Protein 1WJP (pdb70)

Solvent-accessible surface area: 9024 Å² total; per-residue (Å²): 132,118,123,77,120,117,68,111,102,126,134,167,126,170,149,60,77,78,1,212,72,37,105,37,151,23,90,60,119,150,82,44,48,54,28,41,184,102,9,128,102,42,2,67,0,68,31,37,84,68,157,48,102,32,80,101,95,44,95,94,37,25,88,155,14,121,66,84,145,14,6,0,109,100,59,111,126,42,36,173,48,35,141,57,4,65,114,42,22,34,130,106,67,108,77,88,89,177,56,96,134,113,44,147,96,115,126

Foldseek 3Di:
DDDDDDDDDDDDDDDFDAEPQPRHTADDPVRRVVLNVCCAAADAQLFPRDHDRHVVVNVVVCVVPPRNCQADPVVRRHDDDNVVVCCVCCVPVVDCPDDDPDDDDDD

Structure (mmCIF, N/CA/C/O backbone):
data_1WJP
#
_entry.id   1WJP
#
loop_
_entity.id
_entity.type
_entity.pdbx_description
1 polymer 'Zinc finger protein 295'
2 non-polymer 'ZINC ION'
#
loop_
_atom_site.group_PDB
_atom_site.id
_atom_site.type_symbol
_atom_site.label_atom_id
_atom_site.label_alt_id
_atom_site.label_comp_id
_atom_site.label_asym_id
_atom_site.label_entity_id
_atom_site.label_seq_id
_atom_site.pdbx_PDB_ins_code
_atom_site.Cartn_x
_atom_site.Cartn_y
_atom_site.Cartn_z
_atom_site.occupancy
_atom_site.B_iso_or_equiv
_atom_site.auth_seq_id
_atom_site.auth_comp_id
_atom_site.auth_asym_id
_atom_site.auth_atom_id
_atom_site.pdbx_PDB_model_num
ATOM 1 N N . GLY A 1 1 ? -63.232 -28.506 11.692 1.00 0.00 1 GLY A N 1
ATOM 2 C CA . GLY A 1 1 ? -62.927 -27.146 11.285 1.00 0.00 1 GLY A CA 1
ATOM 3 C C . GLY A 1 1 ? -61.728 -26.577 12.017 1.00 0.00 1 GLY A C 1
ATOM 4 O O . GLY A 1 1 ? -61.519 -26.864 13.196 1.00 0.00 1 GLY A O 1
ATOM 8 N N . SER A 1 2 ? -60.938 -25.769 11.317 1.00 0.00 2 SER A N 1
ATOM 9 C CA . SER A 1 2 ? -59.751 -25.162 11.907 1.00 0.00 2 SER A CA 1
ATOM 10 C C . SER A 1 2 ? -59.115 -24.164 10.944 1.00 0.00 2 SER A C 1
ATOM 11 O O . SER A 1 2 ? -59.583 -23.986 9.819 1.00 0.00 2 SER A O 1
ATOM 19 N N . SER A 1 3 ? -58.046 -23.515 11.394 1.00 0.00 3 SER A N 1
ATOM 20 C CA . SER A 1 3 ? -57.348 -22.531 10.575 1.00 0.00 3 SER A CA 1
ATOM 21 C C . SER A 1 3 ? -55.902 -22.370 11.034 1.00 0.00 3 SER A C 1
ATOM 22 O O . SER A 1 3 ? -55.510 -22.886 12.080 1.00 0.00 3 SER A O 1
ATOM 30 N N . GLY A 1 4 ? -55.113 -21.649 10.243 1.00 0.00 4 GLY A N 1
ATOM 31 C CA . GLY A 1 4 ? -53.719 -21.432 10.583 1.00 0.00 4 GLY A CA 1
ATOM 32 C C . GLY A 1 4 ? -53.018 -20.517 9.599 1.00 0.00 4 GLY A C 1
ATOM 33 O O . GLY A 1 4 ? -53.617 -20.069 8.622 1.00 0.00 4 GLY A O 1
ATOM 37 N N . SER A 1 5 ? -51.744 -20.238 9.858 1.00 0.00 5 SER A N 1
ATOM 38 C CA . SER A 1 5 ? -50.962 -19.365 8.990 1.00 0.00 5 SER A CA 1
ATOM 39 C C . SER A 1 5 ? -49.547 -19.908 8.808 1.00 0.00 5 SER A C 1
ATOM 40 O O . SER A 1 5 ? -49.171 -20.908 9.419 1.00 0.00 5 SER A O 1
ATOM 48 N N . SER A 1 6 ? -48.769 -19.240 7.962 1.00 0.00 6 SER A N 1
ATOM 49 C CA . SER A 1 6 ? -47.397 -19.657 7.695 1.00 0.00 6 SER A CA 1
ATOM 50 C C . SER A 1 6 ? -46.567 -18.488 7.173 1.00 0.00 6 SER A C 1
ATOM 51 O O . SER A 1 6 ? -47.087 -17.399 6.935 1.00 0.00 6 SER A O 1
ATOM 59 N N . GLY A 1 7 ? -45.270 -18.723 6.998 1.00 0.00 7 GLY A N 1
ATOM 60 C CA . GLY A 1 7 ? -44.387 -17.682 6.507 1.00 0.00 7 GLY A CA 1
ATOM 61 C C . GLY A 1 7 ? -43.182 -18.240 5.776 1.00 0.00 7 GLY A C 1
ATOM 62 O O . GLY A 1 7 ? -43.092 -19.446 5.544 1.00 0.00 7 GLY A O 1
ATOM 66 N N . ALA A 1 8 ? -42.254 -17.362 5.411 1.00 0.00 8 ALA A N 1
ATOM 67 C CA . ALA A 1 8 ? -41.048 -17.775 4.703 1.00 0.00 8 ALA A CA 1
ATOM 68 C C . ALA A 1 8 ? -40.058 -16.621 4.587 1.00 0.00 8 ALA A C 1
ATOM 69 O O . ALA A 1 8 ? -40.379 -15.479 4.914 1.00 0.00 8 ALA A O 1
ATOM 76 N N . SER A 1 9 ? -38.851 -16.928 4.120 1.00 0.00 9 SER A N 1
ATOM 77 C CA . SER A 1 9 ? -37.812 -15.917 3.966 1.00 0.00 9 SER A CA 1
ATOM 78 C C . SER A 1 9 ? -37.472 -15.708 2.493 1.00 0.00 9 SER A C 1
ATOM 79 O O . SER A 1 9 ? -37.355 -16.655 1.716 1.00 0.00 9 SER A O 1
ATOM 87 N N . PRO A 1 10 ? -37.308 -14.436 2.099 1.00 0.00 10 PRO A N 1
ATOM 88 C CA . PRO A 1 10 ? -36.979 -14.071 0.718 1.00 0.00 10 PRO A CA 1
ATOM 89 C C . PRO A 1 10 ? -35.559 -14.475 0.335 1.00 0.00 10 PRO A C 1
ATOM 90 O O . PRO A 1 10 ? -34.852 -15.112 1.116 1.00 0.00 10 PRO A O 1
ATOM 101 N N . VAL A 1 11 ? -35.148 -14.099 -0.872 1.00 0.00 11 VAL A N 1
ATOM 102 C CA . VAL A 1 11 ? -33.811 -14.421 -1.358 1.00 0.00 11 VAL A CA 1
ATOM 103 C C . VAL A 1 11 ? -33.550 -13.777 -2.715 1.00 0.00 11 VAL A C 1
ATOM 104 O O . VAL A 1 11 ? -34.351 -13.909 -3.640 1.00 0.00 11 VAL A O 1
ATOM 117 N N . GLU A 1 12 ? -32.424 -13.079 -2.826 1.00 0.00 12 GLU A N 1
ATOM 118 C CA . GLU A 1 12 ? -32.058 -12.414 -4.070 1.00 0.00 12 GLU A CA 1
ATOM 119 C C . GLU A 1 12 ? -30.726 -12.941 -4.598 1.00 0.00 12 GLU A C 1
ATOM 120 O O . GLU A 1 12 ? -29.760 -13.077 -3.849 1.00 0.00 12 GLU A O 1
ATOM 132 N N . ASN A 1 13 ? -30.686 -13.238 -5.893 1.00 0.00 13 ASN A N 1
ATOM 133 C CA . ASN A 1 13 ? -29.474 -13.752 -6.522 1.00 0.00 13 ASN A CA 1
ATOM 134 C C . ASN A 1 13 ? -29.596 -13.723 -8.042 1.00 0.00 13 ASN A C 1
ATOM 135 O O . ASN A 1 13 ? -30.472 -14.370 -8.618 1.00 0.00 13 ASN A O 1
ATOM 146 N N . LYS A 1 14 ? -28.712 -12.970 -8.687 1.00 0.00 14 LYS A N 1
ATOM 147 C CA . LYS A 1 14 ? -28.718 -12.857 -10.141 1.00 0.00 14 LYS A CA 1
ATOM 148 C C . LYS A 1 14 ? -27.483 -12.109 -10.633 1.00 0.00 14 LYS A C 1
ATOM 149 O O . LYS A 1 14 ? -26.656 -11.667 -9.837 1.00 0.00 14 LYS A O 1
ATOM 168 N N . GLU A 1 15 ? -27.367 -11.970 -11.950 1.00 0.00 15 GLU A N 1
ATOM 169 C CA . GLU A 1 15 ? -26.233 -11.275 -12.547 1.00 0.00 15 GLU A CA 1
ATOM 170 C C . GLU A 1 15 ? -25.775 -10.120 -11.661 1.00 0.00 15 GLU A C 1
ATOM 171 O O . GLU A 1 15 ? -26.529 -9.182 -11.405 1.00 0.00 15 GLU A O 1
ATOM 183 N N . VAL A 1 16 ? -24.533 -10.198 -11.194 1.00 0.00 16 VAL A N 1
ATOM 184 C CA . VAL A 1 16 ? -23.972 -9.161 -10.336 1.00 0.00 16 VAL A CA 1
ATOM 185 C C . VAL A 1 16 ? -22.649 -8.645 -10.890 1.00 0.00 16 VAL A C 1
ATOM 186 O O . VAL A 1 16 ? -21.891 -9.391 -11.511 1.00 0.00 16 VAL A O 1
ATOM 199 N N . TYR A 1 17 ? -22.376 -7.365 -10.661 1.00 0.00 17 TYR A N 1
ATOM 200 C CA . TYR A 1 17 ? -21.145 -6.749 -11.139 1.00 0.00 17 TYR A CA 1
ATOM 201 C C . TYR A 1 17 ? -20.068 -6.773 -10.058 1.00 0.00 17 TYR A C 1
ATOM 202 O O . TYR A 1 17 ? -20.070 -5.946 -9.147 1.00 0.00 17 TYR A O 1
ATOM 220 N N . GLN A 1 18 ? -19.150 -7.728 -10.168 1.00 0.00 18 GLN A N 1
ATOM 221 C CA . GLN A 1 18 ? -18.067 -7.862 -9.201 1.00 0.00 18 GLN A CA 1
ATOM 222 C C . GLN A 1 18 ? -16.822 -7.118 -9.672 1.00 0.00 18 GLN A C 1
ATOM 223 O O . GLN A 1 18 ? -16.589 -6.973 -10.872 1.00 0.00 18 GLN A O 1
ATOM 237 N N . CYS A 1 19 ? -16.024 -6.647 -8.719 1.00 0.00 19 CYS A N 1
ATOM 238 C CA . CYS A 1 19 ? -14.803 -5.917 -9.035 1.00 0.00 19 CYS A CA 1
ATOM 239 C C . CYS A 1 19 ? -13.688 -6.874 -9.446 1.00 0.00 19 CYS A C 1
ATOM 240 O O . CYS A 1 19 ? -13.478 -7.908 -8.811 1.00 0.00 19 CYS A O 1
ATOM 247 N N . ARG A 1 20 ? -12.975 -6.522 -10.511 1.00 0.00 20 ARG A N 1
ATOM 248 C CA . ARG A 1 20 ? -11.882 -7.350 -11.007 1.00 0.00 20 ARG A CA 1
ATOM 249 C C . ARG A 1 20 ? -10.601 -7.085 -10.222 1.00 0.00 20 ARG A C 1
ATOM 250 O O . ARG A 1 20 ? -9.499 -7.352 -10.704 1.00 0.00 20 ARG A O 1
ATOM 271 N N . LEU A 1 21 ? -10.752 -6.560 -9.012 1.00 0.00 21 LEU A N 1
ATOM 272 C CA . LEU A 1 21 ? -9.607 -6.259 -8.160 1.00 0.00 21 LEU A CA 1
ATOM 273 C C . LEU A 1 21 ? -9.747 -6.936 -6.800 1.00 0.00 21 LEU A C 1
ATOM 274 O O . LEU A 1 21 ? -8.802 -7.544 -6.297 1.00 0.00 21 LEU A O 1
ATOM 290 N N . CYS A 1 22 ? -10.933 -6.827 -6.210 1.00 0.00 22 CYS A N 1
ATOM 291 C CA . CYS A 1 22 ? -11.199 -7.429 -4.909 1.00 0.00 22 CYS A CA 1
ATOM 292 C C . CYS A 1 22 ? -12.371 -8.402 -4.990 1.00 0.00 22 CYS A C 1
ATOM 293 O O . CYS A 1 22 ? -12.707 -9.067 -4.011 1.00 0.00 22 CYS A O 1
ATOM 300 N N . ASN A 1 23 ? -12.989 -8.480 -6.164 1.00 0.00 23 ASN A N 1
ATOM 301 C CA . ASN A 1 23 ? -14.124 -9.371 -6.373 1.00 0.00 23 ASN A CA 1
ATOM 302 C C . ASN A 1 23 ? -15.272 -9.021 -5.430 1.00 0.00 23 ASN A C 1
ATOM 303 O O . ASN A 1 23 ? -15.851 -9.898 -4.789 1.00 0.00 23 ASN A O 1
ATOM 314 N N . ALA A 1 24 ? -15.594 -7.735 -5.351 1.00 0.00 24 ALA A N 1
ATOM 315 C CA . ALA A 1 24 ? -16.673 -7.269 -4.489 1.00 0.00 24 ALA A CA 1
ATOM 316 C C . ALA A 1 24 ? -17.907 -6.898 -5.305 1.00 0.00 24 ALA A C 1
ATOM 317 O O . ALA A 1 24 ? -17.822 -6.127 -6.262 1.00 0.00 24 ALA A O 1
ATOM 324 N N . LYS A 1 25 ? -19.052 -7.451 -4.922 1.00 0.00 25 LYS A N 1
ATOM 325 C CA . LYS A 1 25 ? -20.305 -7.178 -5.617 1.00 0.00 25 LYS A CA 1
ATOM 326 C C . LYS A 1 25 ? -20.656 -5.695 -5.543 1.00 0.00 25 LYS A C 1
ATOM 327 O O . LYS A 1 25 ? -20.738 -5.120 -4.457 1.00 0.00 25 LYS A O 1
ATOM 346 N N . LEU A 1 26 ? -20.865 -5.083 -6.703 1.00 0.00 26 LEU A N 1
ATOM 347 C CA . LEU A 1 26 ? -21.21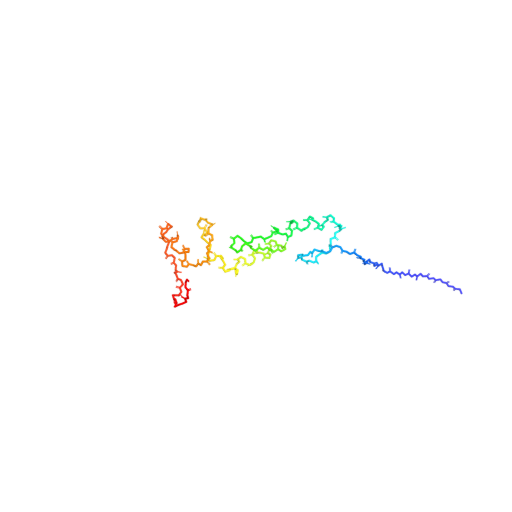0 -3.667 -6.769 1.00 0.00 26 LEU A CA 1
ATOM 348 C C . LEU A 1 26 ? -22.718 -3.468 -6.657 1.00 0.00 26 LEU A C 1
ATOM 349 O O . LEU A 1 26 ? -23.471 -4.429 -6.505 1.00 0.00 26 LEU A O 1
ATOM 365 N N . SER A 1 27 ? -23.151 -2.214 -6.737 1.00 0.00 27 SER A N 1
ATOM 366 C CA . SER A 1 27 ? -24.570 -1.888 -6.643 1.00 0.00 27 SER A CA 1
ATOM 367 C C . SER A 1 27 ? -25.149 -1.583 -8.021 1.00 0.00 27 SER A C 1
ATOM 368 O O . SER A 1 27 ? -26.366 -1.525 -8.196 1.00 0.00 27 SER A O 1
ATOM 376 N N . SER A 1 28 ? -24.268 -1.388 -8.997 1.00 0.00 28 SER A N 1
ATOM 377 C CA . SER A 1 28 ? -24.690 -1.085 -10.359 1.00 0.00 28 SER A CA 1
ATOM 378 C C . SER A 1 28 ? -23.491 -1.034 -11.301 1.00 0.00 28 SER A C 1
ATOM 379 O O . SER A 1 28 ? -22.341 -1.066 -10.863 1.00 0.00 28 SER A O 1
ATOM 387 N N . LEU A 1 29 ? -23.769 -0.954 -12.598 1.00 0.00 29 LEU A N 1
ATOM 388 C CA . LEU A 1 29 ? -22.714 -0.898 -13.604 1.00 0.00 29 LEU A CA 1
ATOM 389 C C . LEU A 1 29 ? -21.839 0.336 -13.408 1.00 0.00 29 LEU A C 1
ATOM 390 O O . LEU A 1 29 ? -20.678 0.358 -13.818 1.00 0.00 29 LEU A O 1
ATOM 406 N N . LEU A 1 30 ? -22.403 1.360 -12.777 1.00 0.00 30 LEU A N 1
ATOM 407 C CA . LEU A 1 30 ? -21.674 2.598 -12.524 1.00 0.00 30 LEU A CA 1
ATOM 408 C C . LEU A 1 30 ? -20.699 2.428 -11.363 1.00 0.00 30 LEU A C 1
ATOM 409 O O . LEU A 1 30 ? -19.552 2.869 -11.435 1.00 0.00 30 LEU A O 1
ATOM 425 N N . GLU A 1 31 ? -21.162 1.783 -10.297 1.00 0.00 31 GLU A N 1
ATOM 426 C CA . GLU A 1 31 ? -20.330 1.554 -9.122 1.00 0.00 31 GLU A CA 1
ATOM 427 C C . GLU A 1 31 ? -19.101 0.722 -9.480 1.00 0.00 31 GLU A C 1
ATOM 428 O O . GLU A 1 31 ? -18.091 0.757 -8.779 1.00 0.00 31 GLU A O 1
ATOM 440 N N . GLN A 1 32 ? -19.198 -0.025 -10.575 1.00 0.00 32 GLN A N 1
ATOM 441 C CA . GLN A 1 32 ? -18.096 -0.866 -11.025 1.00 0.00 32 GLN A CA 1
ATOM 442 C C . GLN A 1 32 ? -17.007 -0.029 -11.688 1.00 0.00 32 GLN A C 1
ATOM 443 O O . GLN A 1 32 ? -15.823 -0.185 -11.392 1.00 0.00 32 GLN A O 1
ATOM 457 N N . GLY A 1 33 ? -17.417 0.860 -12.587 1.00 0.00 33 GLY A N 1
ATOM 458 C CA . GLY A 1 33 ? -16.464 1.709 -13.279 1.00 0.00 33 GLY A CA 1
ATOM 459 C C . GLY A 1 33 ? -15.773 2.684 -12.346 1.00 0.00 33 GLY A C 1
ATOM 460 O O . GLY A 1 33 ? -14.612 3.037 -12.556 1.00 0.00 33 GLY A O 1
ATOM 464 N N . SER A 1 34 ? -16.487 3.122 -11.315 1.00 0.00 34 SER A N 1
ATOM 465 C CA . SER A 1 34 ? -15.937 4.067 -10.350 1.00 0.00 34 SER A CA 1
ATOM 466 C C . SER A 1 34 ? -15.155 3.338 -9.261 1.00 0.00 34 SER A C 1
ATOM 467 O O . SER A 1 34 ? -14.028 3.713 -8.934 1.00 0.00 34 SER A O 1
ATOM 475 N N . HIS A 1 35 ? -15.760 2.294 -8.705 1.00 0.00 35 HIS A N 1
ATOM 476 C CA . HIS A 1 35 ? -15.120 1.511 -7.653 1.00 0.00 35 HIS A CA 1
ATOM 477 C C . HIS A 1 35 ? -13.732 1.049 -8.087 1.00 0.00 35 HIS A C 1
ATOM 478 O O . HIS A 1 35 ? -12.895 0.704 -7.254 1.00 0.00 35 HIS A O 1
ATOM 492 N N . GLU A 1 36 ? -13.497 1.047 -9.396 1.00 0.00 36 GLU A N 1
ATOM 493 C CA . GLU A 1 36 ? -12.211 0.626 -9.939 1.00 0.00 36 GLU A CA 1
ATOM 494 C C . GLU A 1 36 ? -11.190 1.758 -9.859 1.00 0.00 36 GLU A C 1
ATOM 495 O O . GLU A 1 36 ? -9.983 1.518 -9.821 1.00 0.00 36 GLU A O 1
ATOM 507 N N . ARG A 1 37 ? -11.684 2.991 -9.836 1.00 0.00 37 ARG A N 1
ATOM 508 C CA . ARG A 1 37 ? -10.816 4.161 -9.763 1.00 0.00 37 ARG A CA 1
ATOM 509 C C . ARG A 1 37 ? -10.202 4.296 -8.372 1.00 0.00 37 ARG A C 1
ATOM 510 O O . ARG A 1 37 ? -9.013 4.585 -8.233 1.00 0.00 37 ARG A O 1
ATOM 531 N N . LEU A 1 38 ? -11.020 4.084 -7.347 1.00 0.00 38 LEU A N 1
ATOM 532 C CA . LEU A 1 38 ? -10.557 4.183 -5.967 1.00 0.00 38 LEU A CA 1
ATOM 533 C C . LEU A 1 38 ? -9.898 2.882 -5.519 1.00 0.00 38 LEU A C 1
ATOM 534 O O . LEU A 1 38 ? -8.962 2.891 -4.720 1.00 0.00 38 LEU A O 1
ATOM 550 N N . CYS A 1 39 ? -10.393 1.764 -6.041 1.00 0.00 39 CYS A N 1
ATOM 551 C CA . CYS A 1 39 ? -9.852 0.455 -5.697 1.00 0.00 39 CYS A CA 1
ATOM 552 C C . CYS A 1 39 ? -8.531 0.205 -6.420 1.00 0.00 39 CYS A C 1
ATOM 553 O O . CYS A 1 39 ? -7.979 -0.894 -6.364 1.00 0.00 39 CYS A O 1
ATOM 560 N N . ARG A 1 40 ? -8.030 1.233 -7.097 1.00 0.00 40 ARG A N 1
ATOM 561 C CA . ARG A 1 40 ? -6.775 1.125 -7.832 1.00 0.00 40 ARG A CA 1
ATOM 562 C C . ARG A 1 40 ? -5.714 2.043 -7.232 1.00 0.00 40 ARG A C 1
ATOM 563 O O . ARG A 1 40 ? -4.518 1.778 -7.340 1.00 0.00 40 ARG A O 1
ATOM 584 N N . ASN A 1 41 ? -6.162 3.124 -6.601 1.00 0.00 41 ASN A N 1
ATOM 585 C CA . ASN A 1 41 ? -5.251 4.082 -5.986 1.00 0.00 41 ASN A CA 1
ATOM 586 C C . ASN A 1 41 ? -5.547 4.235 -4.497 1.00 0.00 41 ASN A C 1
ATOM 587 O O . ASN A 1 41 ? -5.053 5.156 -3.847 1.00 0.00 41 ASN A O 1
ATOM 598 N N . ALA A 1 42 ? -6.355 3.325 -3.963 1.00 0.00 42 ALA A N 1
ATOM 599 C CA . ALA A 1 42 ? -6.715 3.357 -2.551 1.00 0.00 42 ALA A CA 1
ATOM 600 C C . ALA A 1 42 ? -5.472 3.346 -1.668 1.00 0.00 42 ALA A C 1
ATOM 601 O O . ALA A 1 42 ? -5.303 4.209 -0.807 1.00 0.00 42 ALA A O 1
ATOM 608 N N . ALA A 1 43 ? -4.605 2.363 -1.886 1.00 0.00 43 ALA A N 1
ATOM 609 C CA . ALA A 1 43 ? -3.377 2.241 -1.111 1.00 0.00 43 ALA A CA 1
ATOM 610 C C . ALA A 1 43 ? -2.179 1.978 -2.017 1.00 0.00 43 ALA A C 1
ATOM 611 O O . ALA A 1 43 ? -2.025 0.883 -2.557 1.00 0.00 43 ALA A O 1
ATOM 618 N N . VAL A 1 44 ? -1.333 2.990 -2.180 1.00 0.00 44 VAL A N 1
ATOM 619 C CA . VAL A 1 44 ? -0.148 2.868 -3.021 1.00 0.00 44 VAL A CA 1
ATOM 620 C C . VAL A 1 44 ? 1.126 3.081 -2.211 1.00 0.00 44 VAL A C 1
ATOM 621 O O . VAL A 1 44 ? 1.409 4.191 -1.759 1.00 0.00 44 VAL A O 1
ATOM 634 N N . CYS A 1 45 ? 1.892 2.011 -2.030 1.00 0.00 45 CYS A N 1
ATOM 635 C CA . CYS A 1 45 ? 3.136 2.079 -1.274 1.00 0.00 45 CYS A CA 1
ATOM 636 C C . CYS A 1 45 ? 4.163 2.947 -1.995 1.00 0.00 45 CYS A C 1
ATOM 637 O O . CYS A 1 45 ? 4.581 2.658 -3.116 1.00 0.00 45 CYS A O 1
ATOM 644 N N . PRO A 1 46 ? 4.582 4.038 -1.336 1.00 0.00 46 PRO A N 1
ATOM 645 C CA . PRO A 1 46 ? 5.566 4.971 -1.893 1.00 0.00 46 PRO A CA 1
ATOM 646 C C . PRO A 1 46 ? 6.962 4.363 -1.972 1.00 0.00 46 PRO A C 1
ATOM 647 O O . PRO A 1 46 ? 7.930 5.047 -2.305 1.00 0.00 46 PRO A O 1
ATOM 658 N N . TYR A 1 47 ? 7.059 3.074 -1.663 1.00 0.00 47 TYR A N 1
ATOM 659 C CA . TYR A 1 47 ? 8.337 2.374 -1.696 1.00 0.00 47 TYR A CA 1
ATOM 660 C C . TYR A 1 47 ? 8.454 1.512 -2.950 1.00 0.00 47 TYR A C 1
ATOM 661 O O . TYR A 1 47 ? 9.335 1.724 -3.784 1.00 0.00 47 TYR A O 1
ATOM 679 N N . CYS A 1 48 ? 7.558 0.539 -3.076 1.00 0.00 48 CYS A N 1
ATOM 680 C CA . CYS A 1 48 ? 7.558 -0.356 -4.226 1.00 0.00 48 CYS A CA 1
ATOM 681 C C . CYS A 1 48 ? 6.439 0.008 -5.199 1.00 0.00 48 CYS A C 1
ATOM 682 O O . CYS A 1 48 ? 6.262 -0.643 -6.229 1.00 0.00 48 CYS A O 1
ATOM 689 N N . SER A 1 49 ? 5.688 1.051 -4.864 1.00 0.00 49 SER A N 1
ATOM 690 C CA . SER A 1 49 ? 4.584 1.500 -5.705 1.00 0.00 49 SER A CA 1
ATOM 691 C C . SER A 1 49 ? 3.563 0.384 -5.903 1.00 0.00 49 SER A C 1
ATOM 692 O O . SER A 1 49 ? 3.212 0.041 -7.033 1.00 0.00 49 SER A O 1
ATOM 700 N N . LEU A 1 50 ? 3.090 -0.180 -4.797 1.00 0.00 50 LEU A N 1
ATOM 701 C CA . LEU A 1 50 ? 2.109 -1.258 -4.847 1.00 0.00 50 LEU A CA 1
ATOM 702 C C . LEU A 1 50 ? 0.694 -0.701 -4.973 1.00 0.00 50 LEU A C 1
ATOM 703 O O . LEU A 1 50 ? 0.501 0.509 -5.086 1.00 0.00 50 LEU A O 1
ATOM 719 N N . ARG A 1 51 ? -0.291 -1.593 -4.950 1.00 0.00 51 ARG A N 1
ATOM 720 C CA . ARG A 1 51 ? -1.688 -1.191 -5.061 1.00 0.00 51 ARG A CA 1
ATOM 721 C C . ARG A 1 51 ? -2.598 -2.186 -4.346 1.00 0.00 51 ARG A C 1
ATOM 722 O O . ARG A 1 51 ? -2.842 -3.287 -4.841 1.00 0.00 51 ARG A O 1
ATOM 743 N N . PHE A 1 52 ? -3.098 -1.791 -3.180 1.00 0.00 52 PHE A N 1
ATOM 744 C CA . PHE A 1 52 ? -3.980 -2.648 -2.397 1.00 0.00 52 PHE A CA 1
ATOM 745 C C . PHE A 1 52 ? -5.424 -2.165 -2.482 1.00 0.00 52 PHE A C 1
ATOM 746 O O . PHE A 1 52 ? -5.705 -1.107 -3.046 1.00 0.00 52 PHE A O 1
ATOM 763 N N . PHE A 1 53 ? -6.338 -2.948 -1.919 1.00 0.00 53 PHE A N 1
ATOM 764 C CA . PHE A 1 53 ? -7.755 -2.602 -1.932 1.00 0.00 53 PHE A CA 1
ATOM 765 C C . PHE A 1 53 ? -8.069 -1.553 -0.870 1.00 0.00 53 PHE A C 1
ATOM 766 O O . PHE A 1 53 ? -8.820 -0.610 -1.116 1.00 0.00 53 PHE A O 1
ATOM 783 N N . SER A 1 54 ? -7.488 -1.726 0.313 1.00 0.00 54 SER A N 1
ATOM 784 C CA . SER A 1 54 ? -7.708 -0.797 1.416 1.00 0.00 54 SER A CA 1
ATOM 785 C C . SER A 1 54 ? -6.409 -0.099 1.806 1.00 0.00 54 SER A C 1
ATOM 786 O O . SER A 1 54 ? -5.309 -0.584 1.539 1.00 0.00 54 SER A O 1
ATOM 794 N N . PRO A 1 55 ? -6.537 1.068 2.455 1.00 0.00 55 PRO A N 1
ATOM 795 C CA . PRO A 1 55 ? -5.384 1.858 2.897 1.00 0.00 55 PRO A CA 1
ATOM 796 C C . PRO A 1 55 ? -4.630 1.192 4.042 1.00 0.00 55 PRO A C 1
ATOM 797 O O . PRO A 1 55 ? -3.428 1.397 4.207 1.00 0.00 55 PRO A O 1
ATOM 808 N N . GLU A 1 56 ? -5.343 0.395 4.831 1.00 0.00 56 GLU A N 1
ATOM 809 C CA . GLU A 1 56 ? -4.739 -0.301 5.961 1.00 0.00 56 GLU A CA 1
ATOM 810 C C . GLU A 1 56 ? -3.808 -1.411 5.482 1.00 0.00 56 GLU A C 1
ATOM 811 O O . GLU A 1 56 ? -2.699 -1.570 5.994 1.00 0.00 56 GLU A O 1
ATOM 823 N N . LEU A 1 57 ? -4.266 -2.176 4.498 1.00 0.00 57 LEU A N 1
ATOM 824 C CA . LEU A 1 57 ? -3.476 -3.272 3.949 1.00 0.00 57 LEU A CA 1
ATOM 825 C C . LEU A 1 57 ? -2.063 -2.807 3.609 1.00 0.00 57 LEU A C 1
ATOM 826 O O . LEU A 1 57 ? -1.087 -3.515 3.862 1.00 0.00 57 LEU A O 1
ATOM 842 N N . LYS A 1 58 ? -1.960 -1.613 3.037 1.00 0.00 58 LYS A N 1
ATOM 843 C CA . LYS A 1 58 ? -0.668 -1.051 2.665 1.00 0.00 58 LYS A CA 1
ATOM 844 C C . LYS A 1 58 ? 0.115 -0.621 3.902 1.00 0.00 58 LYS A C 1
ATOM 845 O O . LYS A 1 58 ? 1.305 -0.910 4.025 1.00 0.00 58 LYS A O 1
ATOM 864 N N . GLN A 1 59 ? -0.562 0.067 4.815 1.00 0.00 59 GLN A N 1
ATOM 865 C CA . GLN A 1 59 ? 0.071 0.535 6.043 1.00 0.00 59 GLN A CA 1
ATOM 866 C C . GLN A 1 59 ? 0.879 -0.581 6.697 1.00 0.00 59 GLN A C 1
ATOM 867 O O . GLN A 1 59 ? 1.999 -0.360 7.158 1.00 0.00 59 GLN A O 1
ATOM 881 N N . GLU A 1 60 ? 0.303 -1.778 6.735 1.00 0.00 60 GLU A N 1
ATOM 882 C CA . GLU A 1 60 ? 0.971 -2.928 7.335 1.00 0.00 60 GLU A CA 1
ATOM 883 C C . GLU A 1 60 ? 2.153 -3.377 6.482 1.00 0.00 60 GLU A C 1
ATOM 884 O O . GLU A 1 60 ? 3.243 -3.632 6.995 1.00 0.00 60 GLU A O 1
ATOM 896 N N . HIS A 1 61 ? 1.929 -3.473 5.175 1.00 0.00 61 HIS A N 1
ATOM 897 C CA . HIS A 1 61 ? 2.975 -3.892 4.248 1.00 0.00 61 HIS A CA 1
ATOM 898 C C . HIS A 1 61 ? 4.192 -2.979 4.354 1.00 0.00 61 HIS A C 1
ATOM 899 O O . HIS A 1 61 ? 5.322 -3.448 4.481 1.00 0.00 61 HIS A O 1
ATOM 913 N N . GLU A 1 62 ? 3.952 -1.672 4.301 1.00 0.00 62 GLU A N 1
ATOM 914 C CA . GLU A 1 62 ? 5.030 -0.694 4.389 1.00 0.00 62 GLU A CA 1
ATOM 915 C C . GLU A 1 62 ? 6.006 -1.059 5.504 1.00 0.00 62 GLU A C 1
ATOM 916 O O . GLU A 1 62 ? 7.199 -0.767 5.419 1.00 0.00 62 GLU A O 1
ATOM 928 N N . SER A 1 63 ? 5.490 -1.700 6.548 1.00 0.00 63 SER A N 1
ATOM 929 C CA . SER A 1 63 ? 6.315 -2.101 7.682 1.00 0.00 63 SER A CA 1
ATOM 930 C C . SER A 1 63 ? 7.207 -3.283 7.313 1.00 0.00 63 SER A C 1
ATOM 931 O O . SER A 1 63 ? 8.379 -3.331 7.686 1.00 0.00 63 SER A O 1
ATOM 939 N N . LYS A 1 64 ? 6.643 -4.235 6.578 1.00 0.00 64 LYS A N 1
ATOM 940 C CA . LYS A 1 64 ? 7.385 -5.417 6.156 1.00 0.00 64 LYS A CA 1
ATOM 941 C C . LYS A 1 64 ? 7.877 -5.267 4.720 1.00 0.00 64 LYS A C 1
ATOM 942 O O . LYS A 1 64 ? 8.331 -6.232 4.105 1.00 0.00 64 LYS A O 1
ATOM 961 N N . CYS A 1 65 ? 7.784 -4.051 4.192 1.00 0.00 65 CYS A N 1
ATOM 962 C CA . CYS A 1 65 ? 8.221 -3.774 2.829 1.00 0.00 65 CYS A CA 1
ATOM 963 C C . CYS A 1 65 ? 9.740 -3.858 2.717 1.00 0.00 65 CYS A C 1
ATOM 964 O O . CYS A 1 65 ? 10.461 -3.524 3.657 1.00 0.00 65 CYS A O 1
ATOM 971 N N . GLU A 1 66 ? 10.219 -4.305 1.560 1.00 0.00 66 GLU A N 1
ATOM 972 C CA . GLU A 1 66 ? 11.653 -4.433 1.326 1.00 0.00 66 GLU A CA 1
ATOM 973 C C . GLU A 1 66 ? 12.210 -3.175 0.667 1.00 0.00 66 GLU A C 1
ATOM 974 O O . GLU A 1 66 ? 13.349 -2.780 0.920 1.00 0.00 66 GLU A O 1
ATOM 986 N N . TYR A 1 67 ? 11.401 -2.550 -0.181 1.00 0.00 67 TYR A N 1
ATOM 987 C CA . TYR A 1 67 ? 11.813 -1.339 -0.880 1.00 0.00 67 TYR A CA 1
ATOM 988 C C . TYR A 1 67 ? 12.012 -0.186 0.099 1.00 0.00 67 TYR A C 1
ATOM 989 O O . TYR A 1 67 ? 12.789 0.734 -0.155 1.00 0.00 67 TYR A O 1
ATOM 1007 N N . LYS A 1 68 ? 11.303 -0.243 1.222 1.00 0.00 68 LYS A N 1
ATOM 1008 C CA . LYS A 1 68 ? 11.401 0.794 2.243 1.00 0.00 68 LYS A CA 1
ATOM 1009 C C . LYS A 1 68 ? 12.859 1.136 2.533 1.00 0.00 68 LYS A C 1
ATOM 1010 O O . LYS A 1 68 ? 13.283 2.280 2.369 1.00 0.00 68 LYS A O 1
ATOM 1029 N N . LYS A 1 69 ? 13.622 0.137 2.964 1.00 0.00 69 LYS A N 1
ATOM 1030 C CA . LYS A 1 69 ? 15.033 0.330 3.274 1.00 0.00 69 LYS A CA 1
ATOM 1031 C C . LYS A 1 69 ? 15.764 0.980 2.103 1.00 0.00 69 LYS A C 1
ATOM 1032 O O . LYS A 1 69 ? 16.711 1.743 2.296 1.00 0.00 69 LYS A O 1
ATOM 1051 N N . LEU A 1 70 ? 15.318 0.673 0.890 1.00 0.00 70 LEU A N 1
ATOM 1052 C CA . LEU A 1 70 ? 15.928 1.228 -0.313 1.00 0.00 70 LEU A CA 1
ATOM 1053 C C . LEU A 1 70 ? 15.257 2.539 -0.709 1.00 0.00 70 LEU A C 1
ATOM 1054 O O . LEU A 1 70 ? 15.242 2.913 -1.882 1.00 0.00 70 LEU A O 1
ATOM 1070 N N . THR A 1 71 ? 14.702 3.236 0.278 1.00 0.00 71 THR A N 1
ATOM 1071 C CA . THR A 1 71 ? 14.030 4.506 0.033 1.00 0.00 71 THR A CA 1
ATOM 1072 C C . THR A 1 71 ? 14.660 5.628 0.851 1.00 0.00 71 THR A C 1
ATOM 1073 O O . THR A 1 71 ? 14.508 5.681 2.072 1.00 0.00 71 THR A O 1
ATOM 1084 N N . CYS A 1 72 ? 15.367 6.525 0.172 1.00 0.00 72 CYS A N 1
ATOM 1085 C CA . CYS A 1 72 ? 16.020 7.647 0.835 1.00 0.00 72 CYS A CA 1
ATOM 1086 C C . CYS A 1 72 ? 14.989 8.612 1.413 1.00 0.00 72 CYS A C 1
ATOM 1087 O O . CYS A 1 72 ? 14.653 9.622 0.794 1.00 0.00 72 CYS A O 1
ATOM 1094 N N . LEU A 1 73 ? 14.491 8.293 2.602 1.00 0.00 73 LEU A N 1
ATOM 1095 C CA . LEU A 1 73 ? 13.498 9.132 3.265 1.00 0.00 73 LEU A CA 1
ATOM 1096 C C . LEU A 1 73 ? 13.893 10.603 3.196 1.00 0.00 73 LEU A C 1
ATOM 1097 O O . LEU A 1 73 ? 13.054 11.470 2.955 1.00 0.00 73 LEU A O 1
ATOM 1113 N N . GLU A 1 74 ? 15.178 10.876 3.406 1.00 0.00 74 GLU A N 1
ATOM 1114 C CA . GLU A 1 74 ? 15.684 12.243 3.365 1.00 0.00 74 GLU A CA 1
ATOM 1115 C C . GLU A 1 74 ? 15.055 13.022 2.213 1.00 0.00 74 GLU A C 1
ATOM 1116 O O . GLU A 1 74 ? 14.400 14.043 2.424 1.00 0.00 74 GLU A O 1
ATOM 1128 N N . CYS A 1 75 ? 15.260 12.533 0.995 1.00 0.00 75 CYS A N 1
ATOM 1129 C CA . CYS A 1 75 ? 14.716 13.182 -0.192 1.00 0.00 75 CYS A CA 1
ATOM 1130 C C . CYS A 1 75 ? 13.672 12.296 -0.866 1.00 0.00 75 CYS A C 1
ATOM 1131 O O . CYS A 1 75 ? 13.464 12.376 -2.076 1.00 0.00 75 CYS A O 1
ATOM 1138 N N . MET A 1 76 ? 13.018 11.453 -0.073 1.00 0.00 76 MET A N 1
ATOM 1139 C CA . MET A 1 76 ? 11.995 10.554 -0.592 1.00 0.00 76 MET A CA 1
ATOM 1140 C C . MET A 1 76 ? 12.354 10.074 -1.995 1.00 0.00 76 MET A C 1
ATOM 1141 O O . MET A 1 76 ? 11.554 10.189 -2.924 1.00 0.00 76 MET A O 1
ATOM 1155 N N . ARG A 1 77 ? 13.561 9.537 -2.141 1.00 0.00 77 ARG A N 1
ATOM 1156 C CA . ARG A 1 77 ? 14.025 9.042 -3.431 1.00 0.00 77 ARG A CA 1
ATOM 1157 C C . ARG A 1 77 ? 14.388 7.562 -3.347 1.00 0.00 77 ARG A C 1
ATOM 1158 O O . ARG A 1 77 ? 15.385 7.189 -2.727 1.00 0.00 77 ARG A O 1
ATOM 1179 N N . THR A 1 78 ? 13.572 6.721 -3.975 1.00 0.00 78 THR A N 1
ATOM 1180 C CA . THR A 1 78 ? 13.805 5.282 -3.969 1.00 0.00 78 THR A CA 1
ATOM 1181 C C . THR A 1 78 ? 14.830 4.888 -5.026 1.00 0.00 78 THR A C 1
ATOM 1182 O O . THR A 1 78 ? 15.047 5.613 -5.996 1.00 0.00 78 THR A O 1
ATOM 1193 N N . PHE A 1 79 ? 15.459 3.733 -4.832 1.00 0.00 79 PHE A N 1
ATOM 1194 C CA . PHE A 1 79 ? 16.463 3.242 -5.768 1.00 0.00 79 PHE A CA 1
ATOM 1195 C C . PHE A 1 79 ? 16.216 1.775 -6.110 1.00 0.00 79 PHE A C 1
ATOM 1196 O O . PHE A 1 79 ? 15.222 1.185 -5.686 1.00 0.00 79 PHE A O 1
ATOM 1213 N N . LYS A 1 80 ? 17.128 1.192 -6.880 1.00 0.00 80 LYS A N 1
ATOM 1214 C CA . LYS A 1 80 ? 17.013 -0.206 -7.280 1.00 0.00 80 LYS A CA 1
ATOM 1215 C C . LYS A 1 80 ? 17.629 -1.124 -6.230 1.00 0.00 80 LYS A C 1
ATOM 1216 O O . LYS A 1 80 ? 17.062 -2.163 -5.891 1.00 0.00 80 LYS A O 1
ATOM 1235 N N . SER A 1 81 ? 18.791 -0.734 -5.717 1.00 0.00 81 SER A N 1
ATOM 1236 C CA . SER A 1 81 ? 19.485 -1.524 -4.707 1.00 0.00 81 SER A CA 1
ATOM 1237 C C . SER A 1 81 ? 19.952 -0.642 -3.553 1.00 0.00 81 SER A C 1
ATOM 1238 O O . SER A 1 81 ? 19.681 0.559 -3.526 1.00 0.00 81 SER A O 1
ATOM 1246 N N . SER A 1 82 ? 20.655 -1.246 -2.601 1.00 0.00 82 SER A N 1
ATOM 1247 C CA . SER A 1 82 ? 21.157 -0.518 -1.442 1.00 0.00 82 SER A CA 1
ATOM 1248 C C . SER A 1 82 ? 22.506 0.127 -1.748 1.00 0.00 82 SER A C 1
ATOM 1249 O O . SER A 1 82 ? 22.759 1.272 -1.373 1.00 0.00 82 SER A O 1
ATOM 1257 N N . PHE A 1 83 ? 23.369 -0.618 -2.431 1.00 0.00 83 PHE A N 1
ATOM 1258 C CA . PHE A 1 83 ? 24.693 -0.121 -2.787 1.00 0.00 83 PHE A CA 1
ATOM 1259 C C . PHE A 1 83 ? 24.589 1.139 -3.642 1.00 0.00 83 PHE A C 1
ATOM 1260 O O . PHE A 1 83 ? 25.356 2.086 -3.467 1.00 0.00 83 PHE A O 1
ATOM 1277 N N . SER A 1 84 ? 23.634 1.143 -4.567 1.00 0.00 84 SER A N 1
ATOM 1278 C CA . SER A 1 84 ? 23.432 2.284 -5.452 1.00 0.00 84 SER A CA 1
ATOM 1279 C C . SER A 1 84 ? 23.029 3.523 -4.657 1.00 0.00 84 SER A C 1
ATOM 1280 O O . SER A 1 84 ? 23.672 4.569 -4.750 1.00 0.00 84 SER A O 1
ATOM 1288 N N . ILE A 1 85 ? 21.961 3.396 -3.877 1.00 0.00 85 ILE A N 1
ATOM 1289 C CA . ILE A 1 85 ? 21.473 4.505 -3.065 1.00 0.00 85 ILE A CA 1
ATOM 1290 C C . ILE A 1 85 ? 22.524 4.950 -2.054 1.00 0.00 85 ILE A C 1
ATOM 1291 O O . ILE A 1 85 ? 22.746 6.146 -1.861 1.00 0.00 85 ILE A O 1
ATOM 1307 N N . TRP A 1 86 ? 23.169 3.982 -1.414 1.00 0.00 86 TRP A N 1
ATOM 1308 C CA . TRP A 1 86 ? 24.199 4.275 -0.424 1.00 0.00 86 TRP A CA 1
ATOM 1309 C C . TRP A 1 86 ? 25.119 5.390 -0.908 1.00 0.00 86 TRP A C 1
ATOM 1310 O O . TRP A 1 86 ? 25.429 6.319 -0.163 1.00 0.00 86 TRP A O 1
ATOM 1331 N N . ARG A 1 87 ? 25.551 5.292 -2.161 1.00 0.00 87 ARG A N 1
ATOM 1332 C CA . ARG A 1 87 ? 26.436 6.293 -2.744 1.00 0.00 87 ARG A CA 1
ATOM 1333 C C . ARG A 1 87 ? 25.744 7.650 -2.827 1.00 0.00 87 ARG A C 1
ATOM 1334 O O . ARG A 1 87 ? 26.380 8.694 -2.675 1.00 0.00 87 ARG A O 1
ATOM 1355 N N . HIS A 1 88 ? 24.437 7.628 -3.068 1.00 0.00 88 HIS A N 1
ATOM 1356 C CA . HIS A 1 88 ? 23.657 8.856 -3.171 1.00 0.00 88 HIS A CA 1
ATOM 1357 C C . HIS A 1 88 ? 23.465 9.494 -1.798 1.00 0.00 88 HIS A C 1
ATOM 1358 O O . HIS A 1 88 ? 23.306 10.709 -1.685 1.00 0.00 88 HIS A O 1
ATOM 1372 N N . GLN A 1 89 ? 23.482 8.666 -0.759 1.00 0.00 89 GLN A N 1
ATOM 1373 C CA . GLN A 1 89 ? 23.308 9.150 0.606 1.00 0.00 89 GLN A CA 1
ATOM 1374 C C . GLN A 1 89 ? 24.657 9.376 1.279 1.00 0.00 89 GLN A C 1
ATOM 1375 O O . GLN A 1 89 ? 24.744 10.040 2.312 1.00 0.00 89 GLN A O 1
ATOM 1389 N N . VAL A 1 90 ? 25.709 8.819 0.688 1.00 0.00 90 VAL A N 1
ATOM 1390 C CA . VAL A 1 90 ? 27.055 8.961 1.230 1.00 0.00 90 VAL A CA 1
ATOM 1391 C C . VAL A 1 90 ? 27.820 10.071 0.518 1.00 0.00 90 VAL A C 1
ATOM 1392 O O . VAL A 1 90 ? 28.659 10.742 1.118 1.00 0.00 90 VAL A O 1
ATOM 1405 N N . GLU A 1 91 ? 27.524 10.258 -0.764 1.00 0.00 91 GLU A N 1
ATOM 1406 C CA . GLU A 1 91 ? 28.185 11.288 -1.557 1.00 0.00 91 GLU A CA 1
ATOM 1407 C C . GLU A 1 91 ? 27.458 12.623 -1.430 1.00 0.00 91 GLU A C 1
ATOM 1408 O O . GLU A 1 91 ? 28.078 13.686 -1.460 1.00 0.00 91 GLU A O 1
ATOM 1420 N N . VAL A 1 92 ? 26.138 12.560 -1.290 1.00 0.00 92 VAL A N 1
ATOM 1421 C CA . VAL A 1 92 ? 25.325 13.763 -1.158 1.00 0.00 92 VAL A CA 1
ATOM 1422 C C . VAL A 1 92 ? 25.000 14.050 0.304 1.00 0.00 92 VAL A C 1
ATOM 1423 O O . VAL A 1 92 ? 25.463 15.040 0.871 1.00 0.00 92 VAL A O 1
ATOM 1436 N N . HIS A 1 93 ? 24.203 13.176 0.910 1.00 0.00 93 HIS A N 1
ATOM 1437 C CA . HIS A 1 93 ? 23.817 13.334 2.308 1.00 0.00 93 HIS A CA 1
ATOM 1438 C C . HIS A 1 93 ? 24.978 12.987 3.235 1.00 0.00 93 HIS A C 1
ATOM 1439 O O . HIS A 1 93 ? 25.042 13.459 4.369 1.00 0.00 93 HIS A O 1
ATOM 1453 N N . ASN A 1 94 ? 25.894 12.158 2.743 1.00 0.00 94 ASN A N 1
ATOM 1454 C CA . ASN A 1 94 ? 27.052 11.747 3.528 1.00 0.00 94 ASN A CA 1
ATOM 1455 C C . ASN A 1 94 ? 26.621 11.174 4.875 1.00 0.00 94 ASN A C 1
ATOM 1456 O O . ASN A 1 94 ? 27.083 11.618 5.925 1.00 0.00 94 ASN A O 1
ATOM 1467 N N . GLN A 1 95 ? 25.732 10.187 4.835 1.00 0.00 95 GLN A N 1
ATOM 1468 C CA . GLN A 1 95 ? 25.239 9.554 6.052 1.00 0.00 95 GLN A CA 1
ATOM 1469 C C . GLN A 1 95 ? 26.119 8.372 6.446 1.00 0.00 95 GLN A C 1
ATOM 1470 O O . GLN A 1 95 ? 26.396 8.158 7.626 1.00 0.00 95 GLN A O 1
ATOM 1484 N N . ASN A 1 96 ? 26.554 7.606 5.451 1.00 0.00 96 ASN A N 1
ATOM 1485 C CA . ASN A 1 96 ? 27.401 6.445 5.693 1.00 0.00 96 ASN A CA 1
ATOM 1486 C C . ASN A 1 96 ? 26.748 5.494 6.693 1.00 0.00 96 ASN A C 1
ATOM 1487 O O . ASN A 1 96 ? 27.420 4.921 7.549 1.00 0.00 96 ASN A O 1
ATOM 1498 N N . ASN A 1 97 ? 25.434 5.332 6.576 1.00 0.00 97 ASN A N 1
ATOM 1499 C CA . ASN A 1 97 ? 24.690 4.452 7.469 1.00 0.00 97 ASN A CA 1
ATOM 1500 C C . ASN A 1 97 ? 25.354 3.080 7.558 1.00 0.00 97 ASN A C 1
ATOM 1501 O O . ASN A 1 97 ? 26.391 2.841 6.941 1.00 0.00 97 ASN A O 1
ATOM 1512 N N . MET A 1 98 ? 24.746 2.184 8.329 1.00 0.00 98 MET A N 1
ATOM 1513 C CA . MET A 1 98 ? 25.277 0.836 8.496 1.00 0.00 98 MET A CA 1
ATOM 1514 C C . MET A 1 98 ? 25.039 -0.002 7.245 1.00 0.00 98 MET A C 1
ATOM 1515 O O . MET A 1 98 ? 23.936 -0.501 7.021 1.00 0.00 98 MET A O 1
ATOM 1529 N N . ALA A 1 99 ? 26.079 -0.152 6.431 1.00 0.00 99 ALA A N 1
ATOM 1530 C CA . ALA A 1 99 ? 25.982 -0.931 5.203 1.00 0.00 99 ALA A CA 1
ATOM 1531 C C . ALA A 1 99 ? 25.799 -2.414 5.507 1.00 0.00 99 ALA A C 1
ATOM 1532 O O . ALA A 1 99 ? 26.289 -2.932 6.510 1.00 0.00 99 ALA A O 1
ATOM 1539 N N . PRO A 1 100 ? 25.075 -3.115 4.621 1.00 0.00 100 PRO A N 1
ATOM 1540 C CA . PRO A 1 100 ? 24.810 -4.548 4.774 1.00 0.00 100 PRO A CA 1
ATOM 1541 C C . PRO A 1 100 ? 26.062 -5.395 4.568 1.00 0.00 100 PRO A C 1
ATOM 1542 O O . PRO A 1 100 ? 27.134 -4.872 4.263 1.00 0.00 100 PRO A O 1
ATOM 1553 N N . THR A 1 101 ? 25.919 -6.706 4.738 1.00 0.00 101 THR A N 1
ATOM 1554 C CA . THR A 1 101 ? 27.038 -7.624 4.571 1.00 0.00 101 THR A CA 1
ATOM 1555 C C . THR A 1 101 ? 27.449 -7.730 3.107 1.00 0.00 101 THR A C 1
ATOM 1556 O O . THR A 1 101 ? 26.632 -8.053 2.245 1.00 0.00 101 THR A O 1
ATOM 1567 N N . SER A 1 102 ? 28.721 -7.457 2.833 1.00 0.00 102 SER A N 1
ATOM 1568 C CA . SER A 1 102 ? 29.240 -7.519 1.472 1.00 0.00 102 SER A CA 1
ATOM 1569 C C . SER A 1 102 ? 29.270 -8.959 0.967 1.00 0.00 102 SER A C 1
ATOM 1570 O O . SER A 1 102 ? 29.426 -9.898 1.746 1.00 0.00 102 SER A O 1
ATOM 1578 N N . GLY A 1 103 ? 29.119 -9.123 -0.344 1.00 0.00 103 GLY A N 1
ATOM 1579 C CA . GLY A 1 103 ? 29.132 -10.450 -0.931 1.00 0.00 103 GLY A CA 1
ATOM 1580 C C . GLY A 1 103 ? 29.571 -10.437 -2.382 1.00 0.00 103 GLY A C 1
ATOM 1581 O O . GLY A 1 103 ? 29.525 -9.409 -3.058 1.00 0.00 103 GLY A O 1
ATOM 1585 N N . PRO A 1 104 ? 30.010 -11.602 -2.882 1.00 0.00 104 PRO A N 1
ATOM 1586 C CA . PRO A 1 104 ? 30.468 -11.747 -4.267 1.00 0.00 104 PRO A CA 1
ATOM 1587 C C . PRO A 1 104 ? 29.326 -11.635 -5.270 1.00 0.00 104 PRO A C 1
ATOM 1588 O O . PRO A 1 104 ? 29.545 -11.665 -6.481 1.00 0.00 104 PRO A O 1
ATOM 1599 N N . SER A 1 105 ? 28.106 -11.505 -4.759 1.00 0.00 105 SER A N 1
ATOM 1600 C CA . SER A 1 105 ? 26.928 -11.392 -5.611 1.00 0.00 105 SER A CA 1
ATOM 1601 C C . SER A 1 105 ? 27.216 -10.509 -6.822 1.00 0.00 105 SER A C 1
ATOM 1602 O O . SER A 1 105 ? 28.094 -9.647 -6.781 1.00 0.00 105 SER A O 1
ATOM 1610 N N . SER A 1 106 ? 26.471 -10.732 -7.900 1.00 0.00 106 SER A N 1
ATOM 1611 C CA . SER A 1 106 ? 26.648 -9.961 -9.125 1.00 0.00 106 SER A CA 1
ATOM 1612 C C . SER A 1 106 ? 26.055 -8.563 -8.977 1.00 0.00 106 SER A C 1
ATOM 1613 O O . SER A 1 106 ? 25.068 -8.367 -8.270 1.00 0.00 106 SER A O 1
ATOM 1621 N N . GLY A 1 107 ? 26.668 -7.593 -9.650 1.00 0.00 107 GLY A N 1
ATOM 1622 C CA . GLY A 1 107 ? 26.188 -6.226 -9.581 1.00 0.00 107 GLY A CA 1
ATOM 1623 C C . GLY A 1 107 ? 25.836 -5.665 -10.945 1.00 0.00 107 GLY A C 1
ATOM 1624 O O . GLY A 1 107 ? 25.527 -6.440 -11.849 1.00 0.00 107 GLY A O 1
ATOM 1631 N N . GLY A 1 1 ? 13.421 -35.736 16.348 1.00 0.00 1 GLY A N 2
ATOM 1632 C CA . GLY A 1 1 ? 12.987 -35.343 15.020 1.00 0.00 1 GLY A CA 2
ATOM 1633 C C . GLY A 1 1 ? 11.559 -35.761 14.730 1.00 0.00 1 GLY A C 2
ATOM 1634 O O . GLY A 1 1 ? 11.122 -36.834 15.147 1.00 0.00 1 GLY A O 2
ATOM 1638 N N . SER A 1 2 ? 10.829 -34.912 14.013 1.00 0.00 2 SER A N 2
ATOM 1639 C CA . SER A 1 2 ? 9.440 -35.197 13.672 1.00 0.00 2 SER A CA 2
ATOM 1640 C C . SER A 1 2 ? 9.070 -34.567 12.333 1.00 0.00 2 SER A C 2
ATOM 1641 O O . SER A 1 2 ? 9.883 -33.884 11.709 1.00 0.00 2 SER A O 2
ATOM 1649 N N . SER A 1 3 ? 7.837 -34.802 11.896 1.00 0.00 3 SER A N 2
ATOM 1650 C CA . SER A 1 3 ? 7.358 -34.262 10.629 1.00 0.00 3 SER A CA 2
ATOM 1651 C C . SER A 1 3 ? 6.104 -33.419 10.837 1.00 0.00 3 SER A C 2
ATOM 1652 O O . SER A 1 3 ? 5.558 -33.359 11.938 1.00 0.00 3 SER A O 2
ATOM 1660 N N . GLY A 1 4 ? 5.651 -32.769 9.769 1.00 0.00 4 GLY A N 2
ATOM 1661 C CA . GLY A 1 4 ? 4.465 -31.938 9.854 1.00 0.00 4 GLY A CA 2
ATOM 1662 C C . GLY A 1 4 ? 3.429 -32.297 8.807 1.00 0.00 4 GLY A C 2
ATOM 1663 O O . GLY A 1 4 ? 3.502 -33.360 8.191 1.00 0.00 4 GLY A O 2
ATOM 1667 N N . SER A 1 5 ? 2.461 -31.409 8.606 1.00 0.00 5 SER A N 2
ATOM 1668 C CA . SER A 1 5 ? 1.402 -31.640 7.630 1.00 0.00 5 SER A CA 2
ATOM 1669 C C . SER A 1 5 ? 0.786 -30.321 7.174 1.00 0.00 5 SER A C 2
ATOM 1670 O O . SER A 1 5 ? 1.022 -29.273 7.774 1.00 0.00 5 SER A O 2
ATOM 1678 N N . SER A 1 6 ? -0.004 -30.382 6.107 1.00 0.00 6 SER A N 2
ATOM 1679 C CA . SER A 1 6 ? -0.652 -29.193 5.566 1.00 0.00 6 SER A CA 2
ATOM 1680 C C . SER A 1 6 ? -1.746 -29.574 4.573 1.00 0.00 6 SER A C 2
ATOM 1681 O O . SER A 1 6 ? -1.559 -30.454 3.735 1.00 0.00 6 SER A O 2
ATOM 1689 N N . GLY A 1 7 ? -2.889 -28.903 4.676 1.00 0.00 7 GLY A N 2
ATOM 1690 C CA . GLY A 1 7 ? -3.997 -29.184 3.782 1.00 0.00 7 GLY A CA 2
ATOM 1691 C C . GLY A 1 7 ? -4.963 -28.021 3.672 1.00 0.00 7 GLY A C 2
ATOM 1692 O O . GLY A 1 7 ? -4.857 -27.045 4.414 1.00 0.00 7 GLY A O 2
ATOM 1696 N N . ALA A 1 8 ? -5.908 -28.124 2.743 1.00 0.00 8 ALA A N 2
ATOM 1697 C CA . ALA A 1 8 ? -6.897 -27.073 2.539 1.00 0.00 8 ALA A CA 2
ATOM 1698 C C . ALA A 1 8 ? -8.171 -27.632 1.914 1.00 0.00 8 ALA A C 2
ATOM 1699 O O . ALA A 1 8 ? -8.143 -28.188 0.816 1.00 0.00 8 ALA A O 2
ATOM 1706 N N . SER A 1 9 ? -9.286 -27.482 2.621 1.00 0.00 9 SER A N 2
ATOM 1707 C CA . SER A 1 9 ? -10.570 -27.976 2.138 1.00 0.00 9 SER A CA 2
ATOM 1708 C C . SER A 1 9 ? -10.930 -27.336 0.800 1.00 0.00 9 SER A C 2
ATOM 1709 O O . SER A 1 9 ? -10.540 -26.208 0.497 1.00 0.00 9 SER A O 2
ATOM 1717 N N . PRO A 1 10 ? -11.692 -28.073 -0.022 1.00 0.00 10 PRO A N 2
ATOM 1718 C CA . PRO A 1 10 ? -12.121 -27.599 -1.341 1.00 0.00 10 PRO A CA 2
ATOM 1719 C C . PRO A 1 10 ? -13.143 -26.471 -1.247 1.00 0.00 10 PRO A C 2
ATOM 1720 O O . PRO A 1 10 ? -13.579 -26.104 -0.156 1.00 0.00 10 PRO A O 2
ATOM 1731 N N . VAL A 1 11 ? -13.521 -25.924 -2.398 1.00 0.00 11 VAL A N 2
ATOM 1732 C CA . VAL A 1 11 ? -14.492 -24.838 -2.445 1.00 0.00 11 VAL A CA 2
ATOM 1733 C C . VAL A 1 11 ? -14.841 -24.474 -3.884 1.00 0.00 11 VAL A C 2
ATOM 1734 O O . VAL A 1 11 ? -13.958 -24.339 -4.731 1.00 0.00 11 VAL A O 2
ATOM 1747 N N . GLU A 1 12 ? -16.133 -24.317 -4.153 1.00 0.00 12 GLU A N 2
ATOM 1748 C CA . GLU A 1 12 ? -16.597 -23.969 -5.491 1.00 0.00 12 GLU A CA 2
ATOM 1749 C C . GLU A 1 12 ? -16.778 -22.460 -5.629 1.00 0.00 12 GLU A C 2
ATOM 1750 O O . GLU A 1 12 ? -16.660 -21.718 -4.654 1.00 0.00 12 GLU A O 2
ATOM 1762 N N . ASN A 1 13 ? -17.064 -22.013 -6.847 1.00 0.00 13 ASN A N 2
ATOM 1763 C CA . ASN A 1 13 ? -17.260 -20.593 -7.114 1.00 0.00 13 ASN A CA 2
ATOM 1764 C C . ASN A 1 13 ? -17.813 -20.374 -8.519 1.00 0.00 13 ASN A C 2
ATOM 1765 O O . ASN A 1 13 ? -17.285 -20.905 -9.496 1.00 0.00 13 ASN A O 2
ATOM 1776 N N . LYS A 1 14 ? -18.881 -19.589 -8.613 1.00 0.00 14 LYS A N 2
ATOM 1777 C CA . LYS A 1 14 ? -19.507 -19.297 -9.897 1.00 0.00 14 LYS A CA 2
ATOM 1778 C C . LYS A 1 14 ? -18.997 -17.976 -10.463 1.00 0.00 14 LYS A C 2
ATOM 1779 O O . LYS A 1 14 ? -18.207 -17.281 -9.825 1.00 0.00 14 LYS A O 2
ATOM 1798 N N . GLU A 1 15 ? -19.455 -17.636 -11.664 1.00 0.00 15 GLU A N 2
ATOM 1799 C CA . GLU A 1 15 ? -19.044 -16.397 -12.315 1.00 0.00 15 GLU A CA 2
ATOM 1800 C C . GLU A 1 15 ? -19.117 -15.223 -11.343 1.00 0.00 15 GLU A C 2
ATOM 1801 O O . GLU A 1 15 ? -20.201 -14.803 -10.939 1.00 0.00 15 GLU A O 2
ATOM 1813 N N . VAL A 1 16 ? -17.954 -14.696 -10.973 1.00 0.00 16 VAL A N 2
ATOM 1814 C CA . VAL A 1 16 ? -17.884 -13.570 -10.049 1.00 0.00 16 VAL A CA 2
ATOM 1815 C C . VAL A 1 16 ? -16.949 -12.486 -10.574 1.00 0.00 16 VAL A C 2
ATOM 1816 O O . VAL A 1 16 ? -15.994 -12.772 -11.298 1.00 0.00 16 VAL A O 2
ATOM 1829 N N . TYR A 1 17 ? -17.228 -11.241 -10.204 1.00 0.00 17 TYR A N 2
ATOM 1830 C CA . TYR A 1 17 ? -16.413 -10.114 -10.639 1.00 0.00 17 TYR A CA 2
ATOM 1831 C C . TYR A 1 17 ? -15.407 -9.721 -9.561 1.00 0.00 17 TYR A C 2
ATOM 1832 O O . TYR A 1 17 ? -15.720 -8.943 -8.661 1.00 0.00 17 TYR A O 2
ATOM 1850 N N . GLN A 1 18 ? -14.199 -10.265 -9.663 1.00 0.00 18 GLN A N 2
ATOM 1851 C CA . GLN A 1 18 ? -13.146 -9.972 -8.697 1.00 0.00 18 GLN A CA 2
ATOM 1852 C C . GLN A 1 18 ? -12.321 -8.768 -9.140 1.00 0.00 18 GLN A C 2
ATOM 1853 O O . GLN A 1 18 ? -12.146 -8.528 -10.335 1.00 0.00 18 GLN A O 2
ATOM 1867 N N . CYS A 1 19 ? -11.815 -8.014 -8.170 1.00 0.00 19 CYS A N 2
ATOM 1868 C CA . CYS A 1 19 ? -11.008 -6.835 -8.458 1.00 0.00 19 CYS A CA 2
ATOM 1869 C C . CYS A 1 19 ? -9.593 -7.231 -8.868 1.00 0.00 19 CYS A C 2
ATOM 1870 O O . CYS A 1 19 ? -8.955 -8.058 -8.215 1.00 0.00 19 CYS A O 2
ATOM 1877 N N . ARG A 1 20 ? -9.108 -6.636 -9.952 1.00 0.00 20 ARG A N 2
ATOM 1878 C CA . ARG A 1 20 ? -7.768 -6.927 -10.449 1.00 0.00 20 ARG A CA 2
ATOM 1879 C C . ARG A 1 20 ? -6.718 -6.129 -9.682 1.00 0.00 20 ARG A C 2
ATOM 1880 O O . ARG A 1 20 ? -5.615 -5.895 -10.178 1.00 0.00 20 ARG A O 2
ATOM 1901 N N . LEU A 1 21 ? -7.068 -5.713 -8.470 1.00 0.00 21 LEU A N 2
ATOM 1902 C CA . LEU A 1 21 ? -6.156 -4.940 -7.633 1.00 0.00 21 LEU A CA 2
ATOM 1903 C C . LEU A 1 21 ? -5.945 -5.620 -6.285 1.00 0.00 21 LEU A C 2
ATOM 1904 O O . LEU A 1 21 ? -4.820 -5.714 -5.794 1.00 0.00 21 LEU A O 2
ATOM 1920 N N . CYS A 1 22 ? -7.035 -6.096 -5.691 1.00 0.00 22 CYS A N 2
ATOM 1921 C CA . CYS A 1 22 ? -6.970 -6.770 -4.400 1.00 0.00 22 CYS A CA 2
ATOM 1922 C C . CYS A 1 22 ? -7.613 -8.152 -4.475 1.00 0.00 22 CYS A C 2
ATOM 1923 O O . CYS A 1 22 ? -7.448 -8.975 -3.576 1.00 0.00 22 CYS A O 2
ATOM 1930 N N . ASN A 1 23 ? -8.346 -8.400 -5.556 1.00 0.00 23 ASN A N 2
ATOM 1931 C CA . ASN A 1 23 ? -9.014 -9.682 -5.749 1.00 0.00 23 ASN A CA 2
ATOM 1932 C C . ASN A 1 23 ? -10.180 -9.840 -4.778 1.00 0.00 23 ASN A C 2
ATOM 1933 O O . ASN A 1 23 ? -10.344 -10.887 -4.153 1.00 0.00 23 ASN A O 2
ATOM 1944 N N . ALA A 1 24 ? -10.988 -8.791 -4.657 1.00 0.00 24 ALA A N 2
ATOM 1945 C CA . ALA A 1 24 ? -12.140 -8.814 -3.764 1.00 0.00 24 ALA A CA 2
ATOM 1946 C C . ALA A 1 24 ? -13.441 -8.951 -4.549 1.00 0.00 24 ALA A C 2
ATOM 1947 O O . ALA A 1 24 ? -13.823 -8.052 -5.298 1.00 0.00 24 ALA A O 2
ATOM 1954 N N . LYS A 1 25 ? -14.116 -10.082 -4.374 1.00 0.00 25 LYS A N 2
ATOM 1955 C CA . LYS A 1 25 ? -15.374 -10.337 -5.065 1.00 0.00 25 LYS A CA 2
ATOM 1956 C C . LYS A 1 25 ? -16.312 -9.140 -4.947 1.00 0.00 25 LYS A C 2
ATOM 1957 O O . LYS A 1 25 ? -16.537 -8.620 -3.854 1.00 0.00 25 LYS A O 2
ATOM 1976 N N . LEU A 1 26 ? -16.859 -8.709 -6.079 1.00 0.00 26 LEU A N 2
ATOM 1977 C CA . LEU A 1 26 ? -17.775 -7.574 -6.102 1.00 0.00 26 LEU A CA 2
ATOM 1978 C C . LEU A 1 26 ? -19.224 -8.042 -6.017 1.00 0.00 26 LEU A C 2
ATOM 1979 O O . LEU A 1 26 ? -19.499 -9.242 -5.996 1.00 0.00 26 LEU A O 2
ATOM 1995 N N . SER A 1 27 ? -20.147 -7.087 -5.970 1.00 0.00 27 SER A N 2
ATOM 1996 C CA . SER A 1 27 ? -21.569 -7.401 -5.886 1.00 0.00 27 SER A CA 2
ATOM 1997 C C . SER A 1 27 ? -22.234 -7.280 -7.253 1.00 0.00 27 SER A C 2
ATOM 1998 O O . SER A 1 27 ? -23.374 -7.704 -7.441 1.00 0.00 27 SER A O 2
ATOM 2006 N N . SER A 1 28 ? -21.513 -6.698 -8.206 1.00 0.00 28 SER A N 2
ATOM 2007 C CA . SER A 1 28 ? -22.033 -6.516 -9.556 1.00 0.00 28 SER A CA 2
ATOM 2008 C C . SER A 1 28 ? -20.962 -5.942 -10.478 1.00 0.00 28 SER A C 2
ATOM 2009 O O . SER A 1 28 ? -19.960 -5.393 -10.019 1.00 0.00 28 SER A O 2
ATOM 2017 N N . LEU A 1 29 ? -21.181 -6.072 -11.782 1.00 0.00 29 LEU A N 2
ATOM 2018 C CA . LEU A 1 29 ? -20.236 -5.567 -12.771 1.00 0.00 29 LEU A CA 2
ATOM 2019 C C . LEU A 1 29 ? -19.880 -4.111 -12.489 1.00 0.00 29 LEU A C 2
ATOM 2020 O O . LEU A 1 29 ? -18.722 -3.708 -12.614 1.00 0.00 29 LEU A O 2
ATOM 2036 N N . LEU A 1 30 ? -20.881 -3.325 -12.108 1.00 0.00 30 LEU A N 2
ATOM 2037 C CA . LEU A 1 30 ? -20.674 -1.913 -11.806 1.00 0.00 30 LEU A CA 2
ATOM 2038 C C . LEU A 1 30 ? -19.698 -1.742 -10.646 1.00 0.00 30 LEU A C 2
ATOM 2039 O O . LEU A 1 30 ? -18.703 -1.028 -10.760 1.00 0.00 30 LEU A O 2
ATOM 2055 N N . GLU A 1 31 ? -19.990 -2.405 -9.531 1.00 0.00 31 GLU A N 2
ATOM 2056 C CA . GLU A 1 31 ? -19.137 -2.326 -8.351 1.00 0.00 31 GLU A CA 2
ATOM 2057 C C . GLU A 1 31 ? -17.676 -2.565 -8.719 1.00 0.00 31 GLU A C 2
ATOM 2058 O O . GLU A 1 31 ? -16.768 -2.069 -8.052 1.00 0.00 31 GLU A O 2
ATOM 2070 N N . GLN A 1 32 ? -17.457 -3.328 -9.785 1.00 0.00 32 GLN A N 2
ATOM 2071 C CA . GLN A 1 32 ? -16.106 -3.634 -10.241 1.00 0.00 32 GLN A CA 2
ATOM 2072 C C . GLN A 1 32 ? -15.464 -2.415 -10.897 1.00 0.00 32 GLN A C 2
ATOM 2073 O O . GLN A 1 32 ? -14.295 -2.116 -10.662 1.00 0.00 32 GLN A O 2
ATOM 2087 N N . GLY A 1 33 ? -16.239 -1.716 -11.721 1.00 0.00 33 GLY A N 2
ATOM 2088 C CA . GLY A 1 33 ? -15.728 -0.538 -12.398 1.00 0.00 33 GLY A CA 2
ATOM 2089 C C . GLY A 1 33 ? -15.533 0.633 -11.456 1.00 0.00 33 GLY A C 2
ATOM 2090 O O . GLY A 1 33 ? -14.649 1.465 -11.664 1.00 0.00 33 GLY A O 2
ATOM 2094 N N . SER A 1 34 ? -16.360 0.701 -10.418 1.00 0.00 34 SER A N 2
ATOM 2095 C CA . SER A 1 34 ? -16.278 1.782 -9.444 1.00 0.00 34 SER A CA 2
ATOM 2096 C C . SER A 1 34 ? -15.242 1.467 -8.368 1.00 0.00 34 SER A C 2
ATOM 2097 O O . SER A 1 34 ? -14.373 2.286 -8.068 1.00 0.00 34 SER A O 2
ATOM 2105 N N . HIS A 1 35 ? -15.342 0.273 -7.792 1.00 0.00 35 HIS A N 2
ATOM 2106 C CA . HIS A 1 35 ? -14.414 -0.152 -6.750 1.00 0.00 35 HIS A CA 2
ATOM 2107 C C . HIS A 1 35 ? -12.969 0.054 -7.192 1.00 0.00 35 HIS A C 2
ATOM 2108 O O . HIS A 1 35 ? -12.072 0.205 -6.363 1.00 0.00 35 HIS A O 2
ATOM 2122 N N . GLU A 1 36 ? -12.751 0.058 -8.504 1.00 0.00 36 GLU A N 2
ATOM 2123 C CA . GLU A 1 36 ? -11.414 0.243 -9.055 1.00 0.00 36 GLU A CA 2
ATOM 2124 C C . GLU A 1 36 ? -11.005 1.713 -9.006 1.00 0.00 36 GLU A C 2
ATOM 2125 O O . GLU A 1 36 ? -9.818 2.036 -8.954 1.00 0.00 36 GLU A O 2
ATOM 2137 N N . ARG A 1 37 ? -11.996 2.598 -9.024 1.00 0.00 37 ARG A N 2
ATOM 2138 C CA . ARG A 1 37 ? -11.740 4.032 -8.984 1.00 0.00 37 ARG A CA 2
ATOM 2139 C C . ARG A 1 37 ? -11.176 4.446 -7.628 1.00 0.00 37 ARG A C 2
ATOM 2140 O O . ARG A 1 37 ? -10.283 5.291 -7.546 1.00 0.00 37 ARG A O 2
ATOM 2161 N N . LEU A 1 38 ? -11.703 3.847 -6.566 1.00 0.00 38 LEU A N 2
ATOM 2162 C CA . LEU A 1 38 ? -11.252 4.153 -5.212 1.00 0.00 38 LEU A CA 2
ATOM 2163 C C . LEU A 1 38 ? -10.136 3.207 -4.783 1.00 0.00 38 LEU A C 2
ATOM 2164 O O . LEU A 1 38 ? -9.276 3.569 -3.979 1.00 0.00 38 LEU A O 2
ATOM 2180 N N . CYS A 1 39 ? -10.154 1.994 -5.325 1.00 0.00 39 CYS A N 2
ATOM 2181 C CA . CYS A 1 39 ? -9.143 0.995 -5.000 1.00 0.00 39 CYS A CA 2
ATOM 2182 C C . CYS A 1 39 ? -7.851 1.260 -5.767 1.00 0.00 39 CYS A C 2
ATOM 2183 O O . CYS A 1 39 ? -6.970 0.402 -5.835 1.00 0.00 39 CYS A O 2
ATOM 2190 N N . ARG A 1 40 ? -7.745 2.453 -6.343 1.00 0.00 40 ARG A N 2
ATOM 2191 C CA . ARG A 1 40 ? -6.561 2.831 -7.106 1.00 0.00 40 ARG A CA 2
ATOM 2192 C C . ARG A 1 40 ? -5.807 3.962 -6.414 1.00 0.00 40 ARG A C 2
ATOM 2193 O O . ARG A 1 40 ? -4.577 3.984 -6.402 1.00 0.00 40 ARG A O 2
ATOM 2214 N N . ASN A 1 41 ? -6.553 4.900 -5.840 1.00 0.00 41 ASN A N 2
ATOM 2215 C CA . ASN A 1 41 ? -5.955 6.035 -5.147 1.00 0.00 41 ASN A CA 2
ATOM 2216 C C . ASN A 1 41 ? -6.085 5.880 -3.635 1.00 0.00 41 ASN A C 2
ATOM 2217 O O . ASN A 1 41 ? -5.188 6.259 -2.883 1.00 0.00 41 ASN A O 2
ATOM 2228 N N . ALA A 1 42 ? -7.207 5.319 -3.198 1.00 0.00 42 ALA A N 2
ATOM 2229 C CA . ALA A 1 42 ? -7.454 5.111 -1.776 1.00 0.00 42 ALA A CA 2
ATOM 2230 C C . ALA A 1 42 ? -6.148 4.899 -1.018 1.00 0.00 42 ALA A C 2
ATOM 2231 O O . ALA A 1 42 ? -5.826 5.649 -0.096 1.00 0.00 42 ALA A O 2
ATOM 2238 N N . ALA A 1 43 ? -5.400 3.874 -1.412 1.00 0.00 43 ALA A N 2
ATOM 2239 C CA . ALA A 1 43 ? -4.128 3.565 -0.769 1.00 0.00 43 ALA A CA 2
ATOM 2240 C C . ALA A 1 43 ? -3.041 3.299 -1.805 1.00 0.00 43 ALA A C 2
ATOM 2241 O O . ALA A 1 43 ? -2.968 2.212 -2.378 1.00 0.00 43 ALA A O 2
ATOM 2248 N N . VAL A 1 44 ? -2.197 4.299 -2.041 1.00 0.00 44 VAL A N 2
ATOM 2249 C CA . VAL A 1 44 ? -1.112 4.172 -3.007 1.00 0.00 44 VAL A CA 2
ATOM 2250 C C . VAL A 1 44 ? 0.246 4.311 -2.330 1.00 0.00 44 VAL A C 2
ATOM 2251 O O . VAL A 1 44 ? 0.562 5.352 -1.754 1.00 0.00 44 VAL A O 2
ATOM 2264 N N . CYS A 1 45 ? 1.048 3.253 -2.403 1.00 0.00 45 CYS A N 2
ATOM 2265 C CA . CYS A 1 45 ? 2.374 3.255 -1.797 1.00 0.00 45 CYS A CA 2
ATOM 2266 C C . CYS A 1 45 ? 3.344 4.104 -2.615 1.00 0.00 45 CYS A C 2
ATOM 2267 O O . CYS A 1 45 ? 3.631 3.817 -3.777 1.00 0.00 45 CYS A O 2
ATOM 2274 N N . PRO A 1 46 ? 3.863 5.174 -1.994 1.00 0.00 46 PRO A N 2
ATOM 2275 C CA . PRO A 1 46 ? 4.809 6.085 -2.644 1.00 0.00 46 PRO A CA 2
ATOM 2276 C C . PRO A 1 46 ? 6.170 5.438 -2.877 1.00 0.00 46 PRO A C 2
ATOM 2277 O O . PRO A 1 46 ? 7.114 6.096 -3.314 1.00 0.00 46 PRO A O 2
ATOM 2288 N N . TYR A 1 47 ? 6.264 4.146 -2.583 1.00 0.00 47 TYR A N 2
ATOM 2289 C CA . TYR A 1 47 ? 7.511 3.411 -2.758 1.00 0.00 47 TYR A CA 2
ATOM 2290 C C . TYR A 1 47 ? 7.474 2.572 -4.032 1.00 0.00 47 TYR A C 2
ATOM 2291 O O . TYR A 1 47 ? 8.282 2.766 -4.941 1.00 0.00 47 TYR A O 2
ATOM 2309 N N . CYS A 1 48 ? 6.529 1.640 -4.092 1.00 0.00 48 CYS A N 2
ATOM 2310 C CA . CYS A 1 48 ? 6.384 0.771 -5.253 1.00 0.00 48 CYS A CA 2
ATOM 2311 C C . CYS A 1 48 ? 5.214 1.217 -6.124 1.00 0.00 48 CYS A C 2
ATOM 2312 O O . CYS A 1 48 ? 4.997 0.683 -7.212 1.00 0.00 48 CYS A O 2
ATOM 2319 N N . SER A 1 49 ? 4.463 2.200 -5.638 1.00 0.00 49 SER A N 2
ATOM 2320 C CA . SER A 1 49 ? 3.312 2.717 -6.370 1.00 0.00 49 SER A CA 2
ATOM 2321 C C . SER A 1 49 ? 2.208 1.667 -6.458 1.00 0.00 49 SER A C 2
ATOM 2322 O O . SER A 1 49 ? 1.625 1.450 -7.521 1.00 0.00 49 SER A O 2
ATOM 2330 N N . LEU A 1 50 ? 1.927 1.019 -5.333 1.00 0.00 50 LEU A N 2
ATOM 2331 C CA . LEU A 1 50 ? 0.893 -0.009 -5.281 1.00 0.00 50 LEU A CA 2
ATOM 2332 C C . LEU A 1 50 ? -0.489 0.617 -5.124 1.00 0.00 50 LEU A C 2
ATOM 2333 O O . LEU A 1 50 ? -0.628 1.840 -5.093 1.00 0.00 50 LEU A O 2
ATOM 2349 N N . ARG A 1 51 ? -1.509 -0.230 -5.022 1.00 0.00 51 ARG A N 2
ATOM 2350 C CA . ARG A 1 51 ? -2.880 0.240 -4.867 1.00 0.00 51 ARG A CA 2
ATOM 2351 C C . ARG A 1 51 ? -3.716 -0.771 -4.088 1.00 0.00 51 ARG A C 2
ATOM 2352 O O . ARG A 1 51 ? -4.050 -1.841 -4.598 1.00 0.00 51 ARG A O 2
ATOM 2373 N N . PHE A 1 52 ? -4.051 -0.425 -2.850 1.00 0.00 52 PHE A N 2
ATOM 2374 C CA . PHE A 1 52 ? -4.847 -1.303 -1.999 1.00 0.00 52 PHE A CA 2
ATOM 2375 C C . PHE A 1 52 ? -6.267 -0.767 -1.842 1.00 0.00 52 PHE A C 2
ATOM 2376 O O . PHE A 1 52 ? -6.505 0.436 -1.957 1.00 0.00 52 PHE A O 2
ATOM 2393 N N . PHE A 1 53 ? -7.208 -1.667 -1.578 1.00 0.00 53 PHE A N 2
ATOM 2394 C CA . PHE A 1 53 ? -8.605 -1.286 -1.406 1.00 0.00 53 PHE A CA 2
ATOM 2395 C C . PHE A 1 53 ? -8.752 -0.241 -0.303 1.00 0.00 53 PHE A C 2
ATOM 2396 O O . PHE A 1 53 ? -9.395 0.791 -0.493 1.00 0.00 53 PHE A O 2
ATOM 2413 N N . SER A 1 54 ? -8.150 -0.518 0.849 1.00 0.00 54 SER A N 2
ATOM 2414 C CA . SER A 1 54 ? -8.217 0.395 1.984 1.00 0.00 54 SER A CA 2
ATOM 2415 C C . SER A 1 54 ? -6.845 0.992 2.283 1.00 0.00 54 SER A C 2
ATOM 2416 O O . SER A 1 54 ? -5.807 0.436 1.926 1.00 0.00 54 SER A O 2
ATOM 2424 N N . PRO A 1 55 ? -6.839 2.154 2.954 1.00 0.00 55 PRO A N 2
ATOM 2425 C CA . PRO A 1 55 ? -5.603 2.853 3.317 1.00 0.00 55 PRO A CA 2
ATOM 2426 C C . PRO A 1 55 ? -4.814 2.114 4.392 1.00 0.00 55 PRO A C 2
ATOM 2427 O O . PRO A 1 55 ? -3.588 2.210 4.451 1.00 0.00 55 PRO A O 2
ATOM 2438 N N . GLU A 1 56 ? -5.524 1.378 5.241 1.00 0.00 56 GLU A N 2
ATOM 2439 C CA . GLU A 1 56 ? -4.889 0.624 6.315 1.00 0.00 56 GLU A CA 2
ATOM 2440 C C . GLU A 1 56 ? -4.047 -0.519 5.753 1.00 0.00 56 GLU A C 2
ATOM 2441 O O . GLU A 1 56 ? -2.952 -0.798 6.243 1.00 0.00 56 GLU A O 2
ATOM 2453 N N . LEU A 1 57 ? -4.566 -1.176 4.722 1.00 0.00 57 LEU A N 2
ATOM 2454 C CA . LEU A 1 57 ? -3.864 -2.289 4.093 1.00 0.00 57 LEU A CA 2
ATOM 2455 C C . LEU A 1 57 ? -2.500 -1.848 3.572 1.00 0.00 57 LEU A C 2
ATOM 2456 O O . LEU A 1 57 ? -1.524 -2.594 3.646 1.00 0.00 57 LEU A O 2
ATOM 2472 N N . LYS A 1 58 ? -2.439 -0.629 3.047 1.00 0.00 58 LYS A N 2
ATOM 2473 C CA . LYS A 1 58 ? -1.195 -0.085 2.517 1.00 0.00 58 LYS A CA 2
ATOM 2474 C C . LYS A 1 58 ? -0.179 0.137 3.633 1.00 0.00 58 LYS A C 2
ATOM 2475 O O . LYS A 1 58 ? 0.990 -0.224 3.501 1.00 0.00 58 LYS A O 2
ATOM 2494 N N . GLN A 1 59 ? -0.633 0.733 4.730 1.00 0.00 59 GLN A N 2
ATOM 2495 C CA . GLN A 1 59 ? 0.237 1.002 5.869 1.00 0.00 59 GLN A CA 2
ATOM 2496 C C . GLN A 1 59 ? 0.980 -0.259 6.296 1.00 0.00 59 GLN A C 2
ATOM 2497 O O . GLN A 1 59 ? 2.134 -0.197 6.718 1.00 0.00 59 GLN A O 2
ATOM 2511 N N . GLU A 1 60 ? 0.311 -1.402 6.183 1.00 0.00 60 GLU A N 2
ATOM 2512 C CA . GLU A 1 60 ? 0.909 -2.678 6.559 1.00 0.00 60 GLU A CA 2
ATOM 2513 C C . GLU A 1 60 ? 2.021 -3.064 5.588 1.00 0.00 60 GLU A C 2
ATOM 2514 O O . GLU A 1 60 ? 3.111 -3.462 6.001 1.00 0.00 60 GLU A O 2
ATOM 2526 N N . HIS A 1 61 ? 1.738 -2.945 4.295 1.00 0.00 61 HIS A N 2
ATOM 2527 C CA . HIS A 1 61 ? 2.713 -3.281 3.264 1.00 0.00 61 HIS A CA 2
ATOM 2528 C C . HIS A 1 61 ? 3.952 -2.399 3.380 1.00 0.00 61 HIS A C 2
ATOM 2529 O O . HIS A 1 61 ? 5.077 -2.896 3.433 1.00 0.00 61 HIS A O 2
ATOM 2543 N N . GLU A 1 62 ? 3.738 -1.087 3.418 1.00 0.00 62 GLU A N 2
ATOM 2544 C CA . GLU A 1 62 ? 4.838 -0.137 3.526 1.00 0.00 62 GLU A CA 2
ATOM 2545 C C . GLU A 1 62 ? 5.902 -0.644 4.496 1.00 0.00 62 GLU A C 2
ATOM 2546 O O . GLU A 1 62 ? 7.092 -0.380 4.322 1.00 0.00 62 GLU A O 2
ATOM 2558 N N . SER A 1 63 ? 5.464 -1.372 5.518 1.00 0.00 63 SER A N 2
ATOM 2559 C CA . SER A 1 63 ? 6.376 -1.913 6.518 1.00 0.00 63 SER A CA 2
ATOM 2560 C C . SER A 1 63 ? 7.230 -3.030 5.927 1.00 0.00 63 SER A C 2
ATOM 2561 O O . SER A 1 63 ? 8.426 -3.129 6.206 1.00 0.00 63 SER A O 2
ATOM 2569 N N . LYS A 1 64 ? 6.608 -3.872 5.108 1.00 0.00 64 LYS A N 2
ATOM 2570 C CA . LYS A 1 64 ? 7.309 -4.983 4.475 1.00 0.00 64 LYS A CA 2
ATOM 2571 C C . LYS A 1 64 ? 7.682 -4.641 3.037 1.00 0.00 64 LYS A C 2
ATOM 2572 O O . LYS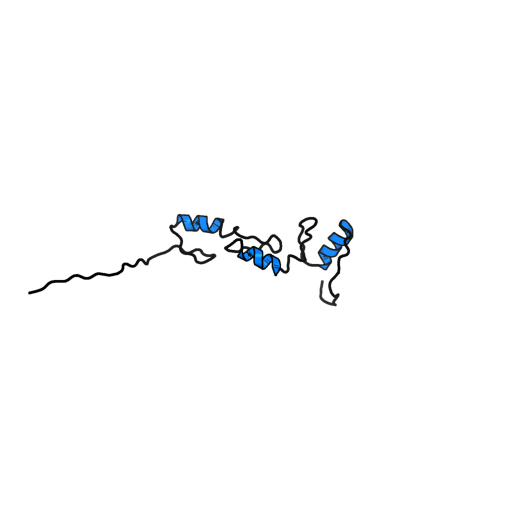 A 1 64 ? 8.071 -5.515 2.261 1.00 0.00 64 LYS A O 2
ATOM 2591 N N . CYS A 1 65 ? 7.564 -3.365 2.686 1.00 0.00 65 CYS A N 2
ATOM 2592 C CA . CYS A 1 65 ? 7.890 -2.907 1.341 1.00 0.00 65 CYS A CA 2
ATOM 2593 C C . CYS A 1 65 ? 9.400 -2.886 1.125 1.00 0.00 65 CYS A C 2
ATOM 2594 O O . CYS A 1 65 ? 10.122 -2.145 1.792 1.00 0.00 65 CYS A O 2
ATOM 2601 N N . GLU A 1 66 ? 9.870 -3.703 0.188 1.00 0.00 66 GLU A N 2
ATOM 2602 C CA . GLU A 1 66 ? 11.295 -3.778 -0.115 1.00 0.00 66 GLU A CA 2
ATOM 2603 C C . GLU A 1 66 ? 11.788 -2.475 -0.736 1.00 0.00 66 GLU A C 2
ATOM 2604 O O . GLU A 1 66 ? 12.991 -2.224 -0.805 1.00 0.00 66 GLU A O 2
ATOM 2616 N N . TYR A 1 67 ? 10.850 -1.649 -1.187 1.00 0.00 67 TYR A N 2
ATOM 2617 C CA . TYR A 1 67 ? 11.188 -0.373 -1.806 1.00 0.00 67 TYR A CA 2
ATOM 2618 C C . TYR A 1 67 ? 11.323 0.724 -0.753 1.00 0.00 67 TYR A C 2
ATOM 2619 O O . TYR A 1 67 ? 12.078 1.680 -0.929 1.00 0.00 67 TYR A O 2
ATOM 2637 N N . LYS A 1 68 ? 10.585 0.577 0.342 1.00 0.00 68 LYS A N 2
ATOM 2638 C CA . LYS A 1 68 ? 10.621 1.552 1.425 1.00 0.00 68 LYS A CA 2
ATOM 2639 C C . LYS A 1 68 ? 12.056 1.964 1.739 1.00 0.00 68 LYS A C 2
ATOM 2640 O O . LYS A 1 68 ? 12.416 3.136 1.621 1.00 0.00 68 LYS A O 2
ATOM 2659 N N . LYS A 1 69 ? 12.871 0.994 2.138 1.00 0.00 69 LYS A N 2
ATOM 2660 C CA . LYS A 1 69 ? 14.268 1.254 2.466 1.00 0.00 69 LYS A CA 2
ATOM 2661 C C . LYS A 1 69 ? 15.014 1.818 1.261 1.00 0.00 69 LYS A C 2
ATOM 2662 O O . LYS A 1 69 ? 15.797 2.760 1.388 1.00 0.00 69 LYS A O 2
ATOM 2681 N N . LEU A 1 70 ? 14.765 1.238 0.092 1.00 0.00 70 LEU A N 2
ATOM 2682 C CA . LEU A 1 70 ? 15.412 1.684 -1.137 1.00 0.00 70 LEU A CA 2
ATOM 2683 C C . LEU A 1 70 ? 14.993 3.108 -1.487 1.00 0.00 70 LEU A C 2
ATOM 2684 O O . LEU A 1 70 ? 15.540 3.720 -2.405 1.00 0.00 70 LEU A O 2
ATOM 2700 N N . THR A 1 71 ? 14.020 3.632 -0.748 1.00 0.00 71 THR A N 2
ATOM 2701 C CA . THR A 1 71 ? 13.527 4.984 -0.980 1.00 0.00 71 THR A CA 2
ATOM 2702 C C . THR A 1 71 ? 14.171 5.975 -0.017 1.00 0.00 71 THR A C 2
ATOM 2703 O O . THR A 1 71 ? 13.887 5.967 1.181 1.00 0.00 71 THR A O 2
ATOM 2714 N N . CYS A 1 72 ? 15.039 6.830 -0.548 1.00 0.00 72 CYS A N 2
ATOM 2715 C CA . CYS A 1 72 ? 15.723 7.829 0.264 1.00 0.00 72 CYS A CA 2
ATOM 2716 C C . CYS A 1 72 ? 14.731 8.838 0.835 1.00 0.00 72 CYS A C 2
ATOM 2717 O O . CYS A 1 72 ? 14.441 9.861 0.213 1.00 0.00 72 CYS A O 2
ATOM 2724 N N . LEU A 1 73 ? 14.213 8.543 2.022 1.00 0.00 73 LEU A N 2
ATOM 2725 C CA . LEU A 1 73 ? 13.253 9.425 2.678 1.00 0.00 73 LEU A CA 2
ATOM 2726 C C . LEU A 1 73 ? 13.806 10.842 2.794 1.00 0.00 73 LEU A C 2
ATOM 2727 O O . LEU A 1 73 ? 13.053 11.815 2.774 1.00 0.00 73 LEU A O 2
ATOM 2743 N N . GLU A 1 74 ? 15.125 10.949 2.914 1.00 0.00 74 GLU A N 2
ATOM 2744 C CA . GLU A 1 74 ? 15.778 12.248 3.031 1.00 0.00 74 GLU A CA 2
ATOM 2745 C C . GLU A 1 74 ? 15.345 13.178 1.902 1.00 0.00 74 GLU A C 2
ATOM 2746 O O . GLU A 1 74 ? 14.782 14.246 2.143 1.00 0.00 74 GLU A O 2
ATOM 2758 N N . CYS A 1 75 ? 15.612 12.765 0.667 1.00 0.00 75 CYS A N 2
ATOM 2759 C CA . CYS A 1 75 ? 15.252 13.560 -0.501 1.00 0.00 75 CYS A CA 2
ATOM 2760 C C . CYS A 1 75 ? 14.318 12.781 -1.422 1.00 0.00 75 CYS A C 2
ATOM 2761 O O . CYS A 1 75 ? 14.391 12.904 -2.645 1.00 0.00 75 CYS A O 2
ATOM 2768 N N . MET A 1 76 ? 13.442 11.978 -0.827 1.00 0.00 76 MET A N 2
ATOM 2769 C CA . MET A 1 76 ? 12.493 11.180 -1.594 1.00 0.00 76 MET A CA 2
ATOM 2770 C C . MET A 1 76 ? 13.107 10.727 -2.915 1.00 0.00 76 MET A C 2
ATOM 2771 O O . MET A 1 76 ? 12.540 10.954 -3.984 1.00 0.00 76 MET A O 2
ATOM 2785 N N . ARG A 1 77 ? 14.269 10.086 -2.834 1.00 0.00 77 ARG A N 2
ATOM 2786 C CA . ARG A 1 77 ? 14.959 9.603 -4.024 1.00 0.00 77 ARG A CA 2
ATOM 2787 C C . ARG A 1 77 ? 15.119 8.086 -3.982 1.00 0.00 77 ARG A C 2
ATOM 2788 O O . ARG A 1 77 ? 15.984 7.560 -3.280 1.00 0.00 77 ARG A O 2
ATOM 2809 N N . THR A 1 78 ? 14.277 7.386 -4.737 1.00 0.00 78 THR A N 2
ATOM 2810 C CA . THR A 1 78 ? 14.323 5.930 -4.784 1.00 0.00 78 THR A CA 2
ATOM 2811 C C . THR A 1 78 ? 15.377 5.446 -5.773 1.00 0.00 78 THR A C 2
ATOM 2812 O O . THR A 1 78 ? 15.729 6.153 -6.718 1.00 0.00 78 THR A O 2
ATOM 2823 N N . PHE A 1 79 ? 15.878 4.235 -5.552 1.00 0.00 79 PHE A N 2
ATOM 2824 C CA . PHE A 1 79 ? 16.893 3.655 -6.424 1.00 0.00 79 PHE A CA 2
ATOM 2825 C C . PHE A 1 79 ? 16.494 2.249 -6.863 1.00 0.00 79 PHE A C 2
ATOM 2826 O O . PHE A 1 79 ? 15.423 1.756 -6.508 1.00 0.00 79 PHE A O 2
ATOM 2843 N N . LYS A 1 80 ? 17.363 1.609 -7.638 1.00 0.00 80 LYS A N 2
ATOM 2844 C CA . LYS A 1 80 ? 17.105 0.260 -8.126 1.00 0.00 80 LYS A CA 2
ATOM 2845 C C . LYS A 1 80 ? 17.711 -0.782 -7.191 1.00 0.00 80 LYS A C 2
ATOM 2846 O O . LYS A 1 80 ? 17.103 -1.819 -6.925 1.00 0.00 80 LYS A O 2
ATOM 2865 N N . SER A 1 81 ? 18.911 -0.499 -6.695 1.00 0.00 81 SER A N 2
ATOM 2866 C CA . SER A 1 81 ? 19.600 -1.413 -5.792 1.00 0.00 81 SER A CA 2
ATOM 2867 C C . SER A 1 81 ? 20.023 -0.697 -4.513 1.00 0.00 81 SER A C 2
ATOM 2868 O O . SER A 1 81 ? 20.170 0.525 -4.492 1.00 0.00 81 SER A O 2
ATOM 2876 N N . SER A 1 82 ? 20.216 -1.468 -3.447 1.00 0.00 82 SER A N 2
ATOM 2877 C CA . SER A 1 82 ? 20.619 -0.908 -2.162 1.00 0.00 82 SER A CA 2
ATOM 2878 C C . SER A 1 82 ? 22.037 -0.350 -2.232 1.00 0.00 82 SER A C 2
ATOM 2879 O O . SER A 1 82 ? 22.325 0.715 -1.686 1.00 0.00 82 SER A O 2
ATOM 2887 N N . PHE A 1 83 ? 22.919 -1.078 -2.909 1.00 0.00 83 PHE A N 2
ATOM 2888 C CA . PHE A 1 83 ? 24.308 -0.658 -3.051 1.00 0.00 83 PHE A CA 2
ATOM 2889 C C . PHE A 1 83 ? 24.401 0.677 -3.784 1.00 0.00 83 PHE A C 2
ATOM 2890 O O . PHE A 1 83 ? 25.183 1.550 -3.409 1.00 0.00 83 PHE A O 2
ATOM 2907 N N . SER A 1 84 ? 23.596 0.827 -4.831 1.00 0.00 84 SER A N 2
ATOM 2908 C CA . SER A 1 84 ? 23.590 2.053 -5.620 1.00 0.00 84 SER A CA 2
ATOM 2909 C C . SER A 1 84 ? 23.237 3.257 -4.751 1.00 0.00 84 SER A C 2
ATOM 2910 O O . SER A 1 84 ? 23.981 4.236 -4.696 1.00 0.00 84 SER A O 2
ATOM 2918 N N . ILE A 1 85 ? 22.096 3.175 -4.074 1.00 0.00 85 ILE A N 2
ATOM 2919 C CA . ILE A 1 85 ? 21.644 4.257 -3.207 1.00 0.00 85 ILE A CA 2
ATOM 2920 C C . ILE A 1 85 ? 22.596 4.453 -2.032 1.00 0.00 85 ILE A C 2
ATOM 2921 O O . ILE A 1 85 ? 22.883 5.582 -1.634 1.00 0.00 85 ILE A O 2
ATOM 2937 N N . TRP A 1 86 ? 23.084 3.346 -1.482 1.00 0.00 86 TRP A N 2
ATOM 2938 C CA . TRP A 1 86 ? 24.005 3.397 -0.353 1.00 0.00 86 TRP A CA 2
ATOM 2939 C C . TRP A 1 86 ? 25.045 4.494 -0.547 1.00 0.00 86 TRP A C 2
ATOM 2940 O O . TRP A 1 86 ? 25.320 5.271 0.368 1.00 0.00 86 TRP A O 2
ATOM 2961 N N . ARG A 1 87 ? 25.620 4.553 -1.744 1.00 0.00 87 ARG A N 2
ATOM 2962 C CA . ARG A 1 87 ? 26.631 5.556 -2.057 1.00 0.00 87 ARG A CA 2
ATOM 2963 C C . ARG A 1 87 ? 26.026 6.957 -2.054 1.00 0.00 87 ARG A C 2
ATOM 2964 O O . ARG A 1 87 ? 26.639 7.908 -1.567 1.00 0.00 87 ARG A O 2
ATOM 2985 N N . HIS A 1 88 ? 24.821 7.077 -2.601 1.00 0.00 88 HIS A N 2
ATOM 2986 C CA . HIS A 1 88 ? 24.133 8.362 -2.661 1.00 0.00 88 HIS A CA 2
ATOM 2987 C C . HIS A 1 88 ? 23.830 8.882 -1.259 1.00 0.00 88 HIS A C 2
ATOM 2988 O O . HIS A 1 88 ? 23.632 10.081 -1.062 1.00 0.00 88 HIS A O 2
ATOM 3002 N N . GLN A 1 89 ? 23.796 7.973 -0.291 1.00 0.00 89 GLN A N 2
ATOM 3003 C CA . GLN A 1 89 ? 23.516 8.341 1.092 1.00 0.00 89 GLN A CA 2
ATOM 3004 C C . GLN A 1 89 ? 24.809 8.508 1.884 1.00 0.00 89 GLN A C 2
ATOM 3005 O O . GLN A 1 89 ? 24.898 9.351 2.776 1.00 0.00 89 GLN A O 2
ATOM 3019 N N . VAL A 1 90 ? 25.809 7.698 1.552 1.00 0.00 90 VAL A N 2
ATOM 3020 C CA . VAL A 1 90 ? 27.098 7.756 2.231 1.00 0.00 90 VAL A CA 2
ATOM 3021 C C . VAL A 1 90 ? 27.982 8.849 1.640 1.00 0.00 90 VAL A C 2
ATOM 3022 O O . VAL A 1 90 ? 28.906 9.333 2.292 1.00 0.00 90 VAL A O 2
ATOM 3035 N N . GLU A 1 91 ? 27.690 9.232 0.401 1.00 0.00 91 GLU A N 2
ATOM 3036 C CA . GLU A 1 91 ? 28.459 10.268 -0.278 1.00 0.00 91 GLU A CA 2
ATOM 3037 C C . GLU A 1 91 ? 27.807 11.636 -0.099 1.00 0.00 91 GLU A C 2
ATOM 3038 O O . GLU A 1 91 ? 28.491 12.653 0.016 1.00 0.00 91 GLU A O 2
ATOM 3050 N N . VAL A 1 92 ? 26.478 11.653 -0.078 1.00 0.00 92 VAL A N 2
ATOM 3051 C CA . VAL A 1 92 ? 25.731 12.894 0.087 1.00 0.00 92 VAL A CA 2
ATOM 3052 C C . VAL A 1 92 ? 25.275 13.074 1.530 1.00 0.00 92 VAL A C 2
ATOM 3053 O O . VAL A 1 92 ? 25.723 13.986 2.226 1.00 0.00 92 VAL A O 2
ATOM 3066 N N . HIS A 1 93 ? 24.382 12.196 1.976 1.00 0.00 93 HIS A N 2
ATOM 3067 C CA . HIS A 1 93 ? 23.865 12.257 3.339 1.00 0.00 93 HIS A CA 2
ATOM 3068 C C . HIS A 1 93 ? 24.841 11.614 4.319 1.00 0.00 93 HIS A C 2
ATOM 3069 O O . HIS A 1 93 ? 24.538 11.460 5.501 1.00 0.00 93 HIS A O 2
ATOM 3083 N N . ASN A 1 94 ? 26.015 11.241 3.819 1.00 0.00 94 ASN A N 2
ATOM 3084 C CA . ASN A 1 94 ? 27.035 10.614 4.651 1.00 0.00 94 ASN A CA 2
ATOM 3085 C C . ASN A 1 94 ? 26.398 9.795 5.770 1.00 0.00 94 ASN A C 2
ATOM 3086 O O . ASN A 1 94 ? 26.731 9.964 6.942 1.00 0.00 94 ASN A O 2
ATOM 3097 N N . GLN A 1 95 ? 25.480 8.908 5.398 1.00 0.00 95 GLN A N 2
ATOM 3098 C CA . GLN A 1 95 ? 24.796 8.064 6.370 1.00 0.00 95 GLN A CA 2
ATOM 3099 C C . GLN A 1 95 ? 25.115 6.592 6.132 1.00 0.00 95 GLN A C 2
ATOM 3100 O O . GLN A 1 95 ? 24.333 5.870 5.515 1.00 0.00 95 GLN A O 2
ATOM 3114 N N . ASN A 1 96 ? 26.269 6.154 6.624 1.00 0.00 96 ASN A N 2
ATOM 3115 C CA . ASN A 1 96 ? 26.691 4.767 6.463 1.00 0.00 96 ASN A CA 2
ATOM 3116 C C . ASN A 1 96 ? 26.318 3.939 7.689 1.00 0.00 96 ASN A C 2
ATOM 3117 O O . ASN A 1 96 ? 27.087 3.844 8.644 1.00 0.00 96 ASN A O 2
ATOM 3128 N N . ASN A 1 97 ? 25.132 3.341 7.654 1.00 0.00 97 ASN A N 2
ATOM 3129 C CA . ASN A 1 97 ? 24.656 2.521 8.762 1.00 0.00 97 ASN A CA 2
ATOM 3130 C C . ASN A 1 97 ? 24.767 1.036 8.427 1.00 0.00 97 ASN A C 2
ATOM 3131 O O . ASN A 1 97 ? 24.955 0.663 7.269 1.00 0.00 97 ASN A O 2
ATOM 3142 N N . MET A 1 98 ? 24.649 0.194 9.448 1.00 0.00 98 MET A N 2
ATOM 3143 C CA . MET A 1 98 ? 24.735 -1.250 9.261 1.00 0.00 98 MET A CA 2
ATOM 3144 C C . MET A 1 98 ? 24.126 -1.662 7.925 1.00 0.00 98 MET A C 2
ATOM 3145 O O . MET A 1 98 ? 22.906 -1.664 7.762 1.00 0.00 98 MET A O 2
ATOM 3159 N N . ALA A 1 99 ? 24.984 -2.011 6.972 1.00 0.00 99 ALA A N 2
ATOM 3160 C CA . ALA A 1 99 ? 24.530 -2.427 5.651 1.00 0.00 99 ALA A CA 2
ATOM 3161 C C . ALA A 1 99 ? 24.232 -3.922 5.618 1.00 0.00 99 ALA A C 2
ATOM 3162 O O . ALA A 1 99 ? 24.956 -4.737 6.192 1.00 0.00 99 ALA A O 2
ATOM 3169 N N . PRO A 1 100 ? 23.142 -4.294 4.932 1.00 0.00 100 PRO A N 2
ATOM 3170 C CA . PRO A 1 100 ? 22.723 -5.694 4.808 1.00 0.00 100 PRO A CA 2
ATOM 3171 C C . PRO A 1 100 ? 23.671 -6.507 3.934 1.00 0.00 100 PRO A C 2
ATOM 3172 O O . PRO A 1 100 ? 23.423 -7.681 3.654 1.00 0.00 100 PRO A O 2
ATOM 3183 N N . THR A 1 101 ? 24.760 -5.877 3.504 1.00 0.00 101 THR A N 2
ATOM 3184 C CA . THR A 1 101 ? 25.745 -6.542 2.660 1.00 0.00 101 THR A CA 2
ATOM 3185 C C . THR A 1 101 ? 26.903 -7.086 3.490 1.00 0.00 101 THR A C 2
ATOM 3186 O O . THR A 1 101 ? 27.929 -6.425 3.650 1.00 0.00 101 THR A O 2
ATOM 3197 N N . SER A 1 102 ? 26.731 -8.294 4.017 1.00 0.00 102 SER A N 2
ATOM 3198 C CA . SER A 1 102 ? 27.761 -8.925 4.834 1.00 0.00 102 SER A CA 2
ATOM 3199 C C . SER A 1 102 ? 27.979 -10.374 4.410 1.00 0.00 102 SER A C 2
ATOM 3200 O O . SER A 1 102 ? 27.370 -11.292 4.959 1.00 0.00 102 SER A O 2
ATOM 3208 N N . GLY A 1 103 ? 28.852 -10.572 3.427 1.00 0.00 103 GLY A N 2
ATOM 3209 C CA . GLY A 1 103 ? 29.135 -11.911 2.945 1.00 0.00 103 GLY A CA 2
ATOM 3210 C C . GLY A 1 103 ? 29.470 -11.936 1.467 1.00 0.00 103 GLY A C 2
ATOM 3211 O O . GLY A 1 103 ? 28.732 -11.413 0.632 1.00 0.00 103 GLY A O 2
ATOM 3215 N N . PRO A 1 104 ? 30.609 -12.556 1.124 1.00 0.00 104 PRO A N 2
ATOM 3216 C CA . PRO A 1 104 ? 31.067 -12.661 -0.264 1.00 0.00 104 PRO A CA 2
ATOM 3217 C C . PRO A 1 104 ? 30.193 -13.597 -1.093 1.00 0.00 104 PRO A C 2
ATOM 3218 O O . PRO A 1 104 ? 30.430 -13.788 -2.286 1.00 0.00 104 PRO A O 2
ATOM 3229 N N . SER A 1 105 ? 29.183 -14.178 -0.454 1.00 0.00 105 SER A N 2
ATOM 3230 C CA . SER A 1 105 ? 28.276 -15.097 -1.132 1.00 0.00 105 SER A CA 2
ATOM 3231 C C . SER A 1 105 ? 26.882 -15.038 -0.515 1.00 0.00 105 SER A C 2
ATOM 3232 O O . SER A 1 105 ? 26.724 -14.695 0.657 1.00 0.00 105 SER A O 2
ATOM 3240 N N . SER A 1 106 ? 25.874 -15.377 -1.312 1.00 0.00 106 SER A N 2
ATOM 3241 C CA . SER A 1 106 ? 24.492 -15.359 -0.847 1.00 0.00 106 SER A CA 2
ATOM 3242 C C . SER A 1 106 ? 23.987 -16.776 -0.592 1.00 0.00 106 SER A C 2
ATOM 3243 O O . SER A 1 106 ? 23.701 -17.523 -1.527 1.00 0.00 106 SER A O 2
ATOM 3251 N N . GLY A 1 107 ? 23.881 -17.139 0.683 1.00 0.00 107 GLY A N 2
ATOM 3252 C CA . GLY A 1 107 ? 23.411 -18.465 1.040 1.00 0.00 107 GLY A CA 2
ATOM 3253 C C . GLY A 1 107 ? 22.039 -18.440 1.684 1.00 0.00 107 GLY A C 2
ATOM 3254 O O . GLY A 1 107 ? 21.282 -17.500 1.444 1.00 0.00 107 GLY A O 2
ATOM 3261 N N . GLY A 1 1 ? 13.880 -43.634 -16.537 1.00 0.00 1 GLY A N 3
ATOM 3262 C CA . GLY A 1 1 ? 13.271 -43.860 -15.239 1.00 0.00 1 GLY A CA 3
ATOM 3263 C C . GLY A 1 1 ? 11.763 -43.707 -15.271 1.00 0.00 1 GLY A C 3
ATOM 3264 O O . GLY A 1 1 ? 11.110 -44.127 -16.225 1.00 0.00 1 GLY A O 3
ATOM 3268 N N . SER A 1 2 ? 11.209 -43.105 -14.223 1.00 0.00 2 SER A N 3
ATOM 3269 C CA . SER A 1 2 ? 9.767 -42.903 -14.132 1.00 0.00 2 SER A CA 3
ATOM 3270 C C . SER A 1 2 ? 9.447 -41.577 -13.450 1.00 0.00 2 SER A C 3
ATOM 3271 O O . SER A 1 2 ? 10.186 -41.121 -12.577 1.00 0.00 2 SER A O 3
ATOM 3279 N N . SER A 1 3 ? 8.340 -40.963 -13.854 1.00 0.00 3 SER A N 3
ATOM 3280 C CA . SER A 1 3 ? 7.922 -39.687 -13.285 1.00 0.00 3 SER A CA 3
ATOM 3281 C C . SER A 1 3 ? 6.420 -39.678 -13.016 1.00 0.00 3 SER A C 3
ATOM 3282 O O . SER A 1 3 ? 5.684 -40.531 -13.511 1.00 0.00 3 SER A O 3
ATOM 3290 N N . GLY A 1 4 ? 5.972 -38.705 -12.228 1.00 0.00 4 GLY A N 3
ATOM 3291 C CA . GLY A 1 4 ? 4.561 -38.602 -11.905 1.00 0.00 4 GLY A CA 3
ATOM 3292 C C . GLY A 1 4 ? 3.710 -38.297 -13.122 1.00 0.00 4 GLY A C 3
ATOM 3293 O O . GLY A 1 4 ? 4.009 -38.749 -14.227 1.00 0.00 4 GLY A O 3
ATOM 3297 N N . SER A 1 5 ? 2.645 -37.528 -12.919 1.00 0.00 5 SER A N 3
ATOM 3298 C CA . SER A 1 5 ? 1.744 -37.167 -14.007 1.00 0.00 5 SER A CA 3
ATOM 3299 C C . SER A 1 5 ? 1.137 -35.787 -13.775 1.00 0.00 5 SER A C 3
ATOM 3300 O O . SER A 1 5 ? 1.394 -35.147 -12.755 1.00 0.00 5 SER A O 3
ATOM 3308 N N . SER A 1 6 ? 0.329 -35.334 -14.729 1.00 0.00 6 SER A N 3
ATOM 3309 C CA . SER A 1 6 ? -0.312 -34.028 -14.631 1.00 0.00 6 SER A CA 3
ATOM 3310 C C . SER A 1 6 ? -1.791 -34.121 -14.995 1.00 0.00 6 SER A C 3
ATOM 3311 O O . SER A 1 6 ? -2.148 -34.580 -16.079 1.00 0.00 6 SER A O 3
ATOM 3319 N N . GLY A 1 7 ? -2.648 -33.681 -14.079 1.00 0.00 7 GLY A N 3
ATOM 3320 C CA . GLY A 1 7 ? -4.079 -33.722 -14.321 1.00 0.00 7 GLY A CA 3
ATOM 3321 C C . GLY A 1 7 ? -4.695 -32.339 -14.391 1.00 0.00 7 GLY A C 3
ATOM 3322 O O . GLY A 1 7 ? -3.993 -31.334 -14.290 1.00 0.00 7 GLY A O 3
ATOM 3326 N N . ALA A 1 8 ? -6.012 -32.288 -14.565 1.00 0.00 8 ALA A N 3
ATOM 3327 C CA . ALA A 1 8 ? -6.723 -31.018 -14.648 1.00 0.00 8 ALA A CA 3
ATOM 3328 C C . ALA A 1 8 ? -7.284 -30.613 -13.289 1.00 0.00 8 ALA A C 3
ATOM 3329 O O . ALA A 1 8 ? -7.449 -31.449 -12.401 1.00 0.00 8 ALA A O 3
ATOM 3336 N N . SER A 1 9 ? -7.574 -29.326 -13.134 1.00 0.00 9 SER A N 3
ATOM 3337 C CA . SER A 1 9 ? -8.113 -28.809 -11.882 1.00 0.00 9 SER A CA 3
ATOM 3338 C C . SER A 1 9 ? -9.551 -28.335 -12.063 1.00 0.00 9 SER A C 3
ATOM 3339 O O . SER A 1 9 ? -9.812 -27.200 -12.465 1.00 0.00 9 SER A O 3
ATOM 3347 N N . PRO A 1 10 ? -10.509 -29.223 -11.760 1.00 0.00 10 PRO A N 3
ATOM 3348 C CA . PRO A 1 10 ? -11.938 -28.919 -11.882 1.00 0.00 10 PRO A CA 3
ATOM 3349 C C . PRO A 1 10 ? -12.407 -27.911 -10.838 1.00 0.00 10 PRO A C 3
ATOM 3350 O O . PRO A 1 10 ? -12.376 -28.185 -9.638 1.00 0.00 10 PRO A O 3
ATOM 3361 N N . VAL A 1 11 ? -12.841 -26.744 -11.303 1.00 0.00 11 VAL A N 3
ATOM 3362 C CA . VAL A 1 11 ? -13.318 -25.695 -10.409 1.00 0.00 11 VAL A CA 3
ATOM 3363 C C . VAL A 1 11 ? -14.648 -25.126 -10.890 1.00 0.00 11 VAL A C 3
ATOM 3364 O O . VAL A 1 11 ? -14.773 -24.699 -12.037 1.00 0.00 11 VAL A O 3
ATOM 3377 N N . GLU A 1 12 ? -15.640 -25.124 -10.004 1.00 0.00 12 GLU A N 3
ATOM 3378 C CA . GLU A 1 12 ? -16.961 -24.607 -10.340 1.00 0.00 12 GLU A CA 3
ATOM 3379 C C . GLU A 1 12 ? -17.142 -23.189 -9.807 1.00 0.00 12 GLU A C 3
ATOM 3380 O O . GLU A 1 12 ? -16.684 -22.862 -8.713 1.00 0.00 12 GLU A O 3
ATOM 3392 N N . ASN A 1 13 ? -17.814 -22.350 -10.589 1.00 0.00 13 ASN A N 3
ATOM 3393 C CA . ASN A 1 13 ? -18.055 -20.966 -10.197 1.00 0.00 13 ASN A CA 3
ATOM 3394 C C . ASN A 1 13 ? -18.950 -20.261 -11.212 1.00 0.00 13 ASN A C 3
ATOM 3395 O O . ASN A 1 13 ? -19.006 -20.646 -12.380 1.00 0.00 13 ASN A O 3
ATOM 3406 N N . LYS A 1 14 ? -19.650 -19.227 -10.758 1.00 0.00 14 LYS A N 3
ATOM 3407 C CA . LYS A 1 14 ? -20.542 -18.466 -11.624 1.00 0.00 14 LYS A CA 3
ATOM 3408 C C . LYS A 1 14 ? -19.866 -17.190 -12.115 1.00 0.00 14 LYS A C 3
ATOM 3409 O O . LYS A 1 14 ? -18.749 -16.873 -11.708 1.00 0.00 14 LYS A O 3
ATOM 3428 N N . GLU A 1 15 ? -20.552 -16.460 -12.989 1.00 0.00 15 GLU A N 3
ATOM 3429 C CA . GLU A 1 15 ? -20.017 -15.218 -13.533 1.00 0.00 15 GLU A CA 3
ATOM 3430 C C . GLU A 1 15 ? -20.124 -14.087 -12.514 1.00 0.00 15 GLU A C 3
ATOM 3431 O O . GLU A 1 15 ? -21.222 -13.645 -12.174 1.00 0.00 15 GLU A O 3
ATOM 3443 N N . VAL A 1 16 ? -18.976 -13.623 -12.031 1.00 0.00 16 VAL A N 3
ATOM 3444 C CA . VAL A 1 16 ? -18.940 -12.543 -11.051 1.00 0.00 16 VAL A CA 3
ATOM 3445 C C . VAL A 1 16 ? -17.931 -11.473 -11.451 1.00 0.00 16 VAL A C 3
ATOM 3446 O O . VAL A 1 16 ? -16.945 -11.757 -12.132 1.00 0.00 16 VAL A O 3
ATOM 3459 N N . TYR A 1 17 ? -18.183 -10.241 -11.022 1.00 0.00 17 TYR A N 3
ATOM 3460 C CA . TYR A 1 17 ? -17.297 -9.126 -11.336 1.00 0.00 17 TYR A CA 3
ATOM 3461 C C . TYR A 1 17 ? -16.358 -8.831 -10.170 1.00 0.00 17 TYR A C 3
ATOM 3462 O O . TYR A 1 17 ? -16.693 -8.061 -9.271 1.00 0.00 17 TYR A O 3
ATOM 3480 N N . GLN A 1 18 ? -15.182 -9.449 -10.195 1.00 0.00 18 GLN A N 3
ATOM 3481 C CA . GLN A 1 18 ? -14.194 -9.252 -9.141 1.00 0.00 18 GLN A CA 3
ATOM 3482 C C . GLN A 1 18 ? -13.226 -8.131 -9.503 1.00 0.00 18 GLN A C 3
ATOM 3483 O O . GLN A 1 18 ? -12.892 -7.938 -10.673 1.00 0.00 18 GLN A O 3
ATOM 3497 N N . CYS A 1 19 ? -12.779 -7.392 -8.493 1.00 0.00 19 CYS A N 3
ATOM 3498 C CA . CYS A 1 19 ? -11.850 -6.289 -8.705 1.00 0.00 19 CYS A CA 3
ATOM 3499 C C . CYS A 1 19 ? -10.450 -6.809 -9.021 1.00 0.00 19 CYS A C 3
ATOM 3500 O O . CYS A 1 19 ? -9.933 -7.688 -8.332 1.00 0.00 19 CYS A O 3
ATOM 3507 N N . ARG A 1 20 ? -9.844 -6.260 -10.069 1.00 0.00 20 ARG A N 3
ATOM 3508 C CA . ARG A 1 20 ? -8.506 -6.669 -10.477 1.00 0.00 20 ARG A CA 3
ATOM 3509 C C . ARG A 1 20 ? -7.444 -5.992 -9.615 1.00 0.00 20 ARG A C 3
ATOM 3510 O O . ARG A 1 20 ? -6.280 -5.896 -10.007 1.00 0.00 20 ARG A O 3
ATOM 3531 N N . LEU A 1 21 ? -7.852 -5.525 -8.441 1.00 0.00 21 LEU A N 3
ATOM 3532 C CA . LEU A 1 21 ? -6.936 -4.857 -7.523 1.00 0.00 21 LEU A CA 3
ATOM 3533 C C . LEU A 1 21 ? -6.898 -5.571 -6.176 1.00 0.00 21 LEU A C 3
ATOM 3534 O O . LEU A 1 21 ? -5.829 -5.784 -5.603 1.00 0.00 21 LEU A O 3
ATOM 3550 N N . CYS A 1 22 ? -8.072 -5.940 -5.675 1.00 0.00 22 CYS A N 3
ATOM 3551 C CA . CYS A 1 22 ? -8.175 -6.633 -4.396 1.00 0.00 22 CYS A CA 3
ATOM 3552 C C . CYS A 1 22 ? -8.934 -7.948 -4.548 1.00 0.00 22 CYS A C 3
ATOM 3553 O O . CYS A 1 22 ? -9.022 -8.737 -3.609 1.00 0.00 22 CYS A O 3
ATOM 3560 N N . ASN A 1 23 ? -9.480 -8.175 -5.738 1.00 0.00 23 ASN A N 3
ATOM 3561 C CA . ASN A 1 23 ? -10.231 -9.394 -6.014 1.00 0.00 23 ASN A CA 3
ATOM 3562 C C . ASN A 1 23 ? -11.516 -9.439 -5.192 1.00 0.00 23 ASN A C 3
ATOM 3563 O O . ASN A 1 23 ? -11.907 -10.492 -4.690 1.00 0.00 23 ASN A O 3
ATOM 3574 N N . ALA A 1 24 ? -12.168 -8.288 -5.061 1.00 0.00 24 ALA A N 3
ATOM 3575 C CA . ALA A 1 24 ? -13.409 -8.196 -4.303 1.00 0.00 24 ALA A CA 3
ATOM 3576 C C . ALA A 1 24 ? -14.622 -8.272 -5.224 1.00 0.00 24 ALA A C 3
ATOM 3577 O O . ALA A 1 24 ? -14.735 -7.507 -6.183 1.00 0.00 24 ALA A O 3
ATOM 3584 N N . LYS A 1 25 ? -15.527 -9.198 -4.928 1.00 0.00 25 LYS A N 3
ATOM 3585 C CA . LYS A 1 25 ? -16.733 -9.374 -5.730 1.00 0.00 25 LYS A CA 3
ATOM 3586 C C . LYS A 1 25 ? -17.592 -8.114 -5.703 1.00 0.00 25 LYS A C 3
ATOM 3587 O O . LYS A 1 25 ? -17.814 -7.524 -4.645 1.00 0.00 25 LYS A O 3
ATOM 3606 N N . LEU A 1 26 ? -18.076 -7.708 -6.872 1.00 0.00 26 LEU A N 3
ATOM 3607 C CA . LEU A 1 26 ? -18.913 -6.519 -6.982 1.00 0.00 26 LEU A CA 3
ATOM 3608 C C . LEU A 1 26 ? -20.389 -6.897 -7.056 1.00 0.00 26 LEU A C 3
ATOM 3609 O O . LEU A 1 26 ? -20.736 -8.077 -7.117 1.00 0.00 26 LEU A O 3
ATOM 3625 N N . SER A 1 27 ? -21.254 -5.888 -7.054 1.00 0.00 27 SER A N 3
ATOM 3626 C CA . SER A 1 27 ? -22.693 -6.114 -7.119 1.00 0.00 27 SER A CA 3
ATOM 3627 C C . SER A 1 27 ? -23.201 -5.974 -8.551 1.00 0.00 27 SER A C 3
ATOM 3628 O O . SER A 1 27 ? -24.286 -6.448 -8.887 1.00 0.00 27 SER A O 3
ATOM 3636 N N . SER A 1 28 ? -22.407 -5.318 -9.392 1.00 0.00 28 SER A N 3
ATOM 3637 C CA . SER A 1 28 ? -22.776 -5.110 -10.787 1.00 0.00 28 SER A CA 3
ATOM 3638 C C . SER A 1 28 ? -21.578 -4.630 -11.600 1.00 0.00 28 SER A C 3
ATOM 3639 O O . SER A 1 28 ? -20.620 -4.083 -11.052 1.00 0.00 28 SER A O 3
ATOM 3647 N N . LEU A 1 29 ? -21.639 -4.838 -12.911 1.00 0.00 29 LEU A N 3
ATOM 3648 C CA . LEU A 1 29 ? -20.559 -4.426 -13.802 1.00 0.00 29 LEU A CA 3
ATOM 3649 C C . LEU A 1 29 ? -20.129 -2.992 -13.510 1.00 0.00 29 LEU A C 3
ATOM 3650 O O . LEU A 1 29 ? -18.950 -2.653 -13.617 1.00 0.00 29 LEU A O 3
ATOM 3666 N N . LEU A 1 30 ? -21.091 -2.155 -13.138 1.00 0.00 30 LEU A N 3
ATOM 3667 C CA . LEU A 1 30 ? -20.812 -0.758 -12.828 1.00 0.00 30 LEU A CA 3
ATOM 3668 C C . LEU A 1 30 ? -19.888 -0.642 -11.619 1.00 0.00 30 LEU A C 3
ATOM 3669 O O . LEU A 1 30 ? -18.789 -0.098 -11.717 1.00 0.00 30 LEU A O 3
ATOM 3685 N N . GLU A 1 31 ? -20.342 -1.161 -10.482 1.00 0.00 31 GLU A N 3
ATOM 3686 C CA . GLU A 1 31 ? -19.555 -1.117 -9.256 1.00 0.00 31 GLU A CA 3
ATOM 3687 C C . GLU A 1 31 ? -18.099 -1.485 -9.530 1.00 0.00 31 GLU A C 3
ATOM 3688 O O . GLU A 1 31 ? -17.194 -1.045 -8.822 1.00 0.00 31 GLU A O 3
ATOM 3700 N N . GLN A 1 32 ? -17.884 -2.296 -10.561 1.00 0.00 32 GLN A N 3
ATOM 3701 C CA . GLN A 1 32 ? -16.540 -2.725 -10.927 1.00 0.00 32 GLN A CA 3
ATOM 3702 C C . GLN A 1 32 ? -15.746 -1.571 -11.530 1.00 0.00 32 GLN A C 3
ATOM 3703 O O . GLN A 1 32 ? -14.551 -1.427 -11.276 1.00 0.00 32 GLN A O 3
ATOM 3717 N N . GLY A 1 33 ? -16.419 -0.751 -12.332 1.00 0.00 33 GLY A N 3
ATOM 3718 C CA . GLY A 1 33 ? -15.760 0.379 -12.959 1.00 0.00 33 GLY A CA 3
ATOM 3719 C C . GLY A 1 33 ? -15.597 1.554 -12.014 1.00 0.00 33 GLY A C 3
ATOM 3720 O O . GLY A 1 33 ? -14.759 2.427 -12.237 1.00 0.00 33 GLY A O 3
ATOM 3724 N N . SER A 1 34 ? -16.402 1.575 -10.957 1.00 0.00 34 SER A N 3
ATOM 3725 C CA . SER A 1 34 ? -16.347 2.654 -9.977 1.00 0.00 34 SER A CA 3
ATOM 3726 C C . SER A 1 34 ? -15.434 2.285 -8.812 1.00 0.00 34 SER A C 3
ATOM 3727 O O . SER A 1 34 ? -14.551 3.055 -8.432 1.00 0.00 34 SER A O 3
ATOM 3735 N N . HIS A 1 35 ? -15.652 1.100 -8.250 1.00 0.00 35 HIS A N 3
ATOM 3736 C CA . HIS A 1 35 ? -14.849 0.627 -7.128 1.00 0.00 35 HIS A CA 3
ATOM 3737 C C . HIS A 1 35 ? -13.365 0.630 -7.483 1.00 0.00 35 HIS A C 3
ATOM 3738 O O . HIS A 1 35 ? -12.507 0.642 -6.601 1.00 0.00 35 HIS A O 3
ATOM 3752 N N . GLU A 1 36 ? -13.071 0.617 -8.780 1.00 0.00 36 GLU A N 3
ATOM 3753 C CA . GLU A 1 36 ? -11.691 0.617 -9.250 1.00 0.00 36 GLU A CA 3
ATOM 3754 C C . GLU A 1 36 ? -11.104 2.025 -9.213 1.00 0.00 36 GLU A C 3
ATOM 3755 O O . GLU A 1 36 ? -9.885 2.201 -9.229 1.00 0.00 36 GLU A O 3
ATOM 3767 N N . ARG A 1 37 ? -11.979 3.024 -9.166 1.00 0.00 37 ARG A N 3
ATOM 3768 C CA . ARG A 1 37 ? -11.548 4.416 -9.129 1.00 0.00 37 ARG A CA 3
ATOM 3769 C C . ARG A 1 37 ? -11.026 4.787 -7.744 1.00 0.00 37 ARG A C 3
ATOM 3770 O O . ARG A 1 37 ? -10.018 5.484 -7.615 1.00 0.00 37 ARG A O 3
ATOM 3791 N N . LEU A 1 38 ? -11.718 4.319 -6.712 1.00 0.00 38 LEU A N 3
ATOM 3792 C CA . LEU A 1 38 ? -11.326 4.601 -5.336 1.00 0.00 38 LEU A CA 3
ATOM 3793 C C . LEU A 1 38 ? -10.336 3.558 -4.826 1.00 0.00 38 LEU A C 3
ATOM 3794 O O . LEU A 1 38 ? -9.529 3.834 -3.939 1.00 0.00 38 LEU A O 3
ATOM 3810 N N . CYS A 1 39 ? -10.403 2.359 -5.395 1.00 0.00 39 CYS A N 3
ATOM 3811 C CA . CYS A 1 39 ? -9.513 1.275 -5.001 1.00 0.00 39 CYS A CA 3
ATOM 3812 C C . CYS A 1 39 ? -8.156 1.407 -5.688 1.00 0.00 39 CYS A C 3
ATOM 3813 O O . CYS A 1 39 ? -7.373 0.458 -5.726 1.00 0.00 39 CYS A O 3
ATOM 3820 N N . ARG A 1 40 ? -7.887 2.591 -6.229 1.00 0.00 40 ARG A N 3
ATOM 3821 C CA . ARG A 1 40 ? -6.626 2.848 -6.915 1.00 0.00 40 ARG A CA 3
ATOM 3822 C C . ARG A 1 40 ? -5.781 3.854 -6.140 1.00 0.00 40 ARG A C 3
ATOM 3823 O O . ARG A 1 40 ? -4.560 3.723 -6.060 1.00 0.00 40 ARG A O 3
ATOM 3844 N N . ASN A 1 41 ? -6.439 4.859 -5.572 1.00 0.00 41 ASN A N 3
ATOM 3845 C CA . ASN A 1 41 ? -5.748 5.889 -4.804 1.00 0.00 41 ASN A CA 3
ATOM 3846 C C . ASN A 1 41 ? -5.924 5.660 -3.306 1.00 0.00 41 ASN A C 3
ATOM 3847 O O . ASN A 1 41 ? -5.054 6.010 -2.509 1.00 0.00 41 ASN A O 3
ATOM 3858 N N . ALA A 1 42 ? -7.054 5.070 -2.931 1.00 0.00 42 ALA A N 3
ATOM 3859 C CA . ALA A 1 42 ? -7.342 4.792 -1.530 1.00 0.00 42 ALA A CA 3
ATOM 3860 C C . ALA A 1 42 ? -6.063 4.499 -0.754 1.00 0.00 42 ALA A C 3
ATOM 3861 O O . ALA A 1 42 ? -5.742 5.187 0.214 1.00 0.00 42 ALA A O 3
ATOM 3868 N N . ALA A 1 43 ? -5.337 3.472 -1.185 1.00 0.00 43 ALA A N 3
ATOM 3869 C CA . ALA A 1 43 ? -4.092 3.089 -0.530 1.00 0.00 43 ALA A CA 3
ATOM 3870 C C . ALA A 1 43 ? -2.995 2.817 -1.554 1.00 0.00 43 ALA A C 3
ATOM 3871 O O . ALA A 1 43 ? -2.885 1.710 -2.081 1.00 0.00 43 ALA A O 3
ATOM 3878 N N . VAL A 1 44 ? -2.185 3.834 -1.832 1.00 0.00 44 VAL A N 3
ATOM 3879 C CA . VAL A 1 44 ? -1.097 3.703 -2.793 1.00 0.00 44 VAL A CA 3
ATOM 3880 C C . VAL A 1 44 ? 0.258 3.869 -2.114 1.00 0.00 44 VAL A C 3
ATOM 3881 O O . VAL A 1 44 ? 0.528 4.891 -1.483 1.00 0.00 44 VAL A O 3
ATOM 3894 N N . CYS A 1 45 ? 1.108 2.856 -2.248 1.00 0.00 45 CYS A N 3
ATOM 3895 C CA . CYS A 1 45 ? 2.437 2.888 -1.647 1.00 0.00 45 CYS A CA 3
ATOM 3896 C C . CYS A 1 45 ? 3.390 3.738 -2.482 1.00 0.00 45 CYS A C 3
ATOM 3897 O O . CYS A 1 45 ? 3.663 3.447 -3.647 1.00 0.00 45 CYS A O 3
ATOM 3904 N N . PRO A 1 46 ? 3.911 4.814 -1.873 1.00 0.00 46 PRO A N 3
ATOM 3905 C CA . PRO A 1 46 ? 4.843 5.728 -2.540 1.00 0.00 46 PRO A CA 3
ATOM 3906 C C . PRO A 1 46 ? 6.204 5.088 -2.789 1.00 0.00 46 PRO A C 3
ATOM 3907 O O . PRO A 1 46 ? 7.138 5.749 -3.244 1.00 0.00 46 PRO A O 3
ATOM 3918 N N . TYR A 1 47 ? 6.311 3.798 -2.487 1.00 0.00 47 TYR A N 3
ATOM 3919 C CA . TYR A 1 47 ? 7.559 3.070 -2.676 1.00 0.00 47 TYR A CA 3
ATOM 3920 C C . TYR A 1 47 ? 7.507 2.217 -3.940 1.00 0.00 47 TYR A C 3
ATOM 3921 O O . TYR A 1 47 ? 8.378 2.313 -4.805 1.00 0.00 47 TYR A O 3
ATOM 3939 N N . CYS A 1 48 ? 6.478 1.382 -4.040 1.00 0.00 48 CYS A N 3
ATOM 3940 C CA . CYS A 1 48 ? 6.308 0.511 -5.197 1.00 0.00 48 CYS A CA 3
ATOM 3941 C C . CYS A 1 48 ? 5.090 0.927 -6.017 1.00 0.00 48 CYS A C 3
ATOM 3942 O O . CYS A 1 48 ? 4.834 0.378 -7.088 1.00 0.00 48 CYS A O 3
ATOM 3949 N N . SER A 1 49 ? 4.344 1.901 -5.506 1.00 0.00 49 SER A N 3
ATOM 3950 C CA . SER A 1 49 ? 3.151 2.388 -6.188 1.00 0.00 49 SER A CA 3
ATOM 3951 C C . SER A 1 49 ? 2.080 1.303 -6.251 1.00 0.00 49 SER A C 3
ATOM 3952 O O . SER A 1 49 ? 1.450 1.095 -7.289 1.00 0.00 49 SER A O 3
ATOM 3960 N N . LEU A 1 50 ? 1.878 0.615 -5.133 1.00 0.00 50 LEU A N 3
ATOM 3961 C CA . LEU A 1 50 ? 0.883 -0.449 -5.058 1.00 0.00 50 LEU A CA 3
ATOM 3962 C C . LEU A 1 50 ? -0.519 0.127 -4.889 1.00 0.00 50 LEU A C 3
ATOM 3963 O O . LEU A 1 50 ? -0.707 1.344 -4.902 1.00 0.00 50 LEU A O 3
ATOM 3979 N N . ARG A 1 51 ? -1.500 -0.755 -4.728 1.00 0.00 51 ARG A N 3
ATOM 3980 C CA . ARG A 1 51 ? -2.885 -0.334 -4.555 1.00 0.00 51 ARG A CA 3
ATOM 3981 C C . ARG A 1 51 ? -3.657 -1.340 -3.706 1.00 0.00 51 ARG A C 3
ATOM 3982 O O . ARG A 1 51 ? -4.011 -2.422 -4.175 1.00 0.00 51 ARG A O 3
ATOM 4003 N N . PHE A 1 52 ? -3.915 -0.976 -2.454 1.00 0.00 52 PHE A N 3
ATOM 4004 C CA . PHE A 1 52 ? -4.644 -1.847 -1.539 1.00 0.00 52 PHE A CA 3
ATOM 4005 C C . PHE A 1 52 ? -6.070 -1.346 -1.331 1.00 0.00 52 PHE A C 3
ATOM 4006 O O . PHE A 1 52 ? -6.307 -0.143 -1.220 1.00 0.00 52 PHE A O 3
ATOM 4023 N N . PHE A 1 53 ? -7.017 -2.277 -1.281 1.00 0.00 53 PHE A N 3
ATOM 4024 C CA . PHE A 1 53 ? -8.420 -1.931 -1.088 1.00 0.00 53 PHE A CA 3
ATOM 4025 C C . PHE A 1 53 ? -8.575 -0.875 0.002 1.00 0.00 53 PHE A C 3
ATOM 4026 O O . PHE A 1 53 ? -9.233 0.146 -0.197 1.00 0.00 53 PHE A O 3
ATOM 4043 N N . SER A 1 54 ? -7.965 -1.129 1.155 1.00 0.00 54 SER A N 3
ATOM 4044 C CA . SER A 1 54 ? -8.038 -0.203 2.279 1.00 0.00 54 SER A CA 3
ATOM 4045 C C . SER A 1 54 ? -6.675 0.425 2.555 1.00 0.00 54 SER A C 3
ATOM 4046 O O . SER A 1 54 ? -5.629 -0.116 2.197 1.00 0.00 54 SER A O 3
ATOM 4054 N N . PRO A 1 55 ? -6.686 1.597 3.208 1.00 0.00 55 PRO A N 3
ATOM 4055 C CA . PRO A 1 55 ? -5.460 2.326 3.547 1.00 0.00 55 PRO A CA 3
ATOM 4056 C C . PRO A 1 55 ? -4.646 1.620 4.627 1.00 0.00 55 PRO A C 3
ATOM 4057 O O . PRO A 1 55 ? -3.422 1.733 4.667 1.00 0.00 55 PRO A O 3
ATOM 4068 N N . GLU A 1 56 ? -5.336 0.891 5.499 1.00 0.00 56 GLU A N 3
ATOM 4069 C CA . GLU A 1 56 ? -4.675 0.168 6.580 1.00 0.00 56 GLU A CA 3
ATOM 4070 C C . GLU A 1 56 ? -3.828 -0.976 6.030 1.00 0.00 56 GLU A C 3
ATOM 4071 O O . GLU A 1 56 ? -2.720 -1.228 6.506 1.00 0.00 56 GLU A O 3
ATOM 4083 N N . LEU A 1 57 ? -4.356 -1.666 5.025 1.00 0.00 57 LEU A N 3
ATOM 4084 C CA . LEU A 1 57 ? -3.650 -2.784 4.409 1.00 0.00 57 LEU A CA 3
ATOM 4085 C C . LEU A 1 57 ? -2.317 -2.329 3.822 1.00 0.00 57 LEU A C 3
ATOM 4086 O O . LEU A 1 57 ? -1.336 -3.073 3.831 1.00 0.00 57 LEU A O 3
ATOM 4102 N N . LYS A 1 58 ? -2.289 -1.102 3.313 1.00 0.00 58 LYS A N 3
ATOM 4103 C CA . LYS A 1 58 ? -1.077 -0.545 2.725 1.00 0.00 58 LYS A CA 3
ATOM 4104 C C . LYS A 1 58 ? -0.031 -0.263 3.798 1.00 0.00 58 LYS A C 3
ATOM 4105 O O . LYS A 1 58 ? 1.157 -0.522 3.602 1.00 0.00 58 LYS A O 3
ATOM 4124 N N . GLN A 1 59 ? -0.480 0.266 4.931 1.00 0.00 59 GLN A N 3
ATOM 4125 C CA . GLN A 1 59 ? 0.419 0.582 6.035 1.00 0.00 59 GLN A CA 3
ATOM 4126 C C . GLN A 1 59 ? 1.197 -0.654 6.474 1.00 0.00 59 GLN A C 3
ATOM 4127 O O . GLN A 1 59 ? 2.342 -0.554 6.914 1.00 0.00 59 GLN A O 3
ATOM 4141 N N . GLU A 1 60 ? 0.568 -1.819 6.351 1.00 0.00 60 GLU A N 3
ATOM 4142 C CA . GLU A 1 60 ? 1.202 -3.074 6.736 1.00 0.00 60 GLU A CA 3
ATOM 4143 C C . GLU A 1 60 ? 2.286 -3.465 5.735 1.00 0.00 60 GLU A C 3
ATOM 4144 O O . GLU A 1 60 ? 3.364 -3.923 6.118 1.00 0.00 60 GLU A O 3
ATOM 4156 N N . HIS A 1 61 ? 1.993 -3.282 4.452 1.00 0.00 61 HIS A N 3
ATOM 4157 C CA . HIS A 1 61 ? 2.942 -3.615 3.395 1.00 0.00 61 HIS A CA 3
ATOM 4158 C C . HIS A 1 61 ? 4.166 -2.707 3.458 1.00 0.00 61 HIS A C 3
ATOM 4159 O O . HIS A 1 61 ? 5.302 -3.179 3.434 1.00 0.00 61 HIS A O 3
ATOM 4173 N N . GLU A 1 62 ? 3.925 -1.402 3.537 1.00 0.00 62 GLU A N 3
ATOM 4174 C CA . GLU A 1 62 ? 5.008 -0.428 3.601 1.00 0.00 62 GLU A CA 3
ATOM 4175 C C . GLU A 1 62 ? 6.090 -0.881 4.577 1.00 0.00 62 GLU A C 3
ATOM 4176 O O . GLU A 1 62 ? 7.277 -0.639 4.361 1.00 0.00 62 GLU A O 3
ATOM 4188 N N . SER A 1 63 ? 5.670 -1.541 5.652 1.00 0.00 63 SER A N 3
ATOM 4189 C CA . SER A 1 63 ? 6.602 -2.024 6.664 1.00 0.00 63 SER A CA 3
ATOM 4190 C C . SER A 1 63 ? 7.452 -3.167 6.118 1.00 0.00 63 SER A C 3
ATOM 4191 O O . SER A 1 63 ? 8.622 -3.311 6.473 1.00 0.00 63 SER A O 3
ATOM 4199 N N . LYS A 1 64 ? 6.855 -3.979 5.252 1.00 0.00 64 LYS A N 3
ATOM 4200 C CA . LYS A 1 64 ? 7.556 -5.109 4.655 1.00 0.00 64 LYS A CA 3
ATOM 4201 C C . LYS A 1 64 ? 7.814 -4.866 3.171 1.00 0.00 64 LYS A C 3
ATOM 4202 O O . LYS A 1 64 ? 8.104 -5.798 2.420 1.00 0.00 64 LYS A O 3
ATOM 4221 N N . CYS A 1 65 ? 7.708 -3.609 2.755 1.00 0.00 65 CYS A N 3
ATOM 4222 C CA . CYS A 1 65 ? 7.931 -3.243 1.361 1.00 0.00 65 CYS A CA 3
ATOM 4223 C C . CYS A 1 65 ? 9.414 -3.317 1.010 1.00 0.00 65 CYS A C 3
ATOM 4224 O O . CYS A 1 65 ? 10.245 -2.673 1.648 1.00 0.00 65 CYS A O 3
ATOM 4231 N N . GLU A 1 66 ? 9.736 -4.107 -0.010 1.00 0.00 66 GLU A N 3
ATOM 4232 C CA . GLU A 1 66 ? 11.119 -4.265 -0.445 1.00 0.00 66 GLU A CA 3
ATOM 4233 C C . GLU A 1 66 ? 11.710 -2.926 -0.876 1.00 0.00 66 GLU A C 3
ATOM 4234 O O . GLU A 1 66 ? 12.924 -2.729 -0.832 1.00 0.00 66 GLU A O 3
ATOM 4246 N N . TYR A 1 67 ? 10.843 -2.011 -1.293 1.00 0.00 67 TYR A N 3
ATOM 4247 C CA . TYR A 1 67 ? 11.278 -0.691 -1.736 1.00 0.00 67 TYR A CA 3
ATOM 4248 C C . TYR A 1 67 ? 11.479 0.243 -0.547 1.00 0.00 67 TYR A C 3
ATOM 4249 O O . TYR A 1 67 ? 12.361 1.102 -0.559 1.00 0.00 67 TYR A O 3
ATOM 4267 N N . LYS A 1 68 ? 10.655 0.069 0.480 1.00 0.00 68 LYS A N 3
ATOM 4268 C CA . LYS A 1 68 ? 10.740 0.893 1.680 1.00 0.00 68 LYS A CA 3
ATOM 4269 C C . LYS A 1 68 ? 12.193 1.095 2.098 1.00 0.00 68 LYS A C 3
ATOM 4270 O O . LYS A 1 68 ? 12.571 2.169 2.568 1.00 0.00 68 LYS A O 3
ATOM 4289 N N . LYS A 1 69 ? 13.004 0.057 1.925 1.00 0.00 69 LYS A N 3
ATOM 4290 C CA . LYS A 1 69 ? 14.416 0.121 2.281 1.00 0.00 69 LYS A CA 3
ATOM 4291 C C . LYS A 1 69 ? 15.230 0.771 1.167 1.00 0.00 69 LYS A C 3
ATOM 4292 O O . LYS A 1 69 ? 16.209 1.472 1.428 1.00 0.00 69 LYS A O 3
ATOM 4311 N N . LEU A 1 70 ? 14.819 0.537 -0.074 1.00 0.00 70 LEU A N 3
ATOM 4312 C CA . LEU A 1 70 ? 15.509 1.101 -1.228 1.00 0.00 70 LEU A CA 3
ATOM 4313 C C . LEU A 1 70 ? 14.943 2.473 -1.584 1.00 0.00 70 LEU A C 3
ATOM 4314 O O . LEU A 1 70 ? 15.000 2.900 -2.738 1.00 0.00 70 LEU A O 3
ATOM 4330 N N . THR A 1 71 ? 14.399 3.160 -0.585 1.00 0.00 71 THR A N 3
ATOM 4331 C CA . THR A 1 71 ? 13.824 4.483 -0.791 1.00 0.00 71 THR A CA 3
ATOM 4332 C C . THR A 1 71 ? 14.438 5.504 0.159 1.00 0.00 71 THR A C 3
ATOM 4333 O O . THR A 1 71 ? 14.178 5.482 1.363 1.00 0.00 71 THR A O 3
ATOM 4344 N N . CYS A 1 72 ? 15.255 6.399 -0.387 1.00 0.00 72 CYS A N 3
ATOM 4345 C CA . CYS A 1 72 ? 15.906 7.429 0.412 1.00 0.00 72 CYS A CA 3
ATOM 4346 C C . CYS A 1 72 ? 14.883 8.414 0.969 1.00 0.00 72 CYS A C 3
ATOM 4347 O O . CYS A 1 72 ? 14.625 9.462 0.374 1.00 0.00 72 CYS A O 3
ATOM 4354 N N . LEU A 1 73 ? 14.302 8.071 2.114 1.00 0.00 73 LEU A N 3
ATOM 4355 C CA . LEU A 1 73 ? 13.307 8.925 2.752 1.00 0.00 73 LEU A CA 3
ATOM 4356 C C . LEU A 1 73 ? 13.796 10.367 2.831 1.00 0.00 73 LEU A C 3
ATOM 4357 O O . LEU A 1 73 ? 13.001 11.306 2.787 1.00 0.00 73 LEU A O 3
ATOM 4373 N N . GLU A 1 74 ? 15.110 10.536 2.947 1.00 0.00 74 GLU A N 3
ATOM 4374 C CA . GLU A 1 74 ? 15.705 11.864 3.031 1.00 0.00 74 GLU A CA 3
ATOM 4375 C C . GLU A 1 74 ? 15.198 12.759 1.904 1.00 0.00 74 GLU A C 3
ATOM 4376 O O . GLU A 1 74 ? 14.572 13.791 2.148 1.00 0.00 74 GLU A O 3
ATOM 4388 N N . CYS A 1 75 ? 15.475 12.357 0.668 1.00 0.00 75 CYS A N 3
ATOM 4389 C CA . CYS A 1 75 ? 15.049 13.121 -0.499 1.00 0.00 75 CYS A CA 3
ATOM 4390 C C . CYS A 1 75 ? 14.070 12.317 -1.349 1.00 0.00 75 CYS A C 3
ATOM 4391 O O . CYS A 1 75 ? 13.930 12.557 -2.548 1.00 0.00 75 CYS A O 3
ATOM 4398 N N . MET A 1 76 ? 13.394 11.361 -0.718 1.00 0.00 76 MET A N 3
ATOM 4399 C CA . MET A 1 76 ? 12.427 10.522 -1.416 1.00 0.00 76 MET A CA 3
ATOM 4400 C C . MET A 1 76 ? 12.971 10.076 -2.769 1.00 0.00 76 MET A C 3
ATOM 4401 O O . MET A 1 76 ? 12.331 10.273 -3.802 1.00 0.00 76 MET A O 3
ATOM 4415 N N . ARG A 1 77 ? 14.156 9.473 -2.756 1.00 0.00 77 ARG A N 3
ATOM 4416 C CA . ARG A 1 77 ? 14.786 9.000 -3.983 1.00 0.00 77 ARG A CA 3
ATOM 4417 C C . ARG A 1 77 ? 14.976 7.487 -3.948 1.00 0.00 77 ARG A C 3
ATOM 4418 O O . ARG A 1 77 ? 15.832 6.973 -3.227 1.00 0.00 77 ARG A O 3
ATOM 4439 N N . THR A 1 78 ? 14.170 6.776 -4.731 1.00 0.00 78 THR A N 3
ATOM 4440 C CA . THR A 1 78 ? 14.247 5.322 -4.789 1.00 0.00 78 THR A CA 3
ATOM 4441 C C . THR A 1 78 ? 15.358 4.867 -5.729 1.00 0.00 78 THR A C 3
ATOM 4442 O O . THR A 1 78 ? 15.688 5.555 -6.695 1.00 0.00 78 THR A O 3
ATOM 4453 N N . PHE A 1 79 ? 15.932 3.704 -5.439 1.00 0.00 79 PHE A N 3
ATOM 4454 C CA . PHE A 1 79 ? 17.007 3.158 -6.259 1.00 0.00 79 PHE A CA 3
ATOM 4455 C C . PHE A 1 79 ? 16.712 1.713 -6.650 1.00 0.00 79 PHE A C 3
ATOM 4456 O O . PHE A 1 79 ? 15.662 1.168 -6.311 1.00 0.00 79 PHE A O 3
ATOM 4473 N N . LYS A 1 80 ? 17.647 1.097 -7.366 1.00 0.00 80 LYS A N 3
ATOM 4474 C CA . LYS A 1 80 ? 17.490 -0.285 -7.803 1.00 0.00 80 LYS A CA 3
ATOM 4475 C C . LYS A 1 80 ? 18.014 -1.253 -6.747 1.00 0.00 80 LYS A C 3
ATOM 4476 O O . LYS A 1 80 ? 17.396 -2.281 -6.473 1.00 0.00 80 LYS A O 3
ATOM 4495 N N . SER A 1 81 ? 19.156 -0.916 -6.157 1.00 0.00 81 SER A N 3
ATOM 4496 C CA . SER A 1 81 ? 19.764 -1.757 -5.132 1.00 0.00 81 SER A CA 3
ATOM 4497 C C . SER A 1 81 ? 20.120 -0.936 -3.896 1.00 0.00 81 SER A C 3
ATOM 4498 O O . SER A 1 81 ? 19.863 0.267 -3.841 1.00 0.00 81 SER A O 3
ATOM 4506 N N . SER A 1 82 ? 20.713 -1.595 -2.906 1.00 0.00 82 SER A N 3
ATOM 4507 C CA . SER A 1 82 ? 21.102 -0.929 -1.669 1.00 0.00 82 SER A CA 3
ATOM 4508 C C . SER A 1 82 ? 22.511 -0.354 -1.781 1.00 0.00 82 SER A C 3
ATOM 4509 O O . SER A 1 82 ? 22.824 0.673 -1.179 1.00 0.00 82 SER A O 3
ATOM 4517 N N . PHE A 1 83 ? 23.357 -1.025 -2.556 1.00 0.00 83 PHE A N 3
ATOM 4518 C CA . PHE A 1 83 ? 24.733 -0.583 -2.747 1.00 0.00 83 PHE A CA 3
ATOM 4519 C C . PHE A 1 83 ? 24.783 0.697 -3.575 1.00 0.00 83 PHE A C 3
ATOM 4520 O O . PHE A 1 83 ? 25.683 1.521 -3.411 1.00 0.00 83 PHE A O 3
ATOM 4537 N N . SER A 1 84 ? 23.810 0.857 -4.466 1.00 0.00 84 SER A N 3
ATOM 4538 C CA . SER A 1 84 ? 23.744 2.034 -5.324 1.00 0.00 84 SER A CA 3
ATOM 4539 C C . SER A 1 84 ? 23.345 3.269 -4.523 1.00 0.00 84 SER A C 3
ATOM 4540 O O . SER A 1 84 ? 24.040 4.285 -4.539 1.00 0.00 84 SER A O 3
ATOM 4548 N N . ILE A 1 85 ? 22.220 3.173 -3.822 1.00 0.00 85 ILE A N 3
ATOM 4549 C CA . ILE A 1 85 ? 21.727 4.281 -3.013 1.00 0.00 85 ILE A CA 3
ATOM 4550 C C . ILE A 1 85 ? 22.718 4.640 -1.911 1.00 0.00 85 ILE A C 3
ATOM 4551 O O . ILE A 1 85 ? 23.006 5.814 -1.680 1.00 0.00 85 ILE A O 3
ATOM 4567 N N . TRP A 1 86 ? 23.237 3.621 -1.236 1.00 0.00 86 TRP A N 3
ATOM 4568 C CA . TRP A 1 86 ? 24.198 3.829 -0.159 1.00 0.00 86 TRP A CA 3
ATOM 4569 C C . TRP A 1 86 ? 25.190 4.930 -0.519 1.00 0.00 86 TRP A C 3
ATOM 4570 O O . TRP A 1 86 ? 25.495 5.796 0.301 1.00 0.00 86 TRP A O 3
ATOM 4591 N N . ARG A 1 87 ? 25.691 4.889 -1.749 1.00 0.00 87 ARG A N 3
ATOM 4592 C CA . ARG A 1 87 ? 26.650 5.883 -2.217 1.00 0.00 87 ARG A CA 3
ATOM 4593 C C . ARG A 1 87 ? 26.013 7.269 -2.272 1.00 0.00 87 ARG A C 3
ATOM 4594 O O . ARG A 1 87 ? 26.656 8.272 -1.959 1.00 0.00 87 ARG A O 3
ATOM 4615 N N . HIS A 1 88 ? 24.747 7.317 -2.672 1.00 0.00 88 HIS A N 3
ATOM 4616 C CA . HIS A 1 88 ? 24.023 8.580 -2.768 1.00 0.00 88 HIS A CA 3
ATOM 4617 C C . HIS A 1 88 ? 23.768 9.167 -1.383 1.00 0.00 88 HIS A C 3
ATOM 4618 O O . HIS A 1 88 ? 23.564 10.372 -1.238 1.00 0.00 88 HIS A O 3
ATOM 4632 N N . GLN A 1 89 ? 23.781 8.307 -0.370 1.00 0.00 89 GLN A N 3
ATOM 4633 C CA . GLN A 1 89 ? 23.549 8.740 1.003 1.00 0.00 89 GLN A CA 3
ATOM 4634 C C . GLN A 1 89 ? 24.869 8.970 1.731 1.00 0.00 89 GLN A C 3
ATOM 4635 O O . GLN A 1 89 ? 24.927 9.711 2.713 1.00 0.00 89 GLN A O 3
ATOM 4649 N N . VAL A 1 90 ? 25.927 8.330 1.244 1.00 0.00 90 VAL A N 3
ATOM 4650 C CA . VAL A 1 90 ? 27.247 8.466 1.848 1.00 0.00 90 VAL A CA 3
ATOM 4651 C C . VAL A 1 90 ? 28.056 9.561 1.162 1.00 0.00 90 VAL A C 3
ATOM 4652 O O . VAL A 1 90 ? 28.957 10.147 1.760 1.00 0.00 90 VAL A O 3
ATOM 4665 N N . GLU A 1 91 ? 27.727 9.831 -0.097 1.00 0.00 91 GLU A N 3
ATOM 4666 C CA . GLU A 1 91 ? 28.423 10.856 -0.865 1.00 0.00 91 GLU A CA 3
ATOM 4667 C C . GLU A 1 91 ? 27.719 12.204 -0.738 1.00 0.00 91 GLU A C 3
ATOM 4668 O O . GLU A 1 91 ? 28.361 13.255 -0.734 1.00 0.00 91 GLU A O 3
ATOM 4680 N N . VAL A 1 92 ? 26.394 12.166 -0.635 1.00 0.00 92 VAL A N 3
ATOM 4681 C CA . VAL A 1 92 ? 25.602 13.383 -0.507 1.00 0.00 92 VAL A CA 3
ATOM 4682 C C . VAL A 1 92 ? 25.226 13.643 0.947 1.00 0.00 92 VAL A C 3
ATOM 4683 O O . VAL A 1 92 ? 25.664 14.625 1.547 1.00 0.00 92 VAL A O 3
ATOM 4696 N N . HIS A 1 93 ? 24.411 12.757 1.510 1.00 0.00 93 HIS A N 3
ATOM 4697 C CA . HIS A 1 93 ? 23.975 12.890 2.896 1.00 0.00 93 HIS A CA 3
ATOM 4698 C C . HIS A 1 93 ? 25.092 12.493 3.856 1.00 0.00 93 HIS A C 3
ATOM 4699 O O . HIS A 1 93 ? 25.055 12.829 5.039 1.00 0.00 93 HIS A O 3
ATOM 4713 N N . ASN A 1 94 ? 26.084 11.775 3.339 1.00 0.00 94 ASN A N 3
ATOM 4714 C CA . ASN A 1 94 ? 27.211 11.331 4.152 1.00 0.00 94 ASN A CA 3
ATOM 4715 C C . ASN A 1 94 ? 26.726 10.625 5.415 1.00 0.00 94 ASN A C 3
ATOM 4716 O O . ASN A 1 94 ? 27.099 10.997 6.527 1.00 0.00 94 ASN A O 3
ATOM 4727 N N . GLN A 1 95 ? 2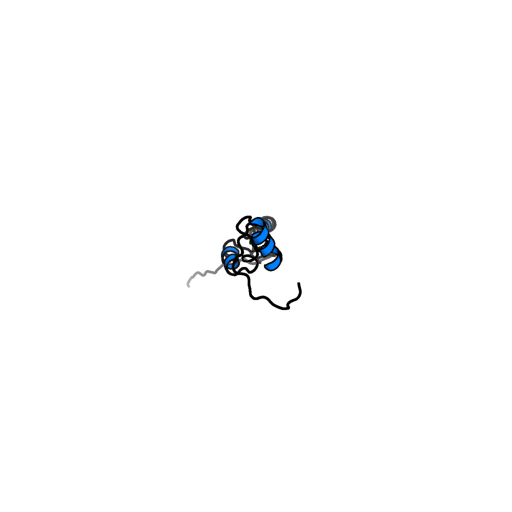5.893 9.605 5.234 1.00 0.00 95 GLN A N 3
ATOM 4728 C CA . GLN A 1 95 ? 25.358 8.848 6.359 1.00 0.00 95 GLN A CA 3
ATOM 4729 C C . GLN A 1 95 ? 25.766 7.381 6.271 1.00 0.00 95 GLN A C 3
ATOM 4730 O O . GLN A 1 95 ? 25.246 6.631 5.446 1.00 0.00 95 GLN A O 3
ATOM 4744 N N . ASN A 1 96 ? 26.700 6.980 7.127 1.00 0.00 96 ASN A N 3
ATOM 4745 C CA . ASN A 1 96 ? 27.179 5.602 7.145 1.00 0.00 96 ASN A CA 3
ATOM 4746 C C . ASN A 1 96 ? 26.254 4.716 7.973 1.00 0.00 96 ASN A C 3
ATOM 4747 O O . ASN A 1 96 ? 26.711 3.907 8.780 1.00 0.00 96 ASN A O 3
ATOM 4758 N N . ASN A 1 97 ? 24.950 4.874 7.767 1.00 0.00 97 ASN A N 3
ATOM 4759 C CA . ASN A 1 97 ? 23.960 4.088 8.494 1.00 0.00 97 ASN A CA 3
ATOM 4760 C C . ASN A 1 97 ? 24.112 2.602 8.185 1.00 0.00 97 ASN A C 3
ATOM 4761 O O . ASN A 1 97 ? 24.728 2.224 7.189 1.00 0.00 97 ASN A O 3
ATOM 4772 N N . MET A 1 98 ? 23.544 1.763 9.046 1.00 0.00 98 MET A N 3
ATOM 4773 C CA . MET A 1 98 ? 23.615 0.318 8.864 1.00 0.00 98 MET A CA 3
ATOM 4774 C C . MET A 1 98 ? 23.586 -0.045 7.383 1.00 0.00 98 MET A C 3
ATOM 4775 O O . MET A 1 98 ? 22.822 0.529 6.608 1.00 0.00 98 MET A O 3
ATOM 4789 N N . ALA A 1 99 ? 24.424 -1.002 6.997 1.00 0.00 99 ALA A N 3
ATOM 4790 C CA . ALA A 1 99 ? 24.492 -1.443 5.609 1.00 0.00 99 ALA A CA 3
ATOM 4791 C C . ALA A 1 99 ? 24.672 -2.955 5.521 1.00 0.00 99 ALA A C 3
ATOM 4792 O O . ALA A 1 99 ? 25.128 -3.605 6.461 1.00 0.00 99 ALA A O 3
ATOM 4799 N N . PRO A 1 100 ? 24.305 -3.529 4.366 1.00 0.00 100 PRO A N 3
ATOM 4800 C CA . PRO A 1 100 ? 24.416 -4.971 4.128 1.00 0.00 100 PRO A CA 3
ATOM 4801 C C . PRO A 1 100 ? 25.866 -5.428 4.008 1.00 0.00 100 PRO A C 3
ATOM 4802 O O . PRO A 1 100 ? 26.140 -6.567 3.626 1.00 0.00 100 PRO A O 3
ATOM 4813 N N . THR A 1 101 ? 26.793 -4.534 4.337 1.00 0.00 101 THR A N 3
ATOM 4814 C CA . THR A 1 101 ? 28.215 -4.846 4.266 1.00 0.00 101 THR A CA 3
ATOM 4815 C C . THR A 1 101 ? 28.643 -5.734 5.429 1.00 0.00 101 THR A C 3
ATOM 4816 O O . THR A 1 101 ? 29.601 -5.426 6.138 1.00 0.00 101 THR A O 3
ATOM 4827 N N . SER A 1 102 ? 27.927 -6.838 5.619 1.00 0.00 102 SER A N 3
ATOM 4828 C CA . SER A 1 102 ? 28.231 -7.769 6.698 1.00 0.00 102 SER A CA 3
ATOM 4829 C C . SER A 1 102 ? 28.222 -9.209 6.192 1.00 0.00 102 SER A C 3
ATOM 4830 O O . SER A 1 102 ? 27.661 -9.505 5.138 1.00 0.00 102 SER A O 3
ATOM 4838 N N . GLY A 1 103 ? 28.849 -10.101 6.953 1.00 0.00 103 GLY A N 3
ATOM 4839 C CA . GLY A 1 103 ? 28.903 -11.499 6.566 1.00 0.00 103 GLY A CA 3
ATOM 4840 C C . GLY A 1 103 ? 30.310 -12.059 6.610 1.00 0.00 103 GLY A C 3
ATOM 4841 O O . GLY A 1 103 ? 30.615 -12.972 7.378 1.00 0.00 103 GLY A O 3
ATOM 4845 N N . PRO A 1 104 ? 31.197 -11.507 5.769 1.00 0.00 104 PRO A N 3
ATOM 4846 C CA . PRO A 1 104 ? 32.595 -11.943 5.695 1.00 0.00 104 PRO A CA 3
ATOM 4847 C C . PRO A 1 104 ? 33.389 -11.559 6.939 1.00 0.00 104 PRO A C 3
ATOM 4848 O O . PRO A 1 104 ? 34.572 -11.878 7.055 1.00 0.00 104 PRO A O 3
ATOM 4859 N N . SER A 1 105 ? 32.730 -10.872 7.866 1.00 0.00 105 SER A N 3
ATOM 4860 C CA . SER A 1 105 ? 33.376 -10.441 9.101 1.00 0.00 105 SER A CA 3
ATOM 4861 C C . SER A 1 105 ? 34.398 -11.472 9.568 1.00 0.00 105 SER A C 3
ATOM 4862 O O . SER A 1 105 ? 34.225 -12.673 9.360 1.00 0.00 105 SER A O 3
ATOM 4870 N N . SER A 1 106 ? 35.465 -10.994 10.200 1.00 0.00 106 SER A N 3
ATOM 4871 C CA . SER A 1 106 ? 36.519 -11.873 10.693 1.00 0.00 106 SER A CA 3
ATOM 4872 C C . SER A 1 106 ? 37.259 -11.231 11.863 1.00 0.00 106 SER A C 3
ATOM 4873 O O . SER A 1 106 ? 37.371 -10.009 11.945 1.00 0.00 106 SER A O 3
ATOM 4881 N N . GLY A 1 107 ? 37.762 -12.066 12.767 1.00 0.00 107 GLY A N 3
ATOM 4882 C CA . GLY A 1 107 ? 38.485 -11.563 13.921 1.00 0.00 107 GLY A CA 3
ATOM 4883 C C . GLY A 1 107 ? 37.976 -12.147 15.223 1.00 0.00 107 GLY A C 3
ATOM 4884 O O . GLY A 1 107 ? 36.787 -12.020 15.512 1.00 0.00 107 GLY A O 3
ATOM 4891 N N . GLY A 1 1 ? 6.577 -37.541 11.205 1.00 0.00 1 GLY A N 4
ATOM 4892 C CA . GLY A 1 1 ? 6.090 -36.769 10.076 1.00 0.00 1 GLY A CA 4
ATOM 4893 C C . GLY A 1 1 ? 4.976 -35.816 10.463 1.00 0.00 1 GLY A C 4
ATOM 4894 O O . GLY A 1 1 ? 4.450 -35.883 11.574 1.00 0.00 1 GLY A O 4
ATOM 4898 N N . SER A 1 2 ? 4.617 -34.924 9.545 1.00 0.00 2 SER A N 4
ATOM 4899 C CA . SER A 1 2 ? 3.563 -33.949 9.798 1.00 0.00 2 SER A CA 4
ATOM 4900 C C . SER A 1 2 ? 2.460 -34.057 8.750 1.00 0.00 2 SER A C 4
ATOM 4901 O O . SER A 1 2 ? 2.678 -34.576 7.655 1.00 0.00 2 SER A O 4
ATOM 4909 N N . SER A 1 3 ? 1.275 -33.564 9.094 1.00 0.00 3 SER A N 4
ATOM 4910 C CA . SER A 1 3 ? 0.135 -33.608 8.184 1.00 0.00 3 SER A CA 4
ATOM 4911 C C . SER A 1 3 ? -0.424 -32.208 7.946 1.00 0.00 3 SER A C 4
ATOM 4912 O O . SER A 1 3 ? 0.019 -31.238 8.560 1.00 0.00 3 SER A O 4
ATOM 4920 N N . GLY A 1 4 ? -1.401 -32.113 7.049 1.00 0.00 4 GLY A N 4
ATOM 4921 C CA . GLY A 1 4 ? -2.005 -30.829 6.745 1.00 0.00 4 GLY A CA 4
ATOM 4922 C C . GLY A 1 4 ? -2.834 -30.865 5.476 1.00 0.00 4 GLY A C 4
ATOM 4923 O O . GLY A 1 4 ? -2.700 -31.782 4.665 1.00 0.00 4 GLY A O 4
ATOM 4927 N N . SER A 1 5 ? -3.692 -29.865 5.303 1.00 0.00 5 SER A N 4
ATOM 4928 C CA . SER A 1 5 ? -4.550 -29.789 4.126 1.00 0.00 5 SER A CA 4
ATOM 4929 C C . SER A 1 5 ? -5.245 -28.433 4.048 1.00 0.00 5 SER A C 4
ATOM 4930 O O . SER A 1 5 ? -5.502 -27.795 5.068 1.00 0.00 5 SER A O 4
ATOM 4938 N N . SER A 1 6 ? -5.548 -28.000 2.828 1.00 0.00 6 SER A N 4
ATOM 4939 C CA . SER A 1 6 ? -6.211 -26.719 2.614 1.00 0.00 6 SER A CA 4
ATOM 4940 C C . SER A 1 6 ? -6.703 -26.595 1.176 1.00 0.00 6 SER A C 4
ATOM 4941 O O . SER A 1 6 ? -6.105 -27.146 0.253 1.00 0.00 6 SER A O 4
ATOM 4949 N N . GLY A 1 7 ? -7.800 -25.866 0.993 1.00 0.00 7 GLY A N 4
ATOM 4950 C CA . GLY A 1 7 ? -8.356 -25.683 -0.335 1.00 0.00 7 GLY A CA 4
ATOM 4951 C C . GLY A 1 7 ? -9.478 -24.664 -0.358 1.00 0.00 7 GLY A C 4
ATOM 4952 O O . GLY A 1 7 ? -9.419 -23.649 0.335 1.00 0.00 7 GLY A O 4
ATOM 4956 N N . ALA A 1 8 ? -10.504 -24.934 -1.159 1.00 0.00 8 ALA A N 4
ATOM 4957 C CA . ALA A 1 8 ? -11.645 -24.033 -1.270 1.00 0.00 8 ALA A CA 4
ATOM 4958 C C . ALA A 1 8 ? -12.917 -24.799 -1.616 1.00 0.00 8 ALA A C 4
ATOM 4959 O O . ALA A 1 8 ? -12.867 -25.976 -1.973 1.00 0.00 8 ALA A O 4
ATOM 4966 N N . SER A 1 9 ? -14.057 -24.123 -1.506 1.00 0.00 9 SER A N 4
ATOM 4967 C CA . SER A 1 9 ? -15.343 -24.742 -1.803 1.00 0.00 9 SER A CA 4
ATOM 4968 C C . SER A 1 9 ? -16.203 -23.822 -2.665 1.00 0.00 9 SER A C 4
ATOM 4969 O O . SER A 1 9 ? -16.921 -22.955 -2.167 1.00 0.00 9 SER A O 4
ATOM 4977 N N . PRO A 1 10 ? -16.128 -24.014 -3.990 1.00 0.00 10 PRO A N 4
ATOM 4978 C CA . PRO A 1 10 ? -16.892 -23.213 -4.951 1.00 0.00 10 PRO A CA 4
ATOM 4979 C C . PRO A 1 10 ? -18.387 -23.508 -4.893 1.00 0.00 10 PRO A C 4
ATOM 4980 O O . PRO A 1 10 ? -18.804 -24.664 -4.961 1.00 0.00 10 PRO A O 4
ATOM 4991 N N . VAL A 1 11 ? -19.189 -22.456 -4.769 1.00 0.00 11 VAL A N 4
ATOM 4992 C CA . VAL A 1 11 ? -20.638 -22.602 -4.704 1.00 0.00 11 VAL A CA 4
ATOM 4993 C C . VAL A 1 11 ? -21.320 -21.816 -5.818 1.00 0.00 11 VAL A C 4
ATOM 4994 O O . VAL A 1 11 ? -21.068 -20.625 -5.993 1.00 0.00 11 VAL A O 4
ATOM 5007 N N . GLU A 1 12 ? -22.186 -22.492 -6.567 1.00 0.00 12 GLU A N 4
ATOM 5008 C CA . GLU A 1 12 ? -22.905 -21.855 -7.665 1.00 0.00 12 GLU A CA 4
ATOM 5009 C C . GLU A 1 12 ? -23.372 -20.457 -7.271 1.00 0.00 12 GLU A C 4
ATOM 5010 O O . GLU A 1 12 ? -23.681 -20.199 -6.109 1.00 0.00 12 GLU A O 4
ATOM 5022 N N . ASN A 1 13 ? -23.418 -19.558 -8.249 1.00 0.00 13 ASN A N 4
ATOM 5023 C CA . ASN A 1 13 ? -23.846 -18.185 -8.005 1.00 0.00 13 ASN A CA 4
ATOM 5024 C C . ASN A 1 13 ? -24.476 -17.581 -9.256 1.00 0.00 13 ASN A C 4
ATOM 5025 O O . ASN A 1 13 ? -24.369 -18.138 -10.349 1.00 0.00 13 ASN A O 4
ATOM 5036 N N . LYS A 1 14 ? -25.132 -16.438 -9.089 1.00 0.00 14 LYS A N 4
ATOM 5037 C CA . LYS A 1 14 ? -25.778 -15.755 -10.204 1.00 0.00 14 LYS A CA 4
ATOM 5038 C C . LYS A 1 14 ? -24.890 -14.640 -10.747 1.00 0.00 14 LYS A C 4
ATOM 5039 O O . LYS A 1 14 ? -24.126 -14.026 -10.004 1.00 0.00 14 LYS A O 4
ATOM 5058 N N . GLU A 1 15 ? -25.000 -14.383 -12.047 1.00 0.00 15 GLU A N 4
ATOM 5059 C CA . GLU A 1 15 ? -24.207 -13.341 -12.688 1.00 0.00 15 GLU A CA 4
ATOM 5060 C C . GLU A 1 15 ? -23.972 -12.172 -11.735 1.00 0.00 15 GLU A C 4
ATOM 5061 O O . GLU A 1 15 ? -24.908 -11.467 -11.358 1.00 0.00 15 GLU A O 4
ATOM 5073 N N . VAL A 1 16 ? -22.716 -11.974 -11.349 1.00 0.00 16 VAL A N 4
ATOM 5074 C CA . VAL A 1 16 ? -22.357 -10.891 -10.441 1.00 0.00 16 VAL A CA 4
ATOM 5075 C C . VAL A 1 16 ? -21.216 -10.053 -11.009 1.00 0.00 16 VAL A C 4
ATOM 5076 O O . VAL A 1 16 ? -20.364 -10.559 -11.740 1.00 0.00 16 VAL A O 4
ATOM 5089 N N . TYR A 1 17 ? -21.205 -8.770 -10.667 1.00 0.00 17 TYR A N 4
ATOM 5090 C CA . TYR A 1 17 ? -20.170 -7.861 -11.143 1.00 0.00 17 TYR A CA 4
ATOM 5091 C C . TYR A 1 17 ? -19.018 -7.775 -10.146 1.00 0.00 17 TYR A C 4
ATOM 5092 O O . TYR A 1 17 ? -19.101 -7.062 -9.147 1.00 0.00 17 TYR A O 4
ATOM 5110 N N . GLN A 1 18 ? -17.946 -8.508 -10.427 1.00 0.00 18 GLN A N 4
ATOM 5111 C CA . GLN A 1 18 ? -16.777 -8.516 -9.555 1.00 0.00 18 GLN A CA 4
ATOM 5112 C C . GLN A 1 18 ? -15.727 -7.522 -10.043 1.00 0.00 18 GLN A C 4
ATOM 5113 O O . GLN A 1 18 ? -15.585 -7.293 -11.244 1.00 0.00 18 GLN A O 4
ATOM 5127 N N . CYS A 1 19 ? -14.995 -6.934 -9.103 1.00 0.00 19 CYS A N 4
ATOM 5128 C CA . CYS A 1 19 ? -13.959 -5.964 -9.436 1.00 0.00 19 CYS A CA 4
ATOM 5129 C C . CYS A 1 19 ? -12.764 -6.648 -10.094 1.00 0.00 19 CYS A C 4
ATOM 5130 O O . CYS A 1 19 ? -12.298 -7.689 -9.629 1.00 0.00 19 CYS A O 4
ATOM 5137 N N . ARG A 1 20 ? -12.273 -6.056 -11.178 1.00 0.00 20 ARG A N 4
ATOM 5138 C CA . ARG A 1 20 ? -11.133 -6.609 -11.900 1.00 0.00 20 ARG A CA 4
ATOM 5139 C C . ARG A 1 20 ? -9.820 -6.196 -11.241 1.00 0.00 20 ARG A C 4
ATOM 5140 O O . ARG A 1 20 ? -8.769 -6.183 -11.883 1.00 0.00 20 ARG A O 4
ATOM 5161 N N . LEU A 1 21 ? -9.888 -5.860 -9.958 1.00 0.00 21 LEU A N 4
ATOM 5162 C CA . LEU A 1 21 ? -8.705 -5.446 -9.212 1.00 0.00 21 LEU A CA 4
ATOM 5163 C C . LEU A 1 21 ? -8.529 -6.294 -7.956 1.00 0.00 21 LEU A C 4
ATOM 5164 O O . LEU A 1 21 ? -7.422 -6.728 -7.637 1.00 0.00 21 LEU A O 4
ATOM 5180 N N . CYS A 1 22 ? -9.629 -6.527 -7.247 1.00 0.00 22 CYS A N 4
ATOM 5181 C CA . CYS A 1 22 ? -9.598 -7.324 -6.027 1.00 0.00 22 CYS A CA 4
ATOM 5182 C C . CYS A 1 22 ? -10.580 -8.489 -6.113 1.00 0.00 22 CYS A C 4
ATOM 5183 O O . CYS A 1 22 ? -10.555 -9.398 -5.285 1.00 0.00 22 CYS A O 4
ATOM 5190 N N . ASN A 1 23 ? -11.444 -8.454 -7.123 1.00 0.00 23 ASN A N 4
ATOM 5191 C CA . ASN A 1 23 ? -12.434 -9.507 -7.318 1.00 0.00 23 ASN A CA 4
ATOM 5192 C C . ASN A 1 23 ? -13.514 -9.444 -6.242 1.00 0.00 23 ASN A C 4
ATOM 5193 O O . ASN A 1 23 ? -13.906 -10.467 -5.682 1.00 0.00 23 ASN A O 4
ATOM 5204 N N . ALA A 1 24 ? -13.990 -8.236 -5.960 1.00 0.00 24 ALA A N 4
ATOM 5205 C CA . ALA A 1 24 ? -15.027 -8.040 -4.953 1.00 0.00 24 ALA A CA 4
ATOM 5206 C C . ALA A 1 24 ? -16.401 -7.902 -5.600 1.00 0.00 24 ALA A C 4
ATOM 5207 O O . ALA A 1 24 ? -16.602 -7.069 -6.484 1.00 0.00 24 ALA A O 4
ATOM 5214 N N . LYS A 1 25 ? -17.344 -8.725 -5.154 1.00 0.00 25 LYS A N 4
ATOM 5215 C CA . LYS A 1 25 ? -18.701 -8.696 -5.688 1.00 0.00 25 LYS A CA 4
ATOM 5216 C C . LYS A 1 25 ? -19.354 -7.340 -5.440 1.00 0.00 25 LYS A C 4
ATOM 5217 O O . LYS A 1 25 ? -19.414 -6.867 -4.305 1.00 0.00 25 LYS A O 4
ATOM 5236 N N . LEU A 1 26 ? -19.843 -6.720 -6.508 1.00 0.00 26 LEU A N 4
ATOM 5237 C CA . LEU A 1 26 ? -20.494 -5.418 -6.406 1.00 0.00 26 LEU A CA 4
ATOM 5238 C C . LEU A 1 26 ? -22.002 -5.575 -6.243 1.00 0.00 26 LEU A C 4
ATOM 5239 O O . LEU A 1 26 ? -22.528 -6.688 -6.272 1.00 0.00 26 LEU A O 4
ATOM 5255 N N . SER A 1 27 ? -22.694 -4.453 -6.073 1.00 0.00 27 SER A N 4
ATOM 5256 C CA . SER A 1 27 ? -24.142 -4.466 -5.903 1.00 0.00 27 SER A CA 4
ATOM 5257 C C . SER A 1 27 ? -24.845 -4.072 -7.198 1.00 0.00 27 SER A C 4
ATOM 5258 O O . SER A 1 27 ? -26.057 -4.238 -7.336 1.00 0.00 27 SER A O 4
ATOM 5266 N N . SER A 1 28 ? -24.074 -3.549 -8.147 1.00 0.00 28 SER A N 4
ATOM 5267 C CA . SER A 1 28 ? -24.621 -3.127 -9.431 1.00 0.00 28 SER A CA 4
ATOM 5268 C C . SER A 1 28 ? -23.505 -2.744 -10.398 1.00 0.00 28 SER A C 4
ATOM 5269 O O . SER A 1 28 ? -22.368 -2.506 -9.989 1.00 0.00 28 SER A O 4
ATOM 5277 N N . LEU A 1 29 ? -23.838 -2.687 -11.683 1.00 0.00 29 LEU A N 4
ATOM 5278 C CA . LEU A 1 29 ? -22.865 -2.333 -12.710 1.00 0.00 29 LEU A CA 4
ATOM 5279 C C . LEU A 1 29 ? -22.160 -1.025 -12.365 1.00 0.00 29 LEU A C 4
ATOM 5280 O O . LEU A 1 29 ? -20.949 -0.892 -12.547 1.00 0.00 29 LEU A O 4
ATOM 5296 N N . LEU A 1 30 ? -22.925 -0.061 -11.864 1.00 0.00 30 LEU A N 4
ATOM 5297 C CA . LEU A 1 30 ? -22.374 1.237 -11.491 1.00 0.00 30 LEU A CA 4
ATOM 5298 C C . LEU A 1 30 ? -21.293 1.084 -10.426 1.00 0.00 30 LEU A C 4
ATOM 5299 O O . LEU A 1 30 ? -20.172 1.563 -10.594 1.00 0.00 30 LEU A O 4
ATOM 5315 N N . GLU A 1 31 ? -21.636 0.410 -9.333 1.00 0.00 31 GLU A N 4
ATOM 5316 C CA . GLU A 1 31 ? -20.693 0.193 -8.242 1.00 0.00 31 GLU A CA 4
ATOM 5317 C C . GLU A 1 31 ? -19.362 -0.334 -8.771 1.00 0.00 31 GLU A C 4
ATOM 5318 O O . GLU A 1 31 ? -18.310 -0.097 -8.178 1.00 0.00 31 GLU A O 4
ATOM 5330 N N . GLN A 1 32 ? -19.418 -1.049 -9.890 1.00 0.00 32 GLN A N 4
ATOM 5331 C CA . GLN A 1 32 ? -18.217 -1.611 -10.497 1.00 0.00 32 GLN A CA 4
ATOM 5332 C C . GLN A 1 32 ? -17.376 -0.519 -11.150 1.00 0.00 32 GLN A C 4
ATOM 5333 O O . GLN A 1 32 ? -16.204 -0.344 -10.822 1.00 0.00 32 GLN A O 4
ATOM 5347 N N . GLY A 1 33 ? -17.984 0.215 -12.078 1.00 0.00 33 GLY A N 4
ATOM 5348 C CA . GLY A 1 33 ? -17.276 1.280 -12.763 1.00 0.00 33 GLY A CA 4
ATOM 5349 C C . GLY A 1 33 ? -16.787 2.356 -11.813 1.00 0.00 33 GLY A C 4
ATOM 5350 O O . GLY A 1 33 ? -15.869 3.108 -12.137 1.00 0.00 33 GLY A O 4
ATOM 5354 N N . SER A 1 34 ? -17.404 2.429 -10.638 1.00 0.00 34 SER A N 4
ATOM 5355 C CA . SER A 1 34 ? -17.029 3.425 -9.640 1.00 0.00 34 SER A CA 4
ATOM 5356 C C . SER A 1 34 ? -15.983 2.865 -8.681 1.00 0.00 34 SER A C 4
ATOM 5357 O O . SER A 1 34 ? -14.938 3.478 -8.457 1.00 0.00 34 SER A O 4
ATOM 5365 N N . HIS A 1 35 ? -16.270 1.697 -8.117 1.00 0.00 35 HIS A N 4
ATOM 5366 C CA . HIS A 1 35 ? -15.354 1.053 -7.182 1.00 0.00 35 HIS A CA 4
ATOM 5367 C C . HIS A 1 35 ? -13.959 0.928 -7.787 1.00 0.00 35 HIS A C 4
ATOM 5368 O O . HIS A 1 35 ? -12.962 0.890 -7.067 1.00 0.00 35 HIS A O 4
ATOM 5382 N N . GLU A 1 36 ? -13.899 0.864 -9.113 1.00 0.00 36 GLU A N 4
ATOM 5383 C CA . GLU A 1 36 ? -12.626 0.741 -9.814 1.00 0.00 36 GLU A CA 4
ATOM 5384 C C . GLU A 1 36 ? -11.827 2.039 -9.722 1.00 0.00 36 GLU A C 4
ATOM 5385 O O . GLU A 1 36 ? -10.600 2.033 -9.821 1.00 0.00 36 GLU A O 4
ATOM 5397 N N . ARG A 1 37 ? -12.533 3.149 -9.534 1.00 0.00 37 ARG A N 4
ATOM 5398 C CA . ARG A 1 37 ? -11.892 4.454 -9.432 1.00 0.00 37 ARG A CA 4
ATOM 5399 C C . ARG A 1 37 ? -11.177 4.605 -8.092 1.00 0.00 37 ARG A C 4
ATOM 5400 O O . ARG A 1 37 ? -10.044 5.084 -8.031 1.00 0.00 37 ARG A O 4
ATOM 5421 N N . LEU A 1 38 ? -11.846 4.192 -7.021 1.00 0.00 38 LEU A N 4
ATOM 5422 C CA . LEU A 1 38 ? -11.276 4.281 -5.681 1.00 0.00 38 LEU A CA 4
ATOM 5423 C C . LEU A 1 38 ? -10.334 3.112 -5.411 1.00 0.00 38 LEU A C 4
ATOM 5424 O O . LEU A 1 38 ? -9.304 3.269 -4.755 1.00 0.00 38 LEU A O 4
ATOM 5440 N N . CYS A 1 39 ? -10.693 1.940 -5.924 1.00 0.00 39 CYS A N 4
ATOM 5441 C CA . CYS A 1 39 ? -9.880 0.744 -5.741 1.00 0.00 39 CYS A CA 4
ATOM 5442 C C . CYS A 1 39 ? -8.543 0.878 -6.464 1.00 0.00 39 CYS A C 4
ATOM 5443 O O . CYS A 1 39 ? -7.679 0.007 -6.360 1.00 0.00 39 CYS A O 4
ATOM 5450 N N . ARG A 1 40 ? -8.380 1.976 -7.194 1.00 0.00 40 ARG A N 4
ATOM 5451 C CA . ARG A 1 40 ? -7.149 2.225 -7.935 1.00 0.00 40 ARG A CA 4
ATOM 5452 C C . ARG A 1 40 ? -6.191 3.092 -7.122 1.00 0.00 40 ARG A C 4
ATOM 5453 O O . ARG A 1 40 ? -4.985 2.851 -7.103 1.00 0.00 40 ARG A O 4
ATOM 5474 N N . ASN A 1 41 ? -6.739 4.102 -6.454 1.00 0.00 41 ASN A N 4
ATOM 5475 C CA . ASN A 1 41 ? -5.933 5.006 -5.641 1.00 0.00 41 ASN A CA 4
ATOM 5476 C C . ASN A 1 41 ? -6.329 4.914 -4.170 1.00 0.00 41 ASN A C 4
ATOM 5477 O O . ASN A 1 41 ? -6.270 5.901 -3.438 1.00 0.00 41 ASN A O 4
ATOM 5488 N N . ALA A 1 42 ? -6.734 3.721 -3.746 1.00 0.00 42 ALA A N 4
ATOM 5489 C CA . ALA A 1 42 ? -7.137 3.499 -2.363 1.00 0.00 42 ALA A CA 4
ATOM 5490 C C . ALA A 1 42 ? -5.922 3.366 -1.451 1.00 0.00 42 ALA A C 4
ATOM 5491 O O . ALA A 1 42 ? -5.798 4.083 -0.458 1.00 0.00 42 ALA A O 4
ATOM 5498 N N . ALA A 1 43 ? -5.028 2.445 -1.794 1.00 0.00 43 ALA A N 4
ATOM 5499 C CA . ALA A 1 43 ? -3.822 2.220 -1.007 1.00 0.00 43 ALA A CA 4
ATOM 5500 C C . ALA A 1 43 ? -2.592 2.123 -1.903 1.00 0.00 43 ALA A C 4
ATOM 5501 O O . ALA A 1 43 ? -2.307 1.070 -2.473 1.00 0.00 43 ALA A O 4
ATOM 5508 N N . VAL A 1 44 ? -1.865 3.230 -2.023 1.00 0.00 44 VAL A N 4
ATOM 5509 C CA . VAL A 1 44 ? -0.665 3.270 -2.850 1.00 0.00 44 VAL A CA 4
ATOM 5510 C C . VAL A 1 44 ? 0.575 3.541 -2.005 1.00 0.00 44 VAL A C 4
ATOM 5511 O O . VAL A 1 44 ? 0.694 4.593 -1.375 1.00 0.00 44 VAL A O 4
ATOM 5524 N N . CYS A 1 45 ? 1.499 2.585 -1.996 1.00 0.00 45 CYS A N 4
ATOM 5525 C CA . CYS A 1 45 ? 2.731 2.719 -1.229 1.00 0.00 45 CYS A CA 4
ATOM 5526 C C . CYS A 1 45 ? 3.658 3.751 -1.865 1.00 0.00 45 CYS A C 4
ATOM 5527 O O . CYS A 1 45 ? 4.047 3.639 -3.027 1.00 0.00 45 CYS A O 4
ATOM 5534 N N . PRO A 1 46 ? 4.021 4.780 -1.085 1.00 0.00 46 PRO A N 4
ATOM 5535 C CA . PRO A 1 46 ? 4.907 5.852 -1.551 1.00 0.00 46 PRO A CA 4
ATOM 5536 C C . PRO A 1 46 ? 6.341 5.372 -1.752 1.00 0.00 46 PRO A C 4
ATOM 5537 O O . PRO A 1 46 ? 7.247 6.172 -1.986 1.00 0.00 46 PRO A O 4
ATOM 5548 N N . TYR A 1 47 ? 6.539 4.061 -1.662 1.00 0.00 47 TYR A N 4
ATOM 5549 C CA . TYR A 1 47 ? 7.863 3.475 -1.832 1.00 0.00 47 TYR A CA 4
ATOM 5550 C C . TYR A 1 47 ? 7.952 2.702 -3.145 1.00 0.00 47 TYR A C 4
ATOM 5551 O O . TYR A 1 47 ? 8.763 3.022 -4.014 1.00 0.00 47 TYR A O 4
ATOM 5569 N N . CYS A 1 48 ? 7.111 1.682 -3.281 1.00 0.00 48 CYS A N 4
ATOM 5570 C CA . CYS A 1 48 ? 7.091 0.862 -4.486 1.00 0.00 48 CYS A CA 4
ATOM 5571 C C . CYS A 1 48 ? 5.875 1.189 -5.347 1.00 0.00 48 CYS A C 4
ATOM 5572 O O . CYS A 1 48 ? 5.608 0.517 -6.343 1.00 0.00 48 CYS A O 4
ATOM 5579 N N . SER A 1 49 ? 5.142 2.227 -4.956 1.00 0.00 49 SER A N 4
ATOM 5580 C CA . SER A 1 49 ? 3.952 2.641 -5.690 1.00 0.00 49 SER A CA 4
ATOM 5581 C C . SER A 1 49 ? 3.028 1.454 -5.943 1.00 0.00 49 SER A C 4
ATOM 5582 O O . SER A 1 49 ? 2.531 1.264 -7.054 1.00 0.00 49 SER A O 4
ATOM 5590 N N . LEU A 1 50 ? 2.802 0.657 -4.904 1.00 0.00 50 LEU A N 4
ATOM 5591 C CA . LEU A 1 50 ? 1.937 -0.513 -5.011 1.00 0.00 50 LEU A CA 4
ATOM 5592 C C . LEU A 1 50 ? 0.468 -0.103 -5.046 1.00 0.00 50 LEU A C 4
ATOM 5593 O O . LEU A 1 50 ? 0.144 1.084 -5.015 1.00 0.00 50 LEU A O 4
ATOM 5609 N N . ARG A 1 51 ? -0.415 -1.094 -5.109 1.00 0.00 51 ARG A N 4
ATOM 5610 C CA . ARG A 1 51 ? -1.850 -0.837 -5.147 1.00 0.00 51 ARG A CA 4
ATOM 5611 C C . ARG A 1 51 ? -2.623 -1.966 -4.472 1.00 0.00 51 ARG A C 4
ATOM 5612 O O . ARG A 1 51 ? -2.771 -3.052 -5.033 1.00 0.00 51 ARG A O 4
ATOM 5633 N N . PHE A 1 52 ? -3.114 -1.702 -3.266 1.00 0.00 52 PHE A N 4
ATOM 5634 C CA . PHE A 1 52 ? -3.870 -2.696 -2.514 1.00 0.00 52 PHE A CA 4
ATOM 5635 C C . PHE A 1 52 ? -5.348 -2.323 -2.452 1.00 0.00 52 PHE A C 4
ATOM 5636 O O . PHE A 1 52 ? -5.711 -1.154 -2.587 1.00 0.00 52 PHE A O 4
ATOM 5653 N N . PHE A 1 53 ? -6.197 -3.324 -2.248 1.00 0.00 53 PHE A N 4
ATOM 5654 C CA . PHE A 1 53 ? -7.637 -3.103 -2.170 1.00 0.00 53 PHE A CA 4
ATOM 5655 C C . PHE A 1 53 ? -7.979 -2.149 -1.029 1.00 0.00 53 PHE A C 4
ATOM 5656 O O . PHE A 1 53 ? -8.773 -1.223 -1.197 1.00 0.00 53 PHE A O 4
ATOM 5673 N N . SER A 1 54 ? -7.375 -2.384 0.131 1.00 0.00 54 SER A N 4
ATOM 5674 C CA . SER A 1 54 ? -7.618 -1.549 1.302 1.00 0.00 54 SER A CA 4
ATOM 5675 C C . SER A 1 54 ? -6.337 -0.851 1.747 1.00 0.00 54 SER A C 4
ATOM 5676 O O . SER A 1 54 ? -5.225 -1.302 1.472 1.00 0.00 54 SER A O 4
ATOM 5684 N N . PRO A 1 55 ? -6.495 0.280 2.452 1.00 0.00 55 PRO A N 4
ATOM 5685 C CA . PRO A 1 55 ? -5.363 1.066 2.952 1.00 0.00 55 PRO A CA 4
ATOM 5686 C C . PRO A 1 55 ? -4.613 0.355 4.073 1.00 0.00 55 PRO A C 4
ATOM 5687 O O . PRO A 1 55 ? -3.450 0.654 4.341 1.00 0.00 55 PRO A O 4
ATOM 5698 N N . GLU A 1 56 ? -5.287 -0.588 4.725 1.00 0.00 56 GLU A N 4
ATOM 5699 C CA . GLU A 1 56 ? -4.683 -1.341 5.818 1.00 0.00 56 GLU A CA 4
ATOM 5700 C C . GLU A 1 56 ? -3.689 -2.370 5.286 1.00 0.00 56 GLU A C 4
ATOM 5701 O O . GLU A 1 56 ? -2.721 -2.721 5.961 1.00 0.00 56 GLU A O 4
ATOM 5713 N N . LEU A 1 57 ? -3.937 -2.850 4.072 1.00 0.00 57 LEU A N 4
ATOM 5714 C CA . LEU A 1 57 ? -3.065 -3.839 3.448 1.00 0.00 57 LEU A CA 4
ATOM 5715 C C . LEU A 1 57 ? -1.695 -3.242 3.142 1.00 0.00 57 LEU A C 4
ATOM 5716 O O . LEU A 1 57 ? -0.663 -3.821 3.481 1.00 0.00 57 LEU A O 4
ATOM 5732 N N . LYS A 1 58 ? -1.693 -2.079 2.499 1.00 0.00 58 LYS A N 4
ATOM 5733 C CA . LYS A 1 58 ? -0.451 -1.399 2.150 1.00 0.00 58 LYS A CA 4
ATOM 5734 C C . LYS A 1 58 ? 0.293 -0.948 3.402 1.00 0.00 58 LYS A C 4
ATOM 5735 O O . LYS A 1 58 ? 1.524 -0.946 3.436 1.00 0.00 58 LYS A O 4
ATOM 5754 N N . GLN A 1 59 ? -0.460 -0.568 4.428 1.00 0.00 59 GLN A N 4
ATOM 5755 C CA . GLN A 1 59 ? 0.129 -0.116 5.683 1.00 0.00 59 GLN A CA 4
ATOM 5756 C C . GLN A 1 59 ? 1.076 -1.168 6.250 1.00 0.00 59 GLN A C 4
ATOM 5757 O O . GLN A 1 59 ? 2.249 -0.892 6.498 1.00 0.00 59 GLN A O 4
ATOM 5771 N N . GLU A 1 60 ? 0.557 -2.375 6.454 1.00 0.00 60 GLU A N 4
ATOM 5772 C CA . GLU A 1 60 ? 1.357 -3.469 6.993 1.00 0.00 60 GLU A CA 4
ATOM 5773 C C . GLU A 1 60 ? 2.559 -3.756 6.099 1.00 0.00 60 GLU A C 4
ATOM 5774 O O . GLU A 1 60 ? 3.623 -4.151 6.577 1.00 0.00 60 GLU A O 4
ATOM 5786 N N . HIS A 1 61 ? 2.382 -3.557 4.797 1.00 0.00 61 HIS A N 4
ATOM 5787 C CA . HIS A 1 61 ? 3.451 -3.795 3.834 1.00 0.00 61 HIS A CA 4
ATOM 5788 C C . HIS A 1 61 ? 4.596 -2.807 4.039 1.00 0.00 61 HIS A C 4
ATOM 5789 O O . HIS A 1 61 ? 5.750 -3.205 4.197 1.00 0.00 61 HIS A O 4
ATOM 5803 N N . GLU A 1 62 ? 4.268 -1.519 4.034 1.00 0.00 62 GLU A N 4
ATOM 5804 C CA . GLU A 1 62 ? 5.270 -0.476 4.218 1.00 0.00 62 GLU A CA 4
ATOM 5805 C C . GLU A 1 62 ? 6.262 -0.860 5.312 1.00 0.00 62 GLU A C 4
ATOM 5806 O O . GLU A 1 62 ? 7.474 -0.847 5.099 1.00 0.00 62 GLU A O 4
ATOM 5818 N N . SER A 1 63 ? 5.737 -1.202 6.484 1.00 0.00 63 SER A N 4
ATOM 5819 C CA . SER A 1 63 ? 6.575 -1.587 7.614 1.00 0.00 63 SER A CA 4
ATOM 5820 C C . SER A 1 63 ? 7.623 -2.610 7.189 1.00 0.00 63 SER A C 4
ATOM 5821 O O . SER A 1 63 ? 8.740 -2.625 7.708 1.00 0.00 63 SER A O 4
ATOM 5829 N N . LYS A 1 64 ? 7.256 -3.465 6.242 1.00 0.00 64 LYS A N 4
ATOM 5830 C CA . LYS A 1 64 ? 8.164 -4.493 5.744 1.00 0.00 64 LYS A CA 4
ATOM 5831 C C . LYS A 1 64 ? 8.363 -4.360 4.238 1.00 0.00 64 LYS A C 4
ATOM 5832 O O . LYS A 1 64 ? 8.634 -5.343 3.548 1.00 0.00 64 LYS A O 4
ATOM 5851 N N . CYS A 1 65 ? 8.227 -3.138 3.733 1.00 0.00 65 CYS A N 4
ATOM 5852 C CA . CYS A 1 65 ? 8.393 -2.875 2.309 1.00 0.00 65 CYS A CA 4
ATOM 5853 C C . CYS A 1 65 ? 9.871 -2.826 1.933 1.00 0.00 65 CYS A C 4
ATOM 5854 O O . CYS A 1 65 ? 10.590 -1.907 2.323 1.00 0.00 65 CYS A O 4
ATOM 5861 N N . GLU A 1 66 ? 10.317 -3.822 1.174 1.00 0.00 66 GLU A N 4
ATOM 5862 C CA . GLU A 1 66 ? 11.709 -3.892 0.746 1.00 0.00 66 GLU A CA 4
ATOM 5863 C C . GLU A 1 66 ? 12.137 -2.592 0.072 1.00 0.00 66 GLU A C 4
ATOM 5864 O O . GLU A 1 66 ? 13.275 -2.146 0.225 1.00 0.00 66 GLU A O 4
ATOM 5876 N N . TYR A 1 67 ? 11.219 -1.989 -0.674 1.00 0.00 67 TYR A N 4
ATOM 5877 C CA . TYR A 1 67 ? 11.501 -0.741 -1.374 1.00 0.00 67 TYR A CA 4
ATOM 5878 C C . TYR A 1 67 ? 11.695 0.406 -0.387 1.00 0.00 67 TYR A C 4
ATOM 5879 O O . TYR A 1 67 ? 12.414 1.366 -0.664 1.00 0.00 67 TYR A O 4
ATOM 5897 N N . LYS A 1 68 ? 11.047 0.299 0.769 1.00 0.00 68 LYS A N 4
ATOM 5898 C CA . LYS A 1 68 ? 11.148 1.324 1.800 1.00 0.00 68 LYS A CA 4
ATOM 5899 C C . LYS A 1 68 ? 12.606 1.611 2.143 1.00 0.00 68 LYS A C 4
ATOM 5900 O O . LYS A 1 68 ? 13.059 2.754 2.071 1.00 0.00 68 LYS A O 4
ATOM 5919 N N . LYS A 1 69 ? 13.339 0.566 2.514 1.00 0.00 69 LYS A N 4
ATOM 5920 C CA . LYS A 1 69 ? 14.747 0.704 2.864 1.00 0.00 69 LYS A CA 4
ATOM 5921 C C . LYS A 1 69 ? 15.568 1.146 1.657 1.00 0.00 69 LYS A C 4
ATOM 5922 O O . LYS A 1 69 ? 16.661 1.695 1.804 1.00 0.00 69 LYS A O 4
ATOM 5941 N N . LEU A 1 70 ? 15.034 0.905 0.464 1.00 0.00 70 LEU A N 4
ATOM 5942 C CA . LEU A 1 70 ? 15.717 1.280 -0.769 1.00 0.00 70 LEU A CA 4
ATOM 5943 C C . LEU A 1 70 ? 15.317 2.685 -1.207 1.00 0.00 70 LEU A C 4
ATOM 5944 O O . LEU A 1 70 ? 15.855 3.223 -2.176 1.00 0.00 70 LEU A O 4
ATOM 5960 N N . THR A 1 71 ? 14.371 3.278 -0.485 1.00 0.00 71 THR A N 4
ATOM 5961 C CA . THR A 1 71 ? 13.900 4.621 -0.798 1.00 0.00 71 THR A CA 4
ATOM 5962 C C . THR A 1 71 ? 14.594 5.663 0.071 1.00 0.00 71 THR A C 4
ATOM 5963 O O . THR A 1 71 ? 14.345 5.748 1.274 1.00 0.00 71 THR A O 4
ATOM 5974 N N . CYS A 1 72 ? 15.465 6.456 -0.544 1.00 0.00 72 CYS A N 4
ATOM 5975 C CA . CYS A 1 72 ? 16.195 7.494 0.173 1.00 0.00 72 CYS A CA 4
ATOM 5976 C C . CYS A 1 72 ? 15.235 8.505 0.793 1.00 0.00 72 CYS A C 4
ATOM 5977 O O . CYS A 1 72 ? 14.949 9.548 0.204 1.00 0.00 72 CYS A O 4
ATOM 5984 N N . LEU A 1 73 ? 14.742 8.189 1.985 1.00 0.00 73 LEU A N 4
ATOM 5985 C CA . LEU A 1 73 ? 13.814 9.070 2.687 1.00 0.00 73 LEU A CA 4
ATOM 5986 C C . LEU A 1 73 ? 14.291 10.517 2.634 1.00 0.00 73 LEU A C 4
ATOM 5987 O O . LEU A 1 73 ? 13.485 11.445 2.577 1.00 0.00 73 LEU A O 4
ATOM 6003 N N . GLU A 1 74 ? 15.608 10.702 2.650 1.00 0.00 74 GLU A N 4
ATOM 6004 C CA . GLU A 1 74 ? 16.192 12.037 2.603 1.00 0.00 74 GLU A CA 4
ATOM 6005 C C . GLU A 1 74 ? 15.577 12.860 1.475 1.00 0.00 74 GLU A C 4
ATOM 6006 O O . GLU A 1 74 ? 14.987 13.915 1.711 1.00 0.00 74 GLU A O 4
ATOM 6018 N N . CYS A 1 75 ? 15.719 12.371 0.248 1.00 0.00 75 CYS A N 4
ATOM 6019 C CA . CYS A 1 75 ? 15.180 13.060 -0.918 1.00 0.00 75 CYS A CA 4
ATOM 6020 C C . CYS A 1 75 ? 14.182 12.175 -1.660 1.00 0.00 75 CYS A C 4
ATOM 6021 O O . CYS A 1 75 ? 14.038 12.271 -2.878 1.00 0.00 75 CYS A O 4
ATOM 6028 N N . MET A 1 76 ? 13.496 11.314 -0.916 1.00 0.00 76 MET A N 4
ATOM 6029 C CA . MET A 1 76 ? 12.512 10.412 -1.502 1.00 0.00 76 MET A CA 4
ATOM 6030 C C . MET A 1 76 ? 12.986 9.897 -2.857 1.00 0.00 76 MET A C 4
ATOM 6031 O O . MET A 1 76 ? 12.288 10.032 -3.862 1.00 0.00 76 MET A O 4
ATOM 6045 N N . ARG A 1 77 ? 14.176 9.306 -2.877 1.00 0.00 77 ARG A N 4
ATOM 6046 C CA . ARG A 1 77 ? 14.744 8.771 -4.109 1.00 0.00 77 ARG A CA 4
ATOM 6047 C C . ARG A 1 77 ? 14.904 7.256 -4.021 1.00 0.00 77 ARG A C 4
ATOM 6048 O O . ARG A 1 77 ? 15.721 6.751 -3.251 1.00 0.00 77 ARG A O 4
ATOM 6069 N N . THR A 1 78 ? 14.119 6.536 -4.816 1.00 0.00 78 THR A N 4
ATOM 6070 C CA . THR A 1 78 ? 14.172 5.080 -4.827 1.00 0.00 78 THR A CA 4
ATOM 6071 C C . THR A 1 78 ? 15.185 4.575 -5.848 1.00 0.00 78 THR A C 4
ATOM 6072 O O . THR A 1 78 ? 15.213 5.035 -6.990 1.00 0.00 78 THR A O 4
ATOM 6083 N N . PHE A 1 79 ? 16.015 3.624 -5.431 1.00 0.00 79 PHE A N 4
ATOM 6084 C CA . PHE A 1 79 ? 17.030 3.056 -6.310 1.00 0.00 79 PHE A CA 4
ATOM 6085 C C . PHE A 1 79 ? 16.727 1.593 -6.618 1.00 0.00 79 PHE A C 4
ATOM 6086 O O . PHE A 1 79 ? 15.723 1.045 -6.160 1.00 0.00 79 PHE A O 4
ATOM 6103 N N . LYS A 1 80 ? 17.601 0.965 -7.396 1.00 0.00 80 LYS A N 4
ATOM 6104 C CA . LYS A 1 80 ? 17.429 -0.436 -7.766 1.00 0.00 80 LYS A CA 4
ATOM 6105 C C . LYS A 1 80 ? 17.875 -1.356 -6.634 1.00 0.00 80 LYS A C 4
ATOM 6106 O O . LYS A 1 80 ? 17.176 -2.305 -6.281 1.00 0.00 80 LYS A O 4
ATOM 6125 N N . SER A 1 81 ? 19.043 -1.067 -6.068 1.00 0.00 81 SER A N 4
ATOM 6126 C CA . SER A 1 81 ? 19.583 -1.870 -4.977 1.00 0.00 81 SER A CA 4
ATOM 6127 C C . SER A 1 81 ? 20.013 -0.984 -3.811 1.00 0.00 81 SER A C 4
ATOM 6128 O O . SER A 1 81 ? 19.953 0.243 -3.895 1.00 0.00 81 SER A O 4
ATOM 6136 N N . SER A 1 82 ? 20.447 -1.615 -2.725 1.00 0.00 82 SER A N 4
ATOM 6137 C CA . SER A 1 82 ? 20.884 -0.886 -1.541 1.00 0.00 82 SER A CA 4
ATOM 6138 C C . SER A 1 82 ? 22.320 -0.397 -1.703 1.00 0.00 82 SER A C 4
ATOM 6139 O O . SER A 1 82 ? 22.685 0.669 -1.206 1.00 0.00 82 SER A O 4
ATOM 6147 N N . PHE A 1 83 ? 23.131 -1.184 -2.401 1.00 0.00 83 PHE A N 4
ATOM 6148 C CA . PHE A 1 83 ? 24.528 -0.833 -2.629 1.00 0.00 83 PHE A CA 4
ATOM 6149 C C . PHE A 1 83 ? 24.640 0.418 -3.496 1.00 0.00 83 PHE A C 4
ATOM 6150 O O . PHE A 1 83 ? 25.547 1.231 -3.317 1.00 0.00 83 PHE A O 4
ATOM 6167 N N . SER A 1 84 ? 23.712 0.564 -4.436 1.00 0.00 84 SER A N 4
ATOM 6168 C CA . SER A 1 84 ? 23.709 1.713 -5.334 1.00 0.00 84 SER A CA 4
ATOM 6169 C C . SER A 1 84 ? 23.364 2.992 -4.578 1.00 0.00 84 SER A C 4
ATOM 6170 O O . SER A 1 84 ? 24.162 3.928 -4.524 1.00 0.00 84 SER A O 4
ATOM 6178 N N . ILE A 1 85 ? 22.170 3.025 -3.996 1.00 0.00 85 ILE A N 4
ATOM 6179 C CA . ILE A 1 85 ? 21.719 4.188 -3.243 1.00 0.00 85 ILE A CA 4
ATOM 6180 C C . ILE A 1 85 ? 22.699 4.533 -2.127 1.00 0.00 85 ILE A C 4
ATOM 6181 O O . ILE A 1 85 ? 22.972 5.706 -1.867 1.00 0.00 85 ILE A O 4
ATOM 6197 N N . TRP A 1 86 ? 23.227 3.506 -1.471 1.00 0.00 86 TRP A N 4
ATOM 6198 C CA . TRP A 1 86 ? 24.179 3.701 -0.384 1.00 0.00 86 TRP A CA 4
ATOM 6199 C C . TRP A 1 86 ? 25.206 4.768 -0.744 1.00 0.00 86 TRP A C 4
ATOM 6200 O O . TRP A 1 86 ? 25.498 5.656 0.056 1.00 0.00 86 TRP A O 4
ATOM 6221 N N . ARG A 1 87 ? 25.751 4.675 -1.953 1.00 0.00 87 ARG A N 4
ATOM 6222 C CA . ARG A 1 87 ? 26.746 5.632 -2.418 1.00 0.00 87 ARG A CA 4
ATOM 6223 C C . ARG A 1 87 ? 26.145 7.030 -2.531 1.00 0.00 87 ARG A C 4
ATOM 6224 O O . ARG A 1 87 ? 26.799 8.026 -2.220 1.00 0.00 87 ARG A O 4
ATOM 6245 N N . HIS A 1 88 ? 24.895 7.097 -2.980 1.00 0.00 88 HIS A N 4
ATOM 6246 C CA . HIS A 1 88 ? 24.205 8.373 -3.134 1.00 0.00 88 HIS A CA 4
ATOM 6247 C C . HIS A 1 88 ? 23.918 9.003 -1.774 1.00 0.00 88 HIS A C 4
ATOM 6248 O O . HIS A 1 88 ? 23.745 10.216 -1.667 1.00 0.00 88 HIS A O 4
ATOM 6262 N N . GLN A 1 89 ? 23.868 8.170 -0.740 1.00 0.00 89 GLN A N 4
ATOM 6263 C CA . GLN A 1 89 ? 23.599 8.646 0.612 1.00 0.00 89 GLN A CA 4
ATOM 6264 C C . GLN A 1 89 ? 24.899 8.857 1.382 1.00 0.00 89 GLN A C 4
ATOM 6265 O O . GLN A 1 89 ? 24.940 9.609 2.356 1.00 0.00 89 GLN A O 4
ATOM 6279 N N . VAL A 1 90 ? 25.959 8.188 0.940 1.00 0.00 90 VAL A N 4
ATOM 6280 C CA . VAL A 1 90 ? 27.260 8.303 1.587 1.00 0.00 90 VAL A CA 4
ATOM 6281 C C . VAL A 1 90 ? 28.133 9.339 0.888 1.00 0.00 90 VAL A C 4
ATOM 6282 O O . VAL A 1 90 ? 29.050 9.898 1.487 1.00 0.00 90 VAL A O 4
ATOM 6295 N N . GLU A 1 91 ? 27.839 9.590 -0.385 1.00 0.00 91 GLU A N 4
ATOM 6296 C CA . GLU A 1 91 ? 28.598 10.560 -1.166 1.00 0.00 91 GLU A CA 4
ATOM 6297 C C . GLU A 1 91 ? 27.934 11.933 -1.122 1.00 0.00 91 GLU A C 4
ATOM 6298 O O . GLU A 1 91 ? 28.604 12.955 -0.973 1.00 0.00 91 GLU A O 4
ATOM 6310 N N . VAL A 1 92 ? 26.611 11.949 -1.253 1.00 0.00 92 VAL A N 4
ATOM 6311 C CA . VAL A 1 92 ? 25.855 13.196 -1.228 1.00 0.00 92 VAL A CA 4
ATOM 6312 C C . VAL A 1 92 ? 25.470 13.576 0.197 1.00 0.00 92 VAL A C 4
ATOM 6313 O O . VAL A 1 92 ? 25.945 14.577 0.734 1.00 0.00 92 VAL A O 4
ATOM 6326 N N . HIS A 1 93 ? 24.605 12.770 0.805 1.00 0.00 93 HIS A N 4
ATOM 6327 C CA . HIS A 1 93 ? 24.156 13.022 2.170 1.00 0.00 93 HIS A CA 4
ATOM 6328 C C . HIS A 1 93 ? 25.251 12.677 3.174 1.00 0.00 93 HIS A C 4
ATOM 6329 O O . HIS A 1 93 ? 25.278 13.209 4.283 1.00 0.00 93 HIS A O 4
ATOM 6343 N N . ASN A 1 94 ? 26.151 11.783 2.778 1.00 0.00 94 ASN A N 4
ATOM 6344 C CA . ASN A 1 94 ? 27.247 11.367 3.645 1.00 0.00 94 ASN A CA 4
ATOM 6345 C C . ASN A 1 94 ? 26.720 10.852 4.981 1.00 0.00 94 ASN A C 4
ATOM 6346 O O . ASN A 1 94 ? 27.125 11.325 6.042 1.00 0.00 94 ASN A O 4
ATOM 6357 N N . GLN A 1 95 ? 25.814 9.882 4.919 1.00 0.00 95 GLN A N 4
ATOM 6358 C CA . GLN A 1 95 ? 25.231 9.303 6.124 1.00 0.00 95 GLN A CA 4
ATOM 6359 C C . GLN A 1 95 ? 25.652 7.847 6.287 1.00 0.00 95 GLN A C 4
ATOM 6360 O O . GLN A 1 95 ? 25.051 6.947 5.701 1.00 0.00 95 GLN A O 4
ATOM 6374 N N . ASN A 1 96 ? 26.690 7.622 7.087 1.00 0.00 96 ASN A N 4
ATOM 6375 C CA . ASN A 1 96 ? 27.192 6.274 7.327 1.00 0.00 96 ASN A CA 4
ATOM 6376 C C . ASN A 1 96 ? 26.914 5.837 8.762 1.00 0.00 96 ASN A C 4
ATOM 6377 O O . ASN A 1 96 ? 27.782 5.931 9.629 1.00 0.00 96 ASN A O 4
ATOM 6388 N N . ASN A 1 97 ? 25.698 5.360 9.005 1.00 0.00 97 ASN A N 4
ATOM 6389 C CA . ASN A 1 97 ? 25.305 4.908 10.334 1.00 0.00 97 ASN A CA 4
ATOM 6390 C C . ASN A 1 97 ? 24.966 3.420 10.326 1.00 0.00 97 ASN A C 4
ATOM 6391 O O . ASN A 1 97 ? 24.145 2.966 9.530 1.00 0.00 97 ASN A O 4
ATOM 6402 N N . MET A 1 98 ? 25.604 2.668 11.217 1.00 0.00 98 MET A N 4
ATOM 6403 C CA . MET A 1 98 ? 25.368 1.232 11.313 1.00 0.00 98 MET A CA 4
ATOM 6404 C C . MET A 1 98 ? 25.173 0.620 9.929 1.00 0.00 98 MET A C 4
ATOM 6405 O O . MET A 1 98 ? 24.493 -0.395 9.780 1.00 0.00 98 MET A O 4
ATOM 6419 N N . ALA A 1 99 ? 25.774 1.243 8.921 1.00 0.00 99 ALA A N 4
ATOM 6420 C CA . ALA A 1 99 ? 25.667 0.758 7.551 1.00 0.00 99 ALA A CA 4
ATOM 6421 C C . ALA A 1 99 ? 25.612 -0.765 7.510 1.00 0.00 99 ALA A C 4
ATOM 6422 O O . ALA A 1 99 ? 26.194 -1.454 8.349 1.00 0.00 99 ALA A O 4
ATOM 6429 N N . PRO A 1 100 ? 24.895 -1.306 6.514 1.00 0.00 100 PRO A N 4
ATOM 6430 C CA . PRO A 1 100 ? 24.747 -2.755 6.341 1.00 0.00 100 PRO A CA 4
ATOM 6431 C C . PRO A 1 100 ? 26.046 -3.422 5.901 1.00 0.00 100 PRO A C 4
ATOM 6432 O O . PRO A 1 100 ? 26.376 -3.439 4.715 1.00 0.00 100 PRO A O 4
ATOM 6443 N N . THR A 1 101 ? 26.780 -3.971 6.863 1.00 0.00 101 THR A N 4
ATOM 6444 C CA . THR A 1 101 ? 28.043 -4.639 6.575 1.00 0.00 101 THR A CA 4
ATOM 6445 C C . THR A 1 101 ? 27.812 -5.965 5.860 1.00 0.00 101 THR A C 4
ATOM 6446 O O . THR A 1 101 ? 28.499 -6.286 4.890 1.00 0.00 101 THR A O 4
ATOM 6457 N N . SER A 1 102 ? 26.841 -6.733 6.344 1.00 0.00 102 SER A N 4
ATOM 6458 C CA . SER A 1 102 ? 26.522 -8.027 5.752 1.00 0.00 102 SER A CA 4
ATOM 6459 C C . SER A 1 102 ? 26.119 -7.870 4.289 1.00 0.00 102 SER A C 4
ATOM 6460 O O . SER A 1 102 ? 25.231 -7.085 3.959 1.00 0.00 102 SER A O 4
ATOM 6468 N N . GLY A 1 103 ? 26.779 -8.625 3.415 1.00 0.00 103 GLY A N 4
ATOM 6469 C CA . GLY A 1 103 ? 26.476 -8.556 1.998 1.00 0.00 103 GLY A CA 4
ATOM 6470 C C . GLY A 1 103 ? 27.373 -9.453 1.169 1.00 0.00 103 GLY A C 4
ATOM 6471 O O . GLY A 1 103 ? 28.111 -10.286 1.695 1.00 0.00 103 GLY A O 4
ATOM 6475 N N . PRO A 1 104 ? 27.315 -9.289 -0.161 1.00 0.00 104 PRO A N 4
ATOM 6476 C CA . PRO A 1 104 ? 28.121 -10.082 -1.093 1.00 0.00 104 PRO A CA 4
ATOM 6477 C C . PRO A 1 104 ? 29.604 -9.736 -1.017 1.00 0.00 104 PRO A C 4
ATOM 6478 O O . PRO A 1 104 ? 30.461 -10.559 -1.337 1.00 0.00 104 PRO A O 4
ATOM 6489 N N . SER A 1 105 ? 29.900 -8.512 -0.590 1.00 0.00 105 SER A N 4
ATOM 6490 C CA . SER A 1 105 ? 31.280 -8.055 -0.475 1.00 0.00 105 SER A CA 4
ATOM 6491 C C . SER A 1 105 ? 32.086 -8.447 -1.710 1.00 0.00 105 SER A C 4
ATOM 6492 O O . SER A 1 105 ? 33.234 -8.879 -1.604 1.00 0.00 105 SER A O 4
ATOM 6500 N N . SER A 1 106 ? 31.477 -8.291 -2.880 1.00 0.00 106 SER A N 4
ATOM 6501 C CA . SER A 1 106 ? 32.135 -8.631 -4.136 1.00 0.00 106 SER A CA 4
ATOM 6502 C C . SER A 1 106 ? 32.172 -7.428 -5.074 1.00 0.00 106 SER A C 4
ATOM 6503 O O . SER A 1 106 ? 31.483 -6.433 -4.852 1.00 0.00 106 SER A O 4
ATOM 6511 N N . GLY A 1 107 ? 32.982 -7.527 -6.123 1.00 0.00 107 GLY A N 4
ATOM 6512 C CA . GLY A 1 107 ? 33.094 -6.441 -7.080 1.00 0.00 107 GLY A CA 4
ATOM 6513 C C . GLY A 1 107 ? 32.114 -6.576 -8.228 1.00 0.00 107 GLY A C 4
ATOM 6514 O O . GLY A 1 107 ? 31.960 -5.630 -8.998 1.00 0.00 107 GLY A O 4
ATOM 6521 N N . GLY A 1 1 ? -39.891 -13.048 17.974 1.00 0.00 1 GLY A N 5
ATOM 6522 C CA . GLY A 1 1 ? -40.519 -12.792 16.691 1.00 0.00 1 GLY A CA 5
ATOM 6523 C C . GLY A 1 1 ? -41.923 -13.358 16.611 1.00 0.00 1 GLY A C 5
ATOM 6524 O O . GLY A 1 1 ? -42.119 -14.568 16.716 1.00 0.00 1 GLY A O 5
ATOM 6528 N N . SER A 1 2 ? -42.904 -12.479 16.425 1.00 0.00 2 SER A N 5
ATOM 6529 C CA . SER A 1 2 ? -44.298 -12.897 16.337 1.00 0.00 2 SER A CA 5
ATOM 6530 C C . SER A 1 2 ? -44.425 -14.206 15.562 1.00 0.00 2 SER A C 5
ATOM 6531 O O . SER A 1 2 ? -45.156 -15.110 15.964 1.00 0.00 2 SER A O 5
ATOM 6539 N N . SER A 1 3 ? -43.706 -14.298 14.447 1.00 0.00 3 SER A N 5
ATOM 6540 C CA . SER A 1 3 ? -43.740 -15.493 13.613 1.00 0.00 3 SER A CA 5
ATOM 6541 C C . SER A 1 3 ? -42.327 -15.961 13.276 1.00 0.00 3 SER A C 5
ATOM 6542 O O . SER A 1 3 ? -42.019 -17.149 13.356 1.00 0.00 3 SER A O 5
ATOM 6550 N N . GLY A 1 4 ? -41.472 -15.016 12.899 1.00 0.00 4 GLY A N 5
ATOM 6551 C CA . GLY A 1 4 ? -40.102 -15.349 12.555 1.00 0.00 4 GLY A CA 5
ATOM 6552 C C . GLY A 1 4 ? -39.925 -15.622 11.075 1.00 0.00 4 GLY A C 5
ATOM 6553 O O . GLY A 1 4 ? -40.903 -15.801 10.349 1.00 0.00 4 GLY A O 5
ATOM 6557 N N . SER A 1 5 ? -38.675 -15.653 10.625 1.00 0.00 5 SER A N 5
ATOM 6558 C CA . SER A 1 5 ? -38.374 -15.901 9.220 1.00 0.00 5 SER A CA 5
ATOM 6559 C C . SER A 1 5 ? -36.934 -16.376 9.048 1.00 0.00 5 SER A C 5
ATOM 6560 O O . SER A 1 5 ? -35.989 -15.660 9.379 1.00 0.00 5 SER A O 5
ATOM 6568 N N . SER A 1 6 ? -36.776 -17.589 8.528 1.00 0.00 6 SER A N 5
ATOM 6569 C CA . SER A 1 6 ? -35.452 -18.163 8.316 1.00 0.00 6 SER A CA 5
ATOM 6570 C C . SER A 1 6 ? -35.446 -19.077 7.094 1.00 0.00 6 SER A C 5
ATOM 6571 O O . SER A 1 6 ? -36.420 -19.779 6.825 1.00 0.00 6 SER A O 5
ATOM 6579 N N . GLY A 1 7 ? -34.340 -19.062 6.357 1.00 0.00 7 GLY A N 5
ATOM 6580 C CA . GLY A 1 7 ? -34.226 -19.892 5.172 1.00 0.00 7 GLY A CA 5
ATOM 6581 C C . GLY A 1 7 ? -32.865 -19.782 4.515 1.00 0.00 7 GLY A C 5
ATOM 6582 O O . GLY A 1 7 ? -31.976 -19.099 5.024 1.00 0.00 7 GLY A O 5
ATOM 6586 N N . ALA A 1 8 ? -32.700 -20.457 3.382 1.00 0.00 8 ALA A N 5
ATOM 6587 C CA . ALA A 1 8 ? -31.437 -20.432 2.655 1.00 0.00 8 ALA A CA 5
ATOM 6588 C C . ALA A 1 8 ? -31.672 -20.395 1.149 1.00 0.00 8 ALA A C 5
ATOM 6589 O O . ALA A 1 8 ? -32.811 -20.458 0.687 1.00 0.00 8 ALA A O 5
ATOM 6596 N N . SER A 1 9 ? -30.587 -20.291 0.388 1.00 0.00 9 SER A N 5
ATOM 6597 C CA . SER A 1 9 ? -30.676 -20.240 -1.067 1.00 0.00 9 SER A CA 5
ATOM 6598 C C . SER A 1 9 ? -29.590 -21.099 -1.708 1.00 0.00 9 SER A C 5
ATOM 6599 O O . SER A 1 9 ? -28.424 -21.066 -1.313 1.00 0.00 9 SER A O 5
ATOM 6607 N N . PRO A 1 10 ? -29.980 -21.887 -2.721 1.00 0.00 10 PRO A N 5
ATOM 6608 C CA . PRO A 1 10 ? -29.055 -22.769 -3.439 1.00 0.00 10 PRO A CA 5
ATOM 6609 C C . PRO A 1 10 ? -28.061 -21.993 -4.296 1.00 0.00 10 PRO A C 5
ATOM 6610 O O . PRO A 1 10 ? -28.186 -20.780 -4.464 1.00 0.00 10 PRO A O 5
ATOM 6621 N N . VAL A 1 11 ? -27.074 -22.701 -4.837 1.00 0.00 11 VAL A N 5
ATOM 6622 C CA . VAL A 1 11 ? -26.060 -22.078 -5.678 1.00 0.00 11 VAL A CA 5
ATOM 6623 C C . VAL A 1 11 ? -25.994 -22.748 -7.046 1.00 0.00 11 VAL A C 5
ATOM 6624 O O . VAL A 1 11 ? -25.740 -23.948 -7.149 1.00 0.00 11 VAL A O 5
ATOM 6637 N N . GLU A 1 12 ? -26.224 -21.964 -8.095 1.00 0.00 12 GLU A N 5
ATOM 6638 C CA . GLU A 1 12 ? -26.191 -22.482 -9.457 1.00 0.00 12 GLU A CA 5
ATOM 6639 C C . GLU A 1 12 ? -25.521 -21.488 -10.401 1.00 0.00 12 GLU A C 5
ATOM 6640 O O . GLU A 1 12 ? -25.015 -20.452 -9.972 1.00 0.00 12 GLU A O 5
ATOM 6652 N N . ASN A 1 13 ? -25.521 -21.812 -11.690 1.00 0.00 13 ASN A N 5
ATOM 6653 C CA . ASN A 1 13 ? -24.912 -20.949 -12.696 1.00 0.00 13 ASN A CA 5
ATOM 6654 C C . ASN A 1 13 ? -25.489 -19.538 -12.623 1.00 0.00 13 ASN A C 5
ATOM 6655 O O . ASN A 1 13 ? -26.673 -19.325 -12.884 1.00 0.00 13 ASN A O 5
ATOM 6666 N N . LYS A 1 14 ? -24.643 -18.578 -12.267 1.00 0.00 14 LYS A N 5
ATOM 6667 C CA . LYS A 1 14 ? -25.065 -17.186 -12.161 1.00 0.00 14 LYS A CA 5
ATOM 6668 C C . LYS A 1 14 ? -23.980 -16.247 -12.679 1.00 0.00 14 LYS A C 5
ATOM 6669 O O . LYS A 1 14 ? -22.831 -16.650 -12.854 1.00 0.00 14 LYS A O 5
ATOM 6688 N N . GLU A 1 15 ? -24.354 -14.994 -12.920 1.00 0.00 15 GLU A N 5
ATOM 6689 C CA . GLU A 1 15 ? -23.411 -13.999 -13.416 1.00 0.00 15 GLU A CA 5
ATOM 6690 C C . GLU A 1 15 ? -23.295 -12.827 -12.446 1.00 0.00 15 GLU A C 5
ATOM 6691 O O . GLU A 1 15 ? -24.273 -12.129 -12.178 1.00 0.00 15 GLU A O 5
ATOM 6703 N N . VAL A 1 16 ? -22.092 -12.618 -11.920 1.00 0.00 16 VAL A N 5
ATOM 6704 C CA . VAL A 1 16 ? -21.847 -11.531 -10.979 1.00 0.00 16 VAL A CA 5
ATOM 6705 C C . VAL A 1 16 ? -20.668 -10.674 -11.426 1.00 0.00 16 VAL A C 5
ATOM 6706 O O . VAL A 1 16 ? -19.748 -11.159 -12.084 1.00 0.00 16 VAL A O 5
ATOM 6719 N N . TYR A 1 17 ? -20.702 -9.396 -11.062 1.00 0.00 17 TYR A N 5
ATOM 6720 C CA . TYR A 1 17 ? -19.637 -8.470 -11.426 1.00 0.00 17 TYR A CA 5
ATOM 6721 C C . TYR A 1 17 ? -18.612 -8.348 -10.303 1.00 0.00 17 TYR A C 5
ATOM 6722 O O . TYR A 1 17 ? -18.790 -7.567 -9.368 1.00 0.00 17 TYR A O 5
ATOM 6740 N N . GLN A 1 18 ? -17.540 -9.127 -10.402 1.00 0.00 18 GLN A N 5
ATOM 6741 C CA . GLN A 1 18 ? -16.486 -9.107 -9.395 1.00 0.00 18 GLN A CA 5
ATOM 6742 C C . GLN A 1 18 ? -15.400 -8.102 -9.762 1.00 0.00 18 GLN A C 5
ATOM 6743 O O . GLN A 1 18 ? -15.114 -7.883 -10.940 1.00 0.00 18 GLN A O 5
ATOM 6757 N N . CYS A 1 19 ? -14.797 -7.491 -8.747 1.00 0.00 19 CYS A N 5
ATOM 6758 C CA . CYS A 1 19 ? -13.743 -6.508 -8.963 1.00 0.00 19 CYS A CA 5
ATOM 6759 C C . CYS A 1 19 ? -12.437 -7.189 -9.362 1.00 0.00 19 CYS A C 5
ATOM 6760 O O . CYS A 1 19 ? -12.024 -8.171 -8.747 1.00 0.00 19 CYS A O 5
ATOM 6767 N N . ARG A 1 20 ? -11.793 -6.659 -10.397 1.00 0.00 20 ARG A N 5
ATOM 6768 C CA . ARG A 1 20 ? -10.535 -7.216 -10.880 1.00 0.00 20 ARG A CA 5
ATOM 6769 C C . ARG A 1 20 ? -9.360 -6.703 -10.052 1.00 0.00 20 ARG A C 5
ATOM 6770 O O . ARG A 1 20 ? -8.219 -6.693 -10.515 1.00 0.00 20 ARG A O 5
ATOM 6791 N N . LEU A 1 21 ? -9.648 -6.279 -8.827 1.00 0.00 21 LEU A N 5
ATOM 6792 C CA . LEU A 1 21 ? -8.616 -5.764 -7.934 1.00 0.00 21 LEU A CA 5
ATOM 6793 C C . LEU A 1 21 ? -8.616 -6.519 -6.608 1.00 0.00 21 LEU A C 5
ATOM 6794 O O . LEU A 1 21 ? -7.561 -6.876 -6.084 1.00 0.00 21 LEU A O 5
ATOM 6810 N N . CYS A 1 22 ? -9.808 -6.761 -6.072 1.00 0.00 22 CYS A N 5
ATOM 6811 C CA . CYS A 1 22 ? -9.948 -7.475 -4.809 1.00 0.00 22 CYS A CA 5
ATOM 6812 C C . CYS A 1 22 ? -10.884 -8.671 -4.960 1.00 0.00 22 CYS A C 5
ATOM 6813 O O . CYS A 1 22 ? -11.008 -9.494 -4.054 1.00 0.00 22 CYS A O 5
ATOM 6820 N N . ASN A 1 23 ? -11.540 -8.759 -6.113 1.00 0.00 23 ASN A N 5
ATOM 6821 C CA . ASN A 1 23 ? -12.465 -9.854 -6.384 1.00 0.00 23 ASN A CA 5
ATOM 6822 C C . ASN A 1 23 ? -13.689 -9.768 -5.477 1.00 0.00 23 ASN A C 5
ATOM 6823 O O . ASN A 1 23 ? -14.165 -10.780 -4.962 1.00 0.00 23 ASN A O 5
ATOM 6834 N N . ALA A 1 24 ? -14.194 -8.554 -5.288 1.00 0.00 24 ALA A N 5
ATOM 6835 C CA . ALA A 1 24 ? -15.364 -8.336 -4.446 1.00 0.00 24 ALA A CA 5
ATOM 6836 C C . ALA A 1 24 ? -16.623 -8.160 -5.290 1.00 0.00 24 ALA A C 5
ATOM 6837 O O . ALA A 1 24 ? -16.724 -7.226 -6.085 1.00 0.00 24 ALA A O 5
ATOM 6844 N N . LYS A 1 25 ? -17.580 -9.065 -5.112 1.00 0.00 25 LYS A N 5
ATOM 6845 C CA . LYS A 1 25 ? -18.832 -9.010 -5.856 1.00 0.00 25 LYS A CA 5
ATOM 6846 C C . LYS A 1 25 ? -19.477 -7.633 -5.736 1.00 0.00 25 LYS A C 5
ATOM 6847 O O . LYS A 1 25 ? -19.559 -7.068 -4.644 1.00 0.00 25 LYS A O 5
ATOM 6866 N N . LEU A 1 26 ? -19.934 -7.098 -6.863 1.00 0.00 26 LEU A N 5
ATOM 6867 C CA . LEU A 1 26 ? -20.574 -5.787 -6.883 1.00 0.00 26 LEU A CA 5
ATOM 6868 C C . LEU A 1 26 ? -22.093 -5.922 -6.877 1.00 0.00 26 LEU A C 5
ATOM 6869 O O . LEU A 1 26 ? -22.628 -7.028 -6.954 1.00 0.00 26 LEU A O 5
ATOM 6885 N N . SER A 1 27 ? -22.782 -4.789 -6.787 1.00 0.00 27 SER A N 5
ATOM 6886 C CA . SER A 1 27 ? -24.240 -4.781 -6.769 1.00 0.00 27 SER A CA 5
ATOM 6887 C C . SER A 1 27 ? -24.799 -4.517 -8.164 1.00 0.00 27 SER A C 5
ATOM 6888 O O . SER A 1 27 ? -25.984 -4.729 -8.420 1.00 0.00 27 SER A O 5
ATOM 6896 N N . SER A 1 28 ? -23.936 -4.053 -9.062 1.00 0.00 28 SER A N 5
ATOM 6897 C CA . SER A 1 28 ? -24.343 -3.756 -10.430 1.00 0.00 28 SER A CA 5
ATOM 6898 C C . SER A 1 28 ? -23.135 -3.395 -11.290 1.00 0.00 28 SER A C 5
ATOM 6899 O O . SER A 1 28 ? -22.049 -3.129 -10.775 1.00 0.00 28 SER A O 5
ATOM 6907 N N . LEU A 1 29 ? -23.333 -3.389 -12.604 1.00 0.00 29 LEU A N 5
ATOM 6908 C CA . LEU A 1 29 ? -22.261 -3.061 -13.537 1.00 0.00 29 LEU A CA 5
ATOM 6909 C C . LEU A 1 29 ? -21.581 -1.752 -13.148 1.00 0.00 29 LEU A C 5
ATOM 6910 O O . LEU A 1 29 ? -20.358 -1.630 -13.220 1.00 0.00 29 LEU A O 5
ATOM 6926 N N . LEU A 1 30 ? -22.382 -0.776 -12.734 1.00 0.00 30 LEU A N 5
ATOM 6927 C CA . LEU A 1 30 ? -21.858 0.524 -12.331 1.00 0.00 30 LEU A CA 5
ATOM 6928 C C . LEU A 1 30 ? -20.887 0.382 -11.163 1.00 0.00 30 LEU A C 5
ATOM 6929 O O . LEU A 1 30 ? -19.708 0.715 -11.281 1.00 0.00 30 LEU A O 5
ATOM 6945 N N . GLU A 1 31 ? -21.390 -0.118 -10.039 1.00 0.00 31 GLU A N 5
ATOM 6946 C CA . GLU A 1 31 ? -20.566 -0.306 -8.851 1.00 0.00 31 GLU A CA 5
ATOM 6947 C C . GLU A 1 31 ? -19.194 -0.861 -9.223 1.00 0.00 31 GLU A C 5
ATOM 6948 O O . GLU A 1 31 ? -18.208 -0.626 -8.525 1.00 0.00 31 GLU A O 5
ATOM 6960 N N . GLN A 1 32 ? -19.141 -1.599 -10.327 1.00 0.00 32 GLN A N 5
ATOM 6961 C CA . GLN A 1 32 ? -17.891 -2.189 -10.791 1.00 0.00 32 GLN A CA 5
ATOM 6962 C C . GLN A 1 32 ? -16.988 -1.130 -11.416 1.00 0.00 32 GLN A C 5
ATOM 6963 O O . GLN A 1 32 ? -15.800 -1.051 -11.105 1.00 0.00 32 GLN A O 5
ATOM 6977 N N . GLY A 1 33 ? -17.560 -0.318 -12.299 1.00 0.00 33 GLY A N 5
ATOM 6978 C CA . GLY A 1 33 ? -16.792 0.725 -12.954 1.00 0.00 33 GLY A CA 5
ATOM 6979 C C . GLY A 1 33 ? -16.402 1.841 -12.005 1.00 0.00 33 GLY A C 5
ATOM 6980 O O . GLY A 1 33 ? -15.449 2.577 -12.260 1.00 0.00 33 GLY A O 5
ATOM 6984 N N . SER A 1 34 ? -17.142 1.968 -10.908 1.00 0.00 34 SER A N 5
ATOM 6985 C CA . SER A 1 34 ? -16.872 3.006 -9.920 1.00 0.00 34 SER A CA 5
ATOM 6986 C C . SER A 1 34 ? -15.954 2.483 -8.819 1.00 0.00 34 SER A C 5
ATOM 6987 O O . SER A 1 34 ? -14.942 3.103 -8.492 1.00 0.00 34 SER A O 5
ATOM 6995 N N . HIS A 1 35 ? -16.315 1.336 -8.252 1.00 0.00 35 HIS A N 5
ATOM 6996 C CA . HIS A 1 35 ? -15.524 0.728 -7.188 1.00 0.00 35 HIS A CA 5
ATOM 6997 C C . HIS A 1 35 ? -14.066 0.579 -7.611 1.00 0.00 35 HIS A C 5
ATOM 6998 O O . HIS A 1 35 ? -13.166 0.564 -6.773 1.00 0.00 35 HIS A O 5
ATOM 7012 N N . GLU A 1 36 ? -13.843 0.470 -8.917 1.00 0.00 36 GLU A N 5
ATOM 7013 C CA . GLU A 1 36 ? -12.494 0.320 -9.451 1.00 0.00 36 GLU A CA 5
ATOM 7014 C C . GLU A 1 36 ? -11.732 1.641 -9.380 1.00 0.00 36 GLU A C 5
ATOM 7015 O O . GLU A 1 36 ? -10.501 1.659 -9.366 1.00 0.00 36 GLU A O 5
ATOM 7027 N N . ARG A 1 37 ? -12.473 2.743 -9.338 1.00 0.00 37 ARG A N 5
ATOM 7028 C CA . ARG A 1 37 ? -11.868 4.068 -9.271 1.00 0.00 37 ARG A CA 5
ATOM 7029 C C . ARG A 1 37 ? -11.254 4.317 -7.896 1.00 0.00 37 ARG A C 5
ATOM 7030 O O . ARG A 1 37 ? -10.136 4.821 -7.785 1.00 0.00 37 ARG A O 5
ATOM 7051 N N . LEU A 1 38 ? -11.993 3.960 -6.851 1.00 0.00 38 LEU A N 5
ATOM 7052 C CA . LEU A 1 38 ? -11.522 4.145 -5.483 1.00 0.00 38 LEU A CA 5
ATOM 7053 C C . LEU A 1 38 ? -10.677 2.958 -5.033 1.00 0.00 38 LEU A C 5
ATOM 7054 O O . LEU A 1 38 ? -9.806 3.092 -4.172 1.00 0.00 38 LEU A O 5
ATOM 7070 N N . CYS A 1 39 ? -10.937 1.795 -5.622 1.00 0.00 39 CYS A N 5
ATOM 7071 C CA . CYS A 1 39 ? -10.200 0.584 -5.284 1.00 0.00 39 CYS A CA 5
ATOM 7072 C C . CYS A 1 39 ? -8.857 0.545 -6.007 1.00 0.00 39 CYS A C 5
ATOM 7073 O O . CYS A 1 39 ? -8.176 -0.480 -6.017 1.00 0.00 39 CYS A O 5
ATOM 7080 N N . ARG A 1 40 ? -8.484 1.668 -6.611 1.00 0.00 40 ARG A N 5
ATOM 7081 C CA . ARG A 1 40 ? -7.223 1.763 -7.337 1.00 0.00 40 ARG A CA 5
ATOM 7082 C C . ARG A 1 40 ? -6.314 2.818 -6.714 1.00 0.00 40 ARG A C 5
ATOM 7083 O O . ARG A 1 40 ? -5.091 2.695 -6.745 1.00 0.00 40 ARG A O 5
ATOM 7104 N N . ASN A 1 41 ? -6.922 3.856 -6.149 1.00 0.00 41 ASN A N 5
ATOM 7105 C CA . ASN A 1 41 ? -6.168 4.934 -5.520 1.00 0.00 41 ASN A CA 5
ATOM 7106 C C . ASN A 1 41 ? -6.393 4.947 -4.011 1.00 0.00 41 ASN A C 5
ATOM 7107 O O . ASN A 1 41 ? -6.006 5.890 -3.323 1.00 0.00 41 ASN A O 5
ATOM 7118 N N . ALA A 1 42 ? -7.021 3.891 -3.503 1.00 0.00 42 ALA A N 5
ATOM 7119 C CA . ALA A 1 42 ? -7.295 3.779 -2.076 1.00 0.00 42 ALA A CA 5
ATOM 7120 C C . ALA A 1 42 ? -6.002 3.680 -1.274 1.00 0.00 42 ALA A C 5
ATOM 7121 O O . ALA A 1 42 ? -5.792 4.431 -0.322 1.00 0.00 42 ALA A O 5
ATOM 7128 N N . ALA A 1 43 ? -5.138 2.749 -1.666 1.00 0.00 43 ALA A N 5
ATOM 7129 C CA . ALA A 1 43 ? -3.865 2.553 -0.985 1.00 0.00 43 ALA A CA 5
ATOM 7130 C C . ALA A 1 43 ? -2.725 2.398 -1.985 1.00 0.00 43 ALA A C 5
ATOM 7131 O O . ALA A 1 43 ? -2.535 1.329 -2.565 1.00 0.00 43 ALA A O 5
ATOM 7138 N N . VAL A 1 44 ? -1.969 3.473 -2.185 1.00 0.00 44 VAL A N 5
ATOM 7139 C CA . VAL A 1 44 ? -0.847 3.456 -3.116 1.00 0.00 44 VAL A CA 5
ATOM 7140 C C . VAL A 1 44 ? 0.467 3.743 -2.398 1.00 0.00 44 VAL A C 5
ATOM 7141 O O . VAL A 1 44 ? 0.717 4.867 -1.962 1.00 0.00 44 VAL A O 5
ATOM 7154 N N . CYS A 1 45 ? 1.306 2.719 -2.279 1.00 0.00 45 CYS A N 5
ATOM 7155 C CA . CYS A 1 45 ? 2.596 2.859 -1.614 1.00 0.00 45 CYS A CA 5
ATOM 7156 C C . CYS A 1 45 ? 3.510 3.800 -2.394 1.00 0.00 45 CYS A C 5
ATOM 7157 O O . CYS A 1 45 ? 3.843 3.561 -3.555 1.00 0.00 45 CYS A O 5
ATOM 7164 N N . PRO A 1 46 ? 3.926 4.896 -1.742 1.00 0.00 46 PRO A N 5
ATOM 7165 C CA . PRO A 1 46 ? 4.808 5.894 -2.354 1.00 0.00 46 PRO A CA 5
ATOM 7166 C C . PRO A 1 46 ? 6.222 5.365 -2.568 1.00 0.00 46 PRO A C 5
ATOM 7167 O O . PRO A 1 46 ? 7.121 6.109 -2.962 1.00 0.00 46 PRO A O 5
ATOM 7178 N N . TYR A 1 47 ? 6.412 4.076 -2.307 1.00 0.00 47 TYR A N 5
ATOM 7179 C CA . TYR A 1 47 ? 7.718 3.448 -2.469 1.00 0.00 47 TYR A CA 5
ATOM 7180 C C . TYR A 1 47 ? 7.776 2.637 -3.760 1.00 0.00 47 TYR A C 5
ATOM 7181 O O . TYR A 1 47 ? 8.597 2.904 -4.638 1.00 0.00 47 TYR A O 5
ATOM 7199 N N . CYS A 1 48 ? 6.898 1.646 -3.868 1.00 0.00 48 CYS A N 5
ATOM 7200 C CA . CYS A 1 48 ? 6.847 0.794 -5.050 1.00 0.00 48 CYS A CA 5
ATOM 7201 C C . CYS A 1 48 ? 5.643 1.144 -5.920 1.00 0.00 48 CYS A C 5
ATOM 7202 O O . CYS A 1 48 ? 5.549 0.714 -7.070 1.00 0.00 48 CYS A O 5
ATOM 7209 N N . SER A 1 49 ? 4.725 1.927 -5.363 1.00 0.00 49 SER A N 5
ATOM 7210 C CA . SER A 1 49 ? 3.525 2.332 -6.087 1.00 0.00 49 SER A CA 5
ATOM 7211 C C . SER A 1 49 ? 2.535 1.175 -6.187 1.00 0.00 49 SER A C 5
ATOM 7212 O O . SER A 1 49 ? 1.921 0.957 -7.232 1.00 0.00 49 SER A O 5
ATOM 7220 N N . LEU A 1 50 ? 2.385 0.437 -5.093 1.00 0.00 50 LEU A N 5
ATOM 7221 C CA . LEU A 1 50 ? 1.469 -0.698 -5.056 1.00 0.00 50 LEU A CA 5
ATOM 7222 C C . LEU A 1 50 ? 0.019 -0.227 -5.014 1.00 0.00 50 LEU A C 5
ATOM 7223 O O . LEU A 1 50 ? -0.257 0.971 -5.081 1.00 0.00 50 LEU A O 5
ATOM 7239 N N . ARG A 1 51 ? -0.903 -1.177 -4.900 1.00 0.00 51 ARG A N 5
ATOM 7240 C CA . ARG A 1 51 ? -2.325 -0.860 -4.848 1.00 0.00 51 ARG A CA 5
ATOM 7241 C C . ARG A 1 51 ? -3.085 -1.901 -4.032 1.00 0.00 51 ARG A C 5
ATOM 7242 O O . ARG A 1 51 ? -3.316 -3.019 -4.494 1.00 0.00 51 ARG A O 5
ATOM 7263 N N . PHE A 1 52 ? -3.472 -1.527 -2.817 1.00 0.00 52 PHE A N 5
ATOM 7264 C CA . PHE A 1 52 ? -4.204 -2.430 -1.936 1.00 0.00 52 PHE A CA 5
ATOM 7265 C C . PHE A 1 52 ? -5.665 -2.003 -1.814 1.00 0.00 52 PHE A C 5
ATOM 7266 O O . PHE A 1 52 ? -5.985 -0.817 -1.889 1.00 0.00 52 PHE A O 5
ATOM 7283 N N . PHE A 1 53 ? -6.546 -2.980 -1.627 1.00 0.00 53 PHE A N 5
ATOM 7284 C CA . PHE A 1 53 ? -7.973 -2.708 -1.496 1.00 0.00 53 PHE A CA 5
ATOM 7285 C C . PHE A 1 53 ? -8.234 -1.699 -0.381 1.00 0.00 53 PHE A C 5
ATOM 7286 O O . PHE A 1 53 ? -9.101 -0.834 -0.503 1.00 0.00 53 PHE A O 5
ATOM 7303 N N . SER A 1 54 ? -7.477 -1.818 0.705 1.00 0.00 54 SER A N 5
ATOM 7304 C CA . SER A 1 54 ? -7.629 -0.920 1.844 1.00 0.00 54 SER A CA 5
ATOM 7305 C C . SER A 1 54 ? -6.319 -0.197 2.144 1.00 0.00 54 SER A C 5
ATOM 7306 O O . SER A 1 54 ? -5.233 -0.654 1.789 1.00 0.00 54 SER A O 5
ATOM 7314 N N . PRO A 1 55 ? -6.423 0.960 2.815 1.00 0.00 55 PRO A N 5
ATOM 7315 C CA . PRO A 1 55 ? -5.258 1.771 3.179 1.00 0.00 55 PRO A CA 5
ATOM 7316 C C . PRO A 1 55 ? -4.405 1.111 4.256 1.00 0.00 55 PRO A C 5
ATOM 7317 O O . PRO A 1 55 ? -3.223 1.421 4.401 1.00 0.00 55 PRO A O 5
ATOM 7328 N N . GLU A 1 56 ? -5.013 0.199 5.009 1.00 0.00 56 GLU A N 5
ATOM 7329 C CA . GLU A 1 56 ? -4.307 -0.505 6.073 1.00 0.00 56 GLU A CA 5
ATOM 7330 C C . GLU A 1 56 ? -3.306 -1.502 5.496 1.00 0.00 56 GLU A C 5
ATOM 7331 O O . GLU A 1 56 ? -2.165 -1.588 5.952 1.00 0.00 56 GLU A O 5
ATOM 7343 N N . LEU A 1 57 ? -3.742 -2.255 4.492 1.00 0.00 57 LEU A N 5
ATOM 7344 C CA . LEU A 1 57 ? -2.885 -3.247 3.852 1.00 0.00 57 LEU A CA 5
ATOM 7345 C C . LEU A 1 57 ? -1.599 -2.607 3.341 1.00 0.00 57 LEU A C 5
ATOM 7346 O O . LEU A 1 57 ? -0.550 -3.250 3.291 1.00 0.00 57 LEU A O 5
ATOM 7362 N N . LYS A 1 58 ? -1.685 -1.336 2.964 1.00 0.00 58 LYS A N 5
ATOM 7363 C CA . LYS A 1 58 ? -0.528 -0.606 2.460 1.00 0.00 58 LYS A CA 5
ATOM 7364 C C . LYS A 1 58 ? 0.395 -0.193 3.602 1.00 0.00 58 LYS A C 5
ATOM 7365 O O . LYS A 1 58 ? 1.617 -0.280 3.486 1.00 0.00 58 LYS A O 5
ATOM 7384 N N . GLN A 1 59 ? -0.199 0.254 4.704 1.00 0.00 59 GLN A N 5
ATOM 7385 C CA . GLN A 1 59 ? 0.571 0.679 5.867 1.00 0.00 59 GLN A CA 5
ATOM 7386 C C . GLN A 1 59 ? 1.464 -0.450 6.371 1.00 0.00 59 GLN A C 5
ATOM 7387 O O . GLN A 1 59 ? 2.667 -0.267 6.555 1.00 0.00 59 GLN A O 5
ATOM 7401 N N . GLU A 1 60 ? 0.867 -1.617 6.592 1.00 0.00 60 GLU A N 5
ATOM 7402 C CA . GLU A 1 60 ? 1.610 -2.775 7.076 1.00 0.00 60 GLU A CA 5
ATOM 7403 C C . GLU A 1 60 ? 2.734 -3.141 6.112 1.00 0.00 60 GLU A C 5
ATOM 7404 O O . GLU A 1 60 ? 3.828 -3.520 6.532 1.00 0.00 60 GLU A O 5
ATOM 7416 N N . HIS A 1 61 ? 2.457 -3.027 4.817 1.00 0.00 61 HIS A N 5
ATOM 7417 C CA . HIS A 1 61 ? 3.445 -3.346 3.793 1.00 0.00 61 HIS A CA 5
ATOM 7418 C C . HIS A 1 61 ? 4.599 -2.348 3.821 1.00 0.00 61 HIS A C 5
ATOM 7419 O O . HIS A 1 61 ? 5.758 -2.730 3.976 1.00 0.00 61 HIS A O 5
ATOM 7433 N N . GLU A 1 62 ? 4.272 -1.068 3.670 1.00 0.00 62 GLU A N 5
ATOM 7434 C CA . GLU A 1 62 ? 5.282 -0.016 3.677 1.00 0.00 62 GLU A CA 5
ATOM 7435 C C . GLU A 1 62 ? 6.393 -0.336 4.672 1.00 0.00 62 GLU A C 5
ATOM 7436 O O . GLU A 1 62 ? 7.575 -0.320 4.326 1.00 0.00 62 GLU A O 5
ATOM 7448 N N . SER A 1 63 ? 6.006 -0.625 5.910 1.00 0.00 63 SER A N 5
ATOM 7449 C CA . SER A 1 63 ? 6.968 -0.944 6.958 1.00 0.00 63 SER A CA 5
ATOM 7450 C C . SER A 1 63 ? 7.934 -2.032 6.496 1.00 0.00 63 SER A C 5
ATOM 7451 O O . SER A 1 63 ? 9.143 -1.934 6.703 1.00 0.00 63 SER A O 5
ATOM 7459 N N . LYS A 1 64 ? 7.390 -3.069 5.868 1.00 0.00 64 LYS A N 5
ATOM 7460 C CA . LYS A 1 64 ? 8.200 -4.176 5.375 1.00 0.00 64 LYS A CA 5
ATOM 7461 C C . LYS A 1 64 ? 8.330 -4.120 3.856 1.00 0.00 64 LYS A C 5
ATOM 7462 O O . LYS A 1 64 ? 8.549 -5.142 3.203 1.00 0.00 64 LYS A O 5
ATOM 7481 N N . CYS A 1 65 ? 8.194 -2.922 3.298 1.00 0.00 65 CYS A N 5
ATOM 7482 C CA . CYS A 1 65 ? 8.297 -2.732 1.856 1.00 0.00 65 CYS A CA 5
ATOM 7483 C C . CYS A 1 65 ? 9.754 -2.772 1.405 1.00 0.00 65 CYS A C 5
ATOM 7484 O O . CYS A 1 65 ? 10.542 -1.889 1.740 1.00 0.00 65 CYS A O 5
ATOM 7491 N N . GLU A 1 66 ? 10.103 -3.804 0.642 1.00 0.00 66 GLU A N 5
ATOM 7492 C CA . GLU A 1 66 ? 11.465 -3.959 0.146 1.00 0.00 66 GLU A CA 5
ATOM 7493 C C . GLU A 1 66 ? 12.002 -2.636 -0.393 1.00 0.00 66 GLU A C 5
ATOM 7494 O O . GLU A 1 66 ? 13.177 -2.313 -0.218 1.00 0.00 66 GLU A O 5
ATOM 7506 N N . TYR A 1 67 ? 11.133 -1.875 -1.049 1.00 0.00 67 TYR A N 5
ATOM 7507 C CA . TYR A 1 67 ? 11.518 -0.589 -1.617 1.00 0.00 67 TYR A CA 5
ATOM 7508 C C . TYR A 1 67 ? 11.791 0.432 -0.517 1.00 0.00 67 TYR A C 5
ATOM 7509 O O . TYR A 1 67 ? 12.687 1.268 -0.636 1.00 0.00 67 TYR A O 5
ATOM 7527 N N . LYS A 1 68 ? 11.011 0.358 0.557 1.00 0.00 68 LYS A N 5
ATOM 7528 C CA . LYS A 1 68 ? 11.167 1.273 1.681 1.00 0.00 68 LYS A CA 5
ATOM 7529 C C . LYS A 1 68 ? 12.637 1.609 1.909 1.00 0.00 68 LYS A C 5
ATOM 7530 O O . LYS A 1 68 ? 12.997 2.772 2.094 1.00 0.00 68 LYS A O 5
ATOM 7549 N N . LYS A 1 69 ? 13.483 0.585 1.893 1.00 0.00 69 LYS A N 5
ATOM 7550 C CA . LYS A 1 69 ? 14.915 0.772 2.095 1.00 0.00 69 LYS A CA 5
ATOM 7551 C C . LYS A 1 69 ? 15.533 1.539 0.931 1.00 0.00 69 LYS A C 5
ATOM 7552 O O . LYS A 1 69 ? 16.134 2.597 1.120 1.00 0.00 69 LYS A O 5
ATOM 7571 N N . LEU A 1 70 ? 15.381 0.999 -0.274 1.00 0.00 70 LEU A N 5
ATOM 7572 C CA . LEU A 1 70 ? 15.924 1.634 -1.470 1.00 0.00 70 LEU A CA 5
ATOM 7573 C C . LEU A 1 70 ? 15.418 3.067 -1.604 1.00 0.00 70 LEU A C 5
ATOM 7574 O O . LEU A 1 70 ? 16.001 3.879 -2.323 1.00 0.00 70 LEU A O 5
ATOM 7590 N N . THR A 1 71 ? 14.329 3.372 -0.904 1.00 0.00 71 THR A N 5
ATOM 7591 C CA . THR A 1 71 ? 13.745 4.707 -0.943 1.00 0.00 71 THR A CA 5
ATOM 7592 C C . THR A 1 71 ? 14.437 5.639 0.045 1.00 0.00 71 THR A C 5
ATOM 7593 O O . THR A 1 71 ? 14.171 5.595 1.246 1.00 0.00 71 THR A O 5
ATOM 7604 N N . CYS A 1 72 ? 15.325 6.483 -0.469 1.00 0.00 72 CYS A N 5
ATOM 7605 C CA . CYS A 1 72 ? 16.056 7.427 0.368 1.00 0.00 72 CYS A CA 5
ATOM 7606 C C . CYS A 1 72 ? 15.120 8.493 0.931 1.00 0.00 72 CYS A C 5
ATOM 7607 O O . CYS A 1 72 ? 15.046 9.607 0.411 1.00 0.00 72 CYS A O 5
ATOM 7614 N N . LEU A 1 73 ? 14.407 8.144 1.995 1.00 0.00 73 LEU A N 5
ATOM 7615 C CA . LEU A 1 73 ? 13.475 9.070 2.630 1.00 0.00 73 LEU A CA 5
ATOM 7616 C C . LEU A 1 73 ? 14.076 10.469 2.722 1.00 0.00 73 LEU A C 5
ATOM 7617 O O . LEU A 1 73 ? 13.385 11.466 2.514 1.00 0.00 73 LEU A O 5
ATOM 7633 N N . GLU A 1 74 ? 15.367 10.533 3.033 1.00 0.00 74 GLU A N 5
ATOM 7634 C CA . GLU A 1 74 ? 16.060 11.811 3.151 1.00 0.00 74 GLU A CA 5
ATOM 7635 C C . GLU A 1 74 ? 15.649 12.759 2.029 1.00 0.00 74 GLU A C 5
ATOM 7636 O O . GLU A 1 74 ? 15.243 13.895 2.278 1.00 0.00 74 GLU A O 5
ATOM 7648 N N . CYS A 1 75 ? 15.758 12.285 0.792 1.00 0.00 75 CYS A N 5
ATOM 7649 C CA . CYS A 1 75 ? 15.399 13.089 -0.370 1.00 0.00 75 CYS A CA 5
ATOM 7650 C C . CYS A 1 75 ? 14.490 12.307 -1.313 1.00 0.00 75 CYS A C 5
ATOM 7651 O O . CYS A 1 75 ? 14.612 12.406 -2.533 1.00 0.00 75 CYS A O 5
ATOM 7658 N N . MET A 1 76 ? 13.578 11.529 -0.738 1.00 0.00 76 MET A N 5
ATOM 7659 C CA . MET A 1 76 ? 12.647 10.731 -1.527 1.00 0.00 76 MET A CA 5
ATOM 7660 C C . MET A 1 76 ? 13.295 10.269 -2.828 1.00 0.00 76 MET A C 5
ATOM 7661 O O . MET A 1 76 ? 12.767 10.509 -3.914 1.00 0.00 76 MET A O 5
ATOM 7675 N N . ARG A 1 77 ? 14.441 9.606 -2.711 1.00 0.00 77 ARG A N 5
ATOM 7676 C CA . ARG A 1 77 ? 15.161 9.112 -3.879 1.00 0.00 77 ARG A CA 5
ATOM 7677 C C . ARG A 1 77 ? 15.291 7.593 -3.835 1.00 0.00 77 ARG A C 5
ATOM 7678 O O . ARG A 1 77 ? 16.097 7.049 -3.080 1.00 0.00 77 ARG A O 5
ATOM 7699 N N . THR A 1 78 ? 14.491 6.912 -4.650 1.00 0.00 78 THR A N 5
ATOM 7700 C CA . THR A 1 78 ? 14.515 5.456 -4.704 1.00 0.00 78 THR A CA 5
ATOM 7701 C C . THR A 1 78 ? 15.549 4.959 -5.708 1.00 0.00 78 THR A C 5
ATOM 7702 O O . THR A 1 78 ? 15.706 5.532 -6.787 1.00 0.00 78 THR A O 5
ATOM 7713 N N . PHE A 1 79 ? 16.252 3.891 -5.347 1.00 0.00 79 PHE A N 5
ATOM 7714 C CA . PHE A 1 79 ? 17.272 3.317 -6.217 1.00 0.00 79 PHE A CA 5
ATOM 7715 C C . PHE A 1 79 ? 16.909 1.889 -6.613 1.00 0.00 79 PHE A C 5
ATOM 7716 O O . PHE A 1 79 ? 15.833 1.393 -6.277 1.00 0.00 79 PHE A O 5
ATOM 7733 N N . LYS A 1 80 ? 17.814 1.231 -7.329 1.00 0.00 80 LYS A N 5
ATOM 7734 C CA . LYS A 1 80 ? 17.592 -0.140 -7.771 1.00 0.00 80 LYS A CA 5
ATOM 7735 C C . LYS A 1 80 ? 18.220 -1.134 -6.799 1.00 0.00 80 LYS A C 5
ATOM 7736 O O . LYS A 1 80 ? 17.628 -2.166 -6.483 1.00 0.00 80 LYS A O 5
ATOM 7755 N N . SER A 1 81 ? 19.420 -0.814 -6.326 1.00 0.00 81 SER A N 5
ATOM 7756 C CA . SER A 1 81 ? 20.129 -1.680 -5.390 1.00 0.00 81 SER A CA 5
ATOM 7757 C C . SER A 1 81 ? 20.486 -0.925 -4.114 1.00 0.00 81 SER A C 5
ATOM 7758 O O . SER A 1 81 ? 20.850 0.251 -4.157 1.00 0.00 81 SER A O 5
ATOM 7766 N N . SER A 1 82 ? 20.380 -1.608 -2.980 1.00 0.00 82 SER A N 5
ATOM 7767 C CA . SER A 1 82 ? 20.688 -1.002 -1.690 1.00 0.00 82 SER A CA 5
ATOM 7768 C C . SER A 1 82 ? 22.122 -0.483 -1.662 1.00 0.00 82 SER A C 5
ATOM 7769 O O . SER A 1 82 ? 22.387 0.620 -1.182 1.00 0.00 82 SER A O 5
ATOM 7777 N N . PHE A 1 83 ? 23.045 -1.286 -2.180 1.00 0.00 83 PHE A N 5
ATOM 7778 C CA . PHE A 1 83 ? 24.454 -0.910 -2.215 1.00 0.00 83 PHE A CA 5
ATOM 7779 C C . PHE A 1 83 ? 24.649 0.397 -2.978 1.00 0.00 83 PHE A C 5
ATOM 7780 O O . PHE A 1 83 ? 25.443 1.249 -2.578 1.00 0.00 83 PHE A O 5
ATOM 7797 N N . SER A 1 84 ? 23.919 0.548 -4.078 1.00 0.00 84 SER A N 5
ATOM 7798 C CA . SER A 1 84 ? 24.015 1.748 -4.900 1.00 0.00 84 SER A CA 5
ATOM 7799 C C . SER A 1 84 ? 23.622 2.987 -4.101 1.00 0.00 84 SER A C 5
ATOM 7800 O O . SER A 1 84 ? 24.408 3.925 -3.962 1.00 0.00 84 SER A O 5
ATOM 7808 N N . ILE A 1 85 ? 22.401 2.982 -3.577 1.00 0.00 85 ILE A N 5
ATOM 7809 C CA . ILE A 1 85 ? 21.903 4.104 -2.790 1.00 0.00 85 ILE A CA 5
ATOM 7810 C C . ILE A 1 85 ? 22.832 4.410 -1.621 1.00 0.00 85 ILE A C 5
ATOM 7811 O O . ILE A 1 85 ? 23.000 5.567 -1.235 1.00 0.00 85 ILE A O 5
ATOM 7827 N N . TRP A 1 86 ? 23.435 3.367 -1.062 1.00 0.00 86 TRP A N 5
ATOM 7828 C CA . TRP A 1 86 ? 24.349 3.525 0.063 1.00 0.00 86 TRP A CA 5
ATOM 7829 C C . TRP A 1 86 ? 25.386 4.605 -0.226 1.00 0.00 86 TRP A C 5
ATOM 7830 O O . TRP A 1 86 ? 25.695 5.428 0.637 1.00 0.00 86 TRP A O 5
ATOM 7851 N N . ARG A 1 87 ? 25.918 4.598 -1.443 1.00 0.00 87 ARG A N 5
ATOM 7852 C CA . ARG A 1 87 ? 26.921 5.577 -1.844 1.00 0.00 87 ARG A CA 5
ATOM 7853 C C . ARG A 1 87 ? 26.320 6.979 -1.901 1.00 0.00 87 ARG A C 5
ATOM 7854 O O . ARG A 1 87 ? 26.987 7.965 -1.587 1.00 0.00 87 ARG A O 5
ATOM 7875 N N . HIS A 1 88 ? 25.056 7.059 -2.305 1.00 0.00 88 HIS A N 5
ATOM 7876 C CA . HIS A 1 88 ? 24.365 8.340 -2.403 1.00 0.00 88 HIS A CA 5
ATOM 7877 C C . HIS A 1 88 ? 24.086 8.914 -1.018 1.00 0.00 88 HIS A C 5
ATOM 7878 O O . HIS A 1 88 ? 23.906 10.122 -0.861 1.00 0.00 88 HIS A O 5
ATOM 7892 N N . GLN A 1 89 ? 24.050 8.041 -0.016 1.00 0.00 89 GLN A N 5
ATOM 7893 C CA . GLN A 1 89 ? 23.792 8.462 1.355 1.00 0.00 89 GLN A CA 5
ATOM 7894 C C . GLN A 1 89 ? 25.096 8.635 2.127 1.00 0.00 89 GLN A C 5
ATOM 7895 O O . GLN A 1 89 ? 25.134 9.306 3.158 1.00 0.00 89 GLN A O 5
ATOM 7909 N N . VAL A 1 90 ? 26.163 8.026 1.620 1.00 0.00 90 VAL A N 5
ATOM 7910 C CA . VAL A 1 90 ? 27.469 8.113 2.261 1.00 0.00 90 VAL A CA 5
ATOM 7911 C C . VAL A 1 90 ? 28.336 9.179 1.600 1.00 0.00 90 VAL A C 5
ATOM 7912 O O . VAL A 1 90 ? 29.223 9.751 2.232 1.00 0.00 90 VAL A O 5
ATOM 7925 N N . GLU A 1 91 ? 28.070 9.442 0.324 1.00 0.00 91 GLU A N 5
ATOM 7926 C CA . GLU A 1 91 ? 28.827 10.440 -0.423 1.00 0.00 91 GLU A CA 5
ATOM 7927 C C . GLU A 1 91 ? 28.169 11.813 -0.318 1.00 0.00 91 GLU A C 5
ATOM 7928 O O . GLU A 1 91 ? 28.842 12.822 -0.112 1.00 0.00 91 GLU A O 5
ATOM 7940 N N . VAL A 1 92 ? 26.847 11.841 -0.461 1.00 0.00 92 VAL A N 5
ATOM 7941 C CA . VAL A 1 92 ? 26.097 13.089 -0.382 1.00 0.00 92 VAL A CA 5
ATOM 7942 C C . VAL A 1 92 ? 25.712 13.408 1.058 1.00 0.00 92 VAL A C 5
ATOM 7943 O O . VAL A 1 92 ? 26.195 14.379 1.641 1.00 0.00 92 VAL A O 5
ATOM 7956 N N . HIS A 1 93 ? 24.839 12.583 1.628 1.00 0.00 93 HIS A N 5
ATOM 7957 C CA . HIS A 1 93 ? 24.389 12.777 3.002 1.00 0.00 93 HIS A CA 5
ATOM 7958 C C . HIS A 1 93 ? 25.498 12.432 3.991 1.00 0.00 93 HIS A C 5
ATOM 7959 O O . HIS A 1 93 ? 25.569 12.997 5.081 1.00 0.00 93 HIS A O 5
ATOM 7973 N N . ASN A 1 94 ? 26.362 11.500 3.602 1.00 0.00 94 ASN A N 5
ATOM 7974 C CA . ASN A 1 94 ? 27.468 11.079 4.455 1.00 0.00 94 ASN A CA 5
ATOM 7975 C C . ASN A 1 94 ? 26.955 10.573 5.800 1.00 0.00 94 ASN A C 5
ATOM 7976 O O . ASN A 1 94 ? 27.437 10.987 6.854 1.00 0.00 94 ASN A O 5
ATOM 7987 N N . GLN A 1 95 ? 25.976 9.675 5.754 1.00 0.00 95 GLN A N 5
ATOM 7988 C CA . GLN A 1 95 ? 25.398 9.113 6.968 1.00 0.00 95 GLN A CA 5
ATOM 7989 C C . GLN A 1 95 ? 26.144 7.852 7.393 1.00 0.00 95 GLN A C 5
ATOM 7990 O O . GLN A 1 95 ? 26.768 7.815 8.452 1.00 0.00 95 GLN A O 5
ATOM 8004 N N . ASN A 1 96 ? 26.073 6.819 6.559 1.00 0.00 96 ASN A N 5
ATOM 8005 C CA . ASN A 1 96 ? 26.741 5.556 6.848 1.00 0.00 96 ASN A CA 5
ATOM 8006 C C . ASN A 1 96 ? 26.076 4.846 8.024 1.00 0.00 96 ASN A C 5
ATOM 8007 O O . ASN A 1 96 ? 26.751 4.288 8.887 1.00 0.00 96 ASN A O 5
ATOM 8018 N N . ASN A 1 97 ? 24.747 4.871 8.048 1.00 0.00 97 ASN A N 5
ATOM 8019 C CA . ASN A 1 97 ? 23.990 4.230 9.118 1.00 0.00 97 ASN A CA 5
ATOM 8020 C C . ASN A 1 97 ? 23.553 2.827 8.709 1.00 0.00 97 ASN A C 5
ATOM 8021 O O . ASN A 1 97 ? 23.852 1.849 9.392 1.00 0.00 97 ASN A O 5
ATOM 8032 N N . MET A 1 98 ? 22.842 2.738 7.589 1.00 0.00 98 MET A N 5
ATOM 8033 C CA . MET A 1 98 ? 22.364 1.454 7.088 1.00 0.00 98 MET A CA 5
ATOM 8034 C C . MET A 1 98 ? 23.166 1.016 5.866 1.00 0.00 98 MET A C 5
ATOM 8035 O O . MET A 1 98 ? 23.215 1.721 4.859 1.00 0.00 98 MET A O 5
ATOM 8049 N N . ALA A 1 99 ? 23.792 -0.153 5.963 1.00 0.00 99 ALA A N 5
ATOM 8050 C CA . ALA A 1 99 ? 24.589 -0.686 4.866 1.00 0.00 99 ALA A CA 5
ATOM 8051 C C . ALA A 1 99 ? 24.137 -2.093 4.492 1.00 0.00 99 ALA A C 5
ATOM 8052 O O . ALA A 1 99 ? 23.423 -2.761 5.240 1.00 0.00 99 ALA A O 5
ATOM 8059 N N . PRO A 1 100 ? 24.561 -2.556 3.306 1.00 0.00 100 PRO A N 5
ATOM 8060 C CA . PRO A 1 100 ? 24.211 -3.889 2.806 1.00 0.00 100 PRO A CA 5
ATOM 8061 C C . PRO A 1 100 ? 24.894 -5.001 3.595 1.00 0.00 100 PRO A C 5
ATOM 8062 O O . PRO A 1 100 ? 25.868 -4.763 4.309 1.00 0.00 100 PRO A O 5
ATOM 8073 N N . THR A 1 101 ? 24.376 -6.219 3.461 1.00 0.00 101 THR A N 5
ATOM 8074 C CA . THR A 1 101 ? 24.935 -7.368 4.162 1.00 0.00 101 THR A CA 5
ATOM 8075 C C . THR A 1 101 ? 25.840 -8.183 3.245 1.00 0.00 101 THR A C 5
ATOM 8076 O O . THR A 1 101 ? 26.642 -8.994 3.710 1.00 0.00 101 THR A O 5
ATOM 8087 N N . SER A 1 102 ? 25.707 -7.963 1.941 1.00 0.00 102 SER A N 5
ATOM 8088 C CA . SER A 1 102 ? 26.512 -8.681 0.959 1.00 0.00 102 SER A CA 5
ATOM 8089 C C . SER A 1 102 ? 27.221 -7.707 0.022 1.00 0.00 102 SER A C 5
ATOM 8090 O O . SER A 1 102 ? 26.996 -6.499 0.078 1.00 0.00 102 SER A O 5
ATOM 8098 N N . GLY A 1 103 ? 28.079 -8.244 -0.841 1.00 0.00 103 GLY A N 5
ATOM 8099 C CA . GLY A 1 103 ? 28.808 -7.410 -1.778 1.00 0.00 103 GLY A CA 5
ATOM 8100 C C . GLY A 1 103 ? 28.607 -7.842 -3.217 1.00 0.00 103 GLY A C 5
ATOM 8101 O O . GLY A 1 103 ? 27.562 -8.378 -3.586 1.00 0.00 103 GLY A O 5
ATOM 8105 N N . PRO A 1 104 ? 29.626 -7.608 -4.057 1.00 0.00 104 PRO A N 5
ATOM 8106 C CA . PRO A 1 104 ? 29.580 -7.968 -5.477 1.00 0.00 104 PRO A CA 5
ATOM 8107 C C . PRO A 1 104 ? 29.620 -9.477 -5.694 1.00 0.00 104 PRO A C 5
ATOM 8108 O O . PRO A 1 104 ? 30.579 -10.144 -5.305 1.00 0.00 104 PRO A O 5
ATOM 8119 N N . SER A 1 105 ? 28.574 -10.008 -6.318 1.00 0.00 105 SER A N 5
ATOM 8120 C CA . SER A 1 105 ? 28.488 -11.440 -6.583 1.00 0.00 105 SER A CA 5
ATOM 8121 C C . SER A 1 105 ? 28.490 -11.715 -8.084 1.00 0.00 105 SER A C 5
ATOM 8122 O O . SER A 1 105 ? 29.374 -12.399 -8.600 1.00 0.00 105 SER A O 5
ATOM 8130 N N . SER A 1 106 ? 27.493 -11.176 -8.779 1.00 0.00 106 SER A N 5
ATOM 8131 C CA . SER A 1 106 ? 27.376 -11.366 -10.220 1.00 0.00 106 SER A CA 5
ATOM 8132 C C . SER A 1 106 ? 28.600 -10.811 -10.942 1.00 0.00 106 SER A C 5
ATOM 8133 O O . SER A 1 106 ? 29.288 -9.928 -10.433 1.00 0.00 106 SER A O 5
ATOM 8141 N N . GLY A 1 107 ? 28.865 -11.337 -12.134 1.00 0.00 107 GLY A N 5
ATOM 8142 C CA . GLY A 1 107 ? 30.006 -10.884 -12.908 1.00 0.00 107 GLY A CA 5
ATOM 8143 C C . GLY A 1 107 ? 29.919 -11.294 -14.365 1.00 0.00 107 GLY A C 5
ATOM 8144 O O . GLY A 1 107 ? 30.466 -12.334 -14.728 1.00 0.00 107 GLY A O 5
ATOM 8151 N N . GLY A 1 1 ? -74.190 -9.725 -0.989 1.00 0.00 1 GLY A N 6
ATOM 8152 C CA . GLY A 1 1 ? -73.730 -8.950 -2.127 1.00 0.00 1 GLY A CA 6
ATOM 8153 C C . GLY A 1 1 ? -72.569 -8.040 -1.776 1.00 0.00 1 GLY A C 6
ATOM 8154 O O . GLY A 1 1 ? -72.770 -6.915 -1.319 1.00 0.00 1 GLY A O 6
ATOM 8158 N N . SER A 1 2 ? -71.351 -8.527 -1.991 1.00 0.00 2 SER A N 6
ATOM 8159 C CA . SER A 1 2 ? -70.154 -7.751 -1.689 1.00 0.00 2 SER A CA 6
ATOM 8160 C C . SER A 1 2 ? -69.305 -7.554 -2.941 1.00 0.00 2 SER A C 6
ATOM 8161 O O . SER A 1 2 ? -69.375 -8.344 -3.883 1.00 0.00 2 SER A O 6
ATOM 8169 N N . SER A 1 3 ? -68.503 -6.494 -2.944 1.00 0.00 3 SER A N 6
ATOM 8170 C CA . SER A 1 3 ? -67.642 -6.190 -4.082 1.00 0.00 3 SER A CA 6
ATOM 8171 C C . SER A 1 3 ? -66.225 -5.867 -3.619 1.00 0.00 3 SER A C 6
ATOM 8172 O O . SER A 1 3 ? -66.025 -5.277 -2.558 1.00 0.00 3 SER A O 6
ATOM 8180 N N . GLY A 1 4 ? -65.242 -6.259 -4.424 1.00 0.00 4 GLY A N 6
ATOM 8181 C CA . GLY A 1 4 ? -63.855 -6.004 -4.082 1.00 0.00 4 GLY A CA 6
ATOM 8182 C C . GLY A 1 4 ? -62.940 -6.058 -5.289 1.00 0.00 4 GLY A C 6
ATOM 8183 O O . GLY A 1 4 ? -63.386 -6.337 -6.402 1.00 0.00 4 GLY A O 6
ATOM 8187 N N . SER A 1 5 ? -61.657 -5.789 -5.070 1.00 0.00 5 SER A N 6
ATOM 8188 C CA . SER A 1 5 ? -60.678 -5.803 -6.150 1.00 0.00 5 SER A CA 6
ATOM 8189 C C . SER A 1 5 ? -59.282 -6.104 -5.614 1.00 0.00 5 SER A C 6
ATOM 8190 O O . SER A 1 5 ? -58.999 -5.894 -4.434 1.00 0.00 5 SER A O 6
ATOM 8198 N N . SER A 1 6 ? -58.412 -6.596 -6.489 1.00 0.00 6 SER A N 6
ATOM 8199 C CA . SER A 1 6 ? -57.045 -6.930 -6.104 1.00 0.00 6 SER A CA 6
ATOM 8200 C C . SER A 1 6 ? -56.042 -6.320 -7.079 1.00 0.00 6 SER A C 6
ATOM 8201 O O . SER A 1 6 ? -56.337 -6.141 -8.259 1.00 0.00 6 SER A O 6
ATOM 8209 N N . GLY A 1 7 ? -54.854 -6.003 -6.573 1.00 0.00 7 GLY A N 6
ATOM 8210 C CA . GLY A 1 7 ? -53.824 -5.416 -7.411 1.00 0.00 7 GLY A CA 6
ATOM 8211 C C . GLY A 1 7 ? -52.716 -6.397 -7.740 1.00 0.00 7 GLY A C 6
ATOM 8212 O O . GLY A 1 7 ? -52.823 -7.587 -7.446 1.00 0.00 7 GLY A O 6
ATOM 8216 N N . ALA A 1 8 ? -51.649 -5.897 -8.354 1.00 0.00 8 ALA A N 6
ATOM 8217 C CA . ALA A 1 8 ? -50.516 -6.737 -8.723 1.00 0.00 8 ALA A CA 6
ATOM 8218 C C . ALA A 1 8 ? -49.196 -6.078 -8.340 1.00 0.00 8 ALA A C 6
ATOM 8219 O O . ALA A 1 8 ? -49.173 -4.946 -7.858 1.00 0.00 8 ALA A O 6
ATOM 8226 N N . SER A 1 9 ? -48.097 -6.795 -8.556 1.00 0.00 9 SER A N 6
ATOM 8227 C CA . SER A 1 9 ? -46.772 -6.281 -8.228 1.00 0.00 9 SER A CA 6
ATOM 8228 C C . SER A 1 9 ? -45.756 -6.679 -9.294 1.00 0.00 9 SER A C 6
ATOM 8229 O O . SER A 1 9 ? -45.647 -7.843 -9.680 1.00 0.00 9 SER A O 6
ATOM 8237 N N . PRO A 1 10 ? -44.995 -5.689 -9.784 1.00 0.00 10 PRO A N 6
ATOM 8238 C CA . PRO A 1 10 ? -43.973 -5.911 -10.812 1.00 0.00 10 PRO A CA 6
ATOM 8239 C C . PRO A 1 10 ? -42.780 -6.700 -10.283 1.00 0.00 10 PRO A C 6
ATOM 8240 O O . PRO A 1 10 ? -42.678 -6.962 -9.085 1.00 0.00 10 PRO A O 6
ATOM 8251 N N . VAL A 1 11 ? -41.880 -7.077 -11.185 1.00 0.00 11 VAL A N 6
ATOM 8252 C CA . VAL A 1 11 ? -40.693 -7.836 -10.809 1.00 0.00 11 VAL A CA 6
ATOM 8253 C C . VAL A 1 11 ? -39.482 -7.402 -11.628 1.00 0.00 11 VAL A C 6
ATOM 8254 O O . VAL A 1 11 ? -39.589 -7.148 -12.827 1.00 0.00 11 VAL A O 6
ATOM 8267 N N . GLU A 1 12 ? -38.329 -7.319 -10.970 1.00 0.00 12 GLU A N 6
ATOM 8268 C CA . GLU A 1 12 ? -37.097 -6.916 -11.638 1.00 0.00 12 GLU A CA 6
ATOM 8269 C C . GLU A 1 12 ? -36.203 -8.123 -11.906 1.00 0.00 12 GLU A C 6
ATOM 8270 O O . GLU A 1 12 ? -36.501 -9.236 -11.477 1.00 0.00 12 GLU A O 6
ATOM 8282 N N . ASN A 1 13 ? -35.105 -7.892 -12.619 1.00 0.00 13 ASN A N 6
ATOM 8283 C CA . ASN A 1 13 ? -34.167 -8.960 -12.946 1.00 0.00 13 ASN A CA 6
ATOM 8284 C C . ASN A 1 13 ? -33.061 -9.052 -11.899 1.00 0.00 13 ASN A C 6
ATOM 8285 O O . ASN A 1 13 ? -32.877 -8.140 -11.093 1.00 0.00 13 ASN A O 6
ATOM 8296 N N . LYS A 1 14 ? -32.327 -10.159 -11.919 1.00 0.00 14 LYS A N 6
ATOM 8297 C CA . LYS A 1 14 ? -31.237 -10.371 -10.974 1.00 0.00 14 LYS A CA 6
ATOM 8298 C C . LYS A 1 14 ? -29.887 -10.091 -11.627 1.00 0.00 14 LYS A C 6
ATOM 8299 O O . LYS A 1 14 ? -29.514 -10.743 -12.602 1.00 0.00 14 LYS A O 6
ATOM 8318 N N . GLU A 1 15 ? -29.161 -9.120 -11.084 1.00 0.00 15 GLU A N 6
ATOM 8319 C CA . GLU A 1 15 ? -27.853 -8.756 -11.615 1.00 0.00 15 GLU A CA 6
ATOM 8320 C C . GLU A 1 15 ? -27.153 -7.755 -10.700 1.00 0.00 15 GLU A C 6
ATOM 8321 O O . GLU A 1 15 ? -27.753 -6.774 -10.261 1.00 0.00 15 GLU A O 6
ATOM 8333 N N . VAL A 1 16 ? -25.880 -8.012 -10.416 1.00 0.00 16 VAL A N 6
ATOM 8334 C CA . VAL A 1 16 ? -25.097 -7.134 -9.554 1.00 0.00 16 VAL A CA 6
ATOM 8335 C C . VAL A 1 16 ? -23.831 -6.659 -10.257 1.00 0.00 16 VAL A C 6
ATOM 8336 O O . VAL A 1 16 ? -23.292 -7.352 -11.121 1.00 0.00 16 VAL A O 6
ATOM 8349 N N . TYR A 1 17 ? -23.361 -5.475 -9.882 1.00 0.00 17 TYR A N 6
ATOM 8350 C CA . TYR A 1 17 ? -22.158 -4.907 -10.478 1.00 0.00 17 TYR A CA 6
ATOM 8351 C C . TYR A 1 17 ? -20.953 -5.099 -9.563 1.00 0.00 17 TYR A C 6
ATOM 8352 O O . TYR A 1 17 ? -20.753 -4.339 -8.615 1.00 0.00 17 TYR A O 6
ATOM 8370 N N . GLN A 1 18 ? -20.153 -6.120 -9.854 1.00 0.00 18 GLN A N 6
ATOM 8371 C CA . GLN A 1 18 ? -18.968 -6.413 -9.057 1.00 0.00 18 GLN A CA 6
ATOM 8372 C C . GLN A 1 18 ? -17.740 -5.714 -9.632 1.00 0.00 18 GLN A C 6
ATOM 8373 O O . GLN A 1 18 ? -17.673 -5.439 -10.831 1.00 0.00 18 GLN A O 6
ATOM 8387 N N . CYS A 1 19 ? -16.769 -5.430 -8.770 1.00 0.00 19 CYS A N 6
ATOM 8388 C CA . CYS A 1 19 ? -15.543 -4.763 -9.191 1.00 0.00 19 CYS A CA 6
ATOM 8389 C C . CYS A 1 19 ? -14.602 -5.742 -9.887 1.00 0.00 19 CYS A C 6
ATOM 8390 O O . CYS A 1 19 ? -14.379 -6.853 -9.405 1.00 0.00 19 CYS A O 6
ATOM 8397 N N . ARG A 1 20 ? -14.053 -5.322 -11.022 1.00 0.00 20 ARG A N 6
ATOM 8398 C CA . ARG A 1 20 ? -13.137 -6.162 -11.784 1.00 0.00 20 ARG A CA 6
ATOM 8399 C C . ARG A 1 20 ? -11.727 -6.095 -11.204 1.00 0.00 20 ARG A C 6
ATOM 8400 O O . ARG A 1 20 ? -10.751 -6.432 -11.875 1.00 0.00 20 ARG A O 6
ATOM 8421 N N . LEU A 1 21 ? -11.628 -5.658 -9.953 1.00 0.00 21 LEU A N 6
ATOM 8422 C CA . LEU A 1 21 ? -10.338 -5.546 -9.282 1.00 0.00 21 LEU A CA 6
ATOM 8423 C C . LEU A 1 21 ? -10.304 -6.404 -8.021 1.00 0.00 21 LEU A C 6
ATOM 8424 O O . LEU A 1 21 ? -9.343 -7.136 -7.781 1.00 0.00 21 LEU A O 6
ATOM 8440 N N . CYS A 1 22 ? -11.359 -6.310 -7.219 1.00 0.00 22 CYS A N 6
ATOM 8441 C CA . CYS A 1 22 ? -11.452 -7.078 -5.983 1.00 0.00 22 CYS A CA 6
ATOM 8442 C C . CYS A 1 22 ? -12.704 -7.951 -5.979 1.00 0.00 22 CYS A C 6
ATOM 8443 O O . CYS A 1 22 ? -12.836 -8.859 -5.160 1.00 0.00 22 CYS A O 6
ATOM 8450 N N . ASN A 1 23 ? -13.619 -7.668 -6.899 1.00 0.00 23 ASN A N 6
ATOM 8451 C CA . ASN A 1 23 ? -14.860 -8.427 -7.001 1.00 0.00 23 ASN A CA 6
ATOM 8452 C C . ASN A 1 23 ? -15.792 -8.106 -5.836 1.00 0.00 23 ASN A C 6
ATOM 8453 O O . ASN A 1 23 ? -16.363 -9.005 -5.219 1.00 0.00 23 ASN A O 6
ATOM 8464 N N . ALA A 1 24 ? -15.940 -6.819 -5.541 1.00 0.00 24 ALA A N 6
ATOM 8465 C CA . ALA A 1 24 ? -16.804 -6.379 -4.453 1.00 0.00 24 ALA A CA 6
ATOM 8466 C C . ALA A 1 24 ? -18.103 -5.786 -4.988 1.00 0.00 24 ALA A C 6
ATOM 8467 O O . ALA A 1 24 ? -18.096 -4.756 -5.662 1.00 0.00 24 ALA A O 6
ATOM 8474 N N . LYS A 1 25 ? -19.217 -6.444 -4.684 1.00 0.00 25 LYS A N 6
ATOM 8475 C CA . LYS A 1 25 ? -20.525 -5.982 -5.134 1.00 0.00 25 LYS A CA 6
ATOM 8476 C C . LYS A 1 25 ? -20.697 -4.490 -4.865 1.00 0.00 25 LYS A C 6
ATOM 8477 O O . LYS A 1 25 ? -20.459 -4.018 -3.753 1.00 0.00 25 LYS A O 6
ATOM 8496 N N . LEU A 1 26 ? -21.113 -3.754 -5.890 1.00 0.00 26 LEU A N 6
ATOM 8497 C CA . LEU A 1 26 ? -21.319 -2.315 -5.764 1.00 0.00 26 LEU A CA 6
ATOM 8498 C C . LEU A 1 26 ? -22.775 -2.000 -5.435 1.00 0.00 26 LEU A C 6
ATOM 8499 O O . LEU A 1 26 ? -23.588 -2.904 -5.246 1.00 0.00 26 LEU A O 6
ATOM 8515 N N . SER A 1 27 ? -23.096 -0.712 -5.369 1.00 0.00 27 SER A N 6
ATOM 8516 C CA . SER A 1 27 ? -24.453 -0.278 -5.061 1.00 0.00 27 SER A CA 6
ATOM 8517 C C . SER A 1 27 ? -25.171 0.196 -6.321 1.00 0.00 27 SER A C 6
ATOM 8518 O O . SER A 1 27 ? -26.389 0.378 -6.324 1.00 0.00 27 SER A O 6
ATOM 8526 N N . SER A 1 28 ? -24.407 0.393 -7.391 1.00 0.00 28 SER A N 6
ATOM 8527 C CA . SER A 1 28 ? -24.969 0.849 -8.658 1.00 0.00 28 SER A CA 6
ATOM 8528 C C . SER A 1 28 ? -23.900 0.880 -9.746 1.00 0.00 28 SER A C 6
ATOM 8529 O O . SER A 1 28 ? -22.710 0.723 -9.468 1.00 0.00 28 SER A O 6
ATOM 8537 N N . LEU A 1 29 ? -24.332 1.084 -10.985 1.00 0.00 29 LEU A N 6
ATOM 8538 C CA . LEU A 1 29 ? -23.413 1.137 -12.117 1.00 0.00 29 LEU A CA 6
ATOM 8539 C C . LEU A 1 29 ? -22.384 2.247 -11.932 1.00 0.00 29 LEU A C 6
ATOM 8540 O O . LEU A 1 29 ? -21.283 2.186 -12.482 1.00 0.00 29 LEU A O 6
ATOM 8556 N N . LEU A 1 30 ? -22.747 3.259 -11.152 1.00 0.00 30 LEU A N 6
ATOM 8557 C CA . LEU A 1 30 ? -21.853 4.383 -10.891 1.00 0.00 30 LEU A CA 6
ATOM 8558 C C . LEU A 1 30 ? -20.723 3.973 -9.953 1.00 0.00 30 LEU A C 6
ATOM 8559 O O . LEU A 1 30 ? -19.548 4.049 -10.312 1.00 0.00 30 LEU A O 6
ATOM 8575 N N . GLU A 1 31 ? -21.086 3.537 -8.751 1.00 0.00 31 GLU A N 6
ATOM 8576 C CA . GLU A 1 31 ? -20.101 3.114 -7.762 1.00 0.00 31 GLU A CA 6
ATOM 8577 C C . GLU A 1 31 ? -19.057 2.197 -8.392 1.00 0.00 31 GLU A C 6
ATOM 8578 O O . GLU A 1 31 ? -17.934 2.089 -7.900 1.00 0.00 31 GLU A O 6
ATOM 8590 N N . GLN A 1 32 ? -19.436 1.540 -9.483 1.00 0.00 32 GLN A N 6
ATOM 8591 C CA . GLN A 1 32 ? -18.533 0.631 -10.180 1.00 0.00 32 GLN A CA 6
ATOM 8592 C C . GLN A 1 32 ? -17.471 1.406 -10.953 1.00 0.00 32 GLN A C 6
ATOM 8593 O O . GLN A 1 32 ? -16.286 1.081 -10.895 1.00 0.00 32 GLN A O 6
ATOM 8607 N N . GLY A 1 33 ? -17.905 2.434 -11.677 1.00 0.00 33 GLY A N 6
ATOM 8608 C CA . GLY A 1 33 ? -16.979 3.239 -12.452 1.00 0.00 33 GLY A CA 6
ATOM 8609 C C . GLY A 1 33 ? -16.101 4.114 -11.580 1.00 0.00 33 GLY A C 6
ATOM 8610 O O . GLY A 1 33 ? -15.025 4.540 -11.999 1.00 0.00 33 GLY A O 6
ATOM 8614 N N . SER A 1 34 ? -16.561 4.384 -10.362 1.00 0.00 34 SER A N 6
ATOM 8615 C CA . SER A 1 34 ? -15.813 5.219 -9.430 1.00 0.00 34 SER A CA 6
ATOM 8616 C C . SER A 1 34 ? -14.916 4.367 -8.537 1.00 0.00 34 SER A C 6
ATOM 8617 O O . SER A 1 34 ? -13.708 4.593 -8.453 1.00 0.00 34 SER A O 6
ATOM 8625 N N . HIS A 1 35 ? -15.516 3.385 -7.871 1.00 0.00 35 HIS A N 6
ATOM 8626 C CA . HIS A 1 35 ? -14.772 2.497 -6.984 1.00 0.00 35 HIS A CA 6
ATOM 8627 C C . HIS A 1 35 ? -13.530 1.949 -7.680 1.00 0.00 35 HIS A C 6
ATOM 8628 O O . HIS A 1 35 ? -12.541 1.613 -7.030 1.00 0.00 35 HIS A O 6
ATOM 8642 N N . GLU A 1 36 ? -13.590 1.862 -9.005 1.00 0.00 36 GLU A N 6
ATOM 8643 C CA . GLU A 1 36 ? -12.470 1.353 -9.788 1.00 0.00 36 GLU A CA 6
ATOM 8644 C C . GLU A 1 36 ? -11.320 2.355 -9.808 1.00 0.00 36 GLU A C 6
ATOM 8645 O O . GLU A 1 36 ? -10.153 1.974 -9.898 1.00 0.00 36 GLU A O 6
ATOM 8657 N N . ARG A 1 37 ? -11.659 3.638 -9.723 1.00 0.00 37 ARG A N 6
ATOM 8658 C CA . ARG A 1 37 ? -10.655 4.695 -9.733 1.00 0.00 37 ARG A CA 6
ATOM 8659 C C . ARG A 1 37 ? -9.866 4.708 -8.426 1.00 0.00 37 ARG A C 6
ATOM 8660 O O . ARG A 1 37 ? -8.643 4.852 -8.429 1.00 0.00 37 ARG A O 6
ATOM 8681 N N . LEU A 1 38 ? -10.574 4.557 -7.313 1.00 0.00 38 LEU A N 6
ATOM 8682 C CA . LEU A 1 38 ? -9.941 4.552 -5.998 1.00 0.00 38 LEU A CA 6
ATOM 8683 C C . LEU A 1 38 ? -9.372 3.174 -5.674 1.00 0.00 38 LEU A C 6
ATOM 8684 O O . LEU A 1 38 ? -8.282 3.056 -5.114 1.00 0.00 38 LEU A O 6
ATOM 8700 N N . CYS A 1 39 ? -10.118 2.133 -6.030 1.00 0.00 39 CYS A N 6
ATOM 8701 C CA . CYS A 1 39 ? -9.688 0.763 -5.779 1.00 0.00 39 CYS A CA 6
ATOM 8702 C C . CYS A 1 39 ? -8.364 0.471 -6.478 1.00 0.00 39 CYS A C 6
ATOM 8703 O O . CYS A 1 39 ? -7.745 -0.569 -6.250 1.00 0.00 39 CYS A O 6
ATOM 8710 N N . ARG A 1 40 ? -7.936 1.395 -7.332 1.00 0.00 40 ARG A N 6
ATOM 8711 C CA . ARG A 1 40 ? -6.686 1.237 -8.065 1.00 0.00 40 ARG A CA 6
ATOM 8712 C C . ARG A 1 40 ? -5.533 1.911 -7.327 1.00 0.00 40 ARG A C 6
ATOM 8713 O O . ARG A 1 40 ? -4.404 1.421 -7.340 1.00 0.00 40 ARG A O 6
ATOM 8734 N N . ASN A 1 41 ? -5.826 3.037 -6.686 1.00 0.00 41 ASN A N 6
ATOM 8735 C CA . ASN A 1 41 ? -4.813 3.779 -5.943 1.00 0.00 41 ASN A CA 6
ATOM 8736 C C . ASN A 1 41 ? -5.166 3.845 -4.460 1.00 0.00 41 ASN A C 6
ATOM 8737 O O . ASN A 1 41 ? -4.609 4.651 -3.715 1.00 0.00 41 ASN A O 6
ATOM 8748 N N . ALA A 1 42 ? -6.094 2.993 -4.040 1.00 0.00 42 ALA A N 6
ATOM 8749 C CA . ALA A 1 42 ? -6.520 2.952 -2.646 1.00 0.00 42 ALA A CA 6
ATOM 8750 C C . ALA A 1 42 ? -5.319 2.923 -1.707 1.00 0.00 42 ALA A C 6
ATOM 8751 O O . ALA A 1 42 ? -5.244 3.700 -0.755 1.00 0.00 42 ALA A O 6
ATOM 8758 N N . ALA A 1 43 ? -4.382 2.021 -1.979 1.00 0.00 43 ALA A N 6
ATOM 8759 C CA . ALA A 1 43 ? -3.184 1.891 -1.159 1.00 0.00 43 ALA A CA 6
ATOM 8760 C C . ALA A 1 43 ? -1.933 1.795 -2.025 1.00 0.00 43 ALA A C 6
ATOM 8761 O O . ALA A 1 43 ? -1.640 0.745 -2.596 1.00 0.00 43 ALA A O 6
ATOM 8768 N N . VAL A 1 44 ? -1.198 2.899 -2.120 1.00 0.00 44 VAL A N 6
ATOM 8769 C CA . VAL A 1 44 ? 0.022 2.939 -2.916 1.00 0.00 44 VAL A CA 6
ATOM 8770 C C . VAL A 1 44 ? 1.252 3.095 -2.030 1.00 0.00 44 VAL A C 6
ATOM 8771 O O . VAL A 1 44 ? 1.523 4.178 -1.509 1.00 0.00 44 VAL A O 6
ATOM 8784 N N . CYS A 1 45 ? 1.996 2.006 -1.862 1.00 0.00 45 CYS A N 6
ATOM 8785 C CA . CYS A 1 45 ? 3.198 2.020 -1.038 1.00 0.00 45 CYS A CA 6
ATOM 8786 C C . CYS A 1 45 ? 4.237 2.983 -1.608 1.00 0.00 45 CYS A C 6
ATOM 8787 O O . CYS A 1 45 ? 4.717 2.824 -2.730 1.00 0.00 45 CYS A O 6
ATOM 8794 N N . PRO A 1 46 ? 4.593 4.005 -0.816 1.00 0.00 46 PRO A N 6
ATOM 8795 C CA . PRO A 1 46 ? 5.578 5.013 -1.220 1.00 0.00 46 PRO A CA 6
ATOM 8796 C C . PRO A 1 46 ? 6.992 4.446 -1.289 1.00 0.00 46 PRO A C 6
ATOM 8797 O O . PRO A 1 46 ? 7.956 5.181 -1.504 1.00 0.00 46 PRO A O 6
ATOM 8808 N N . TYR A 1 47 ? 7.108 3.136 -1.106 1.00 0.00 47 TYR A N 6
ATOM 8809 C CA . TYR A 1 47 ? 8.405 2.471 -1.146 1.00 0.00 47 TYR A CA 6
ATOM 8810 C C . TYR A 1 47 ? 8.625 1.785 -2.490 1.00 0.00 47 TYR A C 6
ATOM 8811 O O . TYR A 1 47 ? 9.563 2.108 -3.220 1.00 0.00 47 TYR A O 6
ATOM 8829 N N . CYS A 1 48 ? 7.753 0.835 -2.812 1.00 0.00 48 CYS A N 6
ATOM 8830 C CA . CYS A 1 48 ? 7.849 0.101 -4.068 1.00 0.00 48 CYS A CA 6
ATOM 8831 C C . CYS A 1 48 ? 6.781 0.567 -5.053 1.00 0.00 48 CYS A C 6
ATOM 8832 O O . CYS A 1 48 ? 6.785 0.177 -6.220 1.00 0.00 48 CYS A O 6
ATOM 8839 N N . SER A 1 49 ? 5.867 1.405 -4.574 1.00 0.00 49 SER A N 6
ATOM 8840 C CA . SER A 1 49 ? 4.790 1.922 -5.411 1.00 0.00 49 SER A CA 6
ATOM 8841 C C . SER A 1 49 ? 3.807 0.814 -5.777 1.00 0.00 49 SER A C 6
ATOM 8842 O O . SER A 1 49 ? 3.452 0.644 -6.944 1.00 0.00 49 SER A O 6
ATOM 8850 N N . LEU A 1 50 ? 3.371 0.063 -4.771 1.00 0.00 50 LEU A N 6
ATOM 8851 C CA . LEU A 1 50 ? 2.428 -1.029 -4.986 1.00 0.00 50 LEU A CA 6
ATOM 8852 C C . LEU A 1 50 ? 1.006 -0.500 -5.134 1.00 0.00 50 LEU A C 6
ATOM 8853 O O . LEU A 1 50 ? 0.783 0.711 -5.162 1.00 0.00 50 LEU A O 6
ATOM 8869 N N . ARG A 1 51 ? 0.046 -1.414 -5.229 1.00 0.00 51 ARG A N 6
ATOM 8870 C CA . ARG A 1 51 ? -1.355 -1.039 -5.373 1.00 0.00 51 ARG A CA 6
ATOM 8871 C C . ARG A 1 51 ? -2.269 -2.118 -4.799 1.00 0.00 51 ARG A C 6
ATOM 8872 O O . ARG A 1 51 ? -2.434 -3.186 -5.389 1.00 0.00 51 ARG A O 6
ATOM 8893 N N . PHE A 1 52 ? -2.860 -1.832 -3.644 1.00 0.00 52 PHE A N 6
ATOM 8894 C CA . PHE A 1 52 ? -3.756 -2.777 -2.988 1.00 0.00 52 PHE A CA 6
ATOM 8895 C C . PHE A 1 52 ? -5.196 -2.276 -3.022 1.00 0.00 52 PHE A C 6
ATOM 8896 O O . PHE A 1 52 ? -5.450 -1.099 -3.283 1.00 0.00 52 PHE A O 6
ATOM 8913 N N . PHE A 1 53 ? -6.137 -3.176 -2.758 1.00 0.00 53 PHE A N 6
ATOM 8914 C CA . PHE A 1 53 ? -7.553 -2.827 -2.760 1.00 0.00 53 PHE A CA 6
ATOM 8915 C C . PHE A 1 53 ? -7.873 -1.850 -1.633 1.00 0.00 53 PHE A C 6
ATOM 8916 O O . PHE A 1 53 ? -8.556 -0.847 -1.841 1.00 0.00 53 PHE A O 6
ATOM 8933 N N . SER A 1 54 ? -7.375 -2.151 -0.438 1.00 0.00 54 SER A N 6
ATOM 8934 C CA . SER A 1 54 ? -7.611 -1.303 0.725 1.00 0.00 54 SER A CA 6
ATOM 8935 C C . SER A 1 54 ? -6.296 -0.773 1.288 1.00 0.00 54 SER A C 6
ATOM 8936 O O . SER A 1 54 ? -5.226 -1.348 1.080 1.00 0.00 54 SER A O 6
ATOM 8944 N N . PRO A 1 55 ? -6.374 0.349 2.018 1.00 0.00 55 PRO A N 6
ATOM 8945 C CA . PRO A 1 55 ? -5.200 0.981 2.627 1.00 0.00 55 PRO A CA 6
ATOM 8946 C C . PRO A 1 55 ? -4.628 0.157 3.775 1.00 0.00 55 PRO A C 6
ATOM 8947 O O . PRO A 1 55 ? -3.423 0.174 4.023 1.00 0.00 55 PRO A O 6
ATOM 8958 N N . GLU A 1 56 ? -5.501 -0.564 4.473 1.00 0.00 56 GLU A N 6
ATOM 8959 C CA . GLU A 1 56 ? -5.081 -1.394 5.595 1.00 0.00 56 GLU A CA 6
ATOM 8960 C C . GLU A 1 56 ? -4.164 -2.520 5.126 1.00 0.00 56 GLU A C 6
ATOM 8961 O O . GLU A 1 56 ? -3.241 -2.921 5.837 1.00 0.00 56 GLU A O 6
ATOM 8973 N N . LEU A 1 57 ? -4.424 -3.025 3.926 1.00 0.00 57 LEU A N 6
ATOM 8974 C CA . LEU A 1 57 ? -3.623 -4.106 3.361 1.00 0.00 57 LEU A CA 6
ATOM 8975 C C . LEU A 1 57 ? -2.184 -3.654 3.132 1.00 0.00 57 LEU A C 6
ATOM 8976 O O . LEU A 1 57 ? -1.237 -4.349 3.501 1.00 0.00 57 LEU A O 6
ATOM 8992 N N . LYS A 1 58 ? -2.027 -2.484 2.521 1.00 0.00 58 LYS A N 6
ATOM 8993 C CA . LYS A 1 58 ? -0.704 -1.936 2.245 1.00 0.00 58 LYS A CA 6
ATOM 8994 C C . LYS A 1 58 ? 0.062 -1.684 3.540 1.00 0.00 58 LYS A C 6
ATOM 8995 O O . LYS A 1 58 ? 1.245 -2.004 3.643 1.00 0.00 58 LYS A O 6
ATOM 9014 N N . GLN A 1 59 ? -0.623 -1.111 4.525 1.00 0.00 59 GLN A N 6
ATOM 9015 C CA . GLN A 1 59 ? -0.006 -0.817 5.813 1.00 0.00 59 GLN A CA 6
ATOM 9016 C C . GLN A 1 59 ? 0.865 -1.980 6.277 1.00 0.00 59 GLN A C 6
ATOM 9017 O O . GLN A 1 59 ? 2.049 -1.806 6.560 1.00 0.00 59 GLN A O 6
ATOM 9031 N N . GLU A 1 60 ? 0.268 -3.166 6.354 1.00 0.00 60 GLU A N 6
ATOM 9032 C CA . GLU A 1 60 ? 0.990 -4.357 6.785 1.00 0.00 60 GLU A CA 6
ATOM 9033 C C . GLU A 1 60 ? 2.237 -4.577 5.932 1.00 0.00 60 GLU A C 6
ATOM 9034 O O . GLU A 1 60 ? 3.349 -4.673 6.451 1.00 0.00 60 GLU A O 6
ATOM 9046 N N . HIS A 1 61 ? 2.042 -4.655 4.620 1.00 0.00 61 HIS A N 6
ATOM 9047 C CA . HIS A 1 61 ? 3.149 -4.863 3.693 1.00 0.00 61 HIS A CA 6
ATOM 9048 C C . HIS A 1 61 ? 4.304 -3.917 4.006 1.00 0.00 61 HIS A C 6
ATOM 9049 O O . HIS A 1 61 ? 5.429 -4.354 4.246 1.00 0.00 61 HIS A O 6
ATOM 9063 N N . GLU A 1 62 ? 4.018 -2.619 4.001 1.00 0.00 62 GLU A N 6
ATOM 9064 C CA . GLU A 1 62 ? 5.034 -1.611 4.282 1.00 0.00 62 GLU A CA 6
ATOM 9065 C C . GLU A 1 62 ? 5.984 -2.089 5.376 1.00 0.00 62 GLU A C 6
ATOM 9066 O O . GLU A 1 62 ? 7.199 -1.917 5.277 1.00 0.00 62 GLU A O 6
ATOM 9078 N N . SER A 1 63 ? 5.422 -2.689 6.421 1.00 0.00 63 SER A N 6
ATOM 9079 C CA . SER A 1 63 ? 6.218 -3.187 7.536 1.00 0.00 63 SER A CA 6
ATOM 9080 C C . SER A 1 63 ? 7.252 -4.200 7.055 1.00 0.00 63 SER A C 6
ATOM 9081 O O . SER A 1 63 ? 8.414 -4.159 7.460 1.00 0.00 63 SER A O 6
ATOM 9089 N N . LYS A 1 64 ? 6.821 -5.110 6.188 1.00 0.00 64 LYS A N 6
ATOM 9090 C CA . LYS A 1 64 ? 7.708 -6.135 5.649 1.00 0.00 64 LYS A CA 6
ATOM 9091 C C . LYS A 1 64 ? 8.081 -5.825 4.203 1.00 0.00 64 LYS A C 6
ATOM 9092 O O . LYS A 1 64 ? 8.444 -6.720 3.439 1.00 0.00 64 LYS A O 6
ATOM 9111 N N . CYS A 1 65 ? 7.992 -4.552 3.833 1.00 0.00 65 CYS A N 6
ATOM 9112 C CA . CYS A 1 65 ? 8.322 -4.123 2.479 1.00 0.00 65 CYS A CA 6
ATOM 9113 C C . CYS A 1 65 ? 9.831 -4.134 2.257 1.00 0.00 65 CYS A C 6
ATOM 9114 O O . CYS A 1 65 ? 10.545 -3.256 2.741 1.00 0.00 65 CYS A O 6
ATOM 9121 N N . GLU A 1 66 ? 10.309 -5.133 1.523 1.00 0.00 66 GLU A N 6
ATOM 9122 C CA . GLU A 1 66 ? 11.734 -5.258 1.238 1.00 0.00 66 GLU A CA 6
ATOM 9123 C C . GLU A 1 66 ? 12.271 -3.988 0.584 1.00 0.00 66 GLU A C 6
ATOM 9124 O O . GLU A 1 66 ? 13.442 -3.643 0.742 1.00 0.00 66 GLU A O 6
ATOM 9136 N N . TYR A 1 67 ? 11.406 -3.298 -0.151 1.00 0.00 67 TYR A N 6
ATOM 9137 C CA . TYR A 1 67 ? 11.793 -2.068 -0.833 1.00 0.00 67 TYR A CA 6
ATOM 9138 C C . TYR A 1 67 ? 11.909 -0.911 0.155 1.00 0.00 67 TYR A C 6
ATOM 9139 O O . TYR A 1 67 ? 12.615 0.066 -0.094 1.00 0.00 67 TYR A O 6
ATOM 9157 N N . LYS A 1 68 ? 11.212 -1.030 1.280 1.00 0.00 68 LYS A N 6
ATOM 9158 C CA . LYS A 1 68 ? 11.236 0.002 2.309 1.00 0.00 68 LYS A CA 6
ATOM 9159 C C . LYS A 1 68 ? 12.663 0.471 2.576 1.00 0.00 68 LYS A C 6
ATOM 9160 O O . LYS A 1 68 ? 12.976 1.653 2.434 1.00 0.00 68 LYS A O 6
ATOM 9179 N N . LYS A 1 69 ? 13.525 -0.463 2.962 1.00 0.00 69 LYS A N 6
ATOM 9180 C CA . LYS A 1 69 ? 14.920 -0.147 3.246 1.00 0.00 69 LYS A CA 6
ATOM 9181 C C . LYS A 1 69 ? 15.633 0.347 1.991 1.00 0.00 69 LYS A C 6
ATOM 9182 O O . LYS A 1 69 ? 16.546 1.170 2.067 1.00 0.00 69 LYS A O 6
ATOM 9201 N N . LEU A 1 70 ? 15.209 -0.158 0.838 1.00 0.00 70 LEU A N 6
ATOM 9202 C CA . LEU A 1 70 ? 15.805 0.234 -0.435 1.00 0.00 70 LEU A CA 6
ATOM 9203 C C . LEU A 1 70 ? 15.107 1.464 -1.008 1.00 0.00 70 LEU A C 6
ATOM 9204 O O . LEU A 1 70 ? 15.122 1.692 -2.218 1.00 0.00 70 LEU A O 6
ATOM 9220 N N . THR A 1 71 ? 14.498 2.255 -0.130 1.00 0.00 71 THR A N 6
ATOM 9221 C CA . THR A 1 71 ? 13.795 3.461 -0.548 1.00 0.00 71 THR A CA 6
ATOM 9222 C C . THR A 1 71 ? 14.347 4.692 0.163 1.00 0.00 71 THR A C 6
ATOM 9223 O O . THR A 1 71 ? 14.191 4.844 1.375 1.00 0.00 71 THR A O 6
ATOM 9234 N N . CYS A 1 72 ? 14.991 5.570 -0.599 1.00 0.00 72 CYS A N 6
ATOM 9235 C CA . CYS A 1 72 ? 15.566 6.789 -0.042 1.00 0.00 72 CYS A CA 6
ATOM 9236 C C . CYS A 1 72 ? 14.471 7.732 0.448 1.00 0.00 72 CYS A C 6
ATOM 9237 O O . CYS A 1 72 ? 14.041 8.632 -0.276 1.00 0.00 72 CYS A O 6
ATOM 9244 N N . LEU A 1 73 ? 14.024 7.521 1.681 1.00 0.00 73 LEU A N 6
ATOM 9245 C CA . LEU A 1 73 ? 12.980 8.352 2.269 1.00 0.00 73 LEU A CA 6
ATOM 9246 C C . LEU A 1 73 ? 13.296 9.833 2.090 1.00 0.00 73 LEU A C 6
ATOM 9247 O O . LEU A 1 73 ? 12.394 10.667 2.029 1.00 0.00 73 LEU A O 6
ATOM 9263 N N . GLU A 1 74 ? 14.584 10.151 2.003 1.00 0.00 74 GLU A N 6
ATOM 9264 C CA . GLU A 1 74 ? 15.019 11.532 1.828 1.00 0.00 74 GLU A CA 6
ATOM 9265 C C . GLU A 1 74 ? 14.353 12.162 0.608 1.00 0.00 74 GLU A C 6
ATOM 9266 O O . GLU A 1 74 ? 13.671 13.182 0.716 1.00 0.00 74 GLU A O 6
ATOM 9278 N N . CYS A 1 75 ? 14.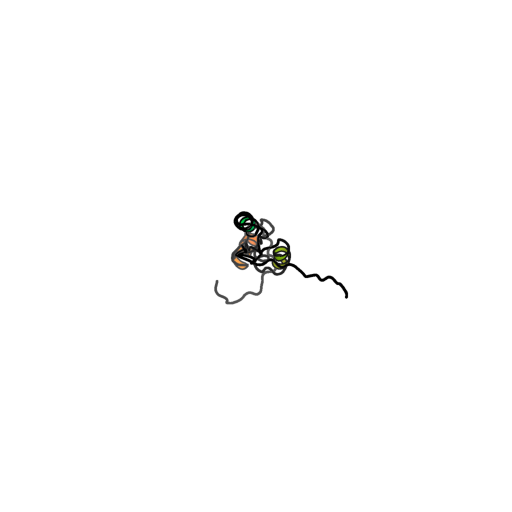557 11.548 -0.553 1.00 0.00 75 CYS A N 6
ATOM 9279 C CA . CYS A 1 75 ? 13.978 12.048 -1.794 1.00 0.00 75 CYS A CA 6
ATOM 9280 C C . CYS A 1 75 ? 13.199 10.950 -2.511 1.00 0.00 75 CYS A C 6
ATOM 9281 O O . CYS A 1 75 ? 13.304 10.792 -3.727 1.00 0.00 75 CYS A O 6
ATOM 9288 N N . MET A 1 76 ? 12.416 10.193 -1.749 1.00 0.00 76 MET A N 6
ATOM 9289 C CA . MET A 1 76 ? 11.617 9.110 -2.312 1.00 0.00 76 MET A CA 6
ATOM 9290 C C . MET A 1 76 ? 12.304 8.506 -3.532 1.00 0.00 76 MET A C 6
ATOM 9291 O O . MET A 1 76 ? 11.715 8.422 -4.610 1.00 0.00 76 MET A O 6
ATOM 9305 N N . ARG A 1 77 ? 13.553 8.087 -3.356 1.00 0.00 77 ARG A N 6
ATOM 9306 C CA . ARG A 1 77 ? 14.320 7.491 -4.443 1.00 0.00 77 ARG A CA 6
ATOM 9307 C C . ARG A 1 77 ? 14.667 6.038 -4.132 1.00 0.00 77 ARG A C 6
ATOM 9308 O O . ARG A 1 77 ? 15.565 5.759 -3.336 1.00 0.00 77 ARG A O 6
ATOM 9329 N N . THR A 1 78 ? 13.949 5.115 -4.764 1.00 0.00 78 THR A N 6
ATOM 9330 C CA . THR A 1 78 ? 14.180 3.691 -4.554 1.00 0.00 78 THR A CA 6
ATOM 9331 C C . THR A 1 78 ? 15.288 3.174 -5.463 1.00 0.00 78 THR A C 6
ATOM 9332 O O . THR A 1 78 ? 15.423 3.611 -6.606 1.00 0.00 78 THR A O 6
ATOM 9343 N N . PHE A 1 79 ? 16.081 2.239 -4.948 1.00 0.00 79 PHE A N 6
ATOM 9344 C CA . PHE A 1 79 ? 17.179 1.661 -5.715 1.00 0.00 79 PHE A CA 6
ATOM 9345 C C . PHE A 1 79 ? 17.030 0.147 -5.821 1.00 0.00 79 PHE A C 6
ATOM 9346 O O . PHE A 1 79 ? 16.054 -0.429 -5.340 1.00 0.00 79 PHE A O 6
ATOM 9363 N N . LYS A 1 80 ? 18.006 -0.495 -6.455 1.00 0.00 80 LYS A N 6
ATOM 9364 C CA . LYS A 1 80 ? 17.987 -1.942 -6.625 1.00 0.00 80 LYS A CA 6
ATOM 9365 C C . LYS A 1 80 ? 18.628 -2.640 -5.429 1.00 0.00 80 LYS A C 6
ATOM 9366 O O . LYS A 1 80 ? 18.102 -3.630 -4.921 1.00 0.00 80 LYS A O 6
ATOM 9385 N N . SER A 1 81 ? 19.765 -2.116 -4.985 1.00 0.00 81 SER A N 6
ATOM 9386 C CA . SER A 1 81 ? 20.479 -2.689 -3.850 1.00 0.00 81 SER A CA 6
ATOM 9387 C C . SER A 1 81 ? 20.546 -1.697 -2.693 1.00 0.00 81 SER A C 6
ATOM 9388 O O . SER A 1 81 ? 20.057 -0.572 -2.795 1.00 0.00 81 SER A O 6
ATOM 9396 N N . SER A 1 82 ? 21.156 -2.123 -1.591 1.00 0.00 82 SER A N 6
ATOM 9397 C CA . SER A 1 82 ? 21.285 -1.275 -0.412 1.00 0.00 82 SER A CA 6
ATOM 9398 C C . SER A 1 82 ? 22.600 -0.501 -0.441 1.00 0.00 82 SER A C 6
ATOM 9399 O O . SER A 1 82 ? 22.688 0.614 0.073 1.00 0.00 82 SER A O 6
ATOM 9407 N N . PHE A 1 83 ? 23.619 -1.101 -1.047 1.00 0.00 83 PHE A N 6
ATOM 9408 C CA . PHE A 1 83 ? 24.930 -0.469 -1.143 1.00 0.00 83 PHE A CA 6
ATOM 9409 C C . PHE A 1 83 ? 24.926 0.636 -2.195 1.00 0.00 83 PHE A C 6
ATOM 9410 O O . PHE A 1 83 ? 25.637 1.632 -2.068 1.00 0.00 83 PHE A O 6
ATOM 9427 N N . SER A 1 84 ? 24.120 0.450 -3.236 1.00 0.00 84 SER A N 6
ATOM 9428 C CA . SER A 1 84 ? 24.026 1.428 -4.314 1.00 0.00 84 SER A CA 6
ATOM 9429 C C . SER A 1 84 ? 23.399 2.726 -3.816 1.00 0.00 84 SER A C 6
ATOM 9430 O O . SER A 1 84 ? 23.911 3.815 -4.077 1.00 0.00 84 SER A O 6
ATOM 9438 N N . ILE A 1 85 ? 22.288 2.602 -3.097 1.00 0.00 85 ILE A N 6
ATOM 9439 C CA . ILE A 1 85 ? 21.592 3.765 -2.561 1.00 0.00 85 ILE A CA 6
ATOM 9440 C C . ILE A 1 85 ? 22.368 4.387 -1.406 1.00 0.00 85 ILE A C 6
ATOM 9441 O O . ILE A 1 85 ? 22.295 5.594 -1.173 1.00 0.00 85 ILE A O 6
ATOM 9457 N N . TRP A 1 86 ? 23.114 3.556 -0.686 1.00 0.00 86 TRP A N 6
ATOM 9458 C CA . TRP A 1 86 ? 23.906 4.025 0.445 1.00 0.00 86 TRP A CA 6
ATOM 9459 C C . TRP A 1 86 ? 24.791 5.199 0.040 1.00 0.00 86 TRP A C 6
ATOM 9460 O O . TRP A 1 86 ? 24.862 6.206 0.745 1.00 0.00 86 TRP A O 6
ATOM 9481 N N . ARG A 1 87 ? 25.462 5.064 -1.099 1.00 0.00 87 ARG A N 6
ATOM 9482 C CA . ARG A 1 87 ? 26.342 6.114 -1.596 1.00 0.00 87 ARG A CA 6
ATOM 9483 C C . ARG A 1 87 ? 25.539 7.339 -2.025 1.00 0.00 87 ARG A C 6
ATOM 9484 O O . ARG A 1 87 ? 26.028 8.467 -1.963 1.00 0.00 87 ARG A O 6
ATOM 9505 N N . HIS A 1 88 ? 24.305 7.108 -2.460 1.00 0.00 88 HIS A N 6
ATOM 9506 C CA . HIS A 1 88 ? 23.434 8.193 -2.899 1.00 0.00 88 HIS A CA 6
ATOM 9507 C C . HIS A 1 88 ? 22.991 9.047 -1.715 1.00 0.00 88 HIS A C 6
ATOM 9508 O O . HIS A 1 88 ? 22.678 10.227 -1.873 1.00 0.00 88 HIS A O 6
ATOM 9522 N N . GLN A 1 89 ? 22.968 8.443 -0.531 1.00 0.00 89 GLN A N 6
ATOM 9523 C CA . GLN A 1 89 ? 22.562 9.149 0.678 1.00 0.00 89 GLN A CA 6
ATOM 9524 C C . GLN A 1 89 ? 23.779 9.657 1.446 1.00 0.00 89 GLN A C 6
ATOM 9525 O O . GLN A 1 89 ? 23.663 10.533 2.303 1.00 0.00 89 GLN A O 6
ATOM 9539 N N . VAL A 1 90 ? 24.945 9.101 1.133 1.00 0.00 90 VAL A N 6
ATOM 9540 C CA . VAL A 1 90 ? 26.183 9.498 1.792 1.00 0.00 90 VAL A CA 6
ATOM 9541 C C . VAL A 1 90 ? 26.959 10.501 0.946 1.00 0.00 90 VAL A C 6
ATOM 9542 O O . VAL A 1 90 ? 27.722 11.311 1.471 1.00 0.00 90 VAL A O 6
ATOM 9555 N N . GLU A 1 91 ? 26.758 10.440 -0.367 1.00 0.00 91 GLU A N 6
ATOM 9556 C CA . GLU A 1 91 ? 27.441 11.343 -1.286 1.00 0.00 91 GLU A CA 6
ATOM 9557 C C . GLU A 1 91 ? 26.600 12.589 -1.549 1.00 0.00 91 GLU A C 6
ATOM 9558 O O . GLU A 1 91 ? 27.119 13.705 -1.589 1.00 0.00 91 GLU A O 6
ATOM 9570 N N . VAL A 1 92 ? 25.298 12.390 -1.729 1.00 0.00 92 VAL A N 6
ATOM 9571 C CA . VAL A 1 92 ? 24.384 13.497 -1.988 1.00 0.00 92 VAL A CA 6
ATOM 9572 C C . VAL A 1 92 ? 23.884 14.112 -0.686 1.00 0.00 92 VAL A C 6
ATOM 9573 O O . VAL A 1 92 ? 24.196 15.261 -0.370 1.00 0.00 92 VAL A O 6
ATOM 9586 N N . HIS A 1 93 ? 23.107 13.341 0.067 1.00 0.00 93 HIS A N 6
ATOM 9587 C CA . HIS A 1 93 ? 22.564 13.810 1.337 1.00 0.00 93 HIS A CA 6
ATOM 9588 C C . HIS A 1 93 ? 23.647 13.845 2.411 1.00 0.00 93 HIS A C 6
ATOM 9589 O O . HIS A 1 93 ? 23.603 14.669 3.324 1.00 0.00 93 HIS A O 6
ATOM 9603 N N . ASN A 1 94 ? 24.618 12.944 2.296 1.00 0.00 94 ASN A N 6
ATOM 9604 C CA . ASN A 1 94 ? 25.711 12.871 3.258 1.00 0.00 94 ASN A CA 6
ATOM 9605 C C . ASN A 1 94 ? 25.180 12.633 4.668 1.00 0.00 94 ASN A C 6
ATOM 9606 O O . ASN A 1 94 ? 25.511 13.367 5.598 1.00 0.00 94 ASN A O 6
ATOM 9617 N N . GLN A 1 95 ? 24.356 11.600 4.817 1.00 0.00 95 GLN A N 6
ATOM 9618 C CA . GLN A 1 95 ? 23.780 11.265 6.114 1.00 0.00 95 GLN A CA 6
ATOM 9619 C C . GLN A 1 95 ? 24.489 10.064 6.731 1.00 0.00 95 GLN A C 6
ATOM 9620 O O . GLN A 1 95 ? 25.287 10.211 7.655 1.00 0.00 95 GLN A O 6
ATOM 9634 N N . ASN A 1 96 ? 24.192 8.877 6.213 1.00 0.00 96 ASN A N 6
ATOM 9635 C CA . ASN A 1 96 ? 24.801 7.650 6.714 1.00 0.00 96 ASN A CA 6
ATOM 9636 C C . ASN A 1 96 ? 26.297 7.840 6.944 1.00 0.00 96 ASN A C 6
ATOM 9637 O O . ASN A 1 96 ? 27.107 7.617 6.046 1.00 0.00 96 ASN A O 6
ATOM 9648 N N . ASN A 1 97 ? 26.656 8.253 8.156 1.00 0.00 97 ASN A N 6
ATOM 9649 C CA . ASN A 1 97 ? 28.054 8.474 8.505 1.00 0.00 97 ASN A CA 6
ATOM 9650 C C . ASN A 1 97 ? 28.828 7.159 8.507 1.00 0.00 97 ASN A C 6
ATOM 9651 O O . ASN A 1 97 ? 29.939 7.080 7.983 1.00 0.00 97 ASN A O 6
ATOM 9662 N N . MET A 1 98 ? 28.232 6.128 9.098 1.00 0.00 98 MET A N 6
ATOM 9663 C CA . MET A 1 98 ? 28.864 4.816 9.166 1.00 0.00 98 MET A CA 6
ATOM 9664 C C . MET A 1 98 ? 28.175 3.831 8.227 1.00 0.00 98 MET A C 6
ATOM 9665 O O . MET A 1 98 ? 27.076 4.091 7.738 1.00 0.00 98 MET A O 6
ATOM 9679 N N . ALA A 1 99 ? 28.828 2.701 7.979 1.00 0.00 99 ALA A N 6
ATOM 9680 C CA . ALA A 1 99 ? 28.277 1.677 7.101 1.00 0.00 99 ALA A CA 6
ATOM 9681 C C . ALA A 1 99 ? 28.137 0.345 7.830 1.00 0.00 99 ALA A C 6
ATOM 9682 O O . ALA A 1 99 ? 28.799 0.088 8.836 1.00 0.00 99 ALA A O 6
ATOM 9689 N N . PRO A 1 100 ? 27.255 -0.524 7.313 1.00 0.00 100 PRO A N 6
ATOM 9690 C CA . PRO A 1 100 ? 27.007 -1.844 7.900 1.00 0.00 100 PRO A CA 6
ATOM 9691 C C . PRO A 1 100 ? 28.190 -2.789 7.722 1.00 0.00 100 PRO A C 6
ATOM 9692 O O . PRO A 1 100 ? 28.443 -3.283 6.622 1.00 0.00 100 PRO A O 6
ATOM 9703 N N . THR A 1 101 ? 28.913 -3.037 8.809 1.00 0.00 101 THR A N 6
ATOM 9704 C CA . THR A 1 101 ? 30.070 -3.923 8.772 1.00 0.00 101 THR A CA 6
ATOM 9705 C C . THR A 1 101 ? 29.864 -5.055 7.772 1.00 0.00 101 THR A C 6
ATOM 9706 O O . THR A 1 101 ? 29.107 -5.991 8.027 1.00 0.00 101 THR A O 6
ATOM 9717 N N . SER A 1 102 ? 30.544 -4.963 6.634 1.00 0.00 102 SER A N 6
ATOM 9718 C CA . SER A 1 102 ? 30.433 -5.979 5.593 1.00 0.00 102 SER A CA 6
ATOM 9719 C C . SER A 1 102 ? 31.298 -7.191 5.923 1.00 0.00 102 SER A C 6
ATOM 9720 O O . SER A 1 102 ? 32.075 -7.172 6.877 1.00 0.00 102 SER A O 6
ATOM 9728 N N . GLY A 1 103 ? 31.156 -8.246 5.127 1.00 0.00 103 GLY A N 6
ATOM 9729 C CA . GLY A 1 103 ? 31.929 -9.454 5.350 1.00 0.00 103 GLY A CA 6
ATOM 9730 C C . GLY A 1 103 ? 33.423 -9.213 5.248 1.00 0.00 103 GLY A C 6
ATOM 9731 O O . GLY A 1 103 ? 33.997 -8.417 5.991 1.00 0.00 103 GLY A O 6
ATOM 9735 N N . PRO A 1 104 ? 34.076 -9.913 4.309 1.00 0.00 104 PRO A N 6
ATOM 9736 C CA . PRO A 1 104 ? 35.520 -9.789 4.091 1.00 0.00 104 PRO A CA 6
ATOM 9737 C C . PRO A 1 104 ? 35.902 -8.440 3.490 1.00 0.00 104 PRO A C 6
ATOM 9738 O O . PRO A 1 104 ? 35.981 -8.293 2.271 1.00 0.00 104 PRO A O 6
ATOM 9749 N N . SER A 1 105 ? 36.139 -7.459 4.355 1.00 0.00 105 SER A N 6
ATOM 9750 C CA . SER A 1 105 ? 36.509 -6.120 3.909 1.00 0.00 105 SER A CA 6
ATOM 9751 C C . SER A 1 105 ? 37.989 -6.061 3.541 1.00 0.00 105 SER A C 6
ATOM 9752 O O . SER A 1 105 ? 38.359 -5.519 2.500 1.00 0.00 105 SER A O 6
ATOM 9760 N N . SER A 1 106 ? 38.830 -6.622 4.404 1.00 0.00 106 SER A N 6
ATOM 9761 C CA . SER A 1 106 ? 40.270 -6.630 4.173 1.00 0.00 106 SER A CA 6
ATOM 9762 C C . SER A 1 106 ? 40.665 -7.779 3.251 1.00 0.00 106 SER A C 6
ATOM 9763 O O . SER A 1 106 ? 41.436 -7.597 2.309 1.00 0.00 106 SER A O 6
ATOM 9771 N N . GLY A 1 107 ? 40.131 -8.965 3.530 1.00 0.00 107 GLY A N 6
ATOM 9772 C CA . GLY A 1 107 ? 40.440 -10.127 2.718 1.00 0.00 107 GLY A CA 6
ATOM 9773 C C . GLY A 1 107 ? 40.453 -9.811 1.235 1.00 0.00 107 GLY A C 6
ATOM 9774 O O . GLY A 1 107 ? 40.321 -10.729 0.426 1.00 0.00 107 GLY A O 6
ATOM 9781 N N . GLY A 1 1 ? -50.710 -46.409 9.352 1.00 0.00 1 GLY A N 7
ATOM 9782 C CA . GLY A 1 1 ? -51.048 -45.003 9.474 1.00 0.00 1 GLY A CA 7
ATOM 9783 C C . GLY A 1 1 ? -49.857 -44.152 9.868 1.00 0.00 1 GLY A C 7
ATOM 9784 O O . GLY A 1 1 ? -49.587 -43.962 11.053 1.00 0.00 1 GLY A O 7
ATOM 9788 N N . SER A 1 2 ? -49.143 -43.640 8.871 1.00 0.00 2 SER A N 7
ATOM 9789 C CA . SER A 1 2 ? -47.970 -42.809 9.119 1.00 0.00 2 SER A CA 7
ATOM 9790 C C . SER A 1 2 ? -47.849 -41.713 8.065 1.00 0.00 2 SER A C 7
ATOM 9791 O O . SER A 1 2 ? -48.637 -41.653 7.121 1.00 0.00 2 SER A O 7
ATOM 9799 N N . SER A 1 3 ? -46.855 -40.847 8.233 1.00 0.00 3 SER A N 7
ATOM 9800 C CA . SER A 1 3 ? -46.631 -39.749 7.300 1.00 0.00 3 SER A CA 7
ATOM 9801 C C . SER A 1 3 ? -45.250 -39.134 7.505 1.00 0.00 3 SER A C 7
ATOM 9802 O O . SER A 1 3 ? -44.751 -39.062 8.627 1.00 0.00 3 SER A O 7
ATOM 9810 N N . GLY A 1 4 ? -44.637 -38.693 6.410 1.00 0.00 4 GLY A N 7
ATOM 9811 C CA . GLY A 1 4 ? -43.319 -38.091 6.490 1.00 0.00 4 GLY A CA 7
ATOM 9812 C C . GLY A 1 4 ? -43.221 -36.803 5.696 1.00 0.00 4 GLY A C 7
ATOM 9813 O O . GLY A 1 4 ? -44.206 -36.347 5.117 1.00 0.00 4 GLY A O 7
ATOM 9817 N N . SER A 1 5 ? -42.029 -36.216 5.669 1.00 0.00 5 SER A N 7
ATOM 9818 C CA . SER A 1 5 ? -41.807 -34.970 4.944 1.00 0.00 5 SER A CA 7
ATOM 9819 C C . SER A 1 5 ? -40.322 -34.621 4.906 1.00 0.00 5 SER A C 7
ATOM 9820 O O . SER A 1 5 ? -39.626 -34.710 5.918 1.00 0.00 5 SER A O 7
ATOM 9828 N N . SER A 1 6 ? -39.844 -34.222 3.732 1.00 0.00 6 SER A N 7
ATOM 9829 C CA . SER A 1 6 ? -38.442 -33.862 3.560 1.00 0.00 6 SER A CA 7
ATOM 9830 C C . SER A 1 6 ? -38.231 -33.108 2.251 1.00 0.00 6 SER A C 7
ATOM 9831 O O . SER A 1 6 ? -38.845 -33.424 1.232 1.00 0.00 6 SER A O 7
ATOM 9839 N N . GLY A 1 7 ? -37.357 -32.106 2.286 1.00 0.00 7 GLY A N 7
ATOM 9840 C CA . GLY A 1 7 ? -37.081 -31.320 1.097 1.00 0.00 7 GLY A CA 7
ATOM 9841 C C . GLY A 1 7 ? -35.610 -30.979 0.957 1.00 0.00 7 GLY A C 7
ATOM 9842 O O . GLY A 1 7 ? -34.745 -31.814 1.221 1.00 0.00 7 GLY A O 7
ATOM 9846 N N . ALA A 1 8 ? -35.327 -29.750 0.539 1.00 0.00 8 ALA A N 7
ATOM 9847 C CA . ALA A 1 8 ? -33.951 -29.301 0.365 1.00 0.00 8 ALA A CA 7
ATOM 9848 C C . ALA A 1 8 ? -33.891 -27.796 0.126 1.00 0.00 8 ALA A C 7
ATOM 9849 O O . ALA A 1 8 ? -34.877 -27.184 -0.286 1.00 0.00 8 ALA A O 7
ATOM 9856 N N . SER A 1 9 ? -32.729 -27.206 0.387 1.00 0.00 9 SER A N 7
ATOM 9857 C CA . SER A 1 9 ? -32.543 -25.771 0.205 1.00 0.00 9 SER A CA 7
ATOM 9858 C C . SER A 1 9 ? -31.621 -25.489 -0.978 1.00 0.00 9 SER A C 7
ATOM 9859 O O . SER A 1 9 ? -30.435 -25.201 -0.819 1.00 0.00 9 SER A O 7
ATOM 9867 N N . PRO A 1 10 ? -32.179 -25.575 -2.195 1.00 0.00 10 PRO A N 7
ATOM 9868 C CA . PRO A 1 10 ? -31.426 -25.332 -3.429 1.00 0.00 10 PRO A CA 7
ATOM 9869 C C . PRO A 1 10 ? -31.047 -23.865 -3.598 1.00 0.00 10 PRO A C 7
ATOM 9870 O O . PRO A 1 10 ? -31.557 -22.996 -2.891 1.00 0.00 10 PRO A O 7
ATOM 9881 N N . VAL A 1 11 ? -30.148 -23.595 -4.540 1.00 0.00 11 VAL A N 7
ATOM 9882 C CA . VAL A 1 11 ? -29.702 -22.232 -4.803 1.00 0.00 11 VAL A CA 7
ATOM 9883 C C . VAL A 1 11 ? -29.536 -21.987 -6.299 1.00 0.00 11 VAL A C 7
ATOM 9884 O O . VAL A 1 11 ? -29.098 -22.869 -7.037 1.00 0.00 11 VAL A O 7
ATOM 9897 N N . GLU A 1 12 ? -29.888 -20.783 -6.738 1.00 0.00 12 GLU A N 7
ATOM 9898 C CA . GLU A 1 12 ? -29.778 -20.423 -8.147 1.00 0.00 12 GLU A CA 7
ATOM 9899 C C . GLU A 1 12 ? -28.673 -19.392 -8.360 1.00 0.00 12 GLU A C 7
ATOM 9900 O O . GLU A 1 12 ? -28.609 -18.382 -7.661 1.00 0.00 12 GLU A O 7
ATOM 9912 N N . ASN A 1 13 ? -27.804 -19.656 -9.331 1.00 0.00 13 ASN A N 7
ATOM 9913 C CA . ASN A 1 13 ? -26.701 -18.752 -9.636 1.00 0.00 13 ASN A CA 7
ATOM 9914 C C . ASN A 1 13 ? -27.220 -17.420 -10.167 1.00 0.00 13 ASN A C 7
ATOM 9915 O O . ASN A 1 13 ? -28.186 -17.376 -10.929 1.00 0.00 13 ASN A O 7
ATOM 9926 N N . LYS A 1 14 ? -26.571 -16.334 -9.760 1.00 0.00 14 LYS A N 7
ATOM 9927 C CA . LYS A 1 14 ? -26.965 -14.999 -10.195 1.00 0.00 14 LYS A CA 7
ATOM 9928 C C . LYS A 1 14 ? -25.783 -14.257 -10.811 1.00 0.00 14 LYS A C 7
ATOM 9929 O O . LYS A 1 14 ? -24.629 -14.637 -10.612 1.00 0.00 14 LYS A O 7
ATOM 9948 N N . GLU A 1 15 ? -26.078 -13.197 -11.557 1.00 0.00 15 GLU A N 7
ATOM 9949 C CA . GLU A 1 15 ? -25.038 -12.403 -12.200 1.00 0.00 15 GLU A CA 7
ATOM 9950 C C . GLU A 1 15 ? -24.723 -11.154 -11.382 1.00 0.00 15 GLU A C 7
ATOM 9951 O O . GLU A 1 15 ? -25.588 -10.305 -11.166 1.00 0.00 15 GLU A O 7
ATOM 9963 N N . VAL A 1 16 ? -23.479 -11.050 -10.927 1.00 0.00 16 VAL A N 7
ATOM 9964 C CA . VAL A 1 16 ? -23.048 -9.906 -10.133 1.00 0.00 16 VAL A CA 7
ATOM 9965 C C . VAL A 1 16 ? -21.769 -9.296 -10.695 1.00 0.00 16 VAL A C 7
ATOM 9966 O O . VAL A 1 16 ? -20.924 -10.001 -11.248 1.00 0.00 16 VAL A O 7
ATOM 9979 N N . TYR A 1 17 ? -21.634 -7.983 -10.551 1.00 0.00 17 TYR A N 7
ATOM 9980 C CA . TYR A 1 17 ? -20.458 -7.276 -11.047 1.00 0.00 17 TYR A CA 7
ATOM 9981 C C . TYR A 1 17 ? -19.371 -7.211 -9.979 1.00 0.00 17 TYR A C 7
ATOM 9982 O O . TYR A 1 17 ? -19.465 -6.433 -9.030 1.00 0.00 17 TYR A O 7
ATOM 10000 N N . GLN A 1 18 ? -18.340 -8.034 -10.142 1.00 0.00 18 GLN A N 7
ATOM 10001 C CA . GLN A 1 18 ? -17.234 -8.070 -9.193 1.00 0.00 18 GLN A CA 7
ATOM 10002 C C . GLN A 1 18 ? -16.091 -7.173 -9.654 1.00 0.00 18 GLN A C 7
ATOM 10003 O O . GLN A 1 18 ? -15.965 -6.870 -10.841 1.00 0.00 18 GLN A O 7
ATOM 10017 N N . CYS A 1 19 ? -15.259 -6.749 -8.708 1.00 0.00 19 CYS A N 7
ATOM 10018 C CA . CYS A 1 19 ? -14.126 -5.885 -9.016 1.00 0.00 19 CYS A CA 7
ATOM 10019 C C . CYS A 1 19 ? -12.962 -6.695 -9.579 1.00 0.00 19 CYS A C 7
ATOM 10020 O O . CYS A 1 19 ? -12.607 -7.746 -9.043 1.00 0.00 19 CYS A O 7
ATOM 10027 N N . ARG A 1 20 ? -12.371 -6.199 -10.661 1.00 0.00 20 ARG A N 7
ATOM 10028 C CA . ARG A 1 20 ? -11.248 -6.877 -11.297 1.00 0.00 20 ARG A CA 7
ATOM 10029 C C . ARG A 1 20 ? -9.971 -6.694 -10.482 1.00 0.00 20 ARG A C 7
ATOM 10030 O O . ARG A 1 20 ? -8.874 -7.005 -10.949 1.00 0.00 20 ARG A O 7
ATOM 10051 N N . LEU A 1 21 ? -10.120 -6.187 -9.264 1.00 0.00 21 LEU A N 7
ATOM 10052 C CA . LEU A 1 21 ? -8.979 -5.961 -8.384 1.00 0.00 21 LEU A CA 7
ATOM 10053 C C . LEU A 1 21 ? -9.115 -6.771 -7.098 1.00 0.00 21 LEU A C 7
ATOM 10054 O O . LEU A 1 21 ? -8.201 -7.500 -6.711 1.00 0.00 21 LEU A O 7
ATOM 10070 N N . CYS A 1 22 ? -10.262 -6.640 -6.441 1.00 0.00 22 CYS A N 7
ATOM 10071 C CA . CYS A 1 22 ? -10.520 -7.359 -5.199 1.00 0.00 22 CYS A CA 7
ATOM 10072 C C . CYS A 1 22 ? -11.705 -8.308 -5.357 1.00 0.00 22 CYS A C 7
ATOM 10073 O O . CYS A 1 22 ? -12.256 -8.797 -4.372 1.00 0.00 22 CYS A O 7
ATOM 10080 N N . ASN A 1 23 ? -12.090 -8.564 -6.603 1.00 0.00 23 ASN A N 7
ATOM 10081 C CA . ASN A 1 23 ? -13.209 -9.453 -6.890 1.00 0.00 23 ASN A CA 7
ATOM 10082 C C . ASN A 1 23 ? -14.321 -9.279 -5.859 1.00 0.00 23 ASN A C 7
ATOM 10083 O O . ASN A 1 23 ? -14.783 -10.249 -5.260 1.00 0.00 23 ASN A O 7
ATOM 10094 N N . ALA A 1 24 ? -14.745 -8.036 -5.659 1.00 0.00 24 ALA A N 7
ATOM 10095 C CA . ALA A 1 24 ? -15.804 -7.734 -4.704 1.00 0.00 24 ALA A CA 7
ATOM 10096 C C . ALA A 1 24 ? -17.121 -7.450 -5.417 1.00 0.00 24 ALA A C 7
ATOM 10097 O O . ALA A 1 24 ? -17.172 -6.661 -6.360 1.00 0.00 24 ALA A O 7
ATOM 10104 N N . LYS A 1 25 ? -18.187 -8.098 -4.959 1.00 0.00 25 LYS A N 7
ATOM 10105 C CA . LYS A 1 25 ? -19.507 -7.915 -5.552 1.00 0.00 25 LYS A CA 7
ATOM 10106 C C . LYS A 1 25 ? -19.981 -6.475 -5.390 1.00 0.00 25 LYS A C 7
ATOM 10107 O O . LYS A 1 25 ? -20.114 -5.976 -4.272 1.00 0.00 25 LYS A O 7
ATOM 10126 N N . LEU A 1 26 ? -20.238 -5.812 -6.512 1.00 0.00 26 LEU A N 7
ATOM 10127 C CA . LEU A 1 26 ? -20.700 -4.428 -6.495 1.00 0.00 26 LEU A CA 7
ATOM 10128 C C . LEU A 1 26 ? -22.220 -4.363 -6.395 1.00 0.00 26 LEU A C 7
ATOM 10129 O O . LEU A 1 26 ? -22.887 -5.387 -6.252 1.00 0.00 26 LEU A O 7
ATOM 10145 N N . SER A 1 27 ? -22.762 -3.151 -6.475 1.00 0.00 27 SER A N 7
ATOM 10146 C CA . SER A 1 27 ? -24.204 -2.952 -6.392 1.00 0.00 27 SER A CA 7
ATOM 10147 C C . SER A 1 27 ? -24.786 -2.619 -7.762 1.00 0.00 27 SER A C 7
ATOM 10148 O O . SER A 1 27 ? -26.002 -2.635 -7.953 1.00 0.00 27 SER A O 7
ATOM 10156 N N . SER A 1 28 ? -23.908 -2.317 -8.714 1.00 0.00 28 SER A N 7
ATOM 10157 C CA . SER A 1 28 ? -24.333 -1.976 -10.066 1.00 0.00 28 SER A CA 7
ATOM 10158 C C . SER A 1 28 ? -23.128 -1.763 -10.977 1.00 0.00 28 SER A C 7
ATOM 10159 O O . SER A 1 28 ? -21.999 -1.614 -10.508 1.00 0.00 28 SER A O 7
ATOM 10167 N N . LEU A 1 29 ? -23.376 -1.750 -12.282 1.00 0.00 29 LEU A N 7
ATOM 10168 C CA . LEU A 1 29 ? -22.312 -1.555 -13.261 1.00 0.00 29 LEU A CA 7
ATOM 10169 C C . LEU A 1 29 ? -21.505 -0.299 -12.946 1.00 0.00 29 LEU A C 7
ATOM 10170 O O . LEU A 1 29 ? -20.282 -0.283 -13.086 1.00 0.00 29 LEU A O 7
ATOM 10186 N N . LEU A 1 30 ? -22.197 0.750 -12.517 1.00 0.00 30 LEU A N 7
ATOM 10187 C CA . LEU A 1 30 ? -21.545 2.010 -12.179 1.00 0.00 30 LEU A CA 7
ATOM 10188 C C . LEU A 1 30 ? -20.581 1.829 -11.012 1.00 0.00 30 LEU A C 7
ATOM 10189 O O . LEU A 1 30 ? -19.405 2.180 -11.105 1.00 0.00 30 LEU A O 7
ATOM 10205 N N . GLU A 1 31 ? -21.086 1.275 -9.914 1.00 0.00 31 GLU A N 7
ATOM 10206 C CA . GLU A 1 31 ? -20.268 1.045 -8.729 1.00 0.00 31 GLU A CA 7
ATOM 10207 C C . GLU A 1 31 ? -18.962 0.348 -9.096 1.00 0.00 31 GLU A C 7
ATOM 10208 O O . GLU A 1 31 ? -17.930 0.569 -8.463 1.00 0.00 31 GLU A O 7
ATOM 10220 N N . GLN A 1 32 ? -19.015 -0.493 -10.124 1.00 0.00 32 GLN A N 7
ATOM 10221 C CA . GLN A 1 32 ? -17.837 -1.224 -10.575 1.00 0.00 32 GLN A CA 7
ATOM 10222 C C . GLN A 1 32 ? -16.839 -0.285 -11.246 1.00 0.00 32 GLN A C 7
ATOM 10223 O O . GLN A 1 32 ? -15.651 -0.296 -10.927 1.00 0.00 32 GLN A O 7
ATOM 10237 N N . GLY A 1 33 ? -17.330 0.525 -12.178 1.00 0.00 33 GLY A N 7
ATOM 10238 C CA . GLY A 1 33 ? -16.468 1.458 -12.880 1.00 0.00 33 GLY A CA 7
ATOM 10239 C C . GLY A 1 33 ? -15.875 2.505 -11.958 1.00 0.00 33 GLY A C 7
ATOM 10240 O O . GLY A 1 33 ? -14.746 2.952 -12.161 1.00 0.00 33 GLY A O 7
ATOM 10244 N N . SER A 1 34 ? -16.637 2.898 -10.943 1.00 0.00 34 SER A N 7
ATOM 10245 C CA . SER A 1 34 ? -16.182 3.903 -9.989 1.00 0.00 34 SER A CA 7
ATOM 10246 C C . SER A 1 34 ? -15.300 3.274 -8.916 1.00 0.00 34 SER A C 7
ATOM 10247 O O . SER A 1 34 ? -14.191 3.740 -8.655 1.00 0.00 34 SER A O 7
ATOM 10255 N N . HIS A 1 35 ? -15.801 2.210 -8.295 1.00 0.00 35 HIS A N 7
ATOM 10256 C CA . HIS A 1 35 ? -15.059 1.515 -7.250 1.00 0.00 35 HIS A CA 7
ATOM 10257 C C . HIS A 1 35 ? -13.631 1.222 -7.700 1.00 0.00 35 HIS A C 7
ATOM 10258 O O . HIS A 1 35 ? -12.743 1.009 -6.876 1.00 0.00 35 HIS A O 7
ATOM 10272 N N . GLU A 1 36 ? -13.419 1.213 -9.012 1.00 0.00 36 GLU A N 7
ATOM 10273 C CA . GLU A 1 36 ? -12.099 0.945 -9.570 1.00 0.00 36 GLU A CA 7
ATOM 10274 C C . GLU A 1 36 ? -11.174 2.144 -9.379 1.00 0.00 36 GLU A C 7
ATOM 10275 O O . GLU A 1 36 ? -9.963 1.987 -9.221 1.00 0.00 36 GLU A O 7
ATOM 10287 N N . ARG A 1 37 ? -11.754 3.339 -9.396 1.00 0.00 37 ARG A N 7
ATOM 10288 C CA . ARG A 1 37 ? -10.982 4.565 -9.227 1.00 0.00 37 ARG A CA 7
ATOM 10289 C C . ARG A 1 37 ? -10.416 4.660 -7.813 1.00 0.00 37 ARG A C 7
ATOM 10290 O O . ARG A 1 37 ? -9.257 5.030 -7.620 1.00 0.00 37 ARG A O 7
ATOM 10311 N N . LEU A 1 38 ? -11.242 4.324 -6.827 1.00 0.00 38 LEU A N 7
ATOM 10312 C CA . LEU A 1 38 ? -10.824 4.372 -5.430 1.00 0.00 38 LEU A CA 7
ATOM 10313 C C . LEU A 1 38 ? -10.035 3.122 -5.055 1.00 0.00 38 LEU A C 7
ATOM 10314 O O . LEU A 1 38 ? -9.142 3.170 -4.208 1.00 0.00 38 LEU A O 7
ATOM 10330 N N . CYS A 1 39 ? -10.369 2.005 -5.691 1.00 0.00 39 CYS A N 7
ATOM 10331 C CA . CYS A 1 39 ? -9.691 0.741 -5.426 1.00 0.00 39 CYS A CA 7
ATOM 10332 C C . CYS A 1 39 ? -8.341 0.689 -6.136 1.00 0.00 39 CYS A C 7
ATOM 10333 O O . CYS A 1 39 ? -7.685 -0.352 -6.169 1.00 0.00 39 CYS A O 7
ATOM 10340 N N . ARG A 1 40 ? -7.932 1.820 -6.702 1.00 0.00 40 ARG A N 7
ATOM 10341 C CA . ARG A 1 40 ? -6.661 1.903 -7.412 1.00 0.00 40 ARG A CA 7
ATOM 10342 C C . ARG A 1 40 ? -5.689 2.824 -6.680 1.00 0.00 40 ARG A C 7
ATOM 10343 O O . ARG A 1 40 ? -4.474 2.649 -6.761 1.00 0.00 40 ARG A O 7
ATOM 10364 N N . ASN A 1 41 ? -6.234 3.804 -5.967 1.00 0.00 41 ASN A N 7
ATOM 10365 C CA . ASN A 1 41 ? -5.414 4.753 -5.221 1.00 0.00 41 ASN A CA 7
ATOM 10366 C C . ASN A 1 41 ? -5.585 4.555 -3.718 1.00 0.00 41 ASN A C 7
ATOM 10367 O O . ASN A 1 41 ? -4.756 5.001 -2.925 1.00 0.00 41 ASN A O 7
ATOM 10378 N N . ALA A 1 42 ? -6.666 3.884 -3.334 1.00 0.00 42 ALA A N 7
ATOM 10379 C CA . ALA A 1 42 ? -6.944 3.625 -1.927 1.00 0.00 42 ALA A CA 7
ATOM 10380 C C . ALA A 1 42 ? -5.653 3.422 -1.140 1.00 0.00 42 ALA A C 7
ATOM 10381 O O . ALA A 1 42 ? -5.378 4.145 -0.183 1.00 0.00 42 ALA A O 7
ATOM 10388 N N . ALA A 1 43 ? -4.866 2.433 -1.550 1.00 0.00 43 ALA A N 7
ATOM 10389 C CA . ALA A 1 43 ? -3.604 2.136 -0.884 1.00 0.00 43 ALA A CA 7
ATOM 10390 C C . ALA A 1 43 ? -2.472 1.982 -1.895 1.00 0.00 43 ALA A C 7
ATOM 10391 O O . ALA A 1 43 ? -2.373 0.964 -2.581 1.00 0.00 43 ALA A O 7
ATOM 10398 N N . VAL A 1 44 ? -1.622 3.000 -1.984 1.00 0.00 44 VAL A N 7
ATOM 10399 C CA . VAL A 1 44 ? -0.497 2.977 -2.911 1.00 0.00 44 VAL A CA 7
ATOM 10400 C C . VAL A 1 44 ? 0.823 3.191 -2.180 1.00 0.00 44 VAL A C 7
ATOM 10401 O O . VAL A 1 44 ? 1.199 4.322 -1.872 1.00 0.00 44 VAL A O 7
ATOM 10414 N N . CYS A 1 45 ? 1.524 2.096 -1.903 1.00 0.00 45 CYS A N 7
ATOM 10415 C CA . CYS A 1 45 ? 2.804 2.162 -1.207 1.00 0.00 45 CYS A CA 7
ATOM 10416 C C . CYS A 1 45 ? 3.757 3.123 -1.912 1.00 0.00 45 CYS A C 7
ATOM 10417 O O . CYS A 1 45 ? 4.140 2.923 -3.065 1.00 0.00 45 CYS A O 7
ATOM 10424 N N . PRO A 1 46 ? 4.152 4.191 -1.203 1.00 0.00 46 PRO A N 7
ATOM 10425 C CA . PRO A 1 46 ? 5.066 5.203 -1.740 1.00 0.00 46 PRO A CA 7
ATOM 10426 C C . PRO A 1 46 ? 6.484 4.671 -1.911 1.00 0.00 46 PRO A C 7
ATOM 10427 O O . PRO A 1 46 ? 7.407 5.424 -2.223 1.00 0.00 46 PRO A O 7
ATOM 10438 N N . TYR A 1 47 ? 6.652 3.369 -1.705 1.00 0.00 47 TYR A N 7
ATOM 10439 C CA . TYR A 1 47 ? 7.959 2.737 -1.834 1.00 0.00 47 TYR A CA 7
ATOM 10440 C C . TYR A 1 47 ? 8.056 1.949 -3.137 1.00 0.00 47 TYR A C 7
ATOM 10441 O O . TYR A 1 47 ? 8.892 2.241 -3.993 1.00 0.00 47 TYR A O 7
ATOM 10459 N N . CYS A 1 48 ? 7.194 0.947 -3.280 1.00 0.00 48 CYS A N 7
ATOM 10460 C CA . CYS A 1 48 ? 7.181 0.115 -4.478 1.00 0.00 48 CYS A CA 7
ATOM 10461 C C . CYS A 1 48 ? 6.034 0.513 -5.403 1.00 0.00 48 CYS A C 7
ATOM 10462 O O . CYS A 1 48 ? 5.925 0.013 -6.523 1.00 0.00 48 CYS A O 7
ATOM 10469 N N . SER A 1 49 ? 5.183 1.416 -4.927 1.00 0.00 49 SER A N 7
ATOM 10470 C CA . SER A 1 49 ? 4.043 1.879 -5.710 1.00 0.00 49 SER A CA 7
ATOM 10471 C C . SER A 1 49 ? 3.056 0.742 -5.957 1.00 0.00 49 SER A C 7
ATOM 10472 O O . SER A 1 49 ? 2.688 0.460 -7.099 1.00 0.00 49 SER A O 7
ATOM 10480 N N . LEU A 1 50 ? 2.632 0.091 -4.880 1.00 0.00 50 LEU A N 7
ATOM 10481 C CA . LEU A 1 50 ? 1.687 -1.017 -4.978 1.00 0.00 50 LEU A CA 7
ATOM 10482 C C . LEU A 1 50 ? 0.252 -0.505 -5.034 1.00 0.00 50 LEU A C 7
ATOM 10483 O O . LEU A 1 50 ? 0.014 0.702 -5.088 1.00 0.00 50 LEU A O 7
ATOM 10499 N N . ARG A 1 51 ? -0.702 -1.430 -5.017 1.00 0.00 51 ARG A N 7
ATOM 10500 C CA . ARG A 1 51 ? -2.115 -1.072 -5.064 1.00 0.00 51 ARG A CA 7
ATOM 10501 C C . ARG A 1 51 ? -2.968 -2.134 -4.377 1.00 0.00 51 ARG A C 7
ATOM 10502 O O . ARG A 1 51 ? -3.175 -3.223 -4.914 1.00 0.00 51 ARG A O 7
ATOM 10523 N N . PHE A 1 52 ? -3.461 -1.810 -3.186 1.00 0.00 52 PHE A N 7
ATOM 10524 C CA . PHE A 1 52 ? -4.291 -2.737 -2.424 1.00 0.00 52 PHE A CA 7
ATOM 10525 C C . PHE A 1 52 ? -5.745 -2.275 -2.406 1.00 0.00 52 PHE A C 7
ATOM 10526 O O . PHE A 1 52 ? -6.053 -1.143 -2.778 1.00 0.00 52 PHE A O 7
ATOM 10543 N N . PHE A 1 53 ? -6.635 -3.161 -1.971 1.00 0.00 53 PHE A N 7
ATOM 10544 C CA . PHE A 1 53 ? -8.057 -2.846 -1.905 1.00 0.00 53 PHE A CA 7
ATOM 10545 C C . PHE A 1 53 ? -8.325 -1.752 -0.875 1.00 0.00 53 PHE A C 7
ATOM 10546 O O . PHE A 1 53 ? -9.016 -0.774 -1.158 1.00 0.00 53 PHE A O 7
ATOM 10563 N N . SER A 1 54 ? -7.774 -1.927 0.322 1.00 0.00 54 SER A N 7
ATOM 10564 C CA . SER A 1 54 ? -7.956 -0.958 1.397 1.00 0.00 54 SER A CA 7
ATOM 10565 C C . SER A 1 54 ? -6.628 -0.310 1.775 1.00 0.00 54 SER A C 7
ATOM 10566 O O . SER A 1 54 ? -5.554 -0.885 1.594 1.00 0.00 54 SER A O 7
ATOM 10574 N N . PRO A 1 55 ? -6.701 0.916 2.314 1.00 0.00 55 PRO A N 7
ATOM 10575 C CA . PRO A 1 55 ? -5.514 1.669 2.730 1.00 0.00 55 PRO A CA 7
ATOM 10576 C C . PRO A 1 55 ? -4.843 1.063 3.958 1.00 0.00 55 PRO A C 7
ATOM 10577 O O . PRO A 1 55 ? -3.654 1.274 4.193 1.00 0.00 55 PRO A O 7
ATOM 10588 N N . GLU A 1 56 ? -5.614 0.309 4.736 1.00 0.00 56 GLU A N 7
ATOM 10589 C CA . GLU A 1 56 ? -5.092 -0.327 5.940 1.00 0.00 56 GLU A CA 7
ATOM 10590 C C . GLU A 1 56 ? -4.295 -1.580 5.591 1.00 0.00 56 GLU A C 7
ATOM 10591 O O . GLU A 1 56 ? -3.579 -2.128 6.431 1.00 0.00 56 GLU A O 7
ATOM 10603 N N . LEU A 1 57 ? -4.423 -2.029 4.347 1.00 0.00 57 LEU A N 7
ATOM 10604 C CA . LEU A 1 57 ? -3.715 -3.218 3.886 1.00 0.00 57 LEU A CA 7
ATOM 10605 C C . LEU A 1 57 ? -2.252 -2.901 3.594 1.00 0.00 57 LEU A C 7
ATOM 10606 O O . LEU A 1 57 ? -1.350 -3.602 4.053 1.00 0.00 57 LEU A O 7
ATOM 10622 N N . LYS A 1 58 ? -2.023 -1.839 2.829 1.00 0.00 58 LYS A N 7
ATOM 10623 C CA . LYS A 1 58 ? -0.669 -1.426 2.478 1.00 0.00 58 LYS A CA 7
ATOM 10624 C C . LYS A 1 58 ? 0.115 -1.018 3.721 1.00 0.00 58 LYS A C 7
ATOM 10625 O O . LYS A 1 58 ? 1.321 -1.249 3.808 1.00 0.00 58 LYS A O 7
ATOM 10644 N N . GLN A 1 59 ? -0.578 -0.413 4.680 1.00 0.00 59 GLN A N 7
ATOM 10645 C CA . GLN A 1 59 ? 0.054 0.026 5.918 1.00 0.00 59 GLN A CA 7
ATOM 10646 C C . GLN A 1 59 ? 0.941 -1.073 6.495 1.00 0.00 59 GLN A C 7
ATOM 10647 O O . GLN A 1 59 ? 2.038 -0.804 6.985 1.00 0.00 59 GLN A O 7
ATOM 10661 N N . GLU A 1 60 ? 0.458 -2.310 6.434 1.00 0.00 60 GLU A N 7
ATOM 10662 C CA . GLU A 1 60 ? 1.208 -3.448 6.952 1.00 0.00 60 GLU A CA 7
ATOM 10663 C C . GLU A 1 60 ? 2.398 -3.771 6.053 1.00 0.00 60 GLU A C 7
ATOM 10664 O O . GLU A 1 60 ? 3.519 -3.951 6.529 1.00 0.00 60 GLU A O 7
ATOM 10676 N N . HIS A 1 61 ? 2.145 -3.843 4.750 1.00 0.00 61 HIS A N 7
ATOM 10677 C CA . HIS A 1 61 ? 3.194 -4.144 3.783 1.00 0.00 61 HIS A CA 7
ATOM 10678 C C . HIS A 1 61 ? 4.360 -3.170 3.925 1.00 0.00 61 HIS A C 7
ATOM 10679 O O . HIS A 1 61 ? 5.518 -3.579 3.995 1.00 0.00 61 HIS A O 7
ATOM 10693 N N . GLU A 1 62 ? 4.044 -1.879 3.966 1.00 0.00 62 GLU A N 7
ATOM 10694 C CA . GLU A 1 62 ? 5.066 -0.847 4.098 1.00 0.00 62 GLU A CA 7
ATOM 10695 C C . GLU A 1 62 ? 6.113 -1.247 5.133 1.00 0.00 62 GLU A C 7
ATOM 10696 O O . GLU A 1 62 ? 7.268 -0.830 5.056 1.00 0.00 62 GLU A O 7
ATOM 10708 N N . SER A 1 63 ? 5.699 -2.058 6.102 1.00 0.00 63 SER A N 7
ATOM 10709 C CA . SER A 1 63 ? 6.599 -2.512 7.156 1.00 0.00 63 SER A CA 7
ATOM 10710 C C . SER A 1 63 ? 7.540 -3.595 6.637 1.00 0.00 63 SER A C 7
ATOM 10711 O O . SER A 1 63 ? 8.727 -3.612 6.964 1.00 0.00 63 SER A O 7
ATOM 10719 N N . LYS A 1 64 ? 7.001 -4.500 5.827 1.00 0.00 64 LYS A N 7
ATOM 10720 C CA . LYS A 1 64 ? 7.790 -5.587 5.261 1.00 0.00 64 LYS A CA 7
ATOM 10721 C C . LYS A 1 64 ? 8.171 -5.288 3.815 1.00 0.00 64 LYS A C 7
ATOM 10722 O O . LYS A 1 64 ? 8.617 -6.173 3.083 1.00 0.00 64 LYS A O 7
ATOM 10741 N N . CYS A 1 65 ? 7.993 -4.036 3.408 1.00 0.00 65 CYS A N 7
ATOM 10742 C CA . CYS A 1 65 ? 8.318 -3.619 2.049 1.00 0.00 65 CYS A CA 7
ATOM 10743 C C . CYS A 1 65 ? 9.826 -3.648 1.818 1.00 0.00 65 CYS A C 7
ATOM 10744 O O . CYS A 1 65 ? 10.596 -3.114 2.616 1.00 0.00 65 CYS A O 7
ATOM 10751 N N . GLU A 1 66 ? 10.239 -4.274 0.721 1.00 0.00 66 GLU A N 7
ATOM 10752 C CA . GLU A 1 66 ? 11.655 -4.373 0.385 1.00 0.00 66 GLU A CA 7
ATOM 10753 C C . GLU A 1 66 ? 12.165 -3.065 -0.212 1.00 0.00 66 GLU A C 7
ATOM 10754 O O . GLU A 1 66 ? 13.361 -2.776 -0.173 1.00 0.00 66 GLU A O 7
ATOM 10766 N N . TYR A 1 67 ? 11.249 -2.278 -0.766 1.00 0.00 67 TYR A N 7
ATOM 10767 C CA . TYR A 1 67 ? 11.606 -1.001 -1.375 1.00 0.00 67 TYR A CA 7
ATOM 10768 C C . TYR A 1 67 ? 11.653 0.107 -0.328 1.00 0.00 67 TYR A C 7
ATOM 10769 O O . TYR A 1 67 ? 12.272 1.151 -0.538 1.00 0.00 67 TYR A O 7
ATOM 10787 N N . LYS A 1 68 ? 10.996 -0.127 0.803 1.00 0.00 68 LYS A N 7
ATOM 10788 C CA . LYS A 1 68 ? 10.963 0.849 1.886 1.00 0.00 68 LYS A CA 7
ATOM 10789 C C . LYS A 1 68 ? 12.369 1.336 2.222 1.00 0.00 68 LYS A C 7
ATOM 10790 O O . LYS A 1 68 ? 12.654 2.532 2.160 1.00 0.00 68 LYS A O 7
ATOM 10809 N N . LYS A 1 69 ? 13.244 0.402 2.578 1.00 0.00 69 LYS A N 7
ATOM 10810 C CA . LYS A 1 69 ? 14.621 0.734 2.922 1.00 0.00 69 LYS A CA 7
ATOM 10811 C C . LYS A 1 69 ? 15.365 1.290 1.711 1.00 0.00 69 LYS A C 7
ATOM 10812 O O . LYS A 1 69 ? 16.059 2.303 1.808 1.00 0.00 69 LYS A O 7
ATOM 10831 N N . LEU A 1 70 ? 15.215 0.623 0.573 1.00 0.00 70 LEU A N 7
ATOM 10832 C CA . LEU A 1 70 ? 15.871 1.051 -0.658 1.00 0.00 70 LEU A CA 7
ATOM 10833 C C . LEU A 1 70 ? 15.438 2.462 -1.043 1.00 0.00 70 LEU A C 7
ATOM 10834 O O . LEU A 1 70 ? 16.042 3.094 -1.911 1.00 0.00 70 LEU A O 7
ATOM 10850 N N . THR A 1 71 ? 14.388 2.952 -0.392 1.00 0.00 71 THR A N 7
ATOM 10851 C CA . THR A 1 71 ? 13.874 4.288 -0.665 1.00 0.00 71 THR A CA 7
ATOM 10852 C C . THR A 1 71 ? 14.519 5.323 0.249 1.00 0.00 71 THR A C 7
ATOM 10853 O O . THR A 1 71 ? 14.441 5.219 1.474 1.00 0.00 71 THR A O 7
ATOM 10864 N N . CYS A 1 72 ? 15.156 6.322 -0.352 1.00 0.00 72 CYS A N 7
ATOM 10865 C CA . CYS A 1 72 ? 15.815 7.377 0.408 1.00 0.00 72 CYS A CA 7
ATOM 10866 C C . CYS A 1 72 ? 14.797 8.382 0.938 1.00 0.00 72 CYS A C 7
ATOM 10867 O O . CYS A 1 72 ? 14.556 9.422 0.323 1.00 0.00 72 CYS A O 7
ATOM 10874 N N . LEU A 1 73 ? 14.203 8.066 2.083 1.00 0.00 73 LEU A N 7
ATOM 10875 C CA . LEU A 1 73 ? 13.211 8.941 2.698 1.00 0.00 73 LEU A CA 7
ATOM 10876 C C . LEU A 1 73 ? 13.718 10.378 2.763 1.00 0.00 73 LEU A C 7
ATOM 10877 O O . LEU A 1 73 ? 12.935 11.326 2.704 1.00 0.00 73 LEU A O 7
ATOM 10893 N N . GLU A 1 74 ? 15.033 10.532 2.882 1.00 0.00 74 GLU A N 7
ATOM 10894 C CA . GLU A 1 74 ? 15.644 11.854 2.954 1.00 0.00 74 GLU A CA 7
ATOM 10895 C C . GLU A 1 74 ? 15.177 12.732 1.796 1.00 0.00 74 GLU A C 7
ATOM 10896 O O . GLU A 1 74 ? 14.705 13.850 2.001 1.00 0.00 74 GLU A O 7
ATOM 10908 N N . CYS A 1 75 ? 15.313 12.217 0.578 1.00 0.00 75 CYS A N 7
ATOM 10909 C CA . CYS A 1 75 ? 14.907 12.952 -0.613 1.00 0.00 75 CYS A CA 7
ATOM 10910 C C . CYS A 1 75 ? 14.022 12.090 -1.509 1.00 0.00 75 CYS A C 7
ATOM 10911 O O . CYS A 1 75 ? 14.053 12.214 -2.733 1.00 0.00 75 CYS A O 7
ATOM 10918 N N . MET A 1 76 ? 13.234 11.218 -0.889 1.00 0.00 76 MET A N 7
ATOM 10919 C CA . MET A 1 76 ? 12.339 10.337 -1.630 1.00 0.00 76 MET A CA 7
ATOM 10920 C C . MET A 1 76 ? 13.006 9.832 -2.906 1.00 0.00 76 MET A C 7
ATOM 10921 O O . MET A 1 76 ? 12.462 9.978 -4.001 1.00 0.00 76 MET A O 7
ATOM 10935 N N . ARG A 1 77 ? 14.186 9.239 -2.757 1.00 0.00 77 ARG A N 7
ATOM 10936 C CA . ARG A 1 77 ? 14.927 8.715 -3.897 1.00 0.00 77 ARG A CA 7
ATOM 10937 C C . ARG A 1 77 ? 15.042 7.195 -3.818 1.00 0.00 77 ARG A C 7
ATOM 10938 O O . ARG A 1 77 ? 15.796 6.660 -3.005 1.00 0.00 77 ARG A O 7
ATOM 10959 N N . THR A 1 78 ? 14.289 6.505 -4.669 1.00 0.00 78 THR A N 7
ATOM 10960 C CA . THR A 1 78 ? 14.305 5.048 -4.695 1.00 0.00 78 THR A CA 7
ATOM 10961 C C . THR A 1 78 ? 15.343 4.527 -5.683 1.00 0.00 78 THR A C 7
ATOM 10962 O O . THR A 1 78 ? 15.494 5.063 -6.781 1.00 0.00 78 THR A O 7
ATOM 10973 N N . PHE A 1 79 ? 16.056 3.478 -5.285 1.00 0.00 79 PHE A N 7
ATOM 10974 C CA . PHE A 1 79 ? 17.081 2.885 -6.136 1.00 0.00 79 PHE A CA 7
ATOM 10975 C C . PHE A 1 79 ? 16.748 1.430 -6.455 1.00 0.00 79 PHE A C 7
ATOM 10976 O O . PHE A 1 79 ? 15.683 0.931 -6.091 1.00 0.00 79 PHE A O 7
ATOM 10993 N N . LYS A 1 80 ? 17.665 0.756 -7.139 1.00 0.00 80 LYS A N 7
ATOM 10994 C CA . LYS A 1 80 ? 17.471 -0.641 -7.509 1.00 0.00 80 LYS A CA 7
ATOM 10995 C C . LYS A 1 80 ? 18.206 -1.566 -6.544 1.00 0.00 80 LYS A C 7
ATOM 10996 O O . LYS A 1 80 ? 17.955 -2.771 -6.510 1.00 0.00 80 LYS A O 7
ATOM 11015 N N . SER A 1 81 ? 19.114 -0.995 -5.759 1.00 0.00 81 SER A N 7
ATOM 11016 C CA . SER A 1 81 ? 19.887 -1.769 -4.795 1.00 0.00 81 SER A CA 7
ATOM 11017 C C . SER A 1 81 ? 20.332 -0.893 -3.627 1.00 0.00 81 SER A C 7
ATOM 11018 O O . SER A 1 81 ? 20.246 0.333 -3.689 1.00 0.00 81 SER A O 7
ATOM 11026 N N . SER A 1 82 ? 20.809 -1.533 -2.564 1.00 0.00 82 SER A N 7
ATOM 11027 C CA . SER A 1 82 ? 21.265 -0.814 -1.380 1.00 0.00 82 SER A CA 7
ATOM 11028 C C . SER A 1 82 ? 22.635 -0.187 -1.619 1.00 0.00 82 SER A C 7
ATOM 11029 O O . SER A 1 82 ? 22.873 0.967 -1.262 1.00 0.00 82 SER A O 7
ATOM 11037 N N . PHE A 1 83 ? 23.533 -0.957 -2.225 1.00 0.00 83 PHE A N 7
ATOM 11038 C CA . PHE A 1 83 ? 24.881 -0.479 -2.511 1.00 0.00 83 PHE A CA 7
ATOM 11039 C C . PHE A 1 83 ? 24.839 0.800 -3.343 1.00 0.00 83 PHE A C 7
ATOM 11040 O O . PHE A 1 83 ? 25.621 1.724 -3.120 1.00 0.00 83 PHE A O 7
ATOM 11057 N N . SER A 1 84 ? 23.920 0.845 -4.302 1.00 0.00 84 SER A N 7
ATOM 11058 C CA . SER A 1 84 ? 23.778 2.009 -5.170 1.00 0.00 84 SER A CA 7
ATOM 11059 C C . SER A 1 84 ? 23.397 3.246 -4.363 1.00 0.00 84 SER A C 7
ATOM 11060 O O . SER A 1 84 ? 24.141 4.226 -4.320 1.00 0.00 84 SER A O 7
ATOM 11068 N N . ILE A 1 85 ? 22.233 3.192 -3.725 1.00 0.00 85 ILE A N 7
ATOM 11069 C CA . ILE A 1 85 ? 21.752 4.307 -2.918 1.00 0.00 85 ILE A CA 7
ATOM 11070 C C . ILE A 1 85 ? 22.753 4.666 -1.825 1.00 0.00 85 ILE A C 7
ATOM 11071 O O . ILE A 1 85 ? 22.918 5.836 -1.481 1.00 0.00 85 ILE A O 7
ATOM 11087 N N . TRP A 1 86 ? 23.418 3.652 -1.284 1.00 0.00 86 TRP A N 7
ATOM 11088 C CA . TRP A 1 86 ? 24.405 3.861 -0.230 1.00 0.00 86 TRP A CA 7
ATOM 11089 C C . TRP A 1 86 ? 25.340 5.012 -0.581 1.00 0.00 86 TRP A C 7
ATOM 11090 O O . TRP A 1 86 ? 25.601 5.886 0.245 1.00 0.00 86 TRP A O 7
ATOM 11111 N N . ARG A 1 87 ? 25.843 5.006 -1.812 1.00 0.00 87 ARG A N 7
ATOM 11112 C CA . ARG A 1 87 ? 26.751 6.051 -2.271 1.00 0.00 87 ARG A CA 7
ATOM 11113 C C . ARG A 1 87 ? 26.026 7.388 -2.389 1.00 0.00 87 ARG A C 7
ATOM 11114 O O . ARG A 1 87 ? 26.612 8.446 -2.157 1.00 0.00 87 ARG A O 7
ATOM 11135 N N . HIS A 1 88 ? 24.748 7.333 -2.752 1.00 0.00 88 HIS A N 7
ATOM 11136 C CA . HIS A 1 88 ? 23.943 8.540 -2.900 1.00 0.00 88 HIS A CA 7
ATOM 11137 C C . HIS A 1 88 ? 23.730 9.221 -1.552 1.00 0.00 88 HIS A C 7
ATOM 11138 O O . HIS A 1 88 ? 23.479 10.424 -1.487 1.00 0.00 88 HIS A O 7
ATOM 11152 N N . GLN A 1 89 ? 23.832 8.443 -0.479 1.00 0.00 89 GLN A N 7
ATOM 11153 C CA . GLN A 1 89 ? 23.648 8.971 0.868 1.00 0.00 89 GLN A CA 7
ATOM 11154 C C . GLN A 1 89 ? 24.991 9.308 1.508 1.00 0.00 89 GLN A C 7
ATOM 11155 O O . GLN A 1 89 ? 25.068 10.139 2.413 1.00 0.00 89 GLN A O 7
ATOM 11169 N N . VAL A 1 90 ? 26.048 8.656 1.032 1.00 0.00 90 VAL A N 7
ATOM 11170 C CA . VAL A 1 90 ? 27.388 8.887 1.558 1.00 0.00 90 VAL A CA 7
ATOM 11171 C C . VAL A 1 90 ? 28.117 9.957 0.752 1.00 0.00 90 VAL A C 7
ATOM 11172 O O . VAL A 1 90 ? 29.050 10.590 1.245 1.00 0.00 90 VAL A O 7
ATOM 11185 N N . GLU A 1 91 ? 27.685 10.153 -0.489 1.00 0.00 91 GLU A N 7
ATOM 11186 C CA . GLU A 1 91 ? 28.297 11.146 -1.363 1.00 0.00 91 GLU A CA 7
ATOM 11187 C C . GLU A 1 91 ? 27.539 12.469 -1.299 1.00 0.00 91 GLU A C 7
ATOM 11188 O O . GLU A 1 91 ? 28.141 13.541 -1.249 1.00 0.00 91 GLU A O 7
ATOM 11200 N N . VAL A 1 92 ? 26.212 12.384 -1.303 1.00 0.00 92 VAL A N 7
ATOM 11201 C CA . VAL A 1 92 ? 25.370 13.573 -1.245 1.00 0.00 92 VAL A CA 7
ATOM 11202 C C . VAL A 1 92 ? 25.096 13.982 0.198 1.00 0.00 92 VAL A C 7
ATOM 11203 O O . VAL A 1 92 ? 25.541 15.037 0.652 1.00 0.00 92 VAL A O 7
ATOM 11216 N N . HIS A 1 93 ? 24.359 13.140 0.916 1.00 0.00 93 HIS A N 7
ATOM 11217 C CA . HIS A 1 93 ? 24.025 13.413 2.309 1.00 0.00 93 HIS A CA 7
ATOM 11218 C C . HIS A 1 93 ? 25.241 13.212 3.209 1.00 0.00 93 HIS A C 7
ATOM 11219 O O . HIS A 1 93 ? 25.370 13.859 4.248 1.00 0.00 93 HIS A O 7
ATOM 11233 N N . ASN A 1 94 ? 26.129 12.311 2.802 1.00 0.00 94 ASN A N 7
ATOM 11234 C CA . ASN A 1 94 ? 27.334 12.024 3.572 1.00 0.00 94 ASN A CA 7
ATOM 11235 C C . ASN A 1 94 ? 26.981 11.428 4.932 1.00 0.00 94 ASN A C 7
ATOM 11236 O O . ASN A 1 94 ? 27.468 11.885 5.965 1.00 0.00 94 ASN A O 7
ATOM 11247 N N . GLN A 1 95 ? 26.132 10.405 4.921 1.00 0.00 95 GLN A N 7
ATOM 11248 C CA . GLN A 1 95 ? 25.714 9.747 6.154 1.00 0.00 95 GLN A CA 7
ATOM 11249 C C . GLN A 1 95 ? 26.179 8.295 6.179 1.00 0.00 95 GLN A C 7
ATOM 11250 O O . GLN A 1 95 ? 25.563 7.425 5.564 1.00 0.00 95 GLN A O 7
ATOM 11264 N N . ASN A 1 96 ? 27.269 8.040 6.895 1.00 0.00 96 ASN A N 7
ATOM 11265 C CA . ASN A 1 96 ? 27.816 6.692 7.000 1.00 0.00 96 ASN A CA 7
ATOM 11266 C C . ASN A 1 96 ? 27.175 5.933 8.158 1.00 0.00 96 ASN A C 7
ATOM 11267 O O . ASN A 1 96 ? 27.865 5.297 8.954 1.00 0.00 96 ASN A O 7
ATOM 11278 N N . ASN A 1 97 ? 25.851 6.005 8.245 1.00 0.00 97 ASN A N 7
ATOM 11279 C CA . ASN A 1 97 ? 25.116 5.325 9.305 1.00 0.00 97 ASN A CA 7
ATOM 11280 C C . ASN A 1 97 ? 24.892 3.856 8.956 1.00 0.00 97 ASN A C 7
ATOM 11281 O O . ASN A 1 97 ? 25.293 3.394 7.888 1.00 0.00 97 ASN A O 7
ATOM 11292 N N . MET A 1 98 ? 24.248 3.130 9.863 1.00 0.00 98 MET A N 7
ATOM 11293 C CA . MET A 1 98 ? 23.969 1.714 9.650 1.00 0.00 98 MET A CA 7
ATOM 11294 C C . MET A 1 98 ? 23.634 1.440 8.188 1.00 0.00 98 MET A C 7
ATOM 11295 O O . MET A 1 98 ? 22.953 2.233 7.538 1.00 0.00 98 MET A O 7
ATOM 11309 N N . ALA A 1 99 ? 24.118 0.313 7.676 1.00 0.00 99 ALA A N 7
ATOM 11310 C CA . ALA A 1 99 ? 23.868 -0.065 6.290 1.00 0.00 99 ALA A CA 7
ATOM 11311 C C . ALA A 1 99 ? 23.119 -1.391 6.210 1.00 0.00 99 ALA A C 7
ATOM 11312 O O . ALA A 1 99 ? 23.347 -2.310 6.998 1.00 0.00 99 ALA A O 7
ATOM 11319 N N . PRO A 1 100 ? 22.202 -1.495 5.237 1.00 0.00 100 PRO A N 7
ATOM 11320 C CA . PRO A 1 100 ? 21.400 -2.705 5.031 1.00 0.00 100 PRO A CA 7
ATOM 11321 C C . PRO A 1 100 ? 22.232 -3.870 4.506 1.00 0.00 100 PRO A C 7
ATOM 11322 O O . PRO A 1 100 ? 22.678 -3.861 3.358 1.00 0.00 100 PRO A O 7
ATOM 11333 N N . THR A 1 101 ? 22.439 -4.873 5.354 1.00 0.00 101 THR A N 7
ATOM 11334 C CA . THR A 1 101 ? 23.218 -6.045 4.975 1.00 0.00 101 THR A CA 7
ATOM 11335 C C . THR A 1 101 ? 22.388 -7.009 4.135 1.00 0.00 101 THR A C 7
ATOM 11336 O O . THR A 1 101 ? 21.175 -7.117 4.314 1.00 0.00 101 THR A O 7
ATOM 11347 N N . SER A 1 102 ? 23.049 -7.709 3.219 1.00 0.00 102 SER A N 7
ATOM 11348 C CA . SER A 1 102 ? 22.371 -8.663 2.349 1.00 0.00 102 SER A CA 7
ATOM 11349 C C . SER A 1 102 ? 21.714 -9.771 3.166 1.00 0.00 102 SER A C 7
ATOM 11350 O O . SER A 1 102 ? 20.503 -9.976 3.094 1.00 0.00 102 SER A O 7
ATOM 11358 N N . GLY A 1 103 ? 22.524 -10.485 3.943 1.00 0.00 103 GLY A N 7
ATOM 11359 C CA . GLY A 1 103 ? 22.004 -11.564 4.763 1.00 0.00 103 GLY A CA 7
ATOM 11360 C C . GLY A 1 103 ? 22.143 -12.918 4.095 1.00 0.00 103 GLY A C 7
ATOM 11361 O O . GLY A 1 103 ? 22.493 -13.020 2.919 1.00 0.00 103 GLY A O 7
ATOM 11365 N N . PRO A 1 104 ? 21.866 -13.988 4.855 1.00 0.00 104 PRO A N 7
ATOM 11366 C CA . PRO A 1 104 ? 21.956 -15.361 4.351 1.00 0.00 104 PRO A CA 7
ATOM 11367 C C . PRO A 1 104 ? 20.864 -15.678 3.334 1.00 0.00 104 PRO A C 7
ATOM 11368 O O . PRO A 1 104 ? 19.742 -15.184 3.440 1.00 0.00 104 PRO A O 7
ATOM 11379 N N . SER A 1 105 ? 21.201 -16.506 2.350 1.00 0.00 105 SER A N 7
ATOM 11380 C CA . SER A 1 105 ? 20.250 -16.886 1.312 1.00 0.00 105 SER A CA 7
ATOM 11381 C C . SER A 1 105 ? 19.210 -17.860 1.859 1.00 0.00 105 SER A C 7
ATOM 11382 O O . SER A 1 105 ? 19.476 -19.053 2.003 1.00 0.00 105 SER A O 7
ATOM 11390 N N . SER A 1 106 ? 18.024 -17.341 2.162 1.00 0.00 106 SER A N 7
ATOM 11391 C CA . SER A 1 106 ? 16.944 -18.162 2.696 1.00 0.00 106 SER A CA 7
ATOM 11392 C C . SER A 1 106 ? 15.919 -18.484 1.613 1.00 0.00 106 SER A C 7
ATOM 11393 O O . SER A 1 106 ? 14.951 -17.749 1.421 1.00 0.00 106 SER A O 7
ATOM 11401 N N . GLY A 1 107 ? 16.140 -19.588 0.907 1.00 0.00 107 GLY A N 7
ATOM 11402 C CA . GLY A 1 107 ? 15.228 -19.989 -0.149 1.00 0.00 107 GLY A CA 7
ATOM 11403 C C . GLY A 1 107 ? 15.128 -18.954 -1.252 1.00 0.00 107 GLY A C 7
ATOM 11404 O O . GLY A 1 107 ? 16.030 -18.877 -2.084 1.00 0.00 107 GLY A O 7
ATOM 11411 N N . GLY A 1 1 ? 8.682 -27.269 -36.598 1.00 0.00 1 GLY A N 8
ATOM 11412 C CA . GLY A 1 1 ? 7.329 -27.638 -36.972 1.00 0.00 1 GLY A CA 8
ATOM 11413 C C . GLY A 1 1 ? 6.309 -27.242 -35.922 1.00 0.00 1 GLY A C 8
ATOM 11414 O O . GLY A 1 1 ? 6.557 -27.378 -34.724 1.00 0.00 1 GLY A O 8
ATOM 11418 N N . SER A 1 2 ? 5.160 -26.748 -36.373 1.00 0.00 2 SER A N 8
ATOM 11419 C CA . SER A 1 2 ? 4.102 -26.325 -35.463 1.00 0.00 2 SER A CA 8
ATOM 11420 C C . SER A 1 2 ? 2.729 -26.519 -36.100 1.00 0.00 2 SER A C 8
ATOM 11421 O O . SER A 1 2 ? 2.613 -26.681 -37.315 1.00 0.00 2 SER A O 8
ATOM 11429 N N . SER A 1 3 ? 1.691 -26.500 -35.271 1.00 0.00 3 SER A N 8
ATOM 11430 C CA . SER A 1 3 ? 0.325 -26.678 -35.751 1.00 0.00 3 SER A CA 8
ATOM 11431 C C . SER A 1 3 ? -0.652 -25.839 -34.933 1.00 0.00 3 SER A C 8
ATOM 11432 O O . SER A 1 3 ? -0.379 -25.491 -33.785 1.00 0.00 3 SER A O 8
ATOM 11440 N N . GLY A 1 4 ? -1.793 -25.517 -35.534 1.00 0.00 4 GLY A N 8
ATOM 11441 C CA . GLY A 1 4 ? -2.794 -24.721 -34.848 1.00 0.00 4 GLY A CA 8
ATOM 11442 C C . GLY A 1 4 ? -4.200 -25.246 -35.062 1.00 0.00 4 GLY A C 8
ATOM 11443 O O . GLY A 1 4 ? -4.449 -26.006 -35.998 1.00 0.00 4 GLY A O 8
ATOM 11447 N N . SER A 1 5 ? -5.120 -24.843 -34.192 1.00 0.00 5 SER A N 8
ATOM 11448 C CA . SER A 1 5 ? -6.507 -25.283 -34.288 1.00 0.00 5 SER A CA 8
ATOM 11449 C C . SER A 1 5 ? -7.434 -24.318 -33.555 1.00 0.00 5 SER A C 8
ATOM 11450 O O . SER A 1 5 ? -6.980 -23.392 -32.883 1.00 0.00 5 SER A O 8
ATOM 11458 N N . SER A 1 6 ? -8.738 -24.541 -33.691 1.00 0.00 6 SER A N 8
ATOM 11459 C CA . SER A 1 6 ? -9.731 -23.690 -33.046 1.00 0.00 6 SER A CA 8
ATOM 11460 C C . SER A 1 6 ? -10.964 -24.498 -32.652 1.00 0.00 6 SER A C 8
ATOM 11461 O O . SER A 1 6 ? -11.109 -25.658 -33.035 1.00 0.00 6 SER A O 8
ATOM 11469 N N . GLY A 1 7 ? -11.851 -23.874 -31.883 1.00 0.00 7 GLY A N 8
ATOM 11470 C CA . GLY A 1 7 ? -13.061 -24.548 -31.448 1.00 0.00 7 GLY A CA 8
ATOM 11471 C C . GLY A 1 7 ? -13.300 -24.406 -29.958 1.00 0.00 7 GLY A C 8
ATOM 11472 O O . GLY A 1 7 ? -12.374 -24.538 -29.159 1.00 0.00 7 GLY A O 8
ATOM 11476 N N . ALA A 1 8 ? -14.546 -24.135 -29.584 1.00 0.00 8 ALA A N 8
ATOM 11477 C CA . ALA A 1 8 ? -14.905 -23.976 -28.180 1.00 0.00 8 ALA A CA 8
ATOM 11478 C C . ALA A 1 8 ? -16.362 -24.357 -27.939 1.00 0.00 8 ALA A C 8
ATOM 11479 O O . ALA A 1 8 ? -17.244 -24.001 -28.720 1.00 0.00 8 ALA A O 8
ATOM 11486 N N . SER A 1 9 ? -16.606 -25.083 -26.853 1.00 0.00 9 SER A N 8
ATOM 11487 C CA . SER A 1 9 ? -17.956 -25.517 -26.512 1.00 0.00 9 SER A CA 8
ATOM 11488 C C . SER A 1 9 ? -18.717 -24.408 -25.791 1.00 0.00 9 SER A C 8
ATOM 11489 O O . SER A 1 9 ? -18.246 -23.832 -24.810 1.00 0.00 9 SER A O 8
ATOM 11497 N N . PRO A 1 10 ? -19.923 -24.099 -26.290 1.00 0.00 10 PRO A N 8
ATOM 11498 C CA . PRO A 1 10 ? -20.777 -23.057 -25.710 1.00 0.00 10 PRO A CA 8
ATOM 11499 C C . PRO A 1 10 ? -21.333 -23.456 -24.347 1.00 0.00 10 PRO A C 8
ATOM 11500 O O . PRO A 1 10 ? -21.812 -24.575 -24.164 1.00 0.00 10 PRO A O 8
ATOM 11511 N N . VAL A 1 11 ? -21.267 -22.532 -23.393 1.00 0.00 11 VAL A N 8
ATOM 11512 C CA . VAL A 1 11 ? -21.765 -22.787 -22.047 1.00 0.00 11 VAL A CA 8
ATOM 11513 C C . VAL A 1 11 ? -22.355 -21.523 -21.431 1.00 0.00 11 VAL A C 8
ATOM 11514 O O . VAL A 1 11 ? -21.625 -20.622 -21.021 1.00 0.00 11 VAL A O 8
ATOM 11527 N N . GLU A 1 12 ? -23.682 -21.465 -21.371 1.00 0.00 12 GLU A N 8
ATOM 11528 C CA . GLU A 1 12 ? -24.370 -20.310 -20.805 1.00 0.00 12 GLU A CA 8
ATOM 11529 C C . GLU A 1 12 ? -24.113 -20.205 -19.304 1.00 0.00 12 GLU A C 8
ATOM 11530 O O . GLU A 1 12 ? -24.211 -21.192 -18.577 1.00 0.00 12 GLU A O 8
ATOM 11542 N N . ASN A 1 13 ? -23.782 -19.001 -18.850 1.00 0.00 13 ASN A N 8
ATOM 11543 C CA . ASN A 1 13 ? -23.510 -18.766 -17.436 1.00 0.00 13 ASN A CA 8
ATOM 11544 C C . ASN A 1 13 ? -23.744 -17.303 -17.073 1.00 0.00 13 ASN A C 8
ATOM 11545 O O . ASN A 1 13 ? -23.577 -16.410 -17.905 1.00 0.00 13 ASN A O 8
ATOM 11556 N N . LYS A 1 14 ? -24.130 -17.063 -15.825 1.00 0.00 14 LYS A N 8
ATOM 11557 C CA . LYS A 1 14 ? -24.386 -15.709 -15.349 1.00 0.00 14 LYS A CA 8
ATOM 11558 C C . LYS A 1 14 ? -23.168 -14.817 -15.566 1.00 0.00 14 LYS A C 8
ATOM 11559 O O . LYS A 1 14 ? -22.040 -15.302 -15.653 1.00 0.00 14 LYS A O 8
ATOM 11578 N N . GLU A 1 15 ? -23.403 -13.511 -15.651 1.00 0.00 15 GLU A N 8
ATOM 11579 C CA . GLU A 1 15 ? -22.324 -12.553 -15.858 1.00 0.00 15 GLU A CA 8
ATOM 11580 C C . GLU A 1 15 ? -22.220 -11.588 -14.680 1.00 0.00 15 GLU A C 8
ATOM 11581 O O . GLU A 1 15 ? -23.231 -11.158 -14.124 1.00 0.00 15 GLU A O 8
ATOM 11593 N N . VAL A 1 16 ? -20.990 -11.253 -14.304 1.00 0.00 16 VAL A N 8
ATOM 11594 C CA . VAL A 1 16 ? -20.753 -10.339 -13.192 1.00 0.00 16 VAL A CA 8
ATOM 11595 C C . VAL A 1 16 ? -19.606 -9.384 -13.502 1.00 0.00 16 VAL A C 8
ATOM 11596 O O . VAL A 1 16 ? -18.679 -9.727 -14.236 1.00 0.00 16 VAL A O 8
ATOM 11609 N N . TYR A 1 17 ? -19.675 -8.183 -12.937 1.00 0.00 17 TYR A N 8
ATOM 11610 C CA . TYR A 1 17 ? -18.642 -7.177 -13.154 1.00 0.00 17 TYR A CA 8
ATOM 11611 C C . TYR A 1 17 ? -17.587 -7.232 -12.053 1.00 0.00 17 TYR A C 8
ATOM 11612 O O . TYR A 1 17 ? -17.757 -6.643 -10.986 1.00 0.00 17 TYR A O 8
ATOM 11630 N N . GLN A 1 18 ? -16.498 -7.944 -12.322 1.00 0.00 18 GLN A N 8
ATOM 11631 C CA . GLN A 1 18 ? -15.415 -8.077 -11.355 1.00 0.00 18 GLN A CA 8
ATOM 11632 C C . GLN A 1 18 ? -14.380 -6.973 -11.542 1.00 0.00 18 GLN A C 8
ATOM 11633 O O . GLN A 1 18 ? -14.191 -6.465 -12.647 1.00 0.00 18 GLN A O 8
ATOM 11647 N N . CYS A 1 19 ? -13.713 -6.604 -10.453 1.00 0.00 19 CYS A N 8
ATOM 11648 C CA . CYS A 1 19 ? -12.698 -5.559 -10.495 1.00 0.00 19 CYS A CA 8
ATOM 11649 C C . CYS A 1 19 ? -11.404 -6.082 -11.112 1.00 0.00 19 CYS A C 8
ATOM 11650 O O . CYS A 1 19 ? -10.959 -7.187 -10.802 1.00 0.00 19 CYS A O 8
ATOM 11657 N N . ARG A 1 20 ? -10.804 -5.279 -11.985 1.00 0.00 20 ARG A N 8
ATOM 11658 C CA . ARG A 1 20 ? -9.561 -5.661 -12.645 1.00 0.00 20 ARG A CA 8
ATOM 11659 C C . ARG A 1 20 ? -8.365 -5.438 -11.724 1.00 0.00 20 ARG A C 8
ATOM 11660 O O . ARG A 1 20 ? -7.224 -5.355 -12.180 1.00 0.00 20 ARG A O 8
ATOM 11681 N N . LEU A 1 21 ? -8.634 -5.340 -10.427 1.00 0.00 21 LEU A N 8
ATOM 11682 C CA . LEU A 1 21 ? -7.580 -5.126 -9.441 1.00 0.00 21 LEU A CA 8
ATOM 11683 C C . LEU A 1 21 ? -7.617 -6.203 -8.362 1.00 0.00 21 LEU A C 8
ATOM 11684 O O . LEU A 1 21 ? -6.605 -6.844 -8.074 1.00 0.00 21 LEU A O 8
ATOM 11700 N N . CYS A 1 22 ? -8.790 -6.400 -7.769 1.00 0.00 22 CYS A N 8
ATOM 11701 C CA . CYS A 1 22 ? -8.960 -7.400 -6.723 1.00 0.00 22 CYS A CA 8
ATOM 11702 C C . CYS A 1 22 ? -10.003 -8.438 -7.127 1.00 0.00 22 CYS A C 8
ATOM 11703 O O . CYS A 1 22 ? -10.443 -9.243 -6.308 1.00 0.00 22 CYS A O 8
ATOM 11710 N N . ASN A 1 23 ? -10.395 -8.412 -8.397 1.00 0.00 23 ASN A N 8
ATOM 11711 C CA . ASN A 1 23 ? -11.387 -9.349 -8.911 1.00 0.00 23 ASN A CA 8
ATOM 11712 C C . ASN A 1 23 ? -12.583 -9.446 -7.969 1.00 0.00 23 ASN A C 8
ATOM 11713 O O . ASN A 1 23 ? -13.145 -10.522 -7.771 1.00 0.00 23 ASN A O 8
ATOM 11724 N N . ALA A 1 24 ? -12.968 -8.312 -7.392 1.00 0.00 24 ALA A N 8
ATOM 11725 C CA . ALA A 1 24 ? -14.099 -8.267 -6.474 1.00 0.00 24 ALA A CA 8
ATOM 11726 C C . ALA A 1 24 ? -15.403 -8.012 -7.222 1.00 0.00 24 ALA A C 8
ATOM 11727 O O . ALA A 1 24 ? -15.571 -6.974 -7.862 1.00 0.00 24 ALA A O 8
ATOM 11734 N N . LYS A 1 25 ? -16.325 -8.966 -7.137 1.00 0.00 25 LYS A N 8
ATOM 11735 C CA . LYS A 1 25 ? -17.615 -8.845 -7.805 1.00 0.00 25 LYS A CA 8
ATOM 11736 C C . LYS A 1 25 ? -18.319 -7.554 -7.400 1.00 0.00 25 LYS A C 8
ATOM 11737 O O . LYS A 1 25 ? -18.469 -7.263 -6.212 1.00 0.00 25 LYS A O 8
ATOM 11756 N N . LEU A 1 26 ? -18.749 -6.783 -8.393 1.00 0.00 26 LEU A N 8
ATOM 11757 C CA . LEU A 1 26 ? -19.439 -5.523 -8.139 1.00 0.00 26 LEU A CA 8
ATOM 11758 C C . LEU A 1 26 ? -20.951 -5.721 -8.135 1.00 0.00 26 LEU A C 8
ATOM 11759 O O . LEU A 1 26 ? -21.447 -6.793 -8.479 1.00 0.00 26 LEU A O 8
ATOM 11775 N N . SER A 1 27 ? -21.678 -4.679 -7.745 1.00 0.00 27 SER A N 8
ATOM 11776 C CA . SER A 1 27 ? -23.134 -4.739 -7.695 1.00 0.00 27 SER A CA 8
ATOM 11777 C C . SER A 1 27 ? -23.745 -4.200 -8.985 1.00 0.00 27 SER A C 8
ATOM 11778 O O . SER A 1 27 ? -24.933 -4.386 -9.247 1.00 0.00 27 SER A O 8
ATOM 11786 N N . SER A 1 28 ? -22.923 -3.531 -9.787 1.00 0.00 28 SER A N 8
ATOM 11787 C CA . SER A 1 28 ? -23.382 -2.962 -11.049 1.00 0.00 28 SER A CA 8
ATOM 11788 C C . SER A 1 28 ? -22.209 -2.413 -11.856 1.00 0.00 28 SER A C 8
ATOM 11789 O O . SER A 1 28 ? -21.096 -2.281 -11.344 1.00 0.00 28 SER A O 8
ATOM 11797 N N . LEU A 1 29 ? -22.466 -2.096 -13.120 1.00 0.00 29 LEU A N 8
ATOM 11798 C CA . LEU A 1 29 ? -21.432 -1.561 -14.000 1.00 0.00 29 LEU A CA 8
ATOM 11799 C C . LEU A 1 29 ? -20.794 -0.314 -13.395 1.00 0.00 29 LEU A C 8
ATOM 11800 O O . LEU A 1 29 ? -19.581 -0.121 -13.482 1.00 0.00 29 LEU A O 8
ATOM 11816 N N . LEU A 1 30 ? -21.618 0.527 -12.781 1.00 0.00 30 LEU A N 8
ATOM 11817 C CA . LEU A 1 30 ? -21.135 1.755 -12.159 1.00 0.00 30 LEU A CA 8
ATOM 11818 C C . LEU A 1 30 ? -20.125 1.446 -11.058 1.00 0.00 30 LEU A C 8
ATOM 11819 O O . LEU A 1 30 ? -18.996 1.935 -11.085 1.00 0.00 30 LEU A O 8
ATOM 11835 N N . GLU A 1 31 ? -20.539 0.632 -10.093 1.00 0.00 31 GLU A N 8
ATOM 11836 C CA . GLU A 1 31 ? -19.669 0.257 -8.985 1.00 0.00 31 GLU A CA 8
ATOM 11837 C C . GLU A 1 31 ? -18.289 -0.154 -9.490 1.00 0.00 31 GLU A C 8
ATOM 11838 O O . GLU A 1 31 ? -17.290 -0.002 -8.788 1.00 0.00 31 GLU A O 8
ATOM 11850 N N . GLN A 1 32 ? -18.245 -0.675 -10.712 1.00 0.00 32 GLN A N 8
ATOM 11851 C CA . GLN A 1 32 ? -16.988 -1.109 -11.311 1.00 0.00 32 GLN A CA 8
ATOM 11852 C C . GLN A 1 32 ? -16.127 0.089 -11.699 1.00 0.00 32 GLN A C 8
ATOM 11853 O O . GLN A 1 32 ? -14.915 0.087 -11.493 1.00 0.00 32 GLN A O 8
ATOM 11867 N N . GLY A 1 33 ? -16.764 1.111 -12.263 1.00 0.00 33 GLY A N 8
ATOM 11868 C CA . GLY A 1 33 ? -16.041 2.301 -12.671 1.00 0.00 33 GLY A CA 8
ATOM 11869 C C . GLY A 1 33 ? -15.619 3.156 -11.493 1.00 0.00 33 GLY A C 8
ATOM 11870 O O . GLY A 1 33 ? -14.590 3.829 -11.542 1.00 0.00 33 GLY A O 8
ATOM 11874 N N . SER A 1 34 ? -16.418 3.132 -10.431 1.00 0.00 34 SER A N 8
ATOM 11875 C CA . SER A 1 34 ? -16.125 3.916 -9.236 1.00 0.00 34 SER A CA 8
ATOM 11876 C C . SER A 1 34 ? -15.180 3.159 -8.308 1.00 0.00 34 SER A C 8
ATOM 11877 O O . SER A 1 34 ? -14.190 3.710 -7.827 1.00 0.00 34 SER A O 8
ATOM 11885 N N . HIS A 1 35 ? -15.494 1.891 -8.061 1.00 0.00 35 HIS A N 8
ATOM 11886 C CA . HIS A 1 35 ? -14.673 1.056 -7.190 1.00 0.00 35 HIS A CA 8
ATOM 11887 C C . HIS A 1 35 ? -13.208 1.105 -7.615 1.00 0.00 35 HIS A C 8
ATOM 11888 O O . HIS A 1 35 ? -12.309 0.922 -6.795 1.00 0.00 35 HIS A O 8
ATOM 11902 N N . GLU A 1 36 ? -12.977 1.351 -8.900 1.00 0.00 36 GLU A N 8
ATOM 11903 C CA . GLU A 1 36 ? -11.621 1.422 -9.433 1.00 0.00 36 GLU A CA 8
ATOM 11904 C C . GLU A 1 36 ? -10.917 2.691 -8.962 1.00 0.00 36 GLU A C 8
ATOM 11905 O O . GLU A 1 36 ? -9.690 2.738 -8.876 1.00 0.00 36 GLU A O 8
ATOM 11917 N N . ARG A 1 37 ? -11.704 3.719 -8.660 1.00 0.00 37 ARG A N 8
ATOM 11918 C CA . ARG A 1 37 ? -11.157 4.990 -8.200 1.00 0.00 37 ARG A CA 8
ATOM 11919 C C . ARG A 1 37 ? -10.590 4.859 -6.790 1.00 0.00 37 ARG A C 8
ATOM 11920 O O . ARG A 1 37 ? -9.487 5.329 -6.506 1.00 0.00 37 ARG A O 8
ATOM 11941 N N . LEU A 1 38 ? -11.351 4.219 -5.909 1.00 0.00 38 LEU A N 8
ATOM 11942 C CA . LEU A 1 38 ? -10.925 4.027 -4.527 1.00 0.00 38 LEU A CA 8
ATOM 11943 C C . LEU A 1 38 ? -9.986 2.831 -4.408 1.00 0.00 38 LEU A C 8
ATOM 11944 O O . LEU A 1 38 ? -9.079 2.820 -3.575 1.00 0.00 38 LEU A O 8
ATOM 11960 N N . CYS A 1 39 ? -10.208 1.825 -5.248 1.00 0.00 39 CYS A N 8
ATOM 11961 C CA . CYS A 1 39 ? -9.381 0.624 -5.239 1.00 0.00 39 CYS A CA 8
ATOM 11962 C C . CYS A 1 39 ? -8.046 0.878 -5.932 1.00 0.00 39 CYS A C 8
ATOM 11963 O O . CYS A 1 39 ? -7.274 -0.050 -6.175 1.00 0.00 39 CYS A O 8
ATOM 11970 N N . ARG A 1 40 ? -7.780 2.141 -6.248 1.00 0.00 40 ARG A N 8
ATOM 11971 C CA . ARG A 1 40 ? -6.539 2.517 -6.914 1.00 0.00 40 ARG A CA 8
ATOM 11972 C C . ARG A 1 40 ? -5.736 3.493 -6.058 1.00 0.00 40 ARG A C 8
ATOM 11973 O O . ARG A 1 40 ? -4.509 3.534 -6.132 1.00 0.00 40 ARG A O 8
ATOM 11994 N N . ASN A 1 41 ? -6.439 4.275 -5.245 1.00 0.00 41 ASN A N 8
ATOM 11995 C CA . ASN A 1 41 ? -5.792 5.251 -4.376 1.00 0.00 41 ASN A CA 8
ATOM 11996 C C . ASN A 1 41 ? -5.892 4.827 -2.914 1.00 0.00 41 ASN A C 8
ATOM 11997 O O . ASN A 1 41 ? -5.039 5.172 -2.097 1.00 0.00 41 ASN A O 8
ATOM 12008 N N . ALA A 1 42 ? -6.940 4.076 -2.591 1.00 0.00 42 ALA A N 8
ATOM 12009 C CA . ALA A 1 42 ? -7.150 3.602 -1.229 1.00 0.00 42 ALA A CA 8
ATOM 12010 C C . ALA A 1 42 ? -5.822 3.378 -0.514 1.00 0.00 42 ALA A C 8
ATOM 12011 O O . ALA A 1 42 ? -5.516 4.048 0.472 1.00 0.00 42 ALA A O 8
ATOM 12018 N N . ALA A 1 43 ? -5.036 2.432 -1.019 1.00 0.00 43 ALA A N 8
ATOM 12019 C CA . ALA A 1 43 ? -3.739 2.122 -0.429 1.00 0.00 43 ALA A CA 8
ATOM 12020 C C . ALA A 1 43 ? -2.651 2.061 -1.496 1.00 0.00 43 ALA A C 8
ATOM 12021 O O . ALA A 1 43 ? -2.547 1.083 -2.236 1.00 0.00 43 ALA A O 8
ATOM 12028 N N . VAL A 1 44 ? -1.842 3.113 -1.570 1.00 0.00 44 VAL A N 8
ATOM 12029 C CA . VAL A 1 44 ? -0.762 3.180 -2.546 1.00 0.00 44 VAL A CA 8
ATOM 12030 C C . VAL A 1 44 ? 0.576 3.456 -1.868 1.00 0.00 44 VAL A C 8
ATOM 12031 O O . VAL A 1 44 ? 0.871 4.590 -1.491 1.00 0.00 44 VAL A O 8
ATOM 12044 N N . CYS A 1 45 ? 1.382 2.411 -1.715 1.00 0.00 45 CYS A N 8
ATOM 12045 C CA . CYS A 1 45 ? 2.689 2.539 -1.083 1.00 0.00 45 CYS A CA 8
ATOM 12046 C C . CYS A 1 45 ? 3.608 3.435 -1.908 1.00 0.00 45 CYS A C 8
ATOM 12047 O O . CYS A 1 45 ? 3.928 3.144 -3.061 1.00 0.00 45 CYS A O 8
ATOM 12054 N N . PRO A 1 46 ? 4.043 4.551 -1.305 1.00 0.00 46 PRO A N 8
ATOM 12055 C CA . PRO A 1 46 ? 4.931 5.513 -1.965 1.00 0.00 46 PRO A CA 8
ATOM 12056 C C . PRO A 1 46 ? 6.337 4.958 -2.169 1.00 0.00 46 PRO A C 8
ATOM 12057 O O . PRO A 1 46 ? 7.233 5.666 -2.628 1.00 0.00 46 PRO A O 8
ATOM 12068 N N . TYR A 1 47 ? 6.522 3.688 -1.825 1.00 0.00 47 TYR A N 8
ATOM 12069 C CA . TYR A 1 47 ? 7.820 3.039 -1.969 1.00 0.00 47 TYR A CA 8
ATOM 12070 C C . TYR A 1 47 ? 7.871 2.200 -3.242 1.00 0.00 47 TYR A C 8
ATOM 12071 O O . TYR A 1 47 ? 8.695 2.440 -4.125 1.00 0.00 47 TYR A O 8
ATOM 12089 N N . CYS A 1 48 ? 6.984 1.214 -3.329 1.00 0.00 48 CYS A N 8
ATOM 12090 C CA . CYS A 1 48 ? 6.926 0.338 -4.492 1.00 0.00 48 CYS A CA 8
ATOM 12091 C C . CYS A 1 48 ? 5.730 0.683 -5.375 1.00 0.00 48 CYS A C 8
ATOM 12092 O O . CYS A 1 48 ? 5.551 0.109 -6.448 1.00 0.00 48 CYS A O 8
ATOM 12099 N N . SER A 1 49 ? 4.915 1.627 -4.914 1.00 0.00 49 SER A N 8
ATOM 12100 C CA . SER A 1 49 ? 3.734 2.047 -5.658 1.00 0.00 49 SER A CA 8
ATOM 12101 C C . SER A 1 49 ? 2.744 0.895 -5.804 1.00 0.00 49 SER A C 8
ATOM 12102 O O . SER A 1 49 ? 2.222 0.643 -6.890 1.00 0.00 49 SER A O 8
ATOM 12110 N N . LEU A 1 50 ? 2.492 0.198 -4.701 1.00 0.00 50 LEU A N 8
ATOM 12111 C CA . LEU A 1 50 ? 1.565 -0.928 -4.703 1.00 0.00 50 LEU A CA 8
ATOM 12112 C C . LEU A 1 50 ? 0.119 -0.444 -4.661 1.00 0.00 50 LEU A C 8
ATOM 12113 O O . LEU A 1 50 ? -0.143 0.759 -4.651 1.00 0.00 50 LEU A O 8
ATOM 12129 N N . ARG A 1 51 ? -0.815 -1.389 -4.633 1.00 0.00 51 ARG A N 8
ATOM 12130 C CA . ARG A 1 51 ? -2.235 -1.058 -4.591 1.00 0.00 51 ARG A CA 8
ATOM 12131 C C . ARG A 1 51 ? -3.024 -2.142 -3.862 1.00 0.00 51 ARG A C 8
ATOM 12132 O O . ARG A 1 51 ? -3.257 -3.224 -4.402 1.00 0.00 51 ARG A O 8
ATOM 12153 N N . PHE A 1 52 ? -3.431 -1.845 -2.632 1.00 0.00 52 PHE A N 8
ATOM 12154 C CA . PHE A 1 52 ? -4.192 -2.794 -1.828 1.00 0.00 52 PHE A CA 8
ATOM 12155 C C . PHE A 1 52 ? -5.661 -2.387 -1.752 1.00 0.00 52 PHE A C 8
ATOM 12156 O O . PHE A 1 52 ? -5.988 -1.200 -1.743 1.00 0.00 52 PHE A O 8
ATOM 12173 N N . PHE A 1 53 ? -6.542 -3.380 -1.698 1.00 0.00 53 PHE A N 8
ATOM 12174 C CA . PHE A 1 53 ? -7.976 -3.127 -1.624 1.00 0.00 53 PHE A CA 8
ATOM 12175 C C . PHE A 1 53 ? -8.284 -2.042 -0.595 1.00 0.00 53 PHE A C 8
ATOM 12176 O O . PHE A 1 53 ? -8.991 -1.078 -0.888 1.00 0.00 53 PHE A O 8
ATOM 12193 N N . SER A 1 54 ? -7.749 -2.209 0.610 1.00 0.00 54 SER A N 8
ATOM 12194 C CA . SER A 1 54 ? -7.970 -1.247 1.684 1.00 0.00 54 SER A CA 8
ATOM 12195 C C . SER A 1 54 ? -6.665 -0.561 2.076 1.00 0.00 54 SER A C 8
ATOM 12196 O O . SER A 1 54 ? -5.570 -1.078 1.852 1.00 0.00 54 SER A O 8
ATOM 12204 N N . PRO A 1 55 ? -6.782 0.634 2.674 1.00 0.00 55 PRO A N 8
ATOM 12205 C CA . PRO A 1 55 ? -5.623 1.417 3.111 1.00 0.00 55 PRO A CA 8
ATOM 12206 C C . PRO A 1 55 ? -4.908 0.782 4.299 1.00 0.00 55 PRO A C 8
ATOM 12207 O O . PRO A 1 55 ? -3.703 0.957 4.475 1.00 0.00 55 PRO A O 8
ATOM 12218 N N . GLU A 1 56 ? -5.659 0.044 5.110 1.00 0.00 56 GLU A N 8
ATOM 12219 C CA . GLU A 1 56 ? -5.095 -0.616 6.282 1.00 0.00 56 GLU A CA 8
ATOM 12220 C C . GLU A 1 56 ? -4.152 -1.743 5.870 1.00 0.00 56 GLU A C 8
ATOM 12221 O O . GLU A 1 56 ? -3.080 -1.915 6.452 1.00 0.00 56 GLU A O 8
ATOM 12233 N N . LEU A 1 57 ? -4.559 -2.508 4.863 1.00 0.00 57 LEU A N 8
ATOM 12234 C CA . LEU A 1 57 ? -3.752 -3.620 4.372 1.00 0.00 57 LEU A CA 8
ATOM 12235 C C . LEU A 1 57 ? -2.354 -3.148 3.985 1.00 0.00 57 LEU A C 8
ATOM 12236 O O . LEU A 1 57 ? -1.352 -3.720 4.416 1.00 0.00 57 LEU A O 8
ATOM 12252 N N . LYS A 1 58 ? -2.293 -2.100 3.172 1.00 0.00 58 LYS A N 8
ATOM 12253 C CA . LYS A 1 58 ? -1.018 -1.547 2.728 1.00 0.00 58 LYS A CA 8
ATOM 12254 C C . LYS A 1 58 ? -0.126 -1.215 3.920 1.00 0.00 58 LYS A C 8
ATOM 12255 O O . LYS A 1 58 ? 1.033 -1.627 3.972 1.00 0.00 58 LYS A O 8
ATOM 12274 N N . GLN A 1 59 ? -0.673 -0.469 4.874 1.00 0.00 59 GLN A N 8
ATOM 12275 C CA . GLN A 1 59 ? 0.075 -0.083 6.064 1.00 0.00 59 GLN A CA 8
ATOM 12276 C C . GLN A 1 59 ? 0.985 -1.216 6.527 1.00 0.00 59 GLN A C 8
ATOM 12277 O O . GLN A 1 59 ? 2.188 -1.025 6.704 1.00 0.00 59 GLN A O 8
ATOM 12291 N N . GLU A 1 60 ? 0.402 -2.395 6.721 1.00 0.00 60 GLU A N 8
ATOM 12292 C CA . GLU A 1 60 ? 1.162 -3.558 7.164 1.00 0.00 60 GLU A CA 8
ATOM 12293 C C . GLU A 1 60 ? 2.356 -3.810 6.247 1.00 0.00 60 GLU A C 8
ATOM 12294 O O . GLU A 1 60 ? 3.472 -4.042 6.712 1.00 0.00 60 GLU A O 8
ATOM 12306 N N . HIS A 1 61 ? 2.112 -3.762 4.941 1.00 0.00 61 HIS A N 8
ATOM 12307 C CA . HIS A 1 61 ? 3.167 -3.984 3.958 1.00 0.00 61 HIS A CA 8
ATOM 12308 C C . HIS A 1 61 ? 4.311 -2.994 4.155 1.00 0.00 61 HIS A C 8
ATOM 12309 O O . HIS A 1 61 ? 5.453 -3.390 4.386 1.00 0.00 61 HIS A O 8
ATOM 12323 N N . GLU A 1 62 ? 3.995 -1.706 4.060 1.00 0.00 62 GLU A N 8
ATOM 12324 C CA . GLU A 1 62 ? 4.998 -0.660 4.227 1.00 0.00 62 GLU A CA 8
ATOM 12325 C C . GLU A 1 62 ? 5.983 -1.022 5.335 1.00 0.00 62 GLU A C 8
ATOM 12326 O O . GLU A 1 62 ? 7.197 -0.971 5.141 1.00 0.00 62 GLU A O 8
ATOM 12338 N N . SER A 1 63 ? 5.449 -1.387 6.496 1.00 0.00 63 SER A N 8
ATOM 12339 C CA . SER A 1 63 ? 6.280 -1.753 7.637 1.00 0.00 63 SER A CA 8
ATOM 12340 C C . SER A 1 63 ? 7.313 -2.804 7.242 1.00 0.00 63 SER A C 8
ATOM 12341 O O . SER A 1 63 ? 8.456 -2.771 7.699 1.00 0.00 63 SER A O 8
ATOM 12349 N N . LYS A 1 64 ? 6.902 -3.738 6.390 1.00 0.00 64 LYS A N 8
ATOM 12350 C CA . LYS A 1 64 ? 7.790 -4.799 5.931 1.00 0.00 64 LYS A CA 8
ATOM 12351 C C . LYS A 1 64 ? 8.014 -4.707 4.425 1.00 0.00 64 LYS A C 8
ATOM 12352 O O . LYS A 1 64 ? 8.252 -5.716 3.759 1.00 0.00 64 LYS A O 8
ATOM 12371 N N . CYS A 1 65 ? 7.939 -3.491 3.893 1.00 0.00 65 CYS A N 8
ATOM 12372 C CA . CYS A 1 65 ? 8.135 -3.267 2.466 1.00 0.00 65 CYS A CA 8
ATOM 12373 C C . CYS A 1 65 ? 9.616 -3.335 2.103 1.00 0.00 65 CYS A C 8
ATOM 12374 O O . CYS A 1 65 ? 10.435 -2.601 2.655 1.00 0.00 65 CYS A O 8
ATOM 12381 N N . GLU A 1 66 ? 9.951 -4.222 1.171 1.00 0.00 66 GLU A N 8
ATOM 12382 C CA . GLU A 1 66 ? 11.332 -4.387 0.735 1.00 0.00 66 GLU A CA 8
ATOM 12383 C C . GLU A 1 66 ? 11.825 -3.140 0.006 1.00 0.00 66 GLU A C 8
ATOM 12384 O O . GLU A 1 66 ? 13.020 -2.844 -0.002 1.00 0.00 66 GLU A O 8
ATOM 12396 N N . TYR A 1 67 ? 10.896 -2.413 -0.604 1.00 0.00 67 TYR A N 8
ATOM 12397 C CA . TYR A 1 67 ? 11.235 -1.199 -1.338 1.00 0.00 67 TYR A CA 8
ATOM 12398 C C . TYR A 1 67 ? 11.469 -0.033 -0.383 1.00 0.00 67 TYR A C 8
ATOM 12399 O O . TYR A 1 67 ? 12.222 0.893 -0.687 1.00 0.00 67 TYR A O 8
ATOM 12417 N N . LYS A 1 68 ? 10.818 -0.084 0.774 1.00 0.00 68 LYS A N 8
ATOM 12418 C CA . LYS A 1 68 ? 10.955 0.966 1.777 1.00 0.00 68 LYS A CA 8
ATOM 12419 C C . LYS A 1 68 ? 12.422 1.325 1.992 1.00 0.00 68 LYS A C 8
ATOM 12420 O O . LYS A 1 68 ? 12.835 2.461 1.758 1.00 0.00 68 LYS A O 8
ATOM 12439 N N . LYS A 1 69 ? 13.206 0.349 2.438 1.00 0.00 69 LYS A N 8
ATOM 12440 C CA . LYS A 1 69 ? 14.628 0.560 2.682 1.00 0.00 69 LYS A CA 8
ATOM 12441 C C . LYS A 1 69 ? 15.317 1.115 1.440 1.00 0.00 69 LYS A C 8
ATOM 12442 O O . LYS A 1 69 ? 16.042 2.108 1.511 1.00 0.00 69 LYS A O 8
ATOM 12461 N N . LEU A 1 70 ? 15.085 0.470 0.302 1.00 0.00 70 LEU A N 8
ATOM 12462 C CA . LEU A 1 70 ? 15.682 0.900 -0.957 1.00 0.00 70 LEU A CA 8
ATOM 12463 C C . LEU A 1 70 ? 15.268 2.328 -1.297 1.00 0.00 70 LEU A C 8
ATOM 12464 O O . LEU A 1 70 ? 15.917 3.001 -2.098 1.00 0.00 70 LEU A O 8
ATOM 12480 N N . THR A 1 71 ? 14.183 2.787 -0.680 1.00 0.00 71 THR A N 8
ATOM 12481 C CA . THR A 1 71 ? 13.682 4.135 -0.915 1.00 0.00 71 THR A CA 8
ATOM 12482 C C . THR A 1 71 ? 14.459 5.161 -0.098 1.00 0.00 71 THR A C 8
ATOM 12483 O O . THR A 1 71 ? 14.551 5.054 1.126 1.00 0.00 71 THR A O 8
ATOM 12494 N N . CYS A 1 72 ? 15.017 6.155 -0.780 1.00 0.00 72 CYS A N 8
ATOM 12495 C CA . CYS A 1 72 ? 15.786 7.201 -0.118 1.00 0.00 72 CYS A CA 8
ATOM 12496 C C . CYS A 1 72 ? 14.863 8.228 0.530 1.00 0.00 72 CYS A C 8
ATOM 12497 O O . CYS A 1 72 ? 14.657 9.319 -0.004 1.00 0.00 72 CYS A O 8
ATOM 12504 N N . LEU A 1 73 ? 14.309 7.873 1.684 1.00 0.00 73 LEU A N 8
ATOM 12505 C CA . LEU A 1 73 ? 13.407 8.763 2.406 1.00 0.00 73 LEU A CA 8
ATOM 12506 C C . LEU A 1 73 ? 13.829 10.219 2.238 1.00 0.00 73 LEU A C 8
ATOM 12507 O O . LEU A 1 73 ? 12.997 11.091 1.989 1.00 0.00 73 LEU A O 8
ATOM 12523 N N . GLU A 1 74 ? 15.127 10.474 2.374 1.00 0.00 74 GLU A N 8
ATOM 12524 C CA . GLU A 1 74 ? 15.658 11.825 2.235 1.00 0.00 74 GLU A CA 8
ATOM 12525 C C . GLU A 1 74 ? 15.008 12.547 1.058 1.00 0.00 74 GLU A C 8
ATOM 12526 O O . GLU A 1 74 ? 14.462 13.640 1.211 1.00 0.00 74 GLU A O 8
ATOM 12538 N N . CYS A 1 75 ? 15.070 11.928 -0.116 1.00 0.00 75 CYS A N 8
ATOM 12539 C CA . CYS A 1 75 ? 14.490 12.510 -1.320 1.00 0.00 75 CYS A CA 8
ATOM 12540 C C . CYS A 1 75 ? 13.637 11.486 -2.063 1.00 0.00 75 CYS A C 8
ATOM 12541 O O . CYS A 1 75 ? 13.687 11.394 -3.289 1.00 0.00 75 CYS A O 8
ATOM 12548 N N . MET A 1 76 ? 12.855 10.718 -1.311 1.00 0.00 76 MET A N 8
ATOM 12549 C CA . MET A 1 76 ? 11.991 9.701 -1.898 1.00 0.00 76 MET A CA 8
ATOM 12550 C C . MET A 1 76 ? 12.574 9.183 -3.209 1.00 0.00 76 MET A C 8
ATOM 12551 O O . MET A 1 76 ? 11.908 9.199 -4.244 1.00 0.00 76 MET A O 8
ATOM 12565 N N . ARG A 1 77 ? 13.820 8.724 -3.157 1.00 0.00 77 ARG A N 8
ATOM 12566 C CA . ARG A 1 77 ? 14.493 8.203 -4.341 1.00 0.00 77 ARG A CA 8
ATOM 12567 C C . ARG A 1 77 ? 14.793 6.715 -4.185 1.00 0.00 77 ARG A C 8
ATOM 12568 O O . ARG A 1 77 ? 15.683 6.326 -3.429 1.00 0.00 77 ARG A O 8
ATOM 12589 N N . THR A 1 78 ? 14.043 5.887 -4.906 1.00 0.00 78 THR A N 8
ATOM 12590 C CA . THR A 1 78 ? 14.227 4.443 -4.847 1.00 0.00 78 THR A CA 8
ATOM 12591 C C . THR A 1 78 ? 15.347 3.992 -5.777 1.00 0.00 78 THR A C 8
ATOM 12592 O O . THR A 1 78 ? 15.526 4.545 -6.863 1.00 0.00 78 THR A O 8
ATOM 12603 N N . PHE A 1 79 ? 16.100 2.986 -5.346 1.00 0.00 79 PHE A N 8
ATOM 12604 C CA . PHE A 1 79 ? 17.204 2.461 -6.141 1.00 0.00 79 PHE A CA 8
ATOM 12605 C C . PHE A 1 79 ? 17.008 0.976 -6.430 1.00 0.00 79 PHE A C 8
ATOM 12606 O O . PHE A 1 79 ? 15.980 0.394 -6.083 1.00 0.00 79 PHE A O 8
ATOM 12623 N N . LYS A 1 80 ? 18.002 0.368 -7.069 1.00 0.00 80 LYS A N 8
ATOM 12624 C CA . LYS A 1 80 ? 17.942 -1.049 -7.406 1.00 0.00 80 LYS A CA 8
ATOM 12625 C C . LYS A 1 80 ? 18.446 -1.905 -6.249 1.00 0.00 80 LYS A C 8
ATOM 12626 O O . LYS A 1 80 ? 17.842 -2.922 -5.907 1.00 0.00 80 LYS A O 8
ATOM 12645 N N . SER A 1 81 ? 19.556 -1.487 -5.648 1.00 0.00 81 SER A N 8
ATOM 12646 C CA . SER A 1 81 ? 20.142 -2.217 -4.530 1.00 0.00 81 SER A CA 8
ATOM 12647 C C . SER A 1 81 ? 20.391 -1.288 -3.346 1.00 0.00 81 SER A C 8
ATOM 12648 O O . SER A 1 81 ? 20.257 -0.069 -3.459 1.00 0.00 81 SER A O 8
ATOM 12656 N N . SER A 1 82 ? 20.754 -1.873 -2.209 1.00 0.00 82 SER A N 8
ATOM 12657 C CA . SER A 1 82 ? 21.019 -1.100 -1.001 1.00 0.00 82 SER A CA 8
ATOM 12658 C C . SER A 1 82 ? 22.396 -0.446 -1.065 1.00 0.00 82 SER A C 8
ATOM 12659 O O . SER A 1 82 ? 22.576 0.692 -0.632 1.00 0.00 82 SER A O 8
ATOM 12667 N N . PHE A 1 83 ? 23.365 -1.175 -1.609 1.00 0.00 83 PHE A N 8
ATOM 12668 C CA . PHE A 1 83 ? 24.727 -0.668 -1.729 1.00 0.00 83 PHE A CA 8
ATOM 12669 C C . PHE A 1 83 ? 24.778 0.537 -2.663 1.00 0.00 83 PHE A C 8
ATOM 12670 O O . PHE A 1 83 ? 25.459 1.524 -2.384 1.00 0.00 83 PHE A O 8
ATOM 12687 N N . SER A 1 84 ? 24.053 0.449 -3.773 1.00 0.00 84 SER A N 8
ATOM 12688 C CA . SER A 1 84 ? 24.018 1.530 -4.751 1.00 0.00 84 SER A CA 8
ATOM 12689 C C . SER A 1 84 ? 23.523 2.825 -4.113 1.00 0.00 84 SER A C 8
ATOM 12690 O O . SER A 1 84 ? 24.231 3.832 -4.097 1.00 0.00 84 SER A O 8
ATOM 12698 N N . ILE A 1 85 ? 22.302 2.789 -3.589 1.00 0.00 85 ILE A N 8
ATOM 12699 C CA . ILE A 1 85 ? 21.712 3.958 -2.949 1.00 0.00 85 ILE A CA 8
ATOM 12700 C C . ILE A 1 85 ? 22.623 4.504 -1.854 1.00 0.00 85 ILE A C 8
ATOM 12701 O O . ILE A 1 85 ? 22.814 5.714 -1.738 1.00 0.00 85 ILE A O 8
ATOM 12717 N N . TRP A 1 86 ? 23.183 3.603 -1.055 1.00 0.00 86 TRP A N 8
ATOM 12718 C CA . TRP A 1 86 ? 24.076 3.994 0.030 1.00 0.00 86 TRP A CA 8
ATOM 12719 C C . TRP A 1 86 ? 25.050 5.073 -0.429 1.00 0.00 86 TRP A C 8
ATOM 12720 O O . TRP A 1 86 ? 25.300 6.042 0.288 1.00 0.00 86 TRP A O 8
ATOM 12741 N N . ARG A 1 87 ? 25.597 4.899 -1.628 1.00 0.00 87 ARG A N 8
ATOM 12742 C CA . ARG A 1 87 ? 26.545 5.859 -2.182 1.00 0.00 87 ARG A CA 8
ATOM 12743 C C . ARG A 1 87 ? 25.864 7.195 -2.464 1.00 0.00 87 ARG A C 8
ATOM 12744 O O . ARG A 1 87 ? 26.461 8.258 -2.288 1.00 0.00 87 ARG A O 8
ATOM 12765 N N . HIS A 1 88 ? 24.611 7.134 -2.903 1.00 0.00 88 HIS A N 8
ATOM 12766 C CA . HIS A 1 88 ? 23.848 8.339 -3.209 1.00 0.00 88 HIS A CA 8
ATOM 12767 C C . HIS A 1 88 ? 23.505 9.103 -1.934 1.00 0.00 88 HIS A C 8
ATOM 12768 O O . HIS A 1 88 ? 23.272 10.311 -1.968 1.00 0.00 88 HIS A O 8
ATOM 12782 N N . GLN A 1 89 ? 23.473 8.390 -0.813 1.00 0.00 89 GLN A N 8
ATOM 12783 C CA . GLN A 1 89 ? 23.157 9.002 0.472 1.00 0.00 89 GLN A CA 8
ATOM 12784 C C . GLN A 1 89 ? 24.429 9.346 1.240 1.00 0.00 89 GLN A C 8
ATOM 12785 O O . GLN A 1 89 ? 24.416 10.189 2.137 1.00 0.00 89 GLN A O 8
ATOM 12799 N N . VAL A 1 90 ? 25.526 8.687 0.882 1.00 0.00 90 VAL A N 8
ATOM 12800 C CA . VAL A 1 90 ? 26.808 8.923 1.537 1.00 0.00 90 VAL A CA 8
ATOM 12801 C C . VAL A 1 90 ? 27.643 9.936 0.761 1.00 0.00 90 VAL A C 8
ATOM 12802 O O . VAL A 1 90 ? 28.472 10.641 1.336 1.00 0.00 90 VAL A O 8
ATOM 12815 N N . GLU A 1 91 ? 27.418 10.002 -0.547 1.00 0.00 91 GLU A N 8
ATOM 12816 C CA . GLU A 1 91 ? 28.150 10.929 -1.402 1.00 0.00 91 GLU A CA 8
ATOM 12817 C C . GLU A 1 91 ? 27.433 12.273 -1.488 1.00 0.00 91 GLU A C 8
ATOM 12818 O O . GLU A 1 91 ? 28.064 13.329 -1.461 1.00 0.00 91 GLU A O 8
ATOM 12830 N N . VAL A 1 92 ? 26.108 12.224 -1.593 1.00 0.00 92 VAL A N 8
ATOM 12831 C CA . VAL A 1 92 ? 25.303 13.437 -1.683 1.00 0.00 92 VAL A CA 8
ATOM 12832 C C . VAL A 1 92 ? 24.847 13.897 -0.303 1.00 0.00 92 VAL A C 8
ATOM 12833 O O . VAL A 1 92 ? 25.265 14.950 0.181 1.00 0.00 92 VAL A O 8
ATOM 12846 N N . HIS A 1 93 ? 23.988 13.102 0.326 1.00 0.00 93 HIS A N 8
ATOM 12847 C CA . HIS A 1 93 ? 23.476 13.427 1.652 1.00 0.00 93 HIS A CA 8
ATOM 12848 C C . HIS A 1 93 ? 24.562 13.260 2.711 1.00 0.00 93 HIS A C 8
ATOM 12849 O O . HIS A 1 93 ? 24.546 13.931 3.741 1.00 0.00 93 HIS A O 8
ATOM 12863 N N . ASN A 1 94 ? 25.503 12.359 2.448 1.00 0.00 94 ASN A N 8
ATOM 12864 C CA . ASN A 1 94 ? 26.596 12.103 3.379 1.00 0.00 94 ASN A CA 8
ATOM 12865 C C . ASN A 1 94 ? 26.064 11.612 4.722 1.00 0.00 94 ASN A C 8
ATOM 12866 O O . ASN A 1 94 ? 26.394 12.164 5.770 1.00 0.00 94 ASN A O 8
ATOM 12877 N N . GLN A 1 95 ? 25.239 10.570 4.680 1.00 0.00 95 GLN A N 8
ATOM 12878 C CA . GLN A 1 95 ? 24.661 10.005 5.893 1.00 0.00 95 GLN A CA 8
ATOM 12879 C C . GLN A 1 95 ? 25.021 8.530 6.032 1.00 0.00 95 GLN A C 8
ATOM 12880 O O . GLN A 1 95 ? 24.336 7.660 5.496 1.00 0.00 95 GLN A O 8
ATOM 12894 N N . ASN A 1 96 ? 26.102 8.255 6.755 1.00 0.00 96 ASN A N 8
ATOM 12895 C CA . ASN A 1 96 ? 26.554 6.885 6.964 1.00 0.00 96 ASN A CA 8
ATOM 12896 C C . ASN A 1 96 ? 25.909 6.282 8.207 1.00 0.00 96 ASN A C 8
ATOM 12897 O O . ASN A 1 96 ? 26.492 6.296 9.291 1.00 0.00 96 ASN A O 8
ATOM 12908 N N . ASN A 1 97 ? 24.701 5.752 8.043 1.00 0.00 97 ASN A N 8
ATOM 12909 C CA . ASN A 1 97 ? 23.975 5.144 9.152 1.00 0.00 97 ASN A CA 8
ATOM 12910 C C . ASN A 1 97 ? 24.126 3.626 9.134 1.00 0.00 97 ASN A C 8
ATOM 12911 O O . ASN A 1 97 ? 24.542 3.022 10.122 1.00 0.00 97 ASN A O 8
ATOM 12922 N N . MET A 1 98 ? 23.786 3.017 8.003 1.00 0.00 98 MET A N 8
ATOM 12923 C CA . MET A 1 98 ? 23.886 1.569 7.856 1.00 0.00 98 MET A CA 8
ATOM 12924 C C . MET A 1 98 ? 24.504 1.201 6.511 1.00 0.00 98 MET A C 8
ATOM 12925 O O . MET A 1 98 ? 24.219 1.832 5.493 1.00 0.00 98 MET A O 8
ATOM 12939 N N . ALA A 1 99 ? 25.350 0.177 6.514 1.00 0.00 99 ALA A N 8
ATOM 12940 C CA . ALA A 1 99 ? 26.007 -0.276 5.294 1.00 0.00 99 ALA A CA 8
ATOM 12941 C C . ALA A 1 99 ? 25.935 -1.793 5.162 1.00 0.00 99 ALA A C 8
ATOM 12942 O O . ALA A 1 99 ? 25.874 -2.524 6.151 1.00 0.00 99 ALA A O 8
ATOM 12949 N N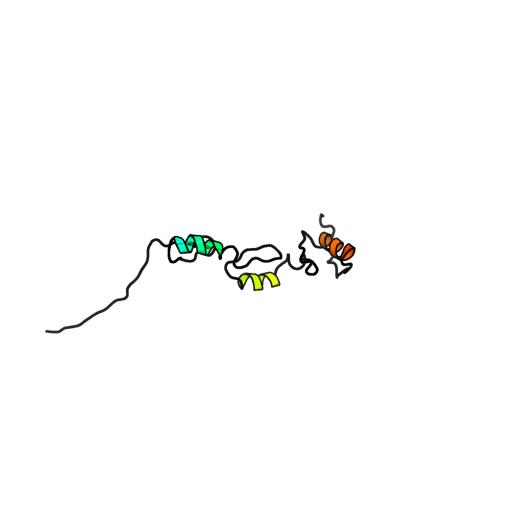 . PRO A 1 100 ? 25.941 -2.280 3.912 1.00 0.00 100 PRO A N 8
ATOM 12950 C CA . PRO A 1 100 ? 25.877 -3.716 3.622 1.00 0.00 100 PRO A CA 8
ATOM 12951 C C . PRO A 1 100 ? 27.156 -4.445 4.017 1.00 0.00 100 PRO A C 8
ATOM 12952 O O . PRO A 1 100 ? 28.100 -3.836 4.521 1.00 0.00 100 PRO A O 8
ATOM 12963 N N . THR A 1 101 ? 27.182 -5.754 3.785 1.00 0.00 101 THR A N 8
ATOM 12964 C CA . THR A 1 101 ? 28.345 -6.566 4.118 1.00 0.00 101 THR A CA 8
ATOM 12965 C C . THR A 1 101 ? 29.277 -6.709 2.920 1.00 0.00 101 THR A C 8
ATOM 12966 O O . THR A 1 101 ? 29.064 -7.557 2.053 1.00 0.00 101 THR A O 8
ATOM 12977 N N . SER A 1 102 ? 30.311 -5.875 2.878 1.00 0.00 102 SER A N 8
ATOM 12978 C CA . SER A 1 102 ? 31.274 -5.906 1.783 1.00 0.00 102 SER A CA 8
ATOM 12979 C C . SER A 1 102 ? 32.625 -5.358 2.233 1.00 0.00 102 SER A C 8
ATOM 12980 O O . SER A 1 102 ? 32.727 -4.215 2.678 1.00 0.00 102 SER A O 8
ATOM 12988 N N . GLY A 1 103 ? 33.661 -6.182 2.113 1.00 0.00 103 GLY A N 8
ATOM 12989 C CA . GLY A 1 103 ? 34.992 -5.764 2.511 1.00 0.00 103 GLY A CA 8
ATOM 12990 C C . GLY A 1 103 ? 35.796 -6.893 3.124 1.00 0.00 103 GLY A C 8
ATOM 12991 O O . GLY A 1 103 ? 35.367 -7.543 4.077 1.00 0.00 103 GLY A O 8
ATOM 12995 N N . PRO A 1 104 ? 36.992 -7.142 2.570 1.00 0.00 104 PRO A N 8
ATOM 12996 C CA . PRO A 1 104 ? 37.883 -8.202 3.051 1.00 0.00 104 PRO A CA 8
ATOM 12997 C C . PRO A 1 104 ? 38.473 -7.886 4.421 1.00 0.00 104 PRO A C 8
ATOM 12998 O O . PRO A 1 104 ? 39.283 -8.647 4.949 1.00 0.00 104 PRO A O 8
ATOM 13009 N N . SER A 1 105 ? 38.063 -6.757 4.991 1.00 0.00 105 SER A N 8
ATOM 13010 C CA . SER A 1 105 ? 38.554 -6.338 6.298 1.00 0.00 105 SER A CA 8
ATOM 13011 C C . SER A 1 105 ? 37.629 -6.827 7.409 1.00 0.00 105 SER A C 8
ATOM 13012 O O . SER A 1 105 ? 36.765 -6.090 7.881 1.00 0.00 105 SER A O 8
ATOM 13020 N N . SER A 1 106 ? 37.818 -8.077 7.820 1.00 0.00 106 SER A N 8
ATOM 13021 C CA . SER A 1 106 ? 37.000 -8.667 8.873 1.00 0.00 106 SER A CA 8
ATOM 13022 C C . SER A 1 106 ? 37.815 -8.870 10.146 1.00 0.00 106 SER A C 8
ATOM 13023 O O . SER A 1 106 ? 38.763 -9.653 10.172 1.00 0.00 106 SER A O 8
ATOM 13031 N N . GLY A 1 107 ? 37.437 -8.157 11.203 1.00 0.00 107 GLY A N 8
ATOM 13032 C CA . GLY A 1 107 ? 38.143 -8.272 12.466 1.00 0.00 107 GLY A CA 8
ATOM 13033 C C . GLY A 1 107 ? 39.648 -8.206 12.297 1.00 0.00 107 GLY A C 8
ATOM 13034 O O . GLY A 1 107 ? 40.341 -9.118 12.745 1.00 0.00 107 GLY A O 8
ATOM 13041 N N . GLY A 1 1 ? 16.663 -39.252 -6.366 1.00 0.00 1 GLY A N 9
ATOM 13042 C CA . GLY A 1 1 ? 16.170 -38.440 -7.463 1.00 0.00 1 GLY A CA 9
ATOM 13043 C C . GLY A 1 1 ? 15.059 -37.500 -7.036 1.00 0.00 1 GLY A C 9
ATOM 13044 O O . GLY A 1 1 ? 14.937 -37.169 -5.856 1.00 0.00 1 GLY A O 9
ATOM 13048 N N . SER A 1 2 ? 14.249 -37.069 -7.997 1.00 0.00 2 SER A N 9
ATOM 13049 C CA . SER A 1 2 ? 13.146 -36.158 -7.715 1.00 0.00 2 SER A CA 9
ATOM 13050 C C . SER A 1 2 ? 12.165 -36.115 -8.882 1.00 0.00 2 SER A C 9
ATOM 13051 O O . SER A 1 2 ? 12.564 -35.975 -10.038 1.00 0.00 2 SER A O 9
ATOM 13059 N N . SER A 1 3 ? 10.878 -36.236 -8.570 1.00 0.00 3 SER A N 9
ATOM 13060 C CA . SER A 1 3 ? 9.839 -36.215 -9.593 1.00 0.00 3 SER A CA 9
ATOM 13061 C C . SER A 1 3 ? 8.710 -35.267 -9.200 1.00 0.00 3 SER A C 9
ATOM 13062 O O . SER A 1 3 ? 8.568 -34.901 -8.034 1.00 0.00 3 SER A O 9
ATOM 13070 N N . GLY A 1 4 ? 7.908 -34.871 -10.185 1.00 0.00 4 GLY A N 9
ATOM 13071 C CA . GLY A 1 4 ? 6.802 -33.969 -9.924 1.00 0.00 4 GLY A CA 9
ATOM 13072 C C . GLY A 1 4 ? 5.934 -33.747 -11.146 1.00 0.00 4 GLY A C 9
ATOM 13073 O O . GLY A 1 4 ? 6.232 -34.253 -12.228 1.00 0.00 4 GLY A O 9
ATOM 13077 N N . SER A 1 5 ? 4.855 -32.990 -10.975 1.00 0.00 5 SER A N 9
ATOM 13078 C CA . SER A 1 5 ? 3.937 -32.708 -12.072 1.00 0.00 5 SER A CA 9
ATOM 13079 C C . SER A 1 5 ? 2.869 -31.706 -11.642 1.00 0.00 5 SER A C 9
ATOM 13080 O O . SER A 1 5 ? 2.489 -31.651 -10.473 1.00 0.00 5 SER A O 9
ATOM 13088 N N . SER A 1 6 ? 2.389 -30.916 -12.597 1.00 0.00 6 SER A N 9
ATOM 13089 C CA . SER A 1 6 ? 1.368 -29.913 -12.318 1.00 0.00 6 SER A CA 9
ATOM 13090 C C . SER A 1 6 ? 0.904 -29.238 -13.605 1.00 0.00 6 SER A C 9
ATOM 13091 O O . SER A 1 6 ? 1.713 -28.903 -14.470 1.00 0.00 6 SER A O 9
ATOM 13099 N N . GLY A 1 7 ? -0.405 -29.040 -13.725 1.00 0.00 7 GLY A N 9
ATOM 13100 C CA . GLY A 1 7 ? -0.955 -28.406 -14.908 1.00 0.00 7 GLY A CA 9
ATOM 13101 C C . GLY A 1 7 ? -1.842 -27.224 -14.573 1.00 0.00 7 GLY A C 9
ATOM 13102 O O . GLY A 1 7 ? -1.494 -26.397 -13.731 1.00 0.00 7 GLY A O 9
ATOM 13106 N N . ALA A 1 8 ? -2.992 -27.142 -15.235 1.00 0.00 8 ALA A N 9
ATOM 13107 C CA . ALA A 1 8 ? -3.932 -26.053 -15.002 1.00 0.00 8 ALA A CA 9
ATOM 13108 C C . ALA A 1 8 ? -5.363 -26.490 -15.297 1.00 0.00 8 ALA A C 9
ATOM 13109 O O . ALA A 1 8 ? -5.610 -27.252 -16.232 1.00 0.00 8 ALA A O 9
ATOM 13116 N N . SER A 1 9 ? -6.303 -26.004 -14.492 1.00 0.00 9 SER A N 9
ATOM 13117 C CA . SER A 1 9 ? -7.709 -26.348 -14.664 1.00 0.00 9 SER A CA 9
ATOM 13118 C C . SER A 1 9 ? -8.533 -25.112 -15.009 1.00 0.00 9 SER A C 9
ATOM 13119 O O . SER A 1 9 ? -8.278 -24.009 -14.523 1.00 0.00 9 SER A O 9
ATOM 13127 N N . PRO A 1 10 ? -9.547 -25.297 -15.868 1.00 0.00 10 PRO A N 9
ATOM 13128 C CA . PRO A 1 10 ? -10.430 -24.209 -16.297 1.00 0.00 10 PRO A CA 9
ATOM 13129 C C . PRO A 1 10 ? -11.341 -23.725 -15.174 1.00 0.00 10 PRO A C 9
ATOM 13130 O O . PRO A 1 10 ? -11.265 -24.211 -14.046 1.00 0.00 10 PRO A O 9
ATOM 13141 N N . VAL A 1 11 ? -12.204 -22.764 -15.491 1.00 0.00 11 VAL A N 9
ATOM 13142 C CA . VAL A 1 11 ? -13.131 -22.215 -14.509 1.00 0.00 11 VAL A CA 9
ATOM 13143 C C . VAL A 1 11 ? -14.494 -21.941 -15.134 1.00 0.00 11 VAL A C 9
ATOM 13144 O O . VAL A 1 11 ? -14.602 -21.201 -16.112 1.00 0.00 11 VAL A O 9
ATOM 13157 N N . GLU A 1 12 ? -15.533 -22.542 -14.563 1.00 0.00 12 GLU A N 9
ATOM 13158 C CA . GLU A 1 12 ? -16.890 -22.362 -15.065 1.00 0.00 12 GLU A CA 9
ATOM 13159 C C . GLU A 1 12 ? -17.731 -21.551 -14.083 1.00 0.00 12 GLU A C 9
ATOM 13160 O O . GLU A 1 12 ? -17.940 -21.962 -12.942 1.00 0.00 12 GLU A O 9
ATOM 13172 N N . ASN A 1 13 ? -18.210 -20.397 -14.535 1.00 0.00 13 ASN A N 9
ATOM 13173 C CA . ASN A 1 13 ? -19.027 -19.527 -13.697 1.00 0.00 13 ASN A CA 9
ATOM 13174 C C . ASN A 1 13 ? -19.707 -18.447 -14.533 1.00 0.00 13 ASN A C 9
ATOM 13175 O O . ASN A 1 13 ? -19.318 -18.192 -15.673 1.00 0.00 13 ASN A O 9
ATOM 13186 N N . LYS A 1 14 ? -20.724 -17.814 -13.958 1.00 0.00 14 LYS A N 9
ATOM 13187 C CA . LYS A 1 14 ? -21.458 -16.760 -14.648 1.00 0.00 14 LYS A CA 9
ATOM 13188 C C . LYS A 1 14 ? -20.576 -15.533 -14.860 1.00 0.00 14 LYS A C 9
ATOM 13189 O O . LYS A 1 14 ? -19.456 -15.469 -14.356 1.00 0.00 14 LYS A O 9
ATOM 13208 N N . GLU A 1 15 ? -21.091 -14.562 -15.608 1.00 0.00 15 GLU A N 9
ATOM 13209 C CA . GLU A 1 15 ? -20.349 -13.338 -15.886 1.00 0.00 15 GLU A CA 9
ATOM 13210 C C . GLU A 1 15 ? -20.450 -12.364 -14.715 1.00 0.00 15 GLU A C 9
ATOM 13211 O O . GLU A 1 15 ? -21.545 -11.983 -14.302 1.00 0.00 15 GLU A O 9
ATOM 13223 N N . VAL A 1 16 ? -19.298 -11.964 -14.185 1.00 0.00 16 VAL A N 9
ATOM 13224 C CA . VAL A 1 16 ? -19.256 -11.035 -13.063 1.00 0.00 16 VAL A CA 9
ATOM 13225 C C . VAL A 1 16 ? -18.208 -9.950 -13.287 1.00 0.00 16 VAL A C 9
ATOM 13226 O O . VAL A 1 16 ? -17.183 -10.185 -13.928 1.00 0.00 16 VAL A O 9
ATOM 13239 N N . TYR A 1 17 ? -18.472 -8.762 -12.756 1.00 0.00 17 TYR A N 9
ATOM 13240 C CA . TYR A 1 17 ? -17.553 -7.639 -12.900 1.00 0.00 17 TYR A CA 9
ATOM 13241 C C . TYR A 1 17 ? -16.620 -7.540 -11.697 1.00 0.00 17 TYR A C 9
ATOM 13242 O O . TYR A 1 17 ? -16.974 -6.962 -10.670 1.00 0.00 17 TYR A O 9
ATOM 13260 N N . GLN A 1 18 ? -15.427 -8.109 -11.833 1.00 0.00 18 GLN A N 9
ATOM 13261 C CA . GLN A 1 18 ? -14.443 -8.086 -10.758 1.00 0.00 18 GLN A CA 9
ATOM 13262 C C . GLN A 1 18 ? -13.494 -6.902 -10.914 1.00 0.00 18 GLN A C 9
ATOM 13263 O O . GLN A 1 18 ? -13.208 -6.465 -12.029 1.00 0.00 18 GLN A O 9
ATOM 13277 N N . CYS A 1 19 ? -13.009 -6.388 -9.789 1.00 0.00 19 CYS A N 9
ATOM 13278 C CA . CYS A 1 19 ? -12.092 -5.253 -9.800 1.00 0.00 19 CYS A CA 9
ATOM 13279 C C . CYS A 1 19 ? -10.689 -5.692 -10.206 1.00 0.00 19 CYS A C 9
ATOM 13280 O O . CYS A 1 19 ? -10.161 -6.677 -9.690 1.00 0.00 19 CYS A O 9
ATOM 13287 N N . ARG A 1 20 ? -10.090 -4.954 -11.135 1.00 0.00 20 ARG A N 9
ATOM 13288 C CA . ARG A 1 20 ? -8.748 -5.266 -11.612 1.00 0.00 20 ARG A CA 9
ATOM 13289 C C . ARG A 1 20 ? -7.691 -4.726 -10.654 1.00 0.00 20 ARG A C 9
ATOM 13290 O O . ARG A 1 20 ? -6.535 -4.533 -11.033 1.00 0.00 20 ARG A O 9
ATOM 13311 N N . LEU A 1 21 ? -8.095 -4.482 -9.412 1.00 0.00 21 LEU A N 9
ATOM 13312 C CA . LEU A 1 21 ? -7.182 -3.962 -8.399 1.00 0.00 21 LEU A CA 9
ATOM 13313 C C . LEU A 1 21 ? -7.133 -4.886 -7.186 1.00 0.00 21 LEU A C 9
ATOM 13314 O O . LEU A 1 21 ? -6.060 -5.180 -6.659 1.00 0.00 21 LEU A O 9
ATOM 13330 N N . CYS A 1 22 ? -8.302 -5.342 -6.748 1.00 0.00 22 CYS A N 9
ATOM 13331 C CA . CYS A 1 22 ? -8.394 -6.234 -5.599 1.00 0.00 22 CYS A CA 9
ATOM 13332 C C . CYS A 1 22 ? -9.133 -7.518 -5.963 1.00 0.00 22 CYS A C 9
ATOM 13333 O O . CYS A 1 22 ? -9.102 -8.497 -5.220 1.00 0.00 22 CYS A O 9
ATOM 13340 N N . ASN A 1 23 ? -9.798 -7.504 -7.114 1.00 0.00 23 ASN A N 9
ATOM 13341 C CA . ASN A 1 23 ? -10.547 -8.667 -7.578 1.00 0.00 23 ASN A CA 9
ATOM 13342 C C . ASN A 1 23 ? -11.795 -8.885 -6.728 1.00 0.00 23 ASN A C 9
ATOM 13343 O O . ASN A 1 23 ? -12.093 -10.008 -6.323 1.00 0.00 23 ASN A O 9
ATOM 13354 N N . ALA A 1 24 ? -12.520 -7.804 -6.463 1.00 0.00 24 ALA A N 9
ATOM 13355 C CA . ALA A 1 24 ? -13.737 -7.877 -5.665 1.00 0.00 24 ALA A CA 9
ATOM 13356 C C . ALA A 1 24 ? -14.978 -7.771 -6.544 1.00 0.00 24 ALA A C 9
ATOM 13357 O O . ALA A 1 24 ? -15.231 -6.734 -7.158 1.00 0.00 24 ALA A O 9
ATOM 13364 N N . LYS A 1 25 ? -15.751 -8.850 -6.601 1.00 0.00 25 LYS A N 9
ATOM 13365 C CA . LYS A 1 25 ? -16.967 -8.880 -7.405 1.00 0.00 25 LYS A CA 9
ATOM 13366 C C . LYS A 1 25 ? -17.812 -7.634 -7.160 1.00 0.00 25 LYS A C 9
ATOM 13367 O O . LYS A 1 25 ? -18.074 -7.264 -6.014 1.00 0.00 25 LYS A O 9
ATOM 13386 N N . LEU A 1 26 ? -18.236 -6.990 -8.242 1.00 0.00 26 LEU A N 9
ATOM 13387 C CA . LEU A 1 26 ? -19.053 -5.785 -8.144 1.00 0.00 26 LEU A CA 9
ATOM 13388 C C . LEU A 1 26 ? -20.538 -6.125 -8.238 1.00 0.00 26 LEU A C 9
ATOM 13389 O O . LEU A 1 26 ? -20.908 -7.279 -8.450 1.00 0.00 26 LEU A O 9
ATOM 13405 N N . SER A 1 27 ? -21.382 -5.111 -8.079 1.00 0.00 27 SER A N 9
ATOM 13406 C CA . SER A 1 27 ? -22.827 -5.303 -8.144 1.00 0.00 27 SER A CA 9
ATOM 13407 C C . SER A 1 27 ? -23.356 -4.970 -9.536 1.00 0.00 27 SER A C 9
ATOM 13408 O O . SER A 1 27 ? -24.456 -5.379 -9.908 1.00 0.00 27 SER A O 9
ATOM 13416 N N . SER A 1 28 ? -22.565 -4.224 -10.301 1.00 0.00 28 SER A N 9
ATOM 13417 C CA . SER A 1 28 ? -22.955 -3.832 -11.650 1.00 0.00 28 SER A CA 9
ATOM 13418 C C . SER A 1 28 ? -21.779 -3.208 -12.395 1.00 0.00 28 SER A C 9
ATOM 13419 O O . SER A 1 28 ? -20.775 -2.830 -11.790 1.00 0.00 28 SER A O 9
ATOM 13427 N N . LEU A 1 29 ? -21.911 -3.102 -13.713 1.00 0.00 29 LEU A N 9
ATOM 13428 C CA . LEU A 1 29 ? -20.860 -2.524 -14.543 1.00 0.00 29 LEU A CA 9
ATOM 13429 C C . LEU A 1 29 ? -20.416 -1.171 -13.995 1.00 0.00 29 LEU A C 9
ATOM 13430 O O . LEU A 1 29 ? -19.225 -0.857 -13.977 1.00 0.00 29 LEU A O 9
ATOM 13446 N N . LEU A 1 30 ? -21.380 -0.375 -13.547 1.00 0.00 30 LEU A N 9
ATOM 13447 C CA . LEU A 1 30 ? -21.089 0.944 -12.996 1.00 0.00 30 LEU A CA 9
ATOM 13448 C C . LEU A 1 30 ? -20.176 0.835 -11.779 1.00 0.00 30 LEU A C 9
ATOM 13449 O O . LEU A 1 30 ? -19.122 1.469 -11.724 1.00 0.00 30 LEU A O 9
ATOM 13465 N N . GLU A 1 31 ? -20.587 0.027 -10.807 1.00 0.00 31 GLU A N 9
ATOM 13466 C CA . GLU A 1 31 ? -19.804 -0.165 -9.591 1.00 0.00 31 GLU A CA 9
ATOM 13467 C C . GLU A 1 31 ? -18.343 -0.454 -9.925 1.00 0.00 31 GLU A C 9
ATOM 13468 O O . GLU A 1 31 ? -17.443 -0.119 -9.156 1.00 0.00 31 GLU A O 9
ATOM 13480 N N . GLN A 1 32 ? -18.118 -1.079 -11.076 1.00 0.00 32 GLN A N 9
ATOM 13481 C CA . GLN A 1 32 ? -16.767 -1.414 -11.511 1.00 0.00 32 GLN A CA 9
ATOM 13482 C C . GLN A 1 32 ? -16.005 -0.163 -11.936 1.00 0.00 32 GLN A C 9
ATOM 13483 O O . GLN A 1 32 ? -14.822 -0.012 -11.633 1.00 0.00 32 GLN A O 9
ATOM 13497 N N . GLY A 1 33 ? -16.692 0.732 -12.640 1.00 0.00 33 GLY A N 9
ATOM 13498 C CA . GLY A 1 33 ? -16.063 1.958 -13.095 1.00 0.00 33 GLY A CA 9
ATOM 13499 C C . GLY A 1 33 ? -15.848 2.951 -11.971 1.00 0.00 33 GLY A C 9
ATOM 13500 O O . GLY A 1 33 ? -14.982 3.821 -12.059 1.00 0.00 33 GLY A O 9
ATOM 13504 N N . SER A 1 34 ? -16.640 2.824 -10.911 1.00 0.00 34 SER A N 9
ATOM 13505 C CA . SER A 1 34 ? -16.536 3.721 -9.767 1.00 0.00 34 SER A CA 9
ATOM 13506 C C . SER A 1 34 ? -15.586 3.154 -8.716 1.00 0.00 34 SER A C 9
ATOM 13507 O O . SER A 1 34 ? -14.619 3.806 -8.321 1.00 0.00 34 SER A O 9
ATOM 13515 N N . HIS A 1 35 ? -15.870 1.935 -8.267 1.00 0.00 35 HIS A N 9
ATOM 13516 C CA . HIS A 1 35 ? -15.041 1.279 -7.263 1.00 0.00 35 HIS A CA 9
ATOM 13517 C C . HIS A 1 35 ? -13.574 1.281 -7.682 1.00 0.00 35 HIS A C 9
ATOM 13518 O O . HIS A 1 35 ? -12.679 1.212 -6.841 1.00 0.00 35 HIS A O 9
ATOM 13532 N N . GLU A 1 36 ? -13.337 1.361 -8.988 1.00 0.00 36 GLU A N 9
ATOM 13533 C CA . GLU A 1 36 ? -11.978 1.371 -9.518 1.00 0.00 36 GLU A CA 9
ATOM 13534 C C . GLU A 1 36 ? -11.358 2.760 -9.398 1.00 0.00 36 GLU A C 9
ATOM 13535 O O . GLU A 1 36 ? -10.136 2.907 -9.394 1.00 0.00 36 GLU A O 9
ATOM 13547 N N . ARG A 1 37 ? -12.209 3.776 -9.301 1.00 0.00 37 ARG A N 9
ATOM 13548 C CA . ARG A 1 37 ? -11.746 5.153 -9.183 1.00 0.00 37 ARG A CA 9
ATOM 13549 C C . ARG A 1 37 ? -11.134 5.405 -7.808 1.00 0.00 37 ARG A C 9
ATOM 13550 O O . ARG A 1 37 ? -10.062 6.001 -7.693 1.00 0.00 37 ARG A O 9
ATOM 13571 N N . LEU A 1 38 ? -11.822 4.948 -6.768 1.00 0.00 38 LEU A N 9
ATOM 13572 C CA . LEU A 1 38 ? -11.348 5.124 -5.400 1.00 0.00 38 LEU A CA 9
ATOM 13573 C C . LEU A 1 38 ? -10.345 4.036 -5.027 1.00 0.00 38 LEU A C 9
ATOM 13574 O O . LEU A 1 38 ? -9.375 4.290 -4.313 1.00 0.00 38 LEU A O 9
ATOM 13590 N N . CYS A 1 39 ? -10.585 2.825 -5.517 1.00 0.00 39 CYS A N 9
ATOM 13591 C CA . CYS A 1 39 ? -9.703 1.698 -5.238 1.00 0.00 39 CYS A CA 9
ATOM 13592 C C . CYS A 1 39 ? -8.358 1.874 -5.937 1.00 0.00 39 CYS A C 9
ATOM 13593 O O . CYS A 1 39 ? -7.466 1.036 -5.807 1.00 0.00 39 CYS A O 9
ATOM 13600 N N . ARG A 1 40 ? -8.222 2.968 -6.679 1.00 0.00 40 ARG A N 9
ATOM 13601 C CA . ARG A 1 40 ? -6.987 3.253 -7.399 1.00 0.00 40 ARG A CA 9
ATOM 13602 C C . ARG A 1 40 ? -5.972 3.938 -6.488 1.00 0.00 40 ARG A C 9
ATOM 13603 O O . ARG A 1 40 ? -4.799 3.569 -6.461 1.00 0.00 40 ARG A O 9
ATOM 13624 N N . ASN A 1 41 ? -6.432 4.939 -5.744 1.00 0.00 41 ASN A N 9
ATOM 13625 C CA . ASN A 1 41 ? -5.565 5.676 -4.833 1.00 0.00 41 ASN A CA 9
ATOM 13626 C C . ASN A 1 41 ? -5.905 5.357 -3.381 1.00 0.00 41 ASN A C 9
ATOM 13627 O O . ASN A 1 41 ? -5.757 6.202 -2.498 1.00 0.00 41 ASN A O 9
ATOM 13638 N N . ALA A 1 42 ? -6.360 4.132 -3.140 1.00 0.00 42 ALA A N 9
ATOM 13639 C CA . ALA A 1 42 ? -6.718 3.700 -1.795 1.00 0.00 42 ALA A CA 9
ATOM 13640 C C . ALA A 1 42 ? -5.480 3.554 -0.917 1.00 0.00 42 ALA A C 9
ATOM 13641 O O . ALA A 1 42 ? -5.312 4.282 0.061 1.00 0.00 42 ALA A O 9
ATOM 13648 N N . ALA A 1 43 ? -4.616 2.609 -1.273 1.00 0.00 43 ALA A N 9
ATOM 13649 C CA . ALA A 1 43 ? -3.392 2.369 -0.518 1.00 0.00 43 ALA A CA 9
ATOM 13650 C C . ALA A 1 43 ? -2.195 2.209 -1.449 1.00 0.00 43 ALA A C 9
ATOM 13651 O O . ALA A 1 43 ? -1.902 1.107 -1.915 1.00 0.00 43 ALA A O 9
ATOM 13658 N N . VAL A 1 44 ? -1.507 3.314 -1.717 1.00 0.00 44 VAL A N 9
ATOM 13659 C CA . VAL A 1 44 ? -0.342 3.295 -2.593 1.00 0.00 44 VAL A CA 9
ATOM 13660 C C . VAL A 1 44 ? 0.949 3.436 -1.793 1.00 0.00 44 VAL A C 9
ATOM 13661 O O . VAL A 1 44 ? 1.284 4.523 -1.321 1.00 0.00 44 VAL A O 9
ATOM 13674 N N . CYS A 1 45 ? 1.670 2.331 -1.644 1.00 0.00 45 CYS A N 9
ATOM 13675 C CA . CYS A 1 45 ? 2.925 2.329 -0.901 1.00 0.00 45 CYS A CA 9
ATOM 13676 C C . CYS A 1 45 ? 3.917 3.316 -1.509 1.00 0.00 45 CYS A C 9
ATOM 13677 O O . CYS A 1 45 ? 4.284 3.224 -2.681 1.00 0.00 45 CYS A O 9
ATOM 13684 N N . PRO A 1 46 ? 4.364 4.284 -0.694 1.00 0.00 46 PRO A N 9
ATOM 13685 C CA . PRO A 1 46 ? 5.320 5.306 -1.129 1.00 0.00 46 PRO A CA 9
ATOM 13686 C C . PRO A 1 46 ? 6.712 4.732 -1.370 1.00 0.00 46 PRO A C 9
ATOM 13687 O O . PRO A 1 46 ? 7.670 5.473 -1.593 1.00 0.00 46 PRO A O 9
ATOM 13698 N N . TYR A 1 47 ? 6.817 3.409 -1.326 1.00 0.00 47 TYR A N 9
ATOM 13699 C CA . TYR A 1 47 ? 8.093 2.735 -1.538 1.00 0.00 47 TYR A CA 9
ATOM 13700 C C . TYR A 1 47 ? 8.120 2.034 -2.892 1.00 0.00 47 TYR A C 9
ATOM 13701 O O . TYR A 1 47 ? 8.951 2.342 -3.748 1.00 0.00 47 TYR A O 9
ATOM 13719 N N . CYS A 1 48 ? 7.205 1.090 -3.081 1.00 0.00 48 CYS A N 9
ATOM 13720 C CA . CYS A 1 48 ? 7.122 0.343 -4.330 1.00 0.00 48 CYS A CA 9
ATOM 13721 C C . CYS A 1 48 ? 5.910 0.783 -5.147 1.00 0.00 48 CYS A C 9
ATOM 13722 O O . CYS A 1 48 ? 5.587 0.181 -6.171 1.00 0.00 48 CYS A O 9
ATOM 13729 N N . SER A 1 49 ? 5.245 1.838 -4.687 1.00 0.00 49 SER A N 9
ATOM 13730 C CA . SER A 1 49 ? 4.067 2.357 -5.373 1.00 0.00 49 SER A CA 9
ATOM 13731 C C . SER A 1 49 ? 3.079 1.236 -5.679 1.00 0.00 49 SER A C 9
ATOM 13732 O O . SER A 1 49 ? 2.638 1.075 -6.818 1.00 0.00 49 SER A O 9
ATOM 13740 N N . LEU A 1 50 ? 2.734 0.463 -4.656 1.00 0.00 50 LEU A N 9
ATOM 13741 C CA . LEU A 1 50 ? 1.798 -0.644 -4.814 1.00 0.00 50 LEU A CA 9
ATOM 13742 C C . LEU A 1 50 ? 0.360 -0.137 -4.870 1.00 0.00 50 LEU A C 9
ATOM 13743 O O . LEU A 1 50 ? 0.117 1.069 -4.875 1.00 0.00 50 LEU A O 9
ATOM 13759 N N . ARG A 1 51 ? -0.589 -1.067 -4.909 1.00 0.00 51 ARG A N 9
ATOM 13760 C CA . ARG A 1 51 ? -2.002 -0.715 -4.963 1.00 0.00 51 ARG A CA 9
ATOM 13761 C C . ARG A 1 51 ? -2.857 -1.793 -4.304 1.00 0.00 51 ARG A C 9
ATOM 13762 O O . ARG A 1 51 ? -3.064 -2.867 -4.868 1.00 0.00 51 ARG A O 9
ATOM 13783 N N . PHE A 1 52 ? -3.350 -1.499 -3.105 1.00 0.00 52 PHE A N 9
ATOM 13784 C CA . PHE A 1 52 ? -4.181 -2.444 -2.368 1.00 0.00 52 PHE A CA 9
ATOM 13785 C C . PHE A 1 52 ? -5.638 -1.990 -2.353 1.00 0.00 52 PHE A C 9
ATOM 13786 O O . PHE A 1 52 ? -5.997 -0.996 -2.985 1.00 0.00 52 PHE A O 9
ATOM 13803 N N . PHE A 1 53 ? -6.473 -2.725 -1.626 1.00 0.00 53 PHE A N 9
ATOM 13804 C CA . PHE A 1 53 ? -7.891 -2.400 -1.528 1.00 0.00 53 PHE A CA 9
ATOM 13805 C C . PHE A 1 53 ? -8.141 -1.379 -0.422 1.00 0.00 53 PHE A C 9
ATOM 13806 O O . PHE A 1 53 ? -8.895 -0.424 -0.602 1.00 0.00 53 PHE A O 9
ATOM 13823 N N . SER A 1 54 ? -7.501 -1.590 0.724 1.00 0.00 54 SER A N 9
ATOM 13824 C CA . SER A 1 54 ? -7.656 -0.692 1.863 1.00 0.00 54 SER A CA 9
ATOM 13825 C C . SER A 1 54 ? -6.310 -0.111 2.284 1.00 0.00 54 SER A C 9
ATOM 13826 O O . SER A 1 54 ? -5.256 -0.722 2.101 1.00 0.00 54 SER A O 9
ATOM 13834 N N . PRO A 1 55 ? -6.343 1.099 2.862 1.00 0.00 55 PRO A N 9
ATOM 13835 C CA . PRO A 1 55 ? -5.134 1.789 3.322 1.00 0.00 55 PRO A CA 9
ATOM 13836 C C . PRO A 1 55 ? -4.510 1.116 4.540 1.00 0.00 55 PRO A C 9
ATOM 13837 O O . PRO A 1 55 ? -3.442 1.516 5.001 1.00 0.00 55 PRO A O 9
ATOM 13848 N N . GLU A 1 56 ? -5.184 0.092 5.055 1.00 0.00 56 GLU A N 9
ATOM 13849 C CA . GLU A 1 56 ? -4.693 -0.635 6.220 1.00 0.00 56 GLU A CA 9
ATOM 13850 C C . GLU A 1 56 ? -3.840 -1.828 5.797 1.00 0.00 56 GLU A C 9
ATOM 13851 O O . GLU A 1 56 ? -3.068 -2.366 6.591 1.00 0.00 56 GLU A O 9
ATOM 13863 N N . LEU A 1 57 ? -3.985 -2.235 4.541 1.00 0.00 57 LEU A N 9
ATOM 13864 C CA . LEU A 1 57 ? -3.228 -3.364 4.010 1.00 0.00 57 LEU A CA 9
ATOM 13865 C C . LEU A 1 57 ? -1.788 -2.961 3.710 1.00 0.00 57 LEU A C 9
ATOM 13866 O O . LEU A 1 57 ? -0.845 -3.656 4.090 1.00 0.00 57 LEU A O 9
ATOM 13882 N N . LYS A 1 58 ? -1.625 -1.834 3.027 1.00 0.00 58 LYS A N 9
ATOM 13883 C CA . LYS A 1 58 ? -0.300 -1.335 2.678 1.00 0.00 58 LYS A CA 9
ATOM 13884 C C . LYS A 1 58 ? 0.546 -1.117 3.928 1.00 0.00 58 LYS A C 9
ATOM 13885 O O . LYS A 1 58 ? 1.771 -1.227 3.886 1.00 0.00 58 LYS A O 9
ATOM 13904 N N . GLN A 1 59 ? -0.116 -0.808 5.038 1.00 0.00 59 GLN A N 9
ATOM 13905 C CA . GLN A 1 59 ? 0.577 -0.576 6.300 1.00 0.00 59 GLN A CA 9
ATOM 13906 C C . GLN A 1 59 ? 1.393 -1.798 6.707 1.00 0.00 59 GLN A C 9
ATOM 13907 O O . GLN A 1 59 ? 2.605 -1.709 6.901 1.00 0.00 59 GLN A O 9
ATOM 13921 N N . GLU A 1 60 ? 0.720 -2.938 6.833 1.00 0.00 60 GLU A N 9
ATOM 13922 C CA . GLU A 1 60 ? 1.385 -4.177 7.218 1.00 0.00 60 GLU A CA 9
ATOM 13923 C C . GLU A 1 60 ? 2.496 -4.528 6.232 1.00 0.00 60 GLU A C 9
ATOM 13924 O O . GLU A 1 60 ? 3.492 -5.152 6.598 1.00 0.00 60 GLU A O 9
ATOM 13936 N N . HIS A 1 61 ? 2.317 -4.122 4.979 1.00 0.00 61 HIS A N 9
ATOM 13937 C CA . HIS A 1 61 ? 3.303 -4.393 3.939 1.00 0.00 61 HIS A CA 9
ATOM 13938 C C . HIS A 1 61 ? 4.540 -3.519 4.123 1.00 0.00 61 HIS A C 9
ATOM 13939 O O . HIS A 1 61 ? 5.651 -4.025 4.276 1.00 0.00 61 HIS A O 9
ATOM 13953 N N . GLU A 1 62 ? 4.338 -2.205 4.107 1.00 0.00 62 GLU A N 9
ATOM 13954 C CA . GLU A 1 62 ? 5.438 -1.262 4.270 1.00 0.00 62 GLU A CA 9
ATOM 13955 C C . GLU A 1 62 ? 6.472 -1.798 5.256 1.00 0.00 62 GLU A C 9
ATOM 13956 O O . GLU A 1 62 ? 7.658 -1.893 4.938 1.00 0.00 62 GLU A O 9
ATOM 13968 N N . SER A 1 63 ? 6.014 -2.145 6.455 1.00 0.00 63 SER A N 9
ATOM 13969 C CA . SER A 1 63 ? 6.899 -2.667 7.490 1.00 0.00 63 SER A CA 9
ATOM 13970 C C . SER A 1 63 ? 7.813 -3.752 6.927 1.00 0.00 63 SER A C 9
ATOM 13971 O O . SER A 1 63 ? 9.013 -3.773 7.200 1.00 0.00 63 SER A O 9
ATOM 13979 N N . LYS A 1 64 ? 7.236 -4.651 6.138 1.00 0.00 64 LYS A N 9
ATOM 13980 C CA . LYS A 1 64 ? 7.996 -5.739 5.533 1.00 0.00 64 LYS A CA 9
ATOM 13981 C C . LYS A 1 64 ? 8.172 -5.514 4.035 1.00 0.00 64 LYS A C 9
ATOM 13982 O O . LYS A 1 64 ? 8.333 -6.464 3.269 1.00 0.00 64 LYS A O 9
ATOM 14001 N N . CYS A 1 65 ? 8.141 -4.250 3.624 1.00 0.00 65 CYS A N 9
ATOM 14002 C CA . CYS A 1 65 ? 8.298 -3.899 2.218 1.00 0.00 65 CYS A CA 9
ATOM 14003 C C . CYS A 1 65 ? 9.774 -3.850 1.831 1.00 0.00 65 CYS A C 9
ATOM 14004 O O . CYS A 1 65 ? 10.497 -2.933 2.220 1.00 0.00 65 CYS A O 9
ATOM 14011 N N . GLU A 1 66 ? 10.212 -4.842 1.063 1.00 0.00 66 GLU A N 9
ATOM 14012 C CA . GLU A 1 66 ? 11.601 -4.911 0.624 1.00 0.00 66 GLU A CA 9
ATOM 14013 C C . GLU A 1 66 ? 12.049 -3.581 0.025 1.00 0.00 66 GLU A C 9
ATOM 14014 O O . GLU A 1 66 ? 13.210 -3.190 0.152 1.00 0.00 66 GLU A O 9
ATOM 14026 N N . TYR A 1 67 ? 11.121 -2.891 -0.629 1.00 0.00 67 TYR A N 9
ATOM 14027 C CA . TYR A 1 67 ? 11.420 -1.607 -1.251 1.00 0.00 67 TYR A CA 9
ATOM 14028 C C . TYR A 1 67 ? 11.617 -0.523 -0.195 1.00 0.00 67 TYR A C 9
ATOM 14029 O O . TYR A 1 67 ? 12.366 0.432 -0.400 1.00 0.00 67 TYR A O 9
ATOM 14047 N N . LYS A 1 68 ? 10.939 -0.679 0.937 1.00 0.00 68 LYS A N 9
ATOM 14048 C CA . LYS A 1 68 ? 11.038 0.283 2.028 1.00 0.00 68 LYS A CA 9
ATOM 14049 C C . LYS A 1 68 ? 12.497 0.569 2.370 1.00 0.00 68 LYS A C 9
ATOM 14050 O O . LYS A 1 68 ? 12.931 1.722 2.371 1.00 0.00 68 LYS A O 9
ATOM 14069 N N . LYS A 1 69 ? 13.251 -0.486 2.658 1.00 0.00 69 LYS A N 9
ATOM 14070 C CA . LYS A 1 69 ? 14.662 -0.350 2.999 1.00 0.00 69 LYS A CA 9
ATOM 14071 C C . LYS A 1 69 ? 15.451 0.224 1.827 1.00 0.00 69 LYS A C 9
ATOM 14072 O O . LYS A 1 69 ? 16.455 0.912 2.019 1.00 0.00 69 LYS A O 9
ATOM 14091 N N . LEU A 1 70 ? 14.991 -0.060 0.613 1.00 0.00 70 LEU A N 9
ATOM 14092 C CA . LEU A 1 70 ? 15.654 0.430 -0.590 1.00 0.00 70 LEU A CA 9
ATOM 14093 C C . LEU A 1 70 ? 15.069 1.769 -1.027 1.00 0.00 70 LEU A C 9
ATOM 14094 O O . LEU A 1 70 ? 15.130 2.132 -2.203 1.00 0.00 70 LEU A O 9
ATOM 14110 N N . THR A 1 71 ? 14.504 2.502 -0.073 1.00 0.00 71 THR A N 9
ATOM 14111 C CA . THR A 1 71 ? 13.909 3.801 -0.358 1.00 0.00 71 THR A CA 9
ATOM 14112 C C . THR A 1 71 ? 14.554 4.897 0.482 1.00 0.00 71 THR A C 9
ATOM 14113 O O . THR A 1 71 ? 14.496 4.866 1.712 1.00 0.00 71 THR A O 9
ATOM 14124 N N . CYS A 1 72 ? 15.168 5.867 -0.189 1.00 0.00 72 CYS A N 9
ATOM 14125 C CA . CYS A 1 72 ? 15.824 6.974 0.496 1.00 0.00 72 CYS A CA 9
ATOM 14126 C C . CYS A 1 72 ? 14.797 7.891 1.155 1.00 0.00 72 CYS A C 9
ATOM 14127 O O . CYS A 1 72 ? 14.525 8.988 0.666 1.00 0.00 72 CYS A O 9
ATOM 14134 N N . LEU A 1 73 ? 14.231 7.434 2.266 1.00 0.00 73 LEU A N 9
ATOM 14135 C CA . LEU A 1 73 ? 13.235 8.212 2.994 1.00 0.00 73 LEU A CA 9
ATOM 14136 C C . LEU A 1 73 ? 13.526 9.706 2.887 1.00 0.00 73 LEU A C 9
ATOM 14137 O O . LEU A 1 73 ? 12.625 10.508 2.645 1.00 0.00 73 LEU A O 9
ATOM 14153 N N . GLU A 1 74 ? 14.792 10.071 3.067 1.00 0.00 74 GLU A N 9
ATOM 14154 C CA . GLU A 1 74 ? 15.202 11.468 2.990 1.00 0.00 74 GLU A CA 9
ATOM 14155 C C . GLU A 1 74 ? 14.450 12.194 1.878 1.00 0.00 74 GLU A C 9
ATOM 14156 O O . GLU A 1 74 ? 13.659 13.101 2.137 1.00 0.00 74 GLU A O 9
ATOM 14168 N N . CYS A 1 75 ? 14.705 11.790 0.638 1.00 0.00 75 CYS A N 9
ATOM 14169 C CA . CYS A 1 75 ? 14.055 12.401 -0.515 1.00 0.00 75 CYS A CA 9
ATOM 14170 C C . CYS A 1 75 ? 13.242 11.370 -1.292 1.00 0.00 75 CYS A C 9
ATOM 14171 O O . CYS A 1 75 ? 13.141 11.438 -2.516 1.00 0.00 75 CYS A O 9
ATOM 14178 N N . MET A 1 76 ? 12.665 10.415 -0.570 1.00 0.00 76 MET A N 9
ATOM 14179 C CA . MET A 1 76 ? 11.859 9.370 -1.192 1.00 0.00 76 MET A CA 9
ATOM 14180 C C . MET A 1 76 ? 12.458 8.945 -2.529 1.00 0.00 76 MET A C 9
ATOM 14181 O O . MET A 1 76 ? 11.783 8.971 -3.558 1.00 0.00 76 MET A O 9
ATOM 14195 N N . ARG A 1 77 ? 13.728 8.554 -2.506 1.00 0.00 77 ARG A N 9
ATOM 14196 C CA . ARG A 1 77 ? 14.417 8.125 -3.717 1.00 0.00 77 ARG A CA 9
ATOM 14197 C C . ARG A 1 77 ? 14.680 6.622 -3.689 1.00 0.00 77 ARG A C 9
ATOM 14198 O O . ARG A 1 77 ? 15.678 6.165 -3.132 1.00 0.00 77 ARG A O 9
ATOM 14219 N N . THR A 1 78 ? 13.776 5.857 -4.295 1.00 0.00 78 THR A N 9
ATOM 14220 C CA . THR A 1 78 ? 13.909 4.407 -4.339 1.00 0.00 78 THR A CA 9
ATOM 14221 C C . THR A 1 78 ? 14.885 3.976 -5.427 1.00 0.00 78 THR A C 9
ATOM 14222 O O . THR A 1 78 ? 15.029 4.650 -6.448 1.00 0.00 78 THR A O 9
ATOM 14233 N N . PHE A 1 79 ? 15.553 2.850 -5.204 1.00 0.00 79 PHE A N 9
ATOM 14234 C CA . PHE A 1 79 ? 16.517 2.329 -6.167 1.00 0.00 79 PHE A CA 9
ATOM 14235 C C . PHE A 1 79 ? 16.268 0.849 -6.441 1.00 0.00 79 PHE A C 9
ATOM 14236 O O . PHE A 1 79 ? 15.319 0.261 -5.921 1.00 0.00 79 PHE A O 9
ATOM 14253 N N . LYS A 1 80 ? 17.125 0.252 -7.262 1.00 0.00 80 LYS A N 9
ATOM 14254 C CA . LYS A 1 80 ? 17.001 -1.159 -7.605 1.00 0.00 80 LYS A CA 9
ATOM 14255 C C . LYS A 1 80 ? 17.576 -2.041 -6.502 1.00 0.00 80 LYS A C 9
ATOM 14256 O O . LYS A 1 80 ? 16.976 -3.047 -6.122 1.00 0.00 80 LYS A O 9
ATOM 14275 N N . SER A 1 81 ? 18.741 -1.656 -5.990 1.00 0.00 81 SER A N 9
ATOM 14276 C CA . SER A 1 81 ? 19.398 -2.413 -4.931 1.00 0.00 81 SER A CA 9
ATOM 14277 C C . SER A 1 81 ? 19.720 -1.515 -3.740 1.00 0.00 81 SER A C 9
ATOM 14278 O O . SER A 1 81 ? 19.411 -0.324 -3.746 1.00 0.00 81 SER A O 9
ATOM 14286 N N . SER A 1 82 ? 20.344 -2.096 -2.721 1.00 0.00 82 SER A N 9
ATOM 14287 C CA . SER A 1 82 ? 20.706 -1.350 -1.521 1.00 0.00 82 SER A CA 9
ATOM 14288 C C . SER A 1 82 ? 22.094 -0.733 -1.663 1.00 0.00 82 SER A C 9
ATOM 14289 O O . SER A 1 82 ? 22.410 0.267 -1.018 1.00 0.00 82 SER A O 9
ATOM 14297 N N . PHE A 1 83 ? 22.919 -1.337 -2.511 1.00 0.00 83 PHE A N 9
ATOM 14298 C CA . PHE A 1 83 ? 24.274 -0.849 -2.738 1.00 0.00 83 PHE A CA 9
ATOM 14299 C C . PHE A 1 83 ? 24.264 0.391 -3.627 1.00 0.00 83 PHE A C 9
ATOM 14300 O O . PHE A 1 83 ? 25.169 1.223 -3.561 1.00 0.00 83 PHE A O 9
ATOM 14317 N N . SER A 1 84 ? 23.232 0.508 -4.457 1.00 0.00 84 SER A N 9
ATOM 14318 C CA . SER A 1 84 ? 23.105 1.644 -5.363 1.00 0.00 84 SER A CA 9
ATOM 14319 C C . SER A 1 84 ? 22.663 2.894 -4.608 1.00 0.00 84 SER A C 9
ATOM 14320 O O . SER A 1 84 ? 23.366 3.904 -4.593 1.00 0.00 84 SER A O 9
ATOM 14328 N N . ILE A 1 85 ? 21.493 2.816 -3.983 1.00 0.00 85 ILE A N 9
ATOM 14329 C CA . ILE A 1 85 ? 20.956 3.940 -3.225 1.00 0.00 85 ILE A CA 9
ATOM 14330 C C . ILE A 1 85 ? 21.952 4.421 -2.175 1.00 0.00 85 ILE A C 9
ATOM 14331 O O . ILE A 1 85 ? 21.996 5.605 -1.843 1.00 0.00 85 ILE A O 9
ATOM 14347 N N . TRP A 1 86 ? 22.751 3.494 -1.658 1.00 0.00 86 TRP A N 9
ATOM 14348 C CA . TRP A 1 86 ? 23.749 3.824 -0.647 1.00 0.00 86 TRP A CA 9
ATOM 14349 C C . TRP A 1 86 ? 24.625 4.985 -1.105 1.00 0.00 86 TRP A C 9
ATOM 14350 O O . TRP A 1 86 ? 24.885 5.917 -0.343 1.00 0.00 86 TRP A O 9
ATOM 14371 N N . ARG A 1 87 ? 25.078 4.923 -2.353 1.00 0.00 87 ARG A N 9
ATOM 14372 C CA . ARG A 1 87 ? 25.926 5.969 -2.911 1.00 0.00 87 ARG A CA 9
ATOM 14373 C C . ARG A 1 87 ? 25.158 7.281 -3.039 1.00 0.00 87 ARG A C 9
ATOM 14374 O O . ARG A 1 87 ? 25.739 8.364 -2.958 1.00 0.00 87 ARG A O 9
ATOM 14395 N N . HIS A 1 88 ? 23.848 7.177 -3.239 1.00 0.00 88 HIS A N 9
ATOM 14396 C CA . HIS A 1 88 ? 22.999 8.355 -3.378 1.00 0.00 88 HIS A CA 9
ATOM 14397 C C . HIS A 1 88 ? 22.862 9.086 -2.046 1.00 0.00 88 HIS A C 9
ATOM 14398 O O . HIS A 1 88 ? 22.616 10.291 -2.012 1.00 0.00 88 HIS A O 9
ATOM 14412 N N . GLN A 1 89 ? 23.021 8.347 -0.952 1.00 0.00 89 GLN A N 9
ATOM 14413 C CA . GLN A 1 89 ? 22.912 8.925 0.382 1.00 0.00 89 GLN A CA 9
ATOM 14414 C C . GLN A 1 89 ? 24.289 9.278 0.936 1.00 0.00 89 GLN A C 9
ATOM 14415 O O . GLN A 1 89 ? 24.408 10.062 1.877 1.00 0.00 89 GLN A O 9
ATOM 14429 N N . VAL A 1 90 ? 25.326 8.693 0.345 1.00 0.00 90 VAL A N 9
ATOM 14430 C CA . VAL A 1 90 ? 26.695 8.946 0.779 1.00 0.00 90 VAL A CA 9
ATOM 14431 C C . VAL A 1 90 ? 27.361 10.006 -0.091 1.00 0.00 90 VAL A C 9
ATOM 14432 O O . VAL A 1 90 ? 28.254 10.721 0.360 1.00 0.00 90 VAL A O 9
ATOM 14445 N N . GLU A 1 91 ? 26.919 10.100 -1.341 1.00 0.00 91 GLU A N 9
ATOM 14446 C CA . GLU A 1 91 ? 27.473 11.073 -2.276 1.00 0.00 91 GLU A CA 9
ATOM 14447 C C . GLU A 1 91 ? 26.707 12.391 -2.206 1.00 0.00 91 GLU A C 9
ATOM 14448 O O . GLU A 1 91 ? 27.300 13.469 -2.249 1.00 0.00 91 GLU A O 9
ATOM 14460 N N . VAL A 1 92 ? 25.386 12.297 -2.097 1.00 0.00 92 VAL A N 9
ATOM 14461 C CA . VAL A 1 92 ? 24.538 13.481 -2.021 1.00 0.00 92 VAL A CA 9
ATOM 14462 C C . VAL A 1 92 ? 24.345 13.926 -0.576 1.00 0.00 92 VAL A C 9
ATOM 14463 O O . VAL A 1 92 ? 24.782 15.009 -0.185 1.00 0.00 92 VAL A O 9
ATOM 14476 N N . HIS A 1 93 ? 23.689 13.083 0.215 1.00 0.00 93 HIS A N 9
ATOM 14477 C CA . HIS A 1 93 ? 23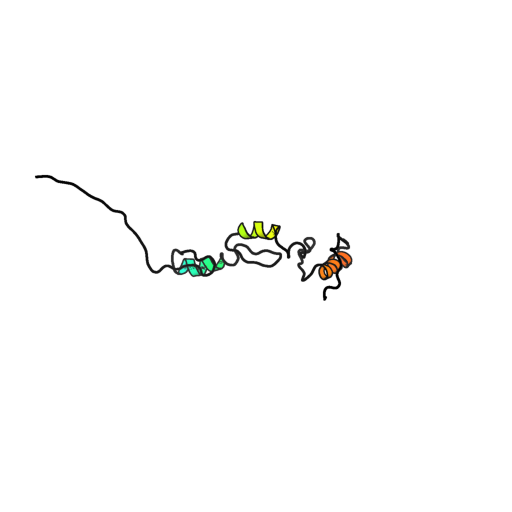.438 13.389 1.619 1.00 0.00 93 HIS A CA 9
ATOM 14478 C C . HIS A 1 93 ? 24.706 13.209 2.448 1.00 0.00 93 HIS A C 9
ATOM 14479 O O . HIS A 1 93 ? 24.932 13.932 3.418 1.00 0.00 93 HIS A O 9
ATOM 14493 N N . ASN A 1 94 ? 25.530 12.241 2.060 1.00 0.00 94 ASN A N 9
ATOM 14494 C CA . ASN A 1 94 ? 26.774 11.966 2.769 1.00 0.00 94 ASN A CA 9
ATOM 14495 C C . ASN A 1 94 ? 26.495 11.452 4.178 1.00 0.00 94 ASN A C 9
ATOM 14496 O O . ASN A 1 94 ? 27.045 11.962 5.154 1.00 0.00 94 ASN A O 9
ATOM 14507 N N . GLN A 1 95 ? 25.639 10.441 4.275 1.00 0.00 95 GLN A N 9
ATOM 14508 C CA . GLN A 1 95 ? 25.287 9.859 5.565 1.00 0.00 95 GLN A CA 9
ATOM 14509 C C . GLN A 1 95 ? 25.819 8.435 5.683 1.00 0.00 95 GLN A C 9
ATOM 14510 O O . GLN A 1 95 ? 25.233 7.496 5.145 1.00 0.00 95 GLN A O 9
ATOM 14524 N N . ASN A 1 96 ? 26.934 8.281 6.390 1.00 0.00 96 ASN A N 9
ATOM 14525 C CA . ASN A 1 96 ? 27.546 6.971 6.578 1.00 0.00 96 ASN A CA 9
ATOM 14526 C C . ASN A 1 96 ? 27.482 6.545 8.041 1.00 0.00 96 ASN A C 9
ATOM 14527 O O . ASN A 1 96 ? 28.444 6.004 8.584 1.00 0.00 96 ASN A O 9
ATOM 14538 N N . ASN A 1 97 ? 26.339 6.792 8.674 1.00 0.00 97 ASN A N 9
ATOM 14539 C CA . ASN A 1 97 ? 26.148 6.434 10.075 1.00 0.00 97 ASN A CA 9
ATOM 14540 C C . ASN A 1 97 ? 25.646 5.000 10.206 1.00 0.00 97 ASN A C 9
ATOM 14541 O O . ASN A 1 97 ? 26.309 4.152 10.803 1.00 0.00 97 ASN A O 9
ATOM 14552 N N . MET A 1 98 ? 24.471 4.736 9.644 1.00 0.00 98 MET A N 9
ATOM 14553 C CA . MET A 1 98 ? 23.881 3.404 9.696 1.00 0.00 98 MET A CA 9
ATOM 14554 C C . MET A 1 98 ? 24.007 2.699 8.349 1.00 0.00 98 MET A C 9
ATOM 14555 O O . MET A 1 98 ? 23.489 3.175 7.339 1.00 0.00 98 MET A O 9
ATOM 14569 N N . ALA A 1 99 ? 24.699 1.565 8.342 1.00 0.00 99 ALA A N 9
ATOM 14570 C CA . ALA A 1 99 ? 24.891 0.795 7.119 1.00 0.00 99 ALA A CA 9
ATOM 14571 C C . ALA A 1 99 ? 24.486 -0.662 7.318 1.00 0.00 99 ALA A C 9
ATOM 14572 O O . ALA A 1 99 ? 24.535 -1.199 8.425 1.00 0.00 99 ALA A O 9
ATOM 14579 N N . PRO A 1 100 ? 24.074 -1.317 6.223 1.00 0.00 100 PRO A N 9
ATOM 14580 C CA . PRO A 1 100 ? 23.652 -2.720 6.251 1.00 0.00 100 PRO A CA 9
ATOM 14581 C C . PRO A 1 100 ? 24.817 -3.671 6.502 1.00 0.00 100 PRO A C 9
ATOM 14582 O O . PRO A 1 100 ? 24.658 -4.892 6.455 1.00 0.00 100 PRO A O 9
ATOM 14593 N N . THR A 1 101 ? 25.990 -3.106 6.769 1.00 0.00 101 THR A N 9
ATOM 14594 C CA . THR A 1 101 ? 27.182 -3.903 7.027 1.00 0.00 101 THR A CA 9
ATOM 14595 C C . THR A 1 101 ? 27.248 -4.338 8.486 1.00 0.00 101 THR A C 9
ATOM 14596 O O . THR A 1 101 ? 27.125 -3.517 9.395 1.00 0.00 101 THR A O 9
ATOM 14607 N N . SER A 1 102 ? 27.443 -5.635 8.704 1.00 0.00 102 SER A N 9
ATOM 14608 C CA . SER A 1 102 ? 27.522 -6.180 10.054 1.00 0.00 102 SER A CA 9
ATOM 14609 C C . SER A 1 102 ? 27.869 -7.665 10.021 1.00 0.00 102 SER A C 9
ATOM 14610 O O . SER A 1 102 ? 27.080 -8.489 9.561 1.00 0.00 102 SER A O 9
ATOM 14618 N N . GLY A 1 103 ? 29.059 -7.999 10.514 1.00 0.00 103 GLY A N 9
ATOM 14619 C CA . GLY A 1 103 ? 29.492 -9.384 10.531 1.00 0.00 103 GLY A CA 9
ATOM 14620 C C . GLY A 1 103 ? 28.763 -10.206 11.577 1.00 0.00 103 GLY A C 9
ATOM 14621 O O . GLY A 1 103 ? 28.915 -9.994 12.780 1.00 0.00 103 GLY A O 9
ATOM 14625 N N . PRO A 1 104 ? 27.950 -11.169 11.117 1.00 0.00 104 PRO A N 9
ATOM 14626 C CA . PRO A 1 104 ? 27.179 -12.044 12.005 1.00 0.00 104 PRO A CA 9
ATOM 14627 C C . PRO A 1 104 ? 28.066 -13.021 12.769 1.00 0.00 104 PRO A C 9
ATOM 14628 O O . PRO A 1 104 ? 29.066 -13.509 12.243 1.00 0.00 104 PRO A O 9
ATOM 14639 N N . SER A 1 105 ? 27.692 -13.303 14.014 1.00 0.00 105 SER A N 9
ATOM 14640 C CA . SER A 1 105 ? 28.456 -14.220 14.852 1.00 0.00 105 SER A CA 9
ATOM 14641 C C . SER A 1 105 ? 28.228 -15.666 14.422 1.00 0.00 105 SER A C 9
ATOM 14642 O O . SER A 1 105 ? 27.089 -16.117 14.297 1.00 0.00 105 SER A O 9
ATOM 14650 N N . SER A 1 106 ? 29.321 -16.389 14.197 1.00 0.00 106 SER A N 9
ATOM 14651 C CA . SER A 1 106 ? 29.242 -17.783 13.777 1.00 0.00 106 SER A CA 9
ATOM 14652 C C . SER A 1 106 ? 30.339 -18.613 14.438 1.00 0.00 106 SER A C 9
ATOM 14653 O O . SER A 1 106 ? 31.497 -18.201 14.493 1.00 0.00 106 SER A O 9
ATOM 14661 N N . GLY A 1 107 ? 29.964 -19.785 14.941 1.00 0.00 107 GLY A N 9
ATOM 14662 C CA . GLY A 1 107 ? 30.926 -20.655 15.593 1.00 0.00 107 GLY A CA 9
ATOM 14663 C C . GLY A 1 107 ? 30.396 -21.237 16.888 1.00 0.00 107 GLY A C 9
ATOM 14664 O O . GLY A 1 107 ? 29.479 -22.057 16.846 1.00 0.00 107 GLY A O 9
ATOM 14671 N N . GLY A 1 1 ? -12.852 -45.764 -0.587 1.00 0.00 1 GLY A N 10
ATOM 14672 C CA . GLY A 1 1 ? -13.671 -44.689 -0.060 1.00 0.00 1 GLY A CA 10
ATOM 14673 C C . GLY A 1 1 ? -14.874 -44.394 -0.934 1.00 0.00 1 GLY A C 10
ATOM 14674 O O . GLY A 1 1 ? -15.347 -45.265 -1.664 1.00 0.00 1 GLY A O 10
ATOM 14678 N N . SER A 1 2 ? -15.371 -43.164 -0.859 1.00 0.00 2 SER A N 10
ATOM 14679 C CA . SER A 1 2 ? -16.531 -42.759 -1.645 1.00 0.00 2 SER A CA 10
ATOM 14680 C C . SER A 1 2 ? -16.553 -41.246 -1.840 1.00 0.00 2 SER A C 10
ATOM 14681 O O . SER A 1 2 ? -15.744 -40.522 -1.259 1.00 0.00 2 SER A O 10
ATOM 14689 N N . SER A 1 3 ? -17.485 -40.775 -2.662 1.00 0.00 3 SER A N 10
ATOM 14690 C CA . SER A 1 3 ? -17.612 -39.349 -2.938 1.00 0.00 3 SER A CA 10
ATOM 14691 C C . SER A 1 3 ? -19.066 -38.901 -2.827 1.00 0.00 3 SER A C 10
ATOM 14692 O O . SER A 1 3 ? -19.988 -39.696 -3.003 1.00 0.00 3 SER A O 10
ATOM 14700 N N . GLY A 1 4 ? -19.263 -37.619 -2.533 1.00 0.00 4 GLY A N 10
ATOM 14701 C CA . GLY A 1 4 ? -20.607 -37.086 -2.403 1.00 0.00 4 GLY A CA 10
ATOM 14702 C C . GLY A 1 4 ? -21.002 -36.217 -3.580 1.00 0.00 4 GLY A C 10
ATOM 14703 O O . GLY A 1 4 ? -20.277 -36.135 -4.571 1.00 0.00 4 GLY A O 10
ATOM 14707 N N . SER A 1 5 ? -22.157 -35.568 -3.473 1.00 0.00 5 SER A N 10
ATOM 14708 C CA . SER A 1 5 ? -22.651 -34.705 -4.539 1.00 0.00 5 SER A CA 10
ATOM 14709 C C . SER A 1 5 ? -23.255 -33.426 -3.968 1.00 0.00 5 SER A C 10
ATOM 14710 O O . SER A 1 5 ? -23.442 -33.301 -2.758 1.00 0.00 5 SER A O 10
ATOM 14718 N N . SER A 1 6 ? -23.559 -32.477 -4.848 1.00 0.00 6 SER A N 10
ATOM 14719 C CA . SER A 1 6 ? -24.138 -31.206 -4.432 1.00 0.00 6 SER A CA 10
ATOM 14720 C C . SER A 1 6 ? -25.562 -31.058 -4.962 1.00 0.00 6 SER A C 10
ATOM 14721 O O . SER A 1 6 ? -25.849 -31.405 -6.106 1.00 0.00 6 SER A O 10
ATOM 14729 N N . GLY A 1 7 ? -26.450 -30.541 -4.118 1.00 0.00 7 GLY A N 10
ATOM 14730 C CA . GLY A 1 7 ? -27.833 -30.357 -4.517 1.00 0.00 7 GLY A CA 10
ATOM 14731 C C . GLY A 1 7 ? -27.980 -29.375 -5.662 1.00 0.00 7 GLY A C 10
ATOM 14732 O O . GLY A 1 7 ? -26.987 -28.928 -6.237 1.00 0.00 7 GLY A O 10
ATOM 14736 N N . ALA A 1 8 ? -29.221 -29.039 -5.997 1.00 0.00 8 ALA A N 10
ATOM 14737 C CA . ALA A 1 8 ? -29.494 -28.104 -7.080 1.00 0.00 8 ALA A CA 10
ATOM 14738 C C . ALA A 1 8 ? -30.581 -27.109 -6.686 1.00 0.00 8 ALA A C 10
ATOM 14739 O O . ALA A 1 8 ? -31.403 -27.387 -5.813 1.00 0.00 8 ALA A O 10
ATOM 14746 N N . SER A 1 9 ? -30.578 -25.949 -7.335 1.00 0.00 9 SER A N 10
ATOM 14747 C CA . SER A 1 9 ? -31.561 -24.910 -7.049 1.00 0.00 9 SER A CA 10
ATOM 14748 C C . SER A 1 9 ? -31.884 -24.107 -8.305 1.00 0.00 9 SER A C 10
ATOM 14749 O O . SER A 1 9 ? -31.005 -23.757 -9.092 1.00 0.00 9 SER A O 10
ATOM 14757 N N . PRO A 1 10 ? -33.178 -23.808 -8.498 1.00 0.00 10 PRO A N 10
ATOM 14758 C CA . PRO A 1 10 ? -33.648 -23.042 -9.656 1.00 0.00 10 PRO A CA 10
ATOM 14759 C C . PRO A 1 10 ? -33.217 -21.581 -9.599 1.00 0.00 10 PRO A C 10
ATOM 14760 O O . PRO A 1 10 ? -33.619 -20.839 -8.702 1.00 0.00 10 PRO A O 10
ATOM 14771 N N . VAL A 1 11 ? -32.397 -21.172 -10.562 1.00 0.00 11 VAL A N 10
ATOM 14772 C CA . VAL A 1 11 ? -31.913 -19.798 -10.622 1.00 0.00 11 VAL A CA 10
ATOM 14773 C C . VAL A 1 11 ? -31.888 -19.287 -12.058 1.00 0.00 11 VAL A C 10
ATOM 14774 O O . VAL A 1 11 ? -31.404 -19.968 -12.961 1.00 0.00 11 VAL A O 10
ATOM 14787 N N . GLU A 1 12 ? -32.412 -18.082 -12.260 1.00 0.00 12 GLU A N 10
ATOM 14788 C CA . GLU A 1 12 ? -32.450 -17.479 -13.588 1.00 0.00 12 GLU A CA 10
ATOM 14789 C C . GLU A 1 12 ? -31.117 -16.815 -13.922 1.00 0.00 12 GLU A C 10
ATOM 14790 O O . GLU A 1 12 ? -30.517 -16.147 -13.081 1.00 0.00 12 GLU A O 10
ATOM 14802 N N . ASN A 1 13 ? -30.661 -17.005 -15.156 1.00 0.00 13 ASN A N 10
ATOM 14803 C CA . ASN A 1 13 ? -29.399 -16.425 -15.601 1.00 0.00 13 ASN A CA 10
ATOM 14804 C C . ASN A 1 13 ? -29.266 -14.981 -15.127 1.00 0.00 13 ASN A C 10
ATOM 14805 O O . ASN A 1 13 ? -30.263 -14.303 -14.878 1.00 0.00 13 ASN A O 10
ATOM 14816 N N . LYS A 1 14 ? -28.027 -14.516 -15.005 1.00 0.00 14 LYS A N 10
ATOM 14817 C CA . LYS A 1 14 ? -27.761 -13.153 -14.562 1.00 0.00 14 LYS A CA 10
ATOM 14818 C C . LYS A 1 14 ? -26.271 -12.836 -14.640 1.00 0.00 14 LYS A C 10
ATOM 14819 O O . LYS A 1 14 ? -25.434 -13.737 -14.600 1.00 0.00 14 LYS A O 10
ATOM 14838 N N . GLU A 1 15 ? -25.948 -11.551 -14.750 1.00 0.00 15 GLU A N 10
ATOM 14839 C CA . GLU A 1 15 ? -24.559 -11.118 -14.832 1.00 0.00 15 GLU A CA 10
ATOM 14840 C C . GLU A 1 15 ? -24.300 -9.939 -13.898 1.00 0.00 15 GLU A C 10
ATOM 14841 O O . GLU A 1 15 ? -25.034 -8.951 -13.908 1.00 0.00 15 GLU A O 10
ATOM 14853 N N . VAL A 1 16 ? -23.251 -10.052 -13.089 1.00 0.00 16 VAL A N 10
ATOM 14854 C CA . VAL A 1 16 ? -22.894 -8.997 -12.148 1.00 0.00 16 VAL A CA 10
ATOM 14855 C C . VAL A 1 16 ? -21.499 -8.454 -12.435 1.00 0.00 16 VAL A C 10
ATOM 14856 O O . VAL A 1 16 ? -20.613 -9.188 -12.873 1.00 0.00 16 VAL A O 10
ATOM 14869 N N . TYR A 1 17 ? -21.310 -7.163 -12.185 1.00 0.00 17 TYR A N 10
ATOM 14870 C CA . TYR A 1 17 ? -20.022 -6.519 -12.419 1.00 0.00 17 TYR A CA 10
ATOM 14871 C C . TYR A 1 17 ? -19.169 -6.533 -11.154 1.00 0.00 17 TYR A C 10
ATOM 14872 O O . TYR A 1 17 ? -19.407 -5.763 -10.224 1.00 0.00 17 TYR A O 10
ATOM 14890 N N . GLN A 1 18 ? -18.175 -7.415 -11.129 1.00 0.00 18 GLN A N 10
ATOM 14891 C CA . GLN A 1 18 ? -17.286 -7.530 -9.979 1.00 0.00 18 GLN A CA 10
ATOM 14892 C C . GLN A 1 18 ? -15.983 -6.774 -10.220 1.00 0.00 18 GLN A C 10
ATOM 14893 O O . GLN A 1 18 ? -15.518 -6.664 -11.354 1.00 0.00 18 GLN A O 10
ATOM 14907 N N . CYS A 1 19 ? -15.399 -6.254 -9.145 1.00 0.00 19 CYS A N 10
ATOM 14908 C CA . CYS A 1 19 ? -14.151 -5.507 -9.239 1.00 0.00 19 CYS A CA 10
ATOM 14909 C C . CYS A 1 19 ? -12.972 -6.447 -9.477 1.00 0.00 19 CYS A C 10
ATOM 14910 O O . CYS A 1 19 ? -12.863 -7.496 -8.842 1.00 0.00 19 CYS A O 10
ATOM 14917 N N . ARG A 1 20 ? -12.092 -6.062 -10.396 1.00 0.00 20 ARG A N 10
ATOM 14918 C CA . ARG A 1 20 ? -10.922 -6.869 -10.719 1.00 0.00 20 ARG A CA 10
ATOM 14919 C C . ARG A 1 20 ? -9.794 -6.615 -9.723 1.00 0.00 20 ARG A C 10
ATOM 14920 O O . ARG A 1 20 ? -8.623 -6.856 -10.019 1.00 0.00 20 ARG A O 10
ATOM 14941 N N . LEU A 1 21 ? -10.154 -6.125 -8.542 1.00 0.00 21 LEU A N 10
ATOM 14942 C CA . LEU A 1 21 ? -9.173 -5.837 -7.501 1.00 0.00 21 LEU A CA 10
ATOM 14943 C C . LEU A 1 21 ? -9.524 -6.561 -6.206 1.00 0.00 21 LEU A C 10
ATOM 14944 O O . LEU A 1 21 ? -8.667 -7.182 -5.577 1.00 0.00 21 LEU A O 10
ATOM 14960 N N . CYS A 1 22 ? -10.791 -6.480 -5.813 1.00 0.00 22 CYS A N 10
ATOM 14961 C CA . CYS A 1 22 ? -11.257 -7.129 -4.594 1.00 0.00 22 CYS A CA 10
ATOM 14962 C C . CYS A 1 22 ? -12.387 -8.109 -4.897 1.00 0.00 22 CYS A C 10
ATOM 14963 O O . CYS A 1 22 ? -12.836 -8.845 -4.019 1.00 0.00 22 CYS A O 10
ATOM 14970 N N . ASN A 1 23 ? -12.840 -8.113 -6.146 1.00 0.00 23 ASN A N 10
ATOM 14971 C CA . ASN A 1 23 ? -13.917 -9.003 -6.566 1.00 0.00 23 ASN A CA 10
ATOM 14972 C C . ASN A 1 23 ? -15.209 -8.681 -5.822 1.00 0.00 23 ASN A C 10
ATOM 14973 O O . ASN A 1 23 ? -15.886 -9.577 -5.318 1.00 0.00 23 ASN A O 10
ATOM 14984 N N . ALA A 1 24 ? -15.545 -7.397 -5.758 1.00 0.00 24 ALA A N 10
ATOM 14985 C CA . ALA A 1 24 ? -16.757 -6.957 -5.078 1.00 0.00 24 ALA A CA 10
ATOM 14986 C C . ALA A 1 24 ? -17.869 -6.657 -6.077 1.00 0.00 24 ALA A C 10
ATOM 14987 O O . ALA A 1 24 ? -17.682 -5.885 -7.017 1.00 0.00 24 ALA A O 10
ATOM 14994 N N . LYS A 1 25 ? -19.027 -7.274 -5.869 1.00 0.00 25 LYS A N 10
ATOM 14995 C CA . LYS A 1 25 ? -20.171 -7.074 -6.751 1.00 0.00 25 LYS A CA 10
ATOM 14996 C C . LYS A 1 25 ? -20.611 -5.613 -6.747 1.00 0.00 25 LYS A C 10
ATOM 14997 O O . LYS A 1 25 ? -20.930 -5.053 -5.698 1.00 0.00 25 LYS A O 10
ATOM 15016 N N . LEU A 1 26 ? -20.629 -5.003 -7.927 1.00 0.00 26 LEU A N 10
ATOM 15017 C CA . LEU A 1 26 ? -21.032 -3.607 -8.060 1.00 0.00 26 LEU A CA 10
ATOM 15018 C C . LEU A 1 26 ? -22.542 -3.492 -8.246 1.00 0.00 26 LEU A C 10
ATOM 15019 O O . LEU A 1 26 ? -23.264 -4.487 -8.178 1.00 0.00 26 LEU A O 10
ATOM 15035 N N . SER A 1 27 ? -23.012 -2.272 -8.484 1.00 0.00 27 SER A N 10
ATOM 15036 C CA . SER A 1 27 ? -24.437 -2.026 -8.678 1.00 0.00 27 SER A CA 10
ATOM 15037 C C . SER A 1 27 ? -24.732 -1.668 -10.132 1.00 0.00 27 SER A C 10
ATOM 15038 O O . SER A 1 27 ? -25.887 -1.665 -10.559 1.00 0.00 27 SER A O 10
ATOM 15046 N N . SER A 1 28 ? -23.680 -1.368 -10.886 1.00 0.00 28 SER A N 10
ATOM 15047 C CA . SER A 1 28 ? -23.826 -1.005 -12.291 1.00 0.00 28 SER A CA 10
ATOM 15048 C C . SER A 1 28 ? -22.462 -0.812 -12.947 1.00 0.00 28 SER A C 10
ATOM 15049 O O . SER A 1 28 ? -21.450 -0.648 -12.265 1.00 0.00 28 SER A O 10
ATOM 15057 N N . LEU A 1 29 ? -22.443 -0.834 -14.275 1.00 0.00 29 LEU A N 10
ATOM 15058 C CA . LEU A 1 29 ? -21.204 -0.662 -15.025 1.00 0.00 29 LEU A CA 10
ATOM 15059 C C . LEU A 1 29 ? -20.413 0.533 -14.504 1.00 0.00 29 LEU A C 10
ATOM 15060 O O . LEU A 1 29 ? -19.197 0.456 -14.324 1.00 0.00 29 LEU A O 10
ATOM 15076 N N . LEU A 1 30 ? -21.111 1.637 -14.260 1.00 0.00 30 LEU A N 10
ATOM 15077 C CA . LEU A 1 30 ? -20.475 2.849 -13.756 1.00 0.00 30 LEU A CA 10
ATOM 15078 C C . LEU A 1 30 ? -19.743 2.576 -12.446 1.00 0.00 30 LEU A C 10
ATOM 15079 O O . LEU A 1 30 ? -18.531 2.767 -12.350 1.00 0.00 30 LEU A O 10
ATOM 15095 N N . GLU A 1 31 ? -20.487 2.125 -11.441 1.00 0.00 31 GLU A N 10
ATOM 15096 C CA . GLU A 1 31 ? -19.907 1.824 -10.137 1.00 0.00 31 GLU A CA 10
ATOM 15097 C C . GLU A 1 31 ? -18.601 1.050 -10.288 1.00 0.00 31 GLU A C 10
ATOM 15098 O O . GLU A 1 31 ? -17.706 1.155 -9.450 1.00 0.00 31 GLU A O 10
ATOM 15110 N N . GLN A 1 32 ? -18.501 0.274 -11.363 1.00 0.00 32 GLN A N 10
ATOM 15111 C CA . GLN A 1 32 ? -17.305 -0.518 -11.623 1.00 0.00 32 GLN A CA 10
ATOM 15112 C C . GLN A 1 32 ? -16.150 0.370 -12.074 1.00 0.00 32 GLN A C 10
ATOM 15113 O O . GLN A 1 32 ? -15.072 0.353 -11.482 1.00 0.00 32 GLN A O 10
ATOM 15127 N N . GLY A 1 33 ? -16.384 1.147 -13.128 1.00 0.00 33 GLY A N 10
ATOM 15128 C CA . GLY A 1 33 ? -15.355 2.032 -13.641 1.00 0.00 33 GLY A CA 10
ATOM 15129 C C . GLY A 1 33 ? -14.946 3.090 -12.636 1.00 0.00 33 GLY A C 10
ATOM 15130 O O . GLY A 1 33 ? -13.869 3.676 -12.744 1.00 0.00 33 GLY A O 10
ATOM 15134 N N . SER A 1 34 ? -15.810 3.339 -11.656 1.00 0.00 34 SER A N 10
ATOM 15135 C CA . SER A 1 34 ? -15.536 4.339 -10.631 1.00 0.00 34 SER A CA 10
ATOM 15136 C C . SER A 1 34 ? -14.867 3.702 -9.416 1.00 0.00 34 SER A C 10
ATOM 15137 O O . SER A 1 34 ? -13.776 4.104 -9.011 1.00 0.00 34 SER A O 10
ATOM 15145 N N . HIS A 1 35 ? -15.531 2.705 -8.838 1.00 0.00 35 HIS A N 10
ATOM 15146 C CA . HIS A 1 35 ? -15.002 2.011 -7.670 1.00 0.00 35 HIS A CA 10
ATOM 15147 C C . HIS A 1 35 ? -13.533 1.648 -7.872 1.00 0.00 35 HIS A C 10
ATOM 15148 O O . HIS A 1 35 ? -12.791 1.470 -6.907 1.00 0.00 35 HIS A O 10
ATOM 15162 N N . GLU A 1 36 ? -13.123 1.541 -9.131 1.00 0.00 36 GLU A N 10
ATOM 15163 C CA . GLU A 1 36 ? -11.744 1.197 -9.458 1.00 0.00 36 GLU A CA 10
ATOM 15164 C C . GLU A 1 36 ? -10.801 2.345 -9.110 1.00 0.00 36 GLU A C 10
ATOM 15165 O O . GLU A 1 36 ? -9.660 2.123 -8.704 1.00 0.00 36 GLU A O 10
ATOM 15177 N N . ARG A 1 37 ? -11.285 3.572 -9.272 1.00 0.00 37 ARG A N 10
ATOM 15178 C CA . ARG A 1 37 ? -10.486 4.754 -8.976 1.00 0.00 37 ARG A CA 10
ATOM 15179 C C . ARG A 1 37 ? -10.154 4.829 -7.489 1.00 0.00 37 ARG A C 10
ATOM 15180 O O . ARG A 1 37 ? -9.029 5.156 -7.108 1.00 0.00 37 ARG A O 10
ATOM 15201 N N . LEU A 1 38 ? -11.139 4.524 -6.652 1.00 0.00 38 LEU A N 10
ATOM 15202 C CA . LEU A 1 38 ? -10.953 4.556 -5.206 1.00 0.00 38 LEU A CA 10
ATOM 15203 C C . LEU A 1 38 ? -10.295 3.271 -4.713 1.00 0.00 38 LEU A C 10
ATOM 15204 O O . LEU A 1 38 ? -9.518 3.285 -3.757 1.00 0.00 38 LEU A O 10
ATOM 15220 N N . CYS A 1 39 ? -10.609 2.161 -5.372 1.00 0.00 39 CYS A N 10
ATOM 15221 C CA . CYS A 1 39 ? -10.048 0.867 -5.003 1.00 0.00 39 CYS A CA 10
ATOM 15222 C C . CYS A 1 39 ? -8.659 0.684 -5.608 1.00 0.00 39 CYS A C 10
ATOM 15223 O O . CYS A 1 39 ? -8.042 -0.372 -5.466 1.00 0.00 39 CYS A O 10
ATOM 15230 N N . ARG A 1 40 ? -8.172 1.720 -6.283 1.00 0.00 40 ARG A N 10
ATOM 15231 C CA . ARG A 1 40 ? -6.857 1.674 -6.911 1.00 0.00 40 ARG A CA 10
ATOM 15232 C C . ARG A 1 40 ? -5.867 2.564 -6.164 1.00 0.00 40 ARG A C 10
ATOM 15233 O O . ARG A 1 40 ? -4.694 2.222 -6.023 1.00 0.00 40 ARG A O 10
ATOM 15254 N N . ASN A 1 41 ? -6.350 3.708 -5.690 1.00 0.00 41 ASN A N 10
ATOM 15255 C CA . ASN A 1 41 ? -5.507 4.648 -4.959 1.00 0.00 41 ASN A CA 10
ATOM 15256 C C . ASN A 1 41 ? -5.672 4.469 -3.453 1.00 0.00 41 ASN A C 10
ATOM 15257 O O . ASN A 1 41 ? -4.893 5.003 -2.665 1.00 0.00 41 ASN A O 10
ATOM 15268 N N . ALA A 1 42 ? -6.692 3.713 -3.060 1.00 0.00 42 ALA A N 10
ATOM 15269 C CA . ALA A 1 42 ? -6.959 3.461 -1.650 1.00 0.00 42 ALA A CA 10
ATOM 15270 C C . ALA A 1 42 ? -5.660 3.318 -0.863 1.00 0.00 42 ALA A C 10
ATOM 15271 O O . ALA A 1 42 ? -5.423 4.046 0.100 1.00 0.00 42 ALA A O 10
ATOM 15278 N N . ALA A 1 43 ? -4.823 2.373 -1.280 1.00 0.00 43 ALA A N 10
ATOM 15279 C CA . ALA A 1 43 ? -3.548 2.135 -0.615 1.00 0.00 43 ALA A CA 10
ATOM 15280 C C . ALA A 1 43 ? -2.431 1.916 -1.630 1.00 0.00 43 ALA A C 10
ATOM 15281 O O . ALA A 1 43 ? -2.348 0.861 -2.258 1.00 0.00 43 ALA A O 10
ATOM 15288 N N . VAL A 1 44 ? -1.575 2.921 -1.787 1.00 0.00 44 VAL A N 10
ATOM 15289 C CA . VAL A 1 44 ? -0.463 2.838 -2.727 1.00 0.00 44 VAL A CA 10
ATOM 15290 C C . VAL A 1 44 ? 0.872 3.035 -2.017 1.00 0.00 44 VAL A C 10
ATOM 15291 O O . VAL A 1 44 ? 1.264 4.161 -1.711 1.00 0.00 44 VAL A O 10
ATOM 15304 N N . CYS A 1 45 ? 1.567 1.932 -1.758 1.00 0.00 45 CYS A N 10
ATOM 15305 C CA . CYS A 1 45 ? 2.858 1.982 -1.084 1.00 0.00 45 CYS A CA 10
ATOM 15306 C C . CYS A 1 45 ? 3.824 2.901 -1.827 1.00 0.00 45 CYS A C 10
ATOM 15307 O O . CYS A 1 45 ? 4.188 2.659 -2.978 1.00 0.00 45 CYS A O 10
ATOM 15314 N N . PRO A 1 46 ? 4.250 3.980 -1.154 1.00 0.00 46 PRO A N 10
ATOM 15315 C CA . PRO A 1 46 ? 5.179 4.956 -1.730 1.00 0.00 46 PRO A CA 10
ATOM 15316 C C . PRO A 1 46 ? 6.584 4.388 -1.902 1.00 0.00 46 PRO A C 10
ATOM 15317 O O . PRO A 1 46 ? 7.509 5.100 -2.294 1.00 0.00 46 PRO A O 10
ATOM 15328 N N . TYR A 1 47 ? 6.737 3.102 -1.606 1.00 0.00 47 TYR A N 10
ATOM 15329 C CA . TYR A 1 47 ? 8.030 2.439 -1.726 1.00 0.00 47 TYR A CA 10
ATOM 15330 C C . TYR A 1 47 ? 8.107 1.623 -3.013 1.00 0.00 47 TYR A C 10
ATOM 15331 O O . TYR A 1 47 ? 8.959 1.867 -3.867 1.00 0.00 47 TYR A O 10
ATOM 15349 N N . CYS A 1 48 ? 7.209 0.652 -3.144 1.00 0.00 48 CYS A N 10
ATOM 15350 C CA . CYS A 1 48 ? 7.172 -0.201 -4.326 1.00 0.00 48 CYS A CA 10
ATOM 15351 C C . CYS A 1 48 ? 6.045 0.217 -5.265 1.00 0.00 48 CYS A C 10
ATOM 15352 O O . CYS A 1 48 ? 5.902 -0.324 -6.361 1.00 0.00 48 CYS A O 10
ATOM 15359 N N . SER A 1 49 ? 5.246 1.185 -4.826 1.00 0.00 49 SER A N 10
ATOM 15360 C CA . SER A 1 49 ? 4.129 1.675 -5.625 1.00 0.00 49 SER A CA 10
ATOM 15361 C C . SER A 1 49 ? 3.098 0.573 -5.851 1.00 0.00 49 SER A C 10
ATOM 15362 O O . SER A 1 49 ? 2.720 0.283 -6.987 1.00 0.00 49 SER A O 10
ATOM 15370 N N . LEU A 1 50 ? 2.647 -0.039 -4.762 1.00 0.00 50 LEU A N 10
ATOM 15371 C CA . LEU A 1 50 ? 1.660 -1.110 -4.839 1.00 0.00 50 LEU A CA 10
ATOM 15372 C C . LEU A 1 50 ? 0.244 -0.544 -4.880 1.00 0.00 50 LEU A C 10
ATOM 15373 O O . LEU A 1 50 ? 0.053 0.671 -4.946 1.00 0.00 50 LEU A O 10
ATOM 15389 N N . ARG A 1 51 ? -0.744 -1.431 -4.839 1.00 0.00 51 ARG A N 10
ATOM 15390 C CA . ARG A 1 51 ? -2.142 -1.020 -4.871 1.00 0.00 51 ARG A CA 10
ATOM 15391 C C . ARG A 1 51 ? -3.031 -2.060 -4.196 1.00 0.00 51 ARG A C 10
ATOM 15392 O O . ARG A 1 51 ? -3.272 -3.136 -4.744 1.00 0.00 51 ARG A O 10
ATOM 15413 N N . PHE A 1 52 ? -3.515 -1.733 -3.003 1.00 0.00 52 PHE A N 10
ATOM 15414 C CA . PHE A 1 52 ? -4.375 -2.639 -2.252 1.00 0.00 52 PHE A CA 10
ATOM 15415 C C . PHE A 1 52 ? -5.806 -2.112 -2.198 1.00 0.00 52 PHE A C 10
ATOM 15416 O O . PHE A 1 52 ? -6.067 -0.956 -2.534 1.00 0.00 52 PHE A O 10
ATOM 15433 N N . PHE A 1 53 ? -6.731 -2.967 -1.775 1.00 0.00 53 PHE A N 10
ATOM 15434 C CA . PHE A 1 53 ? -8.136 -2.589 -1.679 1.00 0.00 53 PHE A CA 10
ATOM 15435 C C . PHE A 1 53 ? -8.342 -1.533 -0.598 1.00 0.00 53 PHE A C 10
ATOM 15436 O O . PHE A 1 53 ? -9.004 -0.520 -0.823 1.00 0.00 53 PHE A O 10
ATOM 15453 N N . SER A 1 54 ? -7.772 -1.779 0.577 1.00 0.00 54 SER A N 10
ATOM 15454 C CA . SER A 1 54 ? -7.896 -0.852 1.696 1.00 0.00 54 SER A CA 10
ATOM 15455 C C . SER A 1 54 ? -6.526 -0.342 2.134 1.00 0.00 54 SER A C 10
ATOM 15456 O O . SER A 1 54 ? -5.493 -0.957 1.870 1.00 0.00 54 SER A O 10
ATOM 15464 N N . PRO A 1 55 ? -6.517 0.810 2.821 1.00 0.00 55 PRO A N 10
ATOM 15465 C CA . PRO A 1 55 ? -5.282 1.429 3.312 1.00 0.00 55 PRO A CA 10
ATOM 15466 C C . PRO A 1 55 ? -4.646 0.633 4.447 1.00 0.00 55 PRO A C 10
ATOM 15467 O O . PRO A 1 55 ? -3.428 0.650 4.622 1.00 0.00 55 PRO A O 10
ATOM 15478 N N . GLU A 1 56 ? -5.478 -0.064 5.214 1.00 0.00 56 GLU A N 10
ATOM 15479 C CA . GLU A 1 56 ? -4.995 -0.866 6.332 1.00 0.00 56 GLU A CA 10
ATOM 15480 C C . GLU A 1 56 ? -4.136 -2.026 5.838 1.00 0.00 56 GLU A C 10
ATOM 15481 O O . GLU A 1 56 ? -3.150 -2.399 6.476 1.00 0.00 56 GLU A O 10
ATOM 15493 N N . LEU A 1 57 ? -4.516 -2.593 4.699 1.00 0.00 57 LEU A N 10
ATOM 15494 C CA . LEU A 1 57 ? -3.782 -3.712 4.119 1.00 0.00 57 LEU A CA 10
ATOM 15495 C C . LEU A 1 57 ? -2.359 -3.299 3.755 1.00 0.00 57 LEU A C 10
ATOM 15496 O O . LEU A 1 57 ? -1.399 -4.007 4.058 1.00 0.00 57 LEU A O 10
ATOM 15512 N N . LYS A 1 58 ? -2.231 -2.147 3.105 1.00 0.00 58 LYS A N 10
ATOM 15513 C CA . LYS A 1 58 ? -0.926 -1.637 2.703 1.00 0.00 58 LYS A CA 10
ATOM 15514 C C . LYS A 1 58 ? -0.061 -1.332 3.921 1.00 0.00 58 LYS A C 10
ATOM 15515 O O . LYS A 1 58 ? 1.105 -1.721 3.978 1.00 0.00 58 LYS A O 10
ATOM 15534 N N . GLN A 1 59 ? -0.641 -0.637 4.894 1.00 0.00 59 GLN A N 10
ATOM 15535 C CA . GLN A 1 59 ? 0.078 -0.282 6.112 1.00 0.00 59 GLN A CA 10
ATOM 15536 C C . GLN A 1 59 ? 0.952 -1.438 6.585 1.00 0.00 59 GLN A C 10
ATOM 15537 O O . GLN A 1 59 ? 2.137 -1.258 6.862 1.00 0.00 59 GLN A O 10
ATOM 15551 N N . GLU A 1 60 ? 0.359 -2.625 6.674 1.00 0.00 60 GLU A N 10
ATOM 15552 C CA . GLU A 1 60 ? 1.085 -3.810 7.115 1.00 0.00 60 GLU A CA 10
ATOM 15553 C C . GLU A 1 60 ? 2.259 -4.105 6.186 1.00 0.00 60 GLU A C 10
ATOM 15554 O O . GLU A 1 60 ? 3.410 -4.162 6.620 1.00 0.00 60 GLU A O 10
ATOM 15566 N N . HIS A 1 61 ? 1.960 -4.293 4.904 1.00 0.00 61 HIS A N 10
ATOM 15567 C CA . HIS A 1 61 ? 2.990 -4.582 3.913 1.00 0.00 61 HIS A CA 10
ATOM 15568 C C . HIS A 1 61 ? 4.180 -3.642 4.076 1.00 0.00 61 HIS A C 10
ATOM 15569 O O . HIS A 1 61 ? 5.324 -4.086 4.175 1.00 0.00 61 HIS A O 10
ATOM 15583 N N . GLU A 1 62 ? 3.903 -2.343 4.102 1.00 0.00 62 GLU A N 10
ATOM 15584 C CA . GLU A 1 62 ? 4.952 -1.341 4.252 1.00 0.00 62 GLU A CA 10
ATOM 15585 C C . GLU A 1 62 ? 5.976 -1.778 5.295 1.00 0.00 62 GLU A C 10
ATOM 15586 O O . GLU A 1 62 ? 7.136 -1.367 5.252 1.00 0.00 62 GLU A O 10
ATOM 15598 N N . SER A 1 63 ? 5.539 -2.613 6.232 1.00 0.00 63 SER A N 10
ATOM 15599 C CA . SER A 1 63 ? 6.415 -3.102 7.290 1.00 0.00 63 SER A CA 10
ATOM 15600 C C . SER A 1 63 ? 7.346 -4.191 6.764 1.00 0.00 63 SER A C 10
ATOM 15601 O O . SER A 1 63 ? 8.520 -4.250 7.127 1.00 0.00 63 SER A O 10
ATOM 15609 N N . LYS A 1 64 ? 6.812 -5.053 5.904 1.00 0.00 64 LYS A N 10
ATOM 15610 C CA . LYS A 1 64 ? 7.592 -6.140 5.326 1.00 0.00 64 LYS A CA 10
ATOM 15611 C C . LYS A 1 64 ? 8.028 -5.800 3.904 1.00 0.00 64 LYS A C 10
ATOM 15612 O O . LYS A 1 64 ? 8.484 -6.668 3.159 1.00 0.00 64 LYS A O 10
ATOM 15631 N N . CYS A 1 65 ? 7.886 -4.531 3.534 1.00 0.00 65 CYS A N 10
ATOM 15632 C CA . CYS A 1 65 ? 8.266 -4.076 2.202 1.00 0.00 65 CYS A CA 10
ATOM 15633 C C . CYS A 1 65 ? 9.784 -4.033 2.055 1.00 0.00 65 CYS A C 10
ATOM 15634 O O . CYS A 1 65 ? 10.476 -3.385 2.839 1.00 0.00 65 CYS A O 10
ATOM 15641 N N . GLU A 1 66 ? 10.295 -4.729 1.043 1.00 0.00 66 GLU A N 10
ATOM 15642 C CA . GLU A 1 66 ? 11.731 -4.770 0.793 1.00 0.00 66 GLU A CA 10
ATOM 15643 C C . GLU A 1 66 ? 12.194 -3.508 0.071 1.00 0.00 66 GLU A C 10
ATOM 15644 O O . GLU A 1 66 ? 13.393 -3.274 -0.085 1.00 0.00 66 GLU A O 10
ATOM 15656 N N . TYR A 1 67 ? 11.236 -2.699 -0.366 1.00 0.00 67 TYR A N 10
ATOM 15657 C CA . TYR A 1 67 ? 11.545 -1.462 -1.074 1.00 0.00 67 TYR A CA 10
ATOM 15658 C C . TYR A 1 67 ? 11.593 -0.280 -0.110 1.00 0.00 67 TYR A C 10
ATOM 15659 O O . TYR A 1 67 ? 12.097 0.792 -0.447 1.00 0.00 67 TYR A O 10
ATOM 15677 N N . LYS A 1 68 ? 11.066 -0.484 1.092 1.00 0.00 68 LYS A N 10
ATOM 15678 C CA . LYS A 1 68 ? 11.048 0.562 2.108 1.00 0.00 68 LYS A CA 10
ATOM 15679 C C . LYS A 1 68 ? 12.461 1.048 2.412 1.00 0.00 68 LYS A C 10
ATOM 15680 O O . LYS A 1 68 ? 12.763 2.235 2.282 1.00 0.00 68 LYS A O 10
ATOM 15699 N N . LYS A 1 69 ? 13.326 0.124 2.818 1.00 0.00 69 LYS A N 10
ATOM 15700 C CA . LYS A 1 69 ? 14.709 0.457 3.138 1.00 0.00 69 LYS A CA 10
ATOM 15701 C C . LYS A 1 69 ? 15.421 1.046 1.925 1.00 0.00 69 LYS A C 10
ATOM 15702 O O . LYS A 1 69 ? 16.165 2.021 2.042 1.00 0.00 69 LYS A O 10
ATOM 15721 N N . LEU A 1 70 ? 15.190 0.449 0.761 1.00 0.00 70 LEU A N 10
ATOM 15722 C CA . LEU A 1 70 ? 15.809 0.916 -0.475 1.00 0.00 70 LEU A CA 10
ATOM 15723 C C . LEU A 1 70 ? 15.288 2.298 -0.857 1.00 0.00 70 LEU A C 10
ATOM 15724 O O . LEU A 1 70 ? 15.749 2.902 -1.826 1.00 0.00 70 LEU A O 10
ATOM 15740 N N . THR A 1 71 ? 14.324 2.795 -0.087 1.00 0.00 71 THR A N 10
ATOM 15741 C CA . THR A 1 71 ? 13.741 4.106 -0.344 1.00 0.00 71 THR A CA 10
ATOM 15742 C C . THR A 1 71 ? 14.331 5.161 0.585 1.00 0.00 71 THR A C 10
ATOM 15743 O O . THR A 1 71 ? 14.137 5.112 1.800 1.00 0.00 71 THR A O 10
ATOM 15754 N N . CYS A 1 72 ? 15.051 6.116 0.005 1.00 0.00 72 CYS A N 10
ATOM 15755 C CA . CYS A 1 72 ? 15.669 7.185 0.781 1.00 0.00 72 CYS A CA 10
ATOM 15756 C C . CYS A 1 72 ? 14.611 8.117 1.363 1.00 0.00 72 CYS A C 10
ATOM 15757 O O . CYS A 1 72 ? 14.319 9.173 0.798 1.00 0.00 72 CYS A O 10
ATOM 15764 N N . LEU A 1 73 ? 14.039 7.720 2.494 1.00 0.00 73 LEU A N 10
ATOM 15765 C CA . LEU A 1 73 ? 13.013 8.520 3.154 1.00 0.00 73 LEU A CA 10
ATOM 15766 C C . LEU A 1 73 ? 13.406 9.994 3.183 1.00 0.00 73 LEU A C 10
ATOM 15767 O O . LEU A 1 73 ? 12.551 10.875 3.106 1.00 0.00 73 LEU A O 10
ATOM 15783 N N . GLU A 1 74 ? 14.705 10.252 3.294 1.00 0.00 74 GLU A N 10
ATOM 15784 C CA . GLU A 1 74 ? 15.211 11.619 3.332 1.00 0.00 74 GLU A CA 10
ATOM 15785 C C . GLU A 1 74 ? 14.669 12.432 2.160 1.00 0.00 74 GLU A C 10
ATOM 15786 O O . GLU A 1 74 ? 14.072 13.493 2.348 1.00 0.00 74 GLU A O 10
ATOM 15798 N N . CYS A 1 75 ? 14.884 11.929 0.949 1.00 0.00 75 CYS A N 10
ATOM 15799 C CA . CYS A 1 75 ? 14.419 12.607 -0.255 1.00 0.00 75 CYS A CA 10
ATOM 15800 C C . CYS A 1 75 ? 13.548 11.681 -1.099 1.00 0.00 75 CYS A C 10
ATOM 15801 O O . CYS A 1 75 ? 13.493 11.808 -2.322 1.00 0.00 75 CYS A O 10
ATOM 15808 N N . MET A 1 76 ? 12.869 10.750 -0.437 1.00 0.00 76 MET A N 10
ATOM 15809 C CA . MET A 1 76 ? 11.999 9.804 -1.126 1.00 0.00 76 MET A CA 10
ATOM 15810 C C . MET A 1 76 ? 12.597 9.394 -2.469 1.00 0.00 76 MET A C 10
ATOM 15811 O O . MET A 1 76 ? 11.951 9.517 -3.510 1.00 0.00 76 MET A O 10
ATOM 15825 N N . ARG A 1 77 ? 13.833 8.908 -2.437 1.00 0.00 77 ARG A N 10
ATOM 15826 C CA . ARG A 1 77 ? 14.518 8.482 -3.652 1.00 0.00 77 ARG A CA 10
ATOM 15827 C C . ARG A 1 77 ? 14.797 6.982 -3.621 1.00 0.00 77 ARG A C 10
ATOM 15828 O O . ARG A 1 77 ? 15.770 6.532 -3.015 1.00 0.00 77 ARG A O 10
ATOM 15849 N N . THR A 1 78 ? 13.936 6.212 -4.279 1.00 0.00 78 THR A N 10
ATOM 15850 C CA . THR A 1 78 ? 14.087 4.763 -4.326 1.00 0.00 78 THR A CA 10
ATOM 15851 C C . THR A 1 78 ? 15.094 4.350 -5.394 1.00 0.00 78 THR A C 10
ATOM 15852 O O . THR A 1 78 ? 15.224 5.008 -6.427 1.00 0.00 78 THR A O 10
ATOM 15863 N N . PHE A 1 79 ? 15.805 3.257 -5.139 1.00 0.00 79 PHE A N 10
ATOM 15864 C CA . PHE A 1 79 ? 16.802 2.756 -6.078 1.00 0.00 79 PHE A CA 10
ATOM 15865 C C . PHE A 1 79 ? 16.538 1.293 -6.422 1.00 0.00 79 PHE A C 10
ATOM 15866 O O . PHE A 1 79 ? 15.554 0.706 -5.974 1.00 0.00 79 PHE A O 10
ATOM 15883 N N . LYS A 1 80 ? 17.425 0.711 -7.221 1.00 0.00 80 LYS A N 10
ATOM 15884 C CA . LYS A 1 80 ? 17.292 -0.684 -7.626 1.00 0.00 80 LYS A CA 10
ATOM 15885 C C . LYS A 1 80 ? 17.905 -1.614 -6.584 1.00 0.00 80 LYS A C 10
ATOM 15886 O O . LYS A 1 80 ? 17.384 -2.698 -6.323 1.00 0.00 80 LYS A O 10
ATOM 15905 N N . SER A 1 81 ? 19.013 -1.182 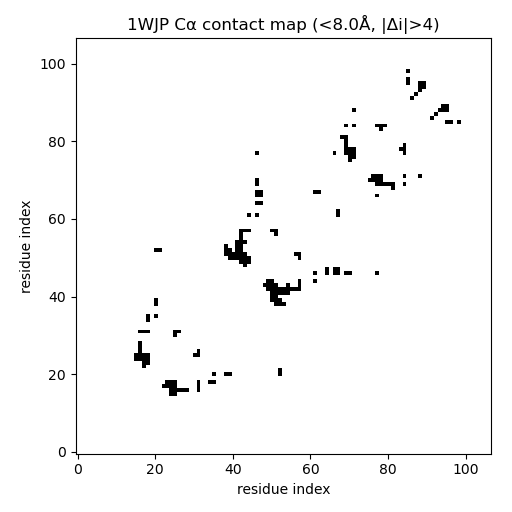-5.991 1.00 0.00 81 SER A N 10
ATOM 15906 C CA . SER A 1 81 ? 19.699 -1.978 -4.980 1.00 0.00 81 SER A CA 10
ATOM 15907 C C . SER A 1 81 ? 20.128 -1.107 -3.803 1.00 0.00 81 SER A C 10
ATOM 15908 O O . SER A 1 81 ? 19.926 0.107 -3.808 1.00 0.00 81 SER A O 10
ATOM 15916 N N . SER A 1 82 ? 20.723 -1.737 -2.795 1.00 0.00 82 SER A N 10
ATOM 15917 C CA . SER A 1 82 ? 21.179 -1.021 -1.608 1.00 0.00 82 SER A CA 10
ATOM 15918 C C . SER A 1 82 ? 22.485 -0.284 -1.887 1.00 0.00 82 SER A C 10
ATOM 15919 O O . SER A 1 82 ? 22.607 0.911 -1.618 1.00 0.00 82 SER A O 10
ATOM 15927 N N . PHE A 1 83 ? 23.461 -1.007 -2.428 1.00 0.00 83 PHE A N 10
ATOM 15928 C CA . PHE A 1 83 ? 24.760 -0.423 -2.742 1.00 0.00 83 PHE A CA 10
ATOM 15929 C C . PHE A 1 83 ? 24.602 0.809 -3.628 1.00 0.00 83 PHE A C 10
ATOM 15930 O O . PHE A 1 83 ? 25.329 1.791 -3.479 1.00 0.00 83 PHE A O 10
ATOM 15947 N N . SER A 1 84 ? 23.647 0.749 -4.551 1.00 0.00 84 SER A N 10
ATOM 15948 C CA . SER A 1 84 ? 23.396 1.858 -5.464 1.00 0.00 84 SER A CA 10
ATOM 15949 C C . SER A 1 84 ? 22.995 3.114 -4.696 1.00 0.00 84 SER A C 10
ATOM 15950 O O . SER A 1 84 ? 23.657 4.148 -4.788 1.00 0.00 84 SER A O 10
ATOM 15958 N N . ILE A 1 85 ? 21.907 3.016 -3.941 1.00 0.00 85 ILE A N 10
ATOM 15959 C CA . ILE A 1 85 ? 21.417 4.143 -3.156 1.00 0.00 85 ILE A CA 10
ATOM 15960 C C . ILE A 1 85 ? 22.469 4.616 -2.158 1.00 0.00 85 ILE A C 10
ATOM 15961 O O . ILE A 1 85 ? 22.621 5.814 -1.922 1.00 0.00 85 ILE A O 10
ATOM 15977 N N . TRP A 1 86 ? 23.193 3.667 -1.577 1.00 0.00 86 TRP A N 10
ATOM 15978 C CA . TRP A 1 86 ? 24.233 3.986 -0.605 1.00 0.00 86 TRP A CA 10
ATOM 15979 C C . TRP A 1 86 ? 25.078 5.164 -1.079 1.00 0.00 86 TRP A C 10
ATOM 15980 O O . TRP A 1 86 ? 25.299 6.120 -0.336 1.00 0.00 86 TRP A O 10
ATOM 16001 N N . ARG A 1 87 ? 25.547 5.088 -2.320 1.00 0.00 87 ARG A N 10
ATOM 16002 C CA . ARG A 1 87 ? 26.369 6.148 -2.892 1.00 0.00 87 ARG A CA 10
ATOM 16003 C C . ARG A 1 87 ? 25.606 7.469 -2.925 1.00 0.00 87 ARG A C 10
ATOM 16004 O O . ARG A 1 87 ? 26.190 8.539 -2.750 1.00 0.00 87 ARG A O 10
ATOM 16025 N N . HIS A 1 88 ? 24.299 7.386 -3.152 1.00 0.00 88 HIS A N 10
ATOM 16026 C CA . HIS A 1 88 ? 23.456 8.575 -3.208 1.00 0.00 88 HIS A CA 10
ATOM 16027 C C . HIS A 1 88 ? 23.314 9.206 -1.826 1.00 0.00 88 HIS A C 10
ATOM 16028 O O . HIS A 1 88 ? 23.057 10.403 -1.705 1.00 0.00 88 HIS A O 10
ATOM 16042 N N . GLN A 1 89 ? 23.481 8.391 -0.789 1.00 0.00 89 GLN A N 10
ATOM 16043 C CA . GLN A 1 89 ? 23.369 8.870 0.583 1.00 0.00 89 GLN A CA 10
ATOM 16044 C C . GLN A 1 89 ? 24.741 9.210 1.155 1.00 0.00 89 GLN A C 10
ATOM 16045 O O . GLN A 1 89 ? 24.855 9.977 2.111 1.00 0.00 89 GLN A O 10
ATOM 16059 N N . VAL A 1 90 ? 25.783 8.634 0.563 1.00 0.00 90 VAL A N 10
ATOM 16060 C CA . VAL A 1 90 ? 27.148 8.876 1.012 1.00 0.00 90 VAL A CA 10
ATOM 16061 C C . VAL A 1 90 ? 27.800 9.998 0.212 1.00 0.00 90 VAL A C 10
ATOM 16062 O O . VAL A 1 90 ? 28.745 10.636 0.674 1.00 0.00 90 VAL A O 10
ATOM 16075 N N . GLU A 1 91 ? 27.287 10.233 -0.992 1.00 0.00 91 GLU A N 10
ATOM 16076 C CA . GLU A 1 91 ? 27.820 11.279 -1.858 1.00 0.00 91 GLU A CA 10
ATOM 16077 C C . GLU A 1 91 ? 27.022 12.571 -1.705 1.00 0.00 91 GLU A C 10
ATOM 16078 O O . GLU A 1 91 ? 27.590 13.662 -1.657 1.00 0.00 91 GLU A O 10
ATOM 16090 N N . VAL A 1 92 ? 25.702 12.439 -1.630 1.00 0.00 92 VAL A N 10
ATOM 16091 C CA . VAL A 1 92 ? 24.825 13.594 -1.482 1.00 0.00 92 VAL A CA 10
ATOM 16092 C C . VAL A 1 92 ? 24.597 13.927 -0.012 1.00 0.00 92 VAL A C 10
ATOM 16093 O O . VAL A 1 92 ? 24.981 14.998 0.460 1.00 0.00 92 VAL A O 10
ATOM 16106 N N . HIS A 1 93 ? 23.971 13.002 0.708 1.00 0.00 93 HIS A N 10
ATOM 16107 C CA . HIS A 1 93 ? 23.693 13.196 2.127 1.00 0.00 93 HIS A CA 10
ATOM 16108 C C . HIS A 1 93 ? 24.944 12.949 2.965 1.00 0.00 93 HIS A C 10
ATOM 16109 O O . HIS A 1 93 ? 25.040 13.406 4.103 1.00 0.00 93 HIS A O 10
ATOM 16123 N N . ASN A 1 94 ? 25.900 12.224 2.393 1.00 0.00 94 ASN A N 10
ATOM 16124 C CA . ASN A 1 94 ? 27.144 11.915 3.088 1.00 0.00 94 ASN A CA 10
ATOM 16125 C C . ASN A 1 94 ? 26.866 11.347 4.476 1.00 0.00 94 ASN A C 10
ATOM 16126 O O . ASN A 1 94 ? 27.365 11.859 5.478 1.00 0.00 94 ASN A O 10
ATOM 16137 N N . GLN A 1 95 ? 26.066 10.287 4.526 1.00 0.00 95 GLN A N 10
ATOM 16138 C CA . GLN A 1 95 ? 25.721 9.649 5.791 1.00 0.00 95 GLN A CA 10
ATOM 16139 C C . GLN A 1 95 ? 26.291 8.236 5.862 1.00 0.00 95 GLN A C 10
ATOM 16140 O O . GLN A 1 95 ? 25.607 7.301 6.276 1.00 0.00 95 GLN A O 10
ATOM 16154 N N . ASN A 1 96 ? 27.547 8.089 5.454 1.00 0.00 96 ASN A N 10
ATOM 16155 C CA . ASN A 1 96 ? 28.208 6.789 5.471 1.00 0.00 96 ASN A CA 10
ATOM 16156 C C . ASN A 1 96 ? 27.969 6.073 6.797 1.00 0.00 96 ASN A C 10
ATOM 16157 O O . ASN A 1 96 ? 27.626 4.892 6.823 1.00 0.00 96 ASN A O 10
ATOM 16168 N N . ASN A 1 97 ? 28.152 6.799 7.895 1.00 0.00 97 ASN A N 10
ATOM 16169 C CA . ASN A 1 97 ? 27.956 6.234 9.226 1.00 0.00 97 ASN A CA 10
ATOM 16170 C C . ASN A 1 97 ? 26.756 5.292 9.245 1.00 0.00 97 ASN A C 10
ATOM 16171 O O . ASN A 1 97 ? 26.845 4.166 9.735 1.00 0.00 97 ASN A O 10
ATOM 16182 N N . MET A 1 98 ? 25.634 5.760 8.708 1.00 0.00 98 MET A N 10
ATOM 16183 C CA . MET A 1 98 ? 24.416 4.959 8.662 1.00 0.00 98 MET A CA 10
ATOM 16184 C C . MET A 1 98 ? 24.413 4.045 7.440 1.00 0.00 98 MET A C 10
ATOM 16185 O O . MET A 1 98 ? 24.441 4.514 6.303 1.00 0.00 98 MET A O 10
ATOM 16199 N N . ALA A 1 99 ? 24.378 2.739 7.684 1.00 0.00 99 ALA A N 10
ATOM 16200 C CA . ALA A 1 99 ? 24.369 1.760 6.604 1.00 0.00 99 ALA A CA 10
ATOM 16201 C C . ALA A 1 99 ? 23.918 0.393 7.106 1.00 0.00 99 ALA A C 10
ATOM 16202 O O . ALA A 1 99 ? 24.233 -0.020 8.222 1.00 0.00 99 ALA A O 10
ATOM 16209 N N . PRO A 1 100 ? 23.162 -0.328 6.264 1.00 0.00 100 PRO A N 10
ATOM 16210 C CA . PRO A 1 100 ? 22.652 -1.660 6.601 1.00 0.00 100 PRO A CA 10
ATOM 16211 C C . PRO A 1 100 ? 23.758 -2.707 6.660 1.00 0.00 100 PRO A C 10
ATOM 16212 O O . PRO A 1 100 ? 24.924 -2.410 6.396 1.00 0.00 100 PRO A O 10
ATOM 16223 N N . THR A 1 101 ? 23.387 -3.936 7.007 1.00 0.00 101 THR A N 10
ATOM 16224 C CA . THR A 1 101 ? 24.348 -5.027 7.100 1.00 0.00 101 THR A CA 10
ATOM 16225 C C . THR A 1 101 ? 24.927 -5.369 5.732 1.00 0.00 101 THR A C 10
ATOM 16226 O O . THR A 1 101 ? 24.188 -5.628 4.782 1.00 0.00 101 THR A O 10
ATOM 16237 N N . SER A 1 102 ? 26.253 -5.369 5.639 1.00 0.00 102 SER A N 10
ATOM 16238 C CA . SER A 1 102 ? 26.931 -5.677 4.385 1.00 0.00 102 SER A CA 10
ATOM 16239 C C . SER A 1 102 ? 26.943 -7.181 4.129 1.00 0.00 102 SER A C 10
ATOM 16240 O O . SER A 1 102 ? 27.534 -7.947 4.888 1.00 0.00 102 SER A O 10
ATOM 16248 N N . GLY A 1 103 ? 26.284 -7.597 3.051 1.00 0.00 103 GLY A N 10
ATOM 16249 C CA . GLY A 1 103 ? 26.230 -9.007 2.712 1.00 0.00 103 GLY A CA 10
ATOM 16250 C C . GLY A 1 103 ? 26.237 -9.244 1.215 1.00 0.00 103 GLY A C 10
ATOM 16251 O O . GLY A 1 103 ? 25.452 -8.658 0.469 1.00 0.00 103 GLY A O 10
ATOM 16255 N N . PRO A 1 104 ? 27.142 -10.121 0.755 1.00 0.00 104 PRO A N 10
ATOM 16256 C CA . PRO A 1 104 ? 27.270 -10.454 -0.667 1.00 0.00 104 PRO A CA 10
ATOM 16257 C C . PRO A 1 104 ? 26.082 -11.259 -1.183 1.00 0.00 104 PRO A C 10
ATOM 16258 O O . PRO A 1 104 ? 25.969 -11.516 -2.381 1.00 0.00 104 PRO A O 10
ATOM 16269 N N . SER A 1 105 ? 25.199 -11.653 -0.271 1.00 0.00 105 SER A N 10
ATOM 16270 C CA . SER A 1 105 ? 24.021 -12.432 -0.635 1.00 0.00 105 SER A CA 10
ATOM 16271 C C . SER A 1 105 ? 23.456 -11.969 -1.975 1.00 0.00 105 SER A C 10
ATOM 16272 O O . SER A 1 105 ? 22.958 -10.850 -2.097 1.00 0.00 105 SER A O 10
ATOM 16280 N N . SER A 1 106 ? 23.538 -12.839 -2.976 1.00 0.00 106 SER A N 10
ATOM 16281 C CA . SER A 1 106 ? 23.039 -12.519 -4.309 1.00 0.00 106 SER A CA 10
ATOM 16282 C C . SER A 1 106 ? 22.321 -13.718 -4.922 1.00 0.00 106 SER A C 10
ATOM 16283 O O . SER A 1 106 ? 22.935 -14.746 -5.203 1.00 0.00 106 SER A O 10
ATOM 16291 N N . GLY A 1 107 ? 21.015 -13.576 -5.127 1.00 0.00 107 GLY A N 10
ATOM 16292 C CA . GLY A 1 107 ? 20.234 -14.654 -5.706 1.00 0.00 107 GLY A CA 10
ATOM 16293 C C . GLY A 1 107 ? 20.628 -14.951 -7.139 1.00 0.00 107 GLY A C 10
ATOM 16294 O O . GLY A 1 107 ? 21.651 -14.443 -7.596 1.00 0.00 107 GLY A O 10
ATOM 16301 N N . GLY A 1 1 ? -24.740 -43.424 26.617 1.00 0.00 1 GLY A N 11
ATOM 16302 C CA . GLY A 1 1 ? -25.580 -42.998 25.513 1.00 0.00 1 GLY A CA 11
ATOM 16303 C C . GLY A 1 1 ? -24.827 -42.156 24.502 1.00 0.00 1 GLY A C 11
ATOM 16304 O O . GLY A 1 1 ? -23.773 -41.599 24.811 1.00 0.00 1 GLY A O 11
ATOM 16308 N N . SER A 1 2 ? -25.366 -42.064 23.291 1.00 0.00 2 SER A N 11
ATOM 16309 C CA . SER A 1 2 ? -24.735 -41.289 22.230 1.00 0.00 2 SER A CA 11
ATOM 16310 C C . SER A 1 2 ? -25.750 -40.911 21.155 1.00 0.00 2 SER A C 11
ATOM 16311 O O . SER A 1 2 ? -26.873 -41.416 21.141 1.00 0.00 2 SER A O 11
ATOM 16319 N N . SER A 1 3 ? -25.347 -40.019 20.257 1.00 0.00 3 SER A N 11
ATOM 16320 C CA . SER A 1 3 ? -26.222 -39.569 19.180 1.00 0.00 3 SER A CA 11
ATOM 16321 C C . SER A 1 3 ? -25.407 -39.109 17.975 1.00 0.00 3 SER A C 11
ATOM 16322 O O . SER A 1 3 ? -24.189 -38.961 18.055 1.00 0.00 3 SER A O 11
ATOM 16330 N N . GLY A 1 4 ? -26.092 -38.883 16.857 1.00 0.00 4 GLY A N 11
ATOM 16331 C CA . GLY A 1 4 ? -25.417 -38.442 15.650 1.00 0.00 4 GLY A CA 11
ATOM 16332 C C . GLY A 1 4 ? -26.377 -38.209 14.501 1.00 0.00 4 GLY A C 11
ATOM 16333 O O . GLY A 1 4 ? -26.837 -39.157 13.865 1.00 0.00 4 GLY A O 11
ATOM 16337 N N . SER A 1 5 ? -26.683 -36.943 14.236 1.00 0.00 5 SER A N 11
ATOM 16338 C CA . SER A 1 5 ? -27.600 -36.587 13.159 1.00 0.00 5 SER A CA 11
ATOM 16339 C C . SER A 1 5 ? -26.878 -35.806 12.066 1.00 0.00 5 SER A C 11
ATOM 16340 O O . SER A 1 5 ? -25.714 -35.434 12.219 1.00 0.00 5 SER A O 11
ATOM 16348 N N . SER A 1 6 ? -27.576 -35.561 10.962 1.00 0.00 6 SER A N 11
ATOM 16349 C CA . SER A 1 6 ? -27.001 -34.827 9.841 1.00 0.00 6 SER A CA 11
ATOM 16350 C C . SER A 1 6 ? -28.056 -33.958 9.162 1.00 0.00 6 SER A C 11
ATOM 16351 O O . SER A 1 6 ? -29.254 -34.124 9.391 1.00 0.00 6 SER A O 11
ATOM 16359 N N . GLY A 1 7 ? -27.601 -33.031 8.325 1.00 0.00 7 GLY A N 11
ATOM 16360 C CA . GLY A 1 7 ? -28.517 -32.149 7.626 1.00 0.00 7 GLY A CA 11
ATOM 16361 C C . GLY A 1 7 ? -27.820 -30.938 7.037 1.00 0.00 7 GLY A C 11
ATOM 16362 O O . GLY A 1 7 ? -27.389 -30.046 7.766 1.00 0.00 7 GLY A O 11
ATOM 16366 N N . ALA A 1 8 ? -27.708 -30.908 5.713 1.00 0.00 8 ALA A N 11
ATOM 16367 C CA . ALA A 1 8 ? -27.059 -29.799 5.026 1.00 0.00 8 ALA A CA 11
ATOM 16368 C C . ALA A 1 8 ? -27.902 -29.310 3.853 1.00 0.00 8 ALA A C 11
ATOM 16369 O O . ALA A 1 8 ? -28.890 -29.943 3.481 1.00 0.00 8 ALA A O 11
ATOM 16376 N N . SER A 1 9 ? -27.505 -28.181 3.275 1.00 0.00 9 SER A N 11
ATOM 16377 C CA . SER A 1 9 ? -28.227 -27.605 2.146 1.00 0.00 9 SER A CA 11
ATOM 16378 C C . SER A 1 9 ? -27.301 -27.414 0.949 1.00 0.00 9 SER A C 11
ATOM 16379 O O . SER A 1 9 ? -26.091 -27.235 1.090 1.00 0.00 9 SER A O 11
ATOM 16387 N N . PRO A 1 10 ? -27.882 -27.453 -0.259 1.00 0.00 10 PRO A N 11
ATOM 16388 C CA . PRO A 1 10 ? -27.129 -27.286 -1.506 1.00 0.00 10 PRO A CA 11
ATOM 16389 C C . PRO A 1 10 ? -26.619 -25.861 -1.688 1.00 0.00 10 PRO A C 11
ATOM 16390 O O . PRO A 1 10 ? -26.805 -25.008 -0.820 1.00 0.00 10 PRO A O 11
ATOM 16401 N N . VAL A 1 11 ? -25.976 -25.608 -2.824 1.00 0.00 11 VAL A N 11
ATOM 16402 C CA . VAL A 1 11 ? -25.441 -24.285 -3.121 1.00 0.00 11 VAL A CA 11
ATOM 16403 C C . VAL A 1 11 ? -25.456 -24.010 -4.620 1.00 0.00 11 VAL A C 11
ATOM 16404 O O . VAL A 1 11 ? -25.174 -24.896 -5.426 1.00 0.00 11 VAL A O 11
ATOM 16417 N N . GLU A 1 12 ? -25.787 -22.775 -4.987 1.00 0.00 12 GLU A N 11
ATOM 16418 C CA . GLU A 1 12 ? -25.840 -22.384 -6.390 1.00 0.00 12 GLU A CA 11
ATOM 16419 C C . GLU A 1 12 ? -24.854 -21.255 -6.678 1.00 0.00 12 GLU A C 11
ATOM 16420 O O . GLU A 1 12 ? -24.183 -20.758 -5.775 1.00 0.00 12 GLU A O 11
ATOM 16432 N N . ASN A 1 13 ? -24.774 -20.856 -7.943 1.00 0.00 13 ASN A N 11
ATOM 16433 C CA . ASN A 1 13 ? -23.870 -19.786 -8.350 1.00 0.00 13 ASN A CA 11
ATOM 16434 C C . ASN A 1 13 ? -24.594 -18.764 -9.222 1.00 0.00 13 ASN A C 11
ATOM 16435 O O . ASN A 1 13 ? -25.433 -19.121 -10.050 1.00 0.00 13 ASN A O 11
ATOM 16446 N N . LYS A 1 14 ? -24.264 -17.492 -9.030 1.00 0.00 14 LYS A N 11
ATOM 16447 C CA . LYS A 1 14 ? -24.880 -16.417 -9.799 1.00 0.00 14 LYS A CA 11
ATOM 16448 C C . LYS A 1 14 ? -23.818 -15.526 -10.436 1.00 0.00 14 LYS A C 11
ATOM 16449 O O . LYS A 1 14 ? -22.626 -15.681 -10.173 1.00 0.00 14 LYS A O 11
ATOM 16468 N N . GLU A 1 15 ? -24.260 -14.592 -11.273 1.00 0.00 15 GLU A N 11
ATOM 16469 C CA . GLU A 1 15 ? -23.347 -13.676 -11.946 1.00 0.00 15 GLU A CA 11
ATOM 16470 C C . GLU A 1 15 ? -23.170 -12.393 -11.139 1.00 0.00 15 GLU A C 11
ATOM 16471 O O . GLU A 1 15 ? -24.093 -11.586 -11.026 1.00 0.00 15 GLU A O 11
ATOM 16483 N N . VAL A 1 16 ? -21.979 -12.211 -10.580 1.00 0.00 16 VAL A N 11
ATOM 16484 C CA . VAL A 1 16 ? -21.680 -11.027 -9.784 1.00 0.00 16 VAL A CA 11
ATOM 16485 C C . VAL A 1 16 ? -20.463 -10.290 -10.331 1.00 0.00 16 VAL A C 11
ATOM 16486 O O . VAL A 1 16 ? -19.578 -10.895 -10.936 1.00 0.00 16 VAL A O 11
ATOM 16499 N N . TYR A 1 17 ? -20.425 -8.980 -10.114 1.00 0.00 17 TYR A N 11
ATOM 16500 C CA . TYR A 1 17 ? -19.317 -8.158 -10.588 1.00 0.00 17 TYR A CA 11
ATOM 16501 C C . TYR A 1 17 ? -18.299 -7.924 -9.476 1.00 0.00 17 TYR A C 11
ATOM 16502 O O . TYR A 1 17 ? -18.535 -7.134 -8.561 1.00 0.00 17 TYR A O 11
ATOM 16520 N N . GLN A 1 18 ? -17.167 -8.615 -9.563 1.00 0.00 18 GLN A N 11
ATOM 16521 C CA . GLN A 1 18 ? -16.113 -8.482 -8.564 1.00 0.00 18 GLN A CA 11
ATOM 16522 C C . GLN A 1 18 ? -14.979 -7.604 -9.084 1.00 0.00 18 GLN A C 11
ATOM 16523 O O . GLN A 1 18 ? -14.721 -7.551 -10.287 1.00 0.00 18 GLN A O 11
ATOM 16537 N N . CYS A 1 19 ? -14.305 -6.915 -8.169 1.00 0.00 19 CYS A N 11
ATOM 16538 C CA . CYS A 1 19 ? -13.198 -6.038 -8.534 1.00 0.00 19 CYS A CA 11
ATOM 16539 C C . CYS A 1 19 ? -11.950 -6.848 -8.870 1.00 0.00 19 CYS A C 11
ATOM 16540 O O . CYS A 1 19 ? -11.587 -7.777 -8.148 1.00 0.00 19 CYS A O 11
ATOM 16547 N N . ARG A 1 20 ? -11.298 -6.490 -9.971 1.00 0.00 20 ARG A N 11
ATOM 16548 C CA . ARG A 1 20 ? -10.091 -7.184 -10.405 1.00 0.00 20 ARG A CA 11
ATOM 16549 C C . ARG A 1 20 ? -8.868 -6.671 -9.648 1.00 0.00 20 ARG A C 11
ATOM 16550 O O . ARG A 1 20 ? -7.735 -6.815 -10.109 1.00 0.00 20 ARG A O 11
ATOM 16571 N N . LEU A 1 21 ? -9.106 -6.073 -8.486 1.00 0.00 21 LEU A N 11
ATOM 16572 C CA . LEU A 1 21 ? -8.025 -5.539 -7.666 1.00 0.00 21 LEU A CA 11
ATOM 16573 C C . LEU A 1 21 ? -8.045 -6.154 -6.270 1.00 0.00 21 LEU A C 11
ATOM 16574 O O . LEU A 1 21 ? -7.004 -6.530 -5.730 1.00 0.00 21 LEU A O 11
ATOM 16590 N N . CYS A 1 22 ? -9.237 -6.256 -5.691 1.00 0.00 22 CYS A N 11
ATOM 16591 C CA . CYS A 1 22 ? -9.395 -6.827 -4.359 1.00 0.00 22 CYS A CA 11
ATOM 16592 C C . CYS A 1 22 ? -10.416 -7.961 -4.371 1.00 0.00 22 CYS A C 11
ATOM 16593 O O . CYS A 1 22 ? -10.597 -8.657 -3.373 1.00 0.00 22 CYS A O 11
ATOM 16600 N N . ASN A 1 23 ? -11.081 -8.139 -5.508 1.00 0.00 23 ASN A N 11
ATOM 16601 C CA . ASN A 1 23 ? -12.084 -9.188 -5.650 1.00 0.00 23 ASN A CA 11
ATOM 16602 C C . ASN A 1 23 ? -13.273 -8.932 -4.728 1.00 0.00 23 ASN A C 11
ATOM 16603 O O . ASN A 1 23 ? -13.744 -9.838 -4.042 1.00 0.00 23 ASN A O 11
ATOM 16614 N N . ALA A 1 24 ? -13.751 -7.692 -4.719 1.00 0.00 24 ALA A N 11
ATOM 16615 C CA . ALA A 1 24 ? -14.886 -7.318 -3.884 1.00 0.00 24 ALA A CA 11
ATOM 16616 C C . ALA A 1 24 ? -16.174 -7.266 -4.698 1.00 0.00 24 ALA A C 11
ATOM 16617 O O . ALA A 1 24 ? -16.264 -6.545 -5.692 1.00 0.00 24 ALA A O 11
ATOM 16624 N N . LYS A 1 25 ? -17.169 -8.036 -4.272 1.00 0.00 25 LYS A N 11
ATOM 16625 C CA . LYS A 1 25 ? -18.454 -8.079 -4.961 1.00 0.00 25 LYS A CA 11
ATOM 16626 C C . LYS A 1 25 ? -19.087 -6.692 -5.017 1.00 0.00 25 LYS A C 11
ATOM 16627 O O . LYS A 1 25 ? -19.227 -6.020 -3.994 1.00 0.00 25 LYS A O 11
ATOM 16646 N N . LEU A 1 26 ? -19.470 -6.269 -6.217 1.00 0.00 26 LEU A N 11
ATOM 16647 C CA . LEU A 1 26 ? -20.090 -4.963 -6.406 1.00 0.00 26 LEU A CA 11
ATOM 16648 C C . LEU A 1 26 ? -21.610 -5.084 -6.454 1.00 0.00 26 LEU A C 11
ATOM 16649 O O . LEU A 1 26 ? -22.156 -6.187 -6.428 1.00 0.00 26 LEU A O 11
ATOM 16665 N N . SER A 1 27 ? -22.288 -3.942 -6.526 1.00 0.00 27 SER A N 11
ATOM 16666 C CA . SER A 1 27 ? -23.745 -3.920 -6.577 1.00 0.00 27 SER A CA 11
ATOM 16667 C C . SER A 1 27 ? -24.235 -3.690 -8.003 1.00 0.00 27 SER A C 11
ATOM 16668 O O . SER A 1 27 ? -25.410 -3.896 -8.308 1.00 0.00 27 SER A O 11
ATOM 16676 N N . SER A 1 28 ? -23.326 -3.261 -8.873 1.00 0.00 28 SER A N 11
ATOM 16677 C CA . SER A 1 28 ? -23.665 -2.999 -10.267 1.00 0.00 28 SER A CA 11
ATOM 16678 C C . SER A 1 28 ? -22.405 -2.853 -11.115 1.00 0.00 28 SER A C 11
ATOM 16679 O O . SER A 1 28 ? -21.317 -2.607 -10.593 1.00 0.00 28 SER A O 11
ATOM 16687 N N . LEU A 1 29 ? -22.561 -3.007 -12.425 1.00 0.00 29 LEU A N 11
ATOM 16688 C CA . LEU A 1 29 ? -21.436 -2.893 -13.347 1.00 0.00 29 LEU A CA 11
ATOM 16689 C C . LEU A 1 29 ? -20.718 -1.560 -13.168 1.00 0.00 29 LEU A C 11
ATOM 16690 O O . LEU A 1 29 ? -19.490 -1.489 -13.237 1.00 0.00 29 LEU A O 11
ATOM 16706 N N . LEU A 1 30 ? -21.490 -0.504 -12.936 1.00 0.00 30 LEU A N 11
ATOM 16707 C CA . LEU A 1 30 ? -20.928 0.828 -12.744 1.00 0.00 30 LEU A CA 11
ATOM 16708 C C . LEU A 1 30 ? -20.006 0.861 -11.530 1.00 0.00 30 LEU A C 11
ATOM 16709 O O . LEU A 1 30 ? -18.865 1.312 -11.617 1.00 0.00 30 LEU A O 11
ATOM 16725 N N . GLU A 1 31 ? -20.509 0.376 -10.398 1.00 0.00 31 GLU A N 11
ATOM 16726 C CA . GLU A 1 31 ? -19.730 0.349 -9.166 1.00 0.00 31 GLU A CA 11
ATOM 16727 C C . GLU A 1 31 ? -18.385 -0.338 -9.389 1.00 0.00 31 GLU A C 11
ATOM 16728 O O . GLU A 1 31 ? -17.405 -0.040 -8.707 1.00 0.00 31 GLU A O 11
ATOM 16740 N N . GLN A 1 32 ? -18.350 -1.260 -10.346 1.00 0.00 32 GLN A N 11
ATOM 16741 C CA . GLN A 1 32 ? -17.127 -1.991 -10.657 1.00 0.00 32 GLN A CA 11
ATOM 16742 C C . GLN A 1 32 ? -16.144 -1.107 -11.418 1.00 0.00 32 GLN A C 11
ATOM 16743 O O . GLN A 1 32 ? -15.006 -0.916 -10.990 1.00 0.00 32 GLN A O 11
ATOM 16757 N N . GLY A 1 33 ? -16.590 -0.571 -12.549 1.00 0.00 33 GLY A N 11
ATOM 16758 C CA . GLY A 1 33 ? -15.737 0.285 -13.352 1.00 0.00 33 GLY A CA 11
ATOM 16759 C C . GLY A 1 33 ? -15.323 1.545 -12.617 1.00 0.00 33 GLY A C 11
ATOM 16760 O O . GLY A 1 33 ? -14.342 2.191 -12.984 1.00 0.00 33 GLY A O 11
ATOM 16764 N N . SER A 1 34 ? -16.074 1.895 -11.578 1.00 0.00 34 SER A N 11
ATOM 16765 C CA . SER A 1 34 ? -15.784 3.089 -10.793 1.00 0.00 34 SER A CA 11
ATOM 16766 C C . SER A 1 34 ? -14.926 2.746 -9.579 1.00 0.00 34 SER A C 11
ATOM 16767 O O . SER A 1 34 ? -13.911 3.392 -9.318 1.00 0.00 34 SER A O 11
ATOM 16775 N N . HIS A 1 35 ? -15.342 1.723 -8.839 1.00 0.00 35 HIS A N 11
ATOM 16776 C CA . HIS A 1 35 ? -14.613 1.291 -7.652 1.00 0.00 35 HIS A CA 11
ATOM 16777 C C . HIS A 1 35 ? -13.147 1.024 -7.982 1.00 0.00 35 HIS A C 11
ATOM 16778 O O . HIS A 1 35 ? -12.274 1.161 -7.126 1.00 0.00 35 HIS A O 11
ATOM 16792 N N . GLU A 1 36 ? -12.887 0.641 -9.228 1.00 0.00 36 GLU A N 11
ATOM 16793 C CA . GLU A 1 36 ? -11.527 0.353 -9.669 1.00 0.00 36 GLU A CA 11
ATOM 16794 C C . GLU A 1 36 ? -10.699 1.632 -9.749 1.00 0.00 36 GLU A C 11
ATOM 16795 O O . GLU A 1 36 ? -9.469 1.591 -9.697 1.00 0.00 36 GLU A O 11
ATOM 16807 N N . ARG A 1 37 ? -11.381 2.765 -9.877 1.00 0.00 37 ARG A N 11
ATOM 16808 C CA . ARG A 1 37 ? -10.709 4.055 -9.966 1.00 0.00 37 ARG A CA 11
ATOM 16809 C C . ARG A 1 37 ? -10.239 4.520 -8.591 1.00 0.00 37 ARG A C 11
ATOM 16810 O O . ARG A 1 37 ? -9.135 5.047 -8.446 1.00 0.00 37 ARG A O 11
ATOM 16831 N N . LEU A 1 38 ? -11.083 4.321 -7.585 1.00 0.00 38 LEU A N 11
ATOM 16832 C CA . LEU A 1 38 ? -10.755 4.720 -6.221 1.00 0.00 38 LEU A CA 11
ATOM 16833 C C . LEU A 1 38 ? -10.009 3.606 -5.493 1.00 0.00 38 LEU A C 11
ATOM 16834 O O . LEU A 1 38 ? -9.260 3.860 -4.549 1.00 0.00 38 LEU A O 11
ATOM 16850 N N . CYS A 1 39 ? -10.216 2.372 -5.939 1.00 0.00 39 CYS A N 11
ATOM 16851 C CA . CYS A 1 39 ? -9.563 1.219 -5.332 1.00 0.00 39 CYS A CA 11
ATOM 16852 C C . CYS A 1 39 ? -8.083 1.175 -5.702 1.00 0.00 39 CYS A C 11
ATOM 16853 O O . CYS A 1 39 ? -7.324 0.363 -5.173 1.00 0.00 39 CYS A O 11
ATOM 16860 N N . ARG A 1 40 ? -7.681 2.054 -6.615 1.00 0.00 40 ARG A N 11
ATOM 16861 C CA . ARG A 1 40 ? -6.293 2.115 -7.057 1.00 0.00 40 ARG A CA 11
ATOM 16862 C C . ARG A 1 40 ? -5.531 3.204 -6.307 1.00 0.00 40 ARG A C 11
ATOM 16863 O O . ARG A 1 40 ? -4.359 3.037 -5.972 1.00 0.00 40 ARG A O 11
ATOM 16884 N N . ASN A 1 41 ? -6.206 4.320 -6.048 1.00 0.00 41 ASN A N 11
ATOM 16885 C CA . ASN A 1 41 ? -5.592 5.437 -5.339 1.00 0.00 41 ASN A CA 11
ATOM 16886 C C . ASN A 1 41 ? -5.787 5.298 -3.832 1.00 0.00 41 ASN A C 11
ATOM 16887 O O . ASN A 1 41 ? -4.949 5.735 -3.044 1.00 0.00 41 ASN A O 11
ATOM 16898 N N . ALA A 1 42 ? -6.899 4.685 -3.439 1.00 0.00 42 ALA A N 11
ATOM 16899 C CA . ALA A 1 42 ? -7.203 4.486 -2.027 1.00 0.00 42 ALA A CA 11
ATOM 16900 C C . ALA A 1 42 ? -5.929 4.277 -1.215 1.00 0.00 42 ALA A C 11
ATOM 16901 O O . ALA A 1 42 ? -5.605 5.075 -0.336 1.00 0.00 42 ALA A O 11
ATOM 16908 N N . ALA A 1 43 ? -5.211 3.200 -1.516 1.00 0.00 43 ALA A N 11
ATOM 16909 C CA . ALA A 1 43 ? -3.972 2.888 -0.814 1.00 0.00 43 ALA A CA 11
ATOM 16910 C C . ALA A 1 43 ? -2.828 2.660 -1.796 1.00 0.00 43 ALA A C 11
ATOM 16911 O O . ALA A 1 43 ? -2.696 1.580 -2.372 1.00 0.00 43 ALA A O 11
ATOM 16918 N N . VAL A 1 44 ? -2.002 3.685 -1.984 1.00 0.00 44 VAL A N 11
ATOM 16919 C CA . VAL A 1 44 ? -0.868 3.595 -2.896 1.00 0.00 44 VAL A CA 11
ATOM 16920 C C . VAL A 1 44 ? 0.454 3.677 -2.140 1.00 0.00 44 VAL A C 11
ATOM 16921 O O . VAL A 1 44 ? 0.813 4.728 -1.608 1.00 0.00 44 VAL A O 11
ATOM 16934 N N . CYS A 1 45 ? 1.174 2.562 -2.097 1.00 0.00 45 CYS A N 11
ATOM 16935 C CA . CYS A 1 45 ? 2.457 2.506 -1.407 1.00 0.00 45 CYS A CA 11
ATOM 16936 C C . CYS A 1 45 ? 3.451 3.485 -2.025 1.00 0.00 45 CYS A C 11
ATOM 16937 O O . CYS A 1 45 ? 3.888 3.328 -3.165 1.00 0.00 45 CYS A O 11
ATOM 16944 N N . PRO A 1 46 ? 3.816 4.522 -1.255 1.00 0.00 46 PRO A N 11
ATOM 16945 C CA . PRO A 1 46 ? 4.762 5.547 -1.705 1.00 0.00 46 PRO A CA 11
ATOM 16946 C C . PRO A 1 46 ? 6.184 5.010 -1.828 1.00 0.00 46 PRO A C 11
ATOM 16947 O O . PRO A 1 46 ? 7.124 5.765 -2.076 1.00 0.00 46 PRO A O 11
ATOM 16958 N N . TYR A 1 47 ? 6.335 3.702 -1.652 1.00 0.00 47 TYR A N 11
ATOM 16959 C CA . TYR A 1 47 ? 7.643 3.064 -1.741 1.00 0.00 47 TYR A CA 11
ATOM 16960 C C . TYR A 1 47 ? 7.799 2.324 -3.066 1.00 0.00 47 TYR A C 11
ATOM 16961 O O . TYR A 1 47 ? 8.739 2.572 -3.822 1.00 0.00 47 TYR A O 11
ATOM 16979 N N . CYS A 1 48 ? 6.871 1.414 -3.341 1.00 0.00 48 CYS A N 11
ATOM 16980 C CA . CYS A 1 48 ? 6.903 0.637 -4.574 1.00 0.00 48 CYS A CA 11
ATOM 16981 C C . CYS A 1 48 ? 5.774 1.056 -5.511 1.00 0.00 48 CYS A C 11
ATOM 16982 O O . CYS A 1 48 ? 5.714 0.620 -6.660 1.00 0.00 48 CYS A O 11
ATOM 16989 N N . SER A 1 49 ? 4.882 1.905 -5.011 1.00 0.00 49 SER A N 11
ATOM 16990 C CA . SER A 1 49 ? 3.753 2.380 -5.801 1.00 0.00 49 SER A CA 11
ATOM 16991 C C . SER A 1 49 ? 2.746 1.259 -6.040 1.00 0.00 49 SER A C 11
ATOM 16992 O O . SER A 1 49 ? 2.394 0.957 -7.181 1.00 0.00 49 SER A O 11
ATOM 17000 N N . LEU A 1 50 ? 2.285 0.646 -4.955 1.00 0.00 50 LEU A N 11
ATOM 17001 C CA . LEU A 1 50 ? 1.318 -0.442 -5.045 1.00 0.00 50 LEU A CA 11
ATOM 17002 C C . LEU A 1 50 ? -0.109 0.096 -5.047 1.00 0.00 50 LEU A C 11
ATOM 17003 O O . LEU A 1 50 ? -0.326 1.308 -5.032 1.00 0.00 50 LEU A O 11
ATOM 17019 N N . ARG A 1 51 ? -1.079 -0.812 -5.063 1.00 0.00 51 ARG A N 11
ATOM 17020 C CA . ARG A 1 51 ? -2.485 -0.429 -5.066 1.00 0.00 51 ARG A CA 11
ATOM 17021 C C . ARG A 1 51 ? -3.337 -1.480 -4.359 1.00 0.00 51 ARG A C 11
ATOM 17022 O O . ARG A 1 51 ? -3.557 -2.571 -4.885 1.00 0.00 51 ARG A O 11
ATOM 17043 N N . PHE A 1 52 ? -3.813 -1.143 -3.165 1.00 0.00 52 PHE A N 11
ATOM 17044 C CA . PHE A 1 52 ? -4.639 -2.057 -2.386 1.00 0.00 52 PHE A CA 11
ATOM 17045 C C . PHE A 1 52 ? -6.084 -1.571 -2.329 1.00 0.00 52 PHE A C 11
ATOM 17046 O O . PHE A 1 52 ? -6.441 -0.575 -2.958 1.00 0.00 52 PHE A O 11
ATOM 17063 N N . PHE A 1 53 ? -6.912 -2.281 -1.569 1.00 0.00 53 PHE A N 11
ATOM 17064 C CA . PHE A 1 53 ? -8.319 -1.923 -1.430 1.00 0.00 53 PHE A CA 11
ATOM 17065 C C . PHE A 1 53 ? -8.487 -0.733 -0.490 1.00 0.00 53 PHE A C 11
ATOM 17066 O O . PHE A 1 53 ? -9.121 0.263 -0.839 1.00 0.00 53 PHE A O 11
ATOM 17083 N N . SER A 1 54 ? -7.915 -0.846 0.705 1.00 0.00 54 SER A N 11
ATOM 17084 C CA . SER A 1 54 ? -8.005 0.218 1.698 1.00 0.00 54 SER A CA 11
ATOM 17085 C C . SER A 1 54 ? -6.617 0.726 2.078 1.00 0.00 54 SER A C 11
ATOM 17086 O O . SER A 1 54 ? -5.606 0.049 1.886 1.00 0.00 54 SER A O 11
ATOM 17094 N N . PRO A 1 55 ? -6.565 1.947 2.630 1.00 0.00 55 PRO A N 11
ATOM 17095 C CA . PRO A 1 55 ? -5.307 2.573 3.049 1.00 0.00 55 PRO A CA 11
ATOM 17096 C C . PRO A 1 55 ? -4.697 1.889 4.267 1.00 0.00 55 PRO A C 11
ATOM 17097 O O . PRO A 1 55 ? -3.586 2.218 4.683 1.00 0.00 55 PRO A O 11
ATOM 17108 N N . GLU A 1 56 ? -5.429 0.935 4.834 1.00 0.00 56 GLU A N 11
ATOM 17109 C CA . GLU A 1 56 ? -4.958 0.206 6.006 1.00 0.00 56 GLU A CA 11
ATOM 17110 C C . GLU A 1 56 ? -4.194 -1.049 5.594 1.00 0.00 56 GLU A C 11
ATOM 17111 O O . GLU A 1 56 ? -3.267 -1.479 6.282 1.00 0.00 56 GLU A O 11
ATOM 17123 N N . LEU A 1 57 ? -4.589 -1.632 4.467 1.00 0.00 57 LEU A N 11
ATOM 17124 C CA . LEU A 1 57 ? -3.942 -2.838 3.962 1.00 0.00 57 LEU A CA 11
ATOM 17125 C C . LEU A 1 57 ? -2.478 -2.571 3.626 1.00 0.00 57 LEU A C 11
ATOM 17126 O O . LEU A 1 57 ? -1.597 -3.361 3.966 1.00 0.00 57 LEU A O 11
ATOM 17142 N N . LYS A 1 58 ? -2.225 -1.451 2.957 1.00 0.00 58 LYS A N 11
ATOM 17143 C CA . LYS A 1 58 ? -0.868 -1.076 2.577 1.00 0.00 58 LYS A CA 11
ATOM 17144 C C . LYS A 1 58 ? 0.033 -0.980 3.804 1.00 0.00 58 LYS A C 11
ATOM 17145 O O . LYS A 1 58 ? 1.140 -1.519 3.815 1.00 0.00 58 LYS A O 11
ATOM 17164 N N . GLN A 1 59 ? -0.448 -0.292 4.834 1.00 0.00 59 GLN A N 11
ATOM 17165 C CA . GLN A 1 59 ? 0.315 -0.126 6.065 1.00 0.00 59 GLN A CA 11
ATOM 17166 C C . GLN A 1 59 ? 1.059 -1.410 6.421 1.00 0.00 59 GLN A C 11
ATOM 17167 O O . GLN A 1 59 ? 2.276 -1.403 6.600 1.00 0.00 59 GLN A O 11
ATOM 17181 N N . GLU A 1 60 ? 0.318 -2.509 6.521 1.00 0.00 60 GLU A N 11
ATOM 17182 C CA . GLU A 1 60 ? 0.908 -3.799 6.857 1.00 0.00 60 GLU A CA 11
ATOM 17183 C C . GLU A 1 60 ? 2.052 -4.138 5.905 1.00 0.00 60 GLU A C 11
ATOM 17184 O O . GLU A 1 60 ? 3.073 -4.690 6.316 1.00 0.00 60 GLU A O 11
ATOM 17196 N N . HIS A 1 61 ? 1.872 -3.805 4.631 1.00 0.00 61 HIS A N 11
ATOM 17197 C CA . HIS A 1 61 ? 2.889 -4.074 3.620 1.00 0.00 61 HIS A CA 11
ATOM 17198 C C . HIS A 1 61 ? 4.084 -3.141 3.790 1.00 0.00 61 HIS A C 11
ATOM 17199 O O . HIS A 1 61 ? 5.224 -3.593 3.901 1.00 0.00 61 HIS A O 11
ATOM 17213 N N . GLU A 1 62 ? 3.816 -1.840 3.810 1.00 0.00 62 GLU A N 11
ATOM 17214 C CA . GLU A 1 62 ? 4.871 -0.845 3.965 1.00 0.00 62 GLU A CA 11
ATOM 17215 C C . GLU A 1 62 ? 5.907 -1.306 4.986 1.00 0.00 62 GLU A C 11
ATOM 17216 O O . GLU A 1 62 ? 7.110 -1.273 4.724 1.00 0.00 62 GLU A O 11
ATOM 17228 N N . SER A 1 63 ? 5.432 -1.735 6.151 1.00 0.00 63 SER A N 11
ATOM 17229 C CA . SER A 1 63 ? 6.317 -2.199 7.213 1.00 0.00 63 SER A CA 11
ATOM 17230 C C . SER A 1 63 ? 7.245 -3.298 6.706 1.00 0.00 63 SER A C 11
ATOM 17231 O O . SER A 1 63 ? 8.406 -3.382 7.108 1.00 0.00 63 SER A O 11
ATOM 17239 N N . LYS A 1 64 ? 6.726 -4.140 5.819 1.00 0.00 64 LYS A N 11
ATOM 17240 C CA . LYS A 1 64 ? 7.506 -5.235 5.254 1.00 0.00 64 LYS A CA 11
ATOM 17241 C C . LYS A 1 64 ? 7.731 -5.027 3.760 1.00 0.00 64 LYS A C 11
ATOM 17242 O O . LYS A 1 64 ? 7.995 -5.978 3.023 1.00 0.00 64 LYS A O 11
ATOM 17261 N N . CYS A 1 65 ? 7.628 -3.778 3.318 1.00 0.00 65 CYS A N 11
ATOM 17262 C CA . CYS A 1 65 ? 7.821 -3.445 1.912 1.00 0.00 65 CYS A CA 11
ATOM 17263 C C . CYS A 1 65 ? 9.295 -3.538 1.529 1.00 0.00 65 CYS A C 11
ATOM 17264 O O . CYS A 1 65 ? 10.120 -2.757 2.002 1.00 0.00 65 CYS A O 11
ATOM 17271 N N . GLU A 1 66 ? 9.618 -4.499 0.669 1.00 0.00 66 GLU A N 11
ATOM 17272 C CA . GLU A 1 66 ? 10.992 -4.694 0.223 1.00 0.00 66 GLU A CA 11
ATOM 17273 C C . GLU A 1 66 ? 11.545 -3.420 -0.411 1.00 0.00 66 GLU A C 11
ATOM 17274 O O . GLU A 1 66 ? 12.754 -3.186 -0.407 1.00 0.00 66 GLU A O 11
ATOM 17286 N N . TYR A 1 67 ? 10.651 -2.602 -0.955 1.00 0.00 67 TYR A N 11
ATOM 17287 C CA . TYR A 1 67 ? 11.048 -1.353 -1.595 1.00 0.00 67 TYR A CA 11
ATOM 17288 C C . TYR A 1 67 ? 11.336 -0.275 -0.554 1.00 0.00 67 TYR A C 11
ATOM 17289 O O . TYR A 1 67 ? 12.082 0.670 -0.812 1.00 0.00 67 TYR A O 11
ATOM 17307 N N . LYS A 1 68 ? 10.739 -0.424 0.623 1.00 0.00 68 LYS A N 11
ATOM 17308 C CA . LYS A 1 68 ? 10.931 0.534 1.706 1.00 0.00 68 LYS A CA 11
ATOM 17309 C C . LYS A 1 68 ? 12.415 0.748 1.986 1.00 0.00 68 LYS A C 11
ATOM 17310 O O . LYS A 1 68 ? 12.914 1.872 1.922 1.00 0.00 68 LYS A O 11
ATOM 17329 N N . LYS A 1 69 ? 13.117 -0.337 2.295 1.00 0.00 69 LYS A N 11
ATOM 17330 C CA . LYS A 1 69 ? 14.545 -0.268 2.582 1.00 0.00 69 LYS A CA 11
ATOM 17331 C C . LYS A 1 69 ? 15.296 0.418 1.445 1.00 0.00 69 LYS A C 11
ATOM 17332 O O . LYS A 1 69 ? 16.308 1.084 1.669 1.00 0.00 69 LYS A O 11
ATOM 17351 N N . LEU A 1 70 ? 14.795 0.253 0.226 1.00 0.00 70 LEU A N 11
ATOM 17352 C CA . LEU A 1 70 ? 15.418 0.858 -0.946 1.00 0.00 70 LEU A CA 11
ATOM 17353 C C . LEU A 1 70 ? 14.855 2.252 -1.203 1.00 0.00 70 LEU A C 11
ATOM 17354 O O . LEU A 1 70 ? 14.954 2.779 -2.312 1.00 0.00 70 LEU A O 11
ATOM 17370 N N . THR A 1 71 ? 14.264 2.846 -0.171 1.00 0.00 71 THR A N 11
ATOM 17371 C CA . THR A 1 71 ? 13.686 4.179 -0.284 1.00 0.00 71 THR A CA 11
ATOM 17372 C C . THR A 1 71 ? 14.404 5.169 0.626 1.00 0.00 71 THR A C 11
ATOM 17373 O O . THR A 1 71 ? 14.408 5.014 1.847 1.00 0.00 71 THR A O 11
ATOM 17384 N N . CYS A 1 72 ? 15.009 6.188 0.024 1.00 0.00 72 CYS A N 11
ATOM 17385 C CA . CYS A 1 72 ? 15.730 7.204 0.780 1.00 0.00 72 CYS A CA 11
ATOM 17386 C C . CYS A 1 72 ? 14.760 8.165 1.462 1.00 0.00 72 CYS A C 11
ATOM 17387 O O . CYS A 1 72 ? 14.554 9.289 1.001 1.00 0.00 72 CYS A O 11
ATOM 17394 N N . LEU A 1 73 ? 14.167 7.716 2.563 1.00 0.00 73 LEU A N 11
ATOM 17395 C CA . LEU A 1 73 ? 13.218 8.535 3.309 1.00 0.00 73 LEU A CA 11
ATOM 17396 C C . LEU A 1 73 ? 13.688 9.985 3.379 1.00 0.00 73 LEU A C 11
ATOM 17397 O O . LEU A 1 73 ? 12.883 10.912 3.299 1.00 0.00 73 LEU A O 11
ATOM 17413 N N . GLU A 1 74 ? 14.996 10.171 3.527 1.00 0.00 74 GLU A N 11
ATOM 17414 C CA . GLU A 1 74 ? 15.572 11.508 3.606 1.00 0.00 74 GLU A CA 11
ATOM 17415 C C . GLU A 1 74 ? 14.945 12.433 2.566 1.00 0.00 74 GLU A C 11
ATOM 17416 O O . GLU A 1 74 ? 14.373 13.470 2.905 1.00 0.00 74 GLU A O 11
ATOM 17428 N N . CYS A 1 75 ? 15.057 12.051 1.299 1.00 0.00 75 CYS A N 11
ATOM 17429 C CA . CYS A 1 75 ? 14.504 12.844 0.208 1.00 0.00 75 CYS A CA 11
ATOM 17430 C C . CYS A 1 75 ? 13.562 12.005 -0.651 1.00 0.00 75 CYS A C 11
ATOM 17431 O O . CYS A 1 75 ? 13.429 12.238 -1.852 1.00 0.00 75 CYS A O 11
ATOM 17438 N N . MET A 1 76 ? 12.911 11.030 -0.026 1.00 0.00 76 MET A N 11
ATOM 17439 C CA . MET A 1 76 ? 11.981 10.157 -0.733 1.00 0.00 76 MET A CA 11
ATOM 17440 C C . MET A 1 76 ? 12.541 9.754 -2.094 1.00 0.00 76 MET A C 11
ATOM 17441 O O . MET A 1 76 ? 11.896 9.952 -3.124 1.00 0.00 76 MET A O 11
ATOM 17455 N N . ARG A 1 77 ? 13.743 9.189 -2.090 1.00 0.00 77 ARG A N 11
ATOM 17456 C CA . ARG A 1 77 ? 14.390 8.759 -3.324 1.00 0.00 77 ARG A CA 11
ATOM 17457 C C . ARG A 1 77 ? 14.544 7.242 -3.358 1.00 0.00 77 ARG A C 11
ATOM 17458 O O . ARG A 1 77 ? 15.448 6.684 -2.735 1.00 0.00 77 ARG A O 11
ATOM 17479 N N . THR A 1 78 ? 13.655 6.578 -4.090 1.00 0.00 78 THR A N 11
ATOM 17480 C CA . THR A 1 78 ? 13.691 5.125 -4.204 1.00 0.00 78 THR A CA 11
ATOM 17481 C C . THR A 1 78 ? 14.616 4.685 -5.333 1.00 0.00 78 THR A C 11
ATOM 17482 O O . THR A 1 78 ? 14.643 5.297 -6.401 1.00 0.00 78 THR A O 11
ATOM 17493 N N . PHE A 1 79 ? 15.372 3.620 -5.090 1.00 0.00 79 PHE A N 11
ATOM 17494 C CA . PHE A 1 79 ? 16.300 3.097 -6.087 1.00 0.00 79 PHE A CA 11
ATOM 17495 C C . PHE A 1 79 ? 15.974 1.645 -6.424 1.00 0.00 79 PHE A C 11
ATOM 17496 O O . PHE A 1 79 ? 14.978 1.094 -5.955 1.00 0.00 79 PHE A O 11
ATOM 17513 N N . LYS A 1 80 ? 16.822 1.030 -7.242 1.00 0.00 80 LYS A N 11
ATOM 17514 C CA . LYS A 1 80 ? 16.627 -0.359 -7.643 1.00 0.00 80 LYS A CA 11
ATOM 17515 C C . LYS A 1 80 ? 17.382 -1.304 -6.714 1.00 0.00 80 LYS A C 11
ATOM 17516 O O . LYS A 1 80 ? 16.870 -2.358 -6.336 1.00 0.00 80 LYS A O 11
ATOM 17535 N N . SER A 1 81 ? 18.600 -0.920 -6.348 1.00 0.00 81 SER A N 11
ATOM 17536 C CA . SER A 1 81 ? 19.426 -1.735 -5.464 1.00 0.00 81 SER A CA 11
ATOM 17537 C C . SER A 1 81 ? 19.837 -0.946 -4.225 1.00 0.00 81 SER A C 11
ATOM 17538 O O . SER A 1 81 ? 19.747 0.281 -4.198 1.00 0.00 81 SER A O 11
ATOM 17546 N N . SER A 1 82 ? 20.290 -1.661 -3.199 1.00 0.00 82 SER A N 11
ATOM 17547 C CA . SER A 1 82 ? 20.712 -1.030 -1.955 1.00 0.00 82 SER A CA 11
ATOM 17548 C C . SER A 1 82 ? 22.076 -0.365 -2.118 1.00 0.00 82 SER A C 11
ATOM 17549 O O . SER A 1 82 ? 22.300 0.745 -1.636 1.00 0.00 82 SER A O 11
ATOM 17557 N N . PHE A 1 83 ? 22.984 -1.054 -2.801 1.00 0.00 83 PHE A N 11
ATOM 17558 C CA . PHE A 1 83 ? 24.327 -0.532 -3.028 1.00 0.00 83 PHE A CA 11
ATOM 17559 C C . PHE A 1 83 ? 24.276 0.789 -3.789 1.00 0.00 83 PHE A C 11
ATOM 17560 O O . PHE A 1 83 ? 25.025 1.719 -3.490 1.00 0.00 83 PHE A O 11
ATOM 17577 N N . SER A 1 84 ? 23.387 0.864 -4.774 1.00 0.00 84 SER A N 11
ATOM 17578 C CA . SER A 1 84 ? 23.241 2.069 -5.582 1.00 0.00 84 SER A CA 11
ATOM 17579 C C . SER A 1 84 ? 22.855 3.262 -4.712 1.00 0.00 84 SER A C 11
ATOM 17580 O O . SER A 1 84 ? 23.572 4.262 -4.659 1.00 0.00 84 SER A O 11
ATOM 17588 N N . ILE A 1 85 ? 21.719 3.148 -4.033 1.00 0.00 85 ILE A N 11
ATOM 17589 C CA . ILE A 1 85 ? 21.239 4.216 -3.165 1.00 0.00 85 ILE A CA 11
ATOM 17590 C C . ILE A 1 85 ? 22.288 4.593 -2.125 1.00 0.00 85 ILE A C 11
ATOM 17591 O O . ILE A 1 85 ? 22.405 5.757 -1.739 1.00 0.00 85 ILE A O 11
ATOM 17607 N N . TRP A 1 86 ? 23.050 3.603 -1.676 1.00 0.00 86 TRP A N 11
ATOM 17608 C CA . TRP A 1 86 ? 24.092 3.831 -0.681 1.00 0.00 86 TRP A CA 11
ATOM 17609 C C . TRP A 1 86 ? 24.975 5.009 -1.077 1.00 0.00 86 TRP A C 11
ATOM 17610 O O . TRP A 1 86 ? 25.304 5.857 -0.247 1.00 0.00 86 TRP A O 11
ATOM 17631 N N . ARG A 1 87 ? 25.355 5.057 -2.350 1.00 0.00 87 ARG A N 11
ATOM 17632 C CA . ARG A 1 87 ? 26.200 6.131 -2.856 1.00 0.00 87 ARG A CA 11
ATOM 17633 C C . ARG A 1 87 ? 25.471 7.471 -2.796 1.00 0.00 87 ARG A C 11
ATOM 17634 O O . ARG A 1 87 ? 26.082 8.511 -2.551 1.00 0.00 87 ARG A O 11
ATOM 17655 N N . HIS A 1 88 ? 24.162 7.436 -3.021 1.00 0.00 88 HIS A N 11
ATOM 17656 C CA . HIS A 1 88 ? 23.349 8.647 -2.993 1.00 0.00 88 HIS A CA 11
ATOM 17657 C C . HIS A 1 88 ? 23.248 9.201 -1.575 1.00 0.00 88 HIS A C 11
ATOM 17658 O O . HIS A 1 88 ? 23.032 10.396 -1.380 1.00 0.00 88 HIS A O 11
ATOM 17672 N N . GLN A 1 89 ? 23.404 8.322 -0.590 1.00 0.00 89 GLN A N 11
ATOM 17673 C CA . GLN A 1 89 ? 23.328 8.723 0.810 1.00 0.00 89 GLN A CA 11
ATOM 17674 C C . GLN A 1 89 ? 24.720 8.968 1.382 1.00 0.00 89 GLN A C 11
ATOM 17675 O O . GLN A 1 89 ? 24.875 9.646 2.398 1.00 0.00 89 GLN A O 11
ATOM 17689 N N . VAL A 1 90 ? 25.732 8.409 0.725 1.00 0.00 90 VAL A N 11
ATOM 17690 C CA . VAL A 1 90 ? 27.112 8.567 1.167 1.00 0.00 90 VAL A CA 11
ATOM 17691 C C . VAL A 1 90 ? 27.801 9.706 0.424 1.00 0.00 90 VAL A C 11
ATOM 17692 O O . VAL A 1 90 ? 28.759 10.295 0.923 1.00 0.00 90 VAL A O 11
ATOM 17705 N N . GLU A 1 91 ? 27.305 10.011 -0.771 1.00 0.00 91 GLU A N 11
ATOM 17706 C CA . GLU A 1 91 ? 27.874 11.080 -1.583 1.00 0.00 91 GLU A CA 11
ATOM 17707 C C . GLU A 1 91 ? 27.140 12.396 -1.342 1.00 0.00 91 GLU A C 11
ATOM 17708 O O . GLU A 1 91 ? 27.760 13.454 -1.232 1.00 0.00 91 GLU A O 11
ATOM 17720 N N . VAL A 1 92 ? 25.815 12.322 -1.261 1.00 0.00 92 VAL A N 11
ATOM 17721 C CA . VAL A 1 92 ? 24.996 13.506 -1.032 1.00 0.00 92 VAL A CA 11
ATOM 17722 C C . VAL A 1 92 ? 24.834 13.782 0.458 1.00 0.00 92 VAL A C 11
ATOM 17723 O O . VAL A 1 92 ? 25.313 14.795 0.969 1.00 0.00 92 VAL A O 11
ATOM 17736 N N . HIS A 1 93 ? 24.155 12.874 1.153 1.00 0.00 93 HIS A N 11
ATOM 17737 C CA . HIS A 1 93 ? 23.930 13.019 2.587 1.00 0.00 93 HIS A CA 11
ATOM 17738 C C . HIS A 1 93 ? 25.200 12.700 3.371 1.00 0.00 93 HIS A C 11
ATOM 17739 O O . HIS A 1 93 ? 25.423 13.240 4.453 1.00 0.00 93 HIS A O 11
ATOM 17753 N N . ASN A 1 94 ? 26.026 11.820 2.816 1.00 0.00 94 ASN A N 11
ATOM 17754 C CA . ASN A 1 94 ? 27.273 11.428 3.464 1.00 0.00 94 ASN A CA 11
ATOM 17755 C C . ASN A 1 94 ? 27.002 10.789 4.823 1.00 0.00 94 ASN A C 11
ATOM 17756 O O . ASN A 1 94 ? 27.594 11.175 5.830 1.00 0.00 94 ASN A O 11
ATOM 17767 N N . GLN A 1 95 ? 26.104 9.809 4.840 1.00 0.00 95 GLN A N 11
ATOM 17768 C CA . GLN A 1 95 ? 25.755 9.116 6.075 1.00 0.00 95 GLN A CA 11
ATOM 17769 C C . GLN A 1 95 ? 26.407 7.738 6.129 1.00 0.00 95 GLN A C 11
ATOM 17770 O O . GLN A 1 95 ? 25.785 6.732 5.791 1.00 0.00 95 GLN A O 11
ATOM 17784 N N . ASN A 1 96 ? 27.665 7.701 6.556 1.00 0.00 96 ASN A N 11
ATOM 17785 C CA . ASN A 1 96 ? 28.403 6.447 6.654 1.00 0.00 96 ASN A CA 11
ATOM 17786 C C . ASN A 1 96 ? 28.328 5.880 8.069 1.00 0.00 96 ASN A C 11
ATOM 17787 O O . ASN A 1 96 ? 29.315 5.370 8.597 1.00 0.00 96 ASN A O 11
ATOM 17798 N N . ASN A 1 97 ? 27.150 5.973 8.676 1.00 0.00 97 ASN A N 11
ATOM 17799 C CA . ASN A 1 97 ? 26.945 5.470 10.029 1.00 0.00 97 ASN A CA 11
ATOM 17800 C C . ASN A 1 97 ? 26.993 3.946 10.056 1.00 0.00 97 ASN A C 11
ATOM 17801 O O . ASN A 1 97 ? 27.617 3.349 10.933 1.00 0.00 97 ASN A O 11
ATOM 17812 N N . MET A 1 98 ? 26.330 3.321 9.088 1.00 0.00 98 MET A N 11
ATOM 17813 C CA . MET A 1 98 ? 26.298 1.866 9.000 1.00 0.00 98 MET A CA 11
ATOM 17814 C C . MET A 1 98 ? 26.055 1.414 7.563 1.00 0.00 98 MET A C 11
ATOM 17815 O O . MET A 1 98 ? 25.639 2.204 6.716 1.00 0.00 98 MET A O 11
ATOM 17829 N N . ALA A 1 99 ? 26.317 0.139 7.296 1.00 0.00 99 ALA A N 11
ATOM 17830 C CA . ALA A 1 99 ? 26.125 -0.418 5.963 1.00 0.00 99 ALA A CA 11
ATOM 17831 C C . ALA A 1 99 ? 25.897 -1.924 6.025 1.00 0.00 99 ALA A C 11
ATOM 17832 O O . ALA A 1 99 ? 26.469 -2.630 6.856 1.00 0.00 99 ALA A O 11
ATOM 17839 N N . PRO A 1 100 ? 25.040 -2.431 5.126 1.00 0.00 100 PRO A N 11
ATOM 17840 C CA . PRO A 1 100 ? 24.716 -3.859 5.058 1.00 0.00 100 PRO A CA 11
ATOM 17841 C C . PRO A 1 100 ? 25.889 -4.696 4.558 1.00 0.00 100 PRO A C 11
ATOM 17842 O O . PRO A 1 100 ? 26.447 -4.429 3.494 1.00 0.00 100 PRO A O 11
ATOM 17853 N N . THR A 1 101 ? 26.258 -5.712 5.333 1.00 0.00 101 THR A N 11
ATOM 17854 C CA . THR A 1 101 ? 27.364 -6.588 4.969 1.00 0.00 101 THR A CA 11
ATOM 17855 C C . THR A 1 101 ? 27.381 -6.858 3.469 1.00 0.00 101 THR A C 11
ATOM 17856 O O . THR A 1 101 ? 26.393 -7.320 2.900 1.00 0.00 101 THR A O 11
ATOM 17867 N N . SER A 1 102 ? 28.512 -6.566 2.833 1.00 0.00 102 SER A N 11
ATOM 17868 C CA . SER A 1 102 ? 28.656 -6.775 1.397 1.00 0.00 102 SER A CA 11
ATOM 17869 C C . SER A 1 102 ? 30.126 -6.919 1.014 1.00 0.00 102 SER A C 11
ATOM 17870 O O . SER A 1 102 ? 31.017 -6.558 1.781 1.00 0.00 102 SER A O 11
ATOM 17878 N N . GLY A 1 103 ? 30.371 -7.449 -0.180 1.00 0.00 103 GLY A N 11
ATOM 17879 C CA . GLY A 1 103 ? 31.733 -7.632 -0.646 1.00 0.00 103 GLY A CA 11
ATOM 17880 C C . GLY A 1 103 ? 32.255 -6.426 -1.400 1.00 0.00 103 GLY A C 11
ATOM 17881 O O . GLY A 1 103 ? 31.646 -5.958 -2.363 1.00 0.00 103 GLY A O 11
ATOM 17885 N N . PRO A 1 104 ? 33.409 -5.902 -0.961 1.00 0.00 104 PRO A N 11
ATOM 17886 C CA . PRO A 1 104 ? 34.037 -4.735 -1.587 1.00 0.00 104 PRO A CA 11
ATOM 17887 C C . PRO A 1 104 ? 34.594 -5.049 -2.972 1.00 0.00 104 PRO A C 11
ATOM 17888 O O . PRO A 1 104 ? 35.757 -5.425 -3.113 1.00 0.00 104 PRO A O 11
ATOM 17899 N N . SER A 1 105 ? 33.755 -4.891 -3.991 1.00 0.00 105 SER A N 11
ATOM 17900 C CA . SER A 1 105 ? 34.163 -5.161 -5.365 1.00 0.00 105 SER A CA 11
ATOM 17901 C C . SER A 1 105 ? 35.093 -4.068 -5.881 1.00 0.00 105 SER A C 11
ATOM 17902 O O . SER A 1 105 ? 34.643 -3.001 -6.299 1.00 0.00 105 SER A O 11
ATOM 17910 N N . SER A 1 106 ? 36.394 -4.341 -5.848 1.00 0.00 106 SER A N 11
ATOM 17911 C CA . SER A 1 106 ? 37.389 -3.380 -6.308 1.00 0.00 106 SER A CA 11
ATOM 17912 C C . SER A 1 106 ? 38.452 -4.065 -7.161 1.00 0.00 106 SER A C 11
ATOM 17913 O O . SER A 1 106 ? 38.491 -5.291 -7.259 1.00 0.00 106 SER A O 11
ATOM 17921 N N . GLY A 1 107 ? 39.314 -3.263 -7.779 1.00 0.00 107 GLY A N 11
ATOM 17922 C CA . GLY A 1 107 ? 40.366 -3.808 -8.617 1.00 0.00 107 GLY A CA 11
ATOM 17923 C C . GLY A 1 107 ? 40.417 -3.153 -9.983 1.00 0.00 107 GLY A C 11
ATOM 17924 O O . GLY A 1 107 ? 39.721 -2.162 -10.199 1.00 0.00 107 GLY A O 11
ATOM 17931 N N . GLY A 1 1 ? -0.302 -50.654 -6.136 1.00 0.00 1 GLY A N 12
ATOM 17932 C CA . GLY A 1 1 ? -1.319 -49.802 -6.724 1.00 0.00 1 GLY A CA 12
ATOM 17933 C C . GLY A 1 1 ? -0.819 -48.393 -6.976 1.00 0.00 1 GLY A C 12
ATOM 17934 O O . GLY A 1 1 ? 0.379 -48.126 -6.883 1.00 0.00 1 GLY A O 12
ATOM 17938 N N . SER A 1 2 ? -1.739 -47.489 -7.297 1.00 0.00 2 SER A N 12
ATOM 17939 C CA . SER A 1 2 ? -1.385 -46.101 -7.569 1.00 0.00 2 SER A CA 12
ATOM 17940 C C . SER A 1 2 ? -2.620 -45.206 -7.523 1.00 0.00 2 SER A C 12
ATOM 17941 O O . SER A 1 2 ? -3.632 -45.492 -8.163 1.00 0.00 2 SER A O 12
ATOM 17949 N N . SER A 1 3 ? -2.528 -44.121 -6.761 1.00 0.00 3 SER A N 12
ATOM 17950 C CA . SER A 1 3 ? -3.638 -43.185 -6.627 1.00 0.00 3 SER A CA 12
ATOM 17951 C C . SER A 1 3 ? -3.280 -41.828 -7.225 1.00 0.00 3 SER A C 12
ATOM 17952 O O . SER A 1 3 ? -2.111 -41.444 -7.267 1.00 0.00 3 SER A O 12
ATOM 17960 N N . GLY A 1 4 ? -4.295 -41.105 -7.688 1.00 0.00 4 GLY A N 12
ATOM 17961 C CA . GLY A 1 4 ? -4.068 -39.799 -8.278 1.00 0.00 4 GLY A CA 12
ATOM 17962 C C . GLY A 1 4 ? -4.820 -38.698 -7.556 1.00 0.00 4 GLY A C 12
ATOM 17963 O O . GLY A 1 4 ? -5.082 -38.798 -6.358 1.00 0.00 4 GLY A O 12
ATOM 17967 N N . SER A 1 5 ? -5.166 -37.643 -8.287 1.00 0.00 5 SER A N 12
ATOM 17968 C CA . SER A 1 5 ? -5.888 -36.516 -7.708 1.00 0.00 5 SER A CA 12
ATOM 17969 C C . SER A 1 5 ? -7.276 -36.384 -8.326 1.00 0.00 5 SER A C 12
ATOM 17970 O O . SER A 1 5 ? -7.517 -36.842 -9.443 1.00 0.00 5 SER A O 12
ATOM 17978 N N . SER A 1 6 ? -8.187 -35.754 -7.591 1.00 0.00 6 SER A N 12
ATOM 17979 C CA . SER A 1 6 ? -9.553 -35.564 -8.064 1.00 0.00 6 SER A CA 12
ATOM 17980 C C . SER A 1 6 ? -9.566 -35.122 -9.524 1.00 0.00 6 SER A C 12
ATOM 17981 O O . SER A 1 6 ? -8.568 -34.623 -10.042 1.00 0.00 6 SER A O 12
ATOM 17989 N N . GLY A 1 7 ? -10.706 -35.309 -10.183 1.00 0.00 7 GLY A N 12
ATOM 17990 C CA . GLY A 1 7 ? -10.829 -34.924 -11.577 1.00 0.00 7 GLY A CA 12
ATOM 17991 C C . GLY A 1 7 ? -10.823 -33.421 -11.766 1.00 0.00 7 GLY A C 12
ATOM 17992 O O . GLY A 1 7 ? -9.777 -32.780 -11.666 1.00 0.00 7 GLY A O 12
ATOM 17996 N N . ALA A 1 8 ? -11.994 -32.856 -12.043 1.00 0.00 8 ALA A N 12
ATOM 17997 C CA . ALA A 1 8 ? -12.120 -31.418 -12.246 1.00 0.00 8 ALA A CA 12
ATOM 17998 C C . ALA A 1 8 ? -13.574 -30.974 -12.137 1.00 0.00 8 ALA A C 12
ATOM 17999 O O . ALA A 1 8 ? -14.416 -31.366 -12.945 1.00 0.00 8 ALA A O 12
ATOM 18006 N N . SER A 1 9 ? -13.863 -30.153 -11.132 1.00 0.00 9 SER A N 12
ATOM 18007 C CA . SER A 1 9 ? -15.218 -29.658 -10.914 1.00 0.00 9 SER A CA 12
ATOM 18008 C C . SER A 1 9 ? -15.319 -28.178 -11.270 1.00 0.00 9 SER A C 12
ATOM 18009 O O . SER A 1 9 ? -14.719 -27.316 -10.627 1.00 0.00 9 SER A O 12
ATOM 18017 N N . PRO A 1 10 ? -16.097 -27.874 -12.319 1.00 0.00 10 PRO A N 12
ATOM 18018 C CA . PRO A 1 10 ? -16.297 -26.499 -12.785 1.00 0.00 10 PRO A CA 12
ATOM 18019 C C . PRO A 1 10 ? -17.124 -25.670 -11.807 1.00 0.00 10 PRO A C 12
ATOM 18020 O O . PRO A 1 10 ? -17.446 -26.125 -10.709 1.00 0.00 10 PRO A O 12
ATOM 18031 N N . VAL A 1 11 ? -17.465 -24.451 -12.213 1.00 0.00 11 VAL A N 12
ATOM 18032 C CA . VAL A 1 11 ? -18.256 -23.560 -11.373 1.00 0.00 11 VAL A CA 12
ATOM 18033 C C . VAL A 1 11 ? -19.415 -22.952 -12.155 1.00 0.00 11 VAL A C 12
ATOM 18034 O O . VAL A 1 11 ? -19.216 -22.349 -13.209 1.00 0.00 11 VAL A O 12
ATOM 18047 N N . GLU A 1 12 ? -20.626 -23.116 -11.632 1.00 0.00 12 GLU A N 12
ATOM 18048 C CA . GLU A 1 12 ? -21.817 -22.583 -12.282 1.00 0.00 12 GLU A CA 12
ATOM 18049 C C . GLU A 1 12 ? -22.311 -21.327 -11.570 1.00 0.00 12 GLU A C 12
ATOM 18050 O O . GLU A 1 12 ? -23.093 -21.405 -10.623 1.00 0.00 12 GLU A O 12
ATOM 18062 N N . ASN A 1 13 ? -21.847 -20.171 -12.032 1.00 0.00 13 ASN A N 12
ATOM 18063 C CA . ASN A 1 13 ? -22.240 -18.898 -11.439 1.00 0.00 13 ASN A CA 12
ATOM 18064 C C . ASN A 1 13 ? -22.846 -17.972 -12.489 1.00 0.00 13 ASN A C 12
ATOM 18065 O O . ASN A 1 13 ? -22.839 -18.279 -13.682 1.00 0.00 13 ASN A O 12
ATOM 18076 N N . LYS A 1 14 ? -23.368 -16.836 -12.039 1.00 0.00 14 LYS A N 12
ATOM 18077 C CA . LYS A 1 14 ? -23.977 -15.863 -12.938 1.00 0.00 14 LYS A CA 12
ATOM 18078 C C . LYS A 1 14 ? -23.036 -14.689 -13.185 1.00 0.00 14 LYS A C 12
ATOM 18079 O O . LYS A 1 14 ? -22.408 -14.179 -12.258 1.00 0.00 14 LYS A O 12
ATOM 18098 N N . GLU A 1 15 ? -22.945 -14.263 -14.441 1.00 0.00 15 GLU A N 12
ATOM 18099 C CA . GLU A 1 15 ? -22.080 -13.147 -14.809 1.00 0.00 15 GLU A CA 12
ATOM 18100 C C . GLU A 1 15 ? -22.030 -12.108 -13.693 1.00 0.00 15 GLU A C 12
ATOM 18101 O O . GLU A 1 15 ? -23.046 -11.508 -13.341 1.00 0.00 15 GLU A O 12
ATOM 18113 N N . VAL A 1 16 ? -20.840 -11.900 -13.139 1.00 0.00 16 VAL A N 12
ATOM 18114 C CA . VAL A 1 16 ? -20.656 -10.933 -12.063 1.00 0.00 16 VAL A CA 12
ATOM 18115 C C . VAL A 1 16 ? -19.468 -10.019 -12.343 1.00 0.00 16 VAL A C 12
ATOM 18116 O O . VAL A 1 16 ? -18.477 -10.438 -12.941 1.00 0.00 16 VAL A O 12
ATOM 18129 N N . TYR A 1 17 ? -19.575 -8.769 -11.906 1.00 0.00 17 TYR A N 12
ATOM 18130 C CA . TYR A 1 17 ? -18.511 -7.794 -12.112 1.00 0.00 17 TYR A CA 12
ATOM 18131 C C . TYR A 1 17 ? -17.592 -7.726 -10.896 1.00 0.00 17 TYR A C 12
ATOM 18132 O O . TYR A 1 17 ? -17.944 -7.142 -9.871 1.00 0.00 17 TYR A O 12
ATOM 18150 N N . GLN A 1 18 ? -16.413 -8.328 -11.018 1.00 0.00 18 GLN A N 12
ATOM 18151 C CA . GLN A 1 18 ? -15.444 -8.336 -9.930 1.00 0.00 18 GLN A CA 12
ATOM 18152 C C . GLN A 1 18 ? -14.388 -7.254 -10.133 1.00 0.00 18 GLN A C 12
ATOM 18153 O O . GLN A 1 18 ? -14.106 -6.851 -11.261 1.00 0.00 18 GLN A O 12
ATOM 18167 N N . CYS A 1 19 ? -13.809 -6.786 -9.032 1.00 0.00 19 CYS A N 12
ATOM 18168 C CA . CYS A 1 19 ? -12.785 -5.750 -9.088 1.00 0.00 19 CYS A CA 12
ATOM 18169 C C . CYS A 1 19 ? -11.447 -6.330 -9.537 1.00 0.00 19 CYS A C 12
ATOM 18170 O O . CYS A 1 19 ? -11.071 -7.432 -9.138 1.00 0.00 19 CYS A O 12
ATOM 18177 N N . ARG A 1 20 ? -10.733 -5.580 -10.370 1.00 0.00 20 ARG A N 12
ATOM 18178 C CA . ARG A 1 20 ? -9.438 -6.020 -10.875 1.00 0.00 20 ARG A CA 12
ATOM 18179 C C . ARG A 1 20 ? -8.331 -5.718 -9.869 1.00 0.00 20 ARG A C 12
ATOM 18180 O O . ARG A 1 20 ? -7.155 -5.645 -10.227 1.00 0.00 20 ARG A O 12
ATOM 18201 N N . LEU A 1 21 ? -8.716 -5.541 -8.610 1.00 0.00 21 LEU A N 12
ATOM 18202 C CA . LEU A 1 21 ? -7.756 -5.246 -7.551 1.00 0.00 21 LEU A CA 12
ATOM 18203 C C . LEU A 1 21 ? -7.938 -6.196 -6.371 1.00 0.00 21 LEU A C 12
ATOM 18204 O O . LEU A 1 21 ? -6.978 -6.806 -5.899 1.00 0.00 21 LEU A O 12
ATOM 18220 N N . CYS A 1 22 ? -9.174 -6.318 -5.902 1.00 0.00 22 CYS A N 12
ATOM 18221 C CA . CYS A 1 22 ? -9.483 -7.195 -4.779 1.00 0.00 22 CYS A CA 12
ATOM 18222 C C . CYS A 1 22 ? -10.463 -8.288 -5.195 1.00 0.00 22 CYS A C 12
ATOM 18223 O O . CYS A 1 22 ? -10.955 -9.046 -4.361 1.00 0.00 22 CYS A O 12
ATOM 18230 N N . ASN A 1 23 ? -10.742 -8.362 -6.493 1.00 0.00 23 ASN A N 12
ATOM 18231 C CA . ASN A 1 23 ? -11.664 -9.361 -7.021 1.00 0.00 23 ASN A CA 12
ATOM 18232 C C . ASN A 1 23 ? -12.927 -9.440 -6.169 1.00 0.00 23 ASN A C 12
ATOM 18233 O O . ASN A 1 23 ? -13.438 -10.526 -5.897 1.00 0.00 23 ASN A O 12
ATOM 18244 N N . ALA A 1 24 ? -13.426 -8.281 -5.752 1.00 0.00 24 ALA A N 12
ATOM 18245 C CA . ALA A 1 24 ? -14.631 -8.219 -4.934 1.00 0.00 24 ALA A CA 12
ATOM 18246 C C . ALA A 1 24 ? -15.867 -7.976 -5.794 1.00 0.00 24 ALA A C 12
ATOM 18247 O O . ALA A 1 24 ? -15.982 -6.944 -6.456 1.00 0.00 24 ALA A O 12
ATOM 18254 N N . LYS A 1 25 ? -16.788 -8.933 -5.780 1.00 0.00 25 LYS A N 12
ATOM 18255 C CA . LYS A 1 25 ? -18.017 -8.824 -6.558 1.00 0.00 25 LYS A CA 12
ATOM 18256 C C . LYS A 1 25 ? -18.700 -7.483 -6.312 1.00 0.00 25 LYS A C 12
ATOM 18257 O O . LYS A 1 25 ? -18.855 -7.054 -5.167 1.00 0.00 25 LYS A O 12
ATOM 18276 N N . LEU A 1 26 ? -19.108 -6.824 -7.391 1.00 0.00 26 LEU A N 12
ATOM 18277 C CA . LEU A 1 26 ? -19.776 -5.532 -7.292 1.00 0.00 26 LEU A CA 12
ATOM 18278 C C . LEU A 1 26 ? -21.290 -5.692 -7.396 1.00 0.00 26 LEU A C 12
ATOM 18279 O O . LEU A 1 26 ? -21.803 -6.809 -7.461 1.00 0.00 26 LEU A O 12
ATOM 18295 N N . SER A 1 27 ? -21.999 -4.568 -7.415 1.00 0.00 27 SER A N 12
ATOM 18296 C CA . SER A 1 27 ? -23.454 -4.583 -7.511 1.00 0.00 27 SER A CA 12
ATOM 18297 C C . SER A 1 27 ? -23.912 -4.147 -8.899 1.00 0.00 27 SER A C 12
ATOM 18298 O O . SER A 1 27 ? -25.081 -4.293 -9.254 1.00 0.00 27 SER A O 12
ATOM 18306 N N . SER A 1 28 ? -22.980 -3.610 -9.681 1.00 0.00 28 SER A N 12
ATOM 18307 C CA . SER A 1 28 ? -23.288 -3.148 -11.029 1.00 0.00 28 SER A CA 12
ATOM 18308 C C . SER A 1 28 ? -22.017 -2.732 -11.764 1.00 0.00 28 SER A C 12
ATOM 18309 O O . SER A 1 28 ? -20.978 -2.494 -11.146 1.00 0.00 28 SER A O 12
ATOM 18317 N N . LEU A 1 29 ? -22.107 -2.646 -13.086 1.00 0.00 29 LEU A N 12
ATOM 18318 C CA . LEU A 1 29 ? -20.965 -2.259 -13.907 1.00 0.00 29 LEU A CA 12
ATOM 18319 C C . LEU A 1 29 ? -20.351 -0.956 -13.406 1.00 0.00 29 LEU A C 12
ATOM 18320 O O . LEU A 1 29 ? -19.129 -0.799 -13.387 1.00 0.00 29 LEU A O 12
ATOM 18336 N N . LEU A 1 30 ? -21.205 -0.023 -12.999 1.00 0.00 30 LEU A N 12
ATOM 18337 C CA . LEU A 1 30 ? -20.747 1.267 -12.495 1.00 0.00 30 LEU A CA 12
ATOM 18338 C C . LEU A 1 30 ? -19.917 1.092 -11.227 1.00 0.00 30 LEU A C 12
ATOM 18339 O O . LEU A 1 30 ? -18.791 1.578 -11.140 1.00 0.00 30 LEU A O 12
ATOM 18355 N N . GLU A 1 31 ? -20.483 0.393 -10.248 1.00 0.00 31 GLU A N 12
ATOM 18356 C CA . GLU A 1 31 ? -19.794 0.154 -8.985 1.00 0.00 31 GLU A CA 12
ATOM 18357 C C . GLU A 1 31 ? -18.388 -0.389 -9.226 1.00 0.00 31 GLU A C 12
ATOM 18358 O O . GLU A 1 31 ? -17.510 -0.263 -8.374 1.00 0.00 31 GLU A O 12
ATOM 18370 N N . GLN A 1 32 ? -18.186 -0.992 -10.393 1.00 0.00 32 GLN A N 12
ATOM 18371 C CA . GLN A 1 32 ? -16.888 -1.555 -10.746 1.00 0.00 32 GLN A CA 12
ATOM 18372 C C . GLN A 1 32 ? -15.922 -0.461 -11.188 1.00 0.00 32 GLN A C 12
ATOM 18373 O O . GLN A 1 32 ? -14.840 -0.309 -10.624 1.00 0.00 32 GLN A O 12
ATOM 18387 N N . GLY A 1 33 ? -16.322 0.299 -12.203 1.00 0.00 33 GLY A N 12
ATOM 18388 C CA . GLY A 1 33 ? -15.479 1.370 -12.705 1.00 0.00 33 GLY A CA 12
ATOM 18389 C C . GLY A 1 33 ? -15.236 2.450 -11.669 1.00 0.00 33 GLY A C 12
ATOM 18390 O O . GLY A 1 33 ? -14.312 3.252 -11.804 1.00 0.00 33 GLY A O 12
ATOM 18394 N N . SER A 1 34 ? -16.068 2.472 -10.633 1.00 0.00 34 SER A N 12
ATOM 18395 C CA . SER A 1 34 ? -15.942 3.465 -9.573 1.00 0.00 34 SER A CA 12
ATOM 18396 C C . SER A 1 34 ? -15.145 2.907 -8.398 1.00 0.00 34 SER A C 12
ATOM 18397 O O . SER A 1 34 ? -14.266 3.578 -7.855 1.00 0.00 34 SER A O 12
ATOM 18405 N N . HIS A 1 35 ? -15.458 1.675 -8.009 1.00 0.00 35 HIS A N 12
ATOM 18406 C CA . HIS A 1 35 ? -14.771 1.026 -6.899 1.00 0.00 35 HIS A CA 12
ATOM 18407 C C . HIS A 1 35 ? -13.285 0.857 -7.203 1.00 0.00 35 HIS A C 12
ATOM 18408 O O . HIS A 1 35 ? -12.461 0.787 -6.292 1.00 0.00 35 HIS A O 12
ATOM 18422 N N . GLU A 1 36 ? -12.953 0.793 -8.488 1.00 0.00 36 GLU A N 12
ATOM 18423 C CA . GLU A 1 36 ? -11.567 0.631 -8.911 1.00 0.00 36 GLU A CA 12
ATOM 18424 C C . GLU A 1 36 ? -10.818 1.959 -8.840 1.00 0.00 36 GLU A C 12
ATOM 18425 O O . GLU A 1 36 ? -9.590 1.996 -8.918 1.00 0.00 36 GLU A O 12
ATOM 18437 N N . ARG A 1 37 ? -11.567 3.046 -8.691 1.00 0.00 37 ARG A N 12
ATOM 18438 C CA . ARG A 1 37 ? -10.975 4.376 -8.612 1.00 0.00 37 ARG A CA 12
ATOM 18439 C C . ARG A 1 37 ? -10.457 4.658 -7.204 1.00 0.00 37 ARG A C 12
ATOM 18440 O O . ARG A 1 37 ? -9.381 5.230 -7.029 1.00 0.00 37 ARG A O 12
ATOM 18461 N N . LEU A 1 38 ? -11.231 4.252 -6.203 1.00 0.00 38 LEU A N 12
ATOM 18462 C CA . LEU A 1 38 ? -10.852 4.461 -4.810 1.00 0.00 38 LEU A CA 12
ATOM 18463 C C . LEU A 1 38 ? -10.079 3.262 -4.271 1.00 0.00 38 LEU A C 12
ATOM 18464 O O . LEU A 1 38 ? -9.259 3.395 -3.362 1.00 0.00 38 LEU A O 12
ATOM 18480 N N . CYS A 1 39 ? -10.344 2.090 -4.838 1.00 0.00 39 CYS A N 12
ATOM 18481 C CA . CYS A 1 39 ? -9.672 0.866 -4.417 1.00 0.00 39 CYS A CA 12
ATOM 18482 C C . CYS A 1 39 ? -8.244 0.817 -4.952 1.00 0.00 39 CYS A C 12
ATOM 18483 O O . CYS A 1 39 ? -7.418 0.039 -4.476 1.00 0.00 39 CYS A O 12
ATOM 18490 N N . ARG A 1 40 ? -7.962 1.653 -5.946 1.00 0.00 40 ARG A N 12
ATOM 18491 C CA . ARG A 1 40 ? -6.635 1.705 -6.547 1.00 0.00 40 ARG A CA 12
ATOM 18492 C C . ARG A 1 40 ? -5.784 2.790 -5.894 1.00 0.00 40 ARG A C 12
ATOM 18493 O O . ARG A 1 40 ? -4.560 2.676 -5.826 1.00 0.00 40 ARG A O 12
ATOM 18514 N N . ASN A 1 41 ? -6.440 3.841 -5.415 1.00 0.00 41 ASN A N 12
ATOM 18515 C CA . ASN A 1 41 ? -5.744 4.947 -4.768 1.00 0.00 41 ASN A CA 12
ATOM 18516 C C . ASN A 1 41 ? -5.775 4.797 -3.250 1.00 0.00 41 ASN A C 12
ATOM 18517 O O . ASN A 1 41 ? -4.875 5.261 -2.552 1.00 0.00 41 ASN A O 12
ATOM 18528 N N . ALA A 1 42 ? -6.818 4.144 -2.747 1.00 0.00 42 ALA A N 12
ATOM 18529 C CA . ALA A 1 42 ? -6.965 3.929 -1.313 1.00 0.00 42 ALA A CA 12
ATOM 18530 C C . ALA A 1 42 ? -5.608 3.748 -0.643 1.00 0.00 42 ALA A C 12
ATOM 18531 O O . ALA A 1 42 ? -5.259 4.481 0.282 1.00 0.00 42 ALA A O 12
ATOM 18538 N N . ALA A 1 43 ? -4.846 2.766 -1.115 1.00 0.00 43 ALA A N 12
ATOM 18539 C CA . ALA A 1 43 ? -3.527 2.489 -0.561 1.00 0.00 43 ALA A CA 12
ATOM 18540 C C . ALA A 1 43 ? -2.501 2.274 -1.669 1.00 0.00 43 ALA A C 12
ATOM 18541 O O . ALA A 1 43 ? -2.323 1.156 -2.155 1.00 0.00 43 ALA A O 12
ATOM 18548 N N . VAL A 1 44 ? -1.829 3.350 -2.065 1.00 0.00 44 VAL A N 12
ATOM 18549 C CA . VAL A 1 44 ? -0.821 3.278 -3.116 1.00 0.00 44 VAL A CA 12
ATOM 18550 C C . VAL A 1 44 ? 0.575 3.525 -2.556 1.00 0.00 44 VAL A C 12
ATOM 18551 O O . VAL A 1 44 ? 0.944 4.661 -2.257 1.00 0.00 44 VAL A O 12
ATOM 18564 N N . CYS A 1 45 ? 1.349 2.454 -2.416 1.00 0.00 45 CYS A N 12
ATOM 18565 C CA . CYS A 1 45 ? 2.705 2.552 -1.891 1.00 0.00 45 CYS A CA 12
ATOM 18566 C C . CYS A 1 45 ? 3.584 3.394 -2.811 1.00 0.00 45 CYS A C 12
ATOM 18567 O O . CYS A 1 45 ? 3.842 3.038 -3.961 1.00 0.00 45 CYS A O 12
ATOM 18574 N N . PRO A 1 46 ? 4.056 4.539 -2.295 1.00 0.00 46 PRO A N 12
ATOM 18575 C CA . PRO A 1 46 ? 4.914 5.455 -3.052 1.00 0.00 46 PRO A CA 12
ATOM 18576 C C . PRO A 1 46 ? 6.304 4.878 -3.297 1.00 0.00 46 PRO A C 12
ATOM 18577 O O . PRO A 1 46 ? 7.172 5.545 -3.861 1.00 0.00 46 PRO A O 12
ATOM 18588 N N . TYR A 1 47 ? 6.508 3.637 -2.871 1.00 0.00 47 TYR A N 12
ATOM 18589 C CA . TYR A 1 47 ? 7.794 2.971 -3.043 1.00 0.00 47 TYR A CA 12
ATOM 18590 C C . TYR A 1 47 ? 7.790 2.094 -4.291 1.00 0.00 47 TYR A C 12
ATOM 18591 O O . TYR A 1 47 ? 8.650 2.229 -5.162 1.00 0.00 47 TYR A O 12
ATOM 18609 N N . CYS A 1 48 ? 6.816 1.193 -4.371 1.00 0.00 48 CYS A N 12
ATOM 18610 C CA . CYS A 1 48 ? 6.698 0.292 -5.511 1.00 0.00 48 CYS A CA 12
ATOM 18611 C C . CYS A 1 48 ? 5.474 0.639 -6.353 1.00 0.00 48 CYS A C 12
ATOM 18612 O O . CYS A 1 48 ? 5.327 0.162 -7.479 1.00 0.00 48 CYS A O 12
ATOM 18619 N N . SER A 1 49 ? 4.599 1.473 -5.801 1.00 0.00 49 SER A N 12
ATOM 18620 C CA . SER A 1 49 ? 3.386 1.881 -6.499 1.00 0.00 49 SER A CA 12
ATOM 18621 C C . SER A 1 49 ? 2.370 0.743 -6.535 1.00 0.00 49 SER A C 12
ATOM 18622 O O . SER A 1 49 ? 1.868 0.376 -7.598 1.00 0.00 49 SER A O 12
ATOM 18630 N N . LEU A 1 50 ? 2.072 0.188 -5.365 1.00 0.00 50 LEU A N 12
ATOM 18631 C CA . LEU A 1 50 ? 1.116 -0.909 -5.259 1.00 0.00 50 LEU A CA 12
ATOM 18632 C C . LEU A 1 50 ? -0.307 -0.379 -5.115 1.00 0.00 50 LEU A C 12
ATOM 18633 O O . LEU A 1 50 ? -0.537 0.830 -5.160 1.00 0.00 50 LEU A O 12
ATOM 18649 N N . ARG A 1 51 ? -1.258 -1.291 -4.941 1.00 0.00 51 ARG A N 12
ATOM 18650 C CA . ARG A 1 51 ? -2.658 -0.915 -4.789 1.00 0.00 51 ARG A CA 12
ATOM 18651 C C . ARG A 1 51 ? -3.409 -1.944 -3.948 1.00 0.00 51 ARG A C 12
ATOM 18652 O O . ARG A 1 51 ? -3.709 -3.043 -4.415 1.00 0.00 51 ARG A O 12
ATOM 18673 N N . PHE A 1 52 ? -3.708 -1.580 -2.706 1.00 0.00 52 PHE A N 12
ATOM 18674 C CA . PHE A 1 52 ? -4.422 -2.471 -1.799 1.00 0.00 52 PHE A CA 12
ATOM 18675 C C . PHE A 1 52 ? -5.863 -2.008 -1.604 1.00 0.00 52 PHE A C 12
ATOM 18676 O O . PHE A 1 52 ? -6.181 -0.834 -1.795 1.00 0.00 52 PHE A O 12
ATOM 18693 N N . PHE A 1 53 ? -6.731 -2.940 -1.223 1.00 0.00 53 PHE A N 12
ATOM 18694 C CA . PHE A 1 53 ? -8.139 -2.629 -1.004 1.00 0.00 53 PHE A CA 12
ATOM 18695 C C . PHE A 1 53 ? -8.295 -1.494 0.004 1.00 0.00 53 PHE A C 12
ATOM 18696 O O . PHE A 1 53 ? -9.008 -0.522 -0.245 1.00 0.00 53 PHE A O 12
ATOM 18713 N N . SER A 1 54 ? -7.622 -1.626 1.143 1.00 0.00 54 SER A N 12
ATOM 18714 C CA . SER A 1 54 ? -7.688 -0.614 2.191 1.00 0.00 54 SER A CA 12
ATOM 18715 C C . SER A 1 54 ? -6.312 -0.009 2.450 1.00 0.00 54 SER A C 12
ATOM 18716 O O . SER A 1 54 ? -5.278 -0.597 2.133 1.00 0.00 54 SER A O 12
ATOM 18724 N N . PRO A 1 55 ? -6.298 1.195 3.040 1.00 0.00 55 PRO A N 12
ATOM 18725 C CA . PRO A 1 55 ? -5.056 1.907 3.355 1.00 0.00 55 PRO A CA 12
ATOM 18726 C C . PRO A 1 55 ? -4.274 1.239 4.481 1.00 0.00 55 PRO A C 12
ATOM 18727 O O . PRO A 1 55 ? -3.045 1.300 4.516 1.00 0.00 55 PRO A O 12
ATOM 18738 N N . GLU A 1 56 ? -4.994 0.600 5.397 1.00 0.00 56 GLU A N 12
ATOM 18739 C CA . GLU A 1 56 ? -4.365 -0.080 6.524 1.00 0.00 56 GLU A CA 12
ATOM 18740 C C . GLU A 1 56 ? -3.507 -1.248 6.045 1.00 0.00 56 GLU A C 12
ATOM 18741 O O . GLU A 1 56 ? -2.419 -1.490 6.569 1.00 0.00 56 GLU A O 12
ATOM 18753 N N . LEU A 1 57 ? -4.004 -1.968 5.045 1.00 0.00 57 LEU A N 12
ATOM 18754 C CA . LEU A 1 57 ? -3.284 -3.111 4.494 1.00 0.00 57 LEU A CA 12
ATOM 18755 C C . LEU A 1 57 ? -1.918 -2.690 3.963 1.00 0.00 57 LEU A C 12
ATOM 18756 O O . LEU A 1 57 ? -0.891 -3.252 4.344 1.00 0.00 57 LEU A O 12
ATOM 18772 N N . LYS A 1 58 ? -1.912 -1.695 3.082 1.00 0.00 58 LYS A N 12
ATOM 18773 C CA . LYS A 1 58 ? -0.672 -1.194 2.501 1.00 0.00 58 LYS A CA 12
ATOM 18774 C C . LYS A 1 58 ? 0.377 -0.952 3.581 1.00 0.00 58 LYS A C 12
ATOM 18775 O O . LYS A 1 58 ? 1.513 -1.410 3.468 1.00 0.00 58 LYS A O 12
ATOM 18794 N N . GLN A 1 59 ? -0.013 -0.232 4.628 1.00 0.00 59 GLN A N 12
ATOM 18795 C CA . GLN A 1 59 ? 0.894 0.069 5.728 1.00 0.00 59 GLN A CA 12
ATOM 18796 C C . GLN A 1 59 ? 1.706 -1.162 6.117 1.00 0.00 59 GLN A C 12
ATOM 18797 O O . GLN A 1 59 ? 2.919 -1.083 6.306 1.00 0.00 59 GLN A O 12
ATOM 18811 N N . GLU A 1 60 ? 1.028 -2.300 6.234 1.00 0.00 60 GLU A N 12
ATOM 18812 C CA . GLU A 1 60 ? 1.687 -3.547 6.601 1.00 0.00 60 GLU A CA 12
ATOM 18813 C C . GLU A 1 60 ? 2.767 -3.911 5.586 1.00 0.00 60 GLU A C 12
ATOM 18814 O O . GLU A 1 60 ? 3.809 -4.462 5.942 1.00 0.00 60 GLU A O 12
ATOM 18826 N N . HIS A 1 61 ? 2.509 -3.600 4.320 1.00 0.00 61 HIS A N 12
ATOM 18827 C CA . HIS A 1 61 ? 3.458 -3.894 3.252 1.00 0.00 61 HIS A CA 12
ATOM 18828 C C . HIS A 1 61 ? 4.654 -2.949 3.313 1.00 0.00 61 HIS A C 12
ATOM 18829 O O . HIS A 1 61 ? 5.799 -3.388 3.421 1.00 0.00 61 HIS A O 12
ATOM 18843 N N . GLU A 1 62 ? 4.380 -1.650 3.242 1.00 0.00 62 GLU A N 12
ATOM 18844 C CA . GLU A 1 62 ? 5.435 -0.644 3.287 1.00 0.00 62 GLU A CA 12
ATOM 18845 C C . GLU A 1 62 ? 6.508 -1.026 4.303 1.00 0.00 62 GLU A C 12
ATOM 18846 O O . GLU A 1 62 ? 7.700 -1.014 3.997 1.00 0.00 62 GLU A O 12
ATOM 18858 N N . SER A 1 63 ? 6.075 -1.364 5.513 1.00 0.00 63 SER A N 12
ATOM 18859 C CA . SER A 1 63 ? 6.998 -1.745 6.576 1.00 0.00 63 SER A CA 12
ATOM 18860 C C . SER A 1 63 ? 7.926 -2.865 6.114 1.00 0.00 63 SER A C 12
ATOM 18861 O O . SER A 1 63 ? 9.102 -2.902 6.477 1.00 0.00 63 SER A O 12
ATOM 18869 N N . LYS A 1 64 ? 7.388 -3.776 5.311 1.00 0.00 64 LYS A N 12
ATOM 18870 C CA . LYS A 1 64 ? 8.165 -4.898 4.797 1.00 0.00 64 LYS A CA 12
ATOM 18871 C C . LYS A 1 64 ? 8.392 -4.759 3.295 1.00 0.00 64 LYS A C 12
ATOM 18872 O O . LYS A 1 64 ? 8.745 -5.726 2.618 1.00 0.00 64 LYS A O 12
ATOM 18891 N N . CYS A 1 65 ? 8.187 -3.552 2.779 1.00 0.00 65 CYS A N 12
ATOM 18892 C CA . CYS A 1 65 ? 8.370 -3.286 1.357 1.00 0.00 65 CYS A CA 12
ATOM 18893 C C . CYS A 1 65 ? 9.852 -3.239 0.999 1.00 0.00 65 CYS A C 12
ATOM 18894 O O . CYS A 1 65 ? 10.620 -2.482 1.591 1.00 0.00 65 CYS A O 12
ATOM 18901 N N . GLU A 1 66 ? 10.246 -4.054 0.025 1.00 0.00 66 GLU A N 12
ATOM 18902 C CA . GLU A 1 66 ? 11.636 -4.105 -0.412 1.00 0.00 66 GLU A CA 12
ATOM 18903 C C . GLU A 1 66 ? 12.094 -2.745 -0.930 1.00 0.00 66 GLU A C 12
ATOM 18904 O O . GLU A 1 66 ? 13.286 -2.436 -0.925 1.00 0.00 66 GLU A O 12
ATOM 18916 N N . TYR A 1 67 ? 11.140 -1.937 -1.377 1.00 0.00 67 TYR A N 12
ATOM 18917 C CA . TYR A 1 67 ? 11.444 -0.611 -1.901 1.00 0.00 67 TYR A CA 12
ATOM 18918 C C . TYR A 1 67 ? 11.495 0.421 -0.778 1.00 0.00 67 TYR A C 12
ATOM 18919 O O . TYR A 1 67 ? 11.976 1.538 -0.966 1.00 0.00 67 TYR A O 12
ATOM 18937 N N . LYS A 1 68 ? 10.995 0.037 0.391 1.00 0.00 68 LYS A N 12
ATOM 18938 C CA . LYS A 1 68 ? 10.983 0.925 1.548 1.00 0.00 68 LYS A CA 12
ATOM 18939 C C . LYS A 1 68 ? 12.393 1.399 1.884 1.00 0.00 68 LYS A C 12
ATOM 18940 O O . LYS A 1 68 ? 12.650 2.599 1.980 1.00 0.00 68 LYS A O 12
ATOM 18959 N N . LYS A 1 69 ? 13.306 0.449 2.060 1.00 0.00 69 LYS A N 12
ATOM 18960 C CA . LYS A 1 69 ? 14.691 0.769 2.383 1.00 0.00 69 LYS A CA 12
ATOM 18961 C C . LYS A 1 69 ? 15.426 1.300 1.157 1.00 0.00 69 LYS A C 12
ATOM 18962 O O . LYS A 1 69 ? 16.375 2.077 1.278 1.00 0.00 69 LYS A O 12
ATOM 18981 N N . LEU A 1 70 ? 14.982 0.880 -0.022 1.00 0.00 70 LEU A N 12
ATOM 18982 C CA . LEU A 1 70 ? 15.598 1.315 -1.271 1.00 0.00 70 LEU A CA 12
ATOM 18983 C C . LEU A 1 70 ? 15.141 2.722 -1.642 1.00 0.00 70 LEU A C 12
ATOM 18984 O O . LEU A 1 70 ? 15.683 3.342 -2.558 1.00 0.00 70 LEU A O 12
ATOM 19000 N N . THR A 1 71 ? 14.141 3.223 -0.923 1.00 0.00 71 THR A N 12
ATOM 19001 C CA . THR A 1 71 ? 13.611 4.557 -1.175 1.00 0.00 71 THR A CA 12
ATOM 19002 C C . THR A 1 71 ? 14.208 5.576 -0.212 1.00 0.00 71 THR A C 12
ATOM 19003 O O . THR A 1 71 ? 13.957 5.530 0.992 1.00 0.00 71 THR A O 12
ATOM 19014 N N . CYS A 1 72 ? 15.000 6.498 -0.750 1.00 0.00 72 CYS A N 12
ATOM 19015 C CA . CYS A 1 72 ? 15.634 7.530 0.061 1.00 0.00 72 CYS A CA 12
ATOM 19016 C C . CYS A 1 72 ? 14.602 8.533 0.569 1.00 0.00 72 CYS A C 12
ATOM 19017 O O . CYS A 1 72 ? 14.483 9.640 0.042 1.00 0.00 72 CYS A O 12
ATOM 19024 N N . LEU A 1 73 ? 13.857 8.138 1.595 1.00 0.00 73 LEU A N 12
ATOM 19025 C CA . LEU A 1 73 ? 12.835 9.002 2.176 1.00 0.00 73 LEU A CA 12
ATOM 19026 C C . LEU A 1 73 ? 13.297 10.455 2.197 1.00 0.00 73 LEU A C 12
ATOM 19027 O O . LEU A 1 73 ? 12.482 11.376 2.142 1.00 0.00 73 LEU A O 12
ATOM 19043 N N . GLU A 1 74 ? 14.609 10.652 2.274 1.00 0.00 74 GLU A N 12
ATOM 19044 C CA . GLU A 1 74 ? 15.179 11.994 2.301 1.00 0.00 74 GLU A CA 12
ATOM 19045 C C . GLU A 1 74 ? 14.718 12.805 1.093 1.00 0.00 74 GLU A C 12
ATOM 19046 O O . GLU A 1 74 ? 13.921 13.735 1.222 1.00 0.00 74 GLU A O 12
ATOM 19058 N N . CYS A 1 75 ? 15.225 12.446 -0.082 1.00 0.00 75 CYS A N 12
ATOM 19059 C CA . CYS A 1 75 ? 14.867 13.139 -1.314 1.00 0.00 75 CYS A CA 12
ATOM 19060 C C . CYS A 1 75 ? 13.996 12.256 -2.202 1.00 0.00 75 CYS A C 12
ATOM 19061 O O . CYS A 1 75 ? 14.040 12.355 -3.427 1.00 0.00 75 CYS A O 12
ATOM 19068 N N . MET A 1 76 ? 13.204 11.393 -1.573 1.00 0.00 76 MET A N 12
ATOM 19069 C CA . MET A 1 76 ? 12.321 10.493 -2.306 1.00 0.00 76 MET A CA 12
ATOM 19070 C C . MET A 1 76 ? 12.995 9.986 -3.578 1.00 0.00 76 MET A C 12
ATOM 19071 O O . MET A 1 76 ? 12.453 10.124 -4.675 1.00 0.00 76 MET A O 12
ATOM 19085 N N . ARG A 1 77 ? 14.178 9.401 -3.422 1.00 0.00 77 ARG A N 12
ATOM 19086 C CA . ARG A 1 77 ? 14.925 8.876 -4.558 1.00 0.00 77 ARG A CA 12
ATOM 19087 C C . ARG A 1 77 ? 15.080 7.361 -4.454 1.00 0.00 77 ARG A C 12
ATOM 19088 O O . ARG A 1 77 ? 15.915 6.861 -3.699 1.00 0.00 77 ARG A O 12
ATOM 19109 N N . THR A 1 78 ? 14.269 6.634 -5.216 1.00 0.00 78 THR A N 12
ATOM 19110 C CA . THR A 1 78 ? 14.314 5.178 -5.209 1.00 0.00 78 THR A CA 12
ATOM 19111 C C . THR A 1 78 ? 15.449 4.658 -6.083 1.00 0.00 78 THR A C 12
ATOM 19112 O O . THR A 1 78 ? 15.764 5.241 -7.120 1.00 0.00 78 THR A O 12
ATOM 19123 N N . PHE A 1 79 ? 16.061 3.558 -5.658 1.00 0.00 79 PHE A N 12
ATOM 19124 C CA . PHE A 1 79 ? 17.163 2.959 -6.402 1.00 0.00 79 PHE A CA 12
ATOM 19125 C C . PHE A 1 79 ? 16.866 1.500 -6.734 1.00 0.00 79 PHE A C 12
ATOM 19126 O O . PHE A 1 79 ? 15.775 0.998 -6.460 1.00 0.00 79 PHE A O 12
ATOM 19143 N N . LYS A 1 80 ? 17.843 0.824 -7.328 1.00 0.00 80 LYS A N 12
ATOM 19144 C CA . LYS A 1 80 ? 17.689 -0.578 -7.698 1.00 0.00 80 LYS A CA 12
ATOM 19145 C C . LYS A 1 80 ? 18.098 -1.493 -6.548 1.00 0.00 80 LYS A C 12
ATOM 19146 O O . LYS A 1 80 ? 17.425 -2.482 -6.260 1.00 0.00 80 LYS A O 12
ATOM 19165 N N . SER A 1 81 ? 19.204 -1.155 -5.894 1.00 0.00 81 SER A N 12
ATOM 19166 C CA . SER A 1 81 ? 19.704 -1.947 -4.776 1.00 0.00 81 SER A CA 12
ATOM 19167 C C . SER A 1 81 ? 19.999 -1.060 -3.570 1.00 0.00 81 SER A C 12
ATOM 19168 O O . SER A 1 81 ? 19.976 0.167 -3.668 1.00 0.00 81 SER A O 12
ATOM 19176 N N . SER A 1 82 ? 20.276 -1.691 -2.433 1.00 0.00 82 SER A N 12
ATOM 19177 C CA . SER A 1 82 ? 20.572 -0.961 -1.207 1.00 0.00 82 SER A CA 12
ATOM 19178 C C . SER A 1 82 ? 21.983 -0.383 -1.246 1.00 0.00 82 SER A C 12
ATOM 19179 O O . SER A 1 82 ? 22.205 0.771 -0.876 1.00 0.00 82 SER A O 12
ATOM 19187 N N . PHE A 1 83 ? 22.935 -1.193 -1.697 1.00 0.00 83 PHE A N 12
ATOM 19188 C CA . PHE A 1 83 ? 24.326 -0.764 -1.784 1.00 0.00 83 PHE A CA 12
ATOM 19189 C C . PHE A 1 83 ? 24.463 0.457 -2.689 1.00 0.00 83 PHE A C 12
ATOM 19190 O O . PHE A 1 83 ? 25.223 1.379 -2.395 1.00 0.00 83 PHE A O 12
ATOM 19207 N N . SER A 1 84 ? 23.722 0.454 -3.793 1.00 0.00 84 SER A N 12
ATOM 19208 C CA . SER A 1 84 ? 23.764 1.558 -4.744 1.00 0.00 84 SER A CA 12
ATOM 19209 C C . SER A 1 84 ? 23.301 2.856 -4.090 1.00 0.00 84 SER A C 12
ATOM 19210 O O . SER A 1 84 ? 24.007 3.865 -4.120 1.00 0.00 84 SER A O 12
ATOM 19218 N N . ILE A 1 85 ? 22.111 2.823 -3.499 1.00 0.00 85 ILE A N 12
ATOM 19219 C CA . ILE A 1 85 ? 21.555 3.996 -2.837 1.00 0.00 85 ILE A CA 12
ATOM 19220 C C . ILE A 1 85 ? 22.439 4.444 -1.678 1.00 0.00 85 ILE A C 12
ATOM 19221 O O . ILE A 1 85 ? 22.646 5.639 -1.468 1.00 0.00 85 ILE A O 12
ATOM 19237 N N . TRP A 1 86 ? 22.959 3.478 -0.930 1.00 0.00 86 TRP A N 12
ATOM 19238 C CA . TRP A 1 86 ? 23.823 3.773 0.208 1.00 0.00 86 TRP A CA 12
ATOM 19239 C C . TRP A 1 86 ? 24.843 4.849 -0.149 1.00 0.00 86 TRP A C 12
ATOM 19240 O O . TRP A 1 86 ? 25.056 5.792 0.614 1.00 0.00 86 TRP A O 12
ATOM 19261 N N . ARG A 1 87 ? 25.470 4.702 -1.311 1.00 0.00 87 ARG A N 12
ATOM 19262 C CA . ARG A 1 87 ? 26.468 5.662 -1.767 1.00 0.00 87 ARG A CA 12
ATOM 19263 C C . ARG A 1 87 ? 25.839 7.033 -1.997 1.00 0.00 87 ARG A C 12
ATOM 19264 O O . ARG A 1 87 ? 26.471 8.064 -1.765 1.00 0.00 87 ARG A O 12
ATOM 19285 N N . HIS A 1 88 ? 24.591 7.037 -2.454 1.00 0.00 88 HIS A N 12
ATOM 19286 C CA . HIS A 1 88 ? 23.877 8.281 -2.715 1.00 0.00 88 HIS A CA 12
ATOM 19287 C C . HIS A 1 88 ? 23.571 9.016 -1.413 1.00 0.00 88 HIS A C 12
ATOM 19288 O O . HIS A 1 88 ? 23.451 10.241 -1.395 1.00 0.00 88 HIS A O 12
ATOM 19302 N N . GLN A 1 89 ? 23.447 8.259 -0.328 1.00 0.00 89 GLN A N 12
ATOM 19303 C CA . GLN A 1 89 ? 23.154 8.839 0.978 1.00 0.00 89 GLN A CA 12
ATOM 19304 C C . GLN A 1 89 ? 24.433 9.039 1.784 1.00 0.00 89 GLN A C 12
ATOM 19305 O O . GLN A 1 89 ? 24.457 9.801 2.750 1.00 0.00 89 GLN A O 12
ATOM 19319 N N . VAL A 1 90 ? 25.495 8.349 1.380 1.00 0.00 90 VAL A N 12
ATOM 19320 C CA . VAL A 1 90 ? 26.779 8.452 2.064 1.00 0.00 90 VAL A CA 12
ATOM 19321 C C . VAL A 1 90 ? 27.689 9.463 1.377 1.00 0.00 90 VAL A C 12
ATOM 19322 O O . VAL A 1 90 ? 28.578 10.038 2.003 1.00 0.00 90 VAL A O 12
ATOM 19335 N N . GLU A 1 91 ? 27.460 9.674 0.084 1.00 0.00 91 GLU A N 12
ATOM 19336 C CA . GLU A 1 91 ? 28.261 10.617 -0.689 1.00 0.00 91 GLU A CA 12
ATOM 19337 C C . GLU A 1 91 ? 27.608 11.996 -0.711 1.00 0.00 91 GLU A C 12
ATOM 19338 O O . GLU A 1 91 ? 28.283 13.017 -0.586 1.00 0.00 91 GLU A O 12
ATOM 19350 N N . VAL A 1 92 ? 26.288 12.016 -0.870 1.00 0.00 92 VAL A N 12
ATOM 19351 C CA . VAL A 1 92 ? 25.542 13.268 -0.908 1.00 0.00 92 VAL A CA 12
ATOM 19352 C C . VAL A 1 92 ? 25.105 13.690 0.490 1.00 0.00 92 VAL A C 12
ATOM 19353 O O . VAL A 1 92 ? 25.549 14.716 1.008 1.00 0.00 92 VAL A O 12
ATOM 19366 N N . HIS A 1 93 ? 24.232 12.893 1.097 1.00 0.00 93 HIS A N 12
ATOM 19367 C CA . HIS A 1 93 ? 23.735 13.183 2.437 1.00 0.00 93 HIS A CA 12
ATOM 19368 C C . HIS A 1 93 ? 24.801 12.888 3.488 1.00 0.00 93 HIS A C 12
ATOM 19369 O O . HIS A 1 93 ? 24.826 13.505 4.552 1.00 0.00 93 HIS A O 12
ATOM 19383 N N . ASN A 1 94 ? 25.680 11.939 3.182 1.00 0.00 94 ASN A N 12
ATOM 19384 C CA . ASN A 1 94 ? 26.748 11.560 4.100 1.00 0.00 94 ASN A CA 12
ATOM 19385 C C . ASN A 1 94 ? 26.175 11.058 5.422 1.00 0.00 94 ASN A C 12
ATOM 19386 O O . ASN A 1 94 ? 26.551 11.535 6.493 1.00 0.00 94 ASN A O 12
ATOM 19397 N N . GLN A 1 95 ? 25.265 10.093 5.338 1.00 0.00 95 GLN A N 12
ATOM 19398 C CA . GLN A 1 95 ? 24.641 9.526 6.528 1.00 0.00 95 GLN A CA 12
ATOM 19399 C C . GLN A 1 95 ? 25.009 8.054 6.687 1.00 0.00 95 GLN A C 12
ATOM 19400 O O . GLN A 1 95 ? 24.251 7.169 6.293 1.00 0.00 95 GLN A O 12
ATOM 19414 N N . ASN A 1 96 ? 26.178 7.801 7.266 1.00 0.00 96 ASN A N 12
ATOM 19415 C CA . ASN A 1 96 ? 26.647 6.436 7.476 1.00 0.00 96 ASN A CA 12
ATOM 19416 C C . ASN A 1 96 ? 25.801 5.726 8.530 1.00 0.00 96 ASN A C 12
ATOM 19417 O O . ASN A 1 96 ? 26.243 5.521 9.659 1.00 0.00 96 ASN A O 12
ATOM 19428 N N . ASN A 1 97 ? 24.583 5.354 8.150 1.00 0.00 97 ASN A N 12
ATOM 19429 C CA . ASN A 1 97 ? 23.675 4.667 9.061 1.00 0.00 97 ASN A CA 12
ATOM 19430 C C . ASN A 1 97 ? 23.747 3.156 8.864 1.00 0.00 97 ASN A C 12
ATOM 19431 O O . ASN A 1 97 ? 24.478 2.666 8.004 1.00 0.00 97 ASN A O 12
ATOM 19442 N N . MET A 1 98 ? 22.982 2.423 9.666 1.00 0.00 98 MET A N 12
ATOM 19443 C CA . MET A 1 98 ? 22.957 0.967 9.578 1.00 0.00 98 MET A CA 12
ATOM 19444 C C . MET A 1 98 ? 22.980 0.510 8.123 1.00 0.00 98 MET A C 12
ATOM 19445 O O . MET A 1 98 ? 22.071 0.816 7.352 1.00 0.00 98 MET A O 12
ATOM 19459 N N . ALA A 1 99 ? 24.025 -0.224 7.755 1.00 0.00 99 ALA A N 12
ATOM 19460 C CA . ALA A 1 99 ? 24.165 -0.724 6.393 1.00 0.00 99 ALA A CA 12
ATOM 19461 C C . ALA A 1 99 ? 23.788 -2.199 6.309 1.00 0.00 99 ALA A C 12
ATOM 19462 O O . ALA A 1 99 ? 23.949 -2.962 7.262 1.00 0.00 99 ALA A O 12
ATOM 19469 N N . PRO A 1 100 ? 23.272 -2.613 5.142 1.00 0.00 100 PRO A N 12
ATOM 19470 C CA . PRO A 1 100 ? 22.861 -4.001 4.906 1.00 0.00 100 PRO A CA 12
ATOM 19471 C C . PRO A 1 100 ? 24.050 -4.953 4.831 1.00 0.00 100 PRO A C 12
ATOM 19472 O O . PRO A 1 100 ? 23.945 -6.051 4.284 1.00 0.00 100 PRO A O 12
ATOM 19483 N N . THR A 1 101 ? 25.180 -4.525 5.384 1.00 0.00 101 THR A N 12
ATOM 19484 C CA . THR A 1 101 ? 26.389 -5.339 5.379 1.00 0.00 101 THR A CA 12
ATOM 19485 C C . THR A 1 101 ? 26.297 -6.466 6.402 1.00 0.00 101 THR A C 12
ATOM 19486 O O . THR A 1 101 ? 27.162 -6.603 7.267 1.00 0.00 101 THR A O 12
ATOM 19497 N N . SER A 1 102 ? 25.244 -7.270 6.297 1.00 0.00 102 SER A N 12
ATOM 19498 C CA . SER A 1 102 ? 25.039 -8.384 7.216 1.00 0.00 102 SER A CA 12
ATOM 19499 C C . SER A 1 102 ? 24.645 -9.648 6.458 1.00 0.00 102 SER A C 12
ATOM 19500 O O . SER A 1 102 ? 23.463 -9.915 6.245 1.00 0.00 102 SER A O 12
ATOM 19508 N N . GLY A 1 103 ? 25.646 -10.424 6.054 1.00 0.00 103 GLY A N 12
ATOM 19509 C CA . GLY A 1 103 ? 25.385 -11.651 5.324 1.00 0.00 103 GLY A CA 12
ATOM 19510 C C . GLY A 1 103 ? 25.028 -11.397 3.873 1.00 0.00 103 GLY A C 12
ATOM 19511 O O . GLY A 1 103 ? 24.138 -10.606 3.560 1.00 0.00 103 GLY A O 12
ATOM 19515 N N . PRO A 1 104 ? 25.732 -12.079 2.958 1.00 0.00 104 PRO A N 12
ATOM 19516 C CA . PRO A 1 104 ? 25.503 -11.939 1.516 1.00 0.00 104 PRO A CA 12
ATOM 19517 C C . PRO A 1 104 ? 24.171 -12.540 1.081 1.00 0.00 104 PRO A C 12
ATOM 19518 O O . PRO A 1 104 ? 23.749 -13.577 1.593 1.00 0.00 104 PRO A O 12
ATOM 19529 N N . SER A 1 105 ? 23.512 -11.882 0.133 1.00 0.00 105 SER A N 12
ATOM 19530 C CA . SER A 1 105 ? 22.225 -12.349 -0.369 1.00 0.00 105 SER A CA 12
ATOM 19531 C C . SER A 1 105 ? 22.359 -12.885 -1.792 1.00 0.00 105 SER A C 12
ATOM 19532 O O . SER A 1 105 ? 22.462 -12.117 -2.749 1.00 0.00 105 SER A O 12
ATOM 19540 N N . SER A 1 106 ? 22.356 -14.207 -1.923 1.00 0.00 106 SER A N 12
ATOM 19541 C CA . SER A 1 106 ? 22.481 -14.847 -3.227 1.00 0.00 106 SER A CA 12
ATOM 19542 C C . SER A 1 106 ? 21.148 -14.832 -3.969 1.00 0.00 106 SER A C 12
ATOM 19543 O O . SER A 1 106 ? 20.092 -14.642 -3.368 1.00 0.00 106 SER A O 12
ATOM 19551 N N . GLY A 1 107 ? 21.207 -15.033 -5.282 1.00 0.00 107 GLY A N 12
ATOM 19552 C CA . GLY A 1 107 ? 19.999 -15.039 -6.087 1.00 0.00 107 GLY A CA 12
ATOM 19553 C C . GLY A 1 107 ? 19.570 -16.439 -6.478 1.00 0.00 107 GLY A C 12
ATOM 19554 O O . GLY A 1 107 ? 20.131 -17.404 -5.962 1.00 0.00 107 GLY A O 12
ATOM 19561 N N . GLY A 1 1 ? -8.936 -18.448 27.917 1.00 0.00 1 GLY A N 13
ATOM 19562 C CA . GLY A 1 1 ? -8.723 -19.511 26.952 1.00 0.00 1 GLY A CA 13
ATOM 19563 C C . GLY A 1 1 ? -9.715 -19.461 25.807 1.00 0.00 1 GLY A C 13
ATOM 19564 O O . GLY A 1 1 ? -10.408 -18.461 25.619 1.00 0.00 1 GLY A O 13
ATOM 19568 N N . SER A 1 2 ? -9.783 -20.543 25.038 1.00 0.00 2 SER A N 13
ATOM 19569 C CA . SER A 1 2 ? -10.693 -20.617 23.901 1.00 0.00 2 SER A CA 13
ATOM 19570 C C . SER A 1 2 ? -11.261 -22.025 23.750 1.00 0.00 2 SER A C 13
ATOM 19571 O O . SER A 1 2 ? -10.749 -22.979 24.337 1.00 0.00 2 SER A O 13
ATOM 19579 N N . SER A 1 3 ? -12.322 -22.147 22.959 1.00 0.00 3 SER A N 13
ATOM 19580 C CA . SER A 1 3 ? -12.962 -23.438 22.733 1.00 0.00 3 SER A CA 13
ATOM 19581 C C . SER A 1 3 ? -14.014 -23.337 21.632 1.00 0.00 3 SER A C 13
ATOM 19582 O O . SER A 1 3 ? -14.618 -22.284 21.430 1.00 0.00 3 SER A O 13
ATOM 19590 N N . GLY A 1 4 ? -14.227 -24.441 20.923 1.00 0.00 4 GLY A N 13
ATOM 19591 C CA . GLY A 1 4 ? -15.206 -24.456 19.851 1.00 0.00 4 GLY A CA 13
ATOM 19592 C C . GLY A 1 4 ? -14.569 -24.324 18.482 1.00 0.00 4 GLY A C 13
ATOM 19593 O O . GLY A 1 4 ? -13.563 -24.972 18.192 1.00 0.00 4 GLY A O 13
ATOM 19597 N N . SER A 1 5 ? -15.156 -23.482 17.637 1.00 0.00 5 SER A N 13
ATOM 19598 C CA . SER A 1 5 ? -14.642 -23.270 16.289 1.00 0.00 5 SER A CA 13
ATOM 19599 C C . SER A 1 5 ? -15.415 -22.162 15.581 1.00 0.00 5 SER A C 13
ATOM 19600 O O . SER A 1 5 ? -16.571 -21.891 15.906 1.00 0.00 5 SER A O 13
ATOM 19608 N N . SER A 1 6 ? -14.768 -21.524 14.611 1.00 0.00 6 SER A N 13
ATOM 19609 C CA . SER A 1 6 ? -15.392 -20.442 13.858 1.00 0.00 6 SER A CA 13
ATOM 19610 C C . SER A 1 6 ? -14.617 -20.156 12.575 1.00 0.00 6 SER A C 13
ATOM 19611 O O . SER A 1 6 ? -13.474 -19.705 12.615 1.00 0.00 6 SER A O 13
ATOM 19619 N N . GLY A 1 7 ? -15.251 -20.421 11.437 1.00 0.00 7 GLY A N 13
ATOM 19620 C CA . GLY A 1 7 ? -14.607 -20.187 10.157 1.00 0.00 7 GLY A CA 13
ATOM 19621 C C . GLY A 1 7 ? -15.599 -20.123 9.013 1.00 0.00 7 GLY A C 13
ATOM 19622 O O . GLY A 1 7 ? -16.756 -20.513 9.163 1.00 0.00 7 GLY A O 13
ATOM 19626 N N . ALA A 1 8 ? -15.145 -19.628 7.866 1.00 0.00 8 ALA A N 13
ATOM 19627 C CA . ALA A 1 8 ? -16.001 -19.515 6.691 1.00 0.00 8 ALA A CA 13
ATOM 19628 C C . ALA A 1 8 ? -15.178 -19.548 5.408 1.00 0.00 8 ALA A C 13
ATOM 19629 O O . ALA A 1 8 ? -14.198 -18.816 5.268 1.00 0.00 8 ALA A O 13
ATOM 19636 N N . SER A 1 9 ? -15.582 -20.402 4.473 1.00 0.00 9 SER A N 13
ATOM 19637 C CA . SER A 1 9 ? -14.879 -20.533 3.202 1.00 0.00 9 SER A CA 13
ATOM 19638 C C . SER A 1 9 ? -15.709 -19.955 2.060 1.00 0.00 9 SER A C 13
ATOM 19639 O O . SER A 1 9 ? -16.929 -19.816 2.153 1.00 0.00 9 SER A O 13
ATOM 19647 N N . PRO A 1 10 ? -15.033 -19.610 0.954 1.00 0.00 10 PRO A N 13
ATOM 19648 C CA . PRO A 1 10 ? -15.687 -19.042 -0.229 1.00 0.00 10 PRO A CA 13
ATOM 19649 C C . PRO A 1 10 ? -16.553 -20.063 -0.959 1.00 0.00 10 PRO A C 13
ATOM 19650 O O . PRO A 1 10 ? -16.320 -21.268 -0.867 1.00 0.00 10 PRO A O 13
ATOM 19661 N N . VAL A 1 11 ? -17.552 -19.573 -1.685 1.00 0.00 11 VAL A N 13
ATOM 19662 C CA . VAL A 1 11 ? -18.452 -20.443 -2.433 1.00 0.00 11 VAL A CA 13
ATOM 19663 C C . VAL A 1 11 ? -18.813 -19.831 -3.782 1.00 0.00 11 VAL A C 13
ATOM 19664 O O . VAL A 1 11 ? -19.043 -18.627 -3.886 1.00 0.00 11 VAL A O 13
ATOM 19677 N N . GLU A 1 12 ? -18.861 -20.670 -4.812 1.00 0.00 12 GLU A N 13
ATOM 19678 C CA . GLU A 1 12 ? -19.195 -20.211 -6.155 1.00 0.00 12 GLU A CA 13
ATOM 19679 C C . GLU A 1 12 ? -20.641 -19.729 -6.223 1.00 0.00 12 GLU A C 13
ATOM 19680 O O . GLU A 1 12 ? -21.546 -20.374 -5.694 1.00 0.00 12 GLU A O 13
ATOM 19692 N N . ASN A 1 13 ? -20.850 -18.591 -6.876 1.00 0.00 13 ASN A N 13
ATOM 19693 C CA . ASN A 1 13 ? -22.186 -18.022 -7.012 1.00 0.00 13 ASN A CA 13
ATOM 19694 C C . ASN A 1 13 ? -22.447 -17.583 -8.450 1.00 0.00 13 ASN A C 13
ATOM 19695 O O . ASN A 1 13 ? -21.517 -17.419 -9.239 1.00 0.00 13 ASN A O 13
ATOM 19706 N N . LYS A 1 14 ? -23.719 -17.395 -8.783 1.00 0.00 14 LYS A N 13
ATOM 19707 C CA . LYS A 1 14 ? -24.105 -16.974 -10.125 1.00 0.00 14 LYS A CA 13
ATOM 19708 C C . LYS A 1 14 ? -23.155 -15.903 -10.653 1.00 0.00 14 LYS A C 13
ATOM 19709 O O . LYS A 1 14 ? -22.495 -15.211 -9.879 1.00 0.00 14 LYS A O 13
ATOM 19728 N N . GLU A 1 15 ? -23.094 -15.772 -11.974 1.00 0.00 15 GLU A N 13
ATOM 19729 C CA . GLU A 1 15 ? -22.226 -14.784 -12.604 1.00 0.00 15 GLU A CA 13
ATOM 19730 C C . GLU A 1 15 ? -22.163 -13.506 -11.773 1.00 0.00 15 GLU A C 13
ATOM 19731 O O . GLU A 1 15 ? -23.149 -12.778 -11.657 1.00 0.00 15 GLU A O 13
ATOM 19743 N N . VAL A 1 16 ? -20.996 -13.240 -11.195 1.00 0.00 16 VAL A N 13
ATOM 19744 C CA . VAL A 1 16 ? -20.803 -12.051 -10.374 1.00 0.00 16 VAL A CA 13
ATOM 19745 C C . VAL A 1 16 ? -19.610 -11.235 -10.861 1.00 0.00 16 VAL A C 13
ATOM 19746 O O . VAL A 1 16 ? -18.664 -11.778 -11.431 1.00 0.00 16 VAL A O 13
ATOM 19759 N N . TYR A 1 17 ? -19.662 -9.927 -10.632 1.00 0.00 17 TYR A N 13
ATOM 19760 C CA . TYR A 1 17 ? -18.587 -9.035 -11.049 1.00 0.00 17 TYR A CA 13
ATOM 19761 C C . TYR A 1 17 ? -17.614 -8.781 -9.902 1.00 0.00 17 TYR A C 13
ATOM 19762 O O . TYR A 1 17 ? -17.851 -7.923 -9.052 1.00 0.00 17 TYR A O 13
ATOM 19780 N N . GLN A 1 18 ? -16.519 -9.534 -9.886 1.00 0.00 18 GLN A N 13
ATOM 19781 C CA . GLN A 1 18 ? -15.509 -9.392 -8.844 1.00 0.00 18 GLN A CA 13
ATOM 19782 C C . GLN A 1 18 ? -14.426 -8.406 -9.267 1.00 0.00 18 GLN A C 13
ATOM 19783 O O . GLN A 1 18 ? -14.139 -8.254 -10.455 1.00 0.00 18 GLN A O 13
ATOM 19797 N N . CYS A 1 19 ? -13.826 -7.737 -8.288 1.00 0.00 19 CYS A N 13
ATOM 19798 C CA . CYS A 1 19 ? -12.774 -6.765 -8.558 1.00 0.00 19 CYS A CA 13
ATOM 19799 C C . CYS A 1 19 ? -11.449 -7.463 -8.851 1.00 0.00 19 CYS A C 13
ATOM 19800 O O . CYS A 1 19 ? -11.044 -8.376 -8.131 1.00 0.00 19 CYS A O 13
ATOM 19807 N N . ARG A 1 20 ? -10.780 -7.028 -9.913 1.00 0.00 20 ARG A N 13
ATOM 19808 C CA . ARG A 1 20 ? -9.502 -7.612 -10.303 1.00 0.00 20 ARG A CA 13
ATOM 19809 C C . ARG A 1 20 ? -8.361 -7.025 -9.475 1.00 0.00 20 ARG A C 13
ATOM 19810 O O . ARG A 1 20 ? -7.196 -7.097 -9.867 1.00 0.00 20 ARG A O 13
ATOM 19831 N N . LEU A 1 21 ? -8.705 -6.445 -8.331 1.00 0.00 21 LEU A N 13
ATOM 19832 C CA . LEU A 1 21 ? -7.711 -5.845 -7.448 1.00 0.00 21 LEU A CA 13
ATOM 19833 C C . LEU A 1 21 ? -7.747 -6.494 -6.068 1.00 0.00 21 LEU A C 13
ATOM 19834 O O . LEU A 1 21 ? -6.705 -6.814 -5.493 1.00 0.00 21 LEU A O 13
ATOM 19850 N N . CYS A 1 22 ? -8.951 -6.687 -5.541 1.00 0.00 22 CYS A N 13
ATOM 19851 C CA . CYS A 1 22 ? -9.124 -7.299 -4.229 1.00 0.00 22 CYS A CA 13
ATOM 19852 C C . CYS A 1 22 ? -10.041 -8.515 -4.313 1.00 0.00 22 CYS A C 13
ATOM 19853 O O . CYS A 1 22 ? -10.131 -9.303 -3.373 1.00 0.00 22 CYS A O 13
ATOM 19860 N N . ASN A 1 23 ? -10.720 -8.661 -5.447 1.00 0.00 23 ASN A N 13
ATOM 19861 C CA . ASN A 1 23 ? -11.630 -9.781 -5.654 1.00 0.00 23 ASN A CA 13
ATOM 19862 C C . ASN A 1 23 ? -12.869 -9.646 -4.773 1.00 0.00 23 ASN A C 13
ATOM 19863 O O . ASN A 1 23 ? -13.294 -10.605 -4.131 1.00 0.00 23 ASN A O 13
ATOM 19874 N N . ALA A 1 24 ? -13.443 -8.447 -4.750 1.00 0.00 24 ALA A N 13
ATOM 19875 C CA . ALA A 1 24 ? -14.634 -8.187 -3.951 1.00 0.00 24 ALA A CA 13
ATOM 19876 C C . ALA A 1 24 ? -15.880 -8.117 -4.829 1.00 0.00 24 ALA A C 13
ATOM 19877 O O . ALA A 1 24 ? -16.020 -7.215 -5.656 1.00 0.00 24 ALA A O 13
ATOM 19884 N N . LYS A 1 25 ? -16.782 -9.074 -4.645 1.00 0.00 25 LYS A N 13
ATOM 19885 C CA . LYS A 1 25 ? -18.017 -9.122 -5.418 1.00 0.00 25 LYS A CA 13
ATOM 19886 C C . LYS A 1 25 ? -18.701 -7.759 -5.435 1.00 0.00 25 LYS A C 13
ATOM 19887 O O . LYS A 1 25 ? -18.913 -7.146 -4.388 1.00 0.00 25 LYS A O 13
ATOM 19906 N N . LEU A 1 26 ? -19.046 -7.290 -6.630 1.00 0.00 26 LEU A N 13
ATOM 19907 C CA . LEU A 1 26 ? -19.709 -5.999 -6.783 1.00 0.00 26 LEU A CA 13
ATOM 19908 C C . LEU A 1 26 ? -21.225 -6.162 -6.781 1.00 0.00 26 LEU A C 13
ATOM 19909 O O . LEU A 1 26 ? -21.741 -7.268 -6.620 1.00 0.00 26 LEU A O 13
ATOM 19925 N N . SER A 1 27 ? -21.935 -5.053 -6.963 1.00 0.00 27 SER A N 13
ATOM 19926 C CA . SER A 1 27 ? -23.393 -5.072 -6.981 1.00 0.00 27 SER A CA 13
ATOM 19927 C C . SER A 1 27 ? -23.921 -4.898 -8.402 1.00 0.00 27 SER A C 13
ATOM 19928 O O . SER A 1 27 ? -25.104 -5.111 -8.667 1.00 0.00 27 SER A O 13
ATOM 19936 N N . SER A 1 28 ? -23.034 -4.509 -9.313 1.00 0.00 28 SER A N 13
ATOM 19937 C CA . SER A 1 28 ? -23.410 -4.302 -10.706 1.00 0.00 28 SER A CA 13
ATOM 19938 C C . SER A 1 28 ? -22.186 -3.980 -11.557 1.00 0.00 28 SER A C 13
ATOM 19939 O O . SER A 1 28 ? -21.145 -3.573 -11.040 1.00 0.00 28 SER A O 13
ATOM 19947 N N . LEU A 1 29 ? -22.318 -4.165 -12.866 1.00 0.00 29 LEU A N 13
ATOM 19948 C CA . LEU A 1 29 ? -21.223 -3.895 -13.792 1.00 0.00 29 LEU A CA 13
ATOM 19949 C C . LEU A 1 29 ? -20.604 -2.528 -13.518 1.00 0.00 29 LEU A C 13
ATOM 19950 O O . LEU A 1 29 ? -19.381 -2.375 -13.525 1.00 0.00 29 LEU A O 13
ATOM 19966 N N . LEU A 1 30 ? -21.454 -1.537 -13.275 1.00 0.00 30 LEU A N 13
ATOM 19967 C CA . LEU A 1 30 ? -20.991 -0.182 -12.996 1.00 0.00 30 LEU A CA 13
ATOM 19968 C C . LEU A 1 30 ? -20.102 -0.155 -11.757 1.00 0.00 30 LEU A C 13
ATOM 19969 O O . LEU A 1 30 ? -18.989 0.369 -11.793 1.00 0.00 30 LEU A O 13
ATOM 19985 N N . GLU A 1 31 ? -20.600 -0.724 -10.664 1.00 0.00 31 GLU A N 13
ATOM 19986 C CA . GLU A 1 31 ? -19.850 -0.766 -9.415 1.00 0.00 31 GLU A CA 13
ATOM 19987 C C . GLU A 1 31 ? -18.446 -1.320 -9.642 1.00 0.00 31 GLU A C 13
ATOM 19988 O O . GLU A 1 31 ? -17.519 -1.013 -8.894 1.00 0.00 31 GLU A O 13
ATOM 20000 N N . GLN A 1 32 ? -18.300 -2.139 -10.679 1.00 0.00 32 GLN A N 13
ATOM 20001 C CA . GLN A 1 32 ? -17.011 -2.738 -11.004 1.00 0.00 32 GLN A CA 13
ATOM 20002 C C . GLN A 1 32 ? -16.081 -1.713 -11.644 1.00 0.00 32 GLN A C 13
ATOM 20003 O O . GLN A 1 32 ? -14.904 -1.624 -11.296 1.00 0.00 32 GLN A O 13
ATOM 20017 N N . GLY A 1 33 ? -16.617 -0.940 -12.584 1.00 0.00 33 GLY A N 13
ATOM 20018 C CA . GLY A 1 33 ? -15.821 0.069 -13.259 1.00 0.00 33 GLY A CA 13
ATOM 20019 C C . GLY A 1 33 ? -15.496 1.247 -12.362 1.00 0.00 33 GLY A C 13
ATOM 20020 O O . GLY A 1 33 ? -14.465 1.898 -12.530 1.00 0.00 33 GLY A O 13
ATOM 20024 N N . SER A 1 34 ? -16.378 1.523 -11.407 1.00 0.00 34 SER A N 13
ATOM 20025 C CA . SER A 1 34 ? -16.183 2.634 -10.483 1.00 0.00 34 SER A CA 13
ATOM 20026 C C . SER A 1 34 ? -15.320 2.211 -9.299 1.00 0.00 34 SER A C 13
ATOM 20027 O O . SER A 1 34 ? -14.378 2.908 -8.922 1.00 0.00 34 SER A O 13
ATOM 20035 N N . HIS A 1 35 ? -15.650 1.063 -8.715 1.00 0.00 35 HIS A N 13
ATOM 20036 C CA . HIS A 1 35 ? -14.905 0.545 -7.573 1.00 0.00 35 HIS A CA 13
ATOM 20037 C C . HIS A 1 35 ? -13.417 0.443 -7.895 1.00 0.00 35 HIS A C 13
ATOM 20038 O O . HIS A 1 35 ? -12.577 0.452 -6.996 1.00 0.00 35 HIS A O 13
ATOM 20052 N N . GLU A 1 36 ? -13.100 0.346 -9.182 1.00 0.00 36 GLU A N 13
ATOM 20053 C CA . GLU A 1 36 ? -11.714 0.241 -9.621 1.00 0.00 36 GLU A CA 13
ATOM 20054 C C . GLU A 1 36 ? -11.014 1.595 -9.541 1.00 0.00 36 GLU A C 13
ATOM 20055 O O . GLU A 1 36 ? -9.787 1.667 -9.470 1.00 0.00 36 GLU A O 13
ATOM 20067 N N . ARG A 1 37 ? -11.803 2.664 -9.554 1.00 0.00 37 ARG A N 13
ATOM 20068 C CA . ARG A 1 37 ? -11.260 4.015 -9.485 1.00 0.00 37 ARG A CA 13
ATOM 20069 C C . ARG A 1 37 ? -10.773 4.334 -8.075 1.00 0.00 37 ARG A C 13
ATOM 20070 O O . ARG A 1 37 ? -9.719 4.945 -7.894 1.00 0.00 37 ARG A O 13
ATOM 20091 N N . LEU A 1 38 ? -11.546 3.916 -7.079 1.00 0.00 38 LEU A N 13
ATOM 20092 C CA . LEU A 1 38 ? -11.194 4.156 -5.684 1.00 0.00 38 LEU A CA 13
ATOM 20093 C C . LEU A 1 38 ? -10.287 3.051 -5.152 1.00 0.00 38 LEU A C 13
ATOM 20094 O O . LEU A 1 38 ? -9.463 3.282 -4.267 1.00 0.00 38 LEU A O 13
ATOM 20110 N N . CYS A 1 39 ? -10.442 1.851 -5.701 1.00 0.00 39 CYS A N 13
ATOM 20111 C CA . CYS A 1 39 ? -9.636 0.709 -5.284 1.00 0.00 39 CYS A CA 13
ATOM 20112 C C . CYS A 1 39 ? -8.260 0.746 -5.943 1.00 0.00 39 CYS A C 13
ATOM 20113 O O . CYS A 1 39 ? -7.521 -0.238 -5.913 1.00 0.00 39 CYS A O 13
ATOM 20120 N N . ARG A 1 40 ? -7.924 1.887 -6.536 1.00 0.00 40 ARG A N 13
ATOM 20121 C CA . ARG A 1 40 ? -6.638 2.051 -7.203 1.00 0.00 40 ARG A CA 13
ATOM 20122 C C . ARG A 1 40 ? -5.801 3.123 -6.511 1.00 0.00 40 ARG A C 13
ATOM 20123 O O . ARG A 1 40 ? -4.574 3.034 -6.468 1.00 0.00 40 ARG A O 13
ATOM 20144 N N . ASN A 1 41 ? -6.472 4.136 -5.973 1.00 0.00 41 ASN A N 13
ATOM 20145 C CA . ASN A 1 41 ? -5.790 5.226 -5.285 1.00 0.00 41 ASN A CA 13
ATOM 20146 C C . ASN A 1 41 ? -5.940 5.092 -3.772 1.00 0.00 41 ASN A C 13
ATOM 20147 O O . ASN A 1 41 ? -5.079 5.534 -3.012 1.00 0.00 41 ASN A O 13
ATOM 20158 N N . ALA A 1 42 ? -7.038 4.479 -3.343 1.00 0.00 42 ALA A N 13
ATOM 20159 C CA . ALA A 1 42 ? -7.299 4.284 -1.923 1.00 0.00 42 ALA A CA 13
ATOM 20160 C C . ALA A 1 42 ? -6.000 4.094 -1.147 1.00 0.00 42 ALA A C 13
ATOM 20161 O O . ALA A 1 42 ? -5.671 4.887 -0.265 1.00 0.00 42 ALA A O 13
ATOM 20168 N N . ALA A 1 43 ? -5.266 3.038 -1.481 1.00 0.00 43 ALA A N 13
ATOM 20169 C CA . ALA A 1 43 ? -4.002 2.744 -0.816 1.00 0.00 43 ALA A CA 13
ATOM 20170 C C . ALA A 1 43 ? -2.875 2.575 -1.829 1.00 0.00 43 ALA A C 13
ATOM 20171 O O . ALA A 1 43 ? -2.758 1.534 -2.475 1.00 0.00 43 ALA A O 13
ATOM 20178 N N . VAL A 1 44 ? -2.048 3.607 -1.964 1.00 0.00 44 VAL A N 13
ATOM 20179 C CA . VAL A 1 44 ? -0.929 3.572 -2.899 1.00 0.00 44 VAL A CA 13
ATOM 20180 C C . VAL A 1 44 ? 0.394 3.816 -2.182 1.00 0.00 44 VAL A C 13
ATOM 20181 O O . VAL A 1 44 ? 0.671 4.926 -1.728 1.00 0.00 44 VAL A O 13
ATOM 20194 N N . CYS A 1 45 ? 1.208 2.770 -2.084 1.00 0.00 45 CYS A N 13
ATOM 20195 C CA . CYS A 1 45 ? 2.504 2.869 -1.422 1.00 0.00 45 CYS A CA 13
ATOM 20196 C C . CYS A 1 45 ? 3.440 3.794 -2.195 1.00 0.00 45 CYS A C 13
ATOM 20197 O O . CYS A 1 45 ? 3.790 3.542 -3.348 1.00 0.00 45 CYS A O 13
ATOM 20204 N N . PRO A 1 46 ? 3.856 4.891 -1.545 1.00 0.00 46 PRO A N 13
ATOM 20205 C CA . PRO A 1 46 ? 4.758 5.876 -2.151 1.00 0.00 46 PRO A CA 13
ATOM 20206 C C . PRO A 1 46 ? 6.170 5.331 -2.337 1.00 0.00 46 PRO A C 13
ATOM 20207 O O . PRO A 1 46 ? 7.082 6.063 -2.722 1.00 0.00 46 PRO A O 13
ATOM 20218 N N . TYR A 1 47 ? 6.343 4.043 -2.062 1.00 0.00 47 TYR A N 13
ATOM 20219 C CA . TYR A 1 47 ? 7.645 3.401 -2.198 1.00 0.00 47 TYR A CA 13
ATOM 20220 C C . TYR A 1 47 ? 7.708 2.560 -3.469 1.00 0.00 47 TYR A C 13
ATOM 20221 O O . TYR A 1 47 ? 8.553 2.785 -4.336 1.00 0.00 47 TYR A O 13
ATOM 20239 N N . CYS A 1 48 ? 6.806 1.590 -3.574 1.00 0.00 48 CYS A N 13
ATOM 20240 C CA . CYS A 1 48 ? 6.756 0.713 -4.738 1.00 0.00 48 CYS A CA 13
ATOM 20241 C C . CYS A 1 48 ? 5.585 1.079 -5.644 1.00 0.00 48 CYS A C 13
ATOM 20242 O O . CYS A 1 48 ? 5.476 0.584 -6.766 1.00 0.00 48 CYS A O 13
ATOM 20249 N N . SER A 1 49 ? 4.710 1.950 -5.150 1.00 0.00 49 SER A N 13
ATOM 20250 C CA . SER A 1 49 ? 3.545 2.380 -5.913 1.00 0.00 49 SER A CA 13
ATOM 20251 C C . SER A 1 49 ? 2.539 1.241 -6.057 1.00 0.00 49 SER A C 13
ATOM 20252 O O . SER A 1 49 ? 2.056 0.959 -7.155 1.00 0.00 49 SER A O 13
ATOM 20260 N N . LEU A 1 50 ? 2.228 0.591 -4.941 1.00 0.00 50 LEU A N 13
ATOM 20261 C CA . LEU A 1 50 ? 1.280 -0.518 -4.941 1.00 0.00 50 LEU A CA 13
ATOM 20262 C C . LEU A 1 50 ? -0.157 -0.006 -4.930 1.00 0.00 50 LEU A C 13
ATOM 20263 O O . LEU A 1 50 ? -0.396 1.201 -4.965 1.00 0.00 50 LEU A O 13
ATOM 20279 N N . ARG A 1 51 ? -1.109 -0.931 -4.877 1.00 0.00 51 ARG A N 13
ATOM 20280 C CA . ARG A 1 51 ? -2.522 -0.573 -4.860 1.00 0.00 51 ARG A CA 13
ATOM 20281 C C . ARG A 1 51 ? -3.334 -1.603 -4.080 1.00 0.00 51 ARG A C 13
ATOM 20282 O O . ARG A 1 51 ? -3.585 -2.707 -4.564 1.00 0.00 51 ARG A O 13
ATOM 20303 N N . PHE A 1 52 ? -3.741 -1.235 -2.870 1.00 0.00 52 PHE A N 13
ATOM 20304 C CA . PHE A 1 52 ? -4.523 -2.127 -2.022 1.00 0.00 52 PHE A CA 13
ATOM 20305 C C . PHE A 1 52 ? -5.955 -1.619 -1.873 1.00 0.00 52 PHE A C 13
ATOM 20306 O O . PHE A 1 52 ? -6.235 -0.442 -2.101 1.00 0.00 52 PHE A O 13
ATOM 20323 N N . PHE A 1 53 ? -6.857 -2.517 -1.491 1.00 0.00 53 PHE A N 13
ATOM 20324 C CA . PHE A 1 53 ? -8.261 -2.162 -1.313 1.00 0.00 53 PHE A CA 13
ATOM 20325 C C . PHE A 1 53 ? -8.422 -1.115 -0.215 1.00 0.00 53 PHE A C 13
ATOM 20326 O O . PHE A 1 53 ? -9.111 -0.111 -0.396 1.00 0.00 53 PHE A O 13
ATOM 20343 N N . SER A 1 54 ? -7.782 -1.357 0.924 1.00 0.00 54 SER A N 13
ATOM 20344 C CA . SER A 1 54 ? -7.858 -0.438 2.054 1.00 0.00 54 SER A CA 13
ATOM 20345 C C . SER A 1 54 ? -6.485 0.149 2.369 1.00 0.00 54 SER A C 13
ATOM 20346 O O . SER A 1 54 ? -5.446 -0.437 2.065 1.00 0.00 54 SER A O 13
ATOM 20354 N N . PRO A 1 55 ? -6.480 1.336 2.994 1.00 0.00 55 PRO A N 13
ATOM 20355 C CA . PRO A 1 55 ? -5.243 2.030 3.365 1.00 0.00 55 PRO A CA 13
ATOM 20356 C C . PRO A 1 55 ? -4.498 1.323 4.492 1.00 0.00 55 PRO A C 13
ATOM 20357 O O . PRO A 1 55 ? -3.284 1.469 4.631 1.00 0.00 55 PRO A O 13
ATOM 20368 N N . GLU A 1 56 ? -5.232 0.557 5.292 1.00 0.00 56 GLU A N 13
ATOM 20369 C CA . GLU A 1 56 ? -4.639 -0.172 6.407 1.00 0.00 56 GLU A CA 13
ATOM 20370 C C . GLU A 1 56 ? -3.733 -1.293 5.903 1.00 0.00 56 GLU A C 13
ATOM 20371 O O . GLU A 1 56 ? -2.718 -1.612 6.523 1.00 0.00 56 GLU A O 13
ATOM 20383 N N . LEU A 1 57 ? -4.108 -1.887 4.776 1.00 0.00 57 LEU A N 13
ATOM 20384 C CA . LEU A 1 57 ? -3.330 -2.972 4.188 1.00 0.00 57 LEU A CA 13
ATOM 20385 C C . LEU A 1 57 ? -1.976 -2.470 3.700 1.00 0.00 57 LEU A C 13
ATOM 20386 O O . LEU A 1 57 ? -0.966 -3.165 3.813 1.00 0.00 57 LEU A O 13
ATOM 20402 N N . LYS A 1 58 ? -1.961 -1.257 3.158 1.00 0.00 58 LYS A N 13
ATOM 20403 C CA . LYS A 1 58 ? -0.730 -0.658 2.655 1.00 0.00 58 LYS A CA 13
ATOM 20404 C C . LYS A 1 58 ? 0.150 -0.177 3.804 1.00 0.00 58 LYS A C 13
ATOM 20405 O O . LYS A 1 58 ? 1.363 -0.386 3.798 1.00 0.00 58 LYS A O 13
ATOM 20424 N N . GLN A 1 59 ? -0.469 0.465 4.790 1.00 0.00 59 GLN A N 13
ATOM 20425 C CA . GLN A 1 59 ? 0.259 0.974 5.946 1.00 0.00 59 GLN A CA 13
ATOM 20426 C C . GLN A 1 59 ? 1.141 -0.112 6.555 1.00 0.00 59 GLN A C 13
ATOM 20427 O O . GLN A 1 59 ? 2.294 0.136 6.905 1.00 0.00 59 GLN A O 13
ATOM 20441 N N . GLU A 1 60 ? 0.589 -1.315 6.678 1.00 0.00 60 GLU A N 13
ATOM 20442 C CA . GLU A 1 60 ? 1.326 -2.438 7.247 1.00 0.00 60 GLU A CA 13
ATOM 20443 C C . GLU A 1 60 ? 2.460 -2.868 6.322 1.00 0.00 60 GLU A C 13
ATOM 20444 O O . GLU A 1 60 ? 3.545 -3.231 6.778 1.00 0.00 60 GLU A O 13
ATOM 20456 N N . HIS A 1 61 ? 2.202 -2.825 5.018 1.00 0.00 61 HIS A N 13
ATOM 20457 C CA . HIS A 1 61 ? 3.201 -3.210 4.028 1.00 0.00 61 HIS A CA 13
ATOM 20458 C C . HIS A 1 61 ? 4.377 -2.238 4.035 1.00 0.00 61 HIS A C 13
ATOM 20459 O O . HIS A 1 61 ? 5.529 -2.644 4.179 1.00 0.00 61 HIS A O 13
ATOM 20473 N N . GLU A 1 62 ? 4.076 -0.952 3.878 1.00 0.00 62 GLU A N 13
ATOM 20474 C CA . GLU A 1 62 ? 5.109 0.077 3.865 1.00 0.00 62 GLU A CA 13
ATOM 20475 C C . GLU A 1 62 ? 6.216 -0.251 4.863 1.00 0.00 62 GLU A C 13
ATOM 20476 O O . GLU A 1 62 ? 7.400 -0.082 4.571 1.00 0.00 62 GLU A O 13
ATOM 20488 N N . SER A 1 63 ? 5.822 -0.720 6.043 1.00 0.00 63 SER A N 13
ATOM 20489 C CA . SER A 1 63 ? 6.779 -1.067 7.086 1.00 0.00 63 SER A CA 13
ATOM 20490 C C . SER A 1 63 ? 7.758 -2.129 6.594 1.00 0.00 63 SER A C 13
ATOM 20491 O O . SER A 1 63 ? 8.970 -2.005 6.773 1.00 0.00 63 SER A O 13
ATOM 20499 N N . LYS A 1 64 ? 7.223 -3.174 5.972 1.00 0.00 64 LYS A N 13
ATOM 20500 C CA . LYS A 1 64 ? 8.047 -4.259 5.451 1.00 0.00 64 LYS A CA 13
ATOM 20501 C C . LYS A 1 64 ? 8.181 -4.161 3.935 1.00 0.00 64 LYS A C 13
ATOM 20502 O O . LYS A 1 64 ? 8.392 -5.165 3.254 1.00 0.00 64 LYS A O 13
ATOM 20521 N N . CYS A 1 65 ? 8.058 -2.945 3.412 1.00 0.00 65 CYS A N 13
ATOM 20522 C CA . CYS A 1 65 ? 8.166 -2.715 1.976 1.00 0.00 65 CYS A CA 13
ATOM 20523 C C . CYS A 1 65 ? 9.619 -2.811 1.518 1.00 0.00 65 CYS A C 13
ATOM 20524 O O . CYS A 1 65 ? 10.519 -2.268 2.158 1.00 0.00 65 CYS A O 13
ATOM 20531 N N . GLU A 1 66 ? 9.838 -3.506 0.406 1.00 0.00 66 GLU A N 13
ATOM 20532 C CA . GLU A 1 66 ? 11.181 -3.673 -0.137 1.00 0.00 66 GLU A CA 13
ATOM 20533 C C . GLU A 1 66 ? 11.737 -2.342 -0.634 1.00 0.00 66 GLU A C 13
ATOM 20534 O O . GLU A 1 66 ? 12.904 -2.021 -0.408 1.00 0.00 66 GLU A O 13
ATOM 20546 N N . TYR A 1 67 ? 10.893 -1.571 -1.311 1.00 0.00 67 TYR A N 13
ATOM 20547 C CA . TYR A 1 67 ? 11.300 -0.276 -1.842 1.00 0.00 67 TYR A CA 13
ATOM 20548 C C . TYR A 1 67 ? 11.618 0.700 -0.714 1.00 0.00 67 TYR A C 13
ATOM 20549 O O . TYR A 1 67 ? 12.528 1.522 -0.826 1.00 0.00 67 TYR A O 13
ATOM 20567 N N . LYS A 1 68 ? 10.862 0.604 0.374 1.00 0.00 68 LYS A N 13
ATOM 20568 C CA . LYS A 1 68 ? 11.063 1.475 1.526 1.00 0.00 68 LYS A CA 13
ATOM 20569 C C . LYS A 1 68 ? 12.548 1.735 1.760 1.00 0.00 68 LYS A C 13
ATOM 20570 O O . LYS A 1 68 ? 12.989 2.883 1.800 1.00 0.00 68 LYS A O 13
ATOM 20589 N N . LYS A 1 69 ? 13.314 0.660 1.913 1.00 0.00 69 LYS A N 13
ATOM 20590 C CA . LYS A 1 69 ? 14.750 0.771 2.140 1.00 0.00 69 LYS A CA 13
ATOM 20591 C C . LYS A 1 69 ? 15.411 1.610 1.051 1.00 0.00 69 LYS A C 13
ATOM 20592 O O . LYS A 1 69 ? 16.166 2.539 1.341 1.00 0.00 69 LYS A O 13
ATOM 20611 N N . LEU A 1 70 ? 15.120 1.279 -0.203 1.00 0.00 70 LEU A N 13
ATOM 20612 C CA . LEU A 1 70 ? 15.684 2.004 -1.336 1.00 0.00 70 LEU A CA 13
ATOM 20613 C C . LEU A 1 70 ? 15.168 3.439 -1.376 1.00 0.00 70 LEU A C 13
ATOM 20614 O O . LEU A 1 70 ? 15.737 4.297 -2.053 1.00 0.00 70 LEU A O 13
ATOM 20630 N N . THR A 1 71 ? 14.087 3.694 -0.646 1.00 0.00 71 THR A N 13
ATOM 20631 C CA . THR A 1 71 ? 13.494 5.025 -0.598 1.00 0.00 71 THR A CA 13
ATOM 20632 C C . THR A 1 71 ? 14.189 5.899 0.440 1.00 0.00 71 THR A C 13
ATOM 20633 O O . THR A 1 71 ? 14.000 5.721 1.643 1.00 0.00 71 THR A O 13
ATOM 20644 N N . CYS A 1 72 ? 14.994 6.844 -0.034 1.00 0.00 72 CYS A N 13
ATOM 20645 C CA . CYS A 1 72 ? 15.718 7.747 0.853 1.00 0.00 72 CYS A CA 13
ATOM 20646 C C . CYS A 1 72 ? 14.778 8.785 1.458 1.00 0.00 72 CYS A C 13
ATOM 20647 O O . CYS A 1 72 ? 14.560 9.852 0.882 1.00 0.00 72 CYS A O 13
ATOM 20654 N N . LEU A 1 73 ? 14.224 8.466 2.622 1.00 0.00 73 LEU A N 13
ATOM 20655 C CA . LEU A 1 73 ? 13.307 9.371 3.306 1.00 0.00 73 LEU A CA 13
ATOM 20656 C C . LEU A 1 73 ? 13.901 10.771 3.412 1.00 0.00 73 LEU A C 13
ATOM 20657 O O . LEU A 1 73 ? 13.201 11.768 3.233 1.00 0.00 73 LEU A O 13
ATOM 20673 N N . GLU A 1 74 ? 15.197 10.838 3.703 1.00 0.00 74 GLU A N 13
ATOM 20674 C CA . GLU A 1 74 ? 15.885 12.118 3.831 1.00 0.00 74 GLU A CA 13
ATOM 20675 C C . GLU A 1 74 ? 15.429 13.092 2.748 1.00 0.00 74 GLU A C 13
ATOM 20676 O O . GLU A 1 74 ? 14.835 14.130 3.041 1.00 0.00 74 GLU A O 13
ATOM 20688 N N . CYS A 1 75 ? 15.710 12.749 1.495 1.00 0.00 75 CYS A N 13
ATOM 20689 C CA . CYS A 1 75 ? 15.331 13.592 0.368 1.00 0.00 75 CYS A CA 13
ATOM 20690 C C . CYS A 1 75 ? 14.414 12.837 -0.590 1.00 0.00 75 CYS A C 13
ATOM 20691 O O . CYS A 1 75 ? 14.471 13.034 -1.804 1.00 0.00 75 CYS A O 13
ATOM 20698 N N . MET A 1 76 ? 13.568 11.975 -0.036 1.00 0.00 76 MET A N 13
ATOM 20699 C CA . MET A 1 76 ? 12.638 11.192 -0.841 1.00 0.00 76 MET A CA 13
ATOM 20700 C C . MET A 1 76 ? 13.265 10.810 -2.178 1.00 0.00 76 MET A C 13
ATOM 20701 O O . MET A 1 76 ? 12.702 11.083 -3.239 1.00 0.00 76 MET A O 13
ATOM 20715 N N . ARG A 1 77 ? 14.431 10.176 -2.120 1.00 0.00 77 ARG A N 13
ATOM 20716 C CA . ARG A 1 77 ? 15.135 9.758 -3.327 1.00 0.00 77 ARG A CA 13
ATOM 20717 C C . ARG A 1 77 ? 15.210 8.236 -3.412 1.00 0.00 77 ARG A C 13
ATOM 20718 O O . ARG A 1 77 ? 16.108 7.615 -2.841 1.00 0.00 77 ARG A O 13
ATOM 20739 N N . THR A 1 78 ? 14.262 7.640 -4.128 1.00 0.00 78 THR A N 13
ATOM 20740 C CA . THR A 1 78 ? 14.220 6.192 -4.286 1.00 0.00 78 THR A CA 13
ATOM 20741 C C . THR A 1 78 ? 15.178 5.731 -5.378 1.00 0.00 78 THR A C 13
ATOM 20742 O O . THR A 1 78 ? 15.488 6.480 -6.304 1.00 0.00 78 THR A O 13
ATOM 20753 N N . PHE A 1 79 ? 15.645 4.492 -5.264 1.00 0.00 79 PHE A N 13
ATOM 20754 C CA . PHE A 1 79 ? 16.570 3.930 -6.242 1.00 0.00 79 PHE A CA 13
ATOM 20755 C C . PHE A 1 79 ? 16.102 2.553 -6.704 1.00 0.00 79 PHE A C 13
ATOM 20756 O O . PHE A 1 79 ? 15.047 2.072 -6.291 1.00 0.00 79 PHE A O 13
ATOM 20773 N N . LYS A 1 80 ? 16.895 1.924 -7.565 1.00 0.00 80 LYS A N 13
ATOM 20774 C CA . LYS A 1 80 ? 16.565 0.602 -8.084 1.00 0.00 80 LYS A CA 13
ATOM 20775 C C . LYS A 1 80 ? 17.135 -0.493 -7.188 1.00 0.00 80 LYS A C 13
ATOM 20776 O O . LYS A 1 80 ? 16.488 -1.513 -6.950 1.00 0.00 80 LYS A O 13
ATOM 20795 N N . SER A 1 81 ? 18.349 -0.273 -6.693 1.00 0.00 81 SER A N 13
ATOM 20796 C CA . SER A 1 81 ? 19.007 -1.243 -5.825 1.00 0.00 81 SER A CA 13
ATOM 20797 C C . SER A 1 81 ? 19.518 -0.574 -4.553 1.00 0.00 81 SER A C 13
ATOM 20798 O O . SER A 1 81 ? 19.706 0.642 -4.510 1.00 0.00 81 SER A O 13
ATOM 20806 N N . SER A 1 82 ? 19.742 -1.377 -3.518 1.00 0.00 82 SER A N 13
ATOM 20807 C CA . SER A 1 82 ? 20.228 -0.864 -2.242 1.00 0.00 82 SER A CA 13
ATOM 20808 C C . SER A 1 82 ? 21.667 -0.374 -2.367 1.00 0.00 82 SER A C 13
ATOM 20809 O O . SER A 1 82 ? 22.033 0.661 -1.810 1.00 0.00 82 SER A O 13
ATOM 20817 N N . PHE A 1 83 ? 22.480 -1.126 -3.102 1.00 0.00 83 PHE A N 13
ATOM 20818 C CA . PHE A 1 83 ? 23.880 -0.771 -3.300 1.00 0.00 83 PHE A CA 13
ATOM 20819 C C . PHE A 1 83 ? 24.005 0.595 -3.969 1.00 0.00 83 PHE A C 13
ATOM 20820 O O . PHE A 1 83 ? 24.879 1.390 -3.624 1.00 0.00 83 PHE A O 13
ATOM 20837 N N . SER A 1 84 ? 23.125 0.860 -4.929 1.00 0.00 84 SER A N 13
ATOM 20838 C CA . SER A 1 84 ? 23.138 2.127 -5.651 1.00 0.00 84 SER A CA 13
ATOM 20839 C C . SER A 1 84 ? 22.915 3.297 -4.698 1.00 0.00 84 SER A C 13
ATOM 20840 O O . SER A 1 84 ? 23.789 4.147 -4.525 1.00 0.00 84 SER A O 13
ATOM 20848 N N . ILE A 1 85 ? 21.738 3.333 -4.081 1.00 0.00 85 ILE A N 13
ATOM 20849 C CA . ILE A 1 85 ? 21.400 4.398 -3.145 1.00 0.00 85 ILE A CA 13
ATOM 20850 C C . ILE A 1 85 ? 22.463 4.536 -2.061 1.00 0.00 85 ILE A C 13
ATOM 20851 O O . ILE A 1 85 ? 22.759 5.640 -1.604 1.00 0.00 85 ILE A O 13
ATOM 20867 N N . TRP A 1 86 ? 23.036 3.408 -1.655 1.00 0.00 86 TRP A N 13
ATOM 20868 C CA . TRP A 1 86 ? 24.069 3.403 -0.626 1.00 0.00 86 TRP A CA 13
ATOM 20869 C C . TRP A 1 86 ? 25.080 4.519 -0.864 1.00 0.00 86 TRP A C 13
ATOM 20870 O O . TRP A 1 86 ? 25.394 5.288 0.045 1.00 0.00 86 TRP A O 13
ATOM 20891 N N . ARG A 1 87 ? 25.586 4.601 -2.090 1.00 0.00 87 ARG A N 13
ATOM 20892 C CA . ARG A 1 87 ? 26.563 5.623 -2.446 1.00 0.00 87 ARG A CA 13
ATOM 20893 C C . ARG A 1 87 ? 25.952 7.017 -2.347 1.00 0.00 87 ARG A C 13
ATOM 20894 O O . ARG A 1 87 ? 26.618 7.971 -1.943 1.00 0.00 87 ARG A O 13
ATOM 20915 N N . HIS A 1 88 ? 24.681 7.128 -2.719 1.00 0.00 88 HIS A N 13
ATOM 20916 C CA . HIS A 1 88 ? 23.979 8.406 -2.672 1.00 0.00 88 HIS A CA 13
ATOM 20917 C C . HIS A 1 88 ? 23.829 8.891 -1.233 1.00 0.00 88 HIS A C 13
ATOM 20918 O O . HIS A 1 88 ? 23.616 10.078 -0.988 1.00 0.00 88 HIS A O 13
ATOM 20932 N N . GLN A 1 89 ? 23.942 7.965 -0.287 1.00 0.00 89 GLN A N 13
ATOM 20933 C CA . GLN A 1 89 ? 23.817 8.299 1.127 1.00 0.00 89 GLN A CA 13
ATOM 20934 C C . GLN A 1 89 ? 25.189 8.503 1.761 1.00 0.00 89 GLN A C 13
ATOM 20935 O O . GLN A 1 89 ? 25.342 9.291 2.694 1.00 0.00 89 GLN A O 13
ATOM 20949 N N . VAL A 1 90 ? 26.185 7.786 1.249 1.00 0.00 90 VAL A N 13
ATOM 20950 C CA . VAL A 1 90 ? 27.544 7.889 1.765 1.00 0.00 90 VAL A CA 13
ATOM 20951 C C . VAL A 1 90 ? 28.314 9.004 1.067 1.00 0.00 90 VAL A C 13
ATOM 20952 O O . VAL A 1 90 ? 29.296 9.521 1.599 1.00 0.00 90 VAL A O 13
ATOM 20965 N N . GLU A 1 91 ? 27.861 9.371 -0.127 1.00 0.00 91 GLU A N 13
ATOM 20966 C CA . GLU A 1 91 ? 28.508 10.426 -0.898 1.00 0.00 91 GLU A CA 13
ATOM 20967 C C . GLU A 1 91 ? 27.849 11.777 -0.632 1.00 0.00 91 GLU A C 13
ATOM 20968 O O . GLU A 1 91 ? 28.521 12.807 -0.575 1.00 0.00 91 GLU A O 13
ATOM 20980 N N . VAL A 1 92 ? 26.530 11.764 -0.471 1.00 0.00 92 VAL A N 13
ATOM 20981 C CA . VAL A 1 92 ? 25.779 12.986 -0.210 1.00 0.00 92 VAL A CA 13
ATOM 20982 C C . VAL A 1 92 ? 25.511 13.160 1.280 1.00 0.00 92 VAL A C 13
ATOM 20983 O O . VAL A 1 92 ? 25.999 14.102 1.905 1.00 0.00 92 VAL A O 13
ATOM 20996 N N . HIS A 1 93 ? 24.732 12.243 1.847 1.00 0.00 93 HIS A N 13
ATOM 20997 C CA . HIS A 1 93 ? 24.400 12.293 3.266 1.00 0.00 93 HIS A CA 13
ATOM 20998 C C . HIS A 1 93 ? 25.533 11.718 4.110 1.00 0.00 93 HIS A C 13
ATOM 20999 O O . HIS A 1 93 ? 25.453 11.689 5.337 1.00 0.00 93 HIS A O 13
ATOM 21013 N N . ASN A 1 94 ? 26.588 11.261 3.443 1.00 0.00 94 ASN A N 13
ATOM 21014 C CA . ASN A 1 94 ? 27.737 10.685 4.133 1.00 0.00 94 ASN A CA 13
ATOM 21015 C C . ASN A 1 94 ? 27.300 9.943 5.392 1.00 0.00 94 ASN A C 13
ATOM 21016 O O . ASN A 1 94 ? 27.833 10.177 6.477 1.00 0.00 94 ASN A O 13
ATOM 21027 N N . GLN A 1 95 ? 26.329 9.050 5.239 1.00 0.00 95 GLN A N 13
ATOM 21028 C CA . GLN A 1 95 ? 25.820 8.274 6.365 1.00 0.00 95 GLN A CA 13
ATOM 21029 C C . GLN A 1 95 ? 26.075 6.784 6.158 1.00 0.00 95 GLN A C 13
ATOM 21030 O O . GLN A 1 95 ? 25.493 6.163 5.271 1.00 0.00 95 GLN A O 13
ATOM 21044 N N . ASN A 1 96 ? 26.949 6.219 6.984 1.00 0.00 96 ASN A N 13
ATOM 21045 C CA . ASN A 1 96 ? 27.282 4.802 6.892 1.00 0.00 96 ASN A CA 13
ATOM 21046 C C . ASN A 1 96 ? 26.319 3.961 7.726 1.00 0.00 96 ASN A C 13
ATOM 21047 O O . ASN A 1 96 ? 26.739 3.088 8.484 1.00 0.00 96 ASN A O 13
ATOM 21058 N N . ASN A 1 97 ? 25.026 4.232 7.578 1.00 0.00 97 ASN A N 13
ATOM 21059 C CA . ASN A 1 97 ? 24.004 3.501 8.318 1.00 0.00 97 ASN A CA 13
ATOM 21060 C C . ASN A 1 97 ? 24.068 2.009 8.005 1.00 0.00 97 ASN A C 13
ATOM 21061 O O . ASN A 1 97 ? 24.929 1.560 7.248 1.00 0.00 97 ASN A O 13
ATOM 21072 N N . MET A 1 98 ? 23.151 1.246 8.592 1.00 0.00 98 MET A N 13
ATOM 21073 C CA . MET A 1 98 ? 23.103 -0.195 8.374 1.00 0.00 98 MET A CA 13
ATOM 21074 C C . MET A 1 98 ? 23.148 -0.521 6.885 1.00 0.00 98 MET A C 13
ATOM 21075 O O . MET A 1 98 ? 22.138 -0.426 6.188 1.00 0.00 98 MET A O 13
ATOM 21089 N N . ALA A 1 99 ? 24.325 -0.906 6.403 1.00 0.00 99 ALA A N 13
ATOM 21090 C CA . ALA A 1 99 ? 24.501 -1.249 4.997 1.00 0.00 99 ALA A CA 13
ATOM 21091 C C . ALA A 1 99 ? 24.293 -2.741 4.765 1.00 0.00 99 ALA A C 13
ATOM 21092 O O . ALA A 1 99 ? 24.426 -3.560 5.676 1.00 0.00 99 ALA A O 13
ATOM 21099 N N . PRO A 1 100 ? 23.959 -3.107 3.519 1.00 0.00 100 PRO A N 13
ATOM 21100 C CA . PRO A 1 100 ? 23.726 -4.503 3.139 1.00 0.00 100 PRO A CA 13
ATOM 21101 C C . PRO A 1 100 ? 25.010 -5.327 3.141 1.00 0.00 100 PRO A C 13
ATOM 21102 O O . PRO A 1 100 ? 25.616 -5.554 2.094 1.00 0.00 100 PRO A O 13
ATOM 21113 N N . THR A 1 101 ? 25.419 -5.772 4.325 1.00 0.00 101 THR A N 13
ATOM 21114 C CA . THR A 1 101 ? 26.631 -6.570 4.464 1.00 0.00 101 THR A CA 13
ATOM 21115 C C . THR A 1 101 ? 27.729 -6.069 3.533 1.00 0.00 101 THR A C 13
ATOM 21116 O O . THR A 1 101 ? 28.435 -6.860 2.908 1.00 0.00 101 THR A O 13
ATOM 21127 N N . SER A 1 102 ? 27.868 -4.750 3.446 1.00 0.00 102 SER A N 13
ATOM 21128 C CA . SER A 1 102 ? 28.879 -4.143 2.588 1.00 0.00 102 SER A CA 13
ATOM 21129 C C . SER A 1 102 ? 30.222 -4.848 2.749 1.00 0.00 102 SER A C 13
ATOM 21130 O O . SER A 1 102 ? 30.828 -4.818 3.819 1.00 0.00 102 SER A O 13
ATOM 21138 N N . GLY A 1 103 ? 30.682 -5.484 1.675 1.00 0.00 103 GLY A N 13
ATOM 21139 C CA . GLY A 1 103 ? 31.950 -6.188 1.716 1.00 0.00 103 GLY A CA 13
ATOM 21140 C C . GLY A 1 103 ? 33.018 -5.509 0.882 1.00 0.00 103 GLY A C 13
ATOM 21141 O O . GLY A 1 103 ? 32.832 -4.401 0.380 1.00 0.00 103 GLY A O 13
ATOM 21145 N N . PRO A 1 104 ? 34.169 -6.180 0.727 1.00 0.00 104 PRO A N 13
ATOM 21146 C CA . PRO A 1 104 ? 35.294 -5.653 -0.050 1.00 0.00 104 PRO A CA 13
ATOM 21147 C C . PRO A 1 104 ? 34.999 -5.617 -1.546 1.00 0.00 104 PRO A C 13
ATOM 21148 O O . PRO A 1 104 ? 34.251 -6.448 -2.061 1.00 0.00 104 PRO A O 13
ATOM 21159 N N . SER A 1 105 ? 35.593 -4.650 -2.238 1.00 0.00 105 SER A N 13
ATOM 21160 C CA . SER A 1 105 ? 35.391 -4.504 -3.675 1.00 0.00 105 SER A CA 13
ATOM 21161 C C . SER A 1 105 ? 36.455 -3.596 -4.284 1.00 0.00 105 SER A C 13
ATOM 21162 O O . SER A 1 105 ? 36.807 -2.564 -3.712 1.00 0.00 105 SER A O 13
ATOM 21170 N N . SER A 1 106 ? 36.963 -3.988 -5.448 1.00 0.00 106 SER A N 13
ATOM 21171 C CA . SER A 1 106 ? 37.990 -3.213 -6.133 1.00 0.00 106 SER A CA 13
ATOM 21172 C C . SER A 1 106 ? 37.532 -1.773 -6.348 1.00 0.00 106 SER A C 13
ATOM 21173 O O . SER A 1 106 ? 36.337 -1.480 -6.321 1.00 0.00 106 SER A O 13
ATOM 21181 N N . GLY A 1 107 ? 38.492 -0.878 -6.562 1.00 0.00 107 GLY A N 13
ATOM 21182 C CA . GLY A 1 107 ? 38.168 0.519 -6.778 1.00 0.00 107 GLY A CA 13
ATOM 21183 C C . GLY A 1 107 ? 37.583 0.773 -8.153 1.00 0.00 107 GLY A C 13
ATOM 21184 O O . GLY A 1 107 ? 36.406 0.487 -8.366 1.00 0.00 107 GLY A O 13
ATOM 21191 N N . GLY A 1 1 ? -38.400 -45.161 18.918 1.00 0.00 1 GLY A N 14
ATOM 21192 C CA . GLY A 1 1 ? -38.966 -44.848 17.619 1.00 0.00 1 GLY A CA 14
ATOM 21193 C C . GLY A 1 1 ? -38.017 -45.166 16.481 1.00 0.00 1 GLY A C 14
ATOM 21194 O O . GLY A 1 1 ? -36.803 -45.233 16.676 1.00 0.00 1 GLY A O 14
ATOM 21198 N N . SER A 1 2 ? -38.570 -45.366 15.289 1.00 0.00 2 SER A N 14
ATOM 21199 C CA . SER A 1 2 ? -37.764 -45.684 14.116 1.00 0.00 2 SER A CA 14
ATOM 21200 C C . SER A 1 2 ? -38.208 -44.859 12.912 1.00 0.00 2 SER A C 14
ATOM 21201 O O . SER A 1 2 ? -39.067 -45.282 12.139 1.00 0.00 2 SER A O 14
ATOM 21209 N N . SER A 1 3 ? -37.614 -43.680 12.760 1.00 0.00 3 SER A N 14
ATOM 21210 C CA . SER A 1 3 ? -37.950 -42.792 11.653 1.00 0.00 3 SER A CA 14
ATOM 21211 C C . SER A 1 3 ? -36.763 -41.904 11.289 1.00 0.00 3 SER A C 14
ATOM 21212 O O . SER A 1 3 ? -35.794 -41.806 12.040 1.00 0.00 3 SER A O 14
ATOM 21220 N N . GLY A 1 4 ? -36.848 -41.259 10.130 1.00 0.00 4 GLY A N 14
ATOM 21221 C CA . GLY A 1 4 ? -35.776 -40.388 9.686 1.00 0.00 4 GLY A CA 14
ATOM 21222 C C . GLY A 1 4 ? -36.017 -39.835 8.295 1.00 0.00 4 GLY A C 14
ATOM 21223 O O . GLY A 1 4 ? -36.211 -40.591 7.344 1.00 0.00 4 GLY A O 14
ATOM 21227 N N . SER A 1 5 ? -36.006 -38.511 8.177 1.00 0.00 5 SER A N 14
ATOM 21228 C CA . SER A 1 5 ? -36.231 -37.856 6.893 1.00 0.00 5 SER A CA 14
ATOM 21229 C C . SER A 1 5 ? -35.089 -36.900 6.563 1.00 0.00 5 SER A C 14
ATOM 21230 O O . SER A 1 5 ? -34.355 -36.463 7.450 1.00 0.00 5 SER A O 14
ATOM 21238 N N . SER A 1 6 ? -34.944 -36.581 5.281 1.00 0.00 6 SER A N 14
ATOM 21239 C CA . SER A 1 6 ? -33.889 -35.680 4.832 1.00 0.00 6 SER A CA 14
ATOM 21240 C C . SER A 1 6 ? -34.357 -34.845 3.644 1.00 0.00 6 SER A C 14
ATOM 21241 O O . SER A 1 6 ? -35.035 -35.345 2.748 1.00 0.00 6 SER A O 14
ATOM 21249 N N . GLY A 1 7 ? -33.988 -33.567 3.645 1.00 0.00 7 GLY A N 14
ATOM 21250 C CA . GLY A 1 7 ? -34.379 -32.682 2.563 1.00 0.00 7 GLY A CA 14
ATOM 21251 C C . GLY A 1 7 ? -34.113 -31.224 2.883 1.00 0.00 7 GLY A C 14
ATOM 21252 O O . GLY A 1 7 ? -34.593 -30.706 3.891 1.00 0.00 7 GLY A O 14
ATOM 21256 N N . ALA A 1 8 ? -33.346 -30.562 2.023 1.00 0.00 8 ALA A N 14
ATOM 21257 C CA . ALA A 1 8 ? -33.018 -29.155 2.219 1.00 0.00 8 ALA A CA 14
ATOM 21258 C C . ALA A 1 8 ? -32.899 -28.428 0.884 1.00 0.00 8 ALA A C 14
ATOM 21259 O O . ALA A 1 8 ? -32.832 -29.057 -0.172 1.00 0.00 8 ALA A O 14
ATOM 21266 N N . SER A 1 9 ? -32.873 -27.100 0.939 1.00 0.00 9 SER A N 14
ATOM 21267 C CA . SER A 1 9 ? -32.767 -26.288 -0.267 1.00 0.00 9 SER A CA 14
ATOM 21268 C C . SER A 1 9 ? -31.453 -25.511 -0.285 1.00 0.00 9 SER A C 14
ATOM 21269 O O . SER A 1 9 ? -31.033 -24.930 0.716 1.00 0.00 9 SER A O 14
ATOM 21277 N N . PRO A 1 10 ? -30.789 -25.501 -1.450 1.00 0.00 10 PRO A N 14
ATOM 21278 C CA . PRO A 1 10 ? -29.514 -24.799 -1.628 1.00 0.00 10 PRO A CA 14
ATOM 21279 C C . PRO A 1 10 ? -29.676 -23.283 -1.594 1.00 0.00 10 PRO A C 14
ATOM 21280 O O . PRO A 1 10 ? -30.789 -22.771 -1.470 1.00 0.00 10 PRO A O 14
ATOM 21291 N N . VAL A 1 11 ? -28.560 -22.571 -1.706 1.00 0.00 11 VAL A N 14
ATOM 21292 C CA . VAL A 1 11 ? -28.579 -21.113 -1.690 1.00 0.00 11 VAL A CA 14
ATOM 21293 C C . VAL A 1 11 ? -27.596 -20.539 -2.704 1.00 0.00 11 VAL A C 14
ATOM 21294 O O . VAL A 1 11 ? -26.409 -20.864 -2.685 1.00 0.00 11 VAL A O 14
ATOM 21307 N N . GLU A 1 12 ? -28.098 -19.683 -3.589 1.00 0.00 12 GLU A N 14
ATOM 21308 C CA . GLU A 1 12 ? -27.263 -19.064 -4.611 1.00 0.00 12 GLU A CA 14
ATOM 21309 C C . GLU A 1 12 ? -27.528 -17.564 -4.696 1.00 0.00 12 GLU A C 14
ATOM 21310 O O . GLU A 1 12 ? -28.384 -17.034 -3.989 1.00 0.00 12 GLU A O 14
ATOM 21322 N N . ASN A 1 13 ? -26.786 -16.886 -5.566 1.00 0.00 13 ASN A N 14
ATOM 21323 C CA . ASN A 1 13 ? -26.940 -15.447 -5.742 1.00 0.00 13 ASN A CA 14
ATOM 21324 C C . ASN A 1 13 ? -27.268 -15.109 -7.193 1.00 0.00 13 ASN A C 14
ATOM 21325 O O . ASN A 1 13 ? -26.740 -15.723 -8.121 1.00 0.00 13 ASN A O 14
ATOM 21336 N N . LYS A 1 14 ? -28.143 -14.127 -7.383 1.00 0.00 14 LYS A N 14
ATOM 21337 C CA . LYS A 1 14 ? -28.541 -13.704 -8.721 1.00 0.00 14 LYS A CA 14
ATOM 21338 C C . LYS A 1 14 ? -27.460 -12.842 -9.364 1.00 0.00 14 LYS A C 14
ATOM 21339 O O . LYS A 1 14 ? -26.529 -12.397 -8.693 1.00 0.00 14 LYS A O 14
ATOM 21358 N N . GLU A 1 15 ? -27.590 -12.611 -10.666 1.00 0.00 15 GLU A N 14
ATOM 21359 C CA . GLU A 1 15 ? -26.623 -11.801 -11.398 1.00 0.00 15 GLU A CA 14
ATOM 21360 C C . GLU A 1 15 ? -26.139 -10.631 -10.547 1.00 0.00 15 GLU A C 14
ATOM 21361 O O . GLU A 1 15 ? -26.917 -9.751 -10.180 1.00 0.00 15 GLU A O 14
ATOM 21373 N N . VAL A 1 16 ? -24.846 -10.628 -10.237 1.00 0.00 16 VAL A N 14
ATOM 21374 C CA . VAL A 1 16 ? -24.256 -9.567 -9.430 1.00 0.00 16 VAL A CA 14
ATOM 21375 C C . VAL A 1 16 ? -23.034 -8.968 -10.117 1.00 0.00 16 VAL A C 14
ATOM 21376 O O . VAL A 1 16 ? -22.323 -9.655 -10.851 1.00 0.00 16 VAL A O 14
ATOM 21389 N N . TYR A 1 17 ? -22.797 -7.684 -9.876 1.00 0.00 17 TYR A N 14
ATOM 21390 C CA . TYR A 1 17 ? -21.662 -6.991 -10.474 1.00 0.00 17 TYR A CA 14
ATOM 21391 C C . TYR A 1 17 ? -20.448 -7.037 -9.551 1.00 0.00 17 TYR A C 14
ATOM 21392 O O . TYR A 1 17 ? -20.385 -6.318 -8.555 1.00 0.00 17 TYR A O 14
ATOM 21410 N N . GLN A 1 18 ? -19.486 -7.889 -9.892 1.00 0.00 18 GLN A N 14
ATOM 21411 C CA . GLN A 1 18 ? -18.273 -8.030 -9.095 1.00 0.00 18 GLN A CA 14
ATOM 21412 C C . GLN A 1 18 ? -17.160 -7.137 -9.634 1.00 0.00 18 GLN A C 14
ATOM 21413 O O . GLN A 1 18 ? -17.150 -6.784 -10.814 1.00 0.00 18 GLN A O 14
ATOM 21427 N N . CYS A 1 19 ? -16.225 -6.775 -8.763 1.00 0.00 19 CYS A N 14
ATOM 21428 C CA . CYS A 1 19 ? -15.107 -5.922 -9.150 1.00 0.00 19 CYS A CA 14
ATOM 21429 C C . CYS A 1 19 ? -14.024 -6.733 -9.856 1.00 0.00 19 CYS A C 14
ATOM 21430 O O . CYS A 1 19 ? -13.742 -7.871 -9.481 1.00 0.00 19 CYS A O 14
ATOM 21437 N N . ARG A 1 20 ? -13.421 -6.137 -10.880 1.00 0.00 20 ARG A N 14
ATOM 21438 C CA . ARG A 1 20 ? -12.370 -6.804 -11.640 1.00 0.00 20 ARG A CA 14
ATOM 21439 C C . ARG A 1 20 ? -11.021 -6.666 -10.938 1.00 0.00 20 ARG A C 14
ATOM 21440 O O . ARG A 1 20 ? -9.968 -6.790 -11.564 1.00 0.00 20 ARG A O 14
ATOM 21461 N N . LEU A 1 21 ? -11.062 -6.409 -9.635 1.00 0.00 21 LEU A N 14
ATOM 21462 C CA . LEU A 1 21 ? -9.844 -6.254 -8.848 1.00 0.00 21 LEU A CA 14
ATOM 21463 C C . LEU A 1 21 ? -9.903 -7.100 -7.581 1.00 0.00 21 LEU A C 14
ATOM 21464 O O . LEU A 1 21 ? -8.994 -7.882 -7.300 1.00 0.00 21 LEU A O 14
ATOM 21480 N N . CYS A 1 22 ? -10.980 -6.942 -6.819 1.00 0.00 22 CYS A N 14
ATOM 21481 C CA . CYS A 1 22 ? -11.161 -7.692 -5.582 1.00 0.00 22 CYS A CA 14
ATOM 21482 C C . CYS A 1 22 ? -12.374 -8.613 -5.677 1.00 0.00 22 CYS A C 14
ATOM 21483 O O . CYS A 1 22 ? -12.800 -9.198 -4.682 1.00 0.00 22 CYS A O 14
ATOM 21490 N N . ASN A 1 23 ? -12.925 -8.735 -6.880 1.00 0.00 23 ASN A N 14
ATOM 21491 C CA . ASN A 1 23 ? -14.089 -9.584 -7.105 1.00 0.00 23 ASN A CA 14
ATOM 21492 C C . ASN A 1 23 ? -15.110 -9.416 -5.983 1.00 0.00 23 ASN A C 14
ATOM 21493 O O . ASN A 1 23 ? -15.734 -10.383 -5.548 1.00 0.00 23 ASN A O 14
ATOM 21504 N N . ALA A 1 24 ? -15.273 -8.181 -5.519 1.00 0.00 24 ALA A N 14
ATOM 21505 C CA . ALA A 1 24 ? -16.220 -7.886 -4.451 1.00 0.00 24 ALA A CA 14
ATOM 21506 C C . ALA A 1 24 ? -17.577 -7.481 -5.015 1.00 0.00 24 ALA A C 14
ATOM 21507 O O . ALA A 1 24 ? -17.694 -6.478 -5.720 1.00 0.00 24 ALA A O 14
ATOM 21514 N N . LYS A 1 25 ? -18.601 -8.268 -4.703 1.00 0.00 25 LYS A N 14
ATOM 21515 C CA . LYS A 1 25 ? -19.951 -7.991 -5.178 1.00 0.00 25 LYS A CA 14
ATOM 21516 C C . LYS A 1 25 ? -20.350 -6.550 -4.878 1.00 0.00 25 LYS A C 14
ATOM 21517 O O . LYS A 1 25 ? -20.280 -6.101 -3.733 1.00 0.00 25 LYS A O 14
ATOM 21536 N N . LEU A 1 26 ? -20.769 -5.829 -5.912 1.00 0.00 26 LEU A N 14
ATOM 21537 C CA . LEU A 1 26 ? -21.180 -4.438 -5.759 1.00 0.00 26 LEU A CA 14
ATOM 21538 C C . LEU A 1 26 ? -22.678 -4.340 -5.488 1.00 0.00 26 LEU A C 14
ATOM 21539 O O . LEU A 1 26 ? -23.363 -5.354 -5.355 1.00 0.00 26 LEU A O 14
ATOM 21555 N N . SER A 1 27 ? -23.181 -3.112 -5.410 1.00 0.00 27 SER A N 14
ATOM 21556 C CA . SER A 1 27 ? -24.598 -2.881 -5.154 1.00 0.00 27 SER A CA 14
ATOM 21557 C C . SER A 1 27 ? -25.319 -2.459 -6.430 1.00 0.00 27 SER A C 14
ATOM 21558 O O . SER A 1 27 ? -26.548 -2.489 -6.501 1.00 0.00 27 SER A O 14
ATOM 21566 N N . SER A 1 28 ? -24.546 -2.066 -7.437 1.00 0.00 28 SER A N 14
ATOM 21567 C CA . SER A 1 28 ? -25.109 -1.634 -8.710 1.00 0.00 28 SER A CA 14
ATOM 21568 C C . SER A 1 28 ? -24.010 -1.423 -9.747 1.00 0.00 28 SER A C 14
ATOM 21569 O O . SER A 1 28 ? -22.824 -1.404 -9.417 1.00 0.00 28 SER A O 14
ATOM 21577 N N . LEU A 1 29 ? -24.414 -1.265 -11.003 1.00 0.00 29 LEU A N 14
ATOM 21578 C CA . LEU A 1 29 ? -23.464 -1.055 -12.091 1.00 0.00 29 LEU A CA 14
ATOM 21579 C C . LEU A 1 29 ? -22.569 0.147 -11.808 1.00 0.00 29 LEU A C 14
ATOM 21580 O O . LEU A 1 29 ? -21.377 0.134 -12.120 1.00 0.00 29 LEU A O 14
ATOM 21596 N N . LEU A 1 30 ? -23.149 1.184 -11.214 1.00 0.00 30 LEU A N 14
ATOM 21597 C CA . LEU A 1 30 ? -22.404 2.394 -10.886 1.00 0.00 30 LEU A CA 14
ATOM 21598 C C . LEU A 1 30 ? -21.299 2.096 -9.876 1.00 0.00 30 LEU A C 14
ATOM 21599 O O . LEU A 1 30 ? -20.129 2.387 -10.120 1.00 0.00 30 LEU A O 14
ATOM 21615 N N . GLU A 1 31 ? -21.681 1.513 -8.744 1.00 0.00 31 GLU A N 14
ATOM 21616 C CA . GLU A 1 31 ? -20.722 1.175 -7.699 1.00 0.00 31 GLU A CA 14
ATOM 21617 C C . GLU A 1 31 ? -19.515 0.447 -8.283 1.00 0.00 31 GLU A C 14
ATOM 21618 O O . GLU A 1 31 ? -18.408 0.538 -7.753 1.00 0.00 31 GLU A O 14
ATOM 21630 N N . GLN A 1 32 ? -19.739 -0.274 -9.376 1.00 0.00 32 GLN A N 14
ATOM 21631 C CA . GLN A 1 32 ? -18.670 -1.019 -10.031 1.00 0.00 32 GLN A CA 14
ATOM 21632 C C . GLN A 1 32 ? -17.722 -0.078 -10.766 1.00 0.00 32 GLN A C 14
ATOM 21633 O O . GLN A 1 32 ? -16.504 -0.242 -10.714 1.00 0.00 32 GLN A O 14
ATOM 21647 N N . GLY A 1 33 ? -18.290 0.909 -11.453 1.00 0.00 33 GLY A N 14
ATOM 21648 C CA . GLY A 1 33 ? -17.480 1.862 -12.189 1.00 0.00 33 GLY A CA 14
ATOM 21649 C C . GLY A 1 33 ? -16.731 2.814 -11.278 1.00 0.00 33 GLY A C 14
ATOM 21650 O O . GLY A 1 33 ? -15.633 3.263 -11.605 1.00 0.00 33 GLY A O 14
ATOM 21654 N N . SER A 1 34 ? -17.326 3.123 -10.130 1.00 0.00 34 SER A N 14
ATOM 21655 C CA . SER A 1 34 ? -16.710 4.032 -9.170 1.00 0.00 34 SER A CA 14
ATOM 21656 C C . SER A 1 34 ? -15.755 3.281 -8.247 1.00 0.00 34 SER A C 14
ATOM 21657 O O . SER A 1 34 ? -14.628 3.718 -8.013 1.00 0.00 34 SER A O 14
ATOM 21665 N N . HIS A 1 35 ? -16.214 2.148 -7.725 1.00 0.00 35 HIS A N 14
ATOM 21666 C CA . HIS A 1 35 ? -15.401 1.335 -6.828 1.00 0.00 35 HIS A CA 14
ATOM 21667 C C . HIS A 1 35 ? -14.045 1.024 -7.454 1.00 0.00 35 HIS A C 14
ATOM 21668 O O . HIS A 1 35 ? -13.068 0.777 -6.749 1.00 0.00 35 HIS A O 14
ATOM 21682 N N . GLU A 1 36 ? -13.995 1.038 -8.783 1.00 0.00 36 GLU A N 14
ATOM 21683 C CA . GLU A 1 36 ? -12.760 0.756 -9.503 1.00 0.00 36 GLU A CA 14
ATOM 21684 C C . GLU A 1 36 ? -11.792 1.932 -9.405 1.00 0.00 36 GLU A C 14
ATOM 21685 O O . GLU A 1 36 ? -10.579 1.764 -9.536 1.00 0.00 36 GLU A O 14
ATOM 21697 N N . ARG A 1 37 ? -12.338 3.122 -9.174 1.00 0.00 37 ARG A N 14
ATOM 21698 C CA . ARG A 1 37 ? -11.524 4.326 -9.060 1.00 0.00 37 ARG A CA 14
ATOM 21699 C C . ARG A 1 37 ? -10.737 4.329 -7.753 1.00 0.00 37 ARG A C 14
ATOM 21700 O O . ARG A 1 37 ? -9.544 4.634 -7.735 1.00 0.00 37 ARG A O 14
ATOM 21721 N N . LEU A 1 38 ? -11.412 3.988 -6.661 1.00 0.00 38 LEU A N 14
ATOM 21722 C CA . LEU A 1 38 ? -10.777 3.952 -5.349 1.00 0.00 38 LEU A CA 14
ATOM 21723 C C . LEU A 1 38 ? -10.043 2.631 -5.136 1.00 0.00 38 LEU A C 14
ATOM 21724 O O . LEU A 1 38 ? -9.037 2.575 -4.427 1.00 0.00 38 LEU A O 14
ATOM 21740 N N . CYS A 1 39 ? -10.551 1.571 -5.754 1.00 0.00 39 CYS A N 14
ATOM 21741 C CA . CYS A 1 39 ? -9.944 0.251 -5.635 1.00 0.00 39 CYS A CA 14
ATOM 21742 C C . CYS A 1 39 ? -8.670 0.161 -6.470 1.00 0.00 39 CYS A C 14
ATOM 21743 O O . CYS A 1 39 ? -8.065 -0.906 -6.585 1.00 0.00 39 CYS A O 14
ATOM 21750 N N . ARG A 1 40 ? -8.269 1.286 -7.051 1.00 0.00 40 ARG A N 14
ATOM 21751 C CA . ARG A 1 40 ? -7.069 1.334 -7.877 1.00 0.00 40 ARG A CA 14
ATOM 21752 C C . ARG A 1 40 ? -6.021 2.257 -7.260 1.00 0.00 40 ARG A C 14
ATOM 21753 O O . ARG A 1 40 ? -4.820 2.048 -7.427 1.00 0.00 40 ARG A O 14
ATOM 21774 N N . ASN A 1 41 ? -6.485 3.278 -6.547 1.00 0.00 41 ASN A N 14
ATOM 21775 C CA . ASN A 1 41 ? -5.589 4.233 -5.907 1.00 0.00 41 ASN A CA 14
ATOM 21776 C C . ASN A 1 41 ? -5.808 4.257 -4.397 1.00 0.00 41 ASN A C 14
ATOM 21777 O O . ASN A 1 41 ? -5.388 5.189 -3.713 1.00 0.00 41 ASN A O 14
ATOM 21788 N N . ALA A 1 42 ? -6.470 3.224 -3.884 1.00 0.00 42 ALA A N 14
ATOM 21789 C CA . ALA A 1 42 ? -6.743 3.125 -2.456 1.00 0.00 42 ALA A CA 14
ATOM 21790 C C . ALA A 1 42 ? -5.449 3.129 -1.648 1.00 0.00 42 ALA A C 14
ATOM 21791 O O . ALA A 1 42 ? -5.233 4.002 -0.808 1.00 0.00 42 ALA A O 14
ATOM 21798 N N . ALA A 1 43 ? -4.592 2.146 -1.908 1.00 0.00 43 ALA A N 14
ATOM 21799 C CA . ALA A 1 43 ? -3.320 2.038 -1.205 1.00 0.00 43 ALA A CA 14
ATOM 21800 C C . ALA A 1 43 ? -2.156 1.950 -2.188 1.00 0.00 43 ALA A C 14
ATOM 21801 O O . ALA A 1 43 ? -1.887 0.890 -2.753 1.00 0.00 43 ALA A O 14
ATOM 21808 N N . VAL A 1 44 ? -1.470 3.071 -2.387 1.00 0.00 44 VAL A N 14
ATOM 21809 C CA . VAL A 1 44 ? -0.335 3.120 -3.301 1.00 0.00 44 VAL A CA 14
ATOM 21810 C C . VAL A 1 44 ? 0.958 3.432 -2.555 1.00 0.00 44 VAL A C 14
ATOM 21811 O O . VAL A 1 44 ? 1.228 4.583 -2.213 1.00 0.00 44 VAL A O 14
ATOM 21824 N N . CYS A 1 45 ? 1.754 2.398 -2.306 1.00 0.00 45 CYS A N 14
ATOM 21825 C CA . CYS A 1 45 ? 3.020 2.559 -1.601 1.00 0.00 45 CYS A CA 14
ATOM 21826 C C . CYS A 1 45 ? 3.935 3.530 -2.341 1.00 0.00 45 CYS A C 14
ATOM 21827 O O . CYS A 1 45 ? 4.298 3.321 -3.499 1.00 0.00 45 CYS A O 14
ATOM 21834 N N . PRO A 1 46 ? 4.318 4.620 -1.658 1.00 0.00 46 PRO A N 14
ATOM 21835 C CA . PRO A 1 46 ? 5.195 5.645 -2.230 1.00 0.00 46 PRO A CA 14
ATOM 21836 C C . PRO A 1 46 ? 6.623 5.144 -2.423 1.00 0.00 46 PRO A C 14
ATOM 21837 O O . PRO A 1 46 ? 7.516 5.909 -2.788 1.00 0.00 46 PRO A O 14
ATOM 21848 N N . TYR A 1 47 ? 6.831 3.855 -2.176 1.00 0.00 47 TYR A N 14
ATOM 21849 C CA . TYR A 1 47 ? 8.151 3.253 -2.321 1.00 0.00 47 TYR A CA 14
ATOM 21850 C C . TYR A 1 47 ? 8.250 2.465 -3.624 1.00 0.00 47 TYR A C 14
ATOM 21851 O O . TYR A 1 47 ? 9.055 2.788 -4.498 1.00 0.00 47 TYR A O 14
ATOM 21869 N N . CYS A 1 48 ? 7.425 1.431 -3.747 1.00 0.00 48 CYS A N 14
ATOM 21870 C CA . CYS A 1 48 ? 7.418 0.596 -4.942 1.00 0.00 48 CYS A CA 14
ATOM 21871 C C . CYS A 1 48 ? 6.259 0.972 -5.862 1.00 0.00 48 CYS A C 14
ATOM 21872 O O . CYS A 1 48 ? 6.234 0.592 -7.032 1.00 0.00 48 CYS A O 14
ATOM 21879 N N . SER A 1 49 ? 5.302 1.721 -5.323 1.00 0.00 49 SER A N 14
ATOM 21880 C CA . SER A 1 49 ? 4.139 2.146 -6.093 1.00 0.00 49 SER A CA 14
ATOM 21881 C C . SER A 1 49 ? 3.166 0.987 -6.291 1.00 0.00 49 SER A C 14
ATOM 21882 O O . SER A 1 49 ? 2.594 0.819 -7.369 1.00 0.00 49 SER A O 14
ATOM 21890 N N . LEU A 1 50 ? 2.984 0.190 -5.244 1.00 0.00 50 LEU A N 14
ATOM 21891 C CA . LEU A 1 50 ? 2.081 -0.954 -5.301 1.00 0.00 50 LEU A CA 14
ATOM 21892 C C . LEU A 1 50 ? 0.625 -0.499 -5.301 1.00 0.00 50 LEU A C 14
ATOM 21893 O O . LEU A 1 50 ? 0.339 0.697 -5.351 1.00 0.00 50 LEU A O 14
ATOM 21909 N N . ARG A 1 51 ? -0.290 -1.461 -5.241 1.00 0.00 51 ARG A N 14
ATOM 21910 C CA . ARG A 1 51 ? -1.716 -1.158 -5.233 1.00 0.00 51 ARG A CA 14
ATOM 21911 C C . ARG A 1 51 ? -2.493 -2.224 -4.466 1.00 0.00 51 ARG A C 14
ATOM 21912 O O . ARG A 1 51 ? -2.686 -3.338 -4.954 1.00 0.00 51 ARG A O 14
ATOM 21933 N N . PHE A 1 52 ? -2.937 -1.875 -3.263 1.00 0.00 52 PHE A N 14
ATOM 21934 C CA . PHE A 1 52 ? -3.691 -2.802 -2.428 1.00 0.00 52 PHE A CA 14
ATOM 21935 C C . PHE A 1 52 ? -5.165 -2.408 -2.372 1.00 0.00 52 PHE A C 14
ATOM 21936 O O . PHE A 1 52 ? -5.502 -1.224 -2.366 1.00 0.00 52 PHE A O 14
ATOM 21953 N N . PHE A 1 53 ? -6.038 -3.409 -2.331 1.00 0.00 53 PHE A N 14
ATOM 21954 C CA . PHE A 1 53 ? -7.475 -3.168 -2.277 1.00 0.00 53 PHE A CA 14
ATOM 21955 C C . PHE A 1 53 ? -7.819 -2.179 -1.168 1.00 0.00 53 PHE A C 14
ATOM 21956 O O . PHE A 1 53 ? -8.637 -1.278 -1.356 1.00 0.00 53 PHE A O 14
ATOM 21973 N N . SER A 1 54 ? -7.190 -2.353 -0.010 1.00 0.00 54 SER A N 14
ATOM 21974 C CA . SER A 1 54 ? -7.432 -1.479 1.132 1.00 0.00 54 SER A CA 14
ATOM 21975 C C . SER A 1 54 ? -6.159 -0.736 1.527 1.00 0.00 54 SER A C 14
ATOM 21976 O O . SER A 1 54 ? -5.043 -1.216 1.329 1.00 0.00 54 SER A O 14
ATOM 21984 N N . PRO A 1 55 ? -6.330 0.465 2.099 1.00 0.00 55 PRO A N 14
ATOM 21985 C CA . PRO A 1 55 ? -5.207 1.301 2.534 1.00 0.00 55 PRO A CA 14
ATOM 21986 C C . PRO A 1 55 ? -4.486 0.718 3.745 1.00 0.00 55 PRO A C 14
ATOM 21987 O O . PRO A 1 55 ? -3.346 1.080 4.033 1.00 0.00 55 PRO A O 14
ATOM 21998 N N . GLU A 1 56 ? -5.158 -0.188 4.449 1.00 0.00 56 GLU A N 14
ATOM 21999 C CA . GLU A 1 56 ? -4.579 -0.820 5.629 1.00 0.00 56 GLU A CA 14
ATOM 22000 C C . GLU A 1 56 ? -3.602 -1.923 5.231 1.00 0.00 56 GLU A C 14
ATOM 22001 O O . GLU A 1 56 ? -2.558 -2.098 5.859 1.00 0.00 56 GLU A O 14
ATOM 22013 N N . LEU A 1 57 ? -3.950 -2.663 4.184 1.00 0.00 57 LEU A N 14
ATOM 22014 C CA . LEU A 1 57 ? -3.105 -3.750 3.702 1.00 0.00 57 LEU A CA 14
ATOM 22015 C C . LEU A 1 57 ? -1.725 -3.233 3.308 1.00 0.00 57 LEU A C 14
ATOM 22016 O O . LEU A 1 57 ? -0.705 -3.840 3.636 1.00 0.00 57 LEU A O 14
ATOM 22032 N N . LYS A 1 58 ? -1.700 -2.106 2.604 1.00 0.00 58 LYS A N 14
ATOM 22033 C CA . LYS A 1 58 ? -0.446 -1.504 2.167 1.00 0.00 58 LYS A CA 14
ATOM 22034 C C . LYS A 1 58 ? 0.436 -1.157 3.362 1.00 0.00 58 LYS A C 14
ATOM 22035 O O . LYS A 1 58 ? 1.624 -1.478 3.382 1.00 0.00 58 LYS A O 14
ATOM 22054 N N . GLN A 1 59 ? -0.153 -0.501 4.357 1.00 0.00 59 GLN A N 14
ATOM 22055 C CA . GLN A 1 59 ? 0.580 -0.113 5.556 1.00 0.00 59 GLN A CA 14
ATOM 22056 C C . GLN A 1 59 ? 1.524 -1.224 6.001 1.00 0.00 59 GLN A C 14
ATOM 22057 O O . GLN A 1 59 ? 2.733 -1.020 6.105 1.00 0.00 59 GLN A O 14
ATOM 22071 N N . GLU A 1 60 ? 0.963 -2.401 6.263 1.00 0.00 60 GLU A N 14
ATOM 22072 C CA . GLU A 1 60 ? 1.756 -3.545 6.699 1.00 0.00 60 GLU A CA 14
ATOM 22073 C C . GLU A 1 60 ? 2.939 -3.774 5.763 1.00 0.00 60 GLU A C 14
ATOM 22074 O O . GLU A 1 60 ? 4.072 -3.955 6.209 1.00 0.00 60 GLU A O 14
ATOM 22086 N N . HIS A 1 61 ? 2.667 -3.767 4.462 1.00 0.00 61 HIS A N 14
ATOM 22087 C CA . HIS A 1 61 ? 3.708 -3.974 3.462 1.00 0.00 61 HIS A CA 14
ATOM 22088 C C . HIS A 1 61 ? 4.850 -2.980 3.651 1.00 0.00 61 HIS A C 14
ATOM 22089 O O . HIS A 1 61 ? 6.005 -3.371 3.815 1.00 0.00 61 HIS A O 14
ATOM 22103 N N . GLU A 1 62 ? 4.517 -1.693 3.628 1.00 0.00 62 GLU A N 14
ATOM 22104 C CA . GLU A 1 62 ? 5.516 -0.644 3.796 1.00 0.00 62 GLU A CA 14
ATOM 22105 C C . GLU A 1 62 ? 6.503 -1.004 4.902 1.00 0.00 62 GLU A C 14
ATOM 22106 O O . GLU A 1 62 ? 7.717 -0.893 4.726 1.00 0.00 62 GLU A O 14
ATOM 22118 N N . SER A 1 63 ? 5.974 -1.437 6.042 1.00 0.00 63 SER A N 14
ATOM 22119 C CA . SER A 1 63 ? 6.808 -1.810 7.179 1.00 0.00 63 SER A CA 14
ATOM 22120 C C . SER A 1 63 ? 7.866 -2.828 6.765 1.00 0.00 63 SER A C 14
ATOM 22121 O O . SER A 1 63 ? 8.989 -2.814 7.270 1.00 0.00 63 SER A O 14
ATOM 22129 N N . LYS A 1 64 ? 7.499 -3.712 5.843 1.00 0.00 64 LYS A N 14
ATOM 22130 C CA . LYS A 1 64 ? 8.415 -4.738 5.359 1.00 0.00 64 LYS A CA 14
ATOM 22131 C C . LYS A 1 64 ? 8.650 -4.594 3.859 1.00 0.00 64 LYS A C 14
ATOM 22132 O O . LYS A 1 64 ? 8.953 -5.569 3.171 1.00 0.00 64 LYS A O 14
ATOM 22151 N N . CYS A 1 65 ? 8.509 -3.371 3.357 1.00 0.00 65 CYS A N 14
ATOM 22152 C CA . CYS A 1 65 ? 8.707 -3.098 1.939 1.00 0.00 65 CYS A CA 14
ATOM 22153 C C . CYS A 1 65 ? 10.193 -3.061 1.594 1.00 0.00 65 CYS A C 14
ATOM 22154 O O . CYS A 1 65 ? 10.916 -2.162 2.021 1.00 0.00 65 CYS A O 14
ATOM 22161 N N . GLU A 1 66 ? 10.640 -4.045 0.819 1.00 0.00 66 GLU A N 14
ATOM 22162 C CA . GLU A 1 66 ? 12.039 -4.124 0.418 1.00 0.00 66 GLU A CA 14
ATOM 22163 C C . GLU A 1 66 ? 12.478 -2.841 -0.282 1.00 0.00 66 GLU A C 14
ATOM 22164 O O . GLU A 1 66 ? 13.638 -2.437 -0.192 1.00 0.00 66 GLU A O 14
ATOM 22176 N N . TYR A 1 67 ? 11.543 -2.206 -0.980 1.00 0.00 67 TYR A N 14
ATOM 22177 C CA . TYR A 1 67 ? 11.833 -0.970 -1.698 1.00 0.00 67 TYR A CA 14
ATOM 22178 C C . TYR A 1 67 ? 11.997 0.197 -0.730 1.00 0.00 67 TYR A C 14
ATOM 22179 O O . TYR A 1 67 ? 12.711 1.159 -1.013 1.00 0.00 67 TYR A O 14
ATOM 22197 N N . LYS A 1 68 ? 11.329 0.105 0.415 1.00 0.00 68 LYS A N 14
ATOM 22198 C CA . LYS A 1 68 ? 11.400 1.151 1.428 1.00 0.00 68 LYS A CA 14
ATOM 22199 C C . LYS A 1 68 ? 12.848 1.544 1.705 1.00 0.00 68 LYS A C 14
ATOM 22200 O O . LYS A 1 68 ? 13.241 2.693 1.497 1.00 0.00 68 LYS A O 14
ATOM 22219 N N . LYS A 1 69 ? 13.638 0.584 2.172 1.00 0.00 69 LYS A N 14
ATOM 22220 C CA . LYS A 1 69 ? 15.043 0.828 2.474 1.00 0.00 69 LYS A CA 14
ATOM 22221 C C . LYS A 1 69 ? 15.770 1.397 1.260 1.00 0.00 69 LYS A C 14
ATOM 22222 O O . LYS A 1 69 ? 16.676 2.220 1.396 1.00 0.00 69 LYS A O 14
ATOM 22241 N N . LEU A 1 70 ? 15.366 0.956 0.074 1.00 0.00 70 LEU A N 14
ATOM 22242 C CA . LEU A 1 70 ? 15.978 1.423 -1.165 1.00 0.00 70 LEU A CA 14
ATOM 22243 C C . LEU A 1 70 ? 15.524 2.841 -1.496 1.00 0.00 70 LEU A C 14
ATOM 22244 O O . LEU A 1 70 ? 16.148 3.534 -2.301 1.00 0.00 70 LEU A O 14
ATOM 22260 N N . THR A 1 71 ? 14.433 3.270 -0.867 1.00 0.00 71 THR A N 14
ATOM 22261 C CA . THR A 1 71 ? 13.896 4.606 -1.093 1.00 0.00 71 THR A CA 14
ATOM 22262 C C . THR A 1 71 ? 14.511 5.616 -0.131 1.00 0.00 71 THR A C 14
ATOM 22263 O O . THR A 1 71 ? 14.250 5.581 1.072 1.00 0.00 71 THR A O 14
ATOM 22274 N N . CYS A 1 72 ? 15.329 6.515 -0.668 1.00 0.00 72 CYS A N 14
ATOM 22275 C CA . CYS A 1 72 ? 15.981 7.536 0.143 1.00 0.00 72 CYS A CA 14
ATOM 22276 C C . CYS A 1 72 ? 14.952 8.471 0.772 1.00 0.00 72 CYS A C 14
ATOM 22277 O O . CYS A 1 72 ? 14.797 9.617 0.349 1.00 0.00 72 CYS A O 14
ATOM 22284 N N . LEU A 1 73 ? 14.252 7.973 1.786 1.00 0.00 73 LEU A N 14
ATOM 22285 C CA . LEU A 1 73 ? 13.237 8.763 2.475 1.00 0.00 73 LEU A CA 14
ATOM 22286 C C . LEU A 1 73 ? 13.687 10.213 2.628 1.00 0.00 73 LEU A C 14
ATOM 22287 O O . LEU A 1 73 ? 12.863 11.123 2.707 1.00 0.00 73 LEU A O 14
ATOM 22303 N N . GLU A 1 74 ? 15.000 10.419 2.667 1.00 0.00 74 GLU A N 14
ATOM 22304 C CA . GLU A 1 74 ? 15.558 11.758 2.810 1.00 0.00 74 GLU A CA 14
ATOM 22305 C C . GLU A 1 74 ? 15.178 12.636 1.620 1.00 0.00 74 GLU A C 14
ATOM 22306 O O . GLU A 1 74 ? 14.672 13.745 1.790 1.00 0.00 74 GLU A O 14
ATOM 22318 N N . CYS A 1 75 ? 15.426 12.130 0.417 1.00 0.00 75 CYS A N 14
ATOM 22319 C CA . CYS A 1 75 ? 15.112 12.866 -0.802 1.00 0.00 75 CYS A CA 14
ATOM 22320 C C . CYS A 1 75 ? 14.239 12.029 -1.733 1.00 0.00 75 CYS A C 14
ATOM 22321 O O . CYS A 1 75 ? 14.390 12.079 -2.953 1.00 0.00 75 CYS A O 14
ATOM 22328 N N . MET A 1 76 ? 13.326 11.261 -1.147 1.00 0.00 76 MET A N 14
ATOM 22329 C CA . MET A 1 76 ? 12.428 10.415 -1.924 1.00 0.00 76 MET A CA 14
ATOM 22330 C C . MET A 1 76 ? 13.095 9.956 -3.216 1.00 0.00 76 MET A C 14
ATOM 22331 O O . MET A 1 76 ? 12.557 10.150 -4.306 1.00 0.00 76 MET A O 14
ATOM 22345 N N . ARG A 1 77 ? 14.270 9.348 -3.087 1.00 0.00 77 ARG A N 14
ATOM 22346 C CA . ARG A 1 77 ? 15.011 8.863 -4.245 1.00 0.00 77 ARG A CA 14
ATOM 22347 C C . ARG A 1 77 ? 15.213 7.353 -4.169 1.00 0.00 77 ARG A C 14
ATOM 22348 O O . ARG A 1 77 ? 16.022 6.862 -3.381 1.00 0.00 77 ARG A O 14
ATOM 22369 N N . THR A 1 78 ? 14.470 6.620 -4.992 1.00 0.00 78 THR A N 14
ATOM 22370 C CA . THR A 1 78 ? 14.565 5.165 -5.017 1.00 0.00 78 THR A CA 14
ATOM 22371 C C . THR A 1 78 ? 15.723 4.705 -5.895 1.00 0.00 78 THR A C 14
ATOM 22372 O O . THR A 1 78 ? 16.088 5.377 -6.860 1.00 0.00 78 THR A O 14
ATOM 22383 N N . PHE A 1 79 ? 16.297 3.556 -5.555 1.00 0.00 79 PHE A N 14
ATOM 22384 C CA . PHE A 1 79 ? 17.414 3.006 -6.313 1.00 0.00 79 PHE A CA 14
ATOM 22385 C C . PHE A 1 79 ? 17.163 1.543 -6.669 1.00 0.00 79 PHE A C 14
ATOM 22386 O O . PHE A 1 79 ? 16.089 1.003 -6.403 1.00 0.00 79 PHE A O 14
ATOM 22403 N N . LYS A 1 80 ? 18.161 0.907 -7.273 1.00 0.00 80 LYS A N 14
ATOM 22404 C CA . LYS A 1 80 ? 18.051 -0.492 -7.666 1.00 0.00 80 LYS A CA 14
ATOM 22405 C C . LYS A 1 80 ? 18.359 -1.413 -6.490 1.00 0.00 80 LYS A C 14
ATOM 22406 O O . LYS A 1 80 ? 17.586 -2.320 -6.180 1.00 0.00 80 LYS A O 14
ATOM 22425 N N . SER A 1 81 ? 19.492 -1.174 -5.837 1.00 0.00 81 SER A N 14
ATOM 22426 C CA . SER A 1 81 ? 19.903 -1.983 -4.696 1.00 0.00 81 SER A CA 14
ATOM 22427 C C . SER A 1 81 ? 20.267 -1.100 -3.507 1.00 0.00 81 SER A C 14
ATOM 22428 O O . SER A 1 81 ? 20.353 0.121 -3.629 1.00 0.00 81 SER A O 14
ATOM 22436 N N . SER A 1 82 ? 20.481 -1.729 -2.355 1.00 0.00 82 SER A N 14
ATOM 22437 C CA . SER A 1 82 ? 20.833 -1.001 -1.141 1.00 0.00 82 SER A CA 14
ATOM 22438 C C . SER A 1 82 ? 22.265 -0.481 -1.215 1.00 0.00 82 SER A C 14
ATOM 22439 O O . SER A 1 82 ? 22.551 0.644 -0.802 1.00 0.00 82 SER A O 14
ATOM 22447 N N . PHE A 1 83 ? 23.161 -1.307 -1.743 1.00 0.00 83 PHE A N 14
ATOM 22448 C CA . PHE A 1 83 ? 24.565 -0.932 -1.871 1.00 0.00 83 PHE A CA 14
ATOM 22449 C C . PHE A 1 83 ? 24.723 0.284 -2.780 1.00 0.00 83 PHE A C 14
ATOM 22450 O O . PHE A 1 83 ? 25.645 1.082 -2.613 1.00 0.00 83 PHE A O 14
ATOM 22467 N N . SER A 1 84 ? 23.816 0.417 -3.742 1.00 0.00 84 SER A N 14
ATOM 22468 C CA . SER A 1 84 ? 23.856 1.532 -4.681 1.00 0.00 84 SER A CA 14
ATOM 22469 C C . SER A 1 84 ? 23.474 2.838 -3.990 1.00 0.00 84 SER A C 14
ATOM 22470 O O . SER A 1 84 ? 24.265 3.781 -3.941 1.00 0.00 84 SER A O 14
ATOM 22478 N N . ILE A 1 85 ? 22.258 2.884 -3.457 1.00 0.00 85 ILE A N 14
ATOM 22479 C CA . ILE A 1 85 ? 21.771 4.073 -2.768 1.00 0.00 85 ILE A CA 14
ATOM 22480 C C . ILE A 1 85 ? 22.672 4.434 -1.592 1.00 0.00 85 ILE A C 14
ATOM 22481 O O . ILE A 1 85 ? 22.794 5.603 -1.226 1.00 0.00 85 ILE A O 14
ATOM 22497 N N . TRP A 1 86 ? 23.303 3.423 -1.005 1.00 0.00 86 TRP A N 14
ATOM 22498 C CA . TRP A 1 86 ? 24.195 3.634 0.129 1.00 0.00 86 TRP A CA 14
ATOM 22499 C C . TRP A 1 86 ? 25.237 4.701 -0.189 1.00 0.00 86 TRP A C 14
ATOM 22500 O O . TRP A 1 86 ? 25.499 5.587 0.625 1.00 0.00 86 TRP A O 14
ATOM 22521 N N . ARG A 1 87 ? 25.827 4.611 -1.376 1.00 0.00 87 ARG A N 14
ATOM 22522 C CA . ARG A 1 87 ? 26.841 5.569 -1.800 1.00 0.00 87 ARG A CA 14
ATOM 22523 C C . ARG A 1 87 ? 26.225 6.946 -2.032 1.00 0.00 87 ARG A C 14
ATOM 22524 O O . ARG A 1 87 ? 26.866 7.971 -1.800 1.00 0.00 87 ARG A O 14
ATOM 22545 N N . HIS A 1 88 ? 24.978 6.961 -2.491 1.00 0.00 88 HIS A N 14
ATOM 22546 C CA . HIS A 1 88 ? 24.275 8.211 -2.754 1.00 0.00 88 HIS A CA 14
ATOM 22547 C C . HIS A 1 88 ? 23.998 8.962 -1.455 1.00 0.00 88 HIS A C 14
ATOM 22548 O O . HIS A 1 88 ? 23.842 10.183 -1.455 1.00 0.00 88 HIS A O 14
ATOM 22562 N N . GLN A 1 89 ? 23.938 8.224 -0.352 1.00 0.00 89 GLN A N 14
ATOM 22563 C CA . GLN A 1 89 ? 23.678 8.821 0.953 1.00 0.00 89 GLN A CA 14
ATOM 22564 C C . GLN A 1 89 ? 24.980 9.068 1.707 1.00 0.00 89 GLN A C 14
ATOM 22565 O O . GLN A 1 89 ? 25.031 9.886 2.626 1.00 0.00 89 GLN A O 14
ATOM 22579 N N . VAL A 1 90 ? 26.031 8.356 1.314 1.00 0.00 90 VAL A N 14
ATOM 22580 C CA . VAL A 1 90 ? 27.334 8.499 1.952 1.00 0.00 90 VAL A CA 14
ATOM 22581 C C . VAL A 1 90 ? 28.219 9.473 1.184 1.00 0.00 90 VAL A C 14
ATOM 22582 O O . VAL A 1 90 ? 29.153 10.049 1.740 1.00 0.00 90 VAL A O 14
ATOM 22595 N N . GLU A 1 91 ? 27.917 9.653 -0.098 1.00 0.00 91 GLU A N 14
ATOM 22596 C CA . GLU A 1 91 ? 28.687 10.559 -0.944 1.00 0.00 91 GLU A CA 14
ATOM 22597 C C . GLU A 1 91 ? 28.021 11.930 -1.019 1.00 0.00 91 GLU A C 14
ATOM 22598 O O . GLU A 1 91 ? 28.689 12.961 -0.951 1.00 0.00 91 GLU A O 14
ATOM 22610 N N . VAL A 1 92 ? 26.699 11.932 -1.161 1.00 0.00 92 VAL A N 14
ATOM 22611 C CA . VAL A 1 92 ? 25.942 13.176 -1.246 1.00 0.00 92 VAL A CA 14
ATOM 22612 C C . VAL A 1 92 ? 25.572 13.689 0.141 1.00 0.00 92 VAL A C 14
ATOM 22613 O O . VAL A 1 92 ? 26.008 14.765 0.553 1.00 0.00 92 VAL A O 14
ATOM 22626 N N . HIS A 1 93 ? 24.766 12.913 0.859 1.00 0.00 93 HIS A N 14
ATOM 22627 C CA . HIS A 1 93 ? 24.338 13.289 2.201 1.00 0.00 93 HIS A CA 14
ATOM 22628 C C . HIS A 1 93 ? 25.446 13.029 3.217 1.00 0.00 93 HIS A C 14
ATOM 22629 O O . HIS A 1 93 ? 25.517 13.687 4.254 1.00 0.00 93 HIS A O 14
ATOM 22643 N N . ASN A 1 94 ? 26.309 12.066 2.912 1.00 0.00 94 ASN A N 14
ATOM 22644 C CA . ASN A 1 94 ? 27.413 11.718 3.799 1.00 0.00 94 ASN A CA 14
ATOM 22645 C C . ASN A 1 94 ? 26.895 11.259 5.158 1.00 0.00 94 ASN A C 14
ATOM 22646 O O . ASN A 1 94 ? 27.310 11.772 6.197 1.00 0.00 94 ASN A O 14
ATOM 22657 N N . GLN A 1 95 ? 25.986 10.289 5.142 1.00 0.00 95 GLN A N 14
ATOM 22658 C CA . GLN A 1 95 ? 25.411 9.761 6.373 1.00 0.00 95 GLN A CA 14
ATOM 22659 C C . GLN A 1 95 ? 25.728 8.277 6.529 1.00 0.00 95 GLN A C 14
ATOM 22660 O O . GLN A 1 95 ? 25.430 7.473 5.647 1.00 0.00 95 GLN A O 14
ATOM 22674 N N . ASN A 1 96 ? 26.334 7.922 7.658 1.00 0.00 96 ASN A N 14
ATOM 22675 C CA . ASN A 1 96 ? 26.692 6.534 7.929 1.00 0.00 96 ASN A CA 14
ATOM 22676 C C . ASN A 1 96 ? 25.925 6.000 9.134 1.00 0.00 96 ASN A C 14
ATOM 22677 O O . ASN A 1 96 ? 26.484 5.300 9.978 1.00 0.00 96 ASN A O 14
ATOM 22688 N N . ASN A 1 97 ? 24.641 6.335 9.208 1.00 0.00 97 ASN A N 14
ATOM 22689 C CA . ASN A 1 97 ? 23.796 5.889 10.310 1.00 0.00 97 ASN A CA 14
ATOM 22690 C C . ASN A 1 97 ? 23.278 4.476 10.060 1.00 0.00 97 ASN A C 14
ATOM 22691 O O . ASN A 1 97 ? 22.916 4.126 8.937 1.00 0.00 97 ASN A O 14
ATOM 22702 N N . MET A 1 98 ? 23.244 3.669 11.116 1.00 0.00 98 MET A N 14
ATOM 22703 C CA . MET A 1 98 ? 22.768 2.294 11.011 1.00 0.00 98 MET A CA 14
ATOM 22704 C C . MET A 1 98 ? 23.028 1.733 9.617 1.00 0.00 98 MET A C 14
ATOM 22705 O O . MET A 1 98 ? 22.145 1.134 9.004 1.00 0.00 98 MET A O 14
ATOM 22719 N N . ALA A 1 99 ? 24.245 1.932 9.121 1.00 0.00 99 ALA A N 14
ATOM 22720 C CA . ALA A 1 99 ? 24.621 1.444 7.800 1.00 0.00 99 ALA A CA 14
ATOM 22721 C C . ALA A 1 99 ? 24.239 -0.022 7.627 1.00 0.00 99 ALA A C 14
ATOM 22722 O O . ALA A 1 99 ? 24.024 -0.750 8.596 1.00 0.00 99 ALA A O 14
ATOM 22729 N N . PRO A 1 100 ? 24.153 -0.466 6.365 1.00 0.00 100 PRO A N 14
ATOM 22730 C CA . PRO A 1 100 ? 23.796 -1.850 6.035 1.00 0.00 100 PRO A CA 14
ATOM 22731 C C . PRO A 1 100 ? 24.896 -2.837 6.411 1.00 0.00 100 PRO A C 14
ATOM 22732 O O . PRO A 1 100 ? 25.866 -3.013 5.674 1.00 0.00 100 PRO A O 14
ATOM 22743 N N . THR A 1 101 ? 24.739 -3.480 7.564 1.00 0.00 101 THR A N 14
ATOM 22744 C CA . THR A 1 101 ? 25.718 -4.450 8.038 1.00 0.00 101 THR A CA 14
ATOM 22745 C C . THR A 1 101 ? 26.227 -5.321 6.896 1.00 0.00 101 THR A C 14
ATOM 22746 O O . THR A 1 101 ? 27.434 -5.443 6.684 1.00 0.00 101 THR A O 14
ATOM 22757 N N . SER A 1 102 ? 25.299 -5.926 6.160 1.00 0.00 102 SER A N 14
ATOM 22758 C CA . SER A 1 102 ? 25.654 -6.789 5.040 1.00 0.00 102 SER A CA 14
ATOM 22759 C C . SER A 1 102 ? 26.731 -6.141 4.175 1.00 0.00 102 SER A C 14
ATOM 22760 O O . SER A 1 102 ? 26.619 -4.978 3.793 1.00 0.00 102 SER A O 14
ATOM 22768 N N . GLY A 1 103 ? 27.776 -6.906 3.870 1.00 0.00 103 GLY A N 14
ATOM 22769 C CA . GLY A 1 103 ? 28.858 -6.391 3.053 1.00 0.00 103 GLY A CA 14
ATOM 22770 C C . GLY A 1 103 ? 28.574 -6.514 1.569 1.00 0.00 103 GLY A C 14
ATOM 22771 O O . GLY A 1 103 ? 27.446 -6.774 1.151 1.00 0.00 103 GLY A O 14
ATOM 22775 N N . PRO A 1 104 ? 29.615 -6.322 0.745 1.00 0.00 104 PRO A N 14
ATOM 22776 C CA . PRO A 1 104 ? 29.496 -6.408 -0.714 1.00 0.00 104 PRO A CA 14
ATOM 22777 C C . PRO A 1 104 ? 29.253 -7.835 -1.193 1.00 0.00 104 PRO A C 14
ATOM 22778 O O . PRO A 1 104 ? 29.939 -8.766 -0.772 1.00 0.00 104 PRO A O 14
ATOM 22789 N N . SER A 1 105 ? 28.273 -7.998 -2.076 1.00 0.00 105 SER A N 14
ATOM 22790 C CA . SER A 1 105 ? 27.938 -9.313 -2.611 1.00 0.00 105 SER A CA 14
ATOM 22791 C C . SER A 1 105 ? 27.935 -9.295 -4.136 1.00 0.00 105 SER A C 14
ATOM 22792 O O . SER A 1 105 ? 27.593 -8.287 -4.755 1.00 0.00 105 SER A O 14
ATOM 22800 N N . SER A 1 106 ? 28.319 -10.417 -4.736 1.00 0.00 106 SER A N 14
ATOM 22801 C CA . SER A 1 106 ? 28.365 -10.530 -6.189 1.00 0.00 106 SER A CA 14
ATOM 22802 C C . SER A 1 106 ? 27.686 -11.815 -6.656 1.00 0.00 106 SER A C 14
ATOM 22803 O O . SER A 1 106 ? 26.926 -11.813 -7.623 1.00 0.00 106 SER A O 14
ATOM 22811 N N . GLY A 1 107 ? 27.969 -12.912 -5.960 1.00 0.00 107 GLY A N 14
ATOM 22812 C CA . GLY A 1 107 ? 27.379 -14.189 -6.317 1.00 0.00 107 GLY A CA 14
ATOM 22813 C C . GLY A 1 107 ? 28.332 -15.069 -7.101 1.00 0.00 107 GLY A C 14
ATOM 22814 O O . GLY A 1 107 ? 29.403 -14.600 -7.483 1.00 0.00 107 GLY A O 14
ATOM 22821 N N . GLY A 1 1 ? 4.779 -21.302 23.413 1.00 0.00 1 GLY A N 15
ATOM 22822 C CA . GLY A 1 1 ? 4.639 -21.996 22.147 1.00 0.00 1 GLY A CA 15
ATOM 22823 C C . GLY A 1 1 ? 4.258 -21.064 21.014 1.00 0.00 1 GLY A C 15
ATOM 22824 O O . GLY A 1 1 ? 4.753 -19.940 20.932 1.00 0.00 1 GLY A O 15
ATOM 22828 N N . SER A 1 2 ? 3.376 -21.531 20.136 1.00 0.00 2 SER A N 15
ATOM 22829 C CA . SER A 1 2 ? 2.933 -20.733 18.998 1.00 0.00 2 SER A CA 15
ATOM 22830 C C . SER A 1 2 ? 1.571 -21.208 18.499 1.00 0.00 2 SER A C 15
ATOM 22831 O O . SER A 1 2 ? 1.042 -22.214 18.970 1.00 0.00 2 SER A O 15
ATOM 22839 N N . SER A 1 3 ? 1.010 -20.475 17.543 1.00 0.00 3 SER A N 15
ATOM 22840 C CA . SER A 1 3 ? -0.291 -20.817 16.982 1.00 0.00 3 SER A CA 15
ATOM 22841 C C . SER A 1 3 ? -0.548 -20.042 15.693 1.00 0.00 3 SER A C 15
ATOM 22842 O O . SER A 1 3 ? 0.079 -19.015 15.438 1.00 0.00 3 SER A O 15
ATOM 22850 N N . GLY A 1 4 ? -1.475 -20.544 14.883 1.00 0.00 4 GLY A N 15
ATOM 22851 C CA . GLY A 1 4 ? -1.800 -19.887 13.630 1.00 0.00 4 GLY A CA 15
ATOM 22852 C C . GLY A 1 4 ? -2.738 -20.710 12.770 1.00 0.00 4 GLY A C 15
ATOM 22853 O O . GLY A 1 4 ? -2.855 -21.922 12.951 1.00 0.00 4 GLY A O 15
ATOM 22857 N N . SER A 1 5 ? -3.410 -20.051 11.831 1.00 0.00 5 SER A N 15
ATOM 22858 C CA . SER A 1 5 ? -4.347 -20.728 10.943 1.00 0.00 5 SER A CA 15
ATOM 22859 C C . SER A 1 5 ? -4.530 -19.945 9.647 1.00 0.00 5 SER A C 15
ATOM 22860 O O . SER A 1 5 ? -4.518 -18.714 9.646 1.00 0.00 5 SER A O 15
ATOM 22868 N N . SER A 1 6 ? -4.701 -20.668 8.545 1.00 0.00 6 SER A N 15
ATOM 22869 C CA . SER A 1 6 ? -4.883 -20.043 7.241 1.00 0.00 6 SER A CA 15
ATOM 22870 C C . SER A 1 6 ? -5.375 -21.059 6.214 1.00 0.00 6 SER A C 15
ATOM 22871 O O . SER A 1 6 ? -4.904 -22.195 6.175 1.00 0.00 6 SER A O 15
ATOM 22879 N N . GLY A 1 7 ? -6.325 -20.641 5.384 1.00 0.00 7 GLY A N 15
ATOM 22880 C CA . GLY A 1 7 ? -6.866 -21.525 4.369 1.00 0.00 7 GLY A CA 15
ATOM 22881 C C . GLY A 1 7 ? -8.190 -21.036 3.818 1.00 0.00 7 GLY A C 15
ATOM 22882 O O . GLY A 1 7 ? -9.080 -20.648 4.576 1.00 0.00 7 GLY A O 15
ATOM 22886 N N . ALA A 1 8 ? -8.322 -21.051 2.496 1.00 0.00 8 ALA A N 15
ATOM 22887 C CA . ALA A 1 8 ? -9.548 -20.606 1.845 1.00 0.00 8 ALA A CA 15
ATOM 22888 C C . ALA A 1 8 ? -9.792 -21.373 0.550 1.00 0.00 8 ALA A C 15
ATOM 22889 O O . ALA A 1 8 ? -8.939 -22.139 0.101 1.00 0.00 8 ALA A O 15
ATOM 22896 N N . SER A 1 9 ? -10.962 -21.164 -0.045 1.00 0.00 9 SER A N 15
ATOM 22897 C CA . SER A 1 9 ? -11.320 -21.840 -1.286 1.00 0.00 9 SER A CA 15
ATOM 22898 C C . SER A 1 9 ? -12.468 -21.119 -1.986 1.00 0.00 9 SER A C 15
ATOM 22899 O O . SER A 1 9 ? -13.441 -20.695 -1.362 1.00 0.00 9 SER A O 15
ATOM 22907 N N . PRO A 1 10 ? -12.354 -20.976 -3.314 1.00 0.00 10 PRO A N 15
ATOM 22908 C CA . PRO A 1 10 ? -13.372 -20.307 -4.129 1.00 0.00 10 PRO A CA 15
ATOM 22909 C C . PRO A 1 10 ? -14.660 -21.118 -4.229 1.00 0.00 10 PRO A C 15
ATOM 22910 O O . PRO A 1 10 ? -14.753 -22.221 -3.691 1.00 0.00 10 PRO A O 15
ATOM 22921 N N . VAL A 1 11 ? -15.650 -20.564 -4.921 1.00 0.00 11 VAL A N 15
ATOM 22922 C CA . VAL A 1 11 ? -16.932 -21.237 -5.092 1.00 0.00 11 VAL A CA 15
ATOM 22923 C C . VAL A 1 11 ? -17.659 -20.727 -6.332 1.00 0.00 11 VAL A C 15
ATOM 22924 O O . VAL A 1 11 ? -17.711 -19.524 -6.581 1.00 0.00 11 VAL A O 15
ATOM 22937 N N . GLU A 1 12 ? -18.220 -21.652 -7.105 1.00 0.00 12 GLU A N 15
ATOM 22938 C CA . GLU A 1 12 ? -18.944 -21.295 -8.319 1.00 0.00 12 GLU A CA 15
ATOM 22939 C C . GLU A 1 12 ? -20.015 -20.249 -8.026 1.00 0.00 12 GLU A C 15
ATOM 22940 O O . GLU A 1 12 ? -20.471 -20.112 -6.892 1.00 0.00 12 GLU A O 15
ATOM 22952 N N . ASN A 1 13 ? -20.411 -19.511 -9.059 1.00 0.00 13 ASN A N 15
ATOM 22953 C CA . ASN A 1 13 ? -21.428 -18.476 -8.913 1.00 0.00 13 ASN A CA 15
ATOM 22954 C C . ASN A 1 13 ? -21.786 -17.870 -10.267 1.00 0.00 13 ASN A C 15
ATOM 22955 O O . ASN A 1 13 ? -20.992 -17.910 -11.207 1.00 0.00 13 ASN A O 15
ATOM 22966 N N . LYS A 1 14 ? -22.986 -17.309 -10.359 1.00 0.00 14 LYS A N 15
ATOM 22967 C CA . LYS A 1 14 ? -23.450 -16.692 -11.596 1.00 0.00 14 LYS A CA 15
ATOM 22968 C C . LYS A 1 14 ? -22.501 -15.585 -12.042 1.00 0.00 14 LYS A C 15
ATOM 22969 O O . LYS A 1 14 ? -21.647 -15.141 -11.274 1.00 0.00 14 LYS A O 15
ATOM 22988 N N . GLU A 1 15 ? -22.658 -15.142 -13.285 1.00 0.00 15 GLU A N 15
ATOM 22989 C CA . GLU A 1 15 ? -21.814 -14.085 -13.831 1.00 0.00 15 GLU A CA 15
ATOM 22990 C C . GLU A 1 15 ? -21.783 -12.878 -12.899 1.00 0.00 15 GLU A C 15
ATOM 22991 O O . GLU A 1 15 ? -22.793 -12.202 -12.705 1.00 0.00 15 GLU A O 15
ATOM 23003 N N . VAL A 1 16 ? -20.614 -12.613 -12.323 1.00 0.00 16 VAL A N 15
ATOM 23004 C CA . VAL A 1 16 ? -20.449 -11.487 -11.411 1.00 0.00 16 VAL A CA 15
ATOM 23005 C C . VAL A 1 16 ? -19.243 -10.638 -11.797 1.00 0.00 16 VAL A C 15
ATOM 23006 O O . VAL A 1 16 ? -18.254 -11.150 -12.323 1.00 0.00 16 VAL A O 15
ATOM 23019 N N . TYR A 1 17 ? -19.332 -9.340 -11.534 1.00 0.00 17 TYR A N 15
ATOM 23020 C CA . TYR A 1 17 ? -18.248 -8.419 -11.856 1.00 0.00 17 TYR A CA 15
ATOM 23021 C C . TYR A 1 17 ? -17.319 -8.232 -10.660 1.00 0.00 17 TYR A C 15
ATOM 23022 O O . TYR A 1 17 ? -17.646 -7.517 -9.713 1.00 0.00 17 TYR A O 15
ATOM 23040 N N . GLN A 1 18 ? -16.159 -8.879 -10.713 1.00 0.00 18 GLN A N 15
ATOM 23041 C CA . GLN A 1 18 ? -15.182 -8.784 -9.635 1.00 0.00 18 GLN A CA 15
ATOM 23042 C C . GLN A 1 18 ? -14.114 -7.744 -9.958 1.00 0.00 18 GLN A C 15
ATOM 23043 O O . GLN A 1 18 ? -13.773 -7.530 -11.122 1.00 0.00 18 GLN A O 15
ATOM 23057 N N . CYS A 1 19 ? -13.590 -7.100 -8.921 1.00 0.00 19 CYS A N 15
ATOM 23058 C CA . CYS A 1 19 ? -12.561 -6.082 -9.093 1.00 0.00 19 CYS A CA 15
ATOM 23059 C C . CYS A 1 19 ? -11.225 -6.716 -9.470 1.00 0.00 19 CYS A C 15
ATOM 23060 O O . CYS A 1 19 ? -10.830 -7.737 -8.906 1.00 0.00 19 CYS A O 15
ATOM 23067 N N . ARG A 1 20 ? -10.535 -6.105 -10.427 1.00 0.00 20 ARG A N 15
ATOM 23068 C CA . ARG A 1 20 ? -9.244 -6.609 -10.880 1.00 0.00 20 ARG A CA 15
ATOM 23069 C C . ARG A 1 20 ? -8.119 -6.115 -9.975 1.00 0.00 20 ARG A C 15
ATOM 23070 O O . ARG A 1 20 ? -6.957 -6.070 -10.380 1.00 0.00 20 ARG A O 15
ATOM 23091 N N . LEU A 1 21 ? -8.472 -5.746 -8.749 1.00 0.00 21 LEU A N 15
ATOM 23092 C CA . LEU A 1 21 ? -7.493 -5.254 -7.786 1.00 0.00 21 LEU A CA 15
ATOM 23093 C C . LEU A 1 21 ? -7.559 -6.051 -6.487 1.00 0.00 21 LEU A C 15
ATOM 23094 O O . LEU A 1 21 ? -6.531 -6.446 -5.936 1.00 0.00 21 LEU A O 15
ATOM 23110 N N . CYS A 1 22 ? -8.774 -6.286 -6.004 1.00 0.00 22 CYS A N 15
ATOM 23111 C CA . CYS A 1 22 ? -8.976 -7.037 -4.771 1.00 0.00 22 CYS A CA 15
ATOM 23112 C C . CYS A 1 22 ? -9.859 -8.257 -5.016 1.00 0.00 22 CYS A C 15
ATOM 23113 O O . CYS A 1 22 ? -10.020 -9.105 -4.140 1.00 0.00 22 CYS A O 15
ATOM 23120 N N . ASN A 1 23 ? -10.429 -8.337 -6.214 1.00 0.00 23 ASN A N 15
ATOM 23121 C CA . ASN A 1 23 ? -11.296 -9.453 -6.575 1.00 0.00 23 ASN A CA 15
ATOM 23122 C C . ASN A 1 23 ? -12.558 -9.461 -5.716 1.00 0.00 23 ASN A C 15
ATOM 23123 O O . ASN A 1 23 ? -12.943 -10.495 -5.171 1.00 0.00 23 ASN A O 15
ATOM 23134 N N . ALA A 1 24 ? -13.196 -8.301 -5.602 1.00 0.00 24 ALA A N 15
ATOM 23135 C CA . ALA A 1 24 ? -14.415 -8.175 -4.813 1.00 0.00 24 ALA A CA 15
ATOM 23136 C C . ALA A 1 24 ? -15.644 -8.082 -5.711 1.00 0.00 24 ALA A C 15
ATOM 23137 O O . ALA A 1 24 ? -15.708 -7.242 -6.608 1.00 0.00 24 ALA A O 15
ATOM 23144 N N . LYS A 1 25 ? -16.618 -8.952 -5.465 1.00 0.00 25 LYS A N 15
ATOM 23145 C CA . LYS A 1 25 ? -17.846 -8.969 -6.251 1.00 0.00 25 LYS A CA 15
ATOM 23146 C C . LYS A 1 25 ? -18.566 -7.626 -6.164 1.00 0.00 25 LYS A C 15
ATOM 23147 O O . LYS A 1 25 ? -18.872 -7.143 -5.073 1.00 0.00 25 LYS A O 15
ATOM 23166 N N . LEU A 1 26 ? -18.834 -7.029 -7.320 1.00 0.00 26 LEU A N 15
ATOM 23167 C CA . LEU A 1 26 ? -19.520 -5.742 -7.375 1.00 0.00 26 LEU A CA 15
ATOM 23168 C C . LEU A 1 26 ? -21.029 -5.934 -7.489 1.00 0.00 26 LEU A C 15
ATOM 23169 O O . LEU A 1 26 ? -21.525 -7.060 -7.469 1.00 0.00 26 LEU A O 15
ATOM 23185 N N . SER A 1 27 ? -21.753 -4.826 -7.609 1.00 0.00 27 SER A N 15
ATOM 23186 C CA . SER A 1 27 ? -23.206 -4.872 -7.725 1.00 0.00 27 SER A CA 15
ATOM 23187 C C . SER A 1 27 ? -23.645 -4.617 -9.164 1.00 0.00 27 SER A C 15
ATOM 23188 O O . SER A 1 27 ? -24.785 -4.896 -9.535 1.00 0.00 27 SER A O 15
ATOM 23196 N N . SER A 1 28 ? -22.731 -4.085 -9.969 1.00 0.00 28 SER A N 15
ATOM 23197 C CA . SER A 1 28 ? -23.024 -3.788 -11.366 1.00 0.00 28 SER A CA 15
ATOM 23198 C C . SER A 1 28 ? -21.761 -3.357 -12.106 1.00 0.00 28 SER A C 15
ATOM 23199 O O . SER A 1 28 ? -20.754 -3.008 -11.489 1.00 0.00 28 SER A O 15
ATOM 23207 N N . LEU A 1 29 ? -21.822 -3.384 -13.433 1.00 0.00 29 LEU A N 15
ATOM 23208 C CA . LEU A 1 29 ? -20.684 -2.997 -14.259 1.00 0.00 29 LEU A CA 15
ATOM 23209 C C . LEU A 1 29 ? -20.123 -1.649 -13.816 1.00 0.00 29 LEU A C 15
ATOM 23210 O O . LEU A 1 29 ? -18.907 -1.466 -13.738 1.00 0.00 29 LEU A O 15
ATOM 23226 N N . LEU A 1 30 ? -21.016 -0.710 -13.526 1.00 0.00 30 LEU A N 15
ATOM 23227 C CA . LEU A 1 30 ? -20.611 0.622 -13.088 1.00 0.00 30 LEU A CA 15
ATOM 23228 C C . LEU A 1 30 ? -19.774 0.545 -11.815 1.00 0.00 30 LEU A C 15
ATOM 23229 O O . LEU A 1 30 ? -18.620 0.971 -11.793 1.00 0.00 30 LEU A O 15
ATOM 23245 N N . GLU A 1 31 ? -20.365 -0.002 -10.757 1.00 0.00 31 GLU A N 15
ATOM 23246 C CA . GLU A 1 31 ? -19.673 -0.136 -9.481 1.00 0.00 31 GLU A CA 15
ATOM 23247 C C . GLU A 1 31 ? -18.240 -0.620 -9.686 1.00 0.00 31 GLU A C 15
ATOM 23248 O O . GLU A 1 31 ? -17.352 -0.317 -8.890 1.00 0.00 31 GLU A O 15
ATOM 23260 N N . GLN A 1 32 ? -18.025 -1.373 -10.760 1.00 0.00 32 GLN A N 15
ATOM 23261 C CA . GLN A 1 32 ? -16.701 -1.900 -11.070 1.00 0.00 32 GLN A CA 15
ATOM 23262 C C . GLN A 1 32 ? -15.781 -0.795 -11.578 1.00 0.00 32 GLN A C 15
ATOM 23263 O O . GLN A 1 32 ? -14.696 -0.580 -11.040 1.00 0.00 32 GLN A O 15
ATOM 23277 N N . GLY A 1 33 ? -16.222 -0.096 -12.620 1.00 0.00 33 GLY A N 15
ATOM 23278 C CA . GLY A 1 33 ? -15.425 0.978 -13.184 1.00 0.00 33 GLY A CA 15
ATOM 23279 C C . GLY A 1 33 ? -15.178 2.098 -12.193 1.00 0.00 33 GLY A C 15
ATOM 23280 O O . GLY A 1 33 ? -14.196 2.831 -12.307 1.00 0.00 33 GLY A O 15
ATOM 23284 N N . SER A 1 34 ? -16.072 2.232 -11.219 1.00 0.00 34 SER A N 15
ATOM 23285 C CA . SER A 1 34 ? -15.949 3.275 -10.207 1.00 0.00 34 SER A CA 15
ATOM 23286 C C . SER A 1 34 ? -15.116 2.789 -9.024 1.00 0.00 34 SER A C 15
ATOM 23287 O O . SER A 1 34 ? -14.148 3.437 -8.624 1.00 0.00 34 SER A O 15
ATOM 23295 N N . HIS A 1 35 ? -15.499 1.643 -8.470 1.00 0.00 35 HIS A N 15
ATOM 23296 C CA . HIS A 1 35 ? -14.787 1.069 -7.333 1.00 0.00 35 HIS A CA 15
ATOM 23297 C C . HIS A 1 35 ? -13.287 1.010 -7.605 1.00 0.00 35 HIS A C 15
ATOM 23298 O O . HIS A 1 35 ? -12.481 0.949 -6.677 1.00 0.00 35 HIS A O 15
ATOM 23312 N N . GLU A 1 36 ? -12.921 1.026 -8.883 1.00 0.00 36 GLU A N 15
ATOM 23313 C CA . GLU A 1 36 ? -11.517 0.973 -9.275 1.00 0.00 36 GLU A CA 15
ATOM 23314 C C . GLU A 1 36 ? -10.825 2.305 -9.002 1.00 0.00 36 GLU A C 15
ATOM 23315 O O . GLU A 1 36 ? -9.623 2.350 -8.740 1.00 0.00 36 GLU A O 15
ATOM 23327 N N . ARG A 1 37 ? -11.592 3.388 -9.067 1.00 0.00 37 ARG A N 15
ATOM 23328 C CA . ARG A 1 37 ? -11.053 4.722 -8.829 1.00 0.00 37 ARG A CA 15
ATOM 23329 C C . ARG A 1 37 ? -10.618 4.880 -7.375 1.00 0.00 37 ARG A C 15
ATOM 23330 O O . ARG A 1 37 ? -9.569 5.460 -7.090 1.00 0.00 37 ARG A O 15
ATOM 23351 N N . LEU A 1 38 ? -11.430 4.363 -6.460 1.00 0.00 38 LEU A N 15
ATOM 23352 C CA . LEU A 1 38 ? -11.129 4.448 -5.035 1.00 0.00 38 LEU A CA 15
ATOM 23353 C C . LEU A 1 38 ? -10.209 3.310 -4.604 1.00 0.00 38 LEU A C 15
ATOM 23354 O O . LEU A 1 38 ? -9.368 3.478 -3.720 1.00 0.00 38 LEU A O 15
ATOM 23370 N N . CYS A 1 39 ? -10.373 2.152 -5.235 1.00 0.00 39 CYS A N 15
ATOM 23371 C CA . CYS A 1 39 ? -9.556 0.987 -4.920 1.00 0.00 39 CYS A CA 15
ATOM 23372 C C . CYS A 1 39 ? -8.163 1.117 -5.528 1.00 0.00 39 CYS A C 15
ATOM 23373 O O . CYS A 1 39 ? -7.369 0.177 -5.495 1.00 0.00 39 CYS A O 15
ATOM 23380 N N . ARG A 1 40 ? -7.873 2.290 -6.083 1.00 0.00 40 ARG A N 15
ATOM 23381 C CA . ARG A 1 40 ? -6.577 2.544 -6.699 1.00 0.00 40 ARG A CA 15
ATOM 23382 C C . ARG A 1 40 ? -5.782 3.567 -5.893 1.00 0.00 40 ARG A C 15
ATOM 23383 O O . ARG A 1 40 ? -4.556 3.498 -5.820 1.00 0.00 40 ARG A O 15
ATOM 23404 N N . ASN A 1 41 ? -6.491 4.516 -5.290 1.00 0.00 41 ASN A N 15
ATOM 23405 C CA . ASN A 1 41 ? -5.852 5.555 -4.490 1.00 0.00 41 ASN A CA 15
ATOM 23406 C C . ASN A 1 41 ? -5.954 5.236 -3.002 1.00 0.00 41 ASN A C 15
ATOM 23407 O O . ASN A 1 41 ? -5.084 5.607 -2.215 1.00 0.00 41 ASN A O 15
ATOM 23418 N N . ALA A 1 42 ? -7.024 4.544 -2.623 1.00 0.00 42 ALA A N 15
ATOM 23419 C CA . ALA A 1 42 ? -7.239 4.172 -1.230 1.00 0.00 42 ALA A CA 15
ATOM 23420 C C . ALA A 1 42 ? -5.917 3.882 -0.529 1.00 0.00 42 ALA A C 15
ATOM 23421 O O . ALA A 1 42 ? -5.564 4.542 0.449 1.00 0.00 42 ALA A O 15
ATOM 23428 N N . ALA A 1 43 ? -5.189 2.891 -1.033 1.00 0.00 43 ALA A N 15
ATOM 23429 C CA . ALA A 1 43 ? -3.904 2.516 -0.456 1.00 0.00 43 ALA A CA 15
ATOM 23430 C C . ALA A 1 43 ? -2.803 2.530 -1.510 1.00 0.00 43 ALA A C 15
ATOM 23431 O O . ALA A 1 43 ? -2.657 1.583 -2.283 1.00 0.00 43 ALA A O 15
ATOM 23438 N N . VAL A 1 44 ? -2.029 3.610 -1.536 1.00 0.00 44 VAL A N 15
ATOM 23439 C CA . VAL A 1 44 ? -0.940 3.748 -2.496 1.00 0.00 44 VAL A CA 15
ATOM 23440 C C . VAL A 1 44 ? 0.396 3.942 -1.787 1.00 0.00 44 VAL A C 15
ATOM 23441 O O . VAL A 1 44 ? 0.697 5.029 -1.293 1.00 0.00 44 VAL A O 15
ATOM 23454 N N . CYS A 1 45 ? 1.195 2.881 -1.741 1.00 0.00 45 CYS A N 15
ATOM 23455 C CA . CYS A 1 45 ? 2.499 2.933 -1.092 1.00 0.00 45 CYS A CA 15
ATOM 23456 C C . CYS A 1 45 ? 3.419 3.923 -1.801 1.00 0.00 45 CYS A C 15
ATOM 23457 O O . CYS A 1 45 ? 3.743 3.774 -2.979 1.00 0.00 45 CYS A O 15
ATOM 23464 N N . PRO A 1 46 ? 3.852 4.959 -1.067 1.00 0.00 46 PRO A N 15
ATOM 23465 C CA . PRO A 1 46 ? 4.741 5.994 -1.603 1.00 0.00 46 PRO A CA 15
ATOM 23466 C C . PRO A 1 46 ? 6.148 5.468 -1.868 1.00 0.00 46 PRO A C 15
ATOM 23467 O O . PRO A 1 46 ? 7.050 6.230 -2.215 1.00 0.00 46 PRO A O 15
ATOM 23478 N N . TYR A 1 47 ? 6.327 4.162 -1.704 1.00 0.00 47 TYR A N 15
ATOM 23479 C CA . TYR A 1 47 ? 7.625 3.535 -1.923 1.00 0.00 47 TYR A CA 15
ATOM 23480 C C . TYR A 1 47 ? 7.667 2.830 -3.275 1.00 0.00 47 TYR A C 15
ATOM 23481 O O . TYR A 1 47 ? 8.462 3.181 -4.148 1.00 0.00 47 TYR A O 15
ATOM 23499 N N . CYS A 1 48 ? 6.806 1.832 -3.442 1.00 0.00 48 CYS A N 15
ATOM 23500 C CA . CYS A 1 48 ? 6.742 1.076 -4.686 1.00 0.00 48 CYS A CA 15
ATOM 23501 C C . CYS A 1 48 ? 5.562 1.532 -5.541 1.00 0.00 48 CYS A C 15
ATOM 23502 O O . CYS A 1 48 ? 5.446 1.156 -6.707 1.00 0.00 48 CYS A O 15
ATOM 23509 N N . SER A 1 49 ? 4.691 2.343 -4.951 1.00 0.00 49 SER A N 15
ATOM 23510 C CA . SER A 1 49 ? 3.518 2.848 -5.656 1.00 0.00 49 SER A CA 15
ATOM 23511 C C . SER A 1 49 ? 2.513 1.729 -5.909 1.00 0.00 49 SER A C 15
ATOM 23512 O O . SER A 1 49 ? 2.003 1.575 -7.019 1.00 0.00 49 SER A O 15
ATOM 23520 N N . LEU A 1 50 ? 2.233 0.948 -4.871 1.00 0.00 50 LEU A N 15
ATOM 23521 C CA . LEU A 1 50 ? 1.288 -0.158 -4.978 1.00 0.00 50 LEU A CA 15
ATOM 23522 C C . LEU A 1 50 ? -0.150 0.344 -4.906 1.00 0.00 50 LEU A C 15
ATOM 23523 O O . LEU A 1 50 ? -0.395 1.550 -4.856 1.00 0.00 50 LEU A O 15
ATOM 23539 N N . ARG A 1 51 ? -1.098 -0.587 -4.899 1.00 0.00 51 ARG A N 15
ATOM 23540 C CA . ARG A 1 51 ? -2.512 -0.239 -4.831 1.00 0.00 51 ARG A CA 15
ATOM 23541 C C . ARG A 1 51 ? -3.306 -1.326 -4.113 1.00 0.00 51 ARG A C 15
ATOM 23542 O O . ARG A 1 51 ? -3.561 -2.394 -4.670 1.00 0.00 51 ARG A O 15
ATOM 23563 N N . PHE A 1 52 ? -3.693 -1.047 -2.873 1.00 0.00 52 PHE A N 15
ATOM 23564 C CA . PHE A 1 52 ? -4.457 -2.001 -2.077 1.00 0.00 52 PHE A CA 15
ATOM 23565 C C . PHE A 1 52 ? -5.914 -1.564 -1.955 1.00 0.00 52 PHE A C 15
ATOM 23566 O O . PHE A 1 52 ? -6.267 -0.438 -2.305 1.00 0.00 52 PHE A O 15
ATOM 23583 N N . PHE A 1 53 ? -6.755 -2.463 -1.455 1.00 0.00 53 PHE A N 15
ATOM 23584 C CA . PHE A 1 53 ? -8.174 -2.172 -1.287 1.00 0.00 53 PHE A CA 15
ATOM 23585 C C . PHE A 1 53 ? -8.402 -1.248 -0.094 1.00 0.00 53 PHE A C 15
ATOM 23586 O O . PHE A 1 53 ? -9.187 -0.302 -0.169 1.00 0.00 53 PHE A O 15
ATOM 23603 N N . SER A 1 54 ? -7.711 -1.530 1.006 1.00 0.00 54 SER A N 15
ATOM 23604 C CA . SER A 1 54 ? -7.841 -0.727 2.216 1.00 0.00 54 SER A CA 15
ATOM 23605 C C . SER A 1 54 ? -6.496 -0.131 2.620 1.00 0.00 54 SER A C 15
ATOM 23606 O O . SER A 1 54 ? -5.432 -0.647 2.277 1.00 0.00 54 SER A O 15
ATOM 23614 N N . PRO A 1 55 ? -6.543 0.982 3.367 1.00 0.00 55 PRO A N 15
ATOM 23615 C CA . PRO A 1 55 ? -5.338 1.673 3.834 1.00 0.00 55 PRO A CA 15
ATOM 23616 C C . PRO A 1 55 ? -4.587 0.875 4.895 1.00 0.00 55 PRO A C 15
ATOM 23617 O O . PRO A 1 55 ? -3.392 1.078 5.106 1.00 0.00 55 PRO A O 15
ATOM 23628 N N . GLU A 1 56 ? -5.296 -0.032 5.559 1.00 0.00 56 GLU A N 15
ATOM 23629 C CA . GLU A 1 56 ? -4.695 -0.859 6.599 1.00 0.00 56 GLU A CA 15
ATOM 23630 C C . GLU A 1 56 ? -3.735 -1.880 5.994 1.00 0.00 56 GLU A C 15
ATOM 23631 O O . GLU A 1 56 ? -2.656 -2.129 6.533 1.00 0.00 56 GLU A O 15
ATOM 23643 N N . LEU A 1 57 ? -4.136 -2.468 4.872 1.00 0.00 57 LEU A N 15
ATOM 23644 C CA . LEU A 1 57 ? -3.312 -3.463 4.193 1.00 0.00 57 LEU A CA 15
ATOM 23645 C C . LEU A 1 57 ? -1.969 -2.869 3.782 1.00 0.00 57 LEU A C 15
ATOM 23646 O O . LEU A 1 57 ? -0.925 -3.504 3.932 1.00 0.00 57 LEU A O 15
ATOM 23662 N N . LYS A 1 58 ? -2.002 -1.645 3.266 1.00 0.00 58 LYS A N 15
ATOM 23663 C CA . LYS A 1 58 ? -0.787 -0.962 2.836 1.00 0.00 58 LYS A CA 15
ATOM 23664 C C . LYS A 1 58 ? 0.171 -0.768 4.007 1.00 0.00 58 LYS A C 15
ATOM 23665 O O . LYS A 1 58 ? 1.333 -1.169 3.942 1.00 0.00 58 LYS A O 15
ATOM 23684 N N . GLN A 1 59 ? -0.325 -0.153 5.076 1.00 0.00 59 GLN A N 15
ATOM 23685 C CA . GLN A 1 59 ? 0.488 0.093 6.261 1.00 0.00 59 GLN A CA 15
ATOM 23686 C C . GLN A 1 59 ? 1.356 -1.119 6.587 1.00 0.00 59 GLN A C 15
ATOM 23687 O O . GLN A 1 59 ? 2.561 -0.991 6.800 1.00 0.00 59 GLN A O 15
ATOM 23701 N N . GLU A 1 60 ? 0.734 -2.293 6.623 1.00 0.00 60 GLU A N 15
ATOM 23702 C CA . GLU A 1 60 ? 1.450 -3.527 6.924 1.00 0.00 60 GLU A CA 15
ATOM 23703 C C . GLU A 1 60 ? 2.560 -3.774 5.906 1.00 0.00 60 GLU A C 15
ATOM 23704 O O . GLU A 1 60 ? 3.698 -4.072 6.272 1.00 0.00 60 GLU A O 15
ATOM 23716 N N . HIS A 1 61 ? 2.222 -3.648 4.627 1.00 0.00 61 HIS A N 15
ATOM 23717 C CA . HIS A 1 61 ? 3.189 -3.857 3.556 1.00 0.00 61 HIS A CA 15
ATOM 23718 C C . HIS A 1 61 ? 4.377 -2.910 3.704 1.00 0.00 61 HIS A C 15
ATOM 23719 O O . HIS A 1 61 ? 5.522 -3.349 3.810 1.00 0.00 61 HIS A O 15
ATOM 23733 N N . GLU A 1 62 ? 4.095 -1.611 3.710 1.00 0.00 62 GLU A N 15
ATOM 23734 C CA . GLU A 1 62 ? 5.141 -0.604 3.843 1.00 0.00 62 GLU A CA 15
ATOM 23735 C C . GLU A 1 62 ? 6.245 -1.087 4.780 1.00 0.00 62 GLU A C 15
ATOM 23736 O O . GLU A 1 62 ? 7.423 -1.087 4.421 1.00 0.00 62 GLU A O 15
ATOM 23748 N N . SER A 1 63 ? 5.855 -1.498 5.982 1.00 0.00 63 SER A N 15
ATOM 23749 C CA . SER A 1 63 ? 6.811 -1.980 6.972 1.00 0.00 63 SER A CA 15
ATOM 23750 C C . SER A 1 63 ? 7.708 -3.064 6.380 1.00 0.00 63 SER A C 15
ATOM 23751 O O . SER A 1 63 ? 8.912 -3.097 6.634 1.00 0.00 63 SER A O 15
ATOM 23759 N N . LYS A 1 64 ? 7.111 -3.949 5.589 1.00 0.00 64 LYS A N 15
ATOM 23760 C CA . LYS A 1 64 ? 7.852 -5.034 4.959 1.00 0.00 64 LYS A CA 15
ATOM 23761 C C . LYS A 1 64 ? 8.016 -4.784 3.463 1.00 0.00 64 LYS A C 15
ATOM 23762 O O . LYS A 1 64 ? 8.174 -5.721 2.680 1.00 0.00 64 LYS A O 15
ATOM 23781 N N . CYS A 1 65 ? 7.979 -3.515 3.072 1.00 0.00 65 CYS A N 15
ATOM 23782 C CA . CYS A 1 65 ? 8.124 -3.140 1.671 1.00 0.00 65 CYS A CA 15
ATOM 23783 C C . CYS A 1 65 ? 9.587 -3.197 1.242 1.00 0.00 65 CYS A C 15
ATOM 23784 O O . CYS A 1 65 ? 10.400 -2.374 1.661 1.00 0.00 65 CYS A O 15
ATOM 23791 N N . GLU A 1 66 ? 9.915 -4.175 0.402 1.00 0.00 66 GLU A N 15
ATOM 23792 C CA . GLU A 1 66 ? 11.280 -4.340 -0.083 1.00 0.00 66 GLU A CA 15
ATOM 23793 C C . GLU A 1 66 ? 11.822 -3.025 -0.636 1.00 0.00 66 GLU A C 15
ATOM 23794 O O . GLU A 1 66 ? 12.999 -2.705 -0.464 1.00 0.00 66 GLU A O 15
ATOM 23806 N N . TYR A 1 67 ? 10.957 -2.268 -1.301 1.00 0.00 67 TYR A N 15
ATOM 23807 C CA . TYR A 1 67 ? 11.349 -0.990 -1.883 1.00 0.00 67 TYR A CA 15
ATOM 23808 C C . TYR A 1 67 ? 11.675 0.027 -0.793 1.00 0.00 67 TYR A C 15
ATOM 23809 O O . TYR A 1 67 ? 12.464 0.950 -1.004 1.00 0.00 67 TYR A O 15
ATOM 23827 N N . LYS A 1 68 ? 11.064 -0.148 0.373 1.00 0.00 68 LYS A N 15
ATOM 23828 C CA . LYS A 1 68 ? 11.289 0.751 1.499 1.00 0.00 68 LYS A CA 15
ATOM 23829 C C . LYS A 1 68 ? 12.772 1.076 1.647 1.00 0.00 68 LYS A C 15
ATOM 23830 O O . LYS A 1 68 ? 13.172 2.239 1.592 1.00 0.00 68 LYS A O 15
ATOM 23849 N N . LYS A 1 69 ? 13.583 0.041 1.835 1.00 0.00 69 LYS A N 15
ATOM 23850 C CA . LYS A 1 69 ? 15.023 0.215 1.989 1.00 0.00 69 LYS A CA 15
ATOM 23851 C C . LYS A 1 69 ? 15.637 0.813 0.727 1.00 0.00 69 LYS A C 15
ATOM 23852 O O . LYS A 1 69 ? 16.634 1.533 0.790 1.00 0.00 69 LYS A O 15
ATOM 23871 N N . LEU A 1 70 ? 15.035 0.511 -0.418 1.00 0.00 70 LEU A N 15
ATOM 23872 C CA . LEU A 1 70 ? 15.521 1.020 -1.696 1.00 0.00 70 LEU A CA 15
ATOM 23873 C C . LEU A 1 70 ? 15.025 2.442 -1.940 1.00 0.00 70 LEU A C 15
ATOM 23874 O O . LEU A 1 70 ? 15.501 3.131 -2.843 1.00 0.00 70 LEU A O 15
ATOM 23890 N N . THR A 1 71 ? 14.066 2.876 -1.128 1.00 0.00 71 THR A N 15
ATOM 23891 C CA . THR A 1 71 ? 13.506 4.216 -1.255 1.00 0.00 71 THR A CA 15
ATOM 23892 C C . THR A 1 71 ? 14.185 5.189 -0.298 1.00 0.00 71 THR A C 15
ATOM 23893 O O . THR A 1 71 ? 13.953 5.150 0.910 1.00 0.00 71 THR A O 15
ATOM 23904 N N . CYS A 1 72 ? 15.024 6.061 -0.846 1.00 0.00 72 CYS A N 15
ATOM 23905 C CA . CYS A 1 72 ? 15.737 7.046 -0.041 1.00 0.00 72 CYS A CA 15
ATOM 23906 C C . CYS A 1 72 ? 14.760 7.940 0.716 1.00 0.00 72 CYS A C 15
ATOM 23907 O O . CYS A 1 72 ? 14.417 9.031 0.258 1.00 0.00 72 CYS A O 15
ATOM 23914 N N . LEU A 1 73 ? 14.316 7.471 1.877 1.00 0.00 73 LEU A N 15
ATOM 23915 C CA . LEU A 1 73 ? 13.379 8.228 2.700 1.00 0.00 73 LEU A CA 15
ATOM 23916 C C . LEU A 1 73 ? 13.809 9.687 2.814 1.00 0.00 73 LEU A C 15
ATOM 23917 O O . LEU A 1 73 ? 12.998 10.560 3.120 1.00 0.00 73 LEU A O 15
ATOM 23933 N N . GLU A 1 74 ? 15.089 9.942 2.563 1.00 0.00 74 GLU A N 15
ATOM 23934 C CA . GLU A 1 74 ? 15.626 11.296 2.637 1.00 0.00 74 GLU A CA 15
ATOM 23935 C C . GLU A 1 74 ? 14.944 12.208 1.621 1.00 0.00 74 GLU A C 15
ATOM 23936 O O . GLU A 1 74 ? 14.377 13.241 1.979 1.00 0.00 74 GLU A O 15
ATOM 23948 N N . CYS A 1 75 ? 15.003 11.818 0.352 1.00 0.00 75 CYS A N 15
ATOM 23949 C CA . CYS A 1 75 ? 14.393 12.599 -0.718 1.00 0.00 75 CYS A CA 15
ATOM 23950 C C . CYS A 1 75 ? 13.614 11.698 -1.672 1.00 0.00 75 CYS A C 15
ATOM 23951 O O . CYS A 1 75 ? 13.774 11.782 -2.890 1.00 0.00 75 CYS A O 15
ATOM 23958 N N . MET A 1 76 ? 12.771 10.838 -1.110 1.00 0.00 76 MET A N 15
ATOM 23959 C CA . MET A 1 76 ? 11.967 9.923 -1.912 1.00 0.00 76 MET A CA 15
ATOM 23960 C C . MET A 1 76 ? 12.703 9.526 -3.187 1.00 0.00 76 MET A C 15
ATOM 23961 O O . MET A 1 76 ? 12.183 9.689 -4.291 1.00 0.00 76 MET A O 15
ATOM 23975 N N . ARG A 1 77 ? 13.915 9.006 -3.028 1.00 0.00 77 ARG A N 15
ATOM 23976 C CA . ARG A 1 77 ? 14.723 8.587 -4.168 1.00 0.00 77 ARG A CA 15
ATOM 23977 C C . ARG A 1 77 ? 14.911 7.073 -4.174 1.00 0.00 77 ARG A C 15
ATOM 23978 O O . ARG A 1 77 ? 15.738 6.535 -3.437 1.00 0.00 77 ARG A O 15
ATOM 23999 N N . THR A 1 78 ? 14.137 6.390 -5.012 1.00 0.00 78 THR A N 15
ATOM 24000 C CA . THR A 1 78 ? 14.216 4.938 -5.114 1.00 0.00 78 THR A CA 15
ATOM 24001 C C . THR A 1 78 ? 15.364 4.512 -6.022 1.00 0.00 78 THR A C 15
ATOM 24002 O O . THR A 1 78 ? 15.728 5.228 -6.955 1.00 0.00 78 THR A O 15
ATOM 24013 N N . PHE A 1 79 ? 15.931 3.343 -5.743 1.00 0.00 79 PHE A N 15
ATOM 24014 C CA . PHE A 1 79 ? 17.038 2.822 -6.535 1.00 0.00 79 PHE A CA 15
ATOM 24015 C C . PHE A 1 79 ? 16.776 1.379 -6.954 1.00 0.00 79 PHE A C 15
ATOM 24016 O O . PHE A 1 79 ? 15.728 0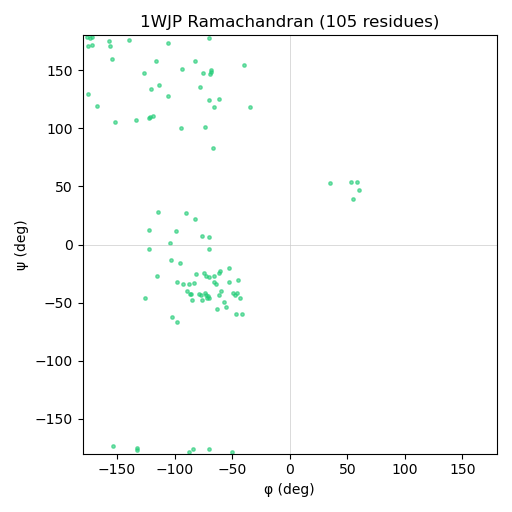.811 -6.645 1.00 0.00 79 PHE A O 15
ATOM 24033 N N . LYS A 1 80 ? 17.736 0.790 -7.660 1.00 0.00 80 LYS A N 15
ATOM 24034 C CA . LYS A 1 80 ? 17.611 -0.588 -8.121 1.00 0.00 80 LYS A CA 15
ATOM 24035 C C . LYS A 1 80 ? 18.201 -1.558 -7.103 1.00 0.00 80 LYS A C 15
ATOM 24036 O O . LYS A 1 80 ? 17.945 -2.761 -7.157 1.00 0.00 80 LYS A O 15
ATOM 24055 N N . SER A 1 81 ? 18.990 -1.027 -6.174 1.00 0.00 81 SER A N 15
ATOM 24056 C CA . SER A 1 81 ? 19.617 -1.847 -5.145 1.00 0.00 81 SER A CA 15
ATOM 24057 C C . SER A 1 81 ? 19.991 -1.003 -3.930 1.00 0.00 81 SER A C 15
ATOM 24058 O O . SER A 1 81 ? 20.110 0.219 -4.023 1.00 0.00 81 SER A O 15
ATOM 24066 N N . SER A 1 82 ? 20.173 -1.664 -2.791 1.00 0.00 82 SER A N 15
ATOM 24067 C CA . SER A 1 82 ? 20.529 -0.975 -1.556 1.00 0.00 82 SER A CA 15
ATOM 24068 C C . SER A 1 82 ? 21.956 -0.438 -1.625 1.00 0.00 82 SER A C 15
ATOM 24069 O O . SER A 1 82 ? 22.228 0.690 -1.213 1.00 0.00 82 SER A O 15
ATOM 24077 N N . PHE A 1 83 ? 22.863 -1.255 -2.150 1.00 0.00 83 PHE A N 15
ATOM 24078 C CA . PHE A 1 83 ? 24.263 -0.864 -2.273 1.00 0.00 83 PHE A CA 15
ATOM 24079 C C . PHE A 1 83 ? 24.405 0.383 -3.140 1.00 0.00 83 PHE A C 15
ATOM 24080 O O . PHE A 1 83 ? 25.200 1.274 -2.840 1.00 0.00 83 PHE A O 15
ATOM 24097 N N . SER A 1 84 ? 23.629 0.439 -4.218 1.00 0.00 84 SER A N 15
ATOM 24098 C CA . SER A 1 84 ? 23.671 1.575 -5.132 1.00 0.00 84 SER A CA 15
ATOM 24099 C C . SER A 1 84 ? 23.260 2.860 -4.421 1.00 0.00 84 SER A C 15
ATOM 24100 O O . SER A 1 84 ? 24.027 3.822 -4.361 1.00 0.00 84 SER A O 15
ATOM 24108 N N . ILE A 1 85 ? 22.045 2.869 -3.883 1.00 0.00 85 ILE A N 15
ATOM 24109 C CA . ILE A 1 85 ? 21.532 4.035 -3.175 1.00 0.00 85 ILE A CA 15
ATOM 24110 C C . ILE A 1 85 ? 22.465 4.444 -2.040 1.00 0.00 85 ILE A C 15
ATOM 24111 O O . ILE A 1 85 ? 22.731 5.629 -1.838 1.00 0.00 85 ILE A O 15
ATOM 24127 N N . TRP A 1 86 ? 22.960 3.456 -1.304 1.00 0.00 86 TRP A N 15
ATOM 24128 C CA . TRP A 1 86 ? 23.866 3.712 -0.190 1.00 0.00 86 TRP A CA 15
ATOM 24129 C C . TRP A 1 86 ? 24.871 4.803 -0.545 1.00 0.00 86 TRP A C 15
ATOM 24130 O O . TRP A 1 86 ? 25.176 5.669 0.274 1.00 0.00 86 TRP A O 15
ATOM 24151 N N . ARG A 1 87 ? 25.381 4.755 -1.772 1.00 0.00 87 ARG A N 15
ATOM 24152 C CA . ARG A 1 87 ? 26.352 5.739 -2.234 1.00 0.00 87 ARG A CA 15
ATOM 24153 C C . ARG A 1 87 ? 25.703 7.111 -2.392 1.00 0.00 87 ARG A C 15
ATOM 24154 O O . ARG A 1 87 ? 26.337 8.140 -2.157 1.00 0.00 87 ARG A O 15
ATOM 24175 N N . HIS A 1 88 ? 24.435 7.118 -2.791 1.00 0.00 88 HIS A N 15
ATOM 24176 C CA . HIS A 1 88 ? 23.699 8.363 -2.980 1.00 0.00 88 HIS A CA 15
ATOM 24177 C C . HIS A 1 88 ? 23.429 9.043 -1.641 1.00 0.00 88 HIS A C 15
ATOM 24178 O O . HIS A 1 88 ? 23.226 10.255 -1.580 1.00 0.00 88 HIS A O 15
ATOM 24192 N N . GLN A 1 89 ? 23.429 8.254 -0.571 1.00 0.00 89 GLN A N 15
ATOM 24193 C CA . GLN A 1 89 ? 23.182 8.780 0.766 1.00 0.00 89 GLN A CA 15
ATOM 24194 C C . GLN A 1 89 ? 24.494 9.048 1.496 1.00 0.00 89 GLN A C 15
ATOM 24195 O O . GLN A 1 89 ? 24.543 9.842 2.435 1.00 0.00 89 GLN A O 15
ATOM 24209 N N . VAL A 1 90 ? 25.556 8.379 1.059 1.00 0.00 90 VAL A N 15
ATOM 24210 C CA . VAL A 1 90 ? 26.869 8.544 1.670 1.00 0.00 90 VAL A CA 15
ATOM 24211 C C . VAL A 1 90 ? 27.701 9.576 0.915 1.00 0.00 90 VAL A C 15
ATOM 24212 O O . VAL A 1 90 ? 28.588 10.209 1.486 1.00 0.00 90 VAL A O 15
ATOM 24225 N N . GLU A 1 91 ? 27.406 9.739 -0.370 1.00 0.00 91 GLU A N 15
ATOM 24226 C CA . GLU A 1 91 ? 28.127 10.694 -1.204 1.00 0.00 91 GLU A CA 15
ATOM 24227 C C . GLU A 1 91 ? 27.421 12.047 -1.217 1.00 0.00 91 GLU A C 15
ATOM 24228 O O . GLU A 1 91 ? 28.061 13.095 -1.143 1.00 0.00 91 GLU A O 15
ATOM 24240 N N . VAL A 1 92 ? 26.095 12.015 -1.313 1.00 0.00 92 VAL A N 15
ATOM 24241 C CA . VAL A 1 92 ? 25.301 13.237 -1.336 1.00 0.00 92 VAL A CA 15
ATOM 24242 C C . VAL A 1 92 ? 24.895 13.655 0.073 1.00 0.00 92 VAL A C 15
ATOM 24243 O O . VAL A 1 92 ? 25.315 14.703 0.566 1.00 0.00 92 VAL A O 15
ATOM 24256 N N . HIS A 1 93 ? 24.077 12.829 0.717 1.00 0.00 93 HIS A N 15
ATOM 24257 C CA . HIS A 1 93 ? 23.615 13.113 2.071 1.00 0.00 93 HIS A CA 15
ATOM 24258 C C . HIS A 1 93 ? 24.729 12.876 3.086 1.00 0.00 93 HIS A C 15
ATOM 24259 O O . HIS A 1 93 ? 24.741 13.476 4.160 1.00 0.00 93 HIS A O 15
ATOM 24273 N N . ASN A 1 94 ? 25.663 11.998 2.737 1.00 0.00 94 ASN A N 15
ATOM 24274 C CA . ASN A 1 94 ? 26.781 11.680 3.619 1.00 0.00 94 ASN A CA 15
ATOM 24275 C C . ASN A 1 94 ? 26.282 11.199 4.978 1.00 0.00 94 ASN A C 15
ATOM 24276 O O . ASN A 1 94 ? 26.662 11.740 6.016 1.00 0.00 94 ASN A O 15
ATOM 24287 N N . GLN A 1 95 ? 25.431 10.179 4.962 1.00 0.00 95 GLN A N 15
ATOM 24288 C CA . GLN A 1 95 ? 24.881 9.625 6.194 1.00 0.00 95 GLN A CA 15
ATOM 24289 C C . GLN A 1 95 ? 25.324 8.178 6.386 1.00 0.00 95 GLN A C 15
ATOM 24290 O O . GLN A 1 95 ? 24.597 7.246 6.045 1.00 0.00 95 GLN A O 15
ATOM 24304 N N . ASN A 1 96 ? 26.522 7.999 6.933 1.00 0.00 96 ASN A N 15
ATOM 24305 C CA . ASN A 1 96 ? 27.062 6.665 7.169 1.00 0.00 96 ASN A CA 15
ATOM 24306 C C . ASN A 1 96 ? 26.420 6.027 8.397 1.00 0.00 96 ASN A C 15
ATOM 24307 O O . ASN A 1 96 ? 26.935 6.138 9.508 1.00 0.00 96 ASN A O 15
ATOM 24318 N N . ASN A 1 97 ? 25.291 5.358 8.186 1.00 0.00 97 ASN A N 15
ATOM 24319 C CA . ASN A 1 97 ? 24.577 4.702 9.276 1.00 0.00 97 ASN A CA 15
ATOM 24320 C C . ASN A 1 97 ? 24.534 3.191 9.066 1.00 0.00 97 ASN A C 15
ATOM 24321 O O . ASN A 1 97 ? 25.030 2.680 8.063 1.00 0.00 97 ASN A O 15
ATOM 24332 N N . MET A 1 98 ? 23.938 2.484 10.020 1.00 0.00 98 MET A N 15
ATOM 24333 C CA . MET A 1 98 ? 23.829 1.032 9.939 1.00 0.00 98 MET A CA 15
ATOM 24334 C C . MET A 1 98 ? 23.574 0.585 8.503 1.00 0.00 98 MET A C 15
ATOM 24335 O O . MET A 1 98 ? 22.569 0.956 7.897 1.00 0.00 98 MET A O 15
ATOM 24349 N N . ALA A 1 99 ? 24.491 -0.213 7.964 1.00 0.00 99 ALA A N 15
ATOM 24350 C CA . ALA A 1 99 ? 24.364 -0.711 6.600 1.00 0.00 99 ALA A CA 15
ATOM 24351 C C . ALA A 1 99 ? 24.165 -2.223 6.584 1.00 0.00 99 ALA A C 15
ATOM 24352 O O . ALA A 1 99 ? 24.781 -2.962 7.352 1.00 0.00 99 ALA A O 15
ATOM 24359 N N . PRO A 1 100 ? 23.285 -2.695 5.690 1.00 0.00 100 PRO A N 15
ATOM 24360 C CA . PRO A 1 100 ? 22.985 -4.123 5.552 1.00 0.00 100 PRO A CA 15
ATOM 24361 C C . PRO A 1 100 ? 24.152 -4.907 4.963 1.00 0.00 100 PRO A C 15
ATOM 24362 O O . PRO A 1 100 ? 25.030 -4.339 4.313 1.00 0.00 100 PRO A O 15
ATOM 24373 N N . THR A 1 101 ? 24.157 -6.216 5.194 1.00 0.00 101 THR A N 15
ATOM 24374 C CA . THR A 1 101 ? 25.217 -7.078 4.687 1.00 0.00 101 THR A CA 15
ATOM 24375 C C . THR A 1 101 ? 24.711 -7.963 3.553 1.00 0.00 101 THR A C 15
ATOM 24376 O O . THR A 1 101 ? 23.685 -8.630 3.684 1.00 0.00 101 THR A O 15
ATOM 24387 N N . SER A 1 102 ? 25.438 -7.964 2.440 1.00 0.00 102 SER A N 15
ATOM 24388 C CA . SER A 1 102 ? 25.061 -8.765 1.281 1.00 0.00 102 SER A CA 15
ATOM 24389 C C . SER A 1 102 ? 25.873 -10.055 1.225 1.00 0.00 102 SER A C 15
ATOM 24390 O O . SER A 1 102 ? 25.326 -11.138 1.019 1.00 0.00 102 SER A O 15
ATOM 24398 N N . GLY A 1 103 ? 27.184 -9.930 1.410 1.00 0.00 103 GLY A N 15
ATOM 24399 C CA . GLY A 1 103 ? 28.052 -11.093 1.377 1.00 0.00 103 GLY A CA 15
ATOM 24400 C C . GLY A 1 103 ? 29.165 -10.957 0.358 1.00 0.00 103 GLY A C 15
ATOM 24401 O O . GLY A 1 103 ? 28.950 -10.525 -0.775 1.00 0.00 103 GLY A O 15
ATOM 24405 N N . PRO A 1 104 ? 30.390 -11.329 0.760 1.00 0.00 104 PRO A N 15
ATOM 24406 C CA . PRO A 1 104 ? 31.566 -11.254 -0.111 1.00 0.00 104 PRO A CA 15
ATOM 24407 C C . PRO A 1 104 ? 31.518 -12.278 -1.240 1.00 0.00 104 PRO A C 15
ATOM 24408 O O . PRO A 1 104 ? 31.334 -13.471 -1.000 1.00 0.00 104 PRO A O 15
ATOM 24419 N N . SER A 1 105 ? 31.686 -11.804 -2.470 1.00 0.00 105 SER A N 15
ATOM 24420 C CA . SER A 1 105 ? 31.658 -12.680 -3.637 1.00 0.00 105 SER A CA 15
ATOM 24421 C C . SER A 1 105 ? 32.128 -11.937 -4.884 1.00 0.00 105 SER A C 15
ATOM 24422 O O . SER A 1 105 ? 32.120 -10.707 -4.928 1.00 0.00 105 SER A O 15
ATOM 24430 N N . SER A 1 106 ? 32.538 -12.695 -5.896 1.00 0.00 106 SER A N 15
ATOM 24431 C CA . SER A 1 106 ? 33.016 -12.110 -7.144 1.00 0.00 106 SER A CA 15
ATOM 24432 C C . SER A 1 106 ? 32.940 -13.123 -8.282 1.00 0.00 106 SER A C 15
ATOM 24433 O O . SER A 1 106 ? 33.323 -14.281 -8.124 1.00 0.00 106 SER A O 15
ATOM 24441 N N . GLY A 1 107 ? 32.443 -12.676 -9.432 1.00 0.00 107 GLY A N 15
ATOM 24442 C CA . GLY A 1 107 ? 32.326 -13.555 -10.581 1.00 0.00 107 GLY A CA 15
ATOM 24443 C C . GLY A 1 107 ? 30.913 -14.069 -10.776 1.00 0.00 107 GLY A C 15
ATOM 24444 O O . GLY A 1 107 ? 30.588 -15.137 -10.260 1.00 0.00 107 GLY A O 15
ATOM 24451 N N . GLY A 1 1 ? 4.196 -11.088 9.222 1.00 0.00 1 GLY A N 16
ATOM 24452 C CA . GLY A 1 1 ? 5.387 -11.879 8.973 1.00 0.00 1 GLY A CA 16
ATOM 24453 C C . GLY A 1 1 ? 5.203 -12.859 7.831 1.00 0.00 1 GLY A C 16
ATOM 24454 O O . GLY A 1 1 ? 4.979 -12.457 6.689 1.00 0.00 1 GLY A O 16
ATOM 24458 N N . SER A 1 2 ? 5.300 -14.148 8.138 1.00 0.00 2 SER A N 16
ATOM 24459 C CA . SER A 1 2 ? 5.149 -15.188 7.127 1.00 0.00 2 SER A CA 16
ATOM 24460 C C . SER A 1 2 ? 3.709 -15.692 7.077 1.00 0.00 2 SER A C 16
ATOM 24461 O O . SER A 1 2 ? 3.317 -16.561 7.856 1.00 0.00 2 SER A O 16
ATOM 24469 N N . SER A 1 3 ? 2.927 -15.139 6.156 1.00 0.00 3 SER A N 16
ATOM 24470 C CA . SER A 1 3 ? 1.530 -15.529 6.006 1.00 0.00 3 SER A CA 16
ATOM 24471 C C . SER A 1 3 ? 1.108 -15.485 4.540 1.00 0.00 3 SER A C 16
ATOM 24472 O O . SER A 1 3 ? 1.806 -14.922 3.698 1.00 0.00 3 SER A O 16
ATOM 24480 N N . GLY A 1 4 ? -0.041 -16.085 4.243 1.00 0.00 4 GLY A N 16
ATOM 24481 C CA . GLY A 1 4 ? -0.537 -16.104 2.880 1.00 0.00 4 GLY A CA 16
ATOM 24482 C C . GLY A 1 4 ? -1.363 -17.339 2.581 1.00 0.00 4 GLY A C 16
ATOM 24483 O O . GLY A 1 4 ? -0.818 -18.421 2.362 1.00 0.00 4 GLY A O 16
ATOM 24487 N N . SER A 1 5 ? -2.683 -17.179 2.572 1.00 0.00 5 SER A N 16
ATOM 24488 C CA . SER A 1 5 ? -3.586 -18.291 2.303 1.00 0.00 5 SER A CA 16
ATOM 24489 C C . SER A 1 5 ? -4.889 -17.796 1.683 1.00 0.00 5 SER A C 16
ATOM 24490 O O . SER A 1 5 ? -5.617 -17.008 2.287 1.00 0.00 5 SER A O 16
ATOM 24498 N N . SER A 1 6 ? -5.176 -18.263 0.472 1.00 0.00 6 SER A N 16
ATOM 24499 C CA . SER A 1 6 ? -6.389 -17.866 -0.233 1.00 0.00 6 SER A CA 16
ATOM 24500 C C . SER A 1 6 ? -7.416 -18.994 -0.227 1.00 0.00 6 SER A C 16
ATOM 24501 O O . SER A 1 6 ? -7.097 -20.137 0.099 1.00 0.00 6 SER A O 16
ATOM 24509 N N . GLY A 1 7 ? -8.652 -18.663 -0.590 1.00 0.00 7 GLY A N 16
ATOM 24510 C CA . GLY A 1 7 ? -9.708 -19.659 -0.619 1.00 0.00 7 GLY A CA 16
ATOM 24511 C C . GLY A 1 7 ? -10.649 -19.471 -1.793 1.00 0.00 7 GLY A C 16
ATOM 24512 O O . GLY A 1 7 ? -11.865 -19.413 -1.618 1.00 0.00 7 GLY A O 16
ATOM 24516 N N . ALA A 1 8 ? -10.084 -19.373 -2.992 1.00 0.00 8 ALA A N 16
ATOM 24517 C CA . ALA A 1 8 ? -10.881 -19.191 -4.199 1.00 0.00 8 ALA A CA 16
ATOM 24518 C C . ALA A 1 8 ? -11.263 -20.533 -4.812 1.00 0.00 8 ALA A C 16
ATOM 24519 O O . ALA A 1 8 ? -10.695 -21.569 -4.466 1.00 0.00 8 ALA A O 16
ATOM 24526 N N . SER A 1 9 ? -12.230 -20.508 -5.725 1.00 0.00 9 SER A N 16
ATOM 24527 C CA . SER A 1 9 ? -12.691 -21.725 -6.383 1.00 0.00 9 SER A CA 16
ATOM 24528 C C . SER A 1 9 ? -13.687 -21.398 -7.491 1.00 0.00 9 SER A C 16
ATOM 24529 O O . SER A 1 9 ? -14.606 -20.597 -7.319 1.00 0.00 9 SER A O 16
ATOM 24537 N N . PRO A 1 10 ? -13.502 -22.034 -8.658 1.00 0.00 10 PRO A N 16
ATOM 24538 C CA . PRO A 1 10 ? -14.375 -21.828 -9.818 1.00 0.00 10 PRO A CA 16
ATOM 24539 C C . PRO A 1 10 ? -15.767 -22.414 -9.608 1.00 0.00 10 PRO A C 16
ATOM 24540 O O . PRO A 1 10 ? -15.911 -23.571 -9.213 1.00 0.00 10 PRO A O 16
ATOM 24551 N N . VAL A 1 11 ? -16.789 -21.607 -9.874 1.00 0.00 11 VAL A N 16
ATOM 24552 C CA . VAL A 1 11 ? -18.171 -22.046 -9.716 1.00 0.00 11 VAL A CA 16
ATOM 24553 C C . VAL A 1 11 ? -19.132 -21.107 -10.434 1.00 0.00 11 VAL A C 16
ATOM 24554 O O . VAL A 1 11 ? -19.138 -19.901 -10.187 1.00 0.00 11 VAL A O 16
ATOM 24567 N N . GLU A 1 12 ? -19.944 -21.667 -11.325 1.00 0.00 12 GLU A N 16
ATOM 24568 C CA . GLU A 1 12 ? -20.910 -20.878 -12.080 1.00 0.00 12 GLU A CA 16
ATOM 24569 C C . GLU A 1 12 ? -21.773 -20.034 -11.145 1.00 0.00 12 GLU A C 16
ATOM 24570 O O . GLU A 1 12 ? -22.120 -20.465 -10.047 1.00 0.00 12 GLU A O 16
ATOM 24582 N N . ASN A 1 13 ? -22.113 -18.829 -11.591 1.00 0.00 13 ASN A N 16
ATOM 24583 C CA . ASN A 1 13 ? -22.934 -17.924 -10.795 1.00 0.00 13 ASN A CA 16
ATOM 24584 C C . ASN A 1 13 ? -23.481 -16.788 -11.654 1.00 0.00 13 ASN A C 16
ATOM 24585 O O . ASN A 1 13 ? -22.912 -16.451 -12.692 1.00 0.00 13 ASN A O 16
ATOM 24596 N N . LYS A 1 14 ? -24.588 -16.200 -11.213 1.00 0.00 14 LYS A N 16
ATOM 24597 C CA . LYS A 1 14 ? -25.212 -15.101 -11.939 1.00 0.00 14 LYS A CA 16
ATOM 24598 C C . LYS A 1 14 ? -24.172 -14.067 -12.360 1.00 0.00 14 LYS A C 16
ATOM 24599 O O . LYS A 1 14 ? -23.222 -13.796 -11.627 1.00 0.00 14 LYS A O 16
ATOM 24618 N N . GLU A 1 15 ? -24.361 -13.492 -13.544 1.00 0.00 15 GLU A N 16
ATOM 24619 C CA . GLU A 1 15 ? -23.439 -12.488 -14.060 1.00 0.00 15 GLU A CA 16
ATOM 24620 C C . GLU A 1 15 ? -23.232 -11.367 -13.046 1.00 0.00 15 GLU A C 16
ATOM 24621 O O . GLU A 1 15 ? -24.144 -10.587 -12.771 1.00 0.00 15 GLU A O 16
ATOM 24633 N N . VAL A 1 16 ? -22.026 -11.292 -12.493 1.00 0.00 16 VAL A N 16
ATOM 24634 C CA . VAL A 1 16 ? -21.697 -10.267 -11.510 1.00 0.00 16 VAL A CA 16
ATOM 24635 C C . VAL A 1 16 ? -20.415 -9.534 -11.887 1.00 0.00 16 VAL A C 16
ATOM 24636 O O . VAL A 1 16 ? -19.511 -10.114 -12.489 1.00 0.00 16 VAL A O 16
ATOM 24649 N N . TYR A 1 17 ? -20.343 -8.257 -11.530 1.00 0.00 17 TYR A N 16
ATOM 24650 C CA . TYR A 1 17 ? -19.172 -7.443 -11.833 1.00 0.00 17 TYR A CA 16
ATOM 24651 C C . TYR A 1 17 ? -18.254 -7.337 -10.619 1.00 0.00 17 TYR A C 16
ATOM 24652 O O . TYR A 1 17 ? -18.492 -6.537 -9.715 1.00 0.00 17 TYR A O 16
ATOM 24670 N N . GLN A 1 18 ? -17.202 -8.150 -10.608 1.00 0.00 18 GLN A N 16
ATOM 24671 C CA . GLN A 1 18 ? -16.247 -8.148 -9.506 1.00 0.00 18 GLN A CA 16
ATOM 24672 C C . GLN A 1 18 ? -15.035 -7.283 -9.838 1.00 0.00 18 GLN A C 16
ATOM 24673 O O . GLN A 1 18 ? -14.628 -7.184 -10.996 1.00 0.00 18 GLN A O 16
ATOM 24687 N N . CYS A 1 19 ? -14.463 -6.658 -8.814 1.00 0.00 19 CYS A N 16
ATOM 24688 C CA . CYS A 1 19 ? -13.298 -5.801 -8.996 1.00 0.00 19 CYS A CA 16
ATOM 24689 C C . CYS A 1 19 ? -12.054 -6.631 -9.300 1.00 0.00 19 CYS A C 16
ATOM 24690 O O . CYS A 1 19 ? -11.791 -7.637 -8.642 1.00 0.00 19 CYS A O 16
ATOM 24697 N N . ARG A 1 20 ? -11.293 -6.200 -10.301 1.00 0.00 20 ARG A N 16
ATOM 24698 C CA . ARG A 1 20 ? -10.077 -6.903 -10.693 1.00 0.00 20 ARG A CA 16
ATOM 24699 C C . ARG A 1 20 ? -8.911 -6.519 -9.788 1.00 0.00 20 ARG A C 16
ATOM 24700 O O . ARG A 1 20 ? -7.747 -6.646 -10.170 1.00 0.00 20 ARG A O 16
ATOM 24721 N N . LEU A 1 21 ? -9.231 -6.048 -8.588 1.00 0.00 21 LEU A N 16
ATOM 24722 C CA . LEU A 1 21 ? -8.209 -5.645 -7.627 1.00 0.00 21 LEU A CA 16
ATOM 24723 C C . LEU A 1 21 ? -8.400 -6.362 -6.295 1.00 0.00 21 LEU A C 16
ATOM 24724 O O . LEU A 1 21 ? -7.447 -6.884 -5.716 1.00 0.00 21 LEU A O 16
ATOM 24740 N N . CYS A 1 22 ? -9.639 -6.387 -5.814 1.00 0.00 22 CYS A N 16
ATOM 24741 C CA . CYS A 1 22 ? -9.957 -7.042 -4.552 1.00 0.00 22 CYS A CA 16
ATOM 24742 C C . CYS A 1 22 ? -11.019 -8.120 -4.750 1.00 0.00 22 CYS A C 16
ATOM 24743 O O . CYS A 1 22 ? -11.361 -8.848 -3.819 1.00 0.00 22 CYS A O 16
ATOM 24750 N N . ASN A 1 23 ? -11.536 -8.216 -5.971 1.00 0.00 23 ASN A N 16
ATOM 24751 C CA . ASN A 1 23 ? -12.559 -9.204 -6.292 1.00 0.00 23 ASN A CA 16
ATOM 24752 C C . ASN A 1 23 ? -13.828 -8.958 -5.482 1.00 0.00 23 ASN A C 16
ATOM 24753 O O . ASN A 1 23 ? -14.419 -9.889 -4.937 1.00 0.00 23 ASN A O 16
ATOM 24764 N N . ALA A 1 24 ? -14.240 -7.696 -5.407 1.00 0.00 24 ALA A N 16
ATOM 24765 C CA . ALA A 1 24 ? -15.439 -7.327 -4.666 1.00 0.00 24 ALA A CA 16
ATOM 24766 C C . ALA A 1 24 ? -16.616 -7.095 -5.607 1.00 0.00 24 ALA A C 16
ATOM 24767 O O . ALA A 1 24 ? -16.538 -6.282 -6.528 1.00 0.00 24 ALA A O 16
ATOM 24774 N N . LYS A 1 25 ? -17.708 -7.815 -5.370 1.00 0.00 25 LYS A N 16
ATOM 24775 C CA . LYS A 1 25 ? -18.903 -7.688 -6.196 1.00 0.00 25 LYS A CA 16
ATOM 24776 C C . LYS A 1 25 ? -19.406 -6.248 -6.207 1.00 0.00 25 LYS A C 16
ATOM 24777 O O . LYS A 1 25 ? -19.545 -5.620 -5.156 1.00 0.00 25 LYS A O 16
ATOM 24796 N N . LEU A 1 26 ? -19.679 -5.731 -7.400 1.00 0.00 26 LEU A N 16
ATOM 24797 C CA . LEU A 1 26 ? -20.168 -4.364 -7.547 1.00 0.00 26 LEU A CA 16
ATOM 24798 C C . LEU A 1 26 ? -21.692 -4.337 -7.619 1.00 0.00 26 LEU A C 16
ATOM 24799 O O . LEU A 1 26 ? -22.345 -5.378 -7.553 1.00 0.00 26 LEU A O 16
ATOM 24815 N N . SER A 1 27 ? -22.251 -3.139 -7.757 1.00 0.00 27 SER A N 16
ATOM 24816 C CA . SER A 1 27 ? -23.698 -2.975 -7.836 1.00 0.00 27 SER A CA 16
ATOM 24817 C C . SER A 1 27 ? -24.147 -2.809 -9.284 1.00 0.00 27 SER A C 16
ATOM 24818 O O . SER A 1 27 ? -25.325 -2.967 -9.602 1.00 0.00 27 SER A O 16
ATOM 24826 N N . SER A 1 28 ? -23.198 -2.489 -10.159 1.00 0.00 28 SER A N 16
ATOM 24827 C CA . SER A 1 28 ? -23.495 -2.297 -11.573 1.00 0.00 28 SER A CA 16
ATOM 24828 C C . SER A 1 28 ? -22.212 -2.111 -12.378 1.00 0.00 28 SER A C 16
ATOM 24829 O O . SER A 1 28 ? -21.130 -1.943 -11.813 1.00 0.00 28 SER A O 16
ATOM 24837 N N . LEU A 1 29 ? -22.341 -2.142 -13.699 1.00 0.00 29 LEU A N 16
ATOM 24838 C CA . LEU A 1 29 ? -21.192 -1.976 -14.584 1.00 0.00 29 LEU A CA 16
ATOM 24839 C C . LEU A 1 29 ? -20.491 -0.647 -14.322 1.00 0.00 29 LEU A C 16
ATOM 24840 O O . LEU A 1 29 ? -19.296 -0.501 -14.585 1.00 0.00 29 LEU A O 16
ATOM 24856 N N . LEU A 1 30 ? -21.239 0.318 -13.801 1.00 0.00 30 LEU A N 16
ATOM 24857 C CA . LEU A 1 30 ? -20.689 1.636 -13.501 1.00 0.00 30 LEU A CA 16
ATOM 24858 C C . LEU A 1 30 ? -19.815 1.589 -12.252 1.00 0.00 30 LEU A C 16
ATOM 24859 O O . LEU A 1 30 ? -18.685 2.075 -12.256 1.00 0.00 30 LEU A O 16
ATOM 24875 N N . GLU A 1 31 ? -20.346 0.999 -11.186 1.00 0.00 31 GLU A N 16
ATOM 24876 C CA . GLU A 1 31 ? -19.613 0.888 -9.930 1.00 0.00 31 GLU A CA 16
ATOM 24877 C C . GLU A 1 31 ? -18.256 0.227 -10.149 1.00 0.00 31 GLU A C 16
ATOM 24878 O O . GLU A 1 31 ? -17.327 0.421 -9.366 1.00 0.00 31 GLU A O 16
ATOM 24890 N N . GLN A 1 32 ? -18.150 -0.554 -11.220 1.00 0.00 32 GLN A N 16
ATOM 24891 C CA . GLN A 1 32 ? -16.907 -1.244 -11.541 1.00 0.00 32 GLN A CA 16
ATOM 24892 C C . GLN A 1 32 ? -15.866 -0.269 -12.082 1.00 0.00 32 GLN A C 16
ATOM 24893 O O . GLN A 1 32 ? -14.789 -0.114 -11.508 1.00 0.00 32 GLN A O 16
ATOM 24907 N N . GLY A 1 33 ? -16.197 0.388 -13.190 1.00 0.00 33 GLY A N 16
ATOM 24908 C CA . GLY A 1 33 ? -15.280 1.340 -13.789 1.00 0.00 33 GLY A CA 16
ATOM 24909 C C . GLY A 1 33 ? -14.908 2.462 -12.841 1.00 0.00 33 GLY A C 16
ATOM 24910 O O . GLY A 1 33 ? -13.884 3.122 -13.021 1.00 0.00 33 GLY A O 16
ATOM 24914 N N . SER A 1 34 ? -15.742 2.681 -11.829 1.00 0.00 34 SER A N 16
ATOM 24915 C CA . SER A 1 34 ? -15.498 3.736 -10.852 1.00 0.00 34 SER A CA 16
ATOM 24916 C C . SER A 1 34 ? -14.740 3.193 -9.645 1.00 0.00 34 SER A C 16
ATOM 24917 O O . SER A 1 34 ? -13.719 3.747 -9.238 1.00 0.00 34 SER A O 16
ATOM 24925 N N . HIS A 1 35 ? -15.248 2.104 -9.075 1.00 0.00 35 HIS A N 16
ATOM 24926 C CA . HIS A 1 35 ? -14.620 1.485 -7.914 1.00 0.00 35 HIS A CA 16
ATOM 24927 C C . HIS A 1 35 ? -13.148 1.191 -8.185 1.00 0.00 35 HIS A C 16
ATOM 24928 O O . HIS A 1 35 ? -12.338 1.129 -7.261 1.00 0.00 35 HIS A O 16
ATOM 24942 N N . GLU A 1 36 ? -12.809 1.011 -9.458 1.00 0.00 36 GLU A N 16
ATOM 24943 C CA . GLU A 1 36 ? -11.434 0.723 -9.849 1.00 0.00 36 GLU A CA 16
ATOM 24944 C C . GLU A 1 36 ? -10.563 1.971 -9.736 1.00 0.00 36 GLU A C 16
ATOM 24945 O O . GLU A 1 36 ? -9.341 1.879 -9.619 1.00 0.00 36 GLU A O 16
ATOM 24957 N N . ARG A 1 37 ? -11.202 3.136 -9.772 1.00 0.00 37 ARG A N 16
ATOM 24958 C CA . ARG A 1 37 ? -10.486 4.402 -9.676 1.00 0.00 37 ARG A CA 16
ATOM 24959 C C . ARG A 1 37 ? -10.068 4.682 -8.235 1.00 0.00 37 ARG A C 16
ATOM 24960 O O . ARG A 1 37 ? -8.935 5.090 -7.974 1.00 0.00 37 ARG A O 16
ATOM 24981 N N . LEU A 1 38 ? -10.989 4.462 -7.304 1.00 0.00 38 LEU A N 16
ATOM 24982 C CA . LEU A 1 38 ? -10.717 4.691 -5.889 1.00 0.00 38 LEU A CA 16
ATOM 24983 C C . LEU A 1 38 ? -9.974 3.507 -5.279 1.00 0.00 38 LEU A C 16
ATOM 24984 O O . LEU A 1 38 ? -9.201 3.665 -4.333 1.00 0.00 38 LEU A O 16
ATOM 25000 N N . CYS A 1 39 ? -10.211 2.320 -5.828 1.00 0.00 39 CYS A N 16
ATOM 25001 C CA . CYS A 1 39 ? -9.563 1.108 -5.340 1.00 0.00 39 CYS A CA 16
ATOM 25002 C C . CYS A 1 39 ? -8.144 0.992 -5.888 1.00 0.00 39 CYS A C 16
ATOM 25003 O O . CYS A 1 39 ? -7.519 -0.065 -5.801 1.00 0.00 39 CYS A O 16
ATOM 25010 N N . ARG A 1 40 ? -7.642 2.085 -6.452 1.00 0.00 40 ARG A N 16
ATOM 25011 C CA . ARG A 1 40 ? -6.297 2.105 -7.015 1.00 0.00 40 ARG A CA 16
ATOM 25012 C C . ARG A 1 40 ? -5.391 3.045 -6.225 1.00 0.00 40 ARG A C 16
ATOM 25013 O O . ARG A 1 40 ? -4.216 2.752 -6.006 1.00 0.00 40 ARG A O 16
ATOM 25034 N N . ASN A 1 41 ? -5.946 4.175 -5.800 1.00 0.00 41 ASN A N 16
ATOM 25035 C CA . ASN A 1 41 ? -5.188 5.159 -5.035 1.00 0.00 41 ASN A CA 16
ATOM 25036 C C . ASN A 1 41 ? -5.406 4.969 -3.537 1.00 0.00 41 ASN A C 16
ATOM 25037 O O . ASN A 1 41 ? -4.537 5.288 -2.727 1.00 0.00 41 ASN A O 16
ATOM 25048 N N . ALA A 1 42 ? -6.574 4.446 -3.177 1.00 0.00 42 ALA A N 16
ATOM 25049 C CA . ALA A 1 42 ? -6.906 4.210 -1.777 1.00 0.00 42 ALA A CA 16
ATOM 25050 C C . ALA A 1 42 ? -5.667 3.826 -0.976 1.00 0.00 42 ALA A C 16
ATOM 25051 O O . ALA A 1 42 ? -5.331 4.475 0.015 1.00 0.00 42 ALA A O 16
ATOM 25058 N N . ALA A 1 43 ? -4.991 2.767 -1.410 1.00 0.00 43 ALA A N 16
ATOM 25059 C CA . ALA A 1 43 ? -3.788 2.298 -0.734 1.00 0.00 43 ALA A CA 16
ATOM 25060 C C . ALA A 1 43 ? -2.633 2.140 -1.716 1.00 0.00 43 ALA A C 16
ATOM 25061 O O . ALA A 1 43 ? -2.531 1.131 -2.414 1.00 0.00 43 ALA A O 16
ATOM 25068 N N . VAL A 1 44 ? -1.763 3.144 -1.766 1.00 0.00 44 VAL A N 16
ATOM 25069 C CA . VAL A 1 44 ? -0.614 3.116 -2.662 1.00 0.00 44 VAL A CA 16
ATOM 25070 C C . VAL A 1 44 ? 0.691 3.267 -1.888 1.00 0.00 44 VAL A C 16
ATOM 25071 O O . VAL A 1 44 ? 1.005 4.345 -1.382 1.00 0.00 44 VAL A O 16
ATOM 25084 N N . CYS A 1 45 ? 1.449 2.179 -1.801 1.00 0.00 45 CYS A N 16
ATOM 25085 C CA . CYS A 1 45 ? 2.721 2.189 -1.088 1.00 0.00 45 CYS A CA 16
ATOM 25086 C C . CYS A 1 45 ? 3.762 3.009 -1.844 1.00 0.00 45 CYS A C 16
ATOM 25087 O O . CYS A 1 45 ? 4.128 2.701 -2.979 1.00 0.00 45 CYS A O 16
ATOM 25094 N N . PRO A 1 46 ? 4.251 4.081 -1.202 1.00 0.00 46 PRO A N 16
ATOM 25095 C CA . PRO A 1 46 ? 5.257 4.968 -1.795 1.00 0.00 46 PRO A CA 16
ATOM 25096 C C . PRO A 1 46 ? 6.621 4.297 -1.918 1.00 0.00 46 PRO A C 16
ATOM 25097 O O . PRO A 1 46 ? 7.604 4.933 -2.297 1.00 0.00 46 PRO A O 16
ATOM 25108 N N . TYR A 1 47 ? 6.673 3.010 -1.595 1.00 0.00 47 TYR A N 16
ATOM 25109 C CA . TYR A 1 47 ? 7.917 2.253 -1.668 1.00 0.00 47 TYR A CA 16
ATOM 25110 C C . TYR A 1 47 ? 7.950 1.377 -2.916 1.00 0.00 47 TYR A C 16
ATOM 25111 O O . TYR A 1 47 ? 8.844 1.500 -3.753 1.00 0.00 47 TYR A O 16
ATOM 25129 N N . CYS A 1 48 ? 6.966 0.491 -3.035 1.00 0.00 48 CYS A N 16
ATOM 25130 C CA . CYS A 1 48 ? 6.879 -0.408 -4.180 1.00 0.00 48 CYS A CA 16
ATOM 25131 C C . CYS A 1 48 ? 5.746 0.008 -5.113 1.00 0.00 48 CYS A C 16
ATOM 25132 O O . CYS A 1 48 ? 5.499 -0.637 -6.132 1.00 0.00 48 CYS A O 16
ATOM 25139 N N . SER A 1 49 ? 5.061 1.091 -4.757 1.00 0.00 49 SER A N 16
ATOM 25140 C CA . SER A 1 49 ? 3.952 1.591 -5.560 1.00 0.00 49 SER A CA 16
ATOM 25141 C C . SER A 1 49 ? 2.887 0.515 -5.746 1.00 0.00 49 SER A C 16
ATOM 25142 O O . SER A 1 49 ? 2.505 0.191 -6.872 1.00 0.00 49 SER A O 16
ATOM 25150 N N . LEU A 1 50 ? 2.411 -0.035 -4.635 1.00 0.00 50 LEU A N 16
ATOM 25151 C CA . LEU A 1 50 ? 1.389 -1.076 -4.673 1.00 0.00 50 LEU A CA 16
ATOM 25152 C C . LEU A 1 50 ? -0.008 -0.466 -4.741 1.00 0.00 50 LEU A C 16
ATOM 25153 O O . LEU A 1 50 ? -0.160 0.754 -4.808 1.00 0.00 50 LEU A O 16
ATOM 25169 N N . ARG A 1 51 ? -1.024 -1.322 -4.720 1.00 0.00 51 ARG A N 16
ATOM 25170 C CA . ARG A 1 51 ? -2.407 -0.867 -4.778 1.00 0.00 51 ARG A CA 16
ATOM 25171 C C . ARG A 1 51 ? -3.328 -1.832 -4.037 1.00 0.00 51 ARG A C 16
ATOM 25172 O O . ARG A 1 51 ? -3.632 -2.919 -4.531 1.00 0.00 51 ARG A O 16
ATOM 25193 N N . PHE A 1 52 ? -3.770 -1.429 -2.851 1.00 0.00 52 PHE A N 16
ATOM 25194 C CA . PHE A 1 52 ? -4.655 -2.258 -2.041 1.00 0.00 52 PHE A CA 16
ATOM 25195 C C . PHE A 1 52 ? -6.065 -1.677 -2.009 1.00 0.00 52 PHE A C 16
ATOM 25196 O O . PHE A 1 52 ? -6.289 -0.538 -2.418 1.00 0.00 52 PHE A O 16
ATOM 25213 N N . PHE A 1 53 ? -7.014 -2.470 -1.520 1.00 0.00 53 PHE A N 16
ATOM 25214 C CA . PHE A 1 53 ? -8.403 -2.036 -1.435 1.00 0.00 53 PHE A CA 16
ATOM 25215 C C . PHE A 1 53 ? -8.585 -1.006 -0.324 1.00 0.00 53 PHE A C 16
ATOM 25216 O O . PHE A 1 53 ? -9.275 -0.003 -0.499 1.00 0.00 53 PHE A O 16
ATOM 25233 N N . SER A 1 54 ? -7.960 -1.264 0.821 1.00 0.00 54 SER A N 16
ATOM 25234 C CA . SER A 1 54 ? -8.056 -0.363 1.964 1.00 0.00 54 SER A CA 16
ATOM 25235 C C . SER A 1 54 ? -6.680 0.168 2.353 1.00 0.00 54 SER A C 16
ATOM 25236 O O . SER A 1 54 ? -5.647 -0.432 2.055 1.00 0.00 54 SER A O 16
ATOM 25244 N N . PRO A 1 55 ? -6.664 1.322 3.036 1.00 0.00 55 PRO A N 16
ATOM 25245 C CA . PRO A 1 55 ? -5.422 1.961 3.482 1.00 0.00 55 PRO A CA 16
ATOM 25246 C C . PRO A 1 55 ? -4.736 1.178 4.597 1.00 0.00 55 PRO A C 16
ATOM 25247 O O . PRO A 1 55 ? -3.541 1.346 4.840 1.00 0.00 55 PRO A O 16
ATOM 25258 N N . GLU A 1 56 ? -5.499 0.324 5.270 1.00 0.00 56 GLU A N 16
ATOM 25259 C CA . GLU A 1 56 ? -4.963 -0.484 6.360 1.00 0.00 56 GLU A CA 16
ATOM 25260 C C . GLU A 1 56 ? -4.080 -1.606 5.821 1.00 0.00 56 GLU A C 16
ATOM 25261 O O . GLU A 1 56 ? -3.013 -1.888 6.368 1.00 0.00 56 GLU A O 16
ATOM 25273 N N . LEU A 1 57 ? -4.532 -2.243 4.747 1.00 0.00 57 LEU A N 16
ATOM 25274 C CA . LEU A 1 57 ? -3.784 -3.335 4.133 1.00 0.00 57 LEU A CA 16
ATOM 25275 C C . LEU A 1 57 ? -2.398 -2.870 3.701 1.00 0.00 57 LEU A C 16
ATOM 25276 O O . LEU A 1 57 ? -1.483 -3.678 3.536 1.00 0.00 57 LEU A O 16
ATOM 25292 N N . LYS A 1 58 ? -2.247 -1.562 3.521 1.00 0.00 58 LYS A N 16
ATOM 25293 C CA . LYS A 1 58 ? -0.971 -0.987 3.112 1.00 0.00 58 LYS A CA 16
ATOM 25294 C C . LYS A 1 58 ? -0.084 -0.714 4.323 1.00 0.00 58 LYS A C 16
ATOM 25295 O O . LYS A 1 58 ? 1.078 -1.118 4.355 1.00 0.00 58 LYS A O 16
ATOM 25314 N N . GLN A 1 59 ? -0.641 -0.027 5.315 1.00 0.00 59 GLN A N 16
ATOM 25315 C CA . GLN A 1 59 ? 0.101 0.299 6.528 1.00 0.00 59 GLN A CA 16
ATOM 25316 C C . GLN A 1 59 ? 0.850 -0.921 7.052 1.00 0.00 59 GLN A C 16
ATOM 25317 O O . GLN A 1 59 ? 2.002 -0.820 7.473 1.00 0.00 59 GLN A O 16
ATOM 25331 N N . GLU A 1 60 ? 0.188 -2.074 7.023 1.00 0.00 60 GLU A N 16
ATOM 25332 C CA . GLU A 1 60 ? 0.793 -3.313 7.497 1.00 0.00 60 GLU A CA 16
ATOM 25333 C C . GLU A 1 60 ? 1.947 -3.736 6.593 1.00 0.00 60 GLU A C 16
ATOM 25334 O O . GLU A 1 60 ? 3.028 -4.084 7.069 1.00 0.00 60 GLU A O 16
ATOM 25346 N N . HIS A 1 61 ? 1.709 -3.705 5.286 1.00 0.00 61 HIS A N 16
ATOM 25347 C CA . HIS A 1 61 ? 2.728 -4.085 4.314 1.00 0.00 61 HIS A CA 16
ATOM 25348 C C . HIS A 1 61 ? 3.953 -3.183 4.430 1.00 0.00 61 HIS A C 16
ATOM 25349 O O . HIS A 1 61 ? 5.080 -3.664 4.543 1.00 0.00 61 HIS A O 16
ATOM 25363 N N . GLU A 1 62 ? 3.723 -1.874 4.401 1.00 0.00 62 GLU A N 16
ATOM 25364 C CA . GLU A 1 62 ? 4.810 -0.907 4.502 1.00 0.00 62 GLU A CA 16
ATOM 25365 C C . GLU A 1 62 ? 5.811 -1.323 5.576 1.00 0.00 62 GLU A C 16
ATOM 25366 O O . GLU A 1 62 ? 7.004 -1.039 5.471 1.00 0.00 62 GLU A O 16
ATOM 25378 N N . SER A 1 63 ? 5.316 -1.997 6.609 1.00 0.00 63 SER A N 16
ATOM 25379 C CA . SER A 1 63 ? 6.165 -2.449 7.705 1.00 0.00 63 SER A CA 16
ATOM 25380 C C . SER A 1 63 ? 7.061 -3.601 7.259 1.00 0.00 63 SER A C 16
ATOM 25381 O O . SER A 1 63 ? 8.217 -3.700 7.671 1.00 0.00 63 SER A O 16
ATOM 25389 N N . LYS A 1 64 ? 6.518 -4.470 6.413 1.00 0.00 64 LYS A N 16
ATOM 25390 C CA . LYS A 1 64 ? 7.266 -5.615 5.907 1.00 0.00 64 LYS A CA 16
ATOM 25391 C C . LYS A 1 64 ? 7.677 -5.399 4.454 1.00 0.00 64 LYS A C 16
ATOM 25392 O O . LYS A 1 64 ? 8.100 -6.333 3.773 1.00 0.00 64 LYS A O 16
ATOM 25411 N N . CYS A 1 65 ? 7.551 -4.162 3.986 1.00 0.00 65 CYS A N 16
ATOM 25412 C CA . CYS A 1 65 ? 7.910 -3.822 2.615 1.00 0.00 65 CYS A CA 16
ATOM 25413 C C . CYS A 1 65 ? 9.407 -4.000 2.384 1.00 0.00 65 CYS A C 16
ATOM 25414 O O . CYS A 1 65 ? 10.213 -3.802 3.293 1.00 0.00 65 CYS A O 16
ATOM 25421 N N . GLU A 1 66 ? 9.772 -4.375 1.162 1.00 0.00 66 GLU A N 16
ATOM 25422 C CA . GLU A 1 66 ? 11.173 -4.581 0.813 1.00 0.00 66 GLU A CA 16
ATOM 25423 C C . GLU A 1 66 ? 11.769 -3.321 0.191 1.00 0.00 66 GLU A C 16
ATOM 25424 O O . GLU A 1 66 ? 12.964 -3.056 0.324 1.00 0.00 66 GLU A O 16
ATOM 25436 N N . TYR A 1 67 ? 10.928 -2.549 -0.487 1.00 0.00 67 TYR A N 16
ATOM 25437 C CA . TYR A 1 67 ? 11.371 -1.318 -1.133 1.00 0.00 67 TYR A CA 16
ATOM 25438 C C . TYR A 1 67 ? 11.507 -0.189 -0.116 1.00 0.00 67 TYR A C 16
ATOM 25439 O O . TYR A 1 67 ? 12.234 0.780 -0.339 1.00 0.00 67 TYR A O 16
ATOM 25457 N N . LYS A 1 68 ? 10.802 -0.320 1.003 1.00 0.00 68 LYS A N 16
ATOM 25458 C CA . LYS A 1 68 ? 10.844 0.686 2.057 1.00 0.00 68 LYS A CA 16
ATOM 25459 C C . LYS A 1 68 ? 12.279 1.121 2.337 1.00 0.00 68 LYS A C 16
ATOM 25460 O O . LYS A 1 68 ? 12.623 2.294 2.194 1.00 0.00 68 LYS A O 16
ATOM 25479 N N . LYS A 1 69 ? 13.113 0.167 2.737 1.00 0.00 69 LYS A N 16
ATOM 25480 C CA . LYS A 1 69 ? 14.512 0.450 3.035 1.00 0.00 69 LYS A CA 16
ATOM 25481 C C . LYS A 1 69 ? 15.215 1.058 1.825 1.00 0.00 69 LYS A C 16
ATOM 25482 O O . LYS A 1 69 ? 16.001 1.996 1.958 1.00 0.00 69 LYS A O 16
ATOM 25501 N N . LEU A 1 70 ? 14.926 0.518 0.646 1.00 0.00 70 LEU A N 16
ATOM 25502 C CA . LEU A 1 70 ? 15.528 1.009 -0.588 1.00 0.00 70 LEU A CA 16
ATOM 25503 C C . LEU A 1 70 ? 15.038 2.416 -0.912 1.00 0.00 70 LEU A C 16
ATOM 25504 O O . LEU A 1 70 ? 15.566 3.080 -1.805 1.00 0.00 70 LEU A O 16
ATOM 25520 N N . THR A 1 71 ? 14.025 2.867 -0.179 1.00 0.00 71 THR A N 16
ATOM 25521 C CA . THR A 1 71 ? 13.463 4.196 -0.387 1.00 0.00 71 THR A CA 16
ATOM 25522 C C . THR A 1 71 ? 14.122 5.221 0.528 1.00 0.00 71 THR A C 16
ATOM 25523 O O . THR A 1 71 ? 14.056 5.109 1.753 1.00 0.00 71 THR A O 16
ATOM 25534 N N . CYS A 1 72 ? 14.758 6.222 -0.072 1.00 0.00 72 CYS A N 16
ATOM 25535 C CA . CYS A 1 72 ? 15.430 7.268 0.689 1.00 0.00 72 CYS A CA 16
ATOM 25536 C C . CYS A 1 72 ? 14.415 8.202 1.342 1.00 0.00 72 CYS A C 16
ATOM 25537 O O . CYS A 1 72 ? 13.914 9.132 0.710 1.00 0.00 72 CYS A O 16
ATOM 25544 N N . LEU A 1 73 ? 14.117 7.947 2.612 1.00 0.00 73 LEU A N 16
ATOM 25545 C CA . LEU A 1 73 ? 13.163 8.765 3.353 1.00 0.00 73 LEU A CA 16
ATOM 25546 C C . LEU A 1 73 ? 13.604 10.224 3.383 1.00 0.00 73 LEU A C 16
ATOM 25547 O O . LEU A 1 73 ? 12.776 11.131 3.461 1.00 0.00 73 LEU A O 16
ATOM 25563 N N . GLU A 1 74 ? 14.914 10.443 3.318 1.00 0.00 74 GLU A N 16
ATOM 25564 C CA . GLU A 1 74 ? 15.464 11.793 3.336 1.00 0.00 74 GLU A CA 16
ATOM 25565 C C . GLU A 1 74 ? 14.808 12.663 2.268 1.00 0.00 74 GLU A C 16
ATOM 25566 O O . GLU A 1 74 ? 14.155 13.660 2.577 1.00 0.00 74 GLU A O 16
ATOM 25578 N N . CYS A 1 75 ? 14.987 12.278 1.008 1.00 0.00 75 CYS A N 16
ATOM 25579 C CA . CYS A 1 75 ? 14.414 13.021 -0.108 1.00 0.00 75 CYS A CA 16
ATOM 25580 C C . CYS A 1 75 ? 13.430 12.156 -0.889 1.00 0.00 75 CYS A C 16
ATOM 25581 O O . CYS A 1 75 ? 13.313 12.279 -2.108 1.00 0.00 75 CYS A O 16
ATOM 25588 N N . MET A 1 76 ? 12.725 11.282 -0.179 1.00 0.00 76 MET A N 16
ATOM 25589 C CA . MET A 1 76 ? 11.749 10.398 -0.805 1.00 0.00 76 MET A CA 16
ATOM 25590 C C . MET A 1 76 ? 12.218 9.968 -2.192 1.00 0.00 76 MET A C 16
ATOM 25591 O O . MET A 1 76 ? 11.498 10.129 -3.178 1.00 0.00 76 MET A O 16
ATOM 25605 N N . ARG A 1 77 ? 13.427 9.420 -2.260 1.00 0.00 77 ARG A N 16
ATOM 25606 C CA . ARG A 1 77 ? 13.991 8.968 -3.526 1.00 0.00 77 ARG A CA 16
ATOM 25607 C C . ARG A 1 77 ? 14.235 7.462 -3.506 1.00 0.00 77 ARG A C 16
ATOM 25608 O O . ARG A 1 77 ? 15.160 6.981 -2.850 1.00 0.00 77 ARG A O 16
ATOM 25629 N N . THR A 1 78 ? 13.399 6.723 -4.228 1.00 0.00 78 THR A N 16
ATOM 25630 C CA . THR A 1 78 ? 13.523 5.272 -4.292 1.00 0.00 78 THR A CA 16
ATOM 25631 C C . THR A 1 78 ? 14.481 4.850 -5.399 1.00 0.00 78 THR A C 16
ATOM 25632 O O . THR A 1 78 ? 14.498 5.442 -6.478 1.00 0.00 78 THR A O 16
ATOM 25643 N N . PHE A 1 79 ? 15.278 3.822 -5.126 1.00 0.00 79 PHE A N 16
ATOM 25644 C CA . PHE A 1 79 ? 16.240 3.321 -6.100 1.00 0.00 79 PHE A CA 16
ATOM 25645 C C . PHE A 1 79 ? 15.916 1.882 -6.494 1.00 0.00 79 PHE A C 16
ATOM 25646 O O . PHE A 1 79 ? 14.903 1.324 -6.074 1.00 0.00 79 PHE A O 16
ATOM 25663 N N . LYS A 1 80 ? 16.785 1.288 -7.305 1.00 0.00 80 LYS A N 16
ATOM 25664 C CA . LYS A 1 80 ? 16.594 -0.085 -7.756 1.00 0.00 80 LYS A CA 16
ATOM 25665 C C . LYS A 1 80 ? 17.801 -0.948 -7.401 1.00 0.00 80 LYS A C 16
ATOM 25666 O O . LYS A 1 80 ? 18.071 -1.954 -8.057 1.00 0.00 80 LYS A O 16
ATOM 25685 N N . SER A 1 81 ? 18.523 -0.548 -6.359 1.00 0.00 81 SER A N 16
ATOM 25686 C CA . SER A 1 81 ? 19.702 -1.283 -5.918 1.00 0.00 81 SER A CA 16
ATOM 25687 C C . SER A 1 81 ? 20.256 -0.695 -4.624 1.00 0.00 81 SER A C 16
ATOM 25688 O O . SER A 1 81 ? 20.600 0.485 -4.562 1.00 0.00 81 SER A O 16
ATOM 25696 N N . SER A 1 82 ? 20.341 -1.529 -3.592 1.00 0.00 82 SER A N 16
ATOM 25697 C CA . SER A 1 82 ? 20.849 -1.092 -2.297 1.00 0.00 82 SER A CA 16
ATOM 25698 C C . SER A 1 82 ? 22.146 -0.306 -2.459 1.00 0.00 82 SER A C 16
ATOM 25699 O O . SER A 1 82 ? 22.419 0.627 -1.704 1.00 0.00 82 SER A O 16
ATOM 25707 N N . PHE A 1 83 ? 22.944 -0.691 -3.450 1.00 0.00 83 PHE A N 16
ATOM 25708 C CA . PHE A 1 83 ? 24.214 -0.024 -3.713 1.00 0.00 83 PHE A CA 16
ATOM 25709 C C . PHE A 1 83 ? 23.992 1.302 -4.435 1.00 0.00 83 PHE A C 16
ATOM 25710 O O . PHE A 1 83 ? 24.677 2.289 -4.167 1.00 0.00 83 PHE A O 16
ATOM 25727 N N . SER A 1 84 ? 23.031 1.315 -5.353 1.00 0.00 84 SER A N 16
ATOM 25728 C CA . SER A 1 84 ? 22.722 2.517 -6.118 1.00 0.00 84 SER A CA 16
ATOM 25729 C C . SER A 1 84 ? 22.375 3.677 -5.190 1.00 0.00 84 SER A C 16
ATOM 25730 O O . SER A 1 84 ? 22.953 4.760 -5.289 1.00 0.00 84 SER A O 16
ATOM 25738 N N . ILE A 1 85 ? 21.426 3.442 -4.290 1.00 0.00 85 ILE A N 16
ATOM 25739 C CA . ILE A 1 85 ? 21.002 4.466 -3.343 1.00 0.00 85 ILE A CA 16
ATOM 25740 C C . ILE A 1 85 ? 22.105 4.776 -2.337 1.00 0.00 85 ILE A C 16
ATOM 25741 O O . ILE A 1 85 ? 22.322 5.932 -1.974 1.00 0.00 85 ILE A O 16
ATOM 25757 N N . TRP A 1 86 ? 22.800 3.736 -1.891 1.00 0.00 86 TRP A N 16
ATOM 25758 C CA . TRP A 1 86 ? 23.883 3.897 -0.928 1.00 0.00 86 TRP A CA 16
ATOM 25759 C C . TRP A 1 86 ? 24.772 5.079 -1.300 1.00 0.00 86 TRP A C 16
ATOM 25760 O O . TRP A 1 86 ? 25.053 5.941 -0.467 1.00 0.00 86 TRP A O 16
ATOM 25781 N N . ARG A 1 87 ? 25.210 5.112 -2.554 1.00 0.00 87 ARG A N 16
ATOM 25782 C CA . ARG A 1 87 ? 26.068 6.189 -3.035 1.00 0.00 87 ARG A CA 16
ATOM 25783 C C . ARG A 1 87 ? 25.340 7.529 -2.980 1.00 0.00 87 ARG A C 16
ATOM 25784 O O . ARG A 1 87 ? 25.947 8.567 -2.714 1.00 0.00 87 ARG A O 16
ATOM 25805 N N . HIS A 1 88 ? 24.036 7.499 -3.235 1.00 0.00 88 HIS A N 16
ATOM 25806 C CA . HIS A 1 88 ? 23.225 8.712 -3.215 1.00 0.00 88 HIS A CA 16
ATOM 25807 C C . HIS A 1 88 ? 23.101 9.259 -1.796 1.00 0.00 88 HIS A C 16
ATOM 25808 O O . HIS A 1 88 ? 22.874 10.452 -1.599 1.00 0.00 88 HIS A O 16
ATOM 25822 N N . GLN A 1 89 ? 23.250 8.378 -0.812 1.00 0.00 89 GLN A N 16
ATOM 25823 C CA . GLN A 1 89 ? 23.153 8.773 0.588 1.00 0.00 89 GLN A CA 16
ATOM 25824 C C . GLN A 1 89 ? 24.536 9.022 1.181 1.00 0.00 89 GLN A C 16
ATOM 25825 O O . GLN A 1 89 ? 24.675 9.714 2.189 1.00 0.00 89 GLN A O 16
ATOM 25839 N N . VAL A 1 90 ? 25.556 8.451 0.548 1.00 0.00 90 VAL A N 16
ATOM 25840 C CA . VAL A 1 90 ? 26.929 8.611 1.013 1.00 0.00 90 VAL A CA 16
ATOM 25841 C C . VAL A 1 90 ? 27.632 9.743 0.271 1.00 0.00 90 VAL A C 16
ATOM 25842 O O . VAL A 1 90 ? 28.586 10.331 0.778 1.00 0.00 90 VAL A O 16
ATOM 25855 N N . GLU A 1 91 ? 27.153 10.041 -0.933 1.00 0.00 91 GLU A N 16
ATOM 25856 C CA . GLU A 1 91 ? 27.736 11.103 -1.745 1.00 0.00 91 GLU A CA 16
ATOM 25857 C C . GLU A 1 91 ? 27.005 12.423 -1.522 1.00 0.00 91 GLU A C 16
ATOM 25858 O O . GLU A 1 91 ? 27.626 13.482 -1.427 1.00 0.00 91 GLU A O 16
ATOM 25870 N N . VAL A 1 92 ? 25.680 12.352 -1.439 1.00 0.00 92 VAL A N 16
ATOM 25871 C CA . VAL A 1 92 ? 24.862 13.541 -1.227 1.00 0.00 92 VAL A CA 16
ATOM 25872 C C . VAL A 1 92 ? 24.650 13.803 0.260 1.00 0.00 92 VAL A C 16
ATOM 25873 O O . VAL A 1 92 ? 25.107 14.813 0.795 1.00 0.00 92 VAL A O 16
ATOM 25886 N N . HIS A 1 93 ? 23.952 12.886 0.923 1.00 0.00 93 HIS A N 16
ATOM 25887 C CA . HIS A 1 93 ? 23.680 13.017 2.350 1.00 0.00 93 HIS A CA 16
ATOM 25888 C C . HIS A 1 93 ? 24.921 12.686 3.173 1.00 0.00 93 HIS A C 16
ATOM 25889 O O . HIS A 1 93 ? 25.059 13.130 4.312 1.00 0.00 93 HIS A O 16
ATOM 25903 N N . ASN A 1 94 ? 25.821 11.902 2.589 1.00 0.00 94 ASN A N 16
ATOM 25904 C CA . ASN A 1 94 ? 27.050 11.510 3.269 1.00 0.00 94 ASN A CA 16
ATOM 25905 C C . ASN A 1 94 ? 26.744 10.871 4.620 1.00 0.00 94 ASN A C 16
ATOM 25906 O O . ASN A 1 94 ? 27.257 11.303 5.652 1.00 0.00 94 ASN A O 16
ATOM 25917 N N . GLN A 1 95 ? 25.904 9.840 4.605 1.00 0.00 95 GLN A N 16
ATOM 25918 C CA . GLN A 1 95 ? 25.530 9.143 5.829 1.00 0.00 95 GLN A CA 16
ATOM 25919 C C . GLN A 1 95 ? 26.015 7.697 5.802 1.00 0.00 95 GLN A C 16
ATOM 25920 O O . GLN A 1 95 ? 25.216 6.765 5.724 1.00 0.00 95 GLN A O 16
ATOM 25934 N N . ASN A 1 96 ? 27.331 7.518 5.866 1.00 0.00 96 ASN A N 16
ATOM 25935 C CA . ASN A 1 96 ? 27.923 6.185 5.847 1.00 0.00 96 ASN A CA 16
ATOM 25936 C C . ASN A 1 96 ? 28.072 5.636 7.263 1.00 0.00 96 ASN A C 16
ATOM 25937 O O . ASN A 1 96 ? 29.080 5.016 7.596 1.00 0.00 96 ASN A O 16
ATOM 25948 N N . ASN A 1 97 ? 27.059 5.870 8.092 1.00 0.00 97 ASN A N 16
ATOM 25949 C CA . ASN A 1 97 ? 27.077 5.399 9.472 1.00 0.00 97 ASN A CA 16
ATOM 25950 C C . ASN A 1 97 ? 27.010 3.876 9.528 1.00 0.00 97 ASN A C 16
ATOM 25951 O O . ASN A 1 97 ? 27.900 3.225 10.075 1.00 0.00 97 ASN A O 16
ATOM 25962 N N . MET A 1 98 ? 25.949 3.315 8.958 1.00 0.00 98 MET A N 16
ATOM 25963 C CA . MET A 1 98 ? 25.767 1.868 8.942 1.00 0.00 98 MET A CA 16
ATOM 25964 C C . MET A 1 98 ? 26.109 1.292 7.571 1.00 0.00 98 MET A C 16
ATOM 25965 O O . MET A 1 98 ? 26.121 2.011 6.572 1.00 0.00 98 MET A O 16
ATOM 25979 N N . ALA A 1 99 ? 26.385 -0.007 7.532 1.00 0.00 99 ALA A N 16
ATOM 25980 C CA . ALA A 1 99 ? 26.725 -0.678 6.284 1.00 0.00 99 ALA A CA 16
ATOM 25981 C C . ALA A 1 99 ? 26.875 -2.181 6.492 1.00 0.00 99 ALA A C 16
ATOM 25982 O O . ALA A 1 99 ? 27.417 -2.642 7.496 1.00 0.00 99 ALA A O 16
ATOM 25989 N N . PRO A 1 100 ? 26.383 -2.966 5.521 1.00 0.00 100 PRO A N 16
ATOM 25990 C CA . PRO A 1 100 ? 26.450 -4.429 5.575 1.00 0.00 100 PRO A CA 16
ATOM 25991 C C . PRO A 1 100 ? 27.874 -4.951 5.411 1.00 0.00 100 PRO A C 16
ATOM 25992 O O . PRO A 1 100 ? 28.099 -6.159 5.336 1.00 0.00 100 PRO A O 16
ATOM 26003 N N . THR A 1 101 ? 28.833 -4.032 5.355 1.00 0.00 101 THR A N 16
ATOM 26004 C CA . THR A 1 101 ? 30.235 -4.399 5.198 1.00 0.00 101 THR A CA 16
ATOM 26005 C C . THR A 1 101 ? 31.000 -4.215 6.503 1.00 0.00 101 THR A C 16
ATOM 26006 O O . THR A 1 101 ? 30.658 -3.360 7.320 1.00 0.00 101 THR A O 16
ATOM 26017 N N . SER A 1 102 ? 32.039 -5.023 6.694 1.00 0.00 102 SER A N 16
ATOM 26018 C CA . SER A 1 102 ? 32.852 -4.951 7.902 1.00 0.00 102 SER A CA 16
ATOM 26019 C C . SER A 1 102 ? 34.254 -5.497 7.647 1.00 0.00 102 SER A C 16
ATOM 26020 O O . SER A 1 102 ? 34.421 -6.650 7.254 1.00 0.00 102 SER A O 16
ATOM 26028 N N . GLY A 1 103 ? 35.259 -4.657 7.874 1.00 0.00 103 GLY A N 16
ATOM 26029 C CA . GLY A 1 103 ? 36.634 -5.072 7.664 1.00 0.00 103 GLY A CA 16
ATOM 26030 C C . GLY A 1 103 ? 37.187 -4.596 6.335 1.00 0.00 103 GLY A C 16
ATOM 26031 O O . GLY A 1 103 ? 36.609 -4.839 5.275 1.00 0.00 103 GLY A O 16
ATOM 26035 N N . PRO A 1 104 ? 38.331 -3.898 6.381 1.00 0.00 104 PRO A N 16
ATOM 26036 C CA . PRO A 1 104 ? 38.986 -3.371 5.181 1.00 0.00 104 PRO A CA 16
ATOM 26037 C C . PRO A 1 104 ? 39.580 -4.475 4.312 1.00 0.00 104 PRO A C 16
ATOM 26038 O O . PRO A 1 104 ? 39.555 -4.394 3.084 1.00 0.00 104 PRO A O 16
ATOM 26049 N N . SER A 1 105 ? 40.113 -5.508 4.958 1.00 0.00 105 SER A N 16
ATOM 26050 C CA . SER A 1 105 ? 40.716 -6.627 4.244 1.00 0.00 105 SER A CA 16
ATOM 26051 C C . SER A 1 105 ? 39.951 -7.919 4.514 1.00 0.00 105 SER A C 16
ATOM 26052 O O . SER A 1 105 ? 39.682 -8.265 5.664 1.00 0.00 105 SER A O 16
ATOM 26060 N N . SER A 1 106 ? 39.604 -8.628 3.444 1.00 0.00 106 SER A N 16
ATOM 26061 C CA . SER A 1 106 ? 38.866 -9.880 3.564 1.00 0.00 106 SER A CA 16
ATOM 26062 C C . SER A 1 106 ? 39.203 -10.821 2.411 1.00 0.00 106 SER A C 16
ATOM 26063 O O . SER A 1 106 ? 39.034 -10.476 1.243 1.00 0.00 106 SER A O 16
ATOM 26071 N N . GLY A 1 107 ? 39.682 -12.015 2.750 1.00 0.00 107 GLY A N 16
ATOM 26072 C CA . GLY A 1 107 ? 40.035 -12.988 1.733 1.00 0.00 107 GLY A CA 16
ATOM 26073 C C . GLY A 1 107 ? 39.987 -14.412 2.252 1.00 0.00 107 GLY A C 16
ATOM 26074 O O . GLY A 1 107 ? 40.772 -15.242 1.798 1.00 0.00 107 GLY A O 16
ATOM 26081 N N . GLY A 1 1 ? 6.262 -36.290 -38.490 1.00 0.00 1 GLY A N 17
ATOM 26082 C CA . GLY A 1 1 ? 4.927 -36.443 -37.941 1.00 0.00 1 GLY A CA 17
ATOM 26083 C C . GLY A 1 1 ? 4.587 -35.364 -36.933 1.00 0.00 1 GLY A C 17
ATOM 26084 O O . GLY A 1 1 ? 5.477 -34.791 -36.304 1.00 0.00 1 GLY A O 17
ATOM 26088 N N . SER A 1 2 ? 3.297 -35.085 -36.779 1.00 0.00 2 SER A N 17
ATOM 26089 C CA . SER A 1 2 ? 2.842 -34.063 -35.843 1.00 0.00 2 SER A CA 17
ATOM 26090 C C . SER A 1 2 ? 1.474 -34.422 -35.269 1.00 0.00 2 SER A C 17
ATOM 26091 O O . SER A 1 2 ? 0.858 -35.407 -35.674 1.00 0.00 2 SER A O 17
ATOM 26099 N N . SER A 1 3 ? 1.006 -33.613 -34.324 1.00 0.00 3 SER A N 17
ATOM 26100 C CA . SER A 1 3 ? -0.287 -33.846 -33.691 1.00 0.00 3 SER A CA 17
ATOM 26101 C C . SER A 1 3 ? -0.815 -32.568 -33.047 1.00 0.00 3 SER A C 17
ATOM 26102 O O . SER A 1 3 ? -0.044 -31.726 -32.590 1.00 0.00 3 SER A O 17
ATOM 26110 N N . GLY A 1 4 ? -2.137 -32.430 -33.016 1.00 0.00 4 GLY A N 17
ATOM 26111 C CA . GLY A 1 4 ? -2.747 -31.253 -32.428 1.00 0.00 4 GLY A CA 17
ATOM 26112 C C . GLY A 1 4 ? -4.078 -31.557 -31.768 1.00 0.00 4 GLY A C 17
ATOM 26113 O O . GLY A 1 4 ? -4.721 -32.557 -32.087 1.00 0.00 4 GLY A O 17
ATOM 26117 N N . SER A 1 5 ? -4.490 -30.693 -30.846 1.00 0.00 5 SER A N 17
ATOM 26118 C CA . SER A 1 5 ? -5.751 -30.878 -30.136 1.00 0.00 5 SER A CA 17
ATOM 26119 C C . SER A 1 5 ? -6.151 -29.603 -29.400 1.00 0.00 5 SER A C 17
ATOM 26120 O O . SER A 1 5 ? -5.310 -28.919 -28.817 1.00 0.00 5 SER A O 17
ATOM 26128 N N . SER A 1 6 ? -7.443 -29.289 -29.433 1.00 0.00 6 SER A N 17
ATOM 26129 C CA . SER A 1 6 ? -7.956 -28.094 -28.773 1.00 0.00 6 SER A CA 17
ATOM 26130 C C . SER A 1 6 ? -9.418 -28.278 -28.379 1.00 0.00 6 SER A C 17
ATOM 26131 O O . SER A 1 6 ? -10.146 -29.057 -28.993 1.00 0.00 6 SER A O 17
ATOM 26139 N N . GLY A 1 7 ? -9.842 -27.553 -27.347 1.00 0.00 7 GLY A N 17
ATOM 26140 C CA . GLY A 1 7 ? -11.215 -27.649 -26.887 1.00 0.00 7 GLY A CA 17
ATOM 26141 C C . GLY A 1 7 ? -11.687 -26.382 -26.202 1.00 0.00 7 GLY A C 17
ATOM 26142 O O . GLY A 1 7 ? -10.880 -25.528 -25.838 1.00 0.00 7 GLY A O 17
ATOM 26146 N N . ALA A 1 8 ? -12.999 -26.260 -26.026 1.00 0.00 8 ALA A N 17
ATOM 26147 C CA . ALA A 1 8 ? -13.577 -25.088 -25.380 1.00 0.00 8 ALA A CA 17
ATOM 26148 C C . ALA A 1 8 ? -14.996 -25.371 -24.899 1.00 0.00 8 ALA A C 17
ATOM 26149 O O . ALA A 1 8 ? -15.827 -25.879 -25.652 1.00 0.00 8 ALA A O 17
ATOM 26156 N N . SER A 1 9 ? -15.267 -25.039 -23.641 1.00 0.00 9 SER A N 17
ATOM 26157 C CA . SER A 1 9 ? -16.585 -25.262 -23.058 1.00 0.00 9 SER A CA 17
ATOM 26158 C C . SER A 1 9 ? -17.174 -23.956 -22.531 1.00 0.00 9 SER A C 17
ATOM 26159 O O . SER A 1 9 ? -16.961 -23.569 -21.382 1.00 0.00 9 SER A O 17
ATOM 26167 N N . PRO A 1 10 ? -17.932 -23.261 -23.391 1.00 0.00 10 PRO A N 17
ATOM 26168 C CA . PRO A 1 10 ? -18.567 -21.988 -23.036 1.00 0.00 10 PRO A CA 17
ATOM 26169 C C . PRO A 1 10 ? -19.700 -22.167 -22.030 1.00 0.00 10 PRO A C 17
ATOM 26170 O O . PRO A 1 10 ? -20.817 -22.530 -22.397 1.00 0.00 10 PRO A O 17
ATOM 26181 N N . VAL A 1 11 ? -19.403 -21.910 -20.760 1.00 0.00 11 VAL A N 17
ATOM 26182 C CA . VAL A 1 11 ? -20.397 -22.041 -19.702 1.00 0.00 11 VAL A CA 17
ATOM 26183 C C . VAL A 1 11 ? -21.353 -20.853 -19.695 1.00 0.00 11 VAL A C 17
ATOM 26184 O O . VAL A 1 11 ? -21.066 -19.816 -19.099 1.00 0.00 11 VAL A O 17
ATOM 26197 N N . GLU A 1 12 ? -22.491 -21.013 -20.363 1.00 0.00 12 GLU A N 17
ATOM 26198 C CA . GLU A 1 12 ? -23.490 -19.953 -20.434 1.00 0.00 12 GLU A CA 17
ATOM 26199 C C . GLU A 1 12 ? -23.975 -19.568 -19.040 1.00 0.00 12 GLU A C 17
ATOM 26200 O O . GLU A 1 12 ? -24.439 -20.414 -18.277 1.00 0.00 12 GLU A O 17
ATOM 26212 N N . ASN A 1 13 ? -23.862 -18.284 -18.714 1.00 0.00 13 ASN A N 17
ATOM 26213 C CA . ASN A 1 13 ? -24.287 -17.786 -17.411 1.00 0.00 13 ASN A CA 17
ATOM 26214 C C . ASN A 1 13 ? -24.263 -16.261 -17.377 1.00 0.00 13 ASN A C 17
ATOM 26215 O O . ASN A 1 13 ? -23.622 -15.620 -18.211 1.00 0.00 13 ASN A O 17
ATOM 26226 N N . LYS A 1 14 ? -24.965 -15.685 -16.407 1.00 0.00 14 LYS A N 17
ATOM 26227 C CA . LYS A 1 14 ? -25.024 -14.235 -16.262 1.00 0.00 14 LYS A CA 17
ATOM 26228 C C . LYS A 1 14 ? -23.626 -13.627 -16.304 1.00 0.00 14 LYS A C 17
ATOM 26229 O O . LYS A 1 14 ? -22.645 -14.280 -15.950 1.00 0.00 14 LYS A O 17
ATOM 26248 N N . GLU A 1 15 ? -23.544 -12.373 -16.737 1.00 0.00 15 GLU A N 17
ATOM 26249 C CA . GLU A 1 15 ? -22.265 -11.678 -16.824 1.00 0.00 15 GLU A CA 17
ATOM 26250 C C . GLU A 1 15 ? -22.137 -10.634 -15.718 1.00 0.00 15 GLU A C 17
ATOM 26251 O O . GLU A 1 15 ? -23.113 -9.980 -15.350 1.00 0.00 15 GLU A O 17
ATOM 26263 N N . VAL A 1 16 ? -20.926 -10.483 -15.192 1.00 0.00 16 VAL A N 17
ATOM 26264 C CA . VAL A 1 16 ? -20.669 -9.519 -14.128 1.00 0.00 16 VAL A CA 17
ATOM 26265 C C . VAL A 1 16 ? -19.285 -8.896 -14.274 1.00 0.00 16 VAL A C 17
ATOM 26266 O O . VAL A 1 16 ? -18.342 -9.550 -14.720 1.00 0.00 16 VAL A O 17
ATOM 26279 N N . TYR A 1 17 ? -19.170 -7.629 -13.894 1.00 0.00 17 TYR A N 17
ATOM 26280 C CA . TYR A 1 17 ? -17.901 -6.916 -13.984 1.00 0.00 17 TYR A CA 17
ATOM 26281 C C . TYR A 1 17 ? -17.178 -6.919 -12.641 1.00 0.00 17 TYR A C 17
ATOM 26282 O O . TYR A 1 17 ? -17.591 -6.241 -11.700 1.00 0.00 17 TYR A O 17
ATOM 26300 N N . GLN A 1 18 ? -16.096 -7.687 -12.560 1.00 0.00 18 GLN A N 17
ATOM 26301 C CA . GLN A 1 18 ? -15.315 -7.778 -11.333 1.00 0.00 18 GLN A CA 17
ATOM 26302 C C . GLN A 1 18 ? -14.059 -6.917 -11.421 1.00 0.00 18 GLN A C 17
ATOM 26303 O O . GLN A 1 18 ? -13.513 -6.707 -12.504 1.00 0.00 18 GLN A O 17
ATOM 26317 N N . CYS A 1 19 ? -13.606 -6.422 -10.274 1.00 0.00 19 CYS A N 17
ATOM 26318 C CA . CYS A 1 19 ? -12.415 -5.583 -10.221 1.00 0.00 19 CYS A CA 17
ATOM 26319 C C . CYS A 1 19 ? -11.150 -6.425 -10.355 1.00 0.00 19 CYS A C 17
ATOM 26320 O O . CYS A 1 19 ? -11.022 -7.476 -9.727 1.00 0.00 19 CYS A O 17
ATOM 26327 N N . ARG A 1 20 ? -10.218 -5.955 -11.178 1.00 0.00 20 ARG A N 17
ATOM 26328 C CA . ARG A 1 20 ? -8.963 -6.665 -11.395 1.00 0.00 20 ARG A CA 17
ATOM 26329 C C . ARG A 1 20 ? -7.962 -6.351 -10.288 1.00 0.00 20 ARG A C 17
ATOM 26330 O O . ARG A 1 20 ? -6.752 -6.501 -10.469 1.00 0.00 20 ARG A O 17
ATOM 26351 N N . LEU A 1 21 ? -8.472 -5.915 -9.142 1.00 0.00 21 LEU A N 17
ATOM 26352 C CA . LEU A 1 21 ? -7.623 -5.579 -8.004 1.00 0.00 21 LEU A CA 17
ATOM 26353 C C . LEU A 1 21 ? -8.031 -6.372 -6.767 1.00 0.00 21 LEU A C 17
ATOM 26354 O O . LEU A 1 21 ? -7.186 -6.932 -6.068 1.00 0.00 21 LEU A O 17
ATOM 26370 N N . CYS A 1 22 ? -9.333 -6.418 -6.503 1.00 0.00 22 CYS A N 17
ATOM 26371 C CA . CYS A 1 22 ? -9.855 -7.144 -5.351 1.00 0.00 22 CYS A CA 17
ATOM 26372 C C . CYS A 1 22 ? -10.868 -8.198 -5.786 1.00 0.00 22 CYS A C 17
ATOM 26373 O O . CYS A 1 22 ? -11.296 -9.029 -4.987 1.00 0.00 22 CYS A O 17
ATOM 26380 N N . ASN A 1 23 ? -11.246 -8.158 -7.060 1.00 0.00 23 ASN A N 17
ATOM 26381 C CA . ASN A 1 23 ? -12.209 -9.109 -7.602 1.00 0.00 23 ASN A CA 17
ATOM 26382 C C . ASN A 1 23 ? -13.579 -8.923 -6.959 1.00 0.00 23 ASN A C 17
ATOM 26383 O O . ASN A 1 23 ? -14.208 -9.886 -6.523 1.00 0.00 23 ASN A O 17
ATOM 26394 N N . ALA A 1 24 ? -14.037 -7.676 -6.905 1.00 0.00 24 ALA A N 17
ATOM 26395 C CA . ALA A 1 24 ? -15.334 -7.363 -6.318 1.00 0.00 24 ALA A CA 17
ATOM 26396 C C . ALA A 1 24 ? -16.377 -7.104 -7.400 1.00 0.00 24 ALA A C 17
ATOM 26397 O O . ALA A 1 24 ? -16.213 -6.215 -8.236 1.00 0.00 24 ALA A O 17
ATOM 26404 N N . LYS A 1 25 ? -17.451 -7.886 -7.378 1.00 0.00 25 LYS A N 17
ATOM 26405 C CA . LYS A 1 25 ? -18.523 -7.742 -8.356 1.00 0.00 25 LYS A CA 17
ATOM 26406 C C . LYS A 1 25 ? -19.088 -6.325 -8.340 1.00 0.00 25 LYS A C 17
ATOM 26407 O O . LYS A 1 25 ? -19.568 -5.849 -7.310 1.00 0.00 25 LYS A O 17
ATOM 26426 N N . LEU A 1 26 ? -19.027 -5.656 -9.486 1.00 0.00 26 LEU A N 17
ATOM 26427 C CA . LEU A 1 26 ? -19.534 -4.293 -9.604 1.00 0.00 26 LEU A CA 17
ATOM 26428 C C . LEU A 1 26 ? -21.017 -4.293 -9.963 1.00 0.00 26 LEU A C 17
ATOM 26429 O O . LEU A 1 26 ? -21.653 -5.345 -10.015 1.00 0.00 26 LEU A O 17
ATOM 26445 N N . SER A 1 27 ? -21.560 -3.105 -10.212 1.00 0.00 27 SER A N 17
ATOM 26446 C CA . SER A 1 27 ? -22.968 -2.967 -10.565 1.00 0.00 27 SER A CA 17
ATOM 26447 C C . SER A 1 27 ? -23.125 -2.603 -12.038 1.00 0.00 27 SER A C 17
ATOM 26448 O O . SER A 1 27 ? -24.215 -2.707 -12.602 1.00 0.00 27 SER A O 17
ATOM 26456 N N . SER A 1 28 ? -22.029 -2.176 -12.656 1.00 0.00 28 SER A N 17
ATOM 26457 C CA . SER A 1 28 ? -22.044 -1.792 -14.063 1.00 0.00 28 SER A CA 17
ATOM 26458 C C . SER A 1 28 ? -20.642 -1.429 -14.543 1.00 0.00 28 SER A C 17
ATOM 26459 O O . SER A 1 28 ? -19.728 -1.238 -13.739 1.00 0.00 28 SER A O 17
ATOM 26467 N N . LEU A 1 29 ? -20.480 -1.336 -15.858 1.00 0.00 29 LEU A N 17
ATOM 26468 C CA . LEU A 1 29 ? -19.189 -0.996 -16.447 1.00 0.00 29 LEU A CA 17
ATOM 26469 C C . LEU A 1 29 ? -18.587 0.230 -15.768 1.00 0.00 29 LEU A C 17
ATOM 26470 O O . LEU A 1 29 ? -17.398 0.253 -15.446 1.00 0.00 29 LEU A O 17
ATOM 26486 N N . LEU A 1 30 ? -19.414 1.246 -15.551 1.00 0.00 30 LEU A N 17
ATOM 26487 C CA . LEU A 1 30 ? -18.964 2.475 -14.907 1.00 0.00 30 LEU A CA 17
ATOM 26488 C C . LEU A 1 30 ? -18.358 2.183 -13.538 1.00 0.00 30 LEU A C 17
ATOM 26489 O O . LEU A 1 30 ? -17.195 2.494 -13.286 1.00 0.00 30 LEU A O 17
ATOM 26505 N N . GLU A 1 31 ? -19.155 1.582 -12.660 1.00 0.00 31 GLU A N 17
ATOM 26506 C CA . GLU A 1 31 ? -18.696 1.247 -11.318 1.00 0.00 31 GLU A CA 17
ATOM 26507 C C . GLU A 1 31 ? -17.306 0.618 -11.359 1.00 0.00 31 GLU A C 17
ATOM 26508 O O . GLU A 1 31 ? -16.514 0.778 -10.432 1.00 0.00 31 GLU A O 17
ATOM 26520 N N . GLN A 1 32 ? -17.020 -0.099 -12.441 1.00 0.00 32 GLN A N 17
ATOM 26521 C CA . GLN A 1 32 ? -15.727 -0.754 -12.603 1.00 0.00 32 GLN A CA 17
ATOM 26522 C C . GLN A 1 32 ? -14.633 0.268 -12.895 1.00 0.00 32 GLN A C 17
ATOM 26523 O O . GLN A 1 32 ? -13.609 0.307 -12.214 1.00 0.00 32 GLN A O 17
ATOM 26537 N N . GLY A 1 33 ? -14.856 1.093 -13.913 1.00 0.00 33 GLY A N 17
ATOM 26538 C CA . GLY A 1 33 ? -13.880 2.103 -14.277 1.00 0.00 33 GLY A CA 17
ATOM 26539 C C . GLY A 1 33 ? -13.648 3.112 -13.170 1.00 0.00 33 GLY A C 17
ATOM 26540 O O . GLY A 1 33 ? -12.575 3.707 -13.077 1.00 0.00 33 GLY A O 17
ATOM 26544 N N . SER A 1 34 ? -14.658 3.306 -12.328 1.00 0.00 34 SER A N 17
ATOM 26545 C CA . SER A 1 34 ? -14.562 4.254 -11.224 1.00 0.00 34 SER A CA 17
ATOM 26546 C C . SER A 1 34 ? -13.994 3.581 -9.978 1.00 0.00 34 SER A C 17
ATOM 26547 O O . SER A 1 34 ? -13.093 4.112 -9.328 1.00 0.00 34 SER A O 17
ATOM 26555 N N . HIS A 1 35 ? -14.529 2.409 -9.651 1.00 0.00 35 HIS A N 17
ATOM 26556 C CA . HIS A 1 35 ? -14.076 1.662 -8.483 1.00 0.00 35 HIS A CA 17
ATOM 26557 C C . HIS A 1 35 ? -12.572 1.414 -8.546 1.00 0.00 35 HIS A C 17
ATOM 26558 O O . HIS A 1 35 ? -11.936 1.145 -7.528 1.00 0.00 35 HIS A O 17
ATOM 26572 N N . GLU A 1 36 ? -12.012 1.505 -9.748 1.00 0.00 36 GLU A N 17
ATOM 26573 C CA . GLU A 1 36 ? -10.583 1.289 -9.943 1.00 0.00 36 GLU A CA 17
ATOM 26574 C C . GLU A 1 36 ? -9.787 2.531 -9.554 1.00 0.00 36 GLU A C 17
ATOM 26575 O O . GLU A 1 36 ? -8.588 2.454 -9.286 1.00 0.00 36 GLU A O 17
ATOM 26587 N N . ARG A 1 37 ? -10.462 3.675 -9.527 1.00 0.00 37 ARG A N 17
ATOM 26588 C CA . ARG A 1 37 ? -9.818 4.934 -9.173 1.00 0.00 37 ARG A CA 17
ATOM 26589 C C . ARG A 1 37 ? -9.567 5.013 -7.670 1.00 0.00 37 ARG A C 17
ATOM 26590 O O . ARG A 1 37 ? -8.496 5.434 -7.230 1.00 0.00 37 ARG A O 17
ATOM 26611 N N . LEU A 1 38 ? -10.559 4.604 -6.887 1.00 0.00 38 LEU A N 17
ATOM 26612 C CA . LEU A 1 38 ? -10.446 4.628 -5.433 1.00 0.00 38 LEU A CA 17
ATOM 26613 C C . LEU A 1 38 ? -9.772 3.361 -4.918 1.00 0.00 38 LEU A C 17
ATOM 26614 O O . LEU A 1 38 ? -9.113 3.373 -3.877 1.00 0.00 38 LEU A O 17
ATOM 26630 N N . CYS A 1 39 ? -9.939 2.267 -5.654 1.00 0.00 39 CYS A N 17
ATOM 26631 C CA . CYS A 1 39 ? -9.345 0.991 -5.274 1.00 0.00 39 CYS A CA 17
ATOM 26632 C C . CYS A 1 39 ? -7.865 0.949 -5.641 1.00 0.00 39 CYS A C 17
ATOM 26633 O O . CYS A 1 39 ? -7.199 -0.071 -5.462 1.00 0.00 39 CYS A O 17
ATOM 26640 N N . ARG A 1 40 ? -7.356 2.063 -6.156 1.00 0.00 40 ARG A N 17
ATOM 26641 C CA . ARG A 1 40 ? -5.956 2.154 -6.550 1.00 0.00 40 ARG A CA 17
ATOM 26642 C C . ARG A 1 40 ? -5.208 3.156 -5.674 1.00 0.00 40 ARG A C 17
ATOM 26643 O O . ARG A 1 40 ? -4.031 2.971 -5.369 1.00 0.00 40 ARG A O 17
ATOM 26664 N N . ASN A 1 41 ? -5.902 4.217 -5.274 1.00 0.00 41 ASN A N 17
ATOM 26665 C CA . ASN A 1 41 ? -5.304 5.249 -4.435 1.00 0.00 41 ASN A CA 17
ATOM 26666 C C . ASN A 1 41 ? -5.569 4.970 -2.958 1.00 0.00 41 ASN A C 17
ATOM 26667 O O . ASN A 1 41 ? -4.798 5.379 -2.091 1.00 0.00 41 ASN A O 17
ATOM 26678 N N . ALA A 1 42 ? -6.664 4.270 -2.681 1.00 0.00 42 ALA A N 17
ATOM 26679 C CA . ALA A 1 42 ? -7.029 3.934 -1.311 1.00 0.00 42 ALA A CA 17
ATOM 26680 C C . ALA A 1 42 ? -5.790 3.671 -0.461 1.00 0.00 42 ALA A C 17
ATOM 26681 O O . ALA A 1 42 ? -5.618 4.267 0.602 1.00 0.00 42 ALA A O 17
ATOM 26688 N N . ALA A 1 43 ? -4.931 2.776 -0.936 1.00 0.00 43 ALA A N 17
ATOM 26689 C CA . ALA A 1 43 ? -3.708 2.436 -0.221 1.00 0.00 43 ALA A CA 17
ATOM 26690 C C . ALA A 1 43 ? -2.523 2.336 -1.175 1.00 0.00 43 ALA A C 17
ATOM 26691 O O . ALA A 1 43 ? -2.402 1.372 -1.932 1.00 0.00 43 ALA A O 17
ATOM 26698 N N . VAL A 1 44 ? -1.651 3.338 -1.136 1.00 0.00 44 VAL A N 17
ATOM 26699 C CA . VAL A 1 44 ? -0.475 3.363 -1.998 1.00 0.00 44 VAL A CA 17
ATOM 26700 C C . VAL A 1 44 ? 0.804 3.485 -1.178 1.00 0.00 44 VAL A C 17
ATOM 26701 O O . VAL A 1 44 ? 1.146 4.565 -0.696 1.00 0.00 44 VAL A O 17
ATOM 26714 N N . CYS A 1 45 ? 1.510 2.369 -1.024 1.00 0.00 45 CYS A N 17
ATOM 26715 C CA . CYS A 1 45 ? 2.753 2.349 -0.262 1.00 0.00 45 CYS A CA 17
ATOM 26716 C C . CYS A 1 45 ? 3.782 3.294 -0.876 1.00 0.00 45 CYS A C 17
ATOM 26717 O O . CYS A 1 45 ? 4.187 3.146 -2.029 1.00 0.00 45 CYS A O 17
ATOM 26724 N N . PRO A 1 46 ? 4.216 4.289 -0.088 1.00 0.00 46 PRO A N 17
ATOM 26725 C CA . PRO A 1 46 ? 5.204 5.277 -0.532 1.00 0.00 46 PRO A CA 17
ATOM 26726 C C . PRO A 1 46 ? 6.594 4.672 -0.700 1.00 0.00 46 PRO A C 17
ATOM 26727 O O . PRO A 1 46 ? 7.564 5.384 -0.960 1.00 0.00 46 PRO A O 17
ATOM 26738 N N . TYR A 1 47 ? 6.683 3.355 -0.552 1.00 0.00 47 TYR A N 17
ATOM 26739 C CA . TYR A 1 47 ? 7.954 2.655 -0.685 1.00 0.00 47 TYR A CA 17
ATOM 26740 C C . TYR A 1 47 ? 8.044 1.940 -2.030 1.00 0.00 47 TYR A C 17
ATOM 26741 O O . TYR A 1 47 ? 8.938 2.210 -2.832 1.00 0.00 47 TYR A O 17
ATOM 26759 N N . CYS A 1 48 ? 7.110 1.025 -2.269 1.00 0.00 48 CYS A N 17
ATOM 26760 C CA . CYS A 1 48 ? 7.081 0.269 -3.515 1.00 0.00 48 CYS A CA 17
ATOM 26761 C C . CYS A 1 48 ? 5.941 0.744 -4.413 1.00 0.00 48 CYS A C 17
ATOM 26762 O O . CYS A 1 48 ? 5.713 0.192 -5.489 1.00 0.00 48 CYS A O 17
ATOM 26769 N N . SER A 1 49 ? 5.229 1.772 -3.962 1.00 0.00 49 SER A N 17
ATOM 26770 C CA . SER A 1 49 ? 4.111 2.319 -4.721 1.00 0.00 49 SER A CA 17
ATOM 26771 C C . SER A 1 49 ? 3.094 1.231 -5.051 1.00 0.00 49 SER A C 17
ATOM 26772 O O . SER A 1 49 ? 2.684 1.076 -6.202 1.00 0.00 49 SER A O 17
ATOM 26780 N N . LEU A 1 50 ? 2.690 0.480 -4.033 1.00 0.00 50 LEU A N 17
ATOM 26781 C CA . LEU A 1 50 ? 1.720 -0.595 -4.212 1.00 0.00 50 LEU A CA 17
ATOM 26782 C C . LEU A 1 50 ? 0.302 -0.039 -4.300 1.00 0.00 50 LEU A C 17
ATOM 26783 O O . LEU A 1 50 ? 0.100 1.175 -4.305 1.00 0.00 50 LEU A O 17
ATOM 26799 N N . ARG A 1 51 ? -0.676 -0.936 -4.367 1.00 0.00 51 ARG A N 17
ATOM 26800 C CA . ARG A 1 51 ? -2.076 -0.536 -4.454 1.00 0.00 51 ARG A CA 17
ATOM 26801 C C . ARG A 1 51 ? -2.986 -1.614 -3.874 1.00 0.00 51 ARG A C 17
ATOM 26802 O O . ARG A 1 51 ? -3.203 -2.657 -4.491 1.00 0.00 51 ARG A O 17
ATOM 26823 N N . PHE A 1 52 ? -3.517 -1.355 -2.683 1.00 0.00 52 PHE A N 17
ATOM 26824 C CA . PHE A 1 52 ? -4.403 -2.303 -2.018 1.00 0.00 52 PHE A CA 17
ATOM 26825 C C . PHE A 1 52 ? -5.847 -1.810 -2.047 1.00 0.00 52 PHE A C 17
ATOM 26826 O O . PHE A 1 52 ? -6.105 -0.623 -2.246 1.00 0.00 52 PHE A O 17
ATOM 26843 N N . PHE A 1 53 ? -6.784 -2.731 -1.847 1.00 0.00 53 PHE A N 17
ATOM 26844 C CA . PHE A 1 53 ? -8.202 -2.392 -1.851 1.00 0.00 53 PHE A CA 17
ATOM 26845 C C . PHE A 1 53 ? -8.529 -1.407 -0.732 1.00 0.00 53 PHE A C 17
ATOM 26846 O O . PHE A 1 53 ? -9.206 -0.403 -0.952 1.00 0.00 53 PHE A O 17
ATOM 26863 N N . SER A 1 54 ? -8.043 -1.703 0.469 1.00 0.00 54 SER A N 17
ATOM 26864 C CA . SER A 1 54 ? -8.287 -0.847 1.625 1.00 0.00 54 SER A CA 17
ATOM 26865 C C . SER A 1 54 ? -6.985 -0.229 2.127 1.00 0.00 54 SER A C 17
ATOM 26866 O O . SER A 1 54 ? -5.899 -0.780 1.952 1.00 0.00 54 SER A O 17
ATOM 26874 N N . PRO A 1 55 ? -7.097 0.944 2.767 1.00 0.00 55 PRO A N 17
ATOM 26875 C CA . PRO A 1 55 ? -5.940 1.663 3.309 1.00 0.00 55 PRO A CA 17
ATOM 26876 C C . PRO A 1 55 ? -5.328 0.953 4.512 1.00 0.00 55 PRO A C 17
ATOM 26877 O O . PRO A 1 55 ? -4.161 1.164 4.840 1.00 0.00 55 PRO A O 17
ATOM 26888 N N . GLU A 1 56 ? -6.123 0.111 5.165 1.00 0.00 56 GLU A N 17
ATOM 26889 C CA . GLU A 1 56 ? -5.657 -0.629 6.331 1.00 0.00 56 GLU A CA 17
ATOM 26890 C C . GLU A 1 56 ? -4.820 -1.834 5.913 1.00 0.00 56 GLU A C 17
ATOM 26891 O O . GLU A 1 56 ? -3.924 -2.264 6.639 1.00 0.00 56 GLU A O 17
ATOM 26903 N N . LEU A 1 57 ? -5.120 -2.375 4.737 1.00 0.00 57 LEU A N 17
ATOM 26904 C CA . LEU A 1 57 ? -4.396 -3.532 4.220 1.00 0.00 57 LEU A CA 17
ATOM 26905 C C . LEU A 1 57 ? -2.937 -3.183 3.946 1.00 0.00 57 LEU A C 17
ATOM 26906 O O . LEU A 1 57 ? -2.031 -3.942 4.289 1.00 0.00 57 LEU A O 17
ATOM 26922 N N . LYS A 1 58 ? -2.717 -2.028 3.326 1.00 0.00 58 LYS A N 17
ATOM 26923 C CA . LYS A 1 58 ? -1.368 -1.575 3.008 1.00 0.00 58 LYS A CA 17
ATOM 26924 C C . LYS A 1 58 ? -0.568 -1.311 4.280 1.00 0.00 58 LYS A C 17
ATOM 26925 O O . LYS A 1 58 ? 0.562 -1.777 4.421 1.00 0.00 58 LYS A O 17
ATOM 26944 N N . GLN A 1 59 ? -1.164 -0.563 5.203 1.00 0.00 59 GLN A N 17
ATOM 26945 C CA . GLN A 1 59 ? -0.506 -0.238 6.464 1.00 0.00 59 GLN A CA 17
ATOM 26946 C C . GLN A 1 59 ? 0.323 -1.416 6.964 1.00 0.00 59 GLN A C 17
ATOM 26947 O O . GLN A 1 59 ? 1.502 -1.266 7.281 1.00 0.00 59 GLN A O 17
ATOM 26961 N N . GLU A 1 60 ? -0.302 -2.587 7.031 1.00 0.00 60 GLU A N 17
ATOM 26962 C CA . GLU A 1 60 ? 0.379 -3.791 7.495 1.00 0.00 60 GLU A CA 17
ATOM 26963 C C . GLU A 1 60 ? 1.626 -4.066 6.659 1.00 0.00 60 GLU A C 17
ATOM 26964 O O . GLU A 1 60 ? 2.724 -4.220 7.194 1.00 0.00 60 GLU A O 17
ATOM 26976 N N . HIS A 1 61 ? 1.447 -4.126 5.343 1.00 0.00 61 HIS A N 17
ATOM 26977 C CA . HIS A 1 61 ? 2.557 -4.383 4.432 1.00 0.00 61 HIS A CA 17
ATOM 26978 C C . HIS A 1 61 ? 3.738 -3.468 4.743 1.00 0.00 61 HIS A C 17
ATOM 26979 O O . HIS A 1 61 ? 4.844 -3.937 5.011 1.00 0.00 61 HIS A O 17
ATOM 26993 N N . GLU A 1 62 ? 3.495 -2.162 4.704 1.00 0.00 62 GLU A N 17
ATOM 26994 C CA . GLU A 1 62 ? 4.539 -1.183 4.980 1.00 0.00 62 GLU A CA 17
ATOM 26995 C C . GLU A 1 62 ? 5.467 -1.674 6.087 1.00 0.00 62 GLU A C 17
ATOM 26996 O O . GLU A 1 62 ? 6.685 -1.513 6.008 1.00 0.00 62 GLU A O 17
ATOM 27008 N N . SER A 1 63 ? 4.882 -2.275 7.118 1.00 0.00 63 SER A N 17
ATOM 27009 C CA . SER A 1 63 ? 5.656 -2.787 8.244 1.00 0.00 63 SER A CA 17
ATOM 27010 C C . SER A 1 63 ? 6.642 -3.856 7.784 1.00 0.00 63 SER A C 17
ATOM 27011 O O . SER A 1 63 ? 7.796 -3.880 8.214 1.00 0.00 63 SER A O 17
ATOM 27019 N N . LYS A 1 64 ? 6.181 -4.739 6.905 1.00 0.00 64 LYS A N 17
ATOM 27020 C CA . LYS A 1 64 ? 7.020 -5.811 6.384 1.00 0.00 64 LYS A CA 17
ATOM 27021 C C . LYS A 1 64 ? 7.358 -5.573 4.916 1.00 0.00 64 LYS A C 17
ATOM 27022 O O . LYS A 1 64 ? 7.572 -6.518 4.156 1.00 0.00 64 LYS A O 17
ATOM 27041 N N . CYS A 1 65 ? 7.406 -4.304 4.523 1.00 0.00 65 CYS A N 17
ATOM 27042 C CA . CYS A 1 65 ? 7.719 -3.941 3.146 1.00 0.00 65 CYS A CA 17
ATOM 27043 C C . CYS A 1 65 ? 9.214 -4.078 2.874 1.00 0.00 65 CYS A C 17
ATOM 27044 O O . CYS A 1 65 ? 10.042 -3.604 3.651 1.00 0.00 65 CYS A O 17
ATOM 27051 N N . GLU A 1 66 ? 9.550 -4.730 1.765 1.00 0.00 66 GLU A N 17
ATOM 27052 C CA . GLU A 1 66 ? 10.945 -4.930 1.390 1.00 0.00 66 GLU A CA 17
ATOM 27053 C C . GLU A 1 66 ? 11.561 -3.633 0.872 1.00 0.00 66 GLU A C 17
ATOM 27054 O O . GLU A 1 66 ? 12.755 -3.388 1.044 1.00 0.00 66 GLU A O 17
ATOM 27066 N N . TYR A 1 67 ? 10.737 -2.807 0.237 1.00 0.00 67 TYR A N 17
ATOM 27067 C CA . TYR A 1 67 ? 11.200 -1.537 -0.310 1.00 0.00 67 TYR A CA 17
ATOM 27068 C C . TYR A 1 67 ? 11.350 -0.492 0.792 1.00 0.00 67 TYR A C 17
ATOM 27069 O O . TYR A 1 67 ? 11.997 0.538 0.604 1.00 0.00 67 TYR A O 17
ATOM 27087 N N . LYS A 1 68 ? 10.746 -0.765 1.943 1.00 0.00 68 LYS A N 17
ATOM 27088 C CA . LYS A 1 68 ? 10.812 0.148 3.078 1.00 0.00 68 LYS A CA 17
ATOM 27089 C C . LYS A 1 68 ? 12.257 0.523 3.391 1.00 0.00 68 LYS A C 17
ATOM 27090 O O . LYS A 1 68 ? 12.634 1.693 3.325 1.00 0.00 68 LYS A O 17
ATOM 27109 N N . LYS A 1 69 ? 13.063 -0.477 3.731 1.00 0.00 69 LYS A N 17
ATOM 27110 C CA . LYS A 1 69 ? 14.467 -0.254 4.052 1.00 0.00 69 LYS A CA 17
ATOM 27111 C C . LYS A 1 69 ? 15.197 0.392 2.878 1.00 0.00 69 LYS A C 17
ATOM 27112 O O . LYS A 1 69 ? 16.129 1.174 3.068 1.00 0.00 69 LYS A O 17
ATOM 27131 N N . LEU A 1 70 ? 14.768 0.060 1.666 1.00 0.00 70 LEU A N 17
ATOM 27132 C CA . LEU A 1 70 ? 15.380 0.608 0.460 1.00 0.00 70 LEU A CA 17
ATOM 27133 C C . LEU A 1 70 ? 14.737 1.939 0.080 1.00 0.00 70 LEU A C 17
ATOM 27134 O O . LEU A 1 70 ? 14.708 2.314 -1.092 1.00 0.00 70 LEU A O 17
ATOM 27150 N N . THR A 1 71 ? 14.224 2.649 1.080 1.00 0.00 71 THR A N 17
ATOM 27151 C CA . THR A 1 71 ? 13.583 3.938 0.852 1.00 0.00 71 THR A CA 17
ATOM 27152 C C . THR A 1 71 ? 14.368 5.067 1.511 1.00 0.00 71 THR A C 17
ATOM 27153 O O . THR A 1 71 ? 14.702 4.996 2.694 1.00 0.00 71 THR A O 17
ATOM 27164 N N . CYS A 1 72 ? 14.658 6.109 0.739 1.00 0.00 72 CYS A N 17
ATOM 27165 C CA . CYS A 1 72 ? 15.403 7.254 1.247 1.00 0.00 72 CYS A CA 17
ATOM 27166 C C . CYS A 1 72 ? 14.491 8.189 2.036 1.00 0.00 72 CYS A C 17
ATOM 27167 O O . CYS A 1 72 ? 14.131 9.268 1.563 1.00 0.00 72 CYS A O 17
ATOM 27174 N N . LEU A 1 73 ? 14.122 7.768 3.241 1.00 0.00 73 LEU A N 17
ATOM 27175 C CA . LEU A 1 73 ? 13.252 8.568 4.097 1.00 0.00 73 LEU A CA 17
ATOM 27176 C C . LEU A 1 73 ? 13.572 10.053 3.963 1.00 0.00 73 LEU A C 17
ATOM 27177 O O . LEU A 1 73 ? 12.672 10.893 3.959 1.00 0.00 73 LEU A O 17
ATOM 27193 N N . GLU A 1 74 ? 14.858 10.369 3.850 1.00 0.00 74 GLU A N 17
ATOM 27194 C CA . GLU A 1 74 ? 15.295 11.753 3.713 1.00 0.00 74 GLU A CA 17
ATOM 27195 C C . GLU A 1 74 ? 14.449 12.492 2.680 1.00 0.00 74 GLU A C 17
ATOM 27196 O O . GLU A 1 74 ? 13.838 13.517 2.980 1.00 0.00 74 GLU A O 17
ATOM 27208 N N . CYS A 1 75 ? 14.419 11.962 1.461 1.00 0.00 75 CYS A N 17
ATOM 27209 C CA . CYS A 1 75 ? 13.650 12.570 0.382 1.00 0.00 75 CYS A CA 17
ATOM 27210 C C . CYS A 1 75 ? 12.676 11.564 -0.224 1.00 0.00 75 CYS A C 17
ATOM 27211 O O . CYS A 1 75 ? 12.439 11.565 -1.432 1.00 0.00 75 CYS A O 17
ATOM 27218 N N . MET A 1 76 ? 12.115 10.708 0.623 1.00 0.00 76 MET A N 17
ATOM 27219 C CA . MET A 1 76 ? 11.165 9.697 0.171 1.00 0.00 76 MET A CA 17
ATOM 27220 C C . MET A 1 76 ? 11.518 9.207 -1.230 1.00 0.00 76 MET A C 17
ATOM 27221 O O . MET A 1 76 ? 10.688 9.243 -2.138 1.00 0.00 76 MET A O 17
ATOM 27235 N N . ARG A 1 77 ? 12.755 8.750 -1.398 1.00 0.00 77 ARG A N 17
ATOM 27236 C CA . ARG A 1 77 ? 13.218 8.255 -2.689 1.00 0.00 77 ARG A CA 17
ATOM 27237 C C . ARG A 1 77 ? 13.584 6.776 -2.604 1.00 0.00 77 ARG A C 17
ATOM 27238 O O . ARG A 1 77 ? 14.614 6.412 -2.035 1.00 0.00 77 ARG A O 17
ATOM 27259 N N . THR A 1 78 ? 12.734 5.927 -3.172 1.00 0.00 78 THR A N 17
ATOM 27260 C CA . THR A 1 78 ? 12.966 4.488 -3.159 1.00 0.00 78 THR A CA 17
ATOM 27261 C C . THR A 1 78 ? 13.895 4.072 -4.294 1.00 0.00 78 THR A C 17
ATOM 27262 O O . THR A 1 78 ? 13.953 4.727 -5.335 1.00 0.00 78 THR A O 17
ATOM 27273 N N . PHE A 1 79 ? 14.619 2.977 -4.088 1.00 0.00 79 PHE A N 17
ATOM 27274 C CA . PHE A 1 79 ? 15.546 2.472 -5.095 1.00 0.00 79 PHE A CA 17
ATOM 27275 C C . PHE A 1 79 ? 15.340 0.978 -5.324 1.00 0.00 79 PHE A C 17
ATOM 27276 O O . PHE A 1 79 ? 14.448 0.365 -4.736 1.00 0.00 79 PHE A O 17
ATOM 27293 N N . LYS A 1 80 ? 16.170 0.397 -6.183 1.00 0.00 80 LYS A N 17
ATOM 27294 C CA . LYS A 1 80 ? 16.081 -1.025 -6.491 1.00 0.00 80 LYS A CA 17
ATOM 27295 C C . LYS A 1 80 ? 16.831 -1.855 -5.453 1.00 0.00 80 LYS A C 17
ATOM 27296 O O . LYS A 1 80 ? 16.308 -2.843 -4.939 1.00 0.00 80 LYS A O 17
ATOM 27315 N N . SER A 1 81 ? 18.059 -1.445 -5.150 1.00 0.00 81 SER A N 17
ATOM 27316 C CA . SER A 1 81 ? 18.881 -2.152 -4.175 1.00 0.00 81 SER A CA 17
ATOM 27317 C C . SER A 1 81 ? 19.563 -1.170 -3.226 1.00 0.00 81 SER A C 17
ATOM 27318 O O . SER A 1 81 ? 19.318 0.035 -3.280 1.00 0.00 81 SER A O 17
ATOM 27326 N N . SER A 1 82 ? 20.420 -1.696 -2.357 1.00 0.00 82 SER A N 17
ATOM 27327 C CA . SER A 1 82 ? 21.136 -0.868 -1.393 1.00 0.00 82 SER A CA 17
ATOM 27328 C C . SER A 1 82 ? 22.336 -0.189 -2.045 1.00 0.00 82 SER A C 17
ATOM 27329 O O . SER A 1 82 ? 22.576 1.001 -1.842 1.00 0.00 82 SER A O 17
ATOM 27337 N N . PHE A 1 83 ? 23.088 -0.955 -2.829 1.00 0.00 83 PHE A N 17
ATOM 27338 C CA . PHE A 1 83 ? 24.264 -0.429 -3.511 1.00 0.00 83 PHE A CA 17
ATOM 27339 C C . PHE A 1 83 ? 23.885 0.717 -4.444 1.00 0.00 83 PHE A C 17
ATOM 27340 O O . PHE A 1 83 ? 24.734 1.515 -4.842 1.00 0.00 83 PHE A O 17
ATOM 27357 N N . SER A 1 84 ? 22.604 0.791 -4.790 1.00 0.00 84 SER A N 17
ATOM 27358 C CA . SER A 1 84 ? 22.112 1.836 -5.680 1.00 0.00 84 SER A CA 17
ATOM 27359 C C . SER A 1 84 ? 21.799 3.110 -4.902 1.00 0.00 84 SER A C 17
ATOM 27360 O O . SER A 1 84 ? 22.295 4.189 -5.230 1.00 0.00 84 SER A O 17
ATOM 27368 N N . ILE A 1 85 ? 20.974 2.977 -3.868 1.00 0.00 85 ILE A N 17
ATOM 27369 C CA . ILE A 1 85 ? 20.596 4.117 -3.042 1.00 0.00 85 ILE A CA 17
ATOM 27370 C C . ILE A 1 85 ? 21.778 4.615 -2.218 1.00 0.00 85 ILE A C 17
ATOM 27371 O O . ILE A 1 85 ? 21.873 5.801 -1.903 1.00 0.00 85 ILE A O 17
ATOM 27387 N N . TRP A 1 86 ? 22.678 3.701 -1.873 1.00 0.00 86 TRP A N 17
ATOM 27388 C CA . TRP A 1 86 ? 23.857 4.048 -1.087 1.00 0.00 86 TRP A CA 17
ATOM 27389 C C . TRP A 1 86 ? 24.585 5.242 -1.695 1.00 0.00 86 TRP A C 17
ATOM 27390 O O . TRP A 1 86 ? 25.062 6.120 -0.976 1.00 0.00 86 TRP A O 17
ATOM 27411 N N . ARG A 1 87 ? 24.665 5.268 -3.021 1.00 0.00 87 ARG A N 17
ATOM 27412 C CA . ARG A 1 87 ? 25.336 6.355 -3.724 1.00 0.00 87 ARG A CA 17
ATOM 27413 C C . ARG A 1 87 ? 24.487 7.622 -3.703 1.00 0.00 87 ARG A C 17
ATOM 27414 O O . ARG A 1 87 ? 25.014 8.734 -3.646 1.00 0.00 87 ARG A O 17
ATOM 27435 N N . HIS A 1 88 ? 23.170 7.447 -3.750 1.00 0.00 88 HIS A N 17
ATOM 27436 C CA . HIS A 1 88 ? 22.248 8.577 -3.735 1.00 0.00 88 HIS A CA 17
ATOM 27437 C C . HIS A 1 88 ? 22.329 9.328 -2.410 1.00 0.00 88 HIS A C 17
ATOM 27438 O O . HIS A 1 88 ? 22.014 10.516 -2.339 1.00 0.00 88 HIS A O 17
ATOM 27452 N N . GLN A 1 89 ? 22.752 8.627 -1.363 1.00 0.00 89 GLN A N 17
ATOM 27453 C CA . GLN A 1 89 ? 22.873 9.228 -0.040 1.00 0.00 89 GLN A CA 17
ATOM 27454 C C . GLN A 1 89 ? 24.300 9.701 0.215 1.00 0.00 89 GLN A C 17
ATOM 27455 O O . GLN A 1 89 ? 24.527 10.642 0.975 1.00 0.00 89 GLN A O 17
ATOM 27469 N N . VAL A 1 90 ? 25.260 9.040 -0.425 1.00 0.00 90 VAL A N 17
ATOM 27470 C CA . VAL A 1 90 ? 26.666 9.393 -0.268 1.00 0.00 90 VAL A CA 17
ATOM 27471 C C . VAL A 1 90 ? 27.064 10.509 -1.227 1.00 0.00 90 VAL A C 17
ATOM 27472 O O . VAL A 1 90 ? 28.014 11.249 -0.975 1.00 0.00 90 VAL A O 17
ATOM 27485 N N . GLU A 1 91 ? 26.329 10.624 -2.329 1.00 0.00 91 GLU A N 17
ATOM 27486 C CA . GLU A 1 91 ? 26.606 11.650 -3.327 1.00 0.00 91 GLU A CA 17
ATOM 27487 C C . GLU A 1 91 ? 25.783 12.907 -3.058 1.00 0.00 91 GLU A C 17
ATOM 27488 O O . GLU A 1 91 ? 26.225 14.023 -3.332 1.00 0.00 91 GLU A O 17
ATOM 27500 N N . VAL A 1 92 ? 24.582 12.717 -2.520 1.00 0.00 92 VAL A N 17
ATOM 27501 C CA . VAL A 1 92 ? 23.697 13.834 -2.213 1.00 0.00 92 VAL A CA 17
ATOM 27502 C C . VAL A 1 92 ? 23.725 14.164 -0.725 1.00 0.00 92 VAL A C 17
ATOM 27503 O O . VAL A 1 92 ? 24.193 15.230 -0.323 1.00 0.00 92 VAL A O 17
ATOM 27516 N N . HIS A 1 93 ? 23.221 13.243 0.090 1.00 0.00 93 HIS A N 17
ATOM 27517 C CA . HIS A 1 93 ? 23.189 13.435 1.536 1.00 0.00 93 HIS A CA 17
ATOM 27518 C C . HIS A 1 93 ? 24.552 13.138 2.153 1.00 0.00 93 HIS A C 17
ATOM 27519 O O . HIS A 1 93 ? 24.714 13.180 3.372 1.00 0.00 93 HIS A O 17
ATOM 27533 N N . ASN A 1 94 ? 25.528 12.835 1.304 1.00 0.00 94 ASN A N 17
ATOM 27534 C CA . ASN A 1 94 ? 26.877 12.529 1.767 1.00 0.00 94 ASN A CA 17
ATOM 27535 C C . ASN A 1 94 ? 26.840 11.814 3.114 1.00 0.00 94 ASN A C 17
ATOM 27536 O O . ASN A 1 94 ? 27.471 12.252 4.076 1.00 0.00 94 ASN A O 17
ATOM 27547 N N . GLN A 1 95 ? 26.099 10.713 3.174 1.00 0.00 95 GLN A N 17
ATOM 27548 C CA . GLN A 1 95 ? 25.980 9.938 4.403 1.00 0.00 95 GLN A CA 17
ATOM 27549 C C . GLN A 1 95 ? 26.483 8.513 4.199 1.00 0.00 95 GLN A C 17
ATOM 27550 O O . GLN A 1 95 ? 25.700 7.600 3.936 1.00 0.00 95 GLN A O 17
ATOM 27564 N N . ASN A 1 96 ? 27.793 8.329 4.322 1.00 0.00 96 ASN A N 17
ATOM 27565 C CA . ASN A 1 96 ? 28.400 7.014 4.150 1.00 0.00 96 ASN A CA 17
ATOM 27566 C C . ASN A 1 96 ? 28.237 6.170 5.410 1.00 0.00 96 ASN A C 17
ATOM 27567 O O . ASN A 1 96 ? 29.161 6.052 6.214 1.00 0.00 96 ASN A O 17
ATOM 27578 N N . ASN A 1 97 ? 27.055 5.586 5.575 1.00 0.00 97 ASN A N 17
ATOM 27579 C CA . ASN A 1 97 ? 26.770 4.752 6.738 1.00 0.00 97 ASN A CA 17
ATOM 27580 C C . ASN A 1 97 ? 27.238 3.319 6.507 1.00 0.00 97 ASN A C 17
ATOM 27581 O O . ASN A 1 97 ? 27.299 2.851 5.370 1.00 0.00 97 ASN A O 17
ATOM 27592 N N . MET A 1 98 ? 27.565 2.627 7.593 1.00 0.00 98 MET A N 17
ATOM 27593 C CA . MET A 1 98 ? 28.026 1.246 7.509 1.00 0.00 98 MET A CA 17
ATOM 27594 C C . MET A 1 98 ? 27.323 0.507 6.375 1.00 0.00 98 MET A C 17
ATOM 27595 O O . MET A 1 98 ? 26.205 0.020 6.537 1.00 0.00 98 MET A O 17
ATOM 27609 N N . ALA A 1 99 ? 27.987 0.427 5.226 1.00 0.00 99 ALA A N 17
ATOM 27610 C CA . ALA A 1 99 ? 27.427 -0.254 4.066 1.00 0.00 99 ALA A CA 17
ATOM 27611 C C . ALA A 1 99 ? 28.368 -1.342 3.560 1.00 0.00 99 ALA A C 17
ATOM 27612 O O . ALA A 1 99 ? 29.581 -1.152 3.466 1.00 0.00 99 ALA A O 17
ATOM 27619 N N . PRO A 1 100 ? 27.799 -2.510 3.227 1.00 0.00 100 PRO A N 17
ATOM 27620 C CA . PRO A 1 100 ? 28.571 -3.651 2.726 1.00 0.00 100 PRO A CA 17
ATOM 27621 C C . PRO A 1 100 ? 29.121 -3.408 1.325 1.00 0.00 100 PRO A C 17
ATOM 27622 O O . PRO A 1 100 ? 28.372 -3.108 0.395 1.00 0.00 100 PRO A O 17
ATOM 27633 N N . THR A 1 101 ? 30.436 -3.541 1.179 1.00 0.00 101 THR A N 17
ATOM 27634 C CA . THR A 1 101 ? 31.088 -3.335 -0.108 1.00 0.00 101 THR A CA 17
ATOM 27635 C C . THR A 1 101 ? 32.028 -4.488 -0.439 1.00 0.00 101 THR A C 17
ATOM 27636 O O . THR A 1 101 ? 31.881 -5.146 -1.469 1.00 0.00 101 THR A O 17
ATOM 27647 N N . SER A 1 102 ? 32.995 -4.729 0.441 1.00 0.00 102 SER A N 17
ATOM 27648 C CA . SER A 1 102 ? 33.962 -5.801 0.240 1.00 0.00 102 SER A CA 17
ATOM 27649 C C . SER A 1 102 ? 33.792 -6.891 1.295 1.00 0.00 102 SER A C 17
ATOM 27650 O O . SER A 1 102 ? 33.504 -8.043 0.973 1.00 0.00 102 SER A O 17
ATOM 27658 N N . GLY A 1 103 ? 33.972 -6.516 2.558 1.00 0.00 103 GLY A N 17
ATOM 27659 C CA . GLY A 1 103 ? 33.835 -7.471 3.642 1.00 0.00 103 GLY A CA 17
ATOM 27660 C C . GLY A 1 103 ? 35.017 -7.445 4.590 1.00 0.00 103 GLY A C 17
ATOM 27661 O O . GLY A 1 103 ? 35.415 -6.394 5.092 1.00 0.00 103 GLY A O 17
ATOM 27665 N N . PRO A 1 104 ? 35.598 -8.626 4.850 1.00 0.00 104 PRO A N 17
ATOM 27666 C CA . PRO A 1 104 ? 36.749 -8.761 5.748 1.00 0.00 104 PRO A CA 17
ATOM 27667 C C . PRO A 1 104 ? 38.018 -8.155 5.158 1.00 0.00 104 PRO A C 17
ATOM 27668 O O . PRO A 1 104 ? 38.076 -7.849 3.967 1.00 0.00 104 PRO A O 17
ATOM 27679 N N . SER A 1 105 ? 39.034 -7.986 5.999 1.00 0.00 105 SER A N 17
ATOM 27680 C CA . SER A 1 105 ? 40.301 -7.414 5.561 1.00 0.00 105 SER A CA 17
ATOM 27681 C C . SER A 1 105 ? 40.070 -6.256 4.595 1.00 0.00 105 SER A C 17
ATOM 27682 O O . SER A 1 105 ? 40.763 -6.126 3.586 1.00 0.00 105 SER A O 17
ATOM 27690 N N . SER A 1 106 ? 39.089 -5.416 4.912 1.00 0.00 106 SER A N 17
ATOM 27691 C CA . SER A 1 106 ? 38.762 -4.270 4.071 1.00 0.00 106 SER A CA 17
ATOM 27692 C C . SER A 1 106 ? 40.030 -3.609 3.537 1.00 0.00 106 SER A C 17
ATOM 27693 O O . SER A 1 106 ? 40.249 -3.549 2.328 1.00 0.00 106 SER A O 17
ATOM 27701 N N . GLY A 1 107 ? 40.861 -3.114 4.449 1.00 0.00 107 GLY A N 17
ATOM 27702 C CA . GLY A 1 107 ? 42.096 -2.464 4.052 1.00 0.00 107 GLY A CA 17
ATOM 27703 C C . GLY A 1 107 ? 42.928 -3.320 3.119 1.00 0.00 107 GLY A C 17
ATOM 27704 O O . GLY A 1 107 ? 42.972 -4.536 3.301 1.00 0.00 107 GLY A O 17
ATOM 27711 N N . GLY A 1 1 ? -38.864 7.435 -49.219 1.00 0.00 1 GLY A N 18
ATOM 27712 C CA . GLY A 1 1 ? -38.529 6.328 -48.342 1.00 0.00 1 GLY A CA 18
ATOM 27713 C C . GLY A 1 1 ? -39.091 6.505 -46.946 1.00 0.00 1 GLY A C 18
ATOM 27714 O O . GLY A 1 1 ? -39.190 7.625 -46.446 1.00 0.00 1 GLY A O 18
ATOM 27718 N N . SER A 1 2 ? -39.462 5.395 -46.315 1.00 0.00 2 SER A N 18
ATOM 27719 C CA . SER A 1 2 ? -40.023 5.433 -44.969 1.00 0.00 2 SER A CA 18
ATOM 27720 C C . SER A 1 2 ? -39.301 4.450 -44.052 1.00 0.00 2 SER A C 18
ATOM 27721 O O . SER A 1 2 ? -38.427 3.702 -44.490 1.00 0.00 2 SER A O 18
ATOM 27729 N N . SER A 1 3 ? -39.674 4.458 -42.776 1.00 0.00 3 SER A N 18
ATOM 27730 C CA . SER A 1 3 ? -39.059 3.571 -41.795 1.00 0.00 3 SER A CA 18
ATOM 27731 C C . SER A 1 3 ? -39.917 3.477 -40.536 1.00 0.00 3 SER A C 18
ATOM 27732 O O . SER A 1 3 ? -40.111 4.464 -39.828 1.00 0.00 3 SER A O 18
ATOM 27740 N N . GLY A 1 4 ? -40.428 2.280 -40.265 1.00 0.00 4 GLY A N 18
ATOM 27741 C CA . GLY A 1 4 ? -41.259 2.077 -39.092 1.00 0.00 4 GLY A CA 18
ATOM 27742 C C . GLY A 1 4 ? -40.447 1.736 -37.858 1.00 0.00 4 GLY A C 18
ATOM 27743 O O . GLY A 1 4 ? -39.284 2.123 -37.745 1.00 0.00 4 GLY A O 18
ATOM 27747 N N . SER A 1 5 ? -41.062 1.009 -36.930 1.00 0.00 5 SER A N 18
ATOM 27748 C CA . SER A 1 5 ? -40.390 0.621 -35.695 1.00 0.00 5 SER A CA 18
ATOM 27749 C C . SER A 1 5 ? -41.192 -0.444 -34.953 1.00 0.00 5 SER A C 18
ATOM 27750 O O . SER A 1 5 ? -42.408 -0.545 -35.112 1.00 0.00 5 SER A O 18
ATOM 27758 N N . SER A 1 6 ? -40.500 -1.238 -34.141 1.00 0.00 6 SER A N 18
ATOM 27759 C CA . SER A 1 6 ? -41.145 -2.299 -33.377 1.00 0.00 6 SER A CA 18
ATOM 27760 C C . SER A 1 6 ? -40.585 -2.365 -31.959 1.00 0.00 6 SER A C 18
ATOM 27761 O O . SER A 1 6 ? -39.581 -1.726 -31.646 1.00 0.00 6 SER A O 18
ATOM 27769 N N . GLY A 1 7 ? -41.241 -3.144 -31.105 1.00 0.00 7 GLY A N 18
ATOM 27770 C CA . GLY A 1 7 ? -40.795 -3.280 -29.731 1.00 0.00 7 GLY A CA 18
ATOM 27771 C C . GLY A 1 7 ? -40.108 -4.607 -29.474 1.00 0.00 7 GLY A C 18
ATOM 27772 O O . GLY A 1 7 ? -39.789 -5.340 -30.409 1.00 0.00 7 GLY A O 18
ATOM 27776 N N . ALA A 1 8 ? -39.879 -4.916 -28.201 1.00 0.00 8 ALA A N 18
ATOM 27777 C CA . ALA A 1 8 ? -39.226 -6.163 -27.823 1.00 0.00 8 ALA A CA 18
ATOM 27778 C C . ALA A 1 8 ? -39.694 -6.633 -26.450 1.00 0.00 8 ALA A C 18
ATOM 27779 O O . ALA A 1 8 ? -40.284 -5.867 -25.689 1.00 0.00 8 ALA A O 18
ATOM 27786 N N . SER A 1 9 ? -39.426 -7.897 -26.140 1.00 0.00 9 SER A N 18
ATOM 27787 C CA . SER A 1 9 ? -39.824 -8.471 -24.859 1.00 0.00 9 SER A CA 18
ATOM 27788 C C . SER A 1 9 ? -38.611 -8.676 -23.956 1.00 0.00 9 SER A C 18
ATOM 27789 O O . SER A 1 9 ? -37.650 -9.359 -24.310 1.00 0.00 9 SER A O 18
ATOM 27797 N N . PRO A 1 10 ? -38.657 -8.071 -22.760 1.00 0.00 10 PRO A N 18
ATOM 27798 C CA . PRO A 1 10 ? -37.571 -8.172 -21.780 1.00 0.00 10 PRO A CA 18
ATOM 27799 C C . PRO A 1 10 ? -37.461 -9.568 -21.179 1.00 0.00 10 PRO A C 18
ATOM 27800 O O . PRO A 1 10 ? -38.414 -10.347 -21.214 1.00 0.00 10 PRO A O 18
ATOM 27811 N N . VAL A 1 11 ? -36.293 -9.880 -20.626 1.00 0.00 11 VAL A N 18
ATOM 27812 C CA . VAL A 1 11 ? -36.059 -11.183 -20.015 1.00 0.00 11 VAL A CA 18
ATOM 27813 C C . VAL A 1 11 ? -35.056 -11.081 -18.871 1.00 0.00 11 VAL A C 18
ATOM 27814 O O . VAL A 1 11 ? -34.030 -10.413 -18.991 1.00 0.00 11 VAL A O 18
ATOM 27827 N N . GLU A 1 12 ? -35.361 -11.749 -17.763 1.00 0.00 12 GLU A N 18
ATOM 27828 C CA . GLU A 1 12 ? -34.485 -11.734 -16.597 1.00 0.00 12 GLU A CA 18
ATOM 27829 C C . GLU A 1 12 ? -33.193 -12.495 -16.877 1.00 0.00 12 GLU A C 18
ATOM 27830 O O . GLU A 1 12 ? -33.210 -13.567 -17.481 1.00 0.00 12 GLU A O 18
ATOM 27842 N N . ASN A 1 13 ? -32.074 -11.932 -16.434 1.00 0.00 13 ASN A N 18
ATOM 27843 C CA . ASN A 1 13 ? -30.771 -12.557 -16.637 1.00 0.00 13 ASN A CA 18
ATOM 27844 C C . ASN A 1 13 ? -29.891 -12.394 -15.402 1.00 0.00 13 ASN A C 18
ATOM 27845 O O . ASN A 1 13 ? -29.616 -11.276 -14.965 1.00 0.00 13 ASN A O 18
ATOM 27856 N N . LYS A 1 14 ? -29.451 -13.516 -14.844 1.00 0.00 14 LYS A N 18
ATOM 27857 C CA . LYS A 1 14 ? -28.599 -13.500 -13.660 1.00 0.00 14 LYS A CA 18
ATOM 27858 C C . LYS A 1 14 ? -27.176 -13.086 -14.020 1.00 0.00 14 LYS A C 18
ATOM 27859 O O . LYS A 1 14 ? -26.512 -13.746 -14.818 1.00 0.00 14 LYS A O 18
ATOM 27878 N N . GLU A 1 15 ? -26.714 -11.992 -13.423 1.00 0.00 15 GLU A N 18
ATOM 27879 C CA . GLU A 1 15 ? -25.368 -11.492 -13.681 1.00 0.00 15 GLU A CA 18
ATOM 27880 C C . GLU A 1 15 ? -25.048 -10.302 -12.782 1.00 0.00 15 GLU A C 18
ATOM 27881 O O . GLU A 1 15 ? -25.845 -9.372 -12.656 1.00 0.00 15 GLU A O 18
ATOM 27893 N N . VAL A 1 16 ? -23.875 -10.338 -12.157 1.00 0.00 16 VAL A N 18
ATOM 27894 C CA . VAL A 1 16 ? -23.448 -9.263 -11.270 1.00 0.00 16 VAL A CA 18
ATOM 27895 C C . VAL A 1 16 ? -22.111 -8.682 -11.714 1.00 0.00 16 VAL A C 18
ATOM 27896 O O . VAL A 1 16 ? -21.294 -9.373 -12.323 1.00 0.00 16 VAL A O 18
ATOM 27909 N N . TYR A 1 17 ? -21.893 -7.409 -11.405 1.00 0.00 17 TYR A N 18
ATOM 27910 C CA . TYR A 1 17 ? -20.654 -6.734 -11.774 1.00 0.00 17 TYR A CA 18
ATOM 27911 C C . TYR A 1 17 ? -19.672 -6.722 -10.606 1.00 0.00 17 TYR A C 18
ATOM 27912 O O . TYR A 1 17 ? -19.767 -5.884 -9.710 1.00 0.00 17 TYR A O 18
ATOM 27930 N N . GLN A 1 18 ? -18.728 -7.657 -10.626 1.00 0.00 18 GLN A N 18
ATOM 27931 C CA . GLN A 1 18 ? -17.728 -7.755 -9.570 1.00 0.00 18 GLN A CA 18
ATOM 27932 C C . GLN A 1 18 ? -16.459 -7.000 -9.951 1.00 0.00 18 GLN A C 18
ATOM 27933 O O . GLN A 1 18 ? -16.117 -6.894 -11.129 1.00 0.00 18 GLN A O 18
ATOM 27947 N N . CYS A 1 19 ? -15.763 -6.477 -8.947 1.00 0.00 19 CYS A N 18
ATOM 27948 C CA . CYS A 1 19 ? -14.531 -5.732 -9.176 1.00 0.00 19 CYS A CA 18
ATOM 27949 C C . CYS A 1 19 ? -13.385 -6.672 -9.537 1.00 0.00 19 CYS A C 18
ATOM 27950 O O . CYS A 1 19 ? -13.198 -7.711 -8.904 1.00 0.00 19 CYS A O 18
ATOM 27957 N N . ARG A 1 20 ? -12.621 -6.299 -10.559 1.00 0.00 20 ARG A N 18
ATOM 27958 C CA . ARG A 1 20 ? -11.494 -7.109 -11.005 1.00 0.00 20 ARG A CA 18
ATOM 27959 C C . ARG A 1 20 ? -10.261 -6.845 -10.146 1.00 0.00 20 ARG A C 18
ATOM 27960 O O . ARG A 1 20 ? -9.130 -7.080 -10.575 1.00 0.00 20 ARG A O 18
ATOM 27981 N N . LEU A 1 21 ? -10.486 -6.355 -8.932 1.00 0.00 21 LEU A N 18
ATOM 27982 C CA . LEU A 1 21 ? -9.393 -6.058 -8.013 1.00 0.00 21 LEU A CA 18
ATOM 27983 C C . LEU A 1 21 ? -9.595 -6.770 -6.679 1.00 0.00 21 LEU A C 18
ATOM 27984 O O . LEU A 1 21 ? -8.666 -7.367 -6.134 1.00 0.00 21 LEU A O 18
ATOM 28000 N N . CYS A 1 22 ? -10.816 -6.704 -6.158 1.00 0.00 22 CYS A N 18
ATOM 28001 C CA . CYS A 1 22 ? -11.142 -7.343 -4.889 1.00 0.00 22 CYS A CA 18
ATOM 28002 C C . CYS A 1 22 ? -12.287 -8.338 -5.059 1.00 0.00 22 CYS A C 18
ATOM 28003 O O . CYS A 1 22 ? -12.599 -9.102 -4.148 1.00 0.00 22 CYS A O 18
ATOM 28010 N N . ASN A 1 23 ? -12.909 -8.320 -6.234 1.00 0.00 23 ASN A N 18
ATOM 28011 C CA . ASN A 1 23 ? -14.019 -9.220 -6.524 1.00 0.00 23 ASN A CA 18
ATOM 28012 C C . ASN A 1 23 ? -15.244 -8.861 -5.688 1.00 0.00 23 ASN A C 18
ATOM 28013 O O . ASN A 1 23 ? -15.892 -9.733 -5.111 1.00 0.00 23 ASN A O 18
ATOM 28024 N N . ALA A 1 24 ? -15.555 -7.570 -5.628 1.00 0.00 24 ALA A N 18
ATOM 28025 C CA . ALA A 1 24 ? -16.702 -7.095 -4.866 1.00 0.00 24 ALA A CA 18
ATOM 28026 C C . ALA A 1 24 ? -17.889 -6.809 -5.780 1.00 0.00 24 ALA A C 18
ATOM 28027 O O . ALA A 1 24 ? -17.748 -6.150 -6.810 1.00 0.00 24 ALA A O 18
ATOM 28034 N N . LYS A 1 25 ? -19.059 -7.310 -5.398 1.00 0.00 25 LYS A N 18
ATOM 28035 C CA . LYS A 1 25 ? -20.271 -7.108 -6.182 1.00 0.00 25 LYS A CA 18
ATOM 28036 C C . LYS A 1 25 ? -20.690 -5.641 -6.170 1.00 0.00 25 LYS A C 18
ATOM 28037 O O . LYS A 1 25 ? -20.852 -5.041 -5.107 1.00 0.00 25 LYS A O 18
ATOM 28056 N N . LEU A 1 26 ? -20.865 -5.071 -7.356 1.00 0.00 26 LEU A N 18
ATOM 28057 C CA . LEU A 1 26 ? -21.267 -3.674 -7.482 1.00 0.00 26 LEU A CA 18
ATOM 28058 C C . LEU A 1 26 ? -22.785 -3.549 -7.557 1.00 0.00 26 LEU A C 18
ATOM 28059 O O . LEU A 1 26 ? -23.501 -4.550 -7.568 1.00 0.00 26 LEU A O 18
ATOM 28075 N N . SER A 1 27 ? -23.270 -2.312 -7.609 1.00 0.00 27 SER A N 18
ATOM 28076 C CA . SER A 1 27 ? -24.703 -2.056 -7.681 1.00 0.00 27 SER A CA 18
ATOM 28077 C C . SER A 1 27 ? -25.121 -1.703 -9.106 1.00 0.00 27 SER A C 18
ATOM 28078 O O . SER A 1 27 ? -26.309 -1.666 -9.425 1.00 0.00 27 SER A O 18
ATOM 28086 N N . SER A 1 28 ? -24.135 -1.446 -9.958 1.00 0.00 28 SER A N 18
ATOM 28087 C CA . SER A 1 28 ? -24.398 -1.092 -11.348 1.00 0.00 28 SER A CA 18
ATOM 28088 C C . SER A 1 28 ? -23.101 -1.031 -12.149 1.00 0.00 28 SER A C 18
ATOM 28089 O O . SER A 1 28 ? -22.019 -0.852 -11.587 1.00 0.00 28 SER A O 18
ATOM 28097 N N . LEU A 1 29 ? -23.217 -1.179 -13.464 1.00 0.00 29 LEU A N 18
ATOM 28098 C CA . LEU A 1 29 ? -22.054 -1.141 -14.343 1.00 0.00 29 LEU A CA 18
ATOM 28099 C C . LEU A 1 29 ? -21.172 0.063 -14.028 1.00 0.00 29 LEU A C 18
ATOM 28100 O O . LEU A 1 29 ? -19.944 -0.025 -14.071 1.00 0.00 29 LEU A O 18
ATOM 28116 N N . LEU A 1 30 ? -21.806 1.186 -13.708 1.00 0.00 30 LEU A N 18
ATOM 28117 C CA . LEU A 1 30 ? -21.079 2.409 -13.383 1.00 0.00 30 LEU A CA 18
ATOM 28118 C C . LEU A 1 30 ? -20.202 2.209 -12.150 1.00 0.00 30 LEU A C 18
ATOM 28119 O O . LEU A 1 30 ? -18.983 2.361 -12.214 1.00 0.00 30 LEU A O 18
ATOM 28135 N N . GLU A 1 31 ? -20.832 1.865 -11.032 1.00 0.00 31 GLU A N 18
ATOM 28136 C CA . GLU A 1 31 ? -20.108 1.643 -9.785 1.00 0.00 31 GLU A CA 18
ATOM 28137 C C . GLU A 1 31 ? -18.860 0.797 -10.024 1.00 0.00 31 GLU A C 18
ATOM 28138 O O . GLU A 1 31 ? -17.898 0.865 -9.261 1.00 0.00 31 GLU A O 18
ATOM 28150 N N . GLN A 1 32 ? -18.886 0.002 -11.089 1.00 0.00 32 GLN A N 18
ATOM 28151 C CA . GLN A 1 32 ? -17.758 -0.857 -11.428 1.00 0.00 32 GLN A CA 18
ATOM 28152 C C . GLN A 1 32 ? -16.616 -0.044 -12.029 1.00 0.00 32 GLN A C 18
ATOM 28153 O O . GLN A 1 32 ? -15.447 -0.285 -11.731 1.00 0.00 32 GLN A O 18
ATOM 28167 N N . GLY A 1 33 ? -16.964 0.919 -12.876 1.00 0.00 33 GLY A N 18
ATOM 28168 C CA . GLY A 1 33 ? -15.956 1.752 -13.506 1.00 0.00 33 GLY A CA 18
ATOM 28169 C C . GLY A 1 33 ? -15.393 2.796 -12.561 1.00 0.00 33 GLY A C 18
ATOM 28170 O O . GLY A 1 33 ? -14.286 3.294 -12.764 1.00 0.00 33 GLY A O 18
ATOM 28174 N N . SER A 1 34 ? -16.157 3.128 -11.526 1.00 0.00 34 SER A N 18
ATOM 28175 C CA . SER A 1 34 ? -15.731 4.123 -10.549 1.00 0.00 34 SER A CA 18
ATOM 28176 C C . SER A 1 34 ? -14.995 3.463 -9.387 1.00 0.00 34 SER A C 18
ATOM 28177 O O . SER A 1 34 ? -13.900 3.883 -9.012 1.00 0.00 34 SER A O 18
ATOM 28185 N N . HIS A 1 35 ? -15.605 2.426 -8.821 1.00 0.00 35 HIS A N 18
ATOM 28186 C CA . HIS A 1 35 ? -15.008 1.706 -7.701 1.00 0.00 35 HIS A CA 18
ATOM 28187 C C . HIS A 1 35 ? -13.594 1.245 -8.044 1.00 0.00 35 HIS A C 18
ATOM 28188 O O . HIS A 1 35 ? -12.776 1.012 -7.155 1.00 0.00 35 HIS A O 18
ATOM 28202 N N . GLU A 1 36 ? -13.316 1.114 -9.337 1.00 0.00 36 GLU A N 18
ATOM 28203 C CA . GLU A 1 36 ? -12.002 0.679 -9.795 1.00 0.00 36 GLU A CA 18
ATOM 28204 C C . GLU A 1 36 ? -10.980 1.805 -9.665 1.00 0.00 36 GLU A C 18
ATOM 28205 O O . GLU A 1 36 ? -9.777 1.559 -9.578 1.00 0.00 36 GLU A O 18
ATOM 28217 N N . ARG A 1 37 ? -11.469 3.041 -9.653 1.00 0.00 37 ARG A N 18
ATOM 28218 C CA . ARG A 1 37 ? -10.599 4.205 -9.536 1.00 0.00 37 ARG A CA 18
ATOM 28219 C C . ARG A 1 37 ? -10.073 4.349 -8.111 1.00 0.00 37 ARG A C 18
ATOM 28220 O O . ARG A 1 37 ? -8.886 4.603 -7.898 1.00 0.00 37 ARG A O 18
ATOM 28241 N N . LEU A 1 38 ? -10.963 4.186 -7.138 1.00 0.00 38 LEU A N 18
ATOM 28242 C CA . LEU A 1 38 ? -10.589 4.299 -5.733 1.00 0.00 38 LEU A CA 18
ATOM 28243 C C . LEU A 1 38 ? -9.963 3.001 -5.230 1.00 0.00 38 LEU A C 18
ATOM 28244 O O . LEU A 1 38 ? -9.150 3.009 -4.306 1.00 0.00 38 LEU A O 18
ATOM 28260 N N . CYS A 1 39 ? -10.347 1.888 -5.846 1.00 0.00 39 CYS A N 18
ATOM 28261 C CA . CYS A 1 39 ? -9.823 0.583 -5.464 1.00 0.00 39 CYS A CA 18
ATOM 28262 C C . CYS A 1 39 ? -8.461 0.333 -6.106 1.00 0.00 39 CYS A C 18
ATOM 28263 O O . CYS A 1 39 ? -7.946 -0.785 -6.079 1.00 0.00 39 CYS A O 18
ATOM 28270 N N . ARG A 1 40 ? -7.885 1.382 -6.683 1.00 0.00 40 ARG A N 18
ATOM 28271 C CA . ARG A 1 40 ? -6.584 1.277 -7.333 1.00 0.00 40 ARG A CA 18
ATOM 28272 C C . ARG A 1 40 ? -5.581 2.238 -6.701 1.00 0.00 40 ARG A C 18
ATOM 28273 O O . ARG A 1 40 ? -4.377 1.985 -6.704 1.00 0.00 40 ARG A O 18
ATOM 28294 N N . ASN A 1 41 ? -6.087 3.341 -6.159 1.00 0.00 41 ASN A N 18
ATOM 28295 C CA . ASN A 1 41 ? -5.235 4.340 -5.524 1.00 0.00 41 ASN A CA 18
ATOM 28296 C C . ASN A 1 41 ? -5.417 4.326 -4.009 1.00 0.00 41 ASN A C 18
ATOM 28297 O O . ASN A 1 41 ? -4.583 4.846 -3.269 1.00 0.00 41 ASN A O 18
ATOM 28308 N N . ALA A 1 42 ? -6.513 3.727 -3.556 1.00 0.00 42 ALA A N 18
ATOM 28309 C CA . ALA A 1 42 ? -6.804 3.642 -2.130 1.00 0.00 42 ALA A CA 18
ATOM 28310 C C . ALA A 1 42 ? -5.522 3.497 -1.316 1.00 0.00 42 ALA A C 18
ATOM 28311 O O . ALA A 1 42 ? -5.214 4.337 -0.471 1.00 0.00 42 ALA A O 18
ATOM 28318 N N . ALA A 1 43 ? -4.780 2.426 -1.577 1.00 0.00 43 ALA A N 18
ATOM 28319 C CA . ALA A 1 43 ? -3.531 2.172 -0.869 1.00 0.00 43 ALA A CA 18
ATOM 28320 C C . ALA A 1 43 ? -2.377 1.976 -1.846 1.00 0.00 43 ALA A C 18
ATOM 28321 O O . ALA A 1 43 ? -2.204 0.896 -2.411 1.00 0.00 43 ALA A O 18
ATOM 28328 N N . VAL A 1 44 ? -1.588 3.028 -2.042 1.00 0.00 44 VAL A N 18
ATOM 28329 C CA . VAL A 1 44 ? -0.449 2.971 -2.951 1.00 0.00 44 VAL A CA 18
ATOM 28330 C C . VAL A 1 44 ? 0.863 3.172 -2.201 1.00 0.00 44 VAL A C 18
ATOM 28331 O O . VAL A 1 44 ? 1.222 4.295 -1.845 1.00 0.00 44 VAL A O 18
ATOM 28344 N N . CYS A 1 45 ? 1.576 2.076 -1.963 1.00 0.00 45 CYS A N 18
ATOM 28345 C CA . CYS A 1 45 ? 2.849 2.130 -1.255 1.00 0.00 45 CYS A CA 18
ATOM 28346 C C . CYS A 1 45 ? 3.824 3.068 -1.961 1.00 0.00 45 CYS A C 18
ATOM 28347 O O . CYS A 1 45 ? 4.234 2.836 -3.099 1.00 0.00 45 CYS A O 18
ATOM 28354 N N . PRO A 1 46 ? 4.206 4.152 -1.271 1.00 0.00 46 PRO A N 18
ATOM 28355 C CA . PRO A 1 46 ? 5.138 5.147 -1.810 1.00 0.00 46 PRO A CA 18
ATOM 28356 C C . PRO A 1 46 ? 6.558 4.604 -1.932 1.00 0.00 46 PRO A C 18
ATOM 28357 O O . PRO A 1 46 ? 7.485 5.337 -2.279 1.00 0.00 46 PRO A O 18
ATOM 28368 N N . TYR A 1 47 ? 6.721 3.318 -1.647 1.00 0.00 47 TYR A N 18
ATOM 28369 C CA . TYR A 1 47 ? 8.029 2.678 -1.723 1.00 0.00 47 TYR A CA 18
ATOM 28370 C C . TYR A 1 47 ? 8.153 1.841 -2.992 1.00 0.00 47 TYR A C 18
ATOM 28371 O O . TYR A 1 47 ? 9.063 2.043 -3.797 1.00 0.00 47 TYR A O 18
ATOM 28389 N N . CYS A 1 48 ? 7.231 0.900 -3.165 1.00 0.00 48 CYS A N 18
ATOM 28390 C CA . CYS A 1 48 ? 7.235 0.031 -4.336 1.00 0.00 48 CYS A CA 18
ATOM 28391 C C . CYS A 1 48 ? 6.126 0.423 -5.308 1.00 0.00 48 CYS A C 18
ATOM 28392 O O . CYS A 1 48 ? 6.095 -0.036 -6.449 1.00 0.00 48 CYS A O 18
ATOM 28399 N N . SER A 1 49 ? 5.217 1.276 -4.847 1.00 0.00 49 SER A N 18
ATOM 28400 C CA . SER A 1 49 ? 4.104 1.728 -5.673 1.00 0.00 49 SER A CA 18
ATOM 28401 C C . SER A 1 49 ? 3.083 0.611 -5.869 1.00 0.00 49 SER A C 18
ATOM 28402 O O . SER A 1 49 ? 2.636 0.351 -6.987 1.00 0.00 49 SER A O 18
ATOM 28410 N N . LEU A 1 50 ? 2.720 -0.048 -4.775 1.00 0.00 50 LEU A N 18
ATOM 28411 C CA . LEU A 1 50 ? 1.752 -1.139 -4.824 1.00 0.00 50 LEU A CA 18
ATOM 28412 C C . LEU A 1 50 ? 0.330 -0.600 -4.934 1.00 0.00 50 LEU A C 18
ATOM 28413 O O . LEU A 1 50 ? 0.121 0.606 -5.065 1.00 0.00 50 LEU A O 18
ATOM 28429 N N . ARG A 1 51 ? -0.645 -1.501 -4.877 1.00 0.00 51 ARG A N 18
ATOM 28430 C CA . ARG A 1 51 ? -2.048 -1.116 -4.969 1.00 0.00 51 ARG A CA 18
ATOM 28431 C C . ARG A 1 51 ? -2.942 -2.151 -4.290 1.00 0.00 51 ARG A C 18
ATOM 28432 O O . ARG A 1 51 ? -3.155 -3.243 -4.816 1.00 0.00 51 ARG A O 18
ATOM 28453 N N . PHE A 1 52 ? -3.461 -1.799 -3.118 1.00 0.00 52 PHE A N 18
ATOM 28454 C CA . PHE A 1 52 ? -4.330 -2.697 -2.366 1.00 0.00 52 PHE A CA 18
ATOM 28455 C C . PHE A 1 52 ? -5.777 -2.216 -2.410 1.00 0.00 52 PHE A C 18
ATOM 28456 O O . PHE A 1 52 ? -6.083 -1.185 -3.010 1.00 0.00 52 PHE A O 18
ATOM 28473 N N . PHE A 1 53 ? -6.664 -2.970 -1.770 1.00 0.00 53 PHE A N 18
ATOM 28474 C CA . PHE A 1 53 ? -8.080 -2.623 -1.736 1.00 0.00 53 PHE A CA 18
ATOM 28475 C C . PHE A 1 53 ? -8.352 -1.547 -0.688 1.00 0.00 53 PHE A C 18
ATOM 28476 O O . PHE A 1 53 ? -9.102 -0.602 -0.933 1.00 0.00 53 PHE A O 18
ATOM 28493 N N . SER A 1 54 ? -7.736 -1.699 0.480 1.00 0.00 54 SER A N 18
ATOM 28494 C CA . SER A 1 54 ? -7.914 -0.744 1.567 1.00 0.00 54 SER A CA 18
ATOM 28495 C C . SER A 1 54 ? -6.590 -0.076 1.925 1.00 0.00 54 SER A C 18
ATOM 28496 O O . SER A 1 54 ? -5.515 -0.663 1.799 1.00 0.00 54 SER A O 18
ATOM 28504 N N . PRO A 1 55 ? -6.668 1.183 2.383 1.00 0.00 55 PRO A N 18
ATOM 28505 C CA . PRO A 1 55 ? -5.486 1.959 2.770 1.00 0.00 55 PRO A CA 18
ATOM 28506 C C . PRO A 1 55 ? -4.837 1.431 4.045 1.00 0.00 55 PRO A C 18
ATOM 28507 O O . PRO A 1 55 ? -3.745 1.857 4.418 1.00 0.00 55 PRO A O 18
ATOM 28518 N N . GLU A 1 56 ? -5.517 0.501 4.708 1.00 0.00 56 GLU A N 18
ATOM 28519 C CA . GLU A 1 56 ? -5.006 -0.084 5.942 1.00 0.00 56 GLU A CA 18
ATOM 28520 C C . GLU A 1 56 ? -4.205 -1.350 5.653 1.00 0.00 56 GLU A C 18
ATOM 28521 O O . GLU A 1 56 ? -3.479 -1.849 6.513 1.00 0.00 56 GLU A O 18
ATOM 28533 N N . LEU A 1 57 ? -4.343 -1.865 4.436 1.00 0.00 57 LEU A N 18
ATOM 28534 C CA . LEU A 1 57 ? -3.632 -3.073 4.032 1.00 0.00 57 LEU A CA 18
ATOM 28535 C C . LEU A 1 57 ? -2.173 -2.766 3.713 1.00 0.00 57 LEU A C 18
ATOM 28536 O O . LEU A 1 57 ? -1.273 -3.523 4.079 1.00 0.00 57 LEU A O 18
ATOM 28552 N N . LYS A 1 58 ? -1.944 -1.650 3.029 1.00 0.00 58 LYS A N 18
ATOM 28553 C CA . LYS A 1 58 ? -0.594 -1.239 2.663 1.00 0.00 58 LYS A CA 18
ATOM 28554 C C . LYS A 1 58 ? 0.203 -0.827 3.897 1.00 0.00 58 LYS A C 18
ATOM 28555 O O . LYS A 1 58 ? 1.425 -0.965 3.932 1.00 0.00 58 LYS A O 18
ATOM 28574 N N . GLN A 1 59 ? -0.499 -0.322 4.907 1.00 0.00 59 GLN A N 18
ATOM 28575 C CA . GLN A 1 59 ? 0.144 0.110 6.142 1.00 0.00 59 GLN A CA 18
ATOM 28576 C C . GLN A 1 59 ? 1.009 -1.003 6.724 1.00 0.00 59 GLN A C 18
ATOM 28577 O O . GLN A 1 59 ? 2.194 -0.806 6.990 1.00 0.00 59 GLN A O 18
ATOM 28591 N N . GLU A 1 60 ? 0.408 -2.173 6.918 1.00 0.00 60 GLU A N 18
ATOM 28592 C CA . GLU A 1 60 ? 1.125 -3.317 7.469 1.00 0.00 60 GLU A CA 18
ATOM 28593 C C . GLU A 1 60 ? 2.279 -3.726 6.558 1.00 0.00 60 GLU A C 18
ATOM 28594 O O . GLU A 1 60 ? 3.380 -4.019 7.025 1.00 0.00 60 GLU A O 18
ATOM 28606 N N . HIS A 1 61 ? 2.018 -3.746 5.255 1.00 0.00 61 HIS A N 18
ATOM 28607 C CA . HIS A 1 61 ? 3.035 -4.119 4.277 1.00 0.00 61 HIS A CA 18
ATOM 28608 C C . HIS A 1 61 ? 4.247 -3.198 4.375 1.00 0.00 61 HIS A C 18
ATOM 28609 O O . HIS A 1 61 ? 5.368 -3.654 4.596 1.00 0.00 61 HIS A O 18
ATOM 28623 N N . GLU A 1 62 ? 4.013 -1.900 4.207 1.00 0.00 62 GLU A N 18
ATOM 28624 C CA . GLU A 1 62 ? 5.086 -0.916 4.275 1.00 0.00 62 GLU A CA 18
ATOM 28625 C C . GLU A 1 62 ? 6.120 -1.309 5.327 1.00 0.00 62 GLU A C 18
ATOM 28626 O O . GLU A 1 62 ? 7.315 -1.381 5.041 1.00 0.00 62 GLU A O 18
ATOM 28638 N N . SER A 1 63 ? 5.650 -1.563 6.544 1.00 0.00 63 SER A N 18
ATOM 28639 C CA . SER A 1 63 ? 6.532 -1.945 7.640 1.00 0.00 63 SER A CA 18
ATOM 28640 C C . SER A 1 63 ? 7.417 -3.122 7.239 1.00 0.00 63 SER A C 18
ATOM 28641 O O . SER A 1 63 ? 8.601 -3.167 7.576 1.00 0.00 63 SER A O 18
ATOM 28649 N N . LYS A 1 64 ? 6.835 -4.073 6.518 1.00 0.00 64 LYS A N 18
ATOM 28650 C CA . LYS A 1 64 ? 7.568 -5.251 6.069 1.00 0.00 64 LYS A CA 18
ATOM 28651 C C . LYS A 1 64 ? 7.825 -5.192 4.567 1.00 0.00 64 LYS A C 18
ATOM 28652 O O . LYS A 1 64 ? 8.013 -6.221 3.918 1.00 0.00 64 LYS A O 18
ATOM 28671 N N . CYS A 1 65 ? 7.834 -3.981 4.020 1.00 0.00 65 CYS A N 18
ATOM 28672 C CA . CYS A 1 65 ? 8.069 -3.787 2.594 1.00 0.00 65 CYS A CA 18
ATOM 28673 C C . CYS A 1 65 ? 9.554 -3.918 2.265 1.00 0.00 65 CYS A C 18
ATOM 28674 O O . CYS A 1 65 ? 10.394 -3.254 2.871 1.00 0.00 65 CYS A O 18
ATOM 28681 N N . GLU A 1 66 ? 9.867 -4.778 1.301 1.00 0.00 66 GLU A N 18
ATOM 28682 C CA . GLU A 1 66 ? 11.250 -4.996 0.893 1.00 0.00 66 GLU A CA 18
ATOM 28683 C C . GLU A 1 66 ? 11.796 -3.778 0.152 1.00 0.00 66 GLU A C 18
ATOM 28684 O O . GLU A 1 66 ? 13.007 -3.561 0.101 1.00 0.00 66 GLU A O 18
ATOM 28696 N N . TYR A 1 67 ? 10.895 -2.989 -0.421 1.00 0.00 67 TYR A N 18
ATOM 28697 C CA . TYR A 1 67 ? 11.286 -1.795 -1.162 1.00 0.00 67 TYR A CA 18
ATOM 28698 C C . TYR A 1 67 ? 11.549 -0.628 -0.215 1.00 0.00 67 TYR A C 18
ATOM 28699 O O . TYR A 1 67 ? 12.421 0.205 -0.464 1.00 0.00 67 TYR A O 18
ATOM 28717 N N . LYS A 1 68 ? 10.788 -0.575 0.873 1.00 0.00 68 LYS A N 18
ATOM 28718 C CA . LYS A 1 68 ? 10.938 0.487 1.860 1.00 0.00 68 LYS A CA 18
ATOM 28719 C C . LYS A 1 68 ? 12.411 0.743 2.165 1.00 0.00 68 LYS A C 18
ATOM 28720 O O . LYS A 1 68 ? 12.911 1.853 1.978 1.00 0.00 68 LYS A O 18
ATOM 28739 N N . LYS A 1 69 ? 13.102 -0.290 2.634 1.00 0.00 69 LYS A N 18
ATOM 28740 C CA . LYS A 1 69 ? 14.518 -0.179 2.962 1.00 0.00 69 LYS A CA 18
ATOM 28741 C C . LYS A 1 69 ? 15.285 0.508 1.836 1.00 0.00 69 LYS A C 18
ATOM 28742 O O . LYS A 1 69 ? 16.288 1.181 2.076 1.00 0.00 69 LYS A O 18
ATOM 28761 N N . LEU A 1 70 ? 14.807 0.333 0.609 1.00 0.00 70 LEU A N 18
ATOM 28762 C CA . LEU A 1 70 ? 15.447 0.938 -0.554 1.00 0.00 70 LEU A CA 18
ATOM 28763 C C . LEU A 1 70 ? 14.896 2.336 -0.814 1.00 0.00 70 LEU A C 18
ATOM 28764 O O . LEU A 1 70 ? 14.953 2.840 -1.936 1.00 0.00 70 LEU A O 18
ATOM 28780 N N . THR A 1 71 ? 14.364 2.961 0.233 1.00 0.00 71 THR A N 18
ATOM 28781 C CA . THR A 1 71 ? 13.804 4.301 0.119 1.00 0.00 71 THR A CA 18
ATOM 28782 C C . THR A 1 71 ? 14.561 5.290 0.998 1.00 0.00 71 THR A C 18
ATOM 28783 O O . THR A 1 71 ? 14.779 5.040 2.184 1.00 0.00 71 THR A O 18
ATOM 28794 N N . CYS A 1 72 ? 14.958 6.414 0.411 1.00 0.00 72 CYS A N 18
ATOM 28795 C CA . CYS A 1 72 ? 15.691 7.441 1.141 1.00 0.00 72 CYS A CA 18
ATOM 28796 C C . CYS A 1 72 ? 14.732 8.440 1.783 1.00 0.00 72 CYS A C 18
ATOM 28797 O O . CYS A 1 72 ? 14.543 9.548 1.280 1.00 0.00 72 CYS A O 18
ATOM 28804 N N . LEU A 1 73 ? 14.130 8.040 2.898 1.00 0.00 73 LEU A N 18
ATOM 28805 C CA . LEU A 1 73 ? 13.191 8.899 3.611 1.00 0.00 73 LEU A CA 18
ATOM 28806 C C . LEU A 1 73 ? 13.677 10.345 3.622 1.00 0.00 73 LEU A C 18
ATOM 28807 O O . LEU A 1 73 ? 12.884 11.277 3.492 1.00 0.00 73 LEU A O 18
ATOM 28823 N N . GLU A 1 74 ? 14.985 10.524 3.777 1.00 0.00 74 GLU A N 18
ATOM 28824 C CA . GLU A 1 74 ? 15.576 11.857 3.804 1.00 0.00 74 GLU A CA 18
ATOM 28825 C C . GLU A 1 74 ? 14.989 12.734 2.701 1.00 0.00 74 GLU A C 18
ATOM 28826 O O . GLU A 1 74 ? 14.470 13.818 2.966 1.00 0.00 74 GLU A O 18
ATOM 28838 N N . CYS A 1 75 ? 15.076 12.256 1.464 1.00 0.00 75 CYS A N 18
ATOM 28839 C CA . CYS A 1 75 ? 14.556 12.995 0.321 1.00 0.00 75 CYS A CA 18
ATOM 28840 C C . CYS A 1 75 ? 13.539 12.159 -0.451 1.00 0.00 75 CYS A C 18
ATOM 28841 O O . CYS A 1 75 ? 13.285 12.404 -1.630 1.00 0.00 75 CYS A O 18
ATOM 28848 N N . MET A 1 76 ? 12.961 11.170 0.224 1.00 0.00 76 MET A N 18
ATOM 28849 C CA . MET A 1 76 ? 11.971 10.299 -0.398 1.00 0.00 76 MET A CA 18
ATOM 28850 C C . MET A 1 76 ? 12.445 9.829 -1.769 1.00 0.00 76 MET A C 18
ATOM 28851 O O . MET A 1 76 ? 11.750 10.005 -2.770 1.00 0.00 76 MET A O 18
ATOM 28865 N N . ARG A 1 77 ? 13.631 9.231 -1.808 1.00 0.00 77 ARG A N 18
ATOM 28866 C CA . ARG A 1 77 ? 14.198 8.738 -3.057 1.00 0.00 77 ARG A CA 18
ATOM 28867 C C . ARG A 1 77 ? 14.351 7.220 -3.023 1.00 0.00 77 ARG A C 18
ATOM 28868 O O . ARG A 1 77 ? 15.205 6.687 -2.312 1.00 0.00 77 ARG A O 18
ATOM 28889 N N . THR A 1 78 ? 13.519 6.528 -3.795 1.00 0.00 78 THR A N 18
ATOM 28890 C CA . THR A 1 78 ? 13.560 5.072 -3.851 1.00 0.00 78 THR A CA 18
ATOM 28891 C C . THR A 1 78 ? 14.500 4.592 -4.951 1.00 0.00 78 THR A C 18
ATOM 28892 O O . THR A 1 78 ? 14.503 5.130 -6.058 1.00 0.00 78 THR A O 18
ATOM 28903 N N . PHE A 1 79 ? 15.296 3.574 -4.640 1.00 0.00 79 PHE A N 18
ATOM 28904 C CA . PHE A 1 79 ? 16.242 3.021 -5.602 1.00 0.00 79 PHE A CA 18
ATOM 28905 C C . PHE A 1 79 ? 15.935 1.552 -5.882 1.00 0.00 79 PHE A C 18
ATOM 28906 O O . PHE A 1 79 ? 15.062 0.957 -5.251 1.00 0.00 79 PHE A O 18
ATOM 28923 N N . LYS A 1 80 ? 16.660 0.974 -6.834 1.00 0.00 80 LYS A N 18
ATOM 28924 C CA . LYS A 1 80 ? 16.468 -0.424 -7.199 1.00 0.00 80 LYS A CA 18
ATOM 28925 C C . LYS A 1 80 ? 17.315 -1.338 -6.318 1.00 0.00 80 LYS A C 18
ATOM 28926 O O . LYS A 1 80 ? 16.894 -2.438 -5.964 1.00 0.00 80 LYS A O 18
ATOM 28945 N N . SER A 1 81 ? 18.510 -0.873 -5.968 1.00 0.00 81 SER A N 18
ATOM 28946 C CA . SER A 1 81 ? 19.416 -1.649 -5.130 1.00 0.00 81 SER A CA 18
ATOM 28947 C C . SER A 1 81 ? 19.979 -0.793 -3.999 1.00 0.00 81 SER A C 18
ATOM 28948 O O . SER A 1 81 ? 19.787 0.423 -3.972 1.00 0.00 81 SER A O 18
ATOM 28956 N N . SER A 1 82 ? 20.675 -1.437 -3.068 1.00 0.00 82 SER A N 18
ATOM 28957 C CA . SER A 1 82 ? 21.263 -0.736 -1.932 1.00 0.00 82 SER A CA 18
ATOM 28958 C C . SER A 1 82 ? 22.601 -0.111 -2.313 1.00 0.00 82 SER A C 18
ATOM 28959 O O . SER A 1 82 ? 22.990 0.926 -1.776 1.00 0.00 82 SER A O 18
ATOM 28967 N N . PHE A 1 83 ? 23.301 -0.750 -3.244 1.00 0.00 83 PHE A N 18
ATOM 28968 C CA . PHE A 1 83 ? 24.597 -0.258 -3.698 1.00 0.00 83 PHE A CA 18
ATOM 28969 C C . PHE A 1 83 ? 24.453 1.092 -4.394 1.00 0.00 83 PHE A C 18
ATOM 28970 O O . PHE A 1 83 ? 25.268 1.994 -4.199 1.00 0.00 83 PHE A O 18
ATOM 28987 N N . SER A 1 84 ? 23.410 1.223 -5.208 1.00 0.00 84 SER A N 18
ATOM 28988 C CA . SER A 1 84 ? 23.161 2.461 -5.937 1.00 0.00 84 SER A CA 18
ATOM 28989 C C . SER A 1 84 ? 22.825 3.599 -4.978 1.00 0.00 84 SER A C 18
ATOM 28990 O O . SER A 1 84 ? 23.527 4.609 -4.926 1.00 0.00 84 SER A O 18
ATOM 28998 N N . ILE A 1 85 ? 21.747 3.427 -4.220 1.00 0.00 85 ILE A N 18
ATOM 28999 C CA . ILE A 1 85 ? 21.319 4.438 -3.262 1.00 0.00 85 ILE A CA 18
ATOM 29000 C C . ILE A 1 85 ? 22.451 4.808 -2.310 1.00 0.00 85 ILE A C 18
ATOM 29001 O O . ILE A 1 85 ? 22.689 5.985 -2.041 1.00 0.00 85 ILE A O 18
ATOM 29017 N N . TRP A 1 86 ? 23.146 3.796 -1.805 1.00 0.00 86 TRP A N 18
ATOM 29018 C CA . TRP A 1 86 ? 24.255 4.015 -0.883 1.00 0.00 86 TRP A CA 18
ATOM 29019 C C . TRP A 1 86 ? 25.120 5.185 -1.341 1.00 0.00 86 TRP A C 18
ATOM 29020 O O . TRP A 1 86 ? 25.537 6.013 -0.531 1.00 0.00 86 TRP A O 18
ATOM 29041 N N . ARG A 1 87 ? 25.385 5.246 -2.642 1.00 0.00 87 ARG A N 18
ATOM 29042 C CA . ARG A 1 87 ? 26.200 6.315 -3.205 1.00 0.00 87 ARG A CA 18
ATOM 29043 C C . ARG A 1 87 ? 25.447 7.642 -3.185 1.00 0.00 87 ARG A C 18
ATOM 29044 O O . ARG A 1 87 ? 26.053 8.710 -3.085 1.00 0.00 87 ARG A O 18
ATOM 29065 N N . HIS A 1 88 ? 24.124 7.567 -3.281 1.00 0.00 88 HIS A N 18
ATOM 29066 C CA . HIS A 1 88 ? 23.288 8.762 -3.273 1.00 0.00 88 HIS A CA 18
ATOM 29067 C C . HIS A 1 88 ? 23.234 9.379 -1.879 1.00 0.00 88 HIS A C 18
ATOM 29068 O O . HIS A 1 88 ? 23.010 10.580 -1.730 1.00 0.00 88 HIS A O 18
ATOM 29082 N N . GLN A 1 89 ? 23.440 8.549 -0.862 1.00 0.00 89 GLN A N 18
ATOM 29083 C CA . GLN A 1 89 ? 23.413 9.013 0.520 1.00 0.00 89 GLN A CA 18
ATOM 29084 C C . GLN A 1 89 ? 24.823 9.305 1.024 1.00 0.00 89 GLN A C 18
ATOM 29085 O O . GLN A 1 89 ? 25.009 10.062 1.977 1.00 0.00 89 GLN A O 18
ATOM 29099 N N . VAL A 1 90 ? 25.814 8.699 0.378 1.00 0.00 90 VAL A N 18
ATOM 29100 C CA . VAL A 1 90 ? 27.208 8.895 0.759 1.00 0.00 90 VAL A CA 18
ATOM 29101 C C . VAL A 1 90 ? 27.828 10.061 -0.001 1.00 0.00 90 VAL A C 18
ATOM 29102 O O . VAL A 1 90 ? 28.789 10.675 0.461 1.00 0.00 90 VAL A O 18
ATOM 29115 N N . GLU A 1 91 ? 27.270 10.362 -1.170 1.00 0.00 91 GLU A N 18
ATOM 29116 C CA . GLU A 1 91 ? 27.769 11.456 -1.995 1.00 0.00 91 GLU A CA 18
ATOM 29117 C C . GLU A 1 91 ? 27.002 12.744 -1.712 1.00 0.00 91 GLU A C 18
ATOM 29118 O O . GLU A 1 91 ? 27.550 13.842 -1.816 1.00 0.00 91 GLU A O 18
ATOM 29130 N N . VAL A 1 92 ? 25.730 12.602 -1.355 1.00 0.00 92 VAL A N 18
ATOM 29131 C CA . VAL A 1 92 ? 24.886 13.753 -1.056 1.00 0.00 92 VAL A CA 18
ATOM 29132 C C . VAL A 1 92 ? 24.716 13.935 0.448 1.00 0.00 92 VAL A C 18
ATOM 29133 O O . VAL A 1 92 ? 25.074 14.974 1.003 1.00 0.00 92 VAL A O 18
ATOM 29146 N N . HIS A 1 93 ? 24.168 12.917 1.103 1.00 0.00 93 HIS A N 18
ATOM 29147 C CA . HIS A 1 93 ? 23.951 12.963 2.545 1.00 0.00 93 HIS A CA 18
ATOM 29148 C C . HIS A 1 93 ? 25.216 12.562 3.298 1.00 0.00 93 HIS A C 18
ATOM 29149 O O . HIS A 1 93 ? 25.262 12.618 4.526 1.00 0.00 93 HIS A O 18
ATOM 29163 N N . ASN A 1 94 ? 26.239 12.158 2.552 1.00 0.00 94 ASN A N 18
ATOM 29164 C CA . ASN A 1 94 ? 27.504 11.747 3.150 1.00 0.00 94 ASN A CA 18
ATOM 29165 C C . ASN A 1 94 ? 27.269 10.974 4.444 1.00 0.00 94 ASN A C 18
ATOM 29166 O O . ASN A 1 94 ? 27.800 11.329 5.496 1.00 0.00 94 ASN A O 18
ATOM 29177 N N . GLN A 1 95 ? 26.470 9.915 4.358 1.00 0.00 95 GLN A N 18
ATOM 29178 C CA . GLN A 1 95 ? 26.164 9.092 5.522 1.00 0.00 95 GLN A CA 18
ATOM 29179 C C . GLN A 1 95 ? 26.912 7.765 5.462 1.00 0.00 95 GLN A C 18
ATOM 29180 O O . GLN A 1 95 ? 26.792 7.017 4.492 1.00 0.00 95 GLN A O 18
ATOM 29194 N N . ASN A 1 96 ? 27.684 7.478 6.505 1.00 0.00 96 ASN A N 18
ATOM 29195 C CA . ASN A 1 96 ? 28.453 6.241 6.570 1.00 0.00 96 ASN A CA 18
ATOM 29196 C C . ASN A 1 96 ? 28.176 5.496 7.873 1.00 0.00 96 ASN A C 18
ATOM 29197 O O . ASN A 1 96 ? 28.213 4.268 7.917 1.00 0.00 96 ASN A O 18
ATOM 29208 N N . ASN A 1 97 ? 27.899 6.251 8.932 1.00 0.00 97 ASN A N 18
ATOM 29209 C CA . ASN A 1 97 ? 27.616 5.663 10.236 1.00 0.00 97 ASN A CA 18
ATOM 29210 C C . ASN A 1 97 ? 26.835 4.361 10.088 1.00 0.00 97 ASN A C 18
ATOM 29211 O O . ASN A 1 97 ? 27.022 3.422 10.861 1.00 0.00 97 ASN A O 18
ATOM 29222 N N . MET A 1 98 ? 25.960 4.313 9.089 1.00 0.00 98 MET A N 18
ATOM 29223 C CA . MET A 1 98 ? 25.151 3.125 8.839 1.00 0.00 98 MET A CA 18
ATOM 29224 C C . MET A 1 98 ? 25.430 2.561 7.449 1.00 0.00 98 MET A C 18
ATOM 29225 O O . MET A 1 98 ? 25.376 3.282 6.454 1.00 0.00 98 MET A O 18
ATOM 29239 N N . ALA A 1 99 ? 25.729 1.267 7.390 1.00 0.00 99 ALA A N 18
ATOM 29240 C CA . ALA A 1 99 ? 26.014 0.607 6.122 1.00 0.00 99 ALA A CA 18
ATOM 29241 C C . ALA A 1 99 ? 26.231 -0.890 6.320 1.00 0.00 99 ALA A C 18
ATOM 29242 O O . ALA A 1 99 ? 26.610 -1.350 7.397 1.00 0.00 99 ALA A O 18
ATOM 29249 N N . PRO A 1 100 ? 25.984 -1.670 5.257 1.00 0.00 100 PRO A N 18
ATOM 29250 C CA . PRO A 1 100 ? 26.146 -3.126 5.289 1.00 0.00 100 PRO A CA 18
ATOM 29251 C C . PRO A 1 100 ? 27.609 -3.546 5.380 1.00 0.00 100 PRO A C 18
ATOM 29252 O O . PRO A 1 100 ? 28.349 -3.475 4.398 1.00 0.00 100 PRO A O 18
ATOM 29263 N N . THR A 1 101 ? 28.022 -3.983 6.566 1.00 0.00 101 THR A N 18
ATOM 29264 C CA . THR A 1 101 ? 29.397 -4.414 6.785 1.00 0.00 101 THR A CA 18
ATOM 29265 C C . THR A 1 101 ? 29.913 -5.229 5.605 1.00 0.00 101 THR A C 18
ATOM 29266 O O . THR A 1 101 ? 29.283 -6.201 5.188 1.00 0.00 101 THR A O 18
ATOM 29277 N N . SER A 1 102 ? 31.062 -4.828 5.072 1.00 0.00 102 SER A N 18
ATOM 29278 C CA . SER A 1 102 ? 31.661 -5.520 3.937 1.00 0.00 102 SER A CA 18
ATOM 29279 C C . SER A 1 102 ? 32.948 -6.227 4.350 1.00 0.00 102 SER A C 18
ATOM 29280 O O . SER A 1 102 ? 33.861 -5.610 4.897 1.00 0.00 102 SER A O 18
ATOM 29288 N N . GLY A 1 103 ? 33.013 -7.529 4.085 1.00 0.00 103 GLY A N 18
ATOM 29289 C CA . GLY A 1 103 ? 34.191 -8.300 4.435 1.00 0.00 103 GLY A CA 18
ATOM 29290 C C . GLY A 1 103 ? 34.233 -9.644 3.737 1.00 0.00 103 GLY A C 18
ATOM 29291 O O . GLY A 1 103 ? 33.879 -10.676 4.307 1.00 0.00 103 GLY A O 18
ATOM 29295 N N . PRO A 1 104 ? 34.675 -9.644 2.470 1.00 0.00 104 PRO A N 18
ATOM 29296 C CA . PRO A 1 104 ? 34.771 -10.865 1.665 1.00 0.00 104 PRO A CA 18
ATOM 29297 C C . PRO A 1 104 ? 35.876 -11.795 2.153 1.00 0.00 104 PRO A C 18
ATOM 29298 O O . PRO A 1 104 ? 36.884 -11.345 2.698 1.00 0.00 104 PRO A O 18
ATOM 29309 N N . SER A 1 105 ? 35.681 -13.095 1.952 1.00 0.00 105 SER A N 18
ATOM 29310 C CA . SER A 1 105 ? 36.660 -14.089 2.375 1.00 0.00 105 SER A CA 18
ATOM 29311 C C . SER A 1 105 ? 37.955 -13.949 1.580 1.00 0.00 105 SER A C 18
ATOM 29312 O O . SER A 1 105 ? 37.945 -13.511 0.430 1.00 0.00 105 SER A O 18
ATOM 29320 N N . SER A 1 106 ? 39.068 -14.324 2.202 1.00 0.00 106 SER A N 18
ATOM 29321 C CA . SER A 1 106 ? 40.372 -14.237 1.555 1.00 0.00 106 SER A CA 18
ATOM 29322 C C . SER A 1 106 ? 41.414 -15.044 2.324 1.00 0.00 106 SER A C 18
ATOM 29323 O O . SER A 1 106 ? 41.177 -15.470 3.453 1.00 0.00 106 SER A O 18
ATOM 29331 N N . GLY A 1 107 ? 42.571 -15.249 1.701 1.00 0.00 107 GLY A N 18
ATOM 29332 C CA . GLY A 1 107 ? 43.634 -16.003 2.341 1.00 0.00 107 GLY A CA 18
ATOM 29333 C C . GLY A 1 107 ? 44.139 -15.336 3.604 1.00 0.00 107 GLY A C 18
ATOM 29334 O O . GLY A 1 107 ? 43.585 -14.313 4.004 1.00 0.00 107 GLY A O 18
ATOM 29341 N N . GLY A 1 1 ? -59.663 -10.986 14.403 1.00 0.00 1 GLY A N 19
ATOM 29342 C CA . GLY A 1 1 ? -60.509 -11.847 13.598 1.00 0.00 1 GLY A CA 19
ATOM 29343 C C . GLY A 1 1 ? -59.716 -12.681 12.611 1.00 0.00 1 GLY A C 19
ATOM 29344 O O . GLY A 1 1 ? -58.798 -13.404 12.996 1.00 0.00 1 GLY A O 19
ATOM 29348 N N . SER A 1 2 ? -60.072 -12.581 11.334 1.00 0.00 2 SER A N 19
ATOM 29349 C CA . SER A 1 2 ? -59.390 -13.336 10.289 1.00 0.00 2 SER A CA 19
ATOM 29350 C C . SER A 1 2 ? -58.449 -12.436 9.494 1.00 0.00 2 SER A C 19
ATOM 29351 O O . SER A 1 2 ? -58.792 -11.301 9.162 1.00 0.00 2 SER A O 19
ATOM 29359 N N . SER A 1 3 ? -57.262 -12.952 9.192 1.00 0.00 3 SER A N 19
ATOM 29360 C CA . SER A 1 3 ? -56.269 -12.195 8.439 1.00 0.00 3 SER A CA 19
ATOM 29361 C C . SER A 1 3 ? -55.255 -13.128 7.785 1.00 0.00 3 SER A C 19
ATOM 29362 O O . SER A 1 3 ? -54.631 -13.951 8.453 1.00 0.00 3 SER A O 19
ATOM 29370 N N . GLY A 1 4 ? -55.097 -12.994 6.472 1.00 0.00 4 GLY A N 19
ATOM 29371 C CA . GLY A 1 4 ? -54.158 -13.831 5.748 1.00 0.00 4 GLY A CA 19
ATOM 29372 C C . GLY A 1 4 ? -53.146 -13.022 4.961 1.00 0.00 4 GLY A C 19
ATOM 29373 O O . GLY A 1 4 ? -53.473 -11.968 4.416 1.00 0.00 4 GLY A O 19
ATOM 29377 N N . SER A 1 5 ? -51.913 -13.514 4.903 1.00 0.00 5 SER A N 19
ATOM 29378 C CA . SER A 1 5 ? -50.848 -12.827 4.181 1.00 0.00 5 SER A CA 19
ATOM 29379 C C . SER A 1 5 ? -49.701 -13.781 3.867 1.00 0.00 5 SER A C 19
ATOM 29380 O O . SER A 1 5 ? -49.378 -14.665 4.661 1.00 0.00 5 SER A O 19
ATOM 29388 N N . SER A 1 6 ? -49.088 -13.596 2.702 1.00 0.00 6 SER A N 19
ATOM 29389 C CA . SER A 1 6 ? -47.979 -14.443 2.279 1.00 0.00 6 SER A CA 19
ATOM 29390 C C . SER A 1 6 ? -47.356 -13.918 0.988 1.00 0.00 6 SER A C 19
ATOM 29391 O O . SER A 1 6 ? -48.061 -13.592 0.034 1.00 0.00 6 SER A O 19
ATOM 29399 N N . GLY A 1 7 ? -46.029 -13.840 0.968 1.00 0.00 7 GLY A N 19
ATOM 29400 C CA . GLY A 1 7 ? -45.333 -13.354 -0.210 1.00 0.00 7 GLY A CA 19
ATOM 29401 C C . GLY A 1 7 ? -43.827 -13.368 -0.039 1.00 0.00 7 GLY A C 19
ATOM 29402 O O . GLY A 1 7 ? -43.238 -12.390 0.418 1.00 0.00 7 GLY A O 19
ATOM 29406 N N . ALA A 1 8 ? -43.202 -14.482 -0.407 1.00 0.00 8 ALA A N 19
ATOM 29407 C CA . ALA A 1 8 ? -41.755 -14.620 -0.293 1.00 0.00 8 ALA A CA 19
ATOM 29408 C C . ALA A 1 8 ? -41.193 -15.467 -1.429 1.00 0.00 8 ALA A C 19
ATOM 29409 O O . ALA A 1 8 ? -41.847 -16.394 -1.908 1.00 0.00 8 ALA A O 19
ATOM 29416 N N . SER A 1 9 ? -39.977 -15.143 -1.858 1.00 0.00 9 SER A N 19
ATOM 29417 C CA . SER A 1 9 ? -39.329 -15.872 -2.941 1.00 0.00 9 SER A CA 19
ATOM 29418 C C . SER A 1 9 ? -37.828 -15.989 -2.696 1.00 0.00 9 SER A C 19
ATOM 29419 O O . SER A 1 9 ? -37.191 -15.090 -2.147 1.00 0.00 9 SER A O 19
ATOM 29427 N N . PRO A 1 10 ? -37.248 -17.125 -3.111 1.00 0.00 10 PRO A N 19
ATOM 29428 C CA . PRO A 1 10 ? -35.815 -17.388 -2.947 1.00 0.00 10 PRO A CA 19
ATOM 29429 C C . PRO A 1 10 ? -34.958 -16.506 -3.848 1.00 0.00 10 PRO A C 19
ATOM 29430 O O . PRO A 1 10 ? -35.477 -15.711 -4.631 1.00 0.00 10 PRO A O 19
ATOM 29441 N N . VAL A 1 11 ? -33.641 -16.652 -3.732 1.00 0.00 11 VAL A N 19
ATOM 29442 C CA . VAL A 1 11 ? -32.711 -15.870 -4.537 1.00 0.00 11 VAL A CA 19
ATOM 29443 C C . VAL A 1 11 ? -31.602 -16.748 -5.105 1.00 0.00 11 VAL A C 19
ATOM 29444 O O . VAL A 1 11 ? -30.945 -17.486 -4.371 1.00 0.00 11 VAL A O 19
ATOM 29457 N N . GLU A 1 12 ? -31.400 -16.663 -6.416 1.00 0.00 12 GLU A N 19
ATOM 29458 C CA . GLU A 1 12 ? -30.370 -17.452 -7.082 1.00 0.00 12 GLU A CA 19
ATOM 29459 C C . GLU A 1 12 ? -29.339 -16.546 -7.750 1.00 0.00 12 GLU A C 19
ATOM 29460 O O . GLU A 1 12 ? -29.451 -15.322 -7.705 1.00 0.00 12 GLU A O 19
ATOM 29472 N N . ASN A 1 13 ? -28.334 -17.159 -8.368 1.00 0.00 13 ASN A N 19
ATOM 29473 C CA . ASN A 1 13 ? -27.282 -16.409 -9.045 1.00 0.00 13 ASN A CA 19
ATOM 29474 C C . ASN A 1 13 ? -27.841 -15.648 -10.243 1.00 0.00 13 ASN A C 19
ATOM 29475 O O . ASN A 1 13 ? -28.598 -16.197 -11.044 1.00 0.00 13 ASN A O 19
ATOM 29486 N N . LYS A 1 14 ? -27.462 -14.380 -10.361 1.00 0.00 14 LYS A N 19
ATOM 29487 C CA . LYS A 1 14 ? -27.922 -13.543 -11.462 1.00 0.00 14 LYS A CA 19
ATOM 29488 C C . LYS A 1 14 ? -26.861 -12.517 -11.846 1.00 0.00 14 LYS A C 19
ATOM 29489 O O . LYS A 1 14 ? -25.998 -12.172 -11.039 1.00 0.00 14 LYS A O 19
ATOM 29508 N N . GLU A 1 15 ? -26.932 -12.033 -13.082 1.00 0.00 15 GLU A N 19
ATOM 29509 C CA . GLU A 1 15 ? -25.976 -11.046 -13.572 1.00 0.00 15 GLU A CA 19
ATOM 29510 C C . GLU A 1 15 ? -25.617 -10.046 -12.476 1.00 0.00 15 GLU A C 19
ATOM 29511 O O . GLU A 1 15 ? -26.447 -9.237 -12.062 1.00 0.00 15 GLU A O 19
ATOM 29523 N N . VAL A 1 16 ? -24.374 -10.110 -12.009 1.00 0.00 16 VAL A N 19
ATOM 29524 C CA . VAL A 1 16 ? -23.904 -9.211 -10.962 1.00 0.00 16 VAL A CA 19
ATOM 29525 C C . VAL A 1 16 ? -22.639 -8.477 -11.394 1.00 0.00 16 VAL A C 19
ATOM 29526 O O . VAL A 1 16 ? -21.811 -9.023 -12.123 1.00 0.00 16 VAL A O 19
ATOM 29539 N N . TYR A 1 17 ? -22.498 -7.237 -10.941 1.00 0.00 17 TYR A N 19
ATOM 29540 C CA . TYR A 1 17 ? -21.335 -6.426 -11.282 1.00 0.00 17 TYR A CA 19
ATOM 29541 C C . TYR A 1 17 ? -20.235 -6.584 -10.237 1.00 0.00 17 TYR A C 19
ATOM 29542 O O . TYR A 1 17 ? -20.306 -6.006 -9.153 1.00 0.00 17 TYR A O 19
ATOM 29560 N N . GLN A 1 18 ? -19.218 -7.371 -10.573 1.00 0.00 18 GLN A N 19
ATOM 29561 C CA . GLN A 1 18 ? -18.102 -7.606 -9.664 1.00 0.00 18 GLN A CA 19
ATOM 29562 C C . GLN A 1 18 ? -16.914 -6.718 -10.020 1.00 0.00 18 GLN A C 19
ATOM 29563 O O . GLN A 1 18 ? -16.700 -6.387 -11.187 1.00 0.00 18 GLN A O 19
ATOM 29577 N N . CYS A 1 19 ? -16.144 -6.334 -9.007 1.00 0.00 19 CYS A N 19
ATOM 29578 C CA . CYS A 1 19 ? -14.978 -5.483 -9.212 1.00 0.00 19 CYS A CA 19
ATOM 29579 C C . CYS A 1 19 ? -13.829 -6.275 -9.830 1.00 0.00 19 CYS A C 19
ATOM 29580 O O . CYS A 1 19 ? -13.538 -7.395 -9.411 1.00 0.00 19 CYS A O 19
ATOM 29587 N N . ARG A 1 20 ? -13.181 -5.684 -10.828 1.00 0.00 20 ARG A N 19
ATOM 29588 C CA . ARG A 1 20 ? -12.064 -6.334 -11.505 1.00 0.00 20 ARG A CA 19
ATOM 29589 C C . ARG A 1 20 ? -10.768 -6.140 -10.724 1.00 0.00 20 ARG A C 19
ATOM 29590 O O . ARG A 1 20 ? -9.674 -6.238 -11.281 1.00 0.00 20 ARG A O 19
ATOM 29611 N N . LEU A 1 21 ? -10.898 -5.865 -9.431 1.00 0.00 21 LEU A N 19
ATOM 29612 C CA . LEU A 1 21 ? -9.737 -5.657 -8.572 1.00 0.00 21 LEU A CA 19
ATOM 29613 C C . LEU A 1 21 ? -9.801 -6.557 -7.342 1.00 0.00 21 LEU A C 19
ATOM 29614 O O . LEU A 1 21 ? -8.811 -7.186 -6.968 1.00 0.00 21 LEU A O 19
ATOM 29630 N N . CYS A 1 22 ? -10.973 -6.616 -6.719 1.00 0.00 22 CYS A N 19
ATOM 29631 C CA . CYS A 1 22 ? -11.169 -7.441 -5.533 1.00 0.00 22 CYS A CA 19
ATOM 29632 C C . CYS A 1 22 ? -12.299 -8.443 -5.747 1.00 0.00 22 CYS A C 19
ATOM 29633 O O . CYS A 1 22 ? -12.570 -9.281 -4.888 1.00 0.00 22 CYS A O 19
ATOM 29640 N N . ASN A 1 23 ? -12.955 -8.349 -6.899 1.00 0.00 23 ASN A N 19
ATOM 29641 C CA . ASN A 1 23 ? -14.056 -9.248 -7.226 1.00 0.00 23 ASN A CA 19
ATOM 29642 C C . ASN A 1 23 ? -15.156 -9.168 -6.171 1.00 0.00 23 ASN A C 19
ATOM 29643 O O . ASN A 1 23 ? -15.634 -10.190 -5.680 1.00 0.00 23 ASN A O 19
ATOM 29654 N N . ALA A 1 24 ? -15.551 -7.946 -5.828 1.00 0.00 24 ALA A N 19
ATOM 29655 C CA . ALA A 1 24 ? -16.595 -7.733 -4.834 1.00 0.00 24 ALA A CA 19
ATOM 29656 C C . ALA A 1 24 ? -17.903 -7.308 -5.494 1.00 0.00 24 ALA A C 19
ATOM 29657 O O . ALA A 1 24 ? -17.982 -6.249 -6.116 1.00 0.00 24 ALA A O 19
ATOM 29664 N N . LYS A 1 25 ? -18.928 -8.142 -5.355 1.00 0.00 25 LYS A N 19
ATOM 29665 C CA . LYS A 1 25 ? -20.234 -7.854 -5.937 1.00 0.00 25 LYS A CA 19
ATOM 29666 C C . LYS A 1 25 ? -20.697 -6.449 -5.566 1.00 0.00 25 LYS A C 19
ATOM 29667 O O . LYS A 1 25 ? -20.717 -6.081 -4.390 1.00 0.00 25 LYS A O 19
ATOM 29686 N N . LEU A 1 26 ? -21.069 -5.668 -6.574 1.00 0.00 26 LEU A N 19
ATOM 29687 C CA . LEU A 1 26 ? -21.534 -4.303 -6.353 1.00 0.00 26 LEU A CA 19
ATOM 29688 C C . LEU A 1 26 ? -23.053 -4.259 -6.225 1.00 0.00 26 LEU A C 19
ATOM 29689 O O . LEU A 1 26 ? -23.716 -5.297 -6.218 1.00 0.00 26 LEU A O 19
ATOM 29705 N N . SER A 1 27 ? -23.599 -3.051 -6.125 1.00 0.00 27 SER A N 19
ATOM 29706 C CA . SER A 1 27 ? -25.040 -2.872 -5.995 1.00 0.00 27 SER A CA 19
ATOM 29707 C C . SER A 1 27 ? -25.637 -2.321 -7.287 1.00 0.00 27 SER A C 19
ATOM 29708 O O . SER A 1 27 ? -26.849 -2.380 -7.498 1.00 0.00 27 SER A O 19
ATOM 29716 N N . SER A 1 28 ? -24.778 -1.785 -8.147 1.00 0.00 28 SER A N 19
ATOM 29717 C CA . SER A 1 28 ? -25.219 -1.220 -9.417 1.00 0.00 28 SER A CA 19
ATOM 29718 C C . SER A 1 28 ? -24.027 -0.902 -10.314 1.00 0.00 28 SER A C 19
ATOM 29719 O O . SER A 1 28 ? -22.898 -0.767 -9.841 1.00 0.00 28 SER A O 19
ATOM 29727 N N . LEU A 1 29 ? -24.286 -0.784 -11.611 1.00 0.00 29 LEU A N 19
ATOM 29728 C CA . LEU A 1 29 ? -23.235 -0.482 -12.577 1.00 0.00 29 LEU A CA 19
ATOM 29729 C C . LEU A 1 29 ? -22.380 0.688 -12.103 1.00 0.00 29 LEU A C 19
ATOM 29730 O O . LEU A 1 29 ? -21.151 0.636 -12.160 1.00 0.00 29 LEU A O 19
ATOM 29746 N N . LEU A 1 30 ? -23.038 1.743 -11.634 1.00 0.00 30 LEU A N 19
ATOM 29747 C CA . LEU A 1 30 ? -22.338 2.927 -11.147 1.00 0.00 30 LEU A CA 19
ATOM 29748 C C . LEU A 1 30 ? -21.321 2.554 -10.073 1.00 0.00 30 LEU A C 19
ATOM 29749 O O . LEU A 1 30 ? -20.125 2.801 -10.225 1.00 0.00 30 LEU A O 19
ATOM 29765 N N . GLU A 1 31 ? -21.805 1.957 -8.988 1.00 0.00 31 GLU A N 19
ATOM 29766 C CA . GLU A 1 31 ? -20.937 1.550 -7.889 1.00 0.00 31 GLU A CA 19
ATOM 29767 C C . GLU A 1 31 ? -19.687 0.850 -8.414 1.00 0.00 31 GLU A C 19
ATOM 29768 O O . GLU A 1 31 ? -18.628 0.898 -7.788 1.00 0.00 31 GLU A O 19
ATOM 29780 N N . GLN A 1 32 ? -19.819 0.201 -9.567 1.00 0.00 32 GLN A N 19
ATOM 29781 C CA . GLN A 1 32 ? -18.700 -0.509 -10.175 1.00 0.00 32 GLN A CA 19
ATOM 29782 C C . GLN A 1 32 ? -17.690 0.469 -10.765 1.00 0.00 32 GLN A C 19
ATOM 29783 O O . GLN A 1 32 ? -16.507 0.435 -10.428 1.00 0.00 32 GLN A O 19
ATOM 29797 N N . GLY A 1 33 ? -18.165 1.342 -11.649 1.00 0.00 33 GLY A N 19
ATOM 29798 C CA . GLY A 1 33 ? -17.289 2.318 -12.272 1.00 0.00 33 GLY A CA 19
ATOM 29799 C C . GLY A 1 33 ? -16.654 3.254 -11.263 1.00 0.00 33 GLY A C 19
ATOM 29800 O O . GLY A 1 33 ? -15.636 3.884 -11.547 1.00 0.00 33 GLY A O 19
ATOM 29804 N N . SER A 1 34 ? -17.257 3.347 -10.082 1.00 0.00 34 SER A N 19
ATOM 29805 C CA . SER A 1 34 ? -16.747 4.218 -9.030 1.00 0.00 34 SER A CA 19
ATOM 29806 C C . SER A 1 34 ? -15.841 3.444 -8.076 1.00 0.00 34 SER A C 19
ATOM 29807 O O . SER A 1 34 ? -14.679 3.801 -7.879 1.00 0.00 34 SER A O 19
ATOM 29815 N N . HIS A 1 35 ? -16.382 2.383 -7.487 1.00 0.00 35 HIS A N 19
ATOM 29816 C CA . HIS A 1 35 ? -15.624 1.557 -6.553 1.00 0.00 35 HIS A CA 19
ATOM 29817 C C . HIS A 1 35 ? -14.297 1.121 -7.168 1.00 0.00 35 HIS A C 19
ATOM 29818 O O . HIS A 1 35 ? -13.341 0.822 -6.454 1.00 0.00 35 HIS A O 19
ATOM 29832 N N . GLU A 1 36 ? -14.248 1.088 -8.496 1.00 0.00 36 GLU A N 19
ATOM 29833 C CA . GLU A 1 36 ? -13.039 0.687 -9.205 1.00 0.00 36 GLU A CA 19
ATOM 29834 C C . GLU A 1 36 ? -12.098 1.874 -9.391 1.00 0.00 36 GLU A C 19
ATOM 29835 O O . GLU A 1 36 ? -10.895 1.701 -9.589 1.00 0.00 36 GLU A O 19
ATOM 29847 N N . ARG A 1 37 ? -12.655 3.079 -9.325 1.00 0.00 37 ARG A N 19
ATOM 29848 C CA . ARG A 1 37 ? -11.867 4.294 -9.488 1.00 0.00 37 ARG A CA 19
ATOM 29849 C C . ARG A 1 37 ? -10.998 4.547 -8.259 1.00 0.00 37 ARG A C 19
ATOM 29850 O O . ARG A 1 37 ? -9.922 5.139 -8.357 1.00 0.00 37 ARG A O 19
ATOM 29871 N N . LEU A 1 38 ? -11.471 4.096 -7.103 1.00 0.00 38 LEU A N 19
ATOM 29872 C CA . LEU A 1 38 ? -10.739 4.273 -5.854 1.00 0.00 38 LEU A CA 19
ATOM 29873 C C . LEU A 1 38 ? -10.069 2.971 -5.426 1.00 0.00 38 LEU A C 19
ATOM 29874 O O . LEU A 1 38 ? -8.992 2.981 -4.829 1.00 0.00 38 LEU A O 19
ATOM 29890 N N . CYS A 1 39 ? -10.713 1.851 -5.737 1.00 0.00 39 CYS A N 19
ATOM 29891 C CA . CYS A 1 39 ? -10.180 0.540 -5.387 1.00 0.00 39 CYS A CA 19
ATOM 29892 C C . CYS A 1 39 ? -8.931 0.224 -6.204 1.00 0.00 39 CYS A C 19
ATOM 29893 O O . CYS A 1 39 ? -8.249 -0.770 -5.956 1.00 0.00 39 CYS A O 19
ATOM 29900 N N . ARG A 1 40 ? -8.637 1.078 -7.180 1.00 0.00 40 ARG A N 19
ATOM 29901 C CA . ARG A 1 40 ? -7.471 0.890 -8.035 1.00 0.00 40 ARG A CA 19
ATOM 29902 C C . ARG A 1 40 ? -6.319 1.784 -7.586 1.00 0.00 40 ARG A C 19
ATOM 29903 O O . ARG A 1 40 ? -5.163 1.544 -7.932 1.00 0.00 40 ARG A O 19
ATOM 29924 N N . ASN A 1 41 ? -6.643 2.817 -6.815 1.00 0.00 41 ASN A N 19
ATOM 29925 C CA . ASN A 1 41 ? -5.636 3.748 -6.320 1.00 0.00 41 ASN A CA 19
ATOM 29926 C C . ASN A 1 41 ? -5.808 3.991 -4.824 1.00 0.00 41 ASN A C 19
ATOM 29927 O O . ASN A 1 41 ? -5.202 4.901 -4.259 1.00 0.00 41 ASN A O 19
ATOM 29938 N N . ALA A 1 42 ? -6.637 3.170 -4.188 1.00 0.00 42 ALA A N 19
ATOM 29939 C CA . ALA A 1 42 ? -6.886 3.294 -2.757 1.00 0.00 42 ALA A CA 19
ATOM 29940 C C . ALA A 1 42 ? -5.579 3.320 -1.972 1.00 0.00 42 ALA A C 19
ATOM 29941 O O . ALA A 1 42 ? -5.266 4.304 -1.303 1.00 0.00 42 ALA A O 19
ATOM 29948 N N . ALA A 1 43 ? -4.820 2.232 -2.059 1.00 0.00 43 ALA A N 19
ATOM 29949 C CA . ALA A 1 43 ? -3.547 2.132 -1.358 1.00 0.00 43 ALA A CA 19
ATOM 29950 C C . ALA A 1 43 ? -2.405 1.854 -2.330 1.00 0.00 43 ALA A C 19
ATOM 29951 O O . ALA A 1 43 ? -2.204 0.717 -2.758 1.00 0.00 43 ALA A O 19
ATOM 29958 N N . VAL A 1 44 ? -1.660 2.899 -2.676 1.00 0.00 44 VAL A N 19
ATOM 29959 C CA . VAL A 1 44 ? -0.539 2.767 -3.597 1.00 0.00 44 VAL A CA 19
ATOM 29960 C C . VAL A 1 44 ? 0.791 2.953 -2.875 1.00 0.00 44 VAL A C 19
ATOM 29961 O O . VAL A 1 44 ? 1.130 4.058 -2.451 1.00 0.00 44 VAL A O 19
ATOM 29974 N N . CYS A 1 45 ? 1.542 1.865 -2.739 1.00 0.00 45 CYS A N 19
ATOM 29975 C CA . CYS A 1 45 ? 2.835 1.907 -2.068 1.00 0.00 45 CYS A CA 19
ATOM 29976 C C . CYS A 1 45 ? 3.811 2.805 -2.823 1.00 0.00 45 CYS A C 19
ATOM 29977 O O . CYS A 1 45 ? 4.229 2.508 -3.942 1.00 0.00 45 CYS A O 19
ATOM 29984 N N . PRO A 1 46 ? 4.183 3.932 -2.197 1.00 0.00 46 PRO A N 19
ATOM 29985 C CA . PRO A 1 46 ? 5.114 4.897 -2.790 1.00 0.00 46 PRO A CA 19
ATOM 29986 C C . PRO A 1 46 ? 6.537 4.355 -2.871 1.00 0.00 46 PRO A C 19
ATOM 29987 O O . PRO A 1 46 ? 7.462 5.069 -3.257 1.00 0.00 46 PRO A O 19
ATOM 29998 N N . TYR A 1 47 ? 6.704 3.089 -2.504 1.00 0.00 47 TYR A N 19
ATOM 29999 C CA . TYR A 1 47 ? 8.016 2.453 -2.533 1.00 0.00 47 TYR A CA 19
ATOM 30000 C C . TYR A 1 47 ? 8.148 1.532 -3.742 1.00 0.00 47 TYR A C 19
ATOM 30001 O O . TYR A 1 47 ? 9.076 1.664 -4.540 1.00 0.00 47 TYR A O 19
ATOM 30019 N N . CYS A 1 48 ? 7.211 0.598 -3.872 1.00 0.00 48 CYS A N 19
ATOM 30020 C CA . CYS A 1 48 ? 7.220 -0.346 -4.982 1.00 0.00 48 CYS A CA 19
ATOM 30021 C C . CYS A 1 48 ? 6.116 -0.018 -5.984 1.00 0.00 48 CYS A C 19
ATOM 30022 O O . CYS A 1 48 ? 6.097 -0.543 -7.097 1.00 0.00 48 CYS A O 19
ATOM 30029 N N . SER A 1 49 ? 5.199 0.855 -5.580 1.00 0.00 49 SER A N 19
ATOM 30030 C CA . SER A 1 49 ? 4.090 1.251 -6.440 1.00 0.00 49 SER A CA 19
ATOM 30031 C C . SER A 1 49 ? 3.077 0.118 -6.578 1.00 0.00 49 SER A C 19
ATOM 30032 O O . SER A 1 49 ? 2.743 -0.300 -7.687 1.00 0.00 49 SER A O 19
ATOM 30040 N N . LEU A 1 50 ? 2.593 -0.375 -5.443 1.00 0.00 50 LEU A N 19
ATOM 30041 C CA . LEU A 1 50 ? 1.618 -1.460 -5.435 1.00 0.00 50 LEU A CA 19
ATOM 30042 C C . LEU A 1 50 ? 0.195 -0.914 -5.498 1.00 0.00 50 LEU A C 19
ATOM 30043 O O . LEU A 1 50 ? -0.012 0.296 -5.592 1.00 0.00 50 LEU A O 19
ATOM 30059 N N . ARG A 1 51 ? -0.781 -1.814 -5.444 1.00 0.00 51 ARG A N 19
ATOM 30060 C CA . ARG A 1 51 ? -2.185 -1.423 -5.493 1.00 0.00 51 ARG A CA 19
ATOM 30061 C C . ARG A 1 51 ? -3.049 -2.395 -4.696 1.00 0.00 51 ARG A C 19
ATOM 30062 O O . ARG A 1 51 ? -3.311 -3.514 -5.136 1.00 0.00 51 ARG A O 19
ATOM 30083 N N . PHE A 1 52 ? -3.488 -1.960 -3.519 1.00 0.00 52 PHE A N 19
ATOM 30084 C CA . PHE A 1 52 ? -4.321 -2.791 -2.659 1.00 0.00 52 PHE A CA 19
ATOM 30085 C C . PHE A 1 52 ? -5.772 -2.319 -2.685 1.00 0.00 52 PHE A C 19
ATOM 30086 O O . PHE A 1 52 ? -6.119 -1.382 -3.405 1.00 0.00 52 PHE A O 19
ATOM 30103 N N . PHE A 1 53 ? -6.616 -2.975 -1.896 1.00 0.00 53 PHE A N 19
ATOM 30104 C CA . PHE A 1 53 ? -8.030 -2.624 -1.829 1.00 0.00 53 PHE A CA 19
ATOM 30105 C C . PHE A 1 53 ? -8.271 -1.531 -0.792 1.00 0.00 53 PHE A C 19
ATOM 30106 O O . PHE A 1 53 ? -9.044 -0.601 -1.023 1.00 0.00 53 PHE A O 19
ATOM 30123 N N . SER A 1 54 ? -7.603 -1.650 0.351 1.00 0.00 54 SER A N 19
ATOM 30124 C CA . SER A 1 54 ? -7.747 -0.675 1.425 1.00 0.00 54 SER A CA 19
ATOM 30125 C C . SER A 1 54 ? -6.408 -0.016 1.743 1.00 0.00 54 SER A C 19
ATOM 30126 O O . SER A 1 54 ? -5.338 -0.563 1.475 1.00 0.00 54 SER A O 19
ATOM 30134 N N . PRO A 1 55 ? -6.468 1.189 2.329 1.00 0.00 55 PRO A N 19
ATOM 30135 C CA . PRO A 1 55 ? -5.270 1.951 2.697 1.00 0.00 55 PRO A CA 19
ATOM 30136 C C . PRO A 1 55 ? -4.513 1.315 3.858 1.00 0.00 55 PRO A C 19
ATOM 30137 O O . PRO A 1 55 ? -3.485 1.829 4.296 1.00 0.00 55 PRO A O 19
ATOM 30148 N N . GLU A 1 56 ? -5.030 0.194 4.352 1.00 0.00 56 GLU A N 19
ATOM 30149 C CA . GLU A 1 56 ? -4.401 -0.511 5.463 1.00 0.00 56 GLU A CA 19
ATOM 30150 C C . GLU A 1 56 ? -3.475 -1.612 4.955 1.00 0.00 56 GLU A C 19
ATOM 30151 O O . GLU A 1 56 ? -2.419 -1.868 5.535 1.00 0.00 56 GLU A O 19
ATOM 30163 N N . LEU A 1 57 ? -3.878 -2.261 3.868 1.00 0.00 57 LEU A N 19
ATOM 30164 C CA . LEU A 1 57 ? -3.085 -3.335 3.280 1.00 0.00 57 LEU A CA 19
ATOM 30165 C C . LEU A 1 57 ? -1.696 -2.838 2.892 1.00 0.00 57 LEU A C 19
ATOM 30166 O O . LEU A 1 57 ? -0.721 -3.588 2.935 1.00 0.00 57 LEU A O 19
ATOM 30182 N N . LYS A 1 58 ? -1.613 -1.566 2.516 1.00 0.00 58 LYS A N 19
ATOM 30183 C CA . LYS A 1 58 ? -0.344 -0.966 2.123 1.00 0.00 58 LYS A CA 19
ATOM 30184 C C . LYS A 1 58 ? 0.531 -0.696 3.344 1.00 0.00 58 LYS A C 19
ATOM 30185 O O . LYS A 1 58 ? 1.755 -0.806 3.277 1.00 0.00 58 LYS A O 19
ATOM 30204 N N . GLN A 1 59 ? -0.105 -0.344 4.456 1.00 0.00 59 GLN A N 19
ATOM 30205 C CA . GLN A 1 59 ? 0.616 -0.060 5.691 1.00 0.00 59 GLN A CA 19
ATOM 30206 C C . GLN A 1 59 ? 1.333 -1.306 6.201 1.00 0.00 59 GLN A C 19
ATOM 30207 O O . GLN A 1 59 ? 2.525 -1.266 6.506 1.00 0.00 59 GLN A O 19
ATOM 30221 N N . GLU A 1 60 ? 0.598 -2.410 6.293 1.00 0.00 60 GLU A N 19
ATOM 30222 C CA . GLU A 1 60 ? 1.165 -3.667 6.768 1.00 0.00 60 GLU A CA 19
ATOM 30223 C C . GLU A 1 60 ? 2.269 -4.154 5.833 1.00 0.00 60 GLU A C 19
ATOM 30224 O O . GLU A 1 60 ? 3.273 -4.711 6.278 1.00 0.00 60 GLU A O 19
ATOM 30236 N N . HIS A 1 61 ? 2.075 -3.939 4.536 1.00 0.00 61 HIS A N 19
ATOM 30237 C CA . HIS A 1 61 ? 3.054 -4.356 3.538 1.00 0.00 61 HIS A CA 19
ATOM 30238 C C . HIS A 1 61 ? 4.303 -3.482 3.605 1.00 0.00 61 HIS A C 19
ATOM 30239 O O . HIS A 1 61 ? 5.416 -3.986 3.752 1.00 0.00 61 HIS A O 19
ATOM 30253 N N . GLU A 1 62 ? 4.110 -2.172 3.494 1.00 0.00 62 GLU A N 19
ATOM 30254 C CA . GLU A 1 62 ? 5.222 -1.229 3.540 1.00 0.00 62 GLU A CA 19
ATOM 30255 C C . GLU A 1 62 ? 6.245 -1.647 4.592 1.00 0.00 62 GLU A C 19
ATOM 30256 O O . GLU A 1 62 ? 7.416 -1.868 4.281 1.00 0.00 62 GLU A O 19
ATOM 30268 N N . SER A 1 63 ? 5.795 -1.752 5.838 1.00 0.00 63 SER A N 19
ATOM 30269 C CA . SER A 1 63 ? 6.671 -2.138 6.938 1.00 0.00 63 SER A CA 19
ATOM 30270 C C . SER A 1 63 ? 7.556 -3.315 6.539 1.00 0.00 63 SER A C 19
ATOM 30271 O O . SER A 1 63 ? 8.708 -3.414 6.964 1.00 0.00 63 SER A O 19
ATOM 30279 N N . LYS A 1 64 ? 7.010 -4.207 5.720 1.00 0.00 64 LYS A N 19
ATOM 30280 C CA . LYS A 1 64 ? 7.747 -5.378 5.261 1.00 0.00 64 LYS A CA 19
ATOM 30281 C C . LYS A 1 64 ? 8.320 -5.149 3.866 1.00 0.00 64 LYS A C 19
ATOM 30282 O O . LYS A 1 64 ? 9.189 -5.892 3.410 1.00 0.00 64 LYS A O 19
ATOM 30301 N N . CYS A 1 65 ? 7.828 -4.114 3.192 1.00 0.00 65 CYS A N 19
ATOM 30302 C CA . CYS A 1 65 ? 8.291 -3.785 1.850 1.00 0.00 65 CYS A CA 19
ATOM 30303 C C . CYS A 1 65 ? 9.791 -3.503 1.845 1.00 0.00 65 CYS A C 19
ATOM 30304 O O . CYS A 1 65 ? 10.290 -2.735 2.667 1.00 0.00 65 CYS A O 19
ATOM 30311 N N . GLU A 1 66 ? 10.503 -4.131 0.914 1.00 0.00 66 GLU A N 19
ATOM 30312 C CA . GLU A 1 66 ? 11.945 -3.948 0.804 1.00 0.00 66 GLU A CA 19
ATOM 30313 C C . GLU A 1 66 ? 12.274 -2.642 0.086 1.00 0.00 66 GLU A C 19
ATOM 30314 O O . GLU A 1 66 ? 13.400 -2.148 0.159 1.00 0.00 66 GLU A O 19
ATOM 30326 N N . TYR A 1 67 ? 11.285 -2.089 -0.607 1.00 0.00 67 TYR A N 19
ATOM 30327 C CA . TYR A 1 67 ? 11.469 -0.843 -1.341 1.00 0.00 67 TYR A CA 19
ATOM 30328 C C . TYR A 1 67 ? 11.385 0.358 -0.405 1.00 0.00 67 TYR A C 19
ATOM 30329 O O . TYR A 1 67 ? 11.931 1.424 -0.691 1.00 0.00 67 TYR A O 19
ATOM 30347 N N . LYS A 1 68 ? 10.698 0.178 0.718 1.00 0.00 68 LYS A N 19
ATOM 30348 C CA . LYS A 1 68 ? 10.542 1.244 1.700 1.00 0.00 68 LYS A CA 19
ATOM 30349 C C . LYS A 1 68 ? 11.901 1.750 2.174 1.00 0.00 68 LYS A C 19
ATOM 30350 O O . LYS A 1 68 ? 12.250 2.912 1.964 1.00 0.00 68 LYS A O 19
ATOM 30369 N N . LYS A 1 69 ? 12.665 0.870 2.812 1.00 0.00 69 LYS A N 19
ATOM 30370 C CA . LYS A 1 69 ? 13.988 1.226 3.313 1.00 0.00 69 LYS A CA 19
ATOM 30371 C C . LYS A 1 69 ? 14.944 1.523 2.162 1.00 0.00 69 LYS A C 19
ATOM 30372 O O . LYS A 1 69 ? 15.876 2.316 2.305 1.00 0.00 69 LYS A O 19
ATOM 30391 N N . LEU A 1 70 ? 14.707 0.884 1.022 1.00 0.00 70 LEU A N 19
ATOM 30392 C CA . LEU A 1 70 ? 15.546 1.081 -0.154 1.00 0.00 70 LEU A CA 19
ATOM 30393 C C . LEU A 1 70 ? 15.264 2.432 -0.804 1.00 0.00 70 LEU A C 19
ATOM 30394 O O . LEU A 1 70 ? 16.050 2.919 -1.618 1.00 0.00 70 LEU A O 19
ATOM 30410 N N . THR A 1 71 ? 14.137 3.035 -0.440 1.00 0.00 71 THR A N 19
ATOM 30411 C CA . THR A 1 71 ? 13.751 4.330 -0.986 1.00 0.00 71 THR A CA 19
ATOM 30412 C C . THR A 1 71 ? 14.254 5.469 -0.108 1.00 0.00 71 THR A C 19
ATOM 30413 O O . THR A 1 71 ? 13.868 5.587 1.056 1.00 0.00 71 THR A O 19
ATOM 30424 N N . CYS A 1 72 ? 15.118 6.307 -0.671 1.00 0.00 72 CYS A N 19
ATOM 30425 C CA . CYS A 1 72 ? 15.674 7.439 0.060 1.00 0.00 72 CYS A CA 19
ATOM 30426 C C . CYS A 1 72 ? 14.580 8.429 0.446 1.00 0.00 72 CYS A C 19
ATOM 30427 O O . CYS A 1 72 ? 14.294 9.374 -0.291 1.00 0.00 72 CYS A O 19
ATOM 30434 N N . LEU A 1 73 ? 13.970 8.207 1.605 1.00 0.00 73 LEU A N 19
ATOM 30435 C CA . LEU A 1 73 ? 12.906 9.079 2.089 1.00 0.00 73 LEU A CA 19
ATOM 30436 C C . LEU A 1 73 ? 13.329 10.543 2.021 1.00 0.00 73 LEU A C 19
ATOM 30437 O O . LEU A 1 73 ? 12.499 11.430 1.822 1.00 0.00 73 LEU A O 19
ATOM 30453 N N . GLU A 1 74 ? 14.625 10.788 2.185 1.00 0.00 74 GLU A N 19
ATOM 30454 C CA . GLU A 1 74 ? 15.158 12.144 2.140 1.00 0.00 74 GLU A CA 19
ATOM 30455 C C . GLU A 1 74 ? 14.762 12.842 0.842 1.00 0.00 74 GLU A C 19
ATOM 30456 O O . GLU A 1 74 ? 14.129 13.898 0.860 1.00 0.00 74 GLU A O 19
ATOM 30468 N N . CYS A 1 75 ? 15.138 12.244 -0.283 1.00 0.00 75 CYS A N 19
ATOM 30469 C CA . CYS A 1 75 ? 14.824 12.806 -1.591 1.00 0.00 75 CYS A CA 19
ATOM 30470 C C . CYS A 1 75 ? 13.985 11.833 -2.414 1.00 0.00 75 CYS A C 19
ATOM 30471 O O . CYS A 1 75 ? 14.059 11.820 -3.643 1.00 0.00 75 CYS A O 19
ATOM 30478 N N . MET A 1 76 ? 13.189 11.020 -1.728 1.00 0.00 76 MET A N 19
ATOM 30479 C CA . MET A 1 76 ? 12.335 10.045 -2.396 1.00 0.00 76 MET A CA 19
ATOM 30480 C C . MET A 1 76 ? 13.031 9.462 -3.622 1.00 0.00 76 MET A C 19
ATOM 30481 O O . MET A 1 76 ? 12.467 9.442 -4.716 1.00 0.00 76 MET A O 19
ATOM 30495 N N . ARG A 1 77 ? 14.258 8.990 -3.432 1.00 0.00 77 ARG A N 19
ATOM 30496 C CA . ARG A 1 77 ? 15.031 8.408 -4.523 1.00 0.00 77 ARG A CA 19
ATOM 30497 C C . ARG A 1 77 ? 15.268 6.919 -4.288 1.00 0.00 77 ARG A C 19
ATOM 30498 O O . ARG A 1 77 ? 16.077 6.533 -3.443 1.00 0.00 77 ARG A O 19
ATOM 30519 N N . THR A 1 78 ? 14.556 6.086 -5.041 1.00 0.00 78 THR A N 19
ATOM 30520 C CA . THR A 1 78 ? 14.687 4.640 -4.915 1.00 0.00 78 THR A CA 19
ATOM 30521 C C . THR A 1 78 ? 15.904 4.129 -5.678 1.00 0.00 78 THR A C 19
ATOM 30522 O O . THR A 1 78 ? 16.362 4.761 -6.629 1.00 0.00 78 THR A O 19
ATOM 30533 N N . PHE A 1 79 ? 16.423 2.981 -5.254 1.00 0.00 79 PHE A N 19
ATOM 30534 C CA . PHE A 1 79 ? 17.588 2.386 -5.898 1.00 0.00 79 PHE A CA 19
ATOM 30535 C C . PHE A 1 79 ? 17.366 0.898 -6.153 1.00 0.00 79 PHE A C 19
ATOM 30536 O O . PHE A 1 79 ? 16.295 0.360 -5.871 1.00 0.00 79 PHE A O 19
ATOM 30553 N N . LYS A 1 80 ? 18.387 0.237 -6.690 1.00 0.00 80 LYS A N 19
ATOM 30554 C CA . LYS A 1 80 ? 18.306 -1.189 -6.984 1.00 0.00 80 LYS A CA 19
ATOM 30555 C C . LYS A 1 80 ? 18.629 -2.018 -5.746 1.00 0.00 80 LYS A C 19
ATOM 30556 O O . LYS A 1 80 ? 17.933 -2.986 -5.436 1.00 0.00 80 LYS A O 19
ATOM 30575 N N . SER A 1 81 ? 19.687 -1.632 -5.039 1.00 0.00 81 SER A N 19
ATOM 30576 C CA . SER A 1 81 ? 20.103 -2.342 -3.835 1.00 0.00 81 SER A CA 19
ATOM 30577 C C . SER A 1 81 ? 20.408 -1.364 -2.706 1.00 0.00 81 SER A C 19
ATOM 30578 O O . SER A 1 81 ? 20.235 -0.154 -2.854 1.00 0.00 81 SER A O 19
ATOM 30586 N N . SER A 1 82 ? 20.863 -1.897 -1.576 1.00 0.00 82 SER A N 19
ATOM 30587 C CA . SER A 1 82 ? 21.189 -1.072 -0.419 1.00 0.00 82 SER A CA 19
ATOM 30588 C C . SER A 1 82 ? 22.521 -0.356 -0.620 1.00 0.00 82 SER A C 19
ATOM 30589 O O . SER A 1 82 ? 22.656 0.828 -0.312 1.00 0.00 82 SER A O 19
ATOM 30597 N N . PHE A 1 83 ? 23.505 -1.085 -1.137 1.00 0.00 83 PHE A N 19
ATOM 30598 C CA . PHE A 1 83 ? 24.828 -0.522 -1.379 1.00 0.00 83 PHE A CA 19
ATOM 30599 C C . PHE A 1 83 ? 24.741 0.700 -2.289 1.00 0.00 83 PHE A C 19
ATOM 30600 O O . PHE A 1 83 ? 25.317 1.748 -1.996 1.00 0.00 83 PHE A O 19
ATOM 30617 N N . SER A 1 84 ? 24.018 0.556 -3.395 1.00 0.00 84 SER A N 19
ATOM 30618 C CA . SER A 1 84 ? 23.858 1.646 -4.351 1.00 0.00 84 SER A CA 19
ATOM 30619 C C . SER A 1 84 ? 23.431 2.929 -3.646 1.00 0.00 84 SER A C 19
ATOM 30620 O O . SER A 1 84 ? 24.173 3.912 -3.618 1.00 0.00 84 SER A O 19
ATOM 30628 N N . ILE A 1 85 ? 22.230 2.912 -3.077 1.00 0.00 85 ILE A N 19
ATOM 30629 C CA . ILE A 1 85 ? 21.704 4.074 -2.370 1.00 0.00 85 ILE A CA 19
ATOM 30630 C C . ILE A 1 85 ? 22.622 4.482 -1.224 1.00 0.00 85 ILE A C 19
ATOM 30631 O O . ILE A 1 85 ? 22.872 5.668 -1.008 1.00 0.00 85 ILE A O 19
ATOM 30647 N N . TRP A 1 86 ? 23.122 3.493 -0.492 1.00 0.00 86 TRP A N 19
ATOM 30648 C CA . TRP A 1 86 ? 24.015 3.750 0.632 1.00 0.00 86 TRP A CA 19
ATOM 30649 C C . TRP A 1 86 ? 25.035 4.828 0.283 1.00 0.00 86 TRP A C 19
ATOM 30650 O O . TRP A 1 86 ? 25.281 5.741 1.071 1.00 0.00 86 TRP A O 19
ATOM 30671 N N . ARG A 1 87 ? 25.624 4.716 -0.903 1.00 0.00 87 ARG A N 19
ATOM 30672 C CA . ARG A 1 87 ? 26.619 5.681 -1.356 1.00 0.00 87 ARG A CA 19
ATOM 30673 C C . ARG A 1 87 ? 25.981 7.046 -1.597 1.00 0.00 87 ARG A C 19
ATOM 30674 O O . ARG A 1 87 ? 26.582 8.083 -1.316 1.00 0.00 87 ARG A O 19
ATOM 30695 N N . HIS A 1 88 ? 24.759 7.038 -2.121 1.00 0.00 88 HIS A N 19
ATOM 30696 C CA . HIS A 1 88 ? 24.039 8.275 -2.401 1.00 0.00 88 HIS A CA 19
ATOM 30697 C C . HIS A 1 88 ? 23.624 8.967 -1.106 1.00 0.00 88 HIS A C 19
ATOM 30698 O O . HIS A 1 88 ? 23.474 10.188 -1.065 1.00 0.00 88 HIS A O 19
ATOM 30712 N N . GLN A 1 89 ? 23.441 8.179 -0.052 1.00 0.00 89 GLN A N 19
ATOM 30713 C CA . GLN A 1 89 ? 23.042 8.717 1.244 1.00 0.00 89 GLN A CA 19
ATOM 30714 C C . GLN A 1 89 ? 24.257 8.936 2.139 1.00 0.00 89 GLN A C 19
ATOM 30715 O O . GLN A 1 89 ? 24.188 9.664 3.130 1.00 0.00 89 GLN A O 19
ATOM 30729 N N . VAL A 1 90 ? 25.370 8.302 1.785 1.00 0.00 90 VAL A N 19
ATOM 30730 C CA . VAL A 1 90 ? 26.601 8.428 2.556 1.00 0.00 90 VAL A CA 19
ATOM 30731 C C . VAL A 1 90 ? 27.537 9.456 1.931 1.00 0.00 90 VAL A C 19
ATOM 30732 O O . VAL A 1 90 ? 28.368 10.051 2.617 1.00 0.00 90 VAL A O 19
ATOM 30745 N N . GLU A 1 91 ? 27.397 9.661 0.625 1.00 0.00 91 GLU A N 19
ATOM 30746 C CA . GLU A 1 91 ? 28.231 10.618 -0.092 1.00 0.00 91 GLU A CA 19
ATOM 30747 C C . GLU A 1 91 ? 27.535 11.971 -0.202 1.00 0.00 91 GLU A C 19
ATOM 30748 O O . GLU A 1 91 ? 28.159 13.018 -0.029 1.00 0.00 91 GLU A O 19
ATOM 30760 N N . VAL A 1 92 ? 26.238 11.941 -0.490 1.00 0.00 92 VAL A N 19
ATOM 30761 C CA . VAL A 1 92 ? 25.456 13.165 -0.623 1.00 0.00 92 VAL A CA 19
ATOM 30762 C C . VAL A 1 92 ? 24.872 13.592 0.719 1.00 0.00 92 VAL A C 19
ATOM 30763 O O . VAL A 1 92 ? 25.118 14.703 1.190 1.00 0.00 92 VAL A O 19
ATOM 30776 N N . HIS A 1 93 ? 24.097 12.702 1.331 1.00 0.00 93 HIS A N 19
ATOM 30777 C CA . HIS A 1 93 ? 23.478 12.986 2.621 1.00 0.00 93 HIS A CA 19
ATOM 30778 C C . HIS A 1 93 ? 24.461 12.740 3.761 1.00 0.00 93 HIS A C 19
ATOM 30779 O O . HIS A 1 93 ? 24.356 13.346 4.826 1.00 0.00 93 HIS A O 19
ATOM 30793 N N . ASN A 1 94 ? 25.417 11.845 3.530 1.00 0.00 94 ASN A N 19
ATOM 30794 C CA . ASN A 1 94 ? 26.418 11.517 4.539 1.00 0.00 94 ASN A CA 19
ATOM 30795 C C . ASN A 1 94 ? 25.756 11.160 5.866 1.00 0.00 94 ASN A C 19
ATOM 30796 O O . ASN A 1 94 ? 26.255 11.512 6.934 1.00 0.00 94 ASN A O 19
ATOM 30807 N N . GLN A 1 95 ? 24.631 10.457 5.789 1.00 0.00 95 GLN A N 19
ATOM 30808 C CA . GLN A 1 95 ? 23.901 10.051 6.984 1.00 0.00 95 GLN A CA 19
ATOM 30809 C C . GLN A 1 95 ? 24.624 8.919 7.706 1.00 0.00 95 GLN A C 19
ATOM 30810 O O . GLN A 1 95 ? 25.274 9.137 8.728 1.00 0.00 95 GLN A O 19
ATOM 30824 N N . ASN A 1 96 ? 24.507 7.710 7.168 1.00 0.00 96 ASN A N 19
ATOM 30825 C CA . ASN A 1 96 ? 25.149 6.543 7.762 1.00 0.00 96 ASN A CA 19
ATOM 30826 C C . ASN A 1 96 ? 26.611 6.450 7.334 1.00 0.00 96 ASN A C 19
ATOM 30827 O O . ASN A 1 96 ? 26.988 5.566 6.566 1.00 0.00 96 ASN A O 19
ATOM 30838 N N . ASN A 1 97 ? 27.429 7.369 7.837 1.00 0.00 97 ASN A N 19
ATOM 30839 C CA . ASN A 1 97 ? 28.849 7.391 7.507 1.00 0.00 97 ASN A CA 19
ATOM 30840 C C . ASN A 1 97 ? 29.444 5.987 7.571 1.00 0.00 97 ASN A C 19
ATOM 30841 O O . ASN A 1 97 ? 30.262 5.610 6.732 1.00 0.00 97 ASN A O 19
ATOM 30852 N N . MET A 1 98 ? 29.027 5.218 8.571 1.00 0.00 98 MET A N 19
ATOM 30853 C CA . MET A 1 98 ? 29.517 3.856 8.743 1.00 0.00 98 MET A CA 19
ATOM 30854 C C . MET A 1 98 ? 28.789 2.894 7.809 1.00 0.00 98 MET A C 19
ATOM 30855 O O . MET A 1 98 ? 27.887 3.293 7.073 1.00 0.00 98 MET A O 19
ATOM 30869 N N . ALA A 1 99 ? 29.187 1.627 7.844 1.00 0.00 99 ALA A N 19
ATOM 30870 C CA . ALA A 1 99 ? 28.571 0.609 7.002 1.00 0.00 99 ALA A CA 19
ATOM 30871 C C . ALA A 1 99 ? 28.509 -0.735 7.721 1.00 0.00 99 ALA A C 19
ATOM 30872 O O . ALA A 1 99 ? 29.263 -1.000 8.658 1.00 0.00 99 ALA A O 19
ATOM 30879 N N . PRO A 1 100 ? 27.590 -1.604 7.275 1.00 0.00 100 PRO A N 19
ATOM 30880 C CA . PRO A 1 100 ? 27.408 -2.935 7.862 1.00 0.00 100 PRO A CA 19
ATOM 30881 C C . PRO A 1 100 ? 28.578 -3.866 7.561 1.00 0.00 100 PRO A C 19
ATOM 30882 O O . PRO A 1 100 ? 28.526 -4.662 6.623 1.00 0.00 100 PRO A O 19
ATOM 30893 N N . THR A 1 101 ? 29.633 -3.762 8.363 1.00 0.00 101 THR A N 19
ATOM 30894 C CA . THR A 1 101 ? 30.816 -4.594 8.182 1.00 0.00 101 THR A CA 19
ATOM 30895 C C . THR A 1 101 ? 30.446 -6.072 8.132 1.00 0.00 101 THR A C 19
ATOM 30896 O O . THR A 1 101 ? 29.891 -6.615 9.087 1.00 0.00 101 THR A O 19
ATOM 30907 N N . SER A 1 102 ? 30.757 -6.718 7.013 1.00 0.00 102 SER A N 19
ATOM 30908 C CA . SER A 1 102 ? 30.454 -8.133 6.838 1.00 0.00 102 SER A CA 19
ATOM 30909 C C . SER A 1 102 ? 31.718 -8.923 6.511 1.00 0.00 102 SER A C 19
ATOM 30910 O O . SER A 1 102 ? 32.629 -8.415 5.860 1.00 0.00 102 SER A O 19
ATOM 30918 N N . GLY A 1 103 ? 31.763 -10.171 6.969 1.00 0.00 103 GLY A N 19
ATOM 30919 C CA . GLY A 1 103 ? 32.919 -11.011 6.716 1.00 0.00 103 GLY A CA 19
ATOM 30920 C C . GLY A 1 103 ? 32.627 -12.482 6.942 1.00 0.00 103 GLY A C 19
ATOM 30921 O O . GLY A 1 103 ? 32.074 -12.876 7.969 1.00 0.00 103 GLY A O 19
ATOM 30925 N N . PRO A 1 104 ? 33.001 -13.320 5.964 1.00 0.00 104 PRO A N 19
ATOM 30926 C CA . PRO A 1 104 ? 32.785 -14.768 6.038 1.00 0.00 104 PRO A CA 19
ATOM 30927 C C . PRO A 1 104 ? 33.672 -15.435 7.083 1.00 0.00 104 PRO A C 19
ATOM 30928 O O . PRO A 1 104 ? 34.873 -15.608 6.873 1.00 0.00 104 PRO A O 19
ATOM 30939 N N . SER A 1 105 ? 33.074 -15.807 8.210 1.00 0.00 105 SER A N 19
ATOM 30940 C CA . SER A 1 105 ? 33.811 -16.452 9.290 1.00 0.00 105 SER A CA 19
ATOM 30941 C C . SER A 1 105 ? 34.514 -17.711 8.792 1.00 0.00 105 SER A C 19
ATOM 30942 O O . SER A 1 105 ? 35.725 -17.863 8.951 1.00 0.00 105 SER A O 19
ATOM 30950 N N . SER A 1 106 ? 33.745 -18.612 8.188 1.00 0.00 106 SER A N 19
ATOM 30951 C CA . SER A 1 106 ? 34.292 -19.860 7.670 1.00 0.00 106 SER A CA 19
ATOM 30952 C C . SER A 1 106 ? 33.632 -20.233 6.346 1.00 0.00 106 SER A C 19
ATOM 30953 O O . SER A 1 106 ? 32.689 -19.580 5.903 1.00 0.00 106 SER A O 19
ATOM 30961 N N . GLY A 1 107 ? 34.137 -21.291 5.718 1.00 0.00 107 GLY A N 19
ATOM 30962 C CA . GLY A 1 107 ? 33.585 -21.735 4.451 1.00 0.00 107 GLY A CA 19
ATOM 30963 C C . GLY A 1 107 ? 34.611 -22.442 3.588 1.00 0.00 107 GLY A C 19
ATOM 30964 O O . GLY A 1 107 ? 35.627 -21.837 3.248 1.00 0.00 107 GLY A O 19
ATOM 30971 N N . GLY A 1 1 ? -56.832 12.076 -14.028 1.00 0.00 1 GLY A N 20
ATOM 30972 C CA . GLY A 1 1 ? -57.138 11.031 -13.069 1.00 0.00 1 GLY A CA 20
ATOM 30973 C C . GLY A 1 1 ? -55.905 10.533 -12.342 1.00 0.00 1 GLY A C 20
ATOM 30974 O O . GLY A 1 1 ? -54.780 10.739 -12.799 1.00 0.00 1 GLY A O 20
ATOM 30978 N N . SER A 1 2 ? -56.115 9.875 -11.206 1.00 0.00 2 SER A N 20
ATOM 30979 C CA . SER A 1 2 ? -55.010 9.351 -10.411 1.00 0.00 2 SER A CA 20
ATOM 30980 C C . SER A 1 2 ? -55.471 8.182 -9.545 1.00 0.00 2 SER A C 20
ATOM 30981 O O . SER A 1 2 ? -56.655 7.847 -9.515 1.00 0.00 2 SER A O 20
ATOM 30989 N N . SER A 1 3 ? -54.527 7.566 -8.842 1.00 0.00 3 SER A N 20
ATOM 30990 C CA . SER A 1 3 ? -54.834 6.432 -7.978 1.00 0.00 3 SER A CA 20
ATOM 30991 C C . SER A 1 3 ? -53.686 6.160 -7.010 1.00 0.00 3 SER A C 20
ATOM 30992 O O . SER A 1 3 ? -52.615 6.755 -7.117 1.00 0.00 3 SER A O 20
ATOM 31000 N N . GLY A 1 4 ? -53.920 5.256 -6.064 1.00 0.00 4 GLY A N 20
ATOM 31001 C CA . GLY A 1 4 ? -52.899 4.921 -5.089 1.00 0.00 4 GLY A CA 20
ATOM 31002 C C . GLY A 1 4 ? -52.969 3.471 -4.650 1.00 0.00 4 GLY A C 20
ATOM 31003 O O . GLY A 1 4 ? -54.056 2.914 -4.499 1.00 0.00 4 GLY A O 20
ATOM 31007 N N . SER A 1 5 ? -51.807 2.859 -4.447 1.00 0.00 5 SER A N 20
ATOM 31008 C CA . SER A 1 5 ? -51.742 1.464 -4.028 1.00 0.00 5 SER A CA 20
ATOM 31009 C C . SER A 1 5 ? -50.371 1.135 -3.446 1.00 0.00 5 SER A C 20
ATOM 31010 O O . SER A 1 5 ? -49.461 1.964 -3.465 1.00 0.00 5 SER A O 20
ATOM 31018 N N . SER A 1 6 ? -50.230 -0.081 -2.928 1.00 0.00 6 SER A N 20
ATOM 31019 C CA . SER A 1 6 ? -48.972 -0.519 -2.336 1.00 0.00 6 SER A CA 20
ATOM 31020 C C . SER A 1 6 ? -48.722 -1.997 -2.623 1.00 0.00 6 SER A C 20
ATOM 31021 O O . SER A 1 6 ? -49.573 -2.684 -3.186 1.00 0.00 6 SER A O 20
ATOM 31029 N N . GLY A 1 7 ? -47.546 -2.479 -2.232 1.00 0.00 7 GLY A N 20
ATOM 31030 C CA . GLY A 1 7 ? -47.204 -3.871 -2.455 1.00 0.00 7 GLY A CA 20
ATOM 31031 C C . GLY A 1 7 ? -45.854 -4.238 -1.870 1.00 0.00 7 GLY A C 20
ATOM 31032 O O . GLY A 1 7 ? -45.364 -3.572 -0.959 1.00 0.00 7 GLY A O 20
ATOM 31036 N N . ALA A 1 8 ? -45.253 -5.301 -2.394 1.00 0.00 8 ALA A N 20
ATOM 31037 C CA . ALA A 1 8 ? -43.952 -5.754 -1.919 1.00 0.00 8 ALA A CA 20
ATOM 31038 C C . ALA A 1 8 ? -43.242 -6.593 -2.976 1.00 0.00 8 ALA A C 20
ATOM 31039 O O . ALA A 1 8 ? -43.881 -7.163 -3.861 1.00 0.00 8 ALA A O 20
ATOM 31046 N N . SER A 1 9 ? -41.919 -6.664 -2.878 1.00 0.00 9 SER A N 20
ATOM 31047 C CA . SER A 1 9 ? -41.122 -7.431 -3.830 1.00 0.00 9 SER A CA 20
ATOM 31048 C C . SER A 1 9 ? -40.144 -8.349 -3.103 1.00 0.00 9 SER A C 20
ATOM 31049 O O . SER A 1 9 ? -39.498 -7.964 -2.128 1.00 0.00 9 SER A O 20
ATOM 31057 N N . PRO A 1 10 ? -40.030 -9.594 -3.589 1.00 0.00 10 PRO A N 20
ATOM 31058 C CA . PRO A 1 10 ? -39.133 -10.594 -3.003 1.00 0.00 10 PRO A CA 20
ATOM 31059 C C . PRO A 1 10 ? -37.663 -10.263 -3.239 1.00 0.00 10 PRO A C 20
ATOM 31060 O O . PRO A 1 10 ? -37.275 -9.862 -4.336 1.00 0.00 10 PRO A O 20
ATOM 31071 N N . VAL A 1 11 ? -36.849 -10.434 -2.202 1.00 0.00 11 VAL A N 20
ATOM 31072 C CA . VAL A 1 11 ? -35.421 -10.155 -2.298 1.00 0.00 11 VAL A CA 20
ATOM 31073 C C . VAL A 1 11 ? -34.635 -11.418 -2.628 1.00 0.00 11 VAL A C 20
ATOM 31074 O O . VAL A 1 11 ? -34.142 -12.106 -1.734 1.00 0.00 11 VAL A O 20
ATOM 31087 N N . GLU A 1 12 ? -34.521 -11.718 -3.918 1.00 0.00 12 GLU A N 20
ATOM 31088 C CA . GLU A 1 12 ? -33.795 -12.900 -4.366 1.00 0.00 12 GLU A CA 20
ATOM 31089 C C . GLU A 1 12 ? -32.560 -12.507 -5.172 1.00 0.00 12 GLU A C 20
ATOM 31090 O O . GLU A 1 12 ? -32.485 -11.405 -5.714 1.00 0.00 12 GLU A O 20
ATOM 31102 N N . ASN A 1 13 ? -31.594 -13.417 -5.246 1.00 0.00 13 ASN A N 20
ATOM 31103 C CA . ASN A 1 13 ? -30.362 -13.166 -5.985 1.00 0.00 13 ASN A CA 20
ATOM 31104 C C . ASN A 1 13 ? -30.654 -12.926 -7.463 1.00 0.00 13 ASN A C 20
ATOM 31105 O O . ASN A 1 13 ? -31.283 -13.751 -8.125 1.00 0.00 13 ASN A O 20
ATOM 31116 N N . LYS A 1 14 ? -30.191 -11.790 -7.975 1.00 0.00 14 LYS A N 20
ATOM 31117 C CA . LYS A 1 14 ? -30.399 -11.441 -9.375 1.00 0.00 14 LYS A CA 20
ATOM 31118 C C . LYS A 1 14 ? -29.196 -10.686 -9.932 1.00 0.00 14 LYS A C 20
ATOM 31119 O O . LYS A 1 14 ? -28.241 -10.403 -9.209 1.00 0.00 14 LYS A O 20
ATOM 31138 N N . GLU A 1 15 ? -29.251 -10.361 -11.220 1.00 0.00 15 GLU A N 20
ATOM 31139 C CA . GLU A 1 15 ? -28.166 -9.638 -11.872 1.00 0.00 15 GLU A CA 20
ATOM 31140 C C . GLU A 1 15 ? -27.515 -8.649 -10.908 1.00 0.00 15 GLU A C 20
ATOM 31141 O O . GLU A 1 15 ? -28.160 -7.719 -10.426 1.00 0.00 15 GLU A O 20
ATOM 31153 N N . VAL A 1 16 ? -26.232 -8.859 -10.632 1.00 0.00 16 VAL A N 20
ATOM 31154 C CA . VAL A 1 16 ? -25.492 -7.987 -9.727 1.00 0.00 16 VAL A CA 20
ATOM 31155 C C . VAL A 1 16 ? -24.232 -7.445 -10.393 1.00 0.00 16 VAL A C 20
ATOM 31156 O O . VAL A 1 16 ? -23.597 -8.131 -11.194 1.00 0.00 16 VAL A O 20
ATOM 31169 N N . TYR A 1 17 ? -23.876 -6.211 -10.057 1.00 0.00 17 TYR A N 20
ATOM 31170 C CA . TYR A 1 17 ? -22.693 -5.575 -10.624 1.00 0.00 17 TYR A CA 20
ATOM 31171 C C . TYR A 1 17 ? -21.471 -5.811 -9.740 1.00 0.00 17 TYR A C 20
ATOM 31172 O O . TYR A 1 17 ? -21.279 -5.127 -8.735 1.00 0.00 17 TYR A O 20
ATOM 31190 N N . GLN A 1 18 ? -20.650 -6.783 -10.124 1.00 0.00 18 GLN A N 20
ATOM 31191 C CA . GLN A 1 18 ? -19.448 -7.110 -9.367 1.00 0.00 18 GLN A CA 20
ATOM 31192 C C . GLN A 1 18 ? -18.229 -6.402 -9.950 1.00 0.00 18 GLN A C 20
ATOM 31193 O O . GLN A 1 18 ? -18.166 -6.140 -11.151 1.00 0.00 18 GLN A O 20
ATOM 31207 N N . CYS A 1 19 ? -17.262 -6.095 -9.091 1.00 0.00 19 CYS A N 20
ATOM 31208 C CA . CYS A 1 19 ? -16.045 -5.417 -9.520 1.00 0.00 19 CYS A CA 20
ATOM 31209 C C . CYS A 1 19 ? -15.125 -6.375 -10.272 1.00 0.00 19 CYS A C 20
ATOM 31210 O O . CYS A 1 19 ? -14.927 -7.517 -9.857 1.00 0.00 19 CYS A O 20
ATOM 31217 N N . ARG A 1 20 ? -14.567 -5.901 -11.381 1.00 0.00 20 ARG A N 20
ATOM 31218 C CA . ARG A 1 20 ? -13.669 -6.714 -12.192 1.00 0.00 20 ARG A CA 20
ATOM 31219 C C . ARG A 1 20 ? -12.247 -6.671 -11.640 1.00 0.00 20 ARG A C 20
ATOM 31220 O O . ARG A 1 20 ? -11.281 -6.920 -12.362 1.00 0.00 20 ARG A O 20
ATOM 31241 N N . LEU A 1 21 ? -12.127 -6.353 -10.355 1.00 0.00 21 LEU A N 20
ATOM 31242 C CA . LEU A 1 21 ? -10.823 -6.277 -9.705 1.00 0.00 21 LEU A CA 20
ATOM 31243 C C . LEU A 1 21 ? -10.783 -7.158 -8.461 1.00 0.00 21 LEU A C 20
ATOM 31244 O O . LEU A 1 21 ? -9.811 -7.876 -8.226 1.00 0.00 21 LEU A O 20
ATOM 31260 N N . CYS A 1 22 ? -11.847 -7.100 -7.666 1.00 0.00 22 CYS A N 20
ATOM 31261 C CA . CYS A 1 22 ? -11.935 -7.893 -6.446 1.00 0.00 22 CYS A CA 20
ATOM 31262 C C . CYS A 1 22 ? -13.218 -8.720 -6.427 1.00 0.00 22 CYS A C 20
ATOM 31263 O O . CYS A 1 22 ? -13.414 -9.559 -5.549 1.00 0.00 22 CYS A O 20
ATOM 31270 N N . ASN A 1 23 ? -14.088 -8.475 -7.401 1.00 0.00 23 ASN A N 20
ATOM 31271 C CA . ASN A 1 23 ? -15.352 -9.196 -7.496 1.00 0.00 23 ASN A CA 20
ATOM 31272 C C . ASN A 1 23 ? -16.245 -8.887 -6.298 1.00 0.00 23 ASN A C 20
ATOM 31273 O O . ASN A 1 23 ? -16.859 -9.784 -5.721 1.00 0.00 23 ASN A O 20
ATOM 31284 N N . ALA A 1 24 ? -16.312 -7.612 -5.929 1.00 0.00 24 ALA A N 20
ATOM 31285 C CA . ALA A 1 24 ? -17.132 -7.185 -4.802 1.00 0.00 24 ALA A CA 20
ATOM 31286 C C . ALA A 1 24 ? -18.477 -6.645 -5.275 1.00 0.00 24 ALA A C 20
ATOM 31287 O O . ALA A 1 24 ? -18.547 -5.599 -5.921 1.00 0.00 24 ALA A O 20
ATOM 31294 N N . LYS A 1 25 ? -19.546 -7.365 -4.951 1.00 0.00 25 LYS A N 20
ATOM 31295 C CA . LYS A 1 25 ? -20.891 -6.960 -5.342 1.00 0.00 25 LYS A CA 20
ATOM 31296 C C . LYS A 1 25 ? -21.134 -5.491 -5.009 1.00 0.00 25 LYS A C 20
ATOM 31297 O O . LYS A 1 25 ? -20.941 -5.062 -3.871 1.00 0.00 25 LYS A O 20
ATOM 31316 N N . LEU A 1 26 ? -21.559 -4.725 -6.008 1.00 0.00 26 LEU A N 20
ATOM 31317 C CA . LEU A 1 26 ? -21.830 -3.304 -5.821 1.00 0.00 26 LEU A CA 20
ATOM 31318 C C . LEU A 1 26 ? -23.295 -3.072 -5.461 1.00 0.00 26 LEU A C 20
ATOM 31319 O O . LEU A 1 26 ? -24.066 -4.021 -5.314 1.00 0.00 26 LEU A O 20
ATOM 31335 N N . SER A 1 27 ? -23.671 -1.805 -5.324 1.00 0.00 27 SER A N 20
ATOM 31336 C CA . SER A 1 27 ? -25.043 -1.448 -4.980 1.00 0.00 27 SER A CA 20
ATOM 31337 C C . SER A 1 27 ? -25.770 -0.863 -6.186 1.00 0.00 27 SER A C 20
ATOM 31338 O O . SER A 1 27 ? -26.993 -0.726 -6.181 1.00 0.00 27 SER A O 20
ATOM 31346 N N . SER A 1 28 ? -25.008 -0.520 -7.220 1.00 0.00 28 SER A N 20
ATOM 31347 C CA . SER A 1 28 ? -25.579 0.054 -8.433 1.00 0.00 28 SER A CA 20
ATOM 31348 C C . SER A 1 28 ? -24.507 0.234 -9.504 1.00 0.00 28 SER A C 20
ATOM 31349 O O . SER A 1 28 ? -23.314 0.288 -9.203 1.00 0.00 28 SER A O 20
ATOM 31357 N N . LEU A 1 29 ? -24.942 0.327 -10.756 1.00 0.00 29 LEU A N 20
ATOM 31358 C CA . LEU A 1 29 ? -24.022 0.501 -11.875 1.00 0.00 29 LEU A CA 20
ATOM 31359 C C . LEU A 1 29 ? -23.023 1.618 -11.589 1.00 0.00 29 LEU A C 20
ATOM 31360 O O . LEU A 1 29 ? -21.871 1.562 -12.023 1.00 0.00 29 LEU A O 20
ATOM 31376 N N . LEU A 1 30 ? -23.470 2.631 -10.855 1.00 0.00 30 LEU A N 20
ATOM 31377 C CA . LEU A 1 30 ? -22.615 3.761 -10.509 1.00 0.00 30 LEU A CA 20
ATOM 31378 C C . LEU A 1 30 ? -21.492 3.327 -9.572 1.00 0.00 30 LEU A C 20
ATOM 31379 O O . LEU A 1 30 ? -20.316 3.567 -9.845 1.00 0.00 30 LEU A O 20
ATOM 31395 N N . GLU A 1 31 ? -21.864 2.687 -8.468 1.00 0.00 31 GLU A N 20
ATOM 31396 C CA . GLU A 1 31 ? -20.887 2.218 -7.492 1.00 0.00 31 GLU A CA 20
ATOM 31397 C C . GLU A 1 31 ? -19.768 1.437 -8.175 1.00 0.00 31 GLU A C 20
ATOM 31398 O O . GLU A 1 31 ? -18.640 1.394 -7.685 1.00 0.00 31 GLU A O 20
ATOM 31410 N N . GLN A 1 32 ? -20.090 0.820 -9.307 1.00 0.00 32 GLN A N 20
ATOM 31411 C CA . GLN A 1 32 ? -19.113 0.039 -10.055 1.00 0.00 32 GLN A CA 20
ATOM 31412 C C . GLN A 1 32 ? -18.065 0.945 -10.693 1.00 0.00 32 GLN A C 20
ATOM 31413 O O . GLN A 1 32 ? -16.883 0.876 -10.359 1.00 0.00 32 GLN A O 20
ATOM 31427 N N . GLY A 1 33 ? -18.507 1.795 -11.615 1.00 0.00 33 GLY A N 20
ATOM 31428 C CA . GLY A 1 33 ? -17.594 2.703 -12.286 1.00 0.00 33 GLY A CA 20
ATOM 31429 C C . GLY A 1 33 ? -16.788 3.539 -11.312 1.00 0.00 33 GLY A C 20
ATOM 31430 O O . GLY A 1 33 ? -15.757 4.105 -11.674 1.00 0.00 33 GLY A O 20
ATOM 31434 N N . SER A 1 34 ? -17.259 3.618 -10.071 1.00 0.00 34 SER A N 20
ATOM 31435 C CA . SER A 1 34 ? -16.577 4.396 -9.043 1.00 0.00 34 SER A CA 20
ATOM 31436 C C . SER A 1 34 ? -15.616 3.519 -8.246 1.00 0.00 34 SER A C 20
ATOM 31437 O O . SER A 1 34 ? -14.419 3.799 -8.171 1.00 0.00 34 SER A O 20
ATOM 31445 N N . HIS A 1 35 ? -16.149 2.455 -7.653 1.00 0.00 35 HIS A N 20
ATOM 31446 C CA . HIS A 1 35 ? -15.339 1.535 -6.861 1.00 0.00 35 HIS A CA 20
ATOM 31447 C C . HIS A 1 35 ? -14.111 1.081 -7.645 1.00 0.00 35 HIS A C 20
ATOM 31448 O O . HIS A 1 35 ? -13.093 0.714 -7.060 1.00 0.00 35 HIS A O 20
ATOM 31462 N N . GLU A 1 36 ? -14.217 1.108 -8.970 1.00 0.00 36 GLU A N 20
ATOM 31463 C CA . GLU A 1 36 ? -13.115 0.697 -9.832 1.00 0.00 36 GLU A CA 20
ATOM 31464 C C . GLU A 1 36 ? -12.009 1.748 -9.839 1.00 0.00 36 GLU A C 20
ATOM 31465 O O . GLU A 1 36 ? -10.844 1.437 -10.089 1.00 0.00 36 GLU A O 20
ATOM 31477 N N . ARG A 1 37 ? -12.382 2.993 -9.563 1.00 0.00 37 ARG A N 20
ATOM 31478 C CA . ARG A 1 37 ? -11.423 4.091 -9.540 1.00 0.00 37 ARG A CA 20
ATOM 31479 C C . ARG A 1 37 ? -10.514 3.992 -8.318 1.00 0.00 37 ARG A C 20
ATOM 31480 O O . ARG A 1 37 ? -9.292 4.100 -8.430 1.00 0.00 37 ARG A O 20
ATOM 31501 N N . LEU A 1 38 ? -11.118 3.788 -7.153 1.00 0.00 38 LEU A N 20
ATOM 31502 C CA . LEU A 1 38 ? -10.364 3.676 -5.909 1.00 0.00 38 LEU A CA 20
ATOM 31503 C C . LEU A 1 38 ? -9.754 2.285 -5.766 1.00 0.00 38 LEU A C 20
ATOM 31504 O O . LEU A 1 38 ? -8.628 2.135 -5.291 1.00 0.00 38 LEU A O 20
ATOM 31520 N N . CYS A 1 39 ? -10.504 1.270 -6.182 1.00 0.00 39 CYS A N 20
ATOM 31521 C CA . CYS A 1 39 ? -10.038 -0.109 -6.102 1.00 0.00 39 CYS A CA 20
ATOM 31522 C C . CYS A 1 39 ? -8.807 -0.319 -6.979 1.00 0.00 39 CYS A C 20
ATOM 31523 O O . CYS A 1 39 ? -8.158 -1.363 -6.916 1.00 0.00 39 CYS A O 20
ATOM 31530 N N . ARG A 1 40 ? -8.492 0.682 -7.796 1.00 0.00 40 ARG A N 20
ATOM 31531 C CA . ARG A 1 40 ? -7.339 0.607 -8.686 1.00 0.00 40 ARG A CA 20
ATOM 31532 C C . ARG A 1 40 ? -6.125 1.288 -8.062 1.00 0.00 40 ARG A C 20
ATOM 31533 O O . ARG A 1 40 ? -4.991 0.847 -8.246 1.00 0.00 40 ARG A O 20
ATOM 31554 N N . ASN A 1 41 ? -6.372 2.365 -7.323 1.00 0.00 41 ASN A N 20
ATOM 31555 C CA . ASN A 1 41 ? -5.299 3.108 -6.673 1.00 0.00 41 ASN A CA 20
ATOM 31556 C C . ASN A 1 41 ? -5.646 3.403 -5.217 1.00 0.00 41 ASN A C 20
ATOM 31557 O O . ASN A 1 41 ? -5.498 4.531 -4.749 1.00 0.00 41 ASN A O 20
ATOM 31568 N N . ALA A 1 42 ? -6.109 2.380 -4.506 1.00 0.00 42 ALA A N 20
ATOM 31569 C CA . ALA A 1 42 ? -6.475 2.528 -3.102 1.00 0.00 42 ALA A CA 20
ATOM 31570 C C . ALA A 1 42 ? -5.238 2.701 -2.228 1.00 0.00 42 ALA A C 20
ATOM 31571 O O . ALA A 1 42 ? -5.102 3.699 -1.520 1.00 0.00 42 ALA A O 20
ATOM 31578 N N . ALA A 1 43 ? -4.339 1.724 -2.281 1.00 0.00 43 ALA A N 20
ATOM 31579 C CA . ALA A 1 43 ? -3.112 1.770 -1.495 1.00 0.00 43 ALA A CA 20
ATOM 31580 C C . ALA A 1 43 ? -1.892 1.480 -2.363 1.00 0.00 43 ALA A C 20
ATOM 31581 O O . ALA A 1 43 ? -1.604 0.327 -2.681 1.00 0.00 43 ALA A O 20
ATOM 31588 N N . VAL A 1 44 ? -1.179 2.535 -2.744 1.00 0.00 44 VAL A N 20
ATOM 31589 C CA . VAL A 1 44 ? 0.011 2.394 -3.575 1.00 0.00 44 VAL A CA 20
ATOM 31590 C C . VAL A 1 44 ? 1.277 2.674 -2.774 1.00 0.00 44 VAL A C 20
ATOM 31591 O O . VAL A 1 44 ? 1.562 3.820 -2.422 1.00 0.00 44 VAL A O 20
ATOM 31604 N N . CYS A 1 45 ? 2.036 1.621 -2.489 1.00 0.00 45 CYS A N 20
ATOM 31605 C CA . CYS A 1 45 ? 3.273 1.752 -1.729 1.00 0.00 45 CYS A CA 20
ATOM 31606 C C . CYS A 1 45 ? 4.268 2.647 -2.461 1.00 0.00 45 CYS A C 20
ATOM 31607 O O . CYS A 1 45 ? 4.755 2.321 -3.544 1.00 0.00 45 CYS A O 20
ATOM 31614 N N . PRO A 1 46 ? 4.579 3.804 -1.857 1.00 0.00 46 PRO A N 20
ATOM 31615 C CA . PRO A 1 46 ? 5.520 4.770 -2.433 1.00 0.00 46 PRO A CA 20
ATOM 31616 C C . PRO A 1 46 ? 6.957 4.261 -2.415 1.00 0.00 46 PRO A C 20
ATOM 31617 O O . PRO A 1 46 ? 7.889 4.993 -2.749 1.00 0.00 46 PRO A O 20
ATOM 31628 N N . TYR A 1 47 ? 7.129 3.003 -2.024 1.00 0.00 47 TYR A N 20
ATOM 31629 C CA . TYR A 1 47 ? 8.454 2.397 -1.961 1.00 0.00 47 TYR A CA 20
ATOM 31630 C C . TYR A 1 47 ? 8.684 1.465 -3.146 1.00 0.00 47 TYR A C 20
ATOM 31631 O O . TYR A 1 47 ? 9.617 1.653 -3.928 1.00 0.00 47 TYR A O 20
ATOM 31649 N N . CYS A 1 48 ? 7.825 0.458 -3.274 1.00 0.00 48 CYS A N 20
ATOM 31650 C CA . CYS A 1 48 ? 7.932 -0.505 -4.363 1.00 0.00 48 CYS A CA 20
ATOM 31651 C C . CYS A 1 48 ? 6.839 -0.274 -5.403 1.00 0.00 48 CYS A C 20
ATOM 31652 O O . CYS A 1 48 ? 6.773 -0.971 -6.415 1.00 0.00 48 CYS A O 20
ATOM 31659 N N . SER A 1 49 ? 5.982 0.709 -5.144 1.00 0.00 49 SER A N 20
ATOM 31660 C CA . SER A 1 49 ? 4.889 1.030 -6.055 1.00 0.00 49 SER A CA 20
ATOM 31661 C C . SER A 1 49 ? 3.917 -0.140 -6.169 1.00 0.00 49 SER A C 20
ATOM 31662 O O . SER A 1 49 ? 3.582 -0.579 -7.271 1.00 0.00 49 SER A O 20
ATOM 31670 N N . LEU A 1 50 ? 3.465 -0.640 -5.024 1.00 0.00 50 LEU A N 20
ATOM 31671 C CA . LEU A 1 50 ? 2.530 -1.759 -4.994 1.00 0.00 50 LEU A CA 20
ATOM 31672 C C . LEU A 1 50 ? 1.094 -1.274 -5.167 1.00 0.00 50 LEU A C 20
ATOM 31673 O O . LEU A 1 50 ? 0.851 -0.086 -5.377 1.00 0.00 50 LEU A O 20
ATOM 31689 N N . ARG A 1 51 ? 0.147 -2.201 -5.074 1.00 0.00 51 ARG A N 20
ATOM 31690 C CA . ARG A 1 51 ? -1.265 -1.868 -5.219 1.00 0.00 51 ARG A CA 20
ATOM 31691 C C . ARG A 1 51 ? -2.136 -2.834 -4.421 1.00 0.00 51 ARG A C 20
ATOM 31692 O O . ARG A 1 51 ? -2.333 -3.982 -4.819 1.00 0.00 51 ARG A O 20
ATOM 31713 N N . PHE A 1 52 ? -2.656 -2.361 -3.293 1.00 0.00 52 PHE A N 20
ATOM 31714 C CA . PHE A 1 52 ? -3.505 -3.183 -2.439 1.00 0.00 52 PHE A CA 20
ATOM 31715 C C . PHE A 1 52 ? -4.964 -2.747 -2.541 1.00 0.00 52 PHE A C 20
ATOM 31716 O O . PHE A 1 52 ? -5.275 -1.718 -3.141 1.00 0.00 52 PHE A O 20
ATOM 31733 N N . PHE A 1 53 ? -5.854 -3.538 -1.951 1.00 0.00 53 PHE A N 20
ATOM 31734 C CA . PHE A 1 53 ? -7.280 -3.236 -1.977 1.00 0.00 53 PHE A CA 20
ATOM 31735 C C . PHE A 1 53 ? -7.618 -2.122 -0.990 1.00 0.00 53 PHE A C 20
ATOM 31736 O O . PHE A 1 53 ? -8.386 -1.213 -1.303 1.00 0.00 53 PHE A O 20
ATOM 31753 N N . SER A 1 54 ? -7.039 -2.202 0.204 1.00 0.00 54 SER A N 20
ATOM 31754 C CA . SER A 1 54 ? -7.281 -1.204 1.239 1.00 0.00 54 SER A CA 20
ATOM 31755 C C . SER A 1 54 ? -6.007 -0.423 1.550 1.00 0.00 54 SER A C 20
ATOM 31756 O O . SER A 1 54 ? -4.891 -0.909 1.368 1.00 0.00 54 SER A O 20
ATOM 31764 N N . PRO A 1 55 ? -6.177 0.818 2.029 1.00 0.00 55 PRO A N 20
ATOM 31765 C CA . PRO A 1 55 ? -5.053 1.693 2.375 1.00 0.00 55 PRO A CA 20
ATOM 31766 C C . PRO A 1 55 ? -4.304 1.212 3.613 1.00 0.00 55 PRO A C 20
ATOM 31767 O O . PRO A 1 55 ? -3.301 1.804 4.011 1.00 0.00 55 PRO A O 20
ATOM 31778 N N . GLU A 1 56 ? -4.798 0.136 4.217 1.00 0.00 56 GLU A N 20
ATOM 31779 C CA . GLU A 1 56 ? -4.174 -0.423 5.411 1.00 0.00 56 GLU A CA 20
ATOM 31780 C C . GLU A 1 56 ? -3.162 -1.504 5.040 1.00 0.00 56 GLU A C 20
ATOM 31781 O O . GLU A 1 56 ? -2.152 -1.685 5.722 1.00 0.00 56 GLU A O 20
ATOM 31793 N N . LEU A 1 57 ? -3.441 -2.220 3.957 1.00 0.00 57 LEU A N 20
ATOM 31794 C CA . LEU A 1 57 ? -2.556 -3.284 3.494 1.00 0.00 57 LEU A CA 20
ATOM 31795 C C . LEU A 1 57 ? -1.179 -2.732 3.142 1.00 0.00 57 LEU A C 20
ATOM 31796 O O . LEU A 1 57 ? -0.167 -3.418 3.289 1.00 0.00 57 LEU A O 20
ATOM 31812 N N . LYS A 1 58 ? -1.146 -1.487 2.679 1.00 0.00 58 LYS A N 20
ATOM 31813 C CA . LYS A 1 58 ? 0.107 -0.840 2.309 1.00 0.00 58 LYS A CA 20
ATOM 31814 C C . LYS A 1 58 ? 0.894 -0.429 3.549 1.00 0.00 58 LYS A C 20
ATOM 31815 O O . LYS A 1 58 ? 2.124 -0.447 3.549 1.00 0.00 58 LYS A O 20
ATOM 31834 N N . GLN A 1 59 ? 0.175 -0.059 4.605 1.00 0.00 59 GLN A N 20
ATOM 31835 C CA . GLN A 1 59 ? 0.807 0.356 5.851 1.00 0.00 59 GLN A CA 20
ATOM 31836 C C . GLN A 1 59 ? 1.563 -0.804 6.491 1.00 0.00 59 GLN A C 20
ATOM 31837 O O . GLN A 1 59 ? 2.739 -0.678 6.830 1.00 0.00 59 GLN A O 20
ATOM 31851 N N . GLU A 1 60 ? 0.879 -1.932 6.652 1.00 0.00 60 GLU A N 20
ATOM 31852 C CA . GLU A 1 60 ? 1.488 -3.114 7.253 1.00 0.00 60 GLU A CA 20
ATOM 31853 C C . GLU A 1 60 ? 2.706 -3.565 6.452 1.00 0.00 60 GLU A C 20
ATOM 31854 O O . GLU A 1 60 ? 3.727 -3.953 7.020 1.00 0.00 60 GLU A O 20
ATOM 31866 N N . HIS A 1 61 ? 2.590 -3.512 5.129 1.00 0.00 61 HIS A N 20
ATOM 31867 C CA . HIS A 1 61 ? 3.681 -3.915 4.249 1.00 0.00 61 HIS A CA 20
ATOM 31868 C C . HIS A 1 61 ? 4.833 -2.916 4.319 1.00 0.00 61 HIS A C 20
ATOM 31869 O O . HIS A 1 61 ? 5.978 -3.293 4.568 1.00 0.00 61 HIS A O 20
ATOM 31883 N N . GLU A 1 62 ? 4.520 -1.643 4.098 1.00 0.00 62 GLU A N 20
ATOM 31884 C CA . GLU A 1 62 ? 5.530 -0.592 4.135 1.00 0.00 62 GLU A CA 20
ATOM 31885 C C . GLU A 1 62 ? 6.543 -0.849 5.247 1.00 0.00 62 GLU A C 20
ATOM 31886 O O . GLU A 1 62 ? 7.751 -0.743 5.037 1.00 0.00 62 GLU A O 20
ATOM 31898 N N . SER A 1 63 ? 6.041 -1.188 6.430 1.00 0.00 63 SER A N 20
ATOM 31899 C CA . SER A 1 63 ? 6.900 -1.457 7.576 1.00 0.00 63 SER A CA 20
ATOM 31900 C C . SER A 1 63 ? 7.903 -2.562 7.257 1.00 0.00 63 SER A C 20
ATOM 31901 O O . SER A 1 63 ? 9.075 -2.478 7.624 1.00 0.00 63 SER A O 20
ATOM 31909 N N . LYS A 1 64 ? 7.433 -3.598 6.571 1.00 0.00 64 LYS A N 20
ATOM 31910 C CA . LYS A 1 64 ? 8.286 -4.721 6.200 1.00 0.00 64 LYS A CA 20
ATOM 31911 C C . LYS A 1 64 ? 8.595 -4.698 4.706 1.00 0.00 64 LYS A C 20
ATOM 31912 O O . LYS A 1 64 ? 8.887 -5.734 4.107 1.00 0.00 64 LYS A O 20
ATOM 31931 N N . CYS A 1 65 ? 8.532 -3.512 4.111 1.00 0.00 65 CYS A N 20
ATOM 31932 C CA . CYS A 1 65 ? 8.806 -3.354 2.688 1.00 0.00 65 CYS A CA 20
ATOM 31933 C C . CYS A 1 65 ? 10.307 -3.395 2.416 1.00 0.00 65 CYS A C 20
ATOM 31934 O O . CYS A 1 65 ? 11.069 -2.600 2.964 1.00 0.00 65 CYS A O 20
ATOM 31941 N N . GLU A 1 66 ? 10.723 -4.328 1.565 1.00 0.00 66 GLU A N 20
ATOM 31942 C CA . GLU A 1 66 ? 12.133 -4.473 1.221 1.00 0.00 66 GLU A CA 20
ATOM 31943 C C . GLU A 1 66 ? 12.624 -3.270 0.422 1.00 0.00 66 GLU A C 20
ATOM 31944 O O . GLU A 1 66 ? 13.826 -3.015 0.338 1.00 0.00 66 GLU A O 20
ATOM 31956 N N . TYR A 1 67 ? 11.687 -2.533 -0.164 1.00 0.00 67 TYR A N 20
ATOM 31957 C CA . TYR A 1 67 ? 12.023 -1.358 -0.959 1.00 0.00 67 TYR A CA 20
ATOM 31958 C C . TYR A 1 67 ? 12.103 -0.112 -0.083 1.00 0.00 67 TYR A C 20
ATOM 31959 O O . TYR A 1 67 ? 12.728 0.882 -0.451 1.00 0.00 67 TYR A O 20
ATOM 31977 N N . LYS A 1 68 ? 11.465 -0.174 1.081 1.00 0.00 68 LYS A N 20
ATOM 31978 C CA . LYS A 1 68 ? 11.464 0.947 2.014 1.00 0.00 68 LYS A CA 20
ATOM 31979 C C . LYS A 1 68 ? 12.888 1.375 2.353 1.00 0.00 68 LYS A C 20
ATOM 31980 O O . LYS A 1 68 ? 13.276 2.520 2.119 1.00 0.00 68 LYS A O 20
ATOM 31999 N N . LYS A 1 69 ? 13.664 0.448 2.903 1.00 0.00 69 LYS A N 20
ATOM 32000 C CA . LYS A 1 69 ? 15.047 0.727 3.272 1.00 0.00 69 LYS A CA 20
ATOM 32001 C C . LYS A 1 69 ? 15.827 1.275 2.081 1.00 0.00 69 LYS A C 20
ATOM 32002 O O . LYS A 1 69 ? 16.735 2.092 2.243 1.00 0.00 69 LYS A O 20
ATOM 32021 N N . LEU A 1 70 ? 15.469 0.821 0.886 1.00 0.00 70 LEU A N 20
ATOM 32022 C CA . LEU A 1 70 ? 16.135 1.266 -0.333 1.00 0.00 70 LEU A CA 20
ATOM 32023 C C . LEU A 1 70 ? 15.488 2.537 -0.874 1.00 0.00 70 LEU A C 20
ATOM 32024 O O . LEU A 1 70 ? 15.656 2.884 -2.044 1.00 0.00 70 LEU A O 20
ATOM 32040 N N . THR A 1 71 ? 14.749 3.231 -0.014 1.00 0.00 71 THR A N 20
ATOM 32041 C CA . THR A 1 71 ? 14.078 4.464 -0.404 1.00 0.00 71 THR A CA 20
ATOM 32042 C C . THR A 1 71 ? 14.623 5.657 0.374 1.00 0.00 71 THR A C 20
ATOM 32043 O O . THR A 1 71 ? 14.461 5.743 1.592 1.00 0.00 71 THR A O 20
ATOM 32054 N N . CYS A 1 72 ? 15.269 6.575 -0.336 1.00 0.00 72 CYS A N 20
ATOM 32055 C CA . CYS A 1 72 ? 15.839 7.763 0.287 1.00 0.00 72 CYS A CA 20
ATOM 32056 C C . CYS A 1 72 ? 14.744 8.757 0.666 1.00 0.00 72 CYS A C 20
ATOM 32057 O O . CYS A 1 72 ? 14.318 9.571 -0.154 1.00 0.00 72 CYS A O 20
ATOM 32064 N N . LEU A 1 73 ? 14.293 8.683 1.913 1.00 0.00 73 LEU A N 20
ATOM 32065 C CA . LEU A 1 73 ? 13.248 9.576 2.403 1.00 0.00 73 LEU A CA 20
ATOM 32066 C C . LEU A 1 73 ? 13.672 11.035 2.271 1.00 0.00 73 LEU A C 20
ATOM 32067 O O . LEU A 1 73 ? 12.843 11.913 2.034 1.00 0.00 73 LEU A O 20
ATOM 32083 N N . GLU A 1 74 ? 14.969 11.285 2.424 1.00 0.00 74 GLU A N 20
ATOM 32084 C CA . GLU A 1 74 ? 15.503 12.638 2.321 1.00 0.00 74 GLU A CA 20
ATOM 32085 C C . GLU A 1 74 ? 14.987 13.332 1.063 1.00 0.00 74 GLU A C 20
ATOM 32086 O O . GLU A 1 74 ? 14.359 14.388 1.136 1.00 0.00 74 GLU A O 20
ATOM 32098 N N . CYS A 1 75 ? 15.259 12.730 -0.091 1.00 0.00 75 CYS A N 20
ATOM 32099 C CA . CYS A 1 75 ? 14.824 13.289 -1.365 1.00 0.00 75 CYS A CA 20
ATOM 32100 C C . CYS A 1 75 ? 13.869 12.337 -2.079 1.00 0.00 75 CYS A C 20
ATOM 32101 O O . CYS A 1 75 ? 13.715 12.394 -3.298 1.00 0.00 75 CYS A O 20
ATOM 32108 N N . MET A 1 76 ? 13.230 11.461 -1.309 1.00 0.00 76 MET A N 20
ATOM 32109 C CA . MET A 1 76 ? 12.288 10.498 -1.867 1.00 0.00 76 MET A CA 20
ATOM 32110 C C . MET A 1 76 ? 12.839 9.879 -3.148 1.00 0.00 76 MET A C 20
ATOM 32111 O O . MET A 1 76 ? 12.190 9.912 -4.194 1.00 0.00 76 MET A O 20
ATOM 32125 N N . ARG A 1 77 ? 14.039 9.315 -3.059 1.00 0.00 77 ARG A N 20
ATOM 32126 C CA . ARG A 1 77 ? 14.677 8.691 -4.212 1.00 0.00 77 ARG A CA 20
ATOM 32127 C C . ARG A 1 77 ? 14.943 7.211 -3.950 1.00 0.00 77 ARG A C 20
ATOM 32128 O O . ARG A 1 77 ? 15.845 6.855 -3.191 1.00 0.00 77 ARG A O 20
ATOM 32149 N N . THR A 1 78 ? 14.151 6.351 -4.583 1.00 0.00 78 THR A N 20
ATOM 32150 C CA . THR A 1 78 ? 14.300 4.911 -4.418 1.00 0.00 78 THR A CA 20
ATOM 32151 C C . THR A 1 78 ? 15.309 4.345 -5.410 1.00 0.00 78 THR A C 20
ATOM 32152 O O . THR A 1 78 ? 15.355 4.758 -6.569 1.00 0.00 78 THR A O 20
ATOM 32163 N N . PHE A 1 79 ? 16.118 3.397 -4.948 1.00 0.00 79 PHE A N 20
ATOM 32164 C CA . PHE A 1 79 ? 17.128 2.774 -5.796 1.00 0.00 79 PHE A CA 20
ATOM 32165 C C . PHE A 1 79 ? 16.841 1.286 -5.980 1.00 0.00 79 PHE A C 20
ATOM 32166 O O . PHE A 1 79 ? 15.825 0.775 -5.509 1.00 0.00 79 PHE A O 20
ATOM 32183 N N . LYS A 1 80 ? 17.744 0.597 -6.670 1.00 0.00 80 LYS A N 20
ATOM 32184 C CA . LYS A 1 80 ? 17.590 -0.832 -6.917 1.00 0.00 80 LYS A CA 20
ATOM 32185 C C . LYS A 1 80 ? 18.360 -1.649 -5.884 1.00 0.00 80 LYS A C 20
ATOM 32186 O O . LYS A 1 80 ? 17.852 -2.639 -5.358 1.00 0.00 80 LYS A O 20
ATOM 32205 N N . SER A 1 81 ? 19.587 -1.226 -5.597 1.00 0.00 81 SER A N 20
ATOM 32206 C CA . SER A 1 81 ? 20.427 -1.920 -4.628 1.00 0.00 81 SER A CA 20
ATOM 32207 C C . SER A 1 81 ? 20.743 -1.018 -3.438 1.00 0.00 81 SER A C 20
ATOM 32208 O O . SER A 1 81 ? 20.806 0.204 -3.571 1.00 0.00 81 SER A O 20
ATOM 32216 N N . SER A 1 82 ? 20.940 -1.631 -2.275 1.00 0.00 82 SER A N 20
ATOM 32217 C CA . SER A 1 82 ? 21.245 -0.885 -1.060 1.00 0.00 82 SER A CA 20
ATOM 32218 C C . SER A 1 82 ? 22.559 -0.124 -1.206 1.00 0.00 82 SER A C 20
ATOM 32219 O O . SER A 1 82 ? 22.624 1.080 -0.956 1.00 0.00 82 SER A O 20
ATOM 32227 N N . PHE A 1 83 ? 23.606 -0.835 -1.611 1.00 0.00 83 PHE A N 20
ATOM 32228 C CA . PHE A 1 83 ? 24.920 -0.229 -1.790 1.00 0.00 83 PHE A CA 20
ATOM 32229 C C . PHE A 1 83 ? 24.845 0.960 -2.744 1.00 0.00 83 PHE A C 20
ATOM 32230 O O . PHE A 1 83 ? 25.569 1.943 -2.586 1.00 0.00 83 PHE A O 20
ATOM 32247 N N . SER A 1 84 ? 23.966 0.861 -3.735 1.00 0.00 84 SER A N 20
ATOM 32248 C CA . SER A 1 84 ? 23.799 1.924 -4.718 1.00 0.00 84 SER A CA 20
ATOM 32249 C C . SER A 1 84 ? 23.350 3.219 -4.047 1.00 0.00 84 SER A C 20
ATOM 32250 O O . SER A 1 84 ? 24.003 4.255 -4.173 1.00 0.00 84 SER A O 20
ATOM 32258 N N . ILE A 1 85 ? 22.230 3.151 -3.335 1.00 0.00 85 ILE A N 20
ATOM 32259 C CA . ILE A 1 85 ? 21.694 4.316 -2.643 1.00 0.00 85 ILE A CA 20
ATOM 32260 C C . ILE A 1 85 ? 22.622 4.763 -1.518 1.00 0.00 85 ILE A C 20
ATOM 32261 O O . ILE A 1 85 ? 22.838 5.957 -1.315 1.00 0.00 85 ILE A O 20
ATOM 32277 N N . TRP A 1 86 ? 23.168 3.795 -0.790 1.00 0.00 86 TRP A N 20
ATOM 32278 C CA . TRP A 1 86 ? 24.074 4.088 0.314 1.00 0.00 86 TRP A CA 20
ATOM 32279 C C . TRP A 1 86 ? 25.071 5.175 -0.073 1.00 0.00 86 TRP A C 20
ATOM 32280 O O . TRP A 1 86 ? 25.332 6.096 0.701 1.00 0.00 86 TRP A O 20
ATOM 32301 N N . ARG A 1 87 ? 25.624 5.063 -1.276 1.00 0.00 87 ARG A N 20
ATOM 32302 C CA . ARG A 1 87 ? 26.593 6.036 -1.766 1.00 0.00 87 ARG A CA 20
ATOM 32303 C C . ARG A 1 87 ? 25.927 7.386 -2.019 1.00 0.00 87 ARG A C 20
ATOM 32304 O O . ARG A 1 87 ? 26.523 8.438 -1.784 1.00 0.00 87 ARG A O 20
ATOM 32325 N N . HIS A 1 88 ? 24.689 7.347 -2.501 1.00 0.00 88 HIS A N 20
ATOM 32326 C CA . HIS A 1 88 ? 23.942 8.567 -2.787 1.00 0.00 88 HIS A CA 20
ATOM 32327 C C . HIS A 1 88 ? 23.600 9.309 -1.499 1.00 0.00 88 HIS A C 20
ATOM 32328 O O . HIS A 1 88 ? 23.411 10.525 -1.504 1.00 0.00 88 HIS A O 20
ATOM 32342 N N . GLN A 1 89 ? 23.522 8.569 -0.398 1.00 0.00 89 GLN A N 20
ATOM 32343 C CA . GLN A 1 89 ? 23.201 9.157 0.897 1.00 0.00 89 GLN A CA 20
ATOM 32344 C C . GLN A 1 89 ? 24.470 9.454 1.690 1.00 0.00 89 GLN A C 20
ATOM 32345 O O . GLN A 1 89 ? 24.473 10.303 2.581 1.00 0.00 89 GLN A O 20
ATOM 32359 N N . VAL A 1 90 ? 25.547 8.748 1.359 1.00 0.00 90 VAL A N 20
ATOM 32360 C CA . VAL A 1 90 ? 26.822 8.936 2.039 1.00 0.00 90 VAL A CA 20
ATOM 32361 C C . VAL A 1 90 ? 27.687 9.959 1.312 1.00 0.00 90 VAL A C 20
ATOM 32362 O O . VAL A 1 90 ? 28.567 10.578 1.909 1.00 0.00 90 VAL A O 20
ATOM 32375 N N . GLU A 1 91 ? 27.430 10.131 0.019 1.00 0.00 91 GLU A N 20
ATOM 32376 C CA . GLU A 1 91 ? 28.187 11.080 -0.790 1.00 0.00 91 GLU A CA 20
ATOM 32377 C C . GLU A 1 91 ? 27.473 12.427 -0.858 1.00 0.00 91 GLU A C 20
ATOM 32378 O O . GLU A 1 91 ? 28.108 13.481 -0.828 1.00 0.00 91 GLU A O 20
ATOM 32390 N N . VAL A 1 92 ? 26.148 12.384 -0.951 1.00 0.00 92 VAL A N 20
ATOM 32391 C CA . VAL A 1 92 ? 25.346 13.600 -1.024 1.00 0.00 92 VAL A CA 20
ATOM 32392 C C . VAL A 1 92 ? 24.883 14.036 0.362 1.00 0.00 92 VAL A C 20
ATOM 32393 O O . VAL A 1 92 ? 25.276 15.093 0.856 1.00 0.00 92 VAL A O 20
ATOM 32406 N N . HIS A 1 93 ? 24.044 13.214 0.985 1.00 0.00 93 HIS A N 20
ATOM 32407 C CA . HIS A 1 93 ? 23.527 13.514 2.315 1.00 0.00 93 HIS A CA 20
ATOM 32408 C C . HIS A 1 93 ? 24.572 13.213 3.385 1.00 0.00 93 HIS A C 20
ATOM 32409 O O . HIS A 1 93 ? 24.459 13.667 4.523 1.00 0.00 93 HIS A O 20
ATOM 32423 N N . ASN A 1 94 ? 25.589 12.443 3.012 1.00 0.00 94 ASN A N 20
ATOM 32424 C CA . ASN A 1 94 ? 26.654 12.080 3.940 1.00 0.00 94 ASN A CA 20
ATOM 32425 C C . ASN A 1 94 ? 26.077 11.575 5.259 1.00 0.00 94 ASN A C 20
ATOM 32426 O O . ASN A 1 94 ? 26.406 12.088 6.328 1.00 0.00 94 ASN A O 20
ATOM 32437 N N . GLN A 1 95 ? 25.216 10.566 5.174 1.00 0.00 95 GLN A N 20
ATOM 32438 C CA . GLN A 1 95 ? 24.593 9.992 6.361 1.00 0.00 95 GLN A CA 20
ATOM 32439 C C . GLN A 1 95 ? 24.908 8.504 6.476 1.00 0.00 95 GLN A C 20
ATOM 32440 O O . GLN A 1 95 ? 24.174 7.663 5.960 1.00 0.00 95 GLN A O 20
ATOM 32454 N N . ASN A 1 96 ? 26.006 8.188 7.154 1.00 0.00 96 ASN A N 20
ATOM 32455 C CA . ASN A 1 96 ? 26.419 6.801 7.336 1.00 0.00 96 ASN A CA 20
ATOM 32456 C C . ASN A 1 96 ? 25.793 6.207 8.594 1.00 0.00 96 ASN A C 20
ATOM 32457 O O . ASN A 1 96 ? 26.410 6.190 9.658 1.00 0.00 96 ASN A O 20
ATOM 32468 N N . ASN A 1 97 ? 24.564 5.719 8.462 1.00 0.00 97 ASN A N 20
ATOM 32469 C CA . ASN A 1 97 ? 23.853 5.124 9.588 1.00 0.00 97 ASN A CA 20
ATOM 32470 C C . ASN A 1 97 ? 24.123 3.624 9.670 1.00 0.00 97 ASN A C 20
ATOM 32471 O O . ASN A 1 97 ? 24.439 3.097 10.736 1.00 0.00 97 ASN A O 20
ATOM 32482 N N . MET A 1 98 ? 23.995 2.943 8.536 1.00 0.00 98 MET A N 20
ATOM 32483 C CA . MET A 1 98 ? 24.227 1.504 8.479 1.00 0.00 98 MET A CA 20
ATOM 32484 C C . MET A 1 98 ? 24.993 1.127 7.215 1.00 0.00 98 MET A C 20
ATOM 32485 O O . MET A 1 98 ? 24.962 1.851 6.220 1.00 0.00 98 MET A O 20
ATOM 32499 N N . ALA A 1 99 ? 25.678 -0.011 7.261 1.00 0.00 99 ALA A N 20
ATOM 32500 C CA . ALA A 1 99 ? 26.450 -0.485 6.119 1.00 0.00 99 ALA A CA 20
ATOM 32501 C C . ALA A 1 99 ? 26.669 -1.992 6.192 1.00 0.00 99 ALA A C 20
ATOM 32502 O O . ALA A 1 99 ? 26.994 -2.546 7.242 1.00 0.00 99 ALA A O 20
ATOM 32509 N N . PRO A 1 100 ? 26.486 -2.673 5.051 1.00 0.00 100 PRO A N 20
ATOM 32510 C CA . PRO A 1 100 ? 26.658 -4.126 4.960 1.00 0.00 100 PRO A CA 20
ATOM 32511 C C . PRO A 1 100 ? 28.118 -4.546 5.092 1.00 0.00 100 PRO A C 20
ATOM 32512 O O . PRO A 1 100 ? 29.028 -3.738 4.900 1.00 0.00 100 PRO A O 20
ATOM 32523 N N . THR A 1 101 ? 28.337 -5.816 5.420 1.00 0.00 101 THR A N 20
ATOM 32524 C CA . THR A 1 101 ? 29.686 -6.343 5.578 1.00 0.00 101 THR A CA 20
ATOM 32525 C C . THR A 1 101 ? 30.205 -6.927 4.269 1.00 0.00 101 THR A C 20
ATOM 32526 O O . THR A 1 101 ? 30.077 -8.126 4.020 1.00 0.00 101 THR A O 20
ATOM 32537 N N . SER A 1 102 ? 30.792 -6.074 3.436 1.00 0.00 102 SER A N 20
ATOM 32538 C CA . SER A 1 102 ? 31.327 -6.506 2.151 1.00 0.00 102 SER A CA 20
ATOM 32539 C C . SER A 1 102 ? 32.503 -5.629 1.730 1.00 0.00 102 SER A C 20
ATOM 32540 O O . SER A 1 102 ? 32.635 -4.491 2.178 1.00 0.00 102 SER A O 20
ATOM 32548 N N . GLY A 1 103 ? 33.356 -6.169 0.864 1.00 0.00 103 GLY A N 20
ATOM 32549 C CA . GLY A 1 103 ? 34.510 -5.423 0.397 1.00 0.00 103 GLY A CA 20
ATOM 32550 C C . GLY A 1 103 ? 35.628 -6.327 -0.085 1.00 0.00 103 GLY A C 20
ATOM 32551 O O . GLY A 1 103 ? 36.724 -6.346 0.475 1.00 0.00 103 GLY A O 20
ATOM 32555 N N . PRO A 1 104 ? 35.354 -7.099 -1.147 1.00 0.00 104 PRO A N 20
ATOM 32556 C CA . PRO A 1 104 ? 36.332 -8.024 -1.726 1.00 0.00 104 PRO A CA 20
ATOM 32557 C C . PRO A 1 104 ? 37.475 -7.296 -2.426 1.00 0.00 104 PRO A C 20
ATOM 32558 O O . PRO A 1 104 ? 37.392 -6.990 -3.615 1.00 0.00 104 PRO A O 20
ATOM 32569 N N . SER A 1 105 ? 38.541 -7.023 -1.681 1.00 0.00 105 SER A N 20
ATOM 32570 C CA . SER A 1 105 ? 39.699 -6.328 -2.230 1.00 0.00 105 SER A CA 20
ATOM 32571 C C . SER A 1 105 ? 40.697 -7.318 -2.823 1.00 0.00 105 SER A C 20
ATOM 32572 O O . SER A 1 105 ? 41.096 -8.281 -2.168 1.00 0.00 105 SER A O 20
ATOM 32580 N N . SER A 1 106 ? 41.094 -7.075 -4.067 1.00 0.00 106 SER A N 20
ATOM 32581 C CA . SER A 1 106 ? 42.042 -7.947 -4.751 1.00 0.00 106 SER A CA 20
ATOM 32582 C C . SER A 1 106 ? 43.293 -7.175 -5.159 1.00 0.00 106 SER A C 20
ATOM 32583 O O . SER A 1 106 ? 43.424 -6.743 -6.304 1.00 0.00 106 SER A O 20
ATOM 32591 N N . GLY A 1 107 ? 44.212 -7.006 -4.213 1.00 0.00 107 GLY A N 20
ATOM 32592 C CA . GLY A 1 107 ? 45.441 -6.286 -4.492 1.00 0.00 107 GLY A CA 20
ATOM 32593 C C . GLY A 1 107 ? 45.275 -4.785 -4.366 1.00 0.00 107 GLY A C 20
ATOM 32594 O O . GLY A 1 107 ? 45.446 -4.254 -3.269 1.00 0.00 107 GLY A O 20
#

InterPro domains:
  IPR000210 BTB/POZ domain [PF00651] (20-120)
  IPR000210 BTB/POZ domain [PS50097] (30-96)
  IPR000210 BTB/POZ domain [SM00225] (30-126)
  IPR011333 SKP1/BTB/POZ domain superfamily [G3DSA:3.30.710.10] (5-146)
  IPR011333 SKP1/BTB/POZ domain superfamily [SSF54695] (7-118)
  IPR013087 Zinc finger C2H2-type [PF00096] (670-692)
  IPR013087 Zinc finger C2H2-type [PF00096] (910-928)
  IPR013087 Zinc finger C2H2-type [PF00096] (1043-1065)
  IPR013087 Zinc finger C2H2-type [PS00028] (548-569)
  IPR013087 Zinc finger C2H2-type [PS00028] (577-598)
  IPR013087 Zinc finger C2H2-type [PS00028] (672-692)
  IPR013087 Zinc finger C2H2-type [PS00028] (777-798)
  IPR013087 Zinc finger C2H2-type [PS00028] (939-959)
  IPR013087 Zinc finger C2H2-type [PS00028] (1045-1065)
  IPR013087 Zinc finger C2H2-type [PS50157] (546-574)
  IPR013087 Zinc finger C2H2-type [PS50157] (670-697)
  IPR013087 Zinc finger C2H2-type [PS50157] (775-803)
  IPR013087 Zinc finger C2H2-type [PS50157] (909-936)
  IPR013087 Zinc finger C2H2-type [PS50157] (937-964)
  IPR013087 Zinc finger C2H2-type [PS50157] (1043-1066)

Sequence (107 aa):
GSSGSSGASPVENKEVYQCRLCNAKLSSLLEQGSHERLCRNAAVCPYCSLRFFSPELKQEHESKCEYKKLTCLECMRTFKSSFSIWRHQVEVHNQNNMAPTSGPSSGGSSGSSGASPVENKEVYQCRLCNAKLSSLLEQGSHERLCRNAAVCPYCSLRFFSPELKQEHESKCEYKKLTCLECMRTFKSSFSIWRHQVEVHNQNNMAPTSGPSSGGSSGSSGASPVENKEVYQCRLCNAKLSSLLEQGSHERLCRNAAVCPYCSLRFFSPELKQEHESKCEYKKLTCLECMRTFKSSFSIWRHQVEVHNQNNMAPTSGPSSGGSSGSSGASPVENKEVYQCRLCNAKLSSLLEQGSHERLCRNAAVCPYCSLRFFSPELKQEHESKCEYKKLTCLECMRTFKSSFSIWRHQVEVHNQNNMAPTSGPSSGGSSGSSGASPVENKEVYQCRLCNAKLSSLLEQGSHERLCRNAAVCPYCSLRFFSPELKQEHESKCEYKKLTCLECMRTFKSSFSIWRHQVEVHNQNNMAPTSGPSSGGSSGSSGASPVENKEVYQCRLCNAKLSSLLEQGSHERLCRNAAVCPYCSLRFFSPELKQEHESKCEYKKLTCLECMRTFKSSFSIWRHQVEVHNQNNMAPTSGPSSGGSSGSSGASPVENKEVYQCRLCNAKLSSLLEQGSHERLCRNAAVCPYCSLRFFSPELKQEHESKCEYKKLTCLECMRTFKSSFSIWRHQVEVHNQNNMAPTSGPSSGGSSGSSGASPVENKEVYQCRLCNAKLSSLLEQGSHERLCRNAAVCPYCSLRFFSPELKQEHESKCEYKKLTCLECMRTFKSSFSIWRHQVEVHNQNNMAPTSGPSSGGSSGSSGASPVENKEVYQCRLCNAKLSSLLEQGSHERLCRNAAVCPYCSLRFFSPELKQEHESKCEYKKLTCLECMRTFKSSFSIWRHQVEVHNQNNMAPTSGPSSGGSSGSSGASPVENKEVYQCRLCNAKLSSLLEQGSHERLCRNAAVCPYCSLRFFSPELKQEHESKCEYKKLTCLECMRTFKSSFSIWRHQVEVHNQNNMAPTSGPSSGGSSGSSGASPVENKEVYQCRLCNAKLSSLLEQGSHERLCRNAAVCPYCSLRFFSPELKQEHESKCEYKKLTCLECMRTFKSSFSIWRHQVEVHNQNNMAPTSGPSSGGSSGSSGASPVENKEVYQCRLCNAKLSSLLEQGSHERLCRNAAVCPYCSLRFFSPELKQEHESKCEYKKLTCLECMRTFKSSFSIWRHQVEVHNQNNMAPTSGPSSGGSSGSSGASPVENKEVYQCRLCNAKLSSLLEQGSHERLCRNAAVCPYCSLRFFSPELKQEHESKCEYKKLTCLECMRTFKSSFSIWRHQVEVHNQNNMAPTSGPSSGGSSGSSGASPVENKEVYQCRLCNAKLSSLLEQGSHERLCRNAAVCPYCSLRFFSPELKQEHESKCEYKKLTCLECMRTFKSSFSIWRHQVEVHNQNNMAPTSGPSSGGSSGSSGASPVENKEVYQCRLCNAKLSSLLEQGSHERLCRNAAVCPYCSLRFFSPELKQEHESKCEYKKLTCLECMRTFKSSFSIWRHQVEVHNQNNMAPTSGPSSGGSSGSSGASPVENKEVYQCRLCNAKLSSLLEQGSHERLCRNAAVCPYCSLRFFSPELKQEHESKCEYKKLTCLECMRTFKSSFSIWRHQVEVHNQNNMAPTSGPSSGGSSGSSGASPVENKEVYQCRLCNAKLSSLLEQGSHERLCRNAAVCPYCSLRFFSPELKQEHESKCEYKKLTCLECMRTFKSSFSIWRHQVEVHNQNNMAPTSGPSSGGSSGSSGASPVENKEVYQCRLCNAKLSSLLEQGSHERLCRNAAVCPYCSLRFFSPELKQEHESKCEYKKLTCLECMRTFKSSFSIWRHQVEVHNQNNMAPTSGPSSGGSSGSSGASPVENKEVYQCRLCNAKLSSLLEQGSHERLCRNAAVCPYCSLRFFSPELKQEHESKCEYKKLTCLECMRTFKSSFSIWRHQVEVHNQNNMAPTSGPSSGGSSGSSGASPVENKEVYQCRLCNAKLSSLLEQGSHERLCRNAAVCPYCSLRFFSPELKQEHESKCEYKKLTCLECMRTFKSSFSIWRHQVEVHNQNNMAPTSGPSSG

GO terms:
  GO:0001227 DNA-binding transcription repressor activity, RNA polymerase II-specific (F, IDA)
  GO:0008327 methyl-CpG binding (F, IDA)
  GO:0005515 protein binding (F, IPI)
  GO:0005654 nucleoplasm (C, IDA)
  GO:0005634 nucleus (C, IDA)
  GO:0031208 POZ domain binding (F, IDA)
  GO:0000122 negative regulation of transcription by RNA polymerase II (P, IDA)
  GO:0042802 identical protein binding (F, IPI)

Nearest PDB structures (foldseek):
  1wjp-assembly1_A  TM=8.139E-01  e=7.572E-19  Homo sapiens
  5yel-assembly2_A  TM=3.266E-01  e=4.019E-02  Homo sapiens
  8ssr-assembly1_A  TM=2.795E-01  e=2.660E-02  Homo sapiens
  2adr-assembly1_A  TM=4.447E-01  e=2.953E-01  Saccharomyces cerevisiae
  8sst-assembly1_A  TM=2.404E-01  e=2.573E-01  Homo sapiens

Organism: Homo sapiens (NCBI:txid9606)

CATH classification: 3.30.160.60 (+2 more: 3.30.160.60, 3.30.160.60)

Radius of gyration: 25.63 Å; Cα contacts (8 Å, |Δi|>4): 105; chains: 1; bounding box: 93×41×26 Å

Secondary structure (DSSP, 8-state):
-----------------B-TTT--B-SSHHHHHHHHHHHHHSB--TTT---BSSHHHHHHHHHH-STGGGEEGGGTEE-SSHHHHHHHHHHTS----------S---